Protein 6LP1 (pdb70)

Solvent-accessible surface area: 65451 Å² total; per-residue (Å²): 71,18,99,27,49,74,65,47,63,36,0,0,120,61,3,159,102,37,7,29,0,0,0,0,1,7,7,2,3,2,1,0,22,4,0,0,89,19,0,56,172,65,42,13,118,54,0,45,0,40,0,2,9,0,7,18,52,43,13,0,0,0,14,0,0,85,90,100,2,4,53,49,0,3,0,0,68,4,18,82,3,158,42,0,22,135,4,14,66,65,14,32,0,12,0,55,3,0,0,1,0,0,0,0,3,35,0,14,1,2,1,0,23,4,24,0,2,5,0,22,0,2,32,29,3,30,1,8,50,7,31,5,22,4,36,18,52,142,149,53,26,57,101,102,45,11,96,42,32,13,2,26,54,32,72,71,161,23,31,0,7,4,76,29,6,138,7,68,16,0,0,0,10,4,82,49,0,1,69,7,0,1,0,14,2,79,1,3,11,18,0,0,0,14,0,0,0,13,1,13,147,26,3,0,0,2,1,29,48,50,32,89,34,48,88,13,72,20,19,63,8,32,0,3,0,17,7,1,65,39,0,1,66,14,164,145,55,141,8,71,37,37,76,133,28,50,62,268,121,117,79,37,86,60,97,0,0,65,11,0,0,72,20,11,49,98,31,31,15,0,6,24,12,122,31,18,2,45,71,0,34,102,57,44,36,114,60,35,77,22,17,23,4,3,20,1,0,0,3,7,28,7,98,73,7,69,98,125,137,33,36,11,15,20,6,11,34,18,22,39,0,11,28,76,86,33,8,1,0,1,7,19,0,6,33,0,0,3,0,0,6,21,31,40,4,66,0,0,0,16,22,16,74,10,0,0,5,7,0,2,0,0,36,5,17,37,77,38,163,63,17,72,3,3,6,2,15,0,0,5,3,36,14,82,12,83,0,0,0,2,5,40,0,20,59,203,128,50,83,46,19,0,25,105,102,26,191,26,28,20,1,3,95,101,18,5,45,35,0,0,0,20,58,0,0,0,27,31,63,133,34,103,0,27,1,63,12,21,10,149,127,17,64,45,103,86,0,106,169,41,11,37,27,54,35,48,31,118,125,44,89,95,17,63,63,1,144,145,54,23,93,28,44,85,68,47,64,50,0,0,123,61,2,158,109,39,6,35,0,0,0,0,2,6,8,4,1,3,3,0,20,4,0,0,78,27,0,60,163,68,41,3,120,71,0,27,0,40,1,3,12,0,5,13,50,44,14,0,0,0,14,0,0,76,93,98,2,4,55,40,0,1,0,0,82,6,9,75,4,149,22,0,35,120,1,8,85,71,18,65,0,14,1,41,5,0,0,2,0,0,0,0,4,30,0,16,1,4,1,0,22,4,26,0,3,2,0,7,0,2,30,15,1,26,5,5,36,7,31,6,39,3,36,30,56,196,151,48,23,27,96,86,39,19,110,39,31,14,2,23,51,30,91,71,105,15,29,0,7,3,84,26,5,142,6,64,19,0,0,0,9,1,81,50,0,1,69,7,0,0,0,9,1,82,2,2,9,17,0,0,0,15,0,0,1,14,4,11,148,28,3,0,0,1,1,39,37,54,34,82,6,46,94,10,72,22,22,66,9,30,0,5,0,16,5,1,62,36,0,1,64,18,154,152,57,158,9,69,42,41,80,125,26,36,71,167,240,171,70,131,86,71,0,0,64,14,0,0,73,21,9,44,101,31,34,14,0,6,14,16,127,32,14,1,41,40,0,24,115,52,58,34,103,63,25,61,18,18,24,2,3,21,0,0,0,2,6,11,6,87,71,3,62,77,127,140,28,33,15,14,25,8,7,32,19,23,44,0,9,20,74,94,63,8,3,0,2,8,19,0,5,30,0,0,3,0,0,6,18,35,36,4,65,0,0,0,10,25,7,53,8,0,0,9,12,0,2,0,0,32,7,14,41,81,53,181,65,28,74,3,3,9,3,17,0,0,4,4,24,12,64,13,80,1,0,0,3,5,47,1,35,46,202,110,53,63,50,27,0,24,110,106,22,173,15,36,21,1,3,77,116,14,6,46,39,0,0,0,29,80,0,0,0,20,28,64,134,48,100,0,21,1,80,12,14,7,144,143,25,89,40,105,83,1,76,171,50,7,36,24,56,29,32,38,139,120,44,100,97,14,66,56,2,126,173,30,24,86,28,45,78,67,45,61,58,1,2,134,62,5,153,102,36,7,29,0,0,0,0,0,3,9,3,2,2,1,0,22,4,1,0,84,20,0,57,154,70,35,6,135,68,0,39,0,38,0,3,10,0,5,13,63,46,10,0,0,0,11,0,0,85,98,114,2,4,50,37,0,1,0,0,81,5,16,83,3,156,25,0,29,118,4,15,92,92,11,35,0,20,1,49,3,0,0,3,0,0,0,0,4,29,0,17,0,4,2,0,13,4,24,0,3,4,0,27,1,1,24,24,3,37,3,5,33,6,37,6,30,5,41,23,55,145,137,58,25,65,101,92,60,16,96,38,28,16,2,21,62,29,87,67,178,19,26,0,6,3,79,27,6,133,7,70,16,0,0,0,9,3,86,50,0,1,62,10,0,1,0,12,3,82,0,3,10,18,0,0,0,15,1,0,1,13,5,10,154,23,3,0,0,2,3,31,47,53,30,87,13,47,94,10,62,18,14,66,8,33,0,4,0,16,6,2,64,32,0,0,69,15,164,143,58,156,8,66,34,42,82,141,24,51,63,206,113,127,111,52,102,67,98,0,0,56,8,0,1,74,14,12,48,89,23,32,12,0,8,20,19,138,30,12,1,59,45,0,26,108,31,39,51,111,61,36,75,21,27,23,2,3,17,1,0,0,3,5,18,7,92,71,0,36,82,121,108,28,34,18,14,22,6,17,34,23,31,50,0,8,7,77,89,66,10,2,0,2,7,20,0,5,30,0,0,2,0,0,6,24,26,39,1,63,0,0,1,17,26,10,85,8,0,0,7,5,0,2,0,0,31,15,14,57,75,67,132,149,30,85,5,3,9,3,23,0,0,10,2,24,7,81,22,83,0,0,0,1,8,42,0,27,65,197,117,48,77,49,16,0,21,73,73,28,189,31,26,21,0,2,63,104,19,5,44,38,0,0,0,24,62,0,0,0,28,27,67,137,33,118,1,25,4,61,5,26,15,134,130,24,77,47,105,78,0,92,167,39,9,38,21,44,32,49,38,130,120,41,82,82,11,59,61,1,103,188,90,28,89,22,48,61,63,37,63,35,0,1,113,63,3,153,89,35,7,29,0,0,0,0,0,4,9,4,1,2,1,0,19,10,0,0,80,32,0,63,166,76,39,10,129,70,0,46,0,38,0,3,8,0,4,10,61,51,15,0,0,0,11,0,0,79,98,115,4,5,54,42,0,1,0,0,67,5,14,79,5,150,17,0,30,120,6,9,66,84,12,36,0,9,2,40,3,0,0,2,0,0,0,0,4,28,0,14,2,4,2,0,14,4,22,0,3,3,0,16,0,3,35,39,2,29,2,9,48,8,43,7,38,4,44,19,60,142,141,53,34,60,99,95,55,17,99,38,28,14,4,22,62,32,86,74,156,22,28,0,8,3,76,31,5,144,6,68,16,0,0,0,9,2,73,46,0,1,65,10,0,0,0,9,2,88,1,1,11,16,0,0,0,12,1,0,0,13,6,12,152,26,2,0,0,2,1,26,54,49,29,93,28,50,91,12,70,21,19,64,8,34,0,4,0,17,5,2,67,43,0,2,64,13,157,139,49,156,8,74,48,43,74,127,25,50,120,133,102,122,68,84,84,44,0,0,59,12,0,0,67,22,8,51,98,31,30,16,0,8,18,13,112,34,19,2,31,56,0,18,107,54,79,32,122,64,33,71,28,27,24,3,4,20,0,0,0,3,7,20,9,88,71,0,56,94,133,110,36,48,22,18,16,6,8,34,20,21,43,1,8,7,90,91,47,9,3,0,2,7,20,0,5,33,0,0,3,0,0,6,19,34,38,4,69,0,0,0,11,26,11,70,12,0,0,6,11,0,2,0,0,35,8,13,43,74,36,146,136,21,78,2,2,8,2,18,0,0,6,5,34,17,83,10,81,0,0,0,2,4,20,1,26,56,184,111,63,79,35,28,0,30,99,91,24,200,26,32,25,1,5,77,109,16,4,47,37,0,0,0,18,61,0,0,0,20,37,62,133,36,104,1,17,1,88,17,26,9,101,118,11,82,41,86,89,0,84,172,55,10,40,17,50,22,56,25,127,124,46,108,89,11,61,70,0,135

Organism: Trypanosoma brucei brucei (strain 927/4 GUTat10.1) (NCBI:txid185431)

InterPro domains:
  IPR004163 Coenzyme A transferase binding site [PS01273] (27-42)
  IPR004164 Coenzyme A transferase active site [PS01274] (316-324)
  IPR004165 Coenzyme A transferase family I [PF01144] (16-243)
  IPR004165 Coenzyme A transferase family I [PF01144] (278-473)
  IPR004165 Coenzyme A transferase family I [PTHR13707] (13-483)
  IPR004165 Coenzyme A transferase family I [SM00882] (15-244)
  IPR004165 Coenzyme A transferase family I [SM00882] (278-474)
  IPR012791 3-oxoacid CoA-transferase, subunit B [TIGR02428] (276-479)
  IPR014388 3-oxoacid CoA-transferase [PIRSF000858] (14-482)
  IPR037171 NagB/RpiA transferase-like [SSF100950] (13-321)
  IPR037171 NagB/RpiA transferase-like [SSF100950] (275-483)

B-factor: mean 32.45, std 13.42, range [12.49, 93.5]

Secondary structure (DSSP, 8-state):
----B--HHHHHTT--TT-EEEE--BTTBT--HHHHHHHHHHT--SEEEEESS--BTTBGGGGGGTTT-EEEEEES---S-HHHHHHHHTTSSEEEE--HHHHHHHHHHHHHT--EEEESTTTTSHHHHS--EEEE-TTS-EEEEPPPPPEEEETTEEEEEEE---EEEEEEEEEEEETT--EE--GGG-TTHHHHHHHEEEEEEEEEEEE-TTSS-TTS-SB-GGG-SEEE-PPP-PPPPSB-------THHHHHHHHHGGG--TT-EEEE-TTHHHHHTTS--TT---EEEETTTEEEE-SPPPTTS--TT-B-TTSBB--EEEEEEE--HHHHHHHHHTT--SEEEE--SEEETTS-EE-S-BTTTB----TTHHHHHHSSS-EEEE--SB-TTS-BSEESS--SPPSBSS---EEE-SSEEEEEETTEEEEEEE-TT--HHHHHHHSBS--B-SS-EEPP---/-----B--HHHHHTT--TT-EEEE--BTTBT--HHHHHHHHHHT--SEEEEESS--BTTBGGGGGTTTT-EEEEEES---S-HHHHHHHHHTSSEEEE--HHHHHHHHHHHHHT--EEEESTTTTSHHHH---EEEE-TTS-EEEEPPPPPEEEETTEEEEEEE---EEEEEEEEEEEETT--EE--GGG-TTHHHHHHSEEEEEEEEEEEE-TTSS-GGG-SB-GGG-SEEE-PPP-PPPPSB-------HHHHHHHHHHTT--TT-EEEE-TTHHHHHGGG--TT---EEEETTTEEEE-SSPPGGG--TT-B-TTSBB--EEEEEEE--HHHHHHHHHTT--SEEEE--SEEETTS-EE-SEETTTEE---TTHHHHHSSSSEEEEE--SB-SSS-BSEESS-SSPPSBSS--SEEE-SSEEEEEETTEEEEEEE-TT--HHHHHHHSSS--B-SS-EEPP---/-----B--HHHHHTTPPTT-EEEE--BTTBT--HHHHHHHHHHT--SEEEEES---BTTBGGGGGGTTT-EEEEEES---S-HHHHHHHHTTS-EEEE--HHHHHHHHHHHHTT--EEEESTTTTSHHHH---EEEE-TTS-EEEEPPPPPEEEETTEEEEEEE---EEEEEEEEEEEETT--EE--GGG-TTHHHHHHHEEEEEEEEEEEE-TTSS-GGG-SB-GGG-SEEE-PPP-PPP-SB-------THHHHHHHHHGGG--TT-EEEE-TTHHHHHGGGPPTT---EEEETTTEEEE-SPPPGGG--TT-B-TTSBB--EEEEEEE--HHHHHHHHHTT--SEEEE--SEEETTS-EE-S--TTSS----TTHHHHHTSSS-EEEE--SB-TTS-BSEESS-SSPPSBSS---EEE-SSEEEEEETTEEEEEEE-TT--HHHHHHHSBS--B-SS-EEPP----/----B--HHHHHTT--TT-EEEE--BTTBT--HHHHHHHHHHT--SEEEEESS--BTTBGGGGGGTTT-EEEEEES---S-HHHHHHHHHTSSEEEE--HHHHHHHHHHHHTT--EEEESTTTTSHHHHS--EEEE-TTS-EEEEPPPPPEEEETTEEEEEEE---EEEEEEEEEEEETT--EE--GGG-TTHHHHHHHEEEEEEEEEEEE-TTSS-GGG-SB-GGG-SEEE-----PPPPSB------HHHHHHHHHHGGG--TT-EEEEPTTHHHHGGGG--TT---EEEETTTEEEE-SPPPGGG--TT-B-TTSBB--EEEEEEE--HHHHHHHHHTT--SEEEE--SEEESSS-EE-SEETTTEE---TTHHHHHTSS-EEEEE--SB-SSS-BSEESS--SPPSBSS-EEEEE-SSEEEEEETTEEEEEEE-SS--HHHHHHHSSS--B-SS--PPP---

Structure (mmCIF, N/CA/C/O backbone):
data_6LP1
#
_entry.id   6LP1
#
_cell.length_a   59.886
_cell.length_b   164.635
_cell.length_c   187.573
_cell.angle_alpha   90.00
_cell.angle_beta   90.00
_cell.angle_gamma   90.00
#
_symmetry.space_group_name_H-M   'P 21 21 21'
#
loop_
_entity.id
_entity.type
_entity.pdbx_description
1 polymer 'Succinyl-CoA:3-ketoacid-coenzyme A transferase'
2 non-polymer 'CALCIUM ION'
3 non-polymer GLYCEROL
4 water water
#
loop_
_atom_site.group_PDB
_atom_site.id
_atom_site.type_symbol
_atom_site.label_atom_id
_atom_site.label_alt_id
_atom_site.label_comp_id
_atom_site.label_asym_id
_atom_site.label_entity_id
_atom_site.label_seq_id
_atom_site.pdbx_PDB_ins_code
_atom_site.Cartn_x
_atom_site.Cartn_y
_atom_site.Cartn_z
_atom_site.occupancy
_atom_site.B_iso_or_equiv
_atom_site.auth_seq_id
_atom_site.auth_comp_id
_atom_site.auth_asym_id
_atom_site.auth_atom_id
_atom_site.pdbx_PDB_model_num
ATOM 1 N N . GLY A 1 2 ? 41.384 40.246 4.473 1.00 45.72 11 GLY A N 1
ATOM 2 C CA . GLY A 1 2 ? 41.147 38.774 4.363 1.00 43.77 11 GLY A CA 1
ATOM 3 C C . GLY A 1 2 ? 42.405 37.965 4.653 1.00 41.09 11 GLY A C 1
ATOM 4 O O . GLY A 1 2 ? 43.417 38.134 3.977 1.00 43.36 11 GLY A O 1
ATOM 5 N N . LEU A 1 3 ? 42.325 37.074 5.644 1.00 37.35 12 LEU A N 1
ATOM 6 C CA . LEU A 1 3 ? 43.498 36.389 6.211 1.00 34.02 12 LEU A CA 1
ATOM 7 C C . LEU A 1 3 ? 43.771 35.058 5.512 1.00 32.28 12 LEU A C 1
ATOM 8 O O . LEU A 1 3 ? 42.861 34.440 4.966 1.00 32.14 12 LEU A O 1
ATOM 13 N N . ASP A 1 4 ? 45.035 34.633 5.525 1.00 30.59 13 ASP A N 1
ATOM 14 C CA . ASP A 1 4 ? 45.447 33.341 4.965 1.00 28.57 13 ASP A CA 1
ATOM 15 C C . ASP A 1 4 ? 46.262 32.600 6.036 1.00 27.85 13 ASP A C 1
ATOM 16 O O . ASP A 1 4 ? 47.401 32.956 6.329 1.00 26.03 13 ASP A O 1
ATOM 21 N N . LYS A 1 5 ? 45.657 31.567 6.607 1.00 25.83 14 LYS A N 1
ATOM 22 C CA . LYS A 1 5 ? 46.243 30.797 7.702 1.00 26.12 14 LYS A CA 1
ATOM 23 C C . LYS A 1 5 ? 46.782 29.445 7.223 1.00 24.02 14 LYS A C 1
ATOM 24 O O . LYS A 1 5 ? 47.233 28.621 8.031 1.00 23.49 14 LYS A O 1
ATOM 30 N N . VAL A 1 6 ? 46.786 29.248 5.903 1.00 23.83 15 VAL A N 1
ATOM 31 C CA . VAL A 1 6 ? 47.134 27.970 5.311 1.00 23.86 15 VAL A CA 1
ATOM 32 C C . VAL A 1 6 ? 48.654 27.726 5.446 1.00 24.43 15 VAL A C 1
ATOM 33 O O . VAL A 1 6 ? 49.465 28.654 5.312 1.00 23.60 15 VAL A O 1
ATOM 37 N N . MET A 1 7 ? 48.988 26.470 5.731 1.00 24.55 16 MET A N 1
ATOM 38 C CA . MET A 1 7 ? 50.335 26.003 5.960 1.00 26.91 16 MET A CA 1
ATOM 39 C C . MET A 1 7 ? 50.444 24.561 5.542 1.00 27.64 16 MET A C 1
ATOM 40 O O . MET A 1 7 ? 49.430 23.836 5.476 1.00 26.46 16 MET A O 1
ATOM 45 N N . SER A 1 8 ? 51.691 24.126 5.352 1.00 26.97 17 SER A N 1
ATOM 46 C CA . SER A 1 8 ? 51.998 22.711 5.246 1.00 26.36 17 SER A CA 1
ATOM 47 C C . SER A 1 8 ? 51.677 22.019 6.546 1.00 26.25 17 SER A C 1
ATOM 48 O O . SER A 1 8 ? 51.703 22.624 7.639 1.00 26.93 17 SER A O 1
ATOM 51 N N . LEU A 1 9 ? 51.393 20.737 6.419 1.00 26.62 18 LEU A N 1
ATOM 52 C CA . LEU A 1 9 ? 51.170 19.859 7.556 1.00 26.00 18 LEU A CA 1
ATOM 53 C C . LEU A 1 9 ? 52.371 19.904 8.543 1.00 26.23 18 LEU A C 1
ATOM 54 O O . LEU A 1 9 ? 52.186 20.027 9.755 1.00 26.06 18 LEU A O 1
ATOM 59 N N . SER A 1 10 ? 53.588 19.866 8.017 1.00 25.32 19 SER A N 1
ATOM 60 C CA . SER A 1 10 ? 54.795 19.723 8.855 1.00 25.26 19 SER A CA 1
ATOM 61 C C . SER A 1 10 ? 55.073 20.983 9.668 1.00 25.30 19 SER A C 1
ATOM 62 O O . SER A 1 10 ? 55.327 20.902 10.869 1.00 26.13 19 SER A O 1
ATOM 65 N N . SER A 1 11 ? 54.975 22.140 9.016 1.00 23.96 20 SER A N 1
ATOM 66 C CA . SER A 1 11 ? 55.236 23.431 9.656 1.00 25.25 20 SER A CA 1
ATOM 67 C C . SER A 1 11 ? 54.186 23.789 10.719 1.00 25.30 20 SER A C 1
ATOM 68 O O . SER A 1 11 ? 54.512 24.367 11.758 1.00 23.95 20 SER A O 1
ATOM 71 N N . ALA A 1 12 ? 52.933 23.427 10.450 1.00 25.82 21 ALA A N 1
ATOM 72 C CA . ALA A 1 12 ? 51.832 23.629 11.398 1.00 26.70 21 ALA A CA 1
ATOM 73 C C . ALA A 1 12 ? 52.036 22.907 12.733 1.00 25.86 21 ALA A C 1
ATOM 74 O O . ALA A 1 12 ? 51.729 23.457 13.794 1.00 29.54 21 ALA A O 1
ATOM 76 N N . VAL A 1 13 ? 52.577 21.697 12.667 1.00 24.73 22 VAL A N 1
ATOM 77 C CA . VAL A 1 13 ? 52.740 20.822 13.817 1.00 24.48 22 VAL A CA 1
ATOM 78 C C . VAL A 1 13 ? 54.107 20.938 14.473 1.00 24.16 22 VAL A C 1
ATOM 79 O O . VAL A 1 13 ? 54.255 20.564 15.632 1.00 23.29 22 VAL A O 1
ATOM 83 N N . GLN A 1 14 ? 55.099 21.480 13.757 1.00 24.65 23 GLN A N 1
ATOM 84 C CA . GLN A 1 14 ? 56.488 21.524 14.246 1.00 26.06 23 GLN A CA 1
ATOM 85 C C . GLN A 1 14 ? 56.709 22.193 15.617 1.00 25.99 23 GLN A C 1
ATOM 86 O O . GLN A 1 14 ? 57.688 21.893 16.279 1.00 28.11 23 GLN A O 1
ATOM 92 N N . ASP A 1 15 ? 55.796 23.069 16.026 1.00 28.47 24 ASP A N 1
ATOM 93 C CA . ASP A 1 15 ? 55.897 23.866 17.271 1.00 29.49 24 ASP A CA 1
ATOM 94 C C . ASP A 1 15 ? 55.475 23.207 18.576 1.00 28.02 24 ASP A C 1
ATOM 95 O O . ASP A 1 15 ? 55.659 23.784 19.638 1.00 25.67 24 ASP A O 1
ATOM 100 N N . ILE A 1 16 ? 54.923 21.999 18.476 1.00 28.01 25 ILE A N 1
ATOM 101 C CA . ILE A 1 16 ? 54.501 21.195 19.617 1.00 27.72 25 ILE A CA 1
ATOM 102 C C . ILE A 1 16 ? 55.765 20.667 20.291 1.00 28.26 25 ILE A C 1
ATOM 103 O O . ILE A 1 16 ? 56.449 19.844 19.713 1.00 27.65 25 ILE A O 1
ATOM 108 N N . LYS A 1 17 ? 56.079 21.179 21.482 1.00 28.61 26 LYS A N 1
ATOM 109 C CA . LYS A 1 17 ? 57.212 20.706 22.284 1.00 29.09 26 LYS A CA 1
ATOM 110 C C . LYS A 1 17 ? 56.799 19.578 23.193 1.00 26.66 26 LYS A C 1
ATOM 111 O O . LYS A 1 17 ? 55.615 19.425 23.527 1.00 22.60 26 LYS A O 1
ATOM 117 N N . ASN A 1 18 ? 57.799 18.819 23.639 1.00 26.44 27 ASN A N 1
ATOM 118 C CA . ASN A 1 18 ? 57.601 17.773 24.654 1.00 26.13 27 ASN A CA 1
ATOM 119 C C . ASN A 1 18 ? 56.822 18.301 25.834 1.00 23.30 27 ASN A C 1
ATOM 120 O O . ASN A 1 18 ? 57.055 19.432 26.262 1.00 23.17 27 ASN A O 1
ATOM 125 N N . GLY A 1 19 ? 55.886 17.498 26.339 1.00 20.94 28 GLY A N 1
ATOM 126 C CA . GLY A 1 19 ? 55.056 17.910 27.468 1.00 19.30 28 GLY A CA 1
ATOM 127 C C . GLY A 1 19 ? 53.896 18.822 27.121 1.00 18.50 28 GLY A C 1
ATOM 128 O O . GLY A 1 19 ? 53.156 19.223 28.014 1.00 18.17 28 GLY A O 1
ATOM 129 N N . ALA A 1 20 ? 53.688 19.121 25.838 1.00 16.74 29 ALA A N 1
ATOM 130 C CA . ALA A 1 20 ? 52.551 19.917 25.426 1.00 17.40 29 ALA A CA 1
ATOM 131 C C . ALA A 1 20 ? 51.201 19.280 25.829 1.00 17.10 29 ALA A C 1
ATOM 132 O O . ALA A 1 20 ? 51.076 18.073 25.933 1.00 17.17 29 ALA A O 1
ATOM 134 N N . THR A 1 21 ? 50.209 20.117 26.062 1.00 17.38 30 THR A N 1
ATOM 135 C CA . THR A 1 21 ? 48.860 19.640 26.312 1.00 18.48 30 THR A CA 1
ATOM 136 C C . THR A 1 21 ? 48.091 19.840 25.040 1.00 18.11 30 THR A C 1
ATOM 137 O O . THR A 1 21 ? 48.251 20.861 24.387 1.00 20.37 30 THR A O 1
ATOM 141 N N . LEU A 1 22 ? 47.281 18.870 24.668 1.00 18.80 31 LEU A N 1
ATOM 142 C CA . LEU A 1 22 ? 46.450 18.999 23.460 1.00 18.77 31 LEU A CA 1
ATOM 143 C C . LEU A 1 22 ? 45.005 18.786 23.845 1.00 17.66 31 LEU A C 1
ATOM 144 O O . LEU A 1 22 ? 44.704 18.055 24.803 1.00 18.15 31 LEU A O 1
ATOM 149 N N . ALA A 1 23 ? 44.123 19.482 23.143 1.00 16.51 32 ALA A N 1
ATOM 150 C CA . ALA A 1 23 ? 42.727 19.101 23.041 1.00 17.68 32 ALA A CA 1
ATOM 151 C C . ALA A 1 23 ? 42.553 18.600 21.575 1.00 18.27 32 ALA A C 1
ATOM 152 O O . ALA A 1 23 ? 43.050 19.231 20.649 1.00 17.84 32 ALA A O 1
ATOM 154 N N . VAL A 1 24 ? 41.895 17.462 21.378 1.00 17.41 33 VAL A N 1
ATOM 155 C CA . VAL A 1 24 ? 41.773 16.873 20.051 1.00 16.77 33 VAL A CA 1
ATOM 156 C C . VAL A 1 24 ? 40.318 16.514 19.728 1.00 17.51 33 VAL A C 1
ATOM 157 O O . VAL A 1 24 ? 39.671 15.783 20.484 1.00 17.03 33 VAL A O 1
ATOM 161 N N . GLY A 1 25 ? 39.820 16.989 18.585 1.00 17.99 34 GLY A N 1
ATOM 162 C CA . GLY A 1 25 ? 38.432 16.710 18.178 1.00 18.16 34 GLY A CA 1
ATOM 163 C C . GLY A 1 25 ? 38.222 15.245 17.812 1.00 18.46 34 GLY A C 1
ATOM 164 O O . GLY A 1 25 ? 39.163 14.464 17.801 1.00 19.17 34 GLY A O 1
ATOM 165 N N . GLY A 1 26 ? 36.971 14.865 17.567 1.00 18.99 35 GLY A N 1
ATOM 166 C CA . GLY A 1 26 ? 36.627 13.508 17.141 1.00 18.30 35 GLY A CA 1
ATOM 167 C C . GLY A 1 26 ? 35.800 12.720 18.134 1.00 19.25 35 GLY A C 1
ATOM 168 O O . GLY A 1 26 ? 35.983 12.808 19.351 1.00 19.20 35 GLY A O 1
ATOM 169 N N . PHE A 1 27 ? 34.879 11.925 17.611 1.00 20.23 36 PHE A N 1
ATOM 170 C CA . PHE A 1 27 ? 34.139 10.974 18.434 1.00 21.14 36 PHE A CA 1
ATOM 171 C C . PHE A 1 27 ? 34.306 9.601 17.798 1.00 21.44 36 PHE A C 1
ATOM 172 O O . PHE A 1 27 ? 33.806 9.347 16.695 1.00 23.57 36 PHE A O 1
ATOM 180 N N . GLY A 1 28 ? 35.011 8.728 18.490 1.00 21.46 37 GLY A N 1
ATOM 181 C CA . GLY A 1 28 ? 35.518 7.530 17.880 1.00 22.91 37 GLY A CA 1
ATOM 182 C C . GLY A 1 28 ? 36.463 7.993 16.789 1.00 23.55 37 GLY A C 1
ATOM 183 O O . GLY A 1 28 ? 37.366 8.783 17.049 1.00 22.75 37 GLY A O 1
ATOM 184 N N . THR A 1 29 ? 36.202 7.544 15.564 1.00 24.21 38 THR A N 1
ATOM 185 C CA . THR A 1 29 ? 37.004 7.904 14.419 1.00 25.41 38 THR A CA 1
ATOM 186 C C . THR A 1 29 ? 36.416 9.111 13.685 1.00 26.09 38 THR A C 1
ATOM 187 O O . THR A 1 29 ? 37.082 9.674 12.820 1.00 25.46 38 THR A O 1
ATOM 191 N N . GLY A 1 30 ? 35.172 9.482 14.007 1.00 25.40 39 GLY A N 1
ATOM 192 C CA . GLY A 1 30 ? 34.445 10.481 13.230 1.00 23.64 39 GLY A CA 1
ATOM 193 C C . GLY A 1 30 ? 34.843 11.891 13.612 1.00 22.97 39 GLY A C 1
ATOM 194 O O . GLY A 1 30 ? 34.588 12.332 14.734 1.00 21.68 39 GLY A O 1
ATOM 195 N N . GLY A 1 31 ? 35.469 12.610 12.686 1.00 21.62 40 GLY A N 1
ATOM 196 C CA . GLY A 1 31 ? 35.999 13.954 12.986 1.00 21.79 40 GLY A CA 1
ATOM 197 C C . GLY A 1 31 ? 37.320 13.940 13.756 1.00 20.75 40 GLY A C 1
ATOM 198 O O . GLY A 1 31 ? 37.781 14.980 14.235 1.00 20.61 40 GLY A O 1
ATOM 199 N N . MET A 1 32 ? 37.936 12.763 13.854 1.00 19.80 41 MET A N 1
ATOM 200 C CA . MET A 1 32 ? 39.231 12.588 14.498 1.00 20.00 41 MET A CA 1
ATOM 201 C C . MET A 1 32 ? 40.327 13.006 13.505 1.00 19.41 41 MET A C 1
ATOM 202 O O . MET A 1 32 ? 40.393 12.427 12.413 1.00 19.54 41 MET A O 1
ATOM 207 N N . PRO A 1 33 ? 41.179 14.011 13.854 1.00 18.91 42 PRO A N 1
ATOM 208 C CA . PRO A 1 33 ? 42.183 14.489 12.878 1.00 18.83 42 PRO A CA 1
ATOM 209 C C . PRO A 1 33 ? 43.385 13.542 12.696 1.00 19.69 42 PRO A C 1
ATOM 210 O O . PRO A 1 33 ? 44.520 13.848 13.090 1.00 18.55 42 PRO A O 1
ATOM 214 N N . HIS A 1 34 ? 43.124 12.421 12.033 1.00 19.27 43 HIS A N 1
ATOM 215 C CA . HIS A 1 34 ? 44.117 11.373 11.838 1.00 19.77 43 HIS A CA 1
ATOM 216 C C . HIS A 1 34 ? 45.372 11.816 11.070 1.00 19.65 43 HIS A C 1
ATOM 217 O O . HIS A 1 34 ? 46.484 11.395 11.411 1.00 19.22 43 HIS A O 1
ATOM 224 N N . ALA A 1 35 ? 45.204 12.650 10.043 1.00 20.34 44 ALA A N 1
ATOM 225 C CA . ALA A 1 35 ? 46.358 13.113 9.252 1.00 20.90 44 ALA A CA 1
ATOM 226 C C . ALA A 1 35 ? 47.350 13.935 10.103 1.00 21.30 44 ALA A C 1
ATOM 227 O O . ALA A 1 35 ? 48.568 13.784 9.964 1.00 21.48 44 ALA A O 1
ATOM 229 N N . ILE A 1 36 ? 46.833 14.786 10.992 1.00 21.44 45 ILE A N 1
ATOM 230 C CA . ILE A 1 36 ? 47.695 15.560 11.900 1.00 22.41 45 ILE A CA 1
ATOM 231 C C . ILE A 1 36 ? 48.347 14.668 12.960 1.00 23.29 45 ILE A C 1
ATOM 232 O O . ILE A 1 36 ? 49.502 14.880 13.326 1.00 23.95 45 ILE A O 1
ATOM 237 N N . MET A 1 37 ? 47.584 13.710 13.476 1.00 24.55 46 MET A N 1
ATOM 238 C CA . MET A 1 37 ? 48.080 12.781 14.478 1.00 24.46 46 MET A CA 1
ATOM 239 C C . MET A 1 37 ? 49.229 11.947 13.898 1.00 25.38 46 MET A C 1
ATOM 240 O O . MET A 1 37 ? 50.243 11.745 14.561 1.00 23.81 46 MET A O 1
ATOM 245 N N . GLN A 1 38 ? 49.050 11.463 12.670 1.00 24.13 47 GLN A N 1
ATOM 246 C CA . GLN A 1 38 ? 50.138 10.887 11.872 1.00 25.34 47 GLN A CA 1
ATOM 247 C C . GLN A 1 38 ? 51.404 11.753 11.897 1.00 24.57 47 GLN A C 1
ATOM 248 O O . GLN A 1 38 ? 52.490 11.260 12.181 1.00 22.29 47 GLN A O 1
ATOM 254 N N . GLU A 1 39 ? 51.242 13.044 11.615 1.00 24.10 48 GLU A N 1
ATOM 255 C CA . GLU A 1 39 ? 52.372 13.982 11.571 1.00 24.93 48 GLU A CA 1
ATOM 256 C C . GLU A 1 39 ? 53.031 14.158 12.928 1.00 24.32 48 GLU A C 1
ATOM 257 O O . GLU A 1 39 ? 54.253 14.256 13.017 1.00 23.97 48 GLU A O 1
ATOM 263 N N . ILE A 1 40 ? 52.223 14.191 13.983 1.00 24.36 49 ILE A N 1
ATOM 264 C CA . ILE A 1 40 ? 52.735 14.274 15.354 1.00 22.94 49 ILE A CA 1
ATOM 265 C C . ILE A 1 40 ? 53.558 13.020 15.695 1.00 23.94 49 ILE A C 1
ATOM 266 O O . ILE A 1 40 ? 54.575 13.115 16.409 1.00 24.08 49 ILE A O 1
ATOM 271 N N . LYS A 1 41 ? 53.130 11.860 15.199 1.00 23.48 50 LYS A N 1
ATOM 272 C CA . LYS A 1 41 ? 53.949 10.657 15.329 1.00 26.46 50 LYS A CA 1
ATOM 273 C C . LYS A 1 41 ? 55.327 10.839 14.649 1.00 27.43 50 LYS A C 1
ATOM 274 O O . LYS A 1 41 ? 56.350 10.653 15.308 1.00 26.82 50 LYS A O 1
ATOM 280 N N . LYS A 1 42 ? 55.334 11.231 13.370 1.00 29.68 51 LYS A N 1
ATOM 281 C CA . LYS A 1 42 ? 56.575 11.422 12.567 1.00 30.18 51 LYS A CA 1
ATOM 282 C C . LYS A 1 42 ? 57.606 12.249 13.323 1.00 30.67 51 LYS A C 1
ATOM 283 O O . LYS A 1 42 ? 58.760 11.844 13.492 1.00 32.50 51 LYS A O 1
ATOM 289 N N . MET A 1 43 ? 57.176 13.420 13.770 1.00 30.82 52 MET A N 1
ATOM 290 C CA . MET A 1 43 ? 58.059 14.356 14.488 1.00 31.16 52 MET A CA 1
ATOM 291 C C . MET A 1 43 ? 58.444 13.929 15.912 1.00 28.93 52 MET A C 1
ATOM 292 O O . MET A 1 43 ? 59.323 14.539 16.498 1.00 26.15 52 MET A O 1
ATOM 297 N N . GLY A 1 44 ? 57.797 12.891 16.454 1.00 26.97 53 GLY A N 1
ATOM 298 C CA . GLY A 1 44 ? 58.290 12.180 17.632 1.00 25.21 53 GLY A CA 1
ATOM 299 C C . GLY A 1 44 ? 58.238 12.877 18.992 1.00 25.30 53 GLY A C 1
ATOM 300 O O . GLY A 1 44 ? 58.995 12.519 19.893 1.00 22.89 53 GLY A O 1
ATOM 301 N N . VAL A 1 45 ? 57.351 13.858 19.154 1.00 25.03 54 VAL A N 1
ATOM 302 C CA . VAL A 1 45 ? 57.216 14.580 20.421 1.00 25.59 54 VAL A CA 1
ATOM 303 C C . VAL A 1 45 ? 56.697 13.644 21.506 1.00 25.12 54 VAL A C 1
ATOM 304 O O . VAL A 1 45 ? 55.911 12.755 21.222 1.00 25.08 54 VAL A O 1
ATOM 308 N N . ARG A 1 46 ? 57.149 13.865 22.740 1.00 25.60 55 ARG A N 1
ATOM 309 C CA . ARG A 1 46 ? 56.927 12.951 23.862 1.00 27.25 55 ARG A CA 1
ATOM 310 C C . ARG A 1 46 ? 56.252 13.618 25.057 1.00 25.52 55 ARG A C 1
ATOM 311 O O . ARG A 1 46 ? 56.164 14.849 25.153 1.00 25.30 55 ARG A O 1
ATOM 319 N N . ASP A 1 47 ? 55.793 12.771 25.971 1.00 22.73 56 ASP A N 1
ATOM 320 C CA . ASP A 1 47 ? 55.126 13.193 27.189 1.00 22.23 56 ASP A CA 1
ATOM 321 C C . ASP A 1 47 ? 53.917 14.122 26.953 1.00 20.48 56 ASP A C 1
ATOM 322 O O . ASP A 1 47 ? 53.740 15.095 27.652 1.00 18.75 56 ASP A O 1
ATOM 327 N N . LEU A 1 48 ? 53.083 13.790 25.966 1.00 19.67 57 LEU A N 1
ATOM 328 C CA . LEU A 1 48 ? 51.901 14.592 25.658 1.00 19.52 57 LEU A CA 1
ATOM 329 C C . LEU A 1 48 ? 50.822 14.395 26.734 1.00 18.75 57 LEU A C 1
ATOM 330 O O . LEU A 1 48 ? 50.666 13.291 27.295 1.00 18.09 57 LEU A O 1
ATOM 335 N N . ILE A 1 49 ? 50.103 15.477 27.007 1.00 17.98 58 ILE A N 1
ATOM 336 C CA . ILE A 1 49 ? 48.894 15.442 27.794 1.00 17.86 58 ILE A CA 1
ATOM 337 C C . ILE A 1 49 ? 47.739 15.722 26.822 1.00 17.11 58 ILE A C 1
ATOM 338 O O . ILE A 1 49 ? 47.706 16.769 26.213 1.00 17.57 58 ILE A O 1
ATOM 343 N N . ILE A 1 50 ? 46.837 14.759 26.618 1.00 17.38 59 ILE A N 1
ATOM 344 C CA . ILE A 1 50 ? 45.725 14.934 25.660 1.00 17.43 59 ILE A CA 1
ATOM 345 C C . ILE A 1 50 ? 44.322 14.839 26.294 1.00 17.89 59 ILE A C 1
ATOM 346 O O . ILE A 1 50 ? 44.008 13.878 27.007 1.00 18.15 59 ILE A O 1
ATOM 351 N N . TYR A 1 51 ? 43.496 15.844 26.002 1.00 17.44 60 TYR A N 1
ATOM 352 C CA . TYR A 1 51 ? 42.056 15.858 26.280 1.00 17.23 60 TYR A CA 1
ATOM 353 C C . TYR A 1 51 ? 41.295 15.589 24.980 1.00 17.78 60 TYR A C 1
ATOM 354 O O . TYR A 1 51 ? 41.462 16.315 23.994 1.00 18.80 60 TYR A O 1
ATOM 363 N N . SER A 1 52 ? 40.487 14.541 24.949 1.00 17.12 61 SER A N 1
ATOM 364 C CA . SER A 1 52 ? 39.679 14.232 23.765 1.00 17.83 61 SER A CA 1
ATOM 365 C C . SER A 1 52 ? 38.511 13.367 24.216 1.00 19.11 61 SER A C 1
ATOM 366 O O . SER A 1 52 ? 38.586 12.785 25.290 1.00 17.23 61 SER A O 1
ATOM 369 N N . ASP A 1 53 ? 37.430 13.290 23.443 1.00 20.44 62 ASP A N 1
ATOM 370 C CA . ASP A 1 53 ? 36.312 12.425 23.858 1.00 23.68 62 ASP A CA 1
ATOM 371 C C . ASP A 1 53 ? 36.794 10.990 24.113 1.00 22.75 62 ASP A C 1
ATOM 372 O O . ASP A 1 53 ? 36.493 10.393 25.151 1.00 22.26 62 ASP A O 1
ATOM 377 N N . GLY A 1 54 ? 37.516 10.467 23.125 1.00 24.14 63 GLY A N 1
ATOM 378 C CA . GLY A 1 54 ? 38.192 9.180 23.194 1.00 25.76 63 GLY A CA 1
ATOM 379 C C . GLY A 1 54 ? 39.676 9.340 22.898 1.00 27.15 63 GLY A C 1
ATOM 380 O O . GLY A 1 54 ? 40.236 10.431 23.031 1.00 28.42 63 GLY A O 1
ATOM 381 N N . ALA A 1 55 ? 40.310 8.244 22.514 1.00 27.51 64 ALA A N 1
ATOM 382 C CA . ALA A 1 55 ? 41.708 8.244 22.116 1.00 26.94 64 ALA A CA 1
ATOM 383 C C . ALA A 1 55 ? 41.857 7.481 20.807 1.00 26.69 64 ALA A C 1
ATOM 384 O O . ALA A 1 55 ? 42.835 6.766 20.593 1.00 25.84 64 ALA A O 1
ATOM 386 N N . GLY A 1 56 ? 40.884 7.659 19.917 1.00 27.86 65 GLY A N 1
ATOM 387 C CA . GLY A 1 56 ? 40.909 7.032 18.610 1.00 27.32 65 GLY A CA 1
ATOM 388 C C . GLY A 1 56 ? 40.603 5.556 18.726 1.00 27.45 65 GLY A C 1
ATOM 389 O O . GLY A 1 56 ? 39.782 5.153 19.529 1.00 27.93 65 GLY A O 1
ATOM 390 N N . VAL A 1 57 ? 41.267 4.759 17.905 1.00 28.26 66 VAL A N 1
ATOM 391 C CA . VAL A 1 57 ? 41.123 3.294 17.886 1.00 27.26 66 VAL A CA 1
ATOM 392 C C . VAL A 1 57 ? 42.550 2.800 17.564 1.00 27.26 66 VAL A C 1
ATOM 393 O O . VAL A 1 57 ? 43.403 3.609 17.195 1.00 26.87 66 VAL A O 1
ATOM 397 N N . ASP A 1 58 ? 42.851 1.516 17.728 1.00 26.05 67 ASP A N 1
ATOM 398 C CA . ASP A 1 58 ? 44.205 1.033 17.419 1.00 26.15 67 ASP A CA 1
ATOM 399 C C . ASP A 1 58 ? 44.551 1.321 15.972 1.00 26.21 67 ASP A C 1
ATOM 400 O O . ASP A 1 58 ? 43.793 0.971 15.096 1.00 27.31 67 ASP A O 1
ATOM 405 N N . GLY A 1 59 ? 45.673 1.995 15.757 1.00 24.99 68 GLY A N 1
ATOM 406 C CA . GLY A 1 59 ? 46.130 2.376 14.424 1.00 25.61 68 GLY A CA 1
ATOM 407 C C . GLY A 1 59 ? 45.424 3.558 13.775 1.00 26.18 68 GLY A C 1
ATOM 408 O O . GLY A 1 59 ? 45.445 3.664 12.551 1.00 26.44 68 GLY A O 1
ATOM 409 N N . TYR A 1 60 ? 44.803 4.447 14.563 1.00 25.29 69 TYR A N 1
ATOM 410 C CA . TYR A 1 60 ? 44.054 5.572 13.990 1.00 24.88 69 TYR A CA 1
ATOM 411 C C . TYR A 1 60 ? 43.817 6.683 14.994 1.00 24.64 69 TYR A C 1
ATOM 412 O O . TYR A 1 60 ? 43.550 6.432 16.171 1.00 27.16 69 TYR A O 1
ATOM 421 N N . GLY A 1 61 ? 43.845 7.908 14.489 1.00 24.14 70 GLY A N 1
ATOM 422 C CA . GLY A 1 61 ? 43.866 9.120 15.276 1.00 24.00 70 GLY A CA 1
ATOM 423 C C . GLY A 1 61 ? 44.865 9.127 16.418 1.00 23.19 70 GLY A C 1
ATOM 424 O O . GLY A 1 61 ? 46.060 8.874 16.221 1.00 21.35 70 GLY A O 1
ATOM 425 N N . ILE A 1 62 ? 44.354 9.379 17.620 1.00 21.83 71 ILE A N 1
ATOM 426 C CA . ILE A 1 62 ? 45.189 9.496 18.812 1.00 21.44 71 ILE A CA 1
ATOM 427 C C . ILE A 1 62 ? 45.894 8.158 19.106 1.00 22.07 71 ILE A C 1
ATOM 428 O O . ILE A 1 62 ? 47.030 8.138 19.595 1.00 21.30 71 ILE A O 1
ATOM 433 N N . GLY A 1 63 ? 45.231 7.046 18.770 1.00 23.09 72 GLY A N 1
ATOM 434 C CA . GLY A 1 63 ? 45.749 5.703 18.991 1.00 24.46 72 GLY A CA 1
ATOM 435 C C . GLY A 1 63 ? 47.138 5.436 18.439 1.00 25.35 72 GLY A C 1
ATOM 436 O O . GLY A 1 63 ? 47.933 4.693 19.031 1.00 24.67 72 GLY A O 1
ATOM 437 N N . VAL A 1 64 ? 47.397 6.045 17.286 1.00 26.53 73 VAL A N 1
ATOM 438 C CA . VAL A 1 64 ? 48.717 6.062 16.616 1.00 28.42 73 VAL A CA 1
ATOM 439 C C . VAL A 1 64 ? 49.871 6.550 17.538 1.00 28.44 73 VAL A C 1
ATOM 440 O O . VAL A 1 64 ? 50.994 6.029 17.464 1.00 28.77 73 VAL A O 1
ATOM 444 N N . LEU A 1 65 ? 49.581 7.519 18.411 1.00 27.79 74 LEU A N 1
ATOM 445 C CA . LEU A 1 65 ? 50.582 8.110 19.327 1.00 25.48 74 LEU A CA 1
ATOM 446 C C . LEU A 1 65 ? 51.027 7.213 20.483 1.00 25.66 74 LEU A C 1
ATOM 447 O O . LEU A 1 65 ? 52.068 7.470 21.093 1.00 24.29 74 LEU A O 1
ATOM 452 N N . PHE A 1 66 ? 50.258 6.167 20.784 1.00 25.59 75 PHE A N 1
ATOM 453 C CA . PHE A 1 66 ? 50.646 5.184 21.796 1.00 24.22 75 PHE A CA 1
ATOM 454 C C . PHE A 1 66 ? 51.761 4.250 21.322 1.00 26.00 75 PHE A C 1
ATOM 455 O O . PHE A 1 66 ? 52.490 3.700 22.139 1.00 25.89 75 PHE A O 1
ATOM 463 N N . GLU A 1 67 ? 51.901 4.065 20.008 1.00 28.10 76 GLU A N 1
ATOM 464 C CA . GLU A 1 67 ? 52.895 3.118 19.475 1.00 28.74 76 GLU A CA 1
ATOM 465 C C . GLU A 1 67 ? 54.323 3.423 19.995 1.00 28.73 76 GLU A C 1
ATOM 466 O O . GLU A 1 67 ? 55.006 2.505 20.458 1.00 30.58 76 GLU A O 1
ATOM 472 N N . ASN A 1 68 ? 54.722 4.701 19.989 1.00 27.46 77 ASN A N 1
ATOM 473 C CA . ASN A 1 68 ? 56.034 5.141 20.516 1.00 27.19 77 ASN A CA 1
ATOM 474 C C . ASN A 1 68 ? 56.018 5.737 21.925 1.00 25.74 77 ASN A C 1
ATOM 475 O O . ASN A 1 68 ? 56.983 6.358 22.347 1.00 23.38 77 ASN A O 1
ATOM 480 N N . LYS A 1 69 ? 54.938 5.504 22.667 1.00 25.61 78 LYS A N 1
ATOM 481 C CA . LYS A 1 69 ? 54.775 6.018 24.021 1.00 25.71 78 LYS A CA 1
ATOM 482 C C . LYS A 1 69 ? 54.957 7.533 24.100 1.00 23.74 78 LYS A C 1
ATOM 483 O O . LYS A 1 69 ? 55.567 8.049 25.017 1.00 23.44 78 LYS A O 1
ATOM 489 N N . GLN A 1 70 ? 54.347 8.224 23.141 1.00 22.85 79 GLN A N 1
ATOM 490 C CA . GLN A 1 70 ? 54.368 9.678 23.060 1.00 23.31 79 GLN A CA 1
ATOM 491 C C . GLN A 1 70 ? 53.385 10.315 24.031 1.00 23.95 79 GLN A C 1
ATOM 492 O O . GLN A 1 70 ? 53.479 11.528 24.307 1.00 24.96 79 GLN A O 1
ATOM 498 N N . ILE A 1 71 ? 52.457 9.506 24.560 1.00 25.57 80 ILE A N 1
ATOM 499 C CA . ILE A 1 71 ? 51.446 9.974 25.510 1.00 26.61 80 ILE A CA 1
ATOM 500 C C . ILE A 1 71 ? 51.830 9.736 26.960 1.00 26.81 80 ILE A C 1
ATOM 501 O O . ILE A 1 71 ? 52.012 8.591 27.384 1.00 27.61 80 ILE A O 1
ATOM 506 N N . ASN A 1 72 ? 51.877 10.811 27.734 1.00 25.67 81 ASN A N 1
ATOM 507 C CA . ASN A 1 72 ? 51.968 10.700 29.178 1.00 26.13 81 ASN A CA 1
ATOM 508 C C . ASN A 1 72 ? 50.598 10.495 29.841 1.00 24.28 81 ASN A C 1
ATOM 509 O O . ASN A 1 72 ? 50.426 9.566 30.635 1.00 22.34 81 ASN A O 1
ATOM 514 N N . LYS A 1 73 ? 49.656 11.399 29.554 1.00 23.19 82 LYS A N 1
ATOM 515 C CA . LYS A 1 73 ? 48.331 11.414 30.212 1.00 23.08 82 LYS A CA 1
ATOM 516 C C . LYS A 1 73 ? 47.172 11.576 29.230 1.00 20.79 82 LYS A C 1
ATOM 517 O O . LYS A 1 73 ? 47.200 12.444 28.369 1.00 18.84 82 LYS A O 1
ATOM 523 N N . MET A 1 74 ? 46.137 10.753 29.396 1.00 19.54 83 MET A N 1
ATOM 524 C CA . MET A 1 74 ? 44.870 10.930 28.683 1.00 18.82 83 MET A CA 1
ATOM 525 C C . MET A 1 74 ? 43.780 11.418 29.632 1.00 18.66 83 MET A C 1
ATOM 526 O O . MET A 1 74 ? 43.635 10.920 30.757 1.00 17.98 83 MET A O 1
ATOM 531 N N . ILE A 1 75 ? 43.035 12.430 29.193 1.00 19.34 84 ILE A N 1
ATOM 532 C CA . ILE A 1 75 ? 41.796 12.821 29.845 1.00 18.12 84 ILE A CA 1
ATOM 533 C C . ILE A 1 75 ? 40.657 12.640 28.854 1.00 18.31 84 ILE A C 1
ATOM 534 O O . ILE A 1 75 ? 40.512 13.426 27.940 1.00 17.61 84 ILE A O 1
ATOM 539 N N . VAL A 1 76 ? 39.863 11.582 29.042 1.00 18.56 85 VAL A N 1
ATOM 540 C CA . VAL A 1 76 ? 38.836 11.196 28.088 1.00 18.90 85 VAL A CA 1
ATOM 541 C C . VAL A 1 76 ? 37.566 10.833 28.831 1.00 19.09 85 VAL A C 1
ATOM 542 O O . VAL A 1 76 ? 37.557 10.773 30.053 1.00 19.04 85 VAL A O 1
ATOM 546 N N . SER A 1 77 ? 36.488 10.644 28.084 1.00 19.30 86 SER A N 1
ATOM 547 C CA . SER A 1 77 ? 35.261 10.068 28.629 1.00 20.85 86 SER A CA 1
ATOM 548 C C . SER A 1 77 ? 35.115 8.569 28.299 1.00 21.37 86 SER A C 1
ATOM 549 O O . SER A 1 77 ? 34.388 7.869 28.974 1.00 20.37 86 SER A O 1
ATOM 552 N N . TYR A 1 78 ? 35.812 8.091 27.270 1.00 23.40 87 TYR A N 1
ATOM 553 C CA . TYR A 1 78 ? 35.613 6.751 26.747 1.00 27.15 87 TYR A CA 1
ATOM 554 C C . TYR A 1 78 ? 36.922 6.213 26.179 1.00 28.13 87 TYR A C 1
ATOM 555 O O . TYR A 1 78 ? 37.651 6.942 25.502 1.00 28.57 87 TYR A O 1
ATOM 564 N N . VAL A 1 79 ? 37.227 4.957 26.493 1.00 27.94 88 VAL A N 1
ATOM 565 C CA . VAL A 1 79 ? 38.417 4.268 25.960 1.00 29.00 88 VAL A CA 1
ATOM 566 C C . VAL A 1 79 ? 38.037 3.676 24.607 1.00 30.37 88 VAL A C 1
ATOM 567 O O . VAL A 1 79 ? 38.760 3.822 23.616 1.00 30.91 88 VAL A O 1
ATOM 571 N N . GLY A 1 80 ? 36.894 2.998 24.591 1.00 32.08 89 GLY A N 1
ATOM 572 C CA . GLY A 1 80 ? 36.333 2.421 23.380 1.00 33.44 89 GLY A CA 1
ATOM 573 C C . GLY A 1 80 ? 37.185 1.268 22.894 1.00 34.58 89 GLY A C 1
ATOM 574 O O . GLY A 1 80 ? 37.879 0.604 23.682 1.00 30.73 89 GLY A O 1
ATOM 575 N N . ASN A 1 81 ? 37.177 1.080 21.577 1.00 34.98 90 ASN A N 1
ATOM 576 C CA . ASN A 1 81 ? 37.875 -0.022 20.929 1.00 36.04 90 ASN A CA 1
ATOM 577 C C . ASN A 1 81 ? 39.357 0.304 20.750 1.00 34.14 90 ASN A C 1
ATOM 578 O O . ASN A 1 81 ? 39.876 0.416 19.643 1.00 33.54 90 ASN A O 1
ATOM 583 N N . ASN A 1 82 ? 40.045 0.453 21.864 1.00 32.07 91 ASN A N 1
ATOM 584 C CA . ASN A 1 82 ? 41.430 0.872 21.845 1.00 30.96 91 ASN A CA 1
ATOM 585 C C . ASN A 1 82 ? 42.176 0.034 22.847 1.00 30.05 91 ASN A C 1
ATOM 586 O O . ASN A 1 82 ? 42.128 0.288 24.058 1.00 29.20 91 ASN A O 1
ATOM 591 N N . LYS A 1 83 ? 42.813 -1.011 22.325 1.00 30.01 92 LYS A N 1
ATOM 592 C CA . LYS A 1 83 ? 43.574 -1.960 23.134 1.00 31.14 92 LYS A CA 1
ATOM 593 C C . LYS A 1 83 ? 44.948 -1.441 23.588 1.00 32.06 92 LYS A C 1
ATOM 594 O O . LYS A 1 83 ? 45.308 -1.677 24.742 1.00 33.15 92 LYS A O 1
ATOM 600 N N . ILE A 1 84 ? 45.708 -0.750 22.721 1.00 29.64 93 ILE A N 1
ATOM 601 C CA . ILE A 1 84 ? 46.983 -0.113 23.182 1.00 31.59 93 ILE A CA 1
ATOM 602 C C . ILE A 1 84 ? 46.684 0.789 24.393 1.00 28.27 93 ILE A C 1
ATOM 603 O O . ILE A 1 84 ? 47.348 0.693 25.420 1.00 26.93 93 ILE A O 1
ATOM 608 N N . PHE A 1 85 ? 45.678 1.651 24.257 1.00 27.55 94 PHE A N 1
ATOM 609 C CA . PHE A 1 85 ? 45.278 2.585 25.321 1.00 27.40 94 PHE A CA 1
ATOM 610 C C . PHE A 1 85 ? 45.033 1.840 26.648 1.00 28.23 94 PHE A C 1
ATOM 611 O O . PHE A 1 85 ? 45.812 1.997 27.592 1.00 28.43 94 PHE A O 1
ATOM 619 N N . ALA A 1 86 ? 43.992 1.006 26.689 1.00 27.62 95 ALA A N 1
ATOM 620 C CA . ALA A 1 86 ? 43.636 0.211 27.874 1.00 29.06 95 ALA A CA 1
ATOM 621 C C . ALA A 1 86 ? 44.846 -0.526 28.449 1.00 29.79 95 ALA A C 1
ATOM 622 O O . ALA A 1 86 ? 45.084 -0.498 29.653 1.00 28.44 95 ALA A O 1
ATOM 624 N N . ARG A 1 87 ? 45.618 -1.154 27.569 1.00 32.20 96 ARG A N 1
ATOM 625 C CA . ARG A 1 87 ? 46.817 -1.887 27.973 1.00 33.73 96 ARG A CA 1
ATOM 626 C C . ARG A 1 87 ? 47.858 -0.964 28.621 1.00 31.80 96 ARG A C 1
ATOM 627 O O . ARG A 1 87 ? 48.350 -1.257 29.723 1.00 28.86 96 ARG A O 1
ATOM 635 N N . GLN A 1 88 ? 48.184 0.139 27.945 1.00 29.25 97 GLN A N 1
ATOM 636 C CA . GLN A 1 88 ? 49.168 1.106 28.481 1.00 27.68 97 GLN A CA 1
ATOM 637 C C . GLN A 1 88 ? 48.733 1.734 29.810 1.00 27.28 97 GLN A C 1
ATOM 638 O O . GLN A 1 88 ? 49.579 2.011 30.670 1.00 27.66 97 GLN A O 1
ATOM 644 N N . TYR A 1 89 ? 47.423 1.921 29.989 1.00 25.73 98 TYR A N 1
ATOM 645 C CA . TYR A 1 89 ? 46.869 2.258 31.306 1.00 25.40 98 TYR A CA 1
ATOM 646 C C . TYR A 1 89 ? 47.113 1.138 32.324 1.00 25.51 98 TYR A C 1
ATOM 647 O O . TYR A 1 89 ? 47.677 1.378 33.396 1.00 25.15 98 TYR A O 1
ATOM 656 N N . LEU A 1 90 ? 46.704 -0.084 31.990 1.00 26.74 99 LEU A N 1
ATOM 657 C CA . LEU A 1 90 ? 46.861 -1.203 32.931 1.00 27.55 99 LEU A CA 1
ATOM 658 C C . LEU A 1 90 ? 48.309 -1.420 33.354 1.00 30.19 99 LEU A C 1
ATOM 659 O O . LEU A 1 90 ? 48.570 -1.557 34.544 1.00 31.31 99 LEU A O 1
ATOM 664 N N . GLU A 1 91 ? 49.257 -1.368 32.417 1.00 34.60 100 GLU A N 1
ATOM 665 C CA . GLU A 1 91 ? 50.666 -1.632 32.766 1.00 38.62 100 GLU A CA 1
ATOM 666 C C . GLU A 1 91 ? 51.549 -0.401 33.033 1.00 38.01 100 GLU A C 1
ATOM 667 O O . GLU A 1 91 ? 52.774 -0.490 33.008 1.00 38.36 100 GLU A O 1
ATOM 673 N N . GLY A 1 92 ? 50.929 0.736 33.342 1.00 35.37 101 GLY A N 1
ATOM 674 C CA . GLY A 1 92 ? 51.656 1.871 33.922 1.00 34.00 101 GLY A CA 1
ATOM 675 C C . GLY A 1 92 ? 52.380 2.816 32.974 1.00 31.34 101 GLY A C 1
ATOM 676 O O . GLY A 1 92 ? 53.116 3.685 33.417 1.00 29.19 101 GLY A O 1
ATOM 677 N N . ASP A 1 93 ? 52.178 2.662 31.670 1.00 30.82 102 ASP A N 1
ATOM 678 C CA . ASP A 1 93 ? 52.828 3.535 30.704 1.00 29.01 102 ASP A CA 1
ATOM 679 C C . ASP A 1 93 ? 52.095 4.892 30.601 1.00 28.14 102 ASP A C 1
ATOM 680 O O . ASP A 1 93 ? 52.737 5.932 30.443 1.00 25.54 102 ASP A O 1
ATOM 685 N N . VAL A 1 94 ? 50.766 4.856 30.741 1.00 27.74 103 VAL A N 1
ATOM 686 C CA . VAL A 1 94 ? 49.871 5.993 30.530 1.00 26.89 103 VAL A CA 1
ATOM 687 C C . VAL A 1 94 ? 49.077 6.340 31.795 1.00 26.10 103 VAL A C 1
ATOM 688 O O . VAL A 1 94 ? 48.524 5.462 32.455 1.00 23.58 103 VAL A O 1
ATOM 692 N N . GLU A 1 95 ? 48.996 7.627 32.111 1.00 25.22 104 GLU A N 1
ATOM 693 C CA . GLU A 1 95 ? 48.016 8.117 33.087 1.00 25.33 104 GLU A CA 1
ATOM 694 C C . GLU A 1 95 ? 46.680 8.324 32.372 1.00 25.08 104 GLU A C 1
ATOM 695 O O . GLU A 1 95 ? 46.657 8.847 31.247 1.00 23.59 104 GLU A O 1
ATOM 701 N N . LEU A 1 96 ? 45.587 7.888 33.003 1.00 24.54 105 LEU A N 1
ATOM 702 C CA . LEU A 1 96 ? 44.238 8.027 32.436 1.00 25.51 105 LEU A CA 1
ATOM 703 C C . LEU A 1 96 ? 43.268 8.602 33.474 1.00 25.60 105 LEU A C 1
ATOM 704 O O . LEU A 1 96 ? 42.982 7.960 34.487 1.00 25.15 105 LEU A O 1
ATOM 709 N N . GLU A 1 97 ? 42.766 9.806 33.187 1.00 25.29 106 GLU A N 1
ATOM 710 C CA . GLU A 1 97 ? 41.753 10.475 33.978 1.00 27.10 106 GLU A CA 1
ATOM 711 C C . GLU A 1 97 ? 40.431 10.492 33.202 1.00 25.50 106 GLU A C 1
ATOM 712 O O . GLU A 1 97 ? 40.364 11.043 32.104 1.00 23.34 106 GLU A O 1
ATOM 718 N N . PHE A 1 98 ? 39.386 9.898 33.770 1.00 22.55 107 PHE A N 1
ATOM 719 C CA . PHE A 1 98 ? 38.055 9.956 33.170 1.00 23.11 107 PHE A CA 1
ATOM 720 C C . PHE A 1 98 ? 37.344 11.276 33.470 1.00 21.07 107 PHE A C 1
ATOM 721 O O . PHE A 1 98 ? 37.452 11.824 34.562 1.00 20.73 107 PHE A O 1
ATOM 729 N N . CYS A 1 99 ? 36.666 11.812 32.460 1.00 19.87 108 CYS A N 1
ATOM 730 C CA . CYS A 1 99 ? 35.783 12.941 32.638 1.00 18.80 108 CYS A CA 1
ATOM 731 C C . CYS A 1 99 ? 34.454 12.650 31.945 1.00 18.27 108 CYS A C 1
ATOM 732 O O . CYS A 1 99 ? 34.461 12.233 30.783 1.00 17.77 108 CYS A O 1
ATOM 735 N N . PRO A 1 100 ? 33.302 12.847 32.642 1.00 18.16 109 PRO A N 1
ATOM 736 C CA . PRO A 1 100 ? 32.030 12.716 31.932 1.00 17.96 109 PRO A CA 1
ATOM 737 C C . PRO A 1 100 ? 32.042 13.541 30.629 1.00 17.60 109 PRO A C 1
ATOM 738 O O . PRO A 1 100 ? 32.518 14.677 30.624 1.00 17.66 109 PRO A O 1
ATOM 742 N N . GLN A 1 101 ? 31.590 12.938 29.533 1.00 17.17 110 GLN A N 1
ATOM 743 C CA . GLN A 1 101 ? 31.694 13.530 28.188 1.00 16.90 110 GLN A CA 1
ATOM 744 C C . GLN A 1 101 ? 31.108 14.963 28.146 1.00 17.10 110 GLN A C 1
ATOM 745 O O . GLN A 1 101 ? 31.736 15.894 27.633 1.00 17.35 110 GLN A O 1
ATOM 751 N N . GLY A 1 102 ? 29.933 15.132 28.747 1.00 16.31 111 GLY A N 1
ATOM 752 C CA . GLY A 1 102 ? 29.256 16.409 28.820 1.00 16.49 111 GLY A CA 1
ATOM 753 C C . GLY A 1 102 ? 30.035 17.437 29.602 1.00 16.97 111 GLY A C 1
ATOM 754 O O . GLY A 1 102 ? 30.069 18.618 29.226 1.00 16.58 111 GLY A O 1
ATOM 755 N N . SER A 1 103 ? 30.668 17.004 30.694 1.00 17.40 112 SER A N 1
ATOM 756 C CA . SER A 1 103 ? 31.524 17.899 31.444 1.00 17.28 112 SER A CA 1
ATOM 757 C C . SER A 1 103 ? 32.790 18.237 30.618 1.00 17.66 112 SER A C 1
ATOM 758 O O . SER A 1 103 ? 33.176 19.403 30.539 1.00 16.47 112 SER A O 1
ATOM 761 N N . LEU A 1 104 ? 33.384 17.238 29.957 1.00 17.83 113 LEU A N 1
ATOM 762 C CA . LEU A 1 104 ? 34.614 17.458 29.147 1.00 17.85 113 LEU A CA 1
ATOM 763 C C . LEU A 1 104 ? 34.367 18.495 28.029 1.00 17.88 113 LEU A C 1
ATOM 764 O O . LEU A 1 104 ? 35.156 19.428 27.860 1.00 17.62 113 LEU A O 1
ATOM 769 N N . ALA A 1 105 ? 33.230 18.370 27.338 1.00 18.03 114 ALA A N 1
ATOM 770 C CA . ALA A 1 105 ? 32.824 19.293 26.271 1.00 18.48 114 ALA A CA 1
ATOM 771 C C . ALA A 1 105 ? 32.621 20.712 26.776 1.00 18.12 114 ALA A C 1
ATOM 772 O O . ALA A 1 105 ? 33.106 21.655 26.186 1.00 16.87 114 ALA A O 1
ATOM 774 N N . GLU A 1 106 ? 31.881 20.829 27.877 1.00 17.75 115 GLU A N 1
ATOM 775 C CA . GLU A 1 106 ? 31.579 22.118 28.470 1.00 18.23 115 GLU A CA 1
ATOM 776 C C . GLU A 1 106 ? 32.804 22.775 29.140 1.00 17.12 115 GLU A C 1
ATOM 777 O O . GLU A 1 106 ? 32.896 24.006 29.162 1.00 16.71 115 GLU A O 1
ATOM 783 N N . ARG A 1 107 ? 33.719 21.977 29.684 1.00 16.15 116 ARG A N 1
ATOM 784 C CA . ARG A 1 107 ? 35.001 22.504 30.229 1.00 16.10 116 ARG A CA 1
ATOM 785 C C . ARG A 1 107 ? 35.907 23.066 29.128 1.00 16.04 116 ARG A C 1
ATOM 786 O O . ARG A 1 107 ? 36.567 24.091 29.311 1.00 15.85 116 ARG A O 1
ATOM 794 N N . MET A 1 108 ? 35.986 22.362 28.006 1.00 16.62 117 MET A N 1
ATOM 795 C CA . MET A 1 108 ? 36.631 22.916 26.805 1.00 16.80 117 MET A CA 1
ATOM 796 C C . MET A 1 108 ? 36.010 24.239 26.334 1.00 17.68 117 MET A C 1
ATOM 797 O O . MET A 1 108 ? 36.743 25.210 26.057 1.00 17.36 117 MET A O 1
ATOM 802 N N . ARG A 1 109 ? 34.673 24.297 26.267 1.00 17.74 118 ARG A N 1
ATOM 803 C CA . ARG A 1 109 ? 33.993 25.523 25.849 1.00 17.36 118 ARG A CA 1
ATOM 804 C C . ARG A 1 109 ? 34.236 26.636 26.866 1.00 17.80 118 ARG A C 1
ATOM 805 O O . ARG A 1 109 ? 34.540 27.752 26.485 1.00 16.50 118 ARG A O 1
ATOM 813 N N . ALA A 1 110 ? 34.068 26.317 28.150 1.00 17.68 119 ALA A N 1
ATOM 814 C CA . ALA A 1 110 ? 34.356 27.255 29.234 1.00 17.99 119 ALA A CA 1
ATOM 815 C C . ALA A 1 110 ? 35.776 27.791 29.144 1.00 18.04 119 ALA A C 1
ATOM 816 O O . ALA A 1 110 ? 35.995 28.987 29.348 1.00 17.88 119 ALA A O 1
ATOM 818 N N . GLY A 1 111 ? 36.723 26.924 28.804 1.00 17.92 120 GLY A N 1
ATOM 819 C CA . GLY A 1 111 ? 38.086 27.361 28.532 1.00 18.66 120 GLY A CA 1
ATOM 820 C C . GLY A 1 111 ? 38.178 28.297 27.344 1.00 18.91 120 GLY A C 1
ATOM 821 O O . GLY A 1 111 ? 38.925 29.258 27.383 1.00 20.64 120 GLY A O 1
ATOM 822 N N . GLY A 1 112 ? 37.412 28.019 26.292 1.00 17.44 121 GLY A N 1
ATOM 823 C CA . GLY A 1 112 ? 37.302 28.947 25.182 1.00 17.24 121 GLY A CA 1
ATOM 824 C C . GLY A 1 112 ? 36.564 30.240 25.489 1.00 16.65 121 GLY A C 1
ATOM 825 O O . GLY A 1 112 ? 36.823 31.232 24.859 1.00 15.89 121 GLY A O 1
ATOM 826 N N . ALA A 1 113 ? 35.658 30.210 26.467 1.00 17.02 122 ALA A N 1
ATOM 827 C CA . ALA A 1 113 ? 34.688 31.274 26.724 1.00 17.38 122 ALA A CA 1
ATOM 828 C C . ALA A 1 113 ? 35.014 32.165 27.920 1.00 17.38 122 ALA A C 1
ATOM 829 O O . ALA A 1 113 ? 34.218 33.035 28.260 1.00 18.19 122 ALA A O 1
ATOM 831 N N . GLY A 1 114 ? 36.188 31.990 28.529 1.00 17.16 123 GLY A N 1
ATOM 832 C CA . GLY A 1 114 ? 36.601 32.846 29.634 1.00 16.87 123 GLY A CA 1
ATOM 833 C C . GLY A 1 114 ? 35.788 32.619 30.884 1.00 16.66 123 GLY A C 1
ATOM 834 O O . GLY A 1 114 ? 35.638 33.528 31.701 1.00 15.53 123 GLY A O 1
ATOM 835 N N . ILE A 1 115 ? 35.269 31.398 31.023 1.00 16.55 124 ILE A N 1
ATOM 836 C CA . ILE A 1 115 ? 34.536 30.973 32.202 1.00 17.28 124 ILE A CA 1
ATOM 837 C C . ILE A 1 115 ? 35.478 30.062 32.971 1.00 16.42 124 ILE A C 1
ATOM 838 O O . ILE A 1 115 ? 35.755 28.969 32.529 1.00 17.45 124 ILE A O 1
ATOM 843 N N . PRO A 1 116 ? 35.981 30.501 34.126 1.00 17.92 125 PRO A N 1
ATOM 844 C CA . PRO A 1 116 ? 36.927 29.659 34.885 1.00 17.85 125 PRO A CA 1
ATOM 845 C C . PRO A 1 116 ? 36.314 28.373 35.482 1.00 17.65 125 PRO A C 1
ATOM 846 O O . PRO A 1 116 ? 36.998 27.364 35.627 1.00 18.77 125 PRO A O 1
ATOM 850 N N . ALA A 1 117 ? 35.027 28.410 35.801 1.00 17.25 126 ALA A N 1
ATOM 851 C CA . ALA A 1 117 ? 34.337 27.262 36.354 1.00 16.71 126 ALA A CA 1
ATOM 852 C C . ALA A 1 117 ? 32.836 27.418 36.237 1.00 16.34 126 ALA A C 1
ATOM 853 O O . ALA A 1 117 ? 32.321 28.545 36.118 1.00 17.34 126 ALA A O 1
ATOM 855 N N . PHE A 1 118 ? 32.151 26.279 36.300 1.00 15.61 127 PHE A N 1
ATOM 856 C CA . PHE A 1 118 ? 30.682 26.168 36.164 1.00 15.87 127 PHE A CA 1
ATOM 857 C C . PHE A 1 118 ? 30.254 24.914 36.919 1.00 16.41 127 PHE A C 1
ATOM 858 O O . PHE A 1 118 ? 31.087 24.026 37.155 1.00 15.53 127 PHE A O 1
ATOM 866 N N . TYR A 1 119 ? 28.967 24.837 37.259 1.00 16.59 128 TYR A N 1
ATOM 867 C CA . TYR A 1 119 ? 28.414 23.720 38.021 1.00 17.26 128 TYR A CA 1
ATOM 868 C C . TYR A 1 119 ? 27.574 22.787 37.166 1.00 17.38 128 TYR A C 1
ATOM 869 O O . TYR A 1 119 ? 26.806 23.229 36.309 1.00 16.03 128 TYR A O 1
ATOM 878 N N . THR A 1 120 ? 27.719 21.487 37.415 1.00 16.87 129 THR A N 1
ATOM 879 C CA . THR A 1 120 ? 26.906 20.482 36.752 1.00 16.68 129 THR A CA 1
ATOM 880 C C . THR A 1 120 ? 26.506 19.369 37.710 1.00 17.30 129 THR A C 1
ATOM 881 O O . THR A 1 120 ? 27.281 19.048 38.641 1.00 18.96 129 THR A O 1
ATOM 885 N N . PRO A 1 121 ? 25.293 18.787 37.516 1.00 17.14 130 PRO A N 1
ATOM 886 C CA . PRO A 1 121 ? 24.846 17.668 38.351 1.00 16.90 130 PRO A CA 1
ATOM 887 C C . PRO A 1 121 ? 25.569 16.351 38.092 1.00 17.16 130 PRO A C 1
ATOM 888 O O . PRO A 1 121 ? 25.614 15.482 38.964 1.00 14.74 130 PRO A O 1
ATOM 892 N N . THR A 1 122 ? 26.100 16.219 36.883 1.00 17.41 131 THR A N 1
ATOM 893 C CA . THR A 1 122 ? 26.846 15.053 36.433 1.00 17.55 131 THR A CA 1
ATOM 894 C C . THR A 1 122 ? 27.972 14.602 37.351 1.00 17.64 131 THR A C 1
ATOM 895 O O . THR A 1 122 ? 28.801 15.398 37.791 1.00 17.48 131 THR A O 1
ATOM 899 N N . ALA A 1 123 ? 28.001 13.285 37.601 1.00 17.25 132 ALA A N 1
ATOM 900 C CA . ALA A 1 123 ? 29.008 12.629 38.421 1.00 17.61 132 ALA A CA 1
ATOM 901 C C . ALA A 1 123 ? 28.866 12.840 39.933 1.00 18.12 132 ALA A C 1
ATOM 902 O O . ALA A 1 123 ? 29.695 12.301 40.695 1.00 19.48 132 ALA A O 1
ATOM 904 N N . VAL A 1 124 ? 27.859 13.604 40.393 1.00 19.02 133 VAL A N 1
ATOM 905 C CA . VAL A 1 124 ? 27.746 13.886 41.830 1.00 18.84 133 VAL A CA 1
ATOM 906 C C . VAL A 1 124 ? 27.604 12.527 42.527 1.00 20.21 133 VAL A C 1
ATOM 907 O O . VAL A 1 124 ? 26.818 11.695 42.092 1.00 18.20 133 VAL A O 1
ATOM 911 N N . GLY A 1 125 ? 28.409 12.323 43.572 1.00 20.41 134 GLY A N 1
ATOM 912 C CA . GLY A 1 125 ? 28.362 11.116 44.385 1.00 22.50 134 GLY A CA 1
ATOM 913 C C . GLY A 1 125 ? 28.985 9.879 43.754 1.00 22.79 134 GLY A C 1
ATOM 914 O O . GLY A 1 125 ? 28.819 8.791 44.297 1.00 24.88 134 GLY A O 1
ATOM 915 N N . THR A 1 126 ? 29.675 10.036 42.616 1.00 21.63 135 THR A N 1
ATOM 916 C CA . THR A 1 126 ? 30.373 8.952 41.941 1.00 20.81 135 THR A CA 1
ATOM 917 C C . THR A 1 126 ? 31.839 9.080 42.316 1.00 21.23 135 THR A C 1
ATOM 918 O O . THR A 1 126 ? 32.250 10.057 42.960 1.00 21.22 135 THR A O 1
ATOM 922 N N . VAL A 1 127 ? 32.610 8.074 41.935 1.00 20.32 136 VAL A N 1
ATOM 923 C CA . VAL A 1 127 ? 34.080 8.078 42.081 1.00 20.56 136 VAL A CA 1
ATOM 924 C C . VAL A 1 127 ? 34.787 9.279 41.416 1.00 20.73 136 VAL A C 1
ATOM 925 O O . VAL A 1 127 ? 35.866 9.704 41.853 1.00 19.92 136 VAL A O 1
ATOM 929 N N . LEU A 1 128 ? 34.173 9.808 40.366 1.00 20.95 137 LEU A N 1
ATOM 930 C CA . LEU A 1 128 ? 34.712 10.932 39.630 1.00 22.52 137 LEU A CA 1
ATOM 931 C C . LEU A 1 128 ? 34.644 12.252 40.415 1.00 23.12 137 LEU A C 1
ATOM 932 O O . LEU A 1 128 ? 35.398 13.182 40.116 1.00 23.62 137 LEU A O 1
ATOM 937 N N . GLN A 1 129 ? 33.753 12.328 41.405 1.00 22.96 138 GLN A N 1
ATOM 938 C CA . GLN A 1 129 ? 33.655 13.497 42.297 1.00 23.69 138 GLN A CA 1
ATOM 939 C C . GLN A 1 129 ? 34.344 13.245 43.640 1.00 23.97 138 GLN A C 1
ATOM 940 O O . GLN A 1 129 ? 34.973 14.154 44.184 1.00 22.65 138 GLN A O 1
ATOM 946 N N . THR A 1 130 ? 34.237 12.023 44.167 1.00 25.33 139 THR A N 1
ATOM 947 C CA . THR A 1 130 ? 34.872 11.694 45.454 1.00 26.77 139 THR A CA 1
ATOM 948 C C . THR A 1 130 ? 36.403 11.550 45.362 1.00 27.52 139 THR A C 1
ATOM 949 O O . THR A 1 130 ? 37.084 11.627 46.381 1.00 27.56 139 THR A O 1
ATOM 953 N N . GLY A 1 131 ? 36.938 11.373 44.149 1.00 29.49 140 GLY A N 1
ATOM 954 C CA . GLY A 1 131 ? 38.333 10.990 43.958 1.00 29.40 140 GLY A CA 1
ATOM 955 C C . GLY A 1 131 ? 38.397 9.485 44.052 1.00 30.85 140 GLY A C 1
ATOM 956 O O . GLY A 1 131 ? 37.389 8.834 44.265 1.00 31.92 140 GLY A O 1
ATOM 957 N N . GLY A 1 132 ? 39.582 8.929 43.896 1.00 32.76 141 GLY A N 1
ATOM 958 C CA . GLY A 1 132 ? 39.747 7.483 44.002 1.00 35.41 141 GLY A CA 1
ATOM 959 C C . GLY A 1 132 ? 39.433 6.654 42.762 1.00 34.34 141 GLY A C 1
ATOM 960 O O . GLY A 1 132 ? 39.349 5.433 42.884 1.00 32.35 141 GLY A O 1
ATOM 961 N N . GLN A 1 133 ? 39.244 7.257 41.576 1.00 30.66 142 GLN A N 1
ATOM 962 C CA . GLN A 1 133 ? 39.405 6.431 40.363 1.00 31.34 142 GLN A CA 1
ATOM 963 C C . GLN A 1 133 ? 40.921 6.286 40.248 1.00 29.33 142 GLN A C 1
ATOM 964 O O . GLN A 1 133 ? 41.634 7.248 40.516 1.00 27.25 142 GLN A O 1
ATOM 970 N N . ILE A 1 134 ? 41.413 5.096 39.912 1.00 29.26 143 ILE A N 1
ATOM 971 C CA . ILE A 1 134 ? 42.859 4.904 39.719 1.00 28.81 143 ILE A CA 1
ATOM 972 C C . ILE A 1 134 ? 43.193 5.541 38.385 1.00 26.59 143 ILE A C 1
ATOM 973 O O . ILE A 1 134 ? 42.685 5.112 37.370 1.00 24.34 143 ILE A O 1
ATOM 978 N N . THR A 1 135 ? 44.039 6.566 38.422 1.00 25.86 144 THR A N 1
ATOM 979 C CA . THR A 1 135 ? 44.487 7.277 37.249 1.00 26.80 144 THR A CA 1
ATOM 980 C C . THR A 1 135 ? 45.834 6.767 36.725 1.00 27.35 144 THR A C 1
ATOM 981 O O . THR A 1 135 ? 46.109 6.887 35.528 1.00 24.40 144 THR A O 1
ATOM 985 N N . LYS A 1 136 ? 46.649 6.183 37.610 1.00 28.19 145 LYS A N 1
ATOM 986 C CA . LYS A 1 136 ? 47.965 5.670 37.237 1.00 30.09 145 LYS A CA 1
ATOM 987 C C . LYS A 1 136 ? 48.393 4.466 38.095 1.00 30.01 145 LYS A C 1
ATOM 988 O O . LYS A 1 136 ? 48.404 4.543 39.333 1.00 27.61 145 LYS A O 1
ATOM 994 N N . TYR A 1 137 ? 48.749 3.370 37.419 1.00 30.57 146 TYR A N 1
ATOM 995 C CA . TYR A 1 137 ? 49.342 2.190 38.069 1.00 31.51 146 TYR A CA 1
ATOM 996 C C . TYR A 1 137 ? 50.849 2.266 37.969 1.00 32.98 146 TYR A C 1
ATOM 997 O O . TYR A 1 137 ? 51.381 2.991 37.128 1.00 32.68 146 TYR A O 1
ATOM 1006 N N . ASP A 1 138 ? 51.532 1.505 38.823 1.00 35.77 147 ASP A N 1
ATOM 1007 C CA . ASP A 1 138 ? 52.968 1.231 38.654 1.00 36.69 147 ASP A CA 1
ATOM 1008 C C . ASP A 1 138 ? 53.135 0.109 37.612 1.00 39.89 147 ASP A C 1
ATOM 1009 O O . ASP A 1 138 ? 52.168 -0.231 36.924 1.00 39.62 147 ASP A O 1
ATOM 1014 N N . LYS A 1 139 ? 54.345 -0.437 37.466 1.00 41.82 148 LYS A N 1
ATOM 1015 C CA . LYS A 1 139 ? 54.610 -1.482 36.459 1.00 46.67 148 LYS A CA 1
ATOM 1016 C C . LYS A 1 139 ? 54.256 -2.917 36.910 1.00 47.07 148 LYS A C 1
ATOM 1017 O O . LYS A 1 139 ? 54.402 -3.863 36.118 1.00 48.10 148 LYS A O 1
ATOM 1023 N N . ASN A 1 140 ? 53.778 -3.068 38.150 1.00 45.39 149 ASN A N 1
ATOM 1024 C CA . ASN A 1 140 ? 53.333 -4.356 38.699 1.00 45.24 149 ASN A CA 1
ATOM 1025 C C . ASN A 1 140 ? 51.841 -4.400 39.066 1.00 45.63 149 ASN A C 1
ATOM 1026 O O . ASN A 1 140 ? 51.423 -5.202 39.918 1.00 43.77 149 ASN A O 1
ATOM 1031 N N . GLY A 1 141 ? 51.039 -3.562 38.409 1.00 44.66 150 GLY A N 1
ATOM 1032 C CA . GLY A 1 141 ? 49.604 -3.449 38.712 1.00 42.22 150 GLY A CA 1
ATOM 1033 C C . GLY A 1 141 ? 49.276 -2.999 40.124 1.00 39.97 150 GLY A C 1
ATOM 1034 O O . GLY A 1 141 ? 48.282 -3.437 40.697 1.00 39.41 150 GLY A O 1
ATOM 1035 N N . GLY A 1 142 ? 50.119 -2.130 40.675 1.00 37.92 151 GLY A N 1
ATOM 1036 C CA . GLY A 1 142 ? 49.886 -1.486 41.972 1.00 37.32 151 GLY A CA 1
ATOM 1037 C C . GLY A 1 142 ? 49.472 -0.042 41.736 1.00 38.10 151 GLY A C 1
ATOM 1038 O O . GLY A 1 142 ? 49.898 0.576 40.747 1.00 35.76 151 GLY A O 1
ATOM 1039 N N . VAL A 1 143 ? 48.650 0.494 42.642 1.00 36.43 152 VAL A N 1
ATOM 1040 C CA . VAL A 1 143 ? 48.091 1.838 42.493 1.00 35.20 152 VAL A CA 1
ATOM 1041 C C . VAL A 1 143 ? 49.152 2.885 42.810 1.00 35.48 152 VAL A C 1
ATOM 1042 O O . VAL A 1 143 ? 49.673 2.930 43.927 1.00 35.61 152 VAL A O 1
ATOM 1046 N N . LEU A 1 144 ? 49.435 3.732 41.818 1.00 36.06 153 LEU A N 1
ATOM 1047 C CA . LEU A 1 144 ? 50.374 4.842 41.934 1.00 34.53 153 LEU A CA 1
ATOM 1048 C C . LEU A 1 144 ? 49.637 6.148 42.223 1.00 33.62 153 LEU A C 1
ATOM 1049 O O . LEU A 1 144 ? 49.954 6.825 43.195 1.00 36.34 153 LEU A O 1
ATOM 1054 N N . LYS A 1 145 ? 48.645 6.486 41.389 1.00 33.68 154 LYS A N 1
ATOM 1055 C CA . LYS A 1 145 ? 47.856 7.717 41.542 1.00 30.00 154 LYS A CA 1
ATOM 1056 C C . LYS A 1 145 ? 46.365 7.454 41.428 1.00 28.79 154 LYS A C 1
ATOM 1057 O O . LYS A 1 145 ? 45.934 6.639 40.615 1.00 25.52 154 LYS A O 1
ATOM 1063 N N . GLU A 1 146 ? 45.591 8.203 42.207 1.00 26.90 155 GLU A N 1
ATOM 1064 C CA . GLU A 1 146 ? 44.131 8.200 42.137 1.00 28.53 155 GLU A CA 1
ATOM 1065 C C . GLU A 1 146 ? 43.604 9.582 41.756 1.00 25.66 155 GLU A C 1
ATOM 1066 O O . GLU A 1 146 ? 44.299 10.586 41.960 1.00 25.00 155 GLU A O 1
ATOM 1072 N N . SER A 1 147 ? 42.391 9.648 41.197 1.00 24.42 156 SER A N 1
ATOM 1073 C CA . SER A 1 147 ? 41.831 10.933 40.763 1.00 23.88 156 SER A CA 1
ATOM 1074 C C . SER A 1 147 ? 41.623 11.855 41.958 1.00 25.13 156 SER A C 1
ATOM 1075 O O . SER A 1 147 ? 41.329 11.392 43.047 1.00 26.56 156 SER A O 1
ATOM 1078 N N . THR A 1 148 ? 41.786 13.155 41.725 1.00 26.00 157 THR A N 1
ATOM 1079 C CA . THR A 1 148 ? 41.559 14.159 42.741 1.00 27.05 157 THR A CA 1
ATOM 1080 C C . THR A 1 148 ? 40.059 14.496 42.799 1.00 24.54 157 THR A C 1
ATOM 1081 O O . THR A 1 148 ? 39.389 14.536 41.770 1.00 21.75 157 THR A O 1
ATOM 1085 N N . PRO A 1 149 ? 39.536 14.768 43.999 1.00 24.76 158 PRO A N 1
ATOM 1086 C CA . PRO A 1 149 ? 38.112 15.064 44.115 1.00 25.21 158 PRO A CA 1
ATOM 1087 C C . PRO A 1 149 ? 37.664 16.346 43.420 1.00 25.08 158 PRO A C 1
ATOM 1088 O O . PRO A 1 149 ? 38.445 17.289 43.281 1.00 25.66 158 PRO A O 1
ATOM 1092 N N . ARG A 1 150 ? 36.410 16.346 42.973 1.00 25.99 159 ARG A N 1
ATOM 1093 C CA . ARG A 1 150 ? 35.716 17.550 42.519 1.00 24.75 159 ARG A CA 1
ATOM 1094 C C . ARG A 1 150 ? 35.055 18.202 43.716 1.00 25.38 159 ARG A C 1
ATOM 1095 O O . ARG A 1 150 ? 34.561 17.486 44.592 1.00 27.32 159 ARG A O 1
ATOM 1103 N N . GLU A 1 151 ? 35.035 19.534 43.744 1.00 22.81 160 GLU A N 1
ATOM 1104 C CA . GLU A 1 151 ? 34.247 20.283 44.722 1.00 23.17 160 GLU A CA 1
ATOM 1105 C C . GLU A 1 151 ? 32.772 20.184 44.393 1.00 22.25 160 GLU A C 1
ATOM 1106 O O . GLU A 1 151 ? 32.372 19.936 43.245 1.00 21.03 160 GLU A O 1
ATOM 1112 N N . THR A 1 152 ? 31.966 20.434 45.404 1.00 21.49 161 THR A N 1
ATOM 1113 C CA . THR A 1 152 ? 30.540 20.355 45.278 1.00 21.60 161 THR A CA 1
ATOM 1114 C C . THR A 1 152 ? 29.922 21.538 45.995 1.00 23.26 161 THR A C 1
ATOM 1115 O O . THR A 1 152 ? 30.397 21.920 47.063 1.00 25.41 161 THR A O 1
ATOM 1119 N N . ARG A 1 153 ? 28.855 22.091 45.422 1.00 22.61 162 ARG A N 1
ATOM 1120 C CA . ARG A 1 153 ? 28.012 23.059 46.095 1.00 22.09 162 ARG A CA 1
ATOM 1121 C C . ARG A 1 153 ? 26.538 22.758 45.831 1.00 20.81 162 ARG A C 1
ATOM 1122 O O . ARG A 1 153 ? 26.180 22.290 44.746 1.00 20.21 162 ARG A O 1
ATOM 1130 N N . PHE A 1 154 ? 25.699 23.047 46.826 1.00 20.11 163 PHE A N 1
ATOM 1131 C CA . PHE A 1 154 ? 24.246 23.111 46.668 1.00 20.33 163 PHE A CA 1
ATOM 1132 C C . PHE A 1 154 ? 23.709 24.359 45.967 1.00 19.52 163 PHE A C 1
ATOM 1133 O O . PHE A 1 154 ? 24.071 25.455 46.314 1.00 20.29 163 PHE A O 1
ATOM 1141 N N . PHE A 1 155 ? 22.811 24.167 45.006 1.00 19.56 164 PHE A N 1
ATOM 1142 C CA . PHE A 1 155 ? 21.926 25.231 44.491 1.00 19.81 164 PHE A CA 1
ATOM 1143 C C . PHE A 1 155 ? 20.489 24.716 44.462 1.00 20.78 164 PHE A C 1
ATOM 1144 O O . PHE A 1 155 ? 20.231 23.600 43.962 1.00 20.76 164 PHE A O 1
ATOM 1152 N N . GLY A 1 156 ? 19.561 25.518 44.975 1.00 21.89 165 GLY A N 1
ATOM 1153 C CA . GLY A 1 156 ? 18.157 25.140 45.020 1.00 23.09 165 GLY A CA 1
ATOM 1154 C C . GLY A 1 156 ? 17.956 23.797 45.707 1.00 25.69 165 GLY A C 1
ATOM 1155 O O . GLY A 1 156 ? 17.226 22.950 45.210 1.00 26.76 165 GLY A O 1
ATOM 1156 N N . GLY A 1 157 ? 18.648 23.585 46.826 1.00 27.76 166 GLY A N 1
ATOM 1157 C CA . GLY A 1 157 ? 18.520 22.346 47.583 1.00 28.80 166 GLY A CA 1
ATOM 1158 C C . GLY A 1 157 ? 19.091 21.080 46.953 1.00 30.71 166 GLY A C 1
ATOM 1159 O O . GLY A 1 157 ? 18.866 19.996 47.479 1.00 29.53 166 GLY A O 1
ATOM 1160 N N . ARG A 1 158 ? 19.838 21.184 45.849 1.00 30.49 167 ARG A N 1
ATOM 1161 C CA . ARG A 1 158 ? 20.530 20.007 45.326 1.00 30.28 167 ARG A CA 1
ATOM 1162 C C . ARG A 1 158 ? 21.985 20.265 44.975 1.00 25.33 167 ARG A C 1
ATOM 1163 O O . ARG A 1 158 ? 22.410 21.406 44.795 1.00 22.24 167 ARG A O 1
ATOM 1171 N N . LEU A 1 159 ? 22.738 19.173 44.977 1.00 22.14 168 LEU A N 1
ATOM 1172 C CA . LEU A 1 159 ? 24.184 19.211 44.932 1.00 21.78 168 LEU A CA 1
ATOM 1173 C C . LEU A 1 159 ? 24.702 19.149 43.503 1.00 20.84 168 LEU A C 1
ATOM 1174 O O . LEU A 1 159 ? 24.209 18.370 42.674 1.00 19.93 168 LEU A O 1
ATOM 1179 N N . TYR A 1 160 ? 25.732 19.944 43.242 1.00 20.54 169 TYR A N 1
ATOM 1180 C CA . TYR A 1 160 ? 26.331 20.044 41.924 1.00 19.83 169 TYR A CA 1
ATOM 1181 C C . TYR A 1 160 ? 27.833 19.979 42.047 1.00 19.94 169 TYR A C 1
ATOM 1182 O O . TYR A 1 160 ? 28.372 20.397 43.079 1.00 17.90 169 TYR A O 1
ATOM 1191 N N . CYS A 1 161 ? 28.493 19.448 41.003 1.00 18.70 170 CYS A N 1
ATOM 1192 C CA . CYS A 1 161 ? 29.958 19.430 40.903 1.00 19.66 170 CYS A CA 1
ATOM 1193 C C . CYS A 1 161 ? 30.508 20.708 40.279 1.00 19.34 170 CYS A C 1
ATOM 1194 O O . CYS A 1 161 ? 29.984 21.154 39.257 1.00 16.94 170 CYS A O 1
ATOM 1197 N N . LEU A 1 162 ? 31.609 21.232 40.829 1.00 18.93 171 LEU A N 1
ATOM 1198 C CA . LEU A 1 162 ? 32.373 22.276 40.156 1.00 19.68 171 LEU A CA 1
ATOM 1199 C C . LEU A 1 162 ? 33.303 21.642 39.112 1.00 19.40 171 LEU A C 1
ATOM 1200 O O . LEU A 1 162 ? 34.047 20.709 39.414 1.00 20.03 171 LEU A O 1
ATOM 1205 N N . GLU A 1 163 ? 33.235 22.146 37.879 1.00 18.73 172 GLU A N 1
ATOM 1206 C CA . GLU A 1 163 ? 34.138 21.761 36.816 1.00 18.05 172 GLU A CA 1
ATOM 1207 C C . GLU A 1 163 ? 35.046 22.947 36.451 1.00 17.72 172 GLU A C 1
ATOM 1208 O O . GLU A 1 163 ? 34.564 24.072 36.302 1.00 18.35 172 GLU A O 1
ATOM 1214 N N . ASN A 1 164 ? 36.346 22.700 36.290 1.00 16.25 173 ASN A N 1
ATOM 1215 C CA . ASN A 1 164 ? 37.260 23.754 35.845 1.00 16.01 173 ASN A CA 1
ATOM 1216 C C . ASN A 1 164 ? 37.466 23.752 34.343 1.00 14.88 173 ASN A C 1
ATOM 1217 O O . ASN A 1 164 ? 37.579 22.690 33.721 1.00 13.16 173 ASN A O 1
ATOM 1222 N N . ALA A 1 165 ? 37.551 24.969 33.794 1.00 14.58 174 ALA A N 1
ATOM 1223 C CA . ALA A 1 165 ? 37.891 25.176 32.411 1.00 14.78 174 ALA A CA 1
ATOM 1224 C C . ALA A 1 165 ? 39.134 24.438 32.015 1.00 15.40 174 ALA A C 1
ATOM 1225 O O . ALA A 1 165 ? 40.106 24.312 32.805 1.00 14.43 174 ALA A O 1
ATOM 1227 N N . ILE A 1 166 ? 39.121 24.011 30.757 1.00 15.15 175 ILE A N 1
ATOM 1228 C CA . ILE A 1 166 ? 40.264 23.354 30.139 1.00 15.87 175 ILE A CA 1
ATOM 1229 C C . ILE A 1 166 ? 40.810 24.320 29.101 1.00 16.15 175 ILE A C 1
ATOM 1230 O O . ILE A 1 166 ? 40.081 24.745 28.207 1.00 16.40 175 ILE A O 1
ATOM 1235 N N . LYS A 1 167 ? 42.081 24.682 29.245 1.00 18.62 176 LYS A N 1
ATOM 1236 C CA . LYS A 1 167 ? 42.826 25.465 28.241 1.00 20.27 176 LYS A CA 1
ATOM 1237 C C . LYS A 1 167 ? 44.131 24.772 27.948 1.00 20.62 176 LYS A C 1
ATOM 1238 O O . LYS A 1 167 ? 44.879 24.471 28.860 1.00 20.36 176 LYS A O 1
ATOM 1244 N N . THR A 1 168 ? 44.389 24.507 26.671 1.00 20.81 177 THR A N 1
ATOM 1245 C CA . THR A 1 168 ? 45.506 23.681 26.254 1.00 21.29 177 THR A CA 1
ATOM 1246 C C . THR A 1 168 ? 46.449 24.487 25.400 1.00 20.40 177 THR A C 1
ATOM 1247 O O . THR A 1 168 ? 46.093 25.555 24.866 1.00 17.62 177 THR A O 1
ATOM 1251 N N . ASP A 1 169 ? 47.656 23.943 25.279 1.00 20.23 178 ASP A N 1
ATOM 1252 C CA . ASP A 1 169 ? 48.691 24.552 24.472 1.00 19.27 178 ASP A CA 1
ATOM 1253 C C . ASP A 1 169 ? 48.263 24.489 23.032 1.00 17.97 178 ASP A C 1
ATOM 1254 O O . ASP A 1 169 ? 48.359 25.489 22.340 1.00 17.04 178 ASP A O 1
ATOM 1259 N N . PHE A 1 170 ? 47.780 23.323 22.585 1.00 17.31 179 PHE A N 1
ATOM 1260 C CA . PHE A 1 170 ? 47.207 23.204 21.231 1.00 17.18 179 PHE A CA 1
ATOM 1261 C C . PHE A 1 170 ? 45.809 22.597 21.242 1.00 17.27 179 PHE A C 1
ATOM 1262 O O . PHE A 1 170 ? 45.438 21.880 22.164 1.00 17.45 179 PHE A O 1
ATOM 1270 N N . SER A 1 171 ? 45.053 22.906 20.198 1.00 16.88 180 SER A N 1
ATOM 1271 C CA . SER A 1 171 ? 43.856 22.196 19.863 1.00 18.04 180 SER A CA 1
ATOM 1272 C C . SER A 1 171 ? 44.008 21.690 18.426 1.00 17.39 180 SER A C 1
ATOM 1273 O O . SER A 1 171 ? 44.525 22.391 17.560 1.00 17.37 180 SER A O 1
ATOM 1276 N N . ILE A 1 172 ? 43.581 20.458 18.188 1.00 17.72 181 ILE A N 1
ATOM 1277 C CA . ILE A 1 172 ? 43.668 19.850 16.864 1.00 18.33 181 ILE A CA 1
ATOM 1278 C C . ILE A 1 172 ? 42.243 19.448 16.457 1.00 18.52 181 ILE A C 1
ATOM 1279 O O . ILE A 1 172 ? 41.607 18.663 17.153 1.00 17.43 181 ILE A O 1
ATOM 1284 N N . VAL A 1 173 ? 41.765 19.972 15.329 1.00 18.63 182 VAL A N 1
ATOM 1285 C CA . VAL A 1 173 ? 40.413 19.680 14.850 1.00 18.46 182 VAL A CA 1
ATOM 1286 C C . VAL A 1 173 ? 40.466 19.268 13.387 1.00 19.47 182 VAL A C 1
ATOM 1287 O O . VAL A 1 173 ? 41.458 19.505 12.701 1.00 19.53 182 VAL A O 1
ATOM 1291 N N . LYS A 1 174 ? 39.410 18.595 12.943 1.00 19.83 183 LYS A N 1
ATOM 1292 C CA . LYS A 1 174 ? 39.236 18.192 11.551 1.00 18.89 183 LYS A CA 1
ATOM 1293 C C . LYS A 1 174 ? 37.869 18.676 11.095 1.00 18.72 183 LYS A C 1
ATOM 1294 O O . LYS A 1 174 ? 36.921 18.691 11.883 1.00 18.07 183 LYS A O 1
ATOM 1300 N N . ALA A 1 175 ? 37.782 19.081 9.832 1.00 18.55 184 ALA A N 1
ATOM 1301 C CA . ALA A 1 175 ? 36.528 19.493 9.246 1.00 19.33 184 ALA A CA 1
ATOM 1302 C C . ALA A 1 175 ? 36.471 19.114 7.779 1.00 21.15 184 ALA A C 1
ATOM 1303 O O . ALA A 1 175 ? 37.500 18.903 7.117 1.00 19.59 184 ALA A O 1
ATOM 1305 N N . TRP A 1 176 ? 35.242 19.002 7.289 1.00 22.27 185 TRP A N 1
ATOM 1306 C CA . TRP A 1 176 ? 34.989 18.785 5.880 1.00 23.50 185 TRP A CA 1
ATOM 1307 C C . TRP A 1 176 ? 35.412 19.995 5.043 1.00 24.55 185 TRP A C 1
ATOM 1308 O O . TRP A 1 176 ? 35.921 19.830 3.945 1.00 27.36 185 TRP A O 1
ATOM 1319 N N . LYS A 1 177 ? 35.228 21.201 5.570 1.00 25.74 186 LYS A N 1
ATOM 1320 C CA . LYS A 1 177 ? 35.498 22.405 4.796 1.00 26.08 186 LYS A CA 1
ATOM 1321 C C . LYS A 1 177 ? 36.017 23.547 5.634 1.00 25.31 186 LYS A C 1
ATOM 1322 O O . LYS A 1 177 ? 35.553 23.773 6.741 1.00 24.43 186 LYS A O 1
ATOM 1328 N N . GLY A 1 178 ? 37.010 24.245 5.090 1.00 25.37 187 GLY A N 1
ATOM 1329 C CA . GLY A 1 178 ? 37.495 25.482 5.653 1.00 24.14 187 GLY A CA 1
ATOM 1330 C C . GLY A 1 178 ? 37.939 26.437 4.569 1.00 24.63 187 GLY A C 1
ATOM 1331 O O . GLY A 1 178 ? 38.384 26.012 3.508 1.00 21.29 187 GLY A O 1
ATOM 1332 N N . ASP A 1 179 ? 37.802 27.732 4.834 1.00 25.31 188 ASP A N 1
ATOM 1333 C CA . ASP A 1 179 ? 38.427 28.734 3.994 1.00 26.40 188 ASP A CA 1
ATOM 1334 C C . ASP A 1 179 ? 39.834 29.120 4.533 1.00 27.05 188 ASP A C 1
ATOM 1335 O O . ASP A 1 179 ? 40.261 28.619 5.583 1.00 24.33 188 ASP A O 1
ATOM 1340 N N . ARG A 1 180 ? 40.537 30.000 3.816 1.00 26.25 189 ARG A N 1
ATOM 1341 C CA . ARG A 1 180 ? 41.908 30.391 4.197 1.00 27.00 189 ARG A CA 1
ATOM 1342 C C . ARG A 1 180 ? 42.005 31.173 5.522 1.00 26.77 189 ARG A C 1
ATOM 1343 O O . ARG A 1 180 ? 43.010 31.060 6.212 1.00 27.49 189 ARG A O 1
ATOM 1351 N N . CYS A 1 181 ? 40.986 31.951 5.886 1.00 27.07 190 CYS A N 1
ATOM 1352 C CA . CYS A 1 181 ? 40.965 32.620 7.210 1.00 27.99 190 CYS A CA 1
ATOM 1353 C C . CYS A 1 181 ? 40.436 31.729 8.349 1.00 26.33 190 CYS A C 1
ATOM 1354 O O . CYS A 1 181 ? 40.217 32.197 9.480 1.00 27.40 190 CYS A O 1
ATOM 1357 N N . GLY A 1 182 ? 40.181 30.465 8.037 1.00 24.14 191 GLY A N 1
ATOM 1358 C CA . GLY A 1 182 ? 39.949 29.440 9.038 1.00 24.72 191 GLY A CA 1
ATOM 1359 C C . GLY A 1 182 ? 38.520 29.134 9.423 1.00 22.96 191 GLY A C 1
ATOM 1360 O O . GLY A 1 182 ? 38.325 28.351 10.338 1.00 23.35 191 GLY A O 1
ATOM 1361 N N . ASN A 1 183 ? 37.522 29.715 8.745 1.00 21.98 192 ASN A N 1
ATOM 1362 C CA . ASN A 1 183 ? 36.122 29.335 9.009 1.00 20.58 192 ASN A CA 1
ATOM 1363 C C . ASN A 1 183 ? 35.980 27.865 8.674 1.00 20.16 192 ASN A C 1
ATOM 1364 O O . ASN A 1 183 ? 36.398 27.460 7.594 1.00 19.50 192 ASN A O 1
ATOM 1369 N N . LEU A 1 184 ? 35.386 27.079 9.573 1.00 19.30 193 LEU A N 1
ATOM 1370 C CA . LEU A 1 184 ? 35.164 25.647 9.332 1.00 19.26 193 LEU A CA 1
ATOM 1371 C C . LEU A 1 184 ? 33.699 25.260 9.222 1.00 18.41 193 LEU A C 1
ATOM 1372 O O . LEU A 1 184 ? 32.859 25.790 9.948 1.00 18.26 193 LEU A O 1
ATOM 1377 N N . VAL A 1 185 ? 33.415 24.331 8.307 1.00 18.61 194 VAL A N 1
ATOM 1378 C CA . VAL A 1 185 ? 32.127 23.652 8.193 1.00 18.93 194 VAL A CA 1
ATOM 1379 C C . VAL A 1 185 ? 32.385 22.168 8.353 1.00 18.59 194 VAL A C 1
ATOM 1380 O O . VAL A 1 185 ? 33.317 21.647 7.774 1.00 19.00 194 VAL A O 1
ATOM 1384 N N . PHE A 1 186 ? 31.542 21.505 9.130 1.00 18.61 195 PHE A N 1
ATOM 1385 C CA . PHE A 1 186 ? 31.652 20.079 9.421 1.00 19.99 195 PHE A CA 1
ATOM 1386 C C . PHE A 1 186 ? 30.484 19.351 8.759 1.00 19.80 195 PHE A C 1
ATOM 1387 O O . PHE A 1 186 ? 29.535 19.995 8.320 1.00 20.95 195 PHE A O 1
ATOM 1395 N N . ARG A 1 187 ? 30.555 18.023 8.722 1.00 20.18 196 ARG A N 1
ATOM 1396 C CA . ARG A 1 187 ? 29.528 17.191 8.107 1.00 23.00 196 ARG A CA 1
ATOM 1397 C C . ARG A 1 187 ? 29.049 16.138 9.082 1.00 22.35 196 ARG A C 1
ATOM 1398 O O . ARG A 1 187 ? 29.865 15.513 9.737 1.00 23.42 196 ARG A O 1
ATOM 1406 N N . GLY A 1 188 ? 27.734 15.919 9.138 1.00 22.54 197 GLY A N 1
ATOM 1407 C CA . GLY A 1 188 ? 27.158 14.811 9.902 1.00 21.50 197 GLY A CA 1
ATOM 1408 C C . GLY A 1 188 ? 27.501 14.898 11.366 1.00 20.97 197 GLY A C 1
ATOM 1409 O O . GLY A 1 188 ? 27.594 15.993 11.929 1.00 20.57 197 GLY A O 1
ATOM 1410 N N . THR A 1 189 ? 27.736 13.746 11.982 1.00 21.44 198 THR A N 1
ATOM 1411 C CA . THR A 1 189 ? 28.144 13.698 13.407 1.00 19.95 198 THR A CA 1
ATOM 1412 C C . THR A 1 189 ? 29.667 13.798 13.625 1.00 20.16 198 THR A C 1
ATOM 1413 O O . THR A 1 189 ? 30.151 13.680 14.764 1.00 19.00 198 THR A O 1
ATOM 1417 N N . ALA A 1 190 ? 30.432 14.029 12.558 1.00 19.89 199 ALA A N 1
ATOM 1418 C CA . ALA A 1 190 ? 31.874 14.286 12.707 1.00 20.20 199 ALA A CA 1
ATOM 1419 C C . ALA A 1 190 ? 32.161 15.707 13.245 1.00 18.85 199 ALA A C 1
ATOM 1420 O O . ALA A 1 190 ? 33.314 16.051 13.430 1.00 19.43 199 ALA A O 1
ATOM 1422 N N . ARG A 1 191 ? 31.132 16.520 13.510 1.00 18.39 200 ARG A N 1
ATOM 1423 C CA . ARG A 1 191 ? 31.305 17.805 14.209 1.00 18.63 200 ARG A CA 1
ATOM 1424 C C . ARG A 1 191 ? 31.750 17.545 15.656 1.00 18.25 200 ARG A C 1
ATOM 1425 O O . ARG A 1 191 ? 32.914 17.842 16.027 1.00 15.57 200 ARG A O 1
ATOM 1433 N N . ASN A 1 192 ? 30.841 16.932 16.421 1.00 18.22 201 ASN A N 1
ATOM 1434 C CA . ASN A 1 192 ? 31.023 16.613 17.843 1.00 18.36 201 ASN A CA 1
ATOM 1435 C C . ASN A 1 192 ? 31.981 17.576 18.604 1.00 17.75 201 ASN A C 1
ATOM 1436 O O . ASN A 1 192 ? 31.631 18.746 18.762 1.00 17.63 201 ASN A O 1
ATOM 1441 N N . PHE A 1 193 ? 33.144 17.124 19.079 1.00 18.24 202 PHE A N 1
ATOM 1442 C CA . PHE A 1 193 ? 34.026 17.956 19.929 1.00 18.06 202 PHE A CA 1
ATOM 1443 C C . PHE A 1 193 ? 34.834 19.012 19.193 1.00 17.78 202 PHE A C 1
ATOM 1444 O O . PHE A 1 193 ? 35.463 19.854 19.837 1.00 17.97 202 PHE A O 1
ATOM 1452 N N . ASN A 1 194 ? 34.849 18.971 17.864 1.00 18.33 203 ASN A N 1
ATOM 1453 C CA . ASN A 1 194 ? 35.655 19.922 17.083 1.00 18.11 203 ASN A CA 1
ATOM 1454 C C . ASN A 1 194 ? 35.329 21.396 17.358 1.00 17.86 203 ASN A C 1
ATOM 1455 O O . ASN A 1 194 ? 36.217 22.255 17.383 1.00 18.74 203 ASN A O 1
ATOM 1460 N N . VAL A 1 195 ? 34.074 21.690 17.672 1.00 17.91 204 VAL A N 1
ATOM 1461 C CA . VAL A 1 195 ? 33.737 23.047 18.065 1.00 17.25 204 VAL A CA 1
ATOM 1462 C C . VAL A 1 195 ? 34.399 23.474 19.405 1.00 16.65 204 VAL A C 1
ATOM 1463 O O . VAL A 1 195 ? 35.160 24.418 19.390 1.00 18.25 204 VAL A O 1
ATOM 1467 N N . PRO A 1 196 ? 34.135 22.787 20.539 1.00 15.98 205 PRO A N 1
ATOM 1468 C CA . PRO A 1 196 ? 34.744 23.255 21.803 1.00 15.95 205 PRO A CA 1
ATOM 1469 C C . PRO A 1 196 ? 36.250 23.075 21.872 1.00 16.48 205 PRO A C 1
ATOM 1470 O O . PRO A 1 196 ? 36.954 23.954 22.389 1.00 17.86 205 PRO A O 1
ATOM 1474 N N . VAL A 1 197 ? 36.739 21.964 21.334 1.00 17.29 206 VAL A N 1
ATOM 1475 C CA . VAL A 1 197 ? 38.169 21.762 21.137 1.00 17.06 206 VAL A CA 1
ATOM 1476 C C . VAL A 1 197 ? 38.752 22.953 20.374 1.00 17.14 206 VAL A C 1
ATOM 1477 O O . VAL A 1 197 ? 39.773 23.508 20.771 1.00 16.81 206 VAL A O 1
ATOM 1481 N N . GLY A 1 198 ? 38.099 23.356 19.286 1.00 17.11 207 GLY A N 1
ATOM 1482 C CA . GLY A 1 198 ? 38.588 24.481 18.472 1.00 16.92 207 GLY A CA 1
ATOM 1483 C C . GLY A 1 198 ? 38.642 25.802 19.227 1.00 17.03 207 GLY A C 1
ATOM 1484 O O . GLY A 1 198 ? 39.429 26.673 18.898 1.00 17.67 207 GLY A O 1
ATOM 1485 N N . GLN A 1 199 ? 37.828 25.937 20.270 1.00 17.70 208 GLN A N 1
ATOM 1486 C CA . GLN A 1 199 ? 37.765 27.157 21.068 1.00 17.84 208 GLN A CA 1
ATOM 1487 C C . GLN A 1 199 ? 38.796 27.256 22.199 1.00 18.31 208 GLN A C 1
ATOM 1488 O O . GLN A 1 199 ? 39.127 28.362 22.604 1.00 17.61 208 GLN A O 1
ATOM 1494 N N . CYS A 1 200 ? 39.300 26.125 22.694 1.00 19.14 209 CYS A N 1
ATOM 1495 C CA . CYS A 1 200 ? 40.076 26.100 23.950 1.00 20.37 209 CYS A CA 1
ATOM 1496 C C . CYS A 1 200 ? 41.595 26.092 23.767 1.00 22.18 209 CYS A C 1
ATOM 1497 O O . CYS A 1 200 ? 42.321 26.198 24.757 1.00 24.85 209 CYS A O 1
ATOM 1500 N N . GLY A 1 201 ? 42.080 26.012 22.524 1.00 21.73 210 GLY A N 1
ATOM 1501 C CA . GLY A 1 201 ? 43.525 25.949 22.278 1.00 21.68 210 GLY A CA 1
ATOM 1502 C C . GLY A 1 201 ? 44.184 27.298 22.162 1.00 20.50 210 GLY A C 1
ATOM 1503 O O . GLY A 1 201 ? 43.585 28.246 21.684 1.00 19.35 210 GLY A O 1
ATOM 1504 N N . GLN A 1 202 ? 45.431 27.385 22.604 1.00 22.38 211 GLN A N 1
ATOM 1505 C CA . GLN A 1 202 ? 46.256 28.554 22.333 1.00 24.22 211 GLN A CA 1
ATOM 1506 C C . GLN A 1 202 ? 46.604 28.609 20.845 1.00 22.27 211 GLN A C 1
ATOM 1507 O O . GLN A 1 202 ? 46.460 29.649 20.194 1.00 18.79 211 GLN A O 1
ATOM 1513 N N . THR A 1 203 ? 47.098 27.496 20.320 1.00 21.75 212 THR A N 1
ATOM 1514 C CA . THR A 1 203 ? 47.351 27.368 18.882 1.00 21.21 212 THR A CA 1
ATOM 1515 C C . THR A 1 203 ? 46.426 26.286 18.354 1.00 21.62 212 THR A C 1
ATOM 1516 O O . THR A 1 203 ? 46.554 25.113 18.712 1.00 18.63 212 THR A O 1
ATOM 1520 N N . VAL A 1 204 ? 45.485 26.678 17.493 1.00 21.18 213 VAL A N 1
ATOM 1521 C CA . VAL A 1 204 ? 44.544 25.703 16.978 1.00 21.62 213 VAL A CA 1
ATOM 1522 C C . VAL A 1 204 ? 44.774 25.440 15.490 1.00 20.50 213 VAL A C 1
ATOM 1523 O O . VAL A 1 204 ? 44.794 26.356 14.667 1.00 17.89 213 VAL A O 1
ATOM 1527 N N . ILE A 1 205 ? 44.969 24.163 15.195 1.00 21.56 214 ILE A N 1
ATOM 1528 C CA . ILE A 1 205 ? 45.237 23.700 13.857 1.00 22.89 214 ILE A CA 1
ATOM 1529 C C . ILE A 1 205 ? 44.102 22.784 13.422 1.00 22.00 214 ILE A C 1
ATOM 1530 O O . ILE A 1 205 ? 43.668 21.911 14.171 1.00 21.13 214 ILE A O 1
ATOM 1535 N N . ALA A 1 206 ? 43.616 23.039 12.210 1.00 20.35 215 ALA A N 1
ATOM 1536 C CA . ALA A 1 206 ? 42.537 22.290 11.605 1.00 19.96 215 ALA A CA 1
ATOM 1537 C C . ALA A 1 206 ? 43.022 21.637 10.315 1.00 19.33 215 ALA A C 1
ATOM 1538 O O . ALA A 1 206 ? 43.582 22.313 9.452 1.00 17.33 215 ALA A O 1
ATOM 1540 N N . GLU A 1 207 ? 42.828 20.322 10.191 1.00 19.48 216 GLU A N 1
ATOM 1541 C CA . GLU A 1 207 ? 42.878 19.674 8.872 1.00 19.30 216 GLU A CA 1
ATOM 1542 C C . GLU A 1 207 ? 41.500 19.807 8.227 1.00 19.51 216 GLU A C 1
ATOM 1543 O O . GLU A 1 207 ? 40.475 19.594 8.880 1.00 18.14 216 GLU A O 1
ATOM 1549 N N . VAL A 1 208 ? 41.482 20.177 6.951 1.00 21.12 217 VAL A N 1
ATOM 1550 C CA . VAL A 1 208 ? 40.243 20.288 6.189 1.00 21.97 217 VAL A CA 1
ATOM 1551 C C . VAL A 1 208 ? 40.333 19.284 5.052 1.00 23.56 217 VAL A C 1
ATOM 1552 O O . VAL A 1 208 ? 41.421 19.066 4.498 1.00 24.33 217 VAL A O 1
ATOM 1556 N N . GLU A 1 209 ? 39.212 18.648 4.724 1.00 23.53 218 GLU A N 1
ATOM 1557 C CA . GLU A 1 209 ? 39.165 17.750 3.579 1.00 24.60 218 GLU A CA 1
ATOM 1558 C C . GLU A 1 209 ? 39.053 18.555 2.299 1.00 24.27 218 GLU A C 1
ATOM 1559 O O . GLU A 1 209 ? 39.356 18.031 1.233 1.00 23.51 218 GLU A O 1
ATOM 1565 N N . ASN A 1 210 ? 38.568 19.795 2.418 1.00 25.63 219 ASN A N 1
ATOM 1566 C CA . ASN A 1 210 ? 38.347 20.708 1.305 1.00 27.20 219 ASN A CA 1
ATOM 1567 C C . ASN A 1 210 ? 38.659 22.130 1.727 1.00 27.38 219 ASN A C 1
ATOM 1568 O O . ASN A 1 210 ? 38.018 22.655 2.635 1.00 26.78 219 ASN A O 1
ATOM 1573 N N . LEU A 1 211 ? 39.636 22.732 1.049 1.00 27.35 220 LEU A N 1
ATOM 1574 C CA . LEU A 1 211 ? 40.000 24.119 1.207 1.00 25.82 220 LEU A CA 1
ATOM 1575 C C . LEU A 1 211 ? 39.263 24.924 0.157 1.00 27.61 220 LEU A C 1
ATOM 1576 O O . LEU A 1 211 ? 39.313 24.580 -1.025 1.00 31.23 220 LEU A O 1
ATOM 1581 N N . VAL A 1 212 ? 38.623 26.011 0.575 1.00 25.07 221 VAL A N 1
ATOM 1582 C CA . VAL A 1 212 ? 38.042 26.961 -0.365 1.00 25.28 221 VAL A CA 1
ATOM 1583 C C . VAL A 1 212 ? 38.547 28.384 -0.095 1.00 24.29 221 VAL A C 1
ATOM 1584 O O . VAL A 1 212 ? 39.080 28.676 0.980 1.00 23.42 221 VAL A O 1
ATOM 1588 N N . GLU A 1 213 ? 38.387 29.263 -1.080 1.00 25.19 222 GLU A N 1
ATOM 1589 C CA . GLU A 1 213 ? 38.728 30.687 -0.894 1.00 26.31 222 GLU A CA 1
ATOM 1590 C C . GLU A 1 213 ? 37.779 31.365 0.074 1.00 26.56 222 GLU A C 1
ATOM 1591 O O . GLU A 1 213 ? 36.646 30.906 0.279 1.00 27.16 222 GLU A O 1
ATOM 1597 N N . ASN A 1 214 ? 38.253 32.459 0.672 1.00 27.28 223 ASN A N 1
ATOM 1598 C CA . ASN A 1 214 ? 37.403 33.277 1.537 1.00 27.50 223 ASN A CA 1
ATOM 1599 C C . ASN A 1 214 ? 36.319 33.887 0.676 1.00 27.50 223 ASN A C 1
ATOM 1600 O O . ASN A 1 214 ? 36.584 34.303 -0.452 1.00 28.32 223 ASN A O 1
ATOM 1605 N N . GLY A 1 215 ? 35.103 33.901 1.211 1.00 26.14 224 GLY A N 1
ATOM 1606 C CA . GLY A 1 215 ? 33.911 34.285 0.479 1.00 27.46 224 GLY A CA 1
ATOM 1607 C C . GLY A 1 215 ? 33.201 33.119 -0.184 1.00 27.68 224 GLY A C 1
ATOM 1608 O O . GLY A 1 215 ? 32.133 33.315 -0.732 1.00 28.45 224 GLY A O 1
ATOM 1609 N N . ASP A 1 216 ? 33.787 31.921 -0.158 1.00 27.07 225 ASP A N 1
ATOM 1610 C CA . ASP A 1 216 ? 33.148 30.729 -0.730 1.00 27.96 225 ASP A CA 1
ATOM 1611 C C . ASP A 1 216 ? 32.212 30.007 0.246 1.00 26.08 225 ASP A C 1
ATOM 1612 O O . ASP A 1 216 ? 31.398 29.228 -0.194 1.00 25.90 225 ASP A O 1
ATOM 1617 N N . ILE A 1 217 ? 32.323 30.264 1.547 1.00 25.74 226 ILE A N 1
ATOM 1618 C CA . ILE A 1 217 ? 31.399 29.697 2.550 1.00 25.26 226 ILE A CA 1
ATOM 1619 C C . ILE A 1 217 ? 30.366 30.762 2.888 1.00 24.79 226 ILE A C 1
ATOM 1620 O O . ILE A 1 217 ? 30.714 31.927 3.138 1.00 24.70 226 ILE A O 1
ATOM 1625 N N . ASP A 1 218 ? 29.096 30.372 2.882 1.00 24.03 227 ASP A N 1
ATOM 1626 C CA . ASP A 1 218 ? 28.024 31.252 3.301 1.00 26.75 227 ASP A CA 1
ATOM 1627 C C . ASP A 1 218 ? 28.312 31.553 4.759 1.00 25.91 227 ASP A C 1
ATOM 1628 O O . ASP A 1 218 ? 28.539 30.624 5.530 1.00 28.06 227 ASP A O 1
ATOM 1633 N N . PRO A 1 219 ? 28.332 32.833 5.148 1.00 25.78 228 PRO A N 1
ATOM 1634 C CA . PRO A 1 219 ? 28.622 33.156 6.564 1.00 24.46 228 PRO A CA 1
ATOM 1635 C C . PRO A 1 219 ? 27.613 32.579 7.574 1.00 23.72 228 PRO A C 1
ATOM 1636 O O . PRO A 1 219 ? 27.916 32.517 8.764 1.00 21.09 228 PRO A O 1
ATOM 1640 N N . ASP A 1 220 ? 26.439 32.169 7.074 1.00 23.32 229 ASP A N 1
ATOM 1641 C CA . ASP A 1 220 ? 25.342 31.591 7.866 1.00 23.08 229 ASP A CA 1
ATOM 1642 C C . ASP A 1 220 ? 25.485 30.082 8.084 1.00 22.33 229 ASP A C 1
ATOM 1643 O O . ASP A 1 220 ? 24.715 29.507 8.841 1.00 20.45 229 ASP A O 1
ATOM 1648 N N . GLU A 1 221 ? 26.451 29.463 7.403 1.00 22.58 230 GLU A N 1
ATOM 1649 C CA . GLU A 1 221 ? 26.683 28.026 7.415 1.00 24.26 230 GLU A CA 1
ATOM 1650 C C . GLU A 1 221 ? 28.012 27.675 8.098 1.00 22.64 230 GLU A C 1
ATOM 1651 O O . GLU A 1 221 ? 28.435 26.527 8.099 1.00 22.75 230 GLU A O 1
ATOM 1657 N N . VAL A 1 222 ? 28.647 28.682 8.695 1.00 21.78 231 VAL A N 1
ATOM 1658 C CA . VAL A 1 222 ? 29.952 28.538 9.322 1.00 21.41 231 VAL A CA 1
ATOM 1659 C C . VAL A 1 222 ? 29.672 27.924 10.670 1.00 20.13 231 VAL A C 1
ATOM 1660 O O . VAL A 1 222 ? 28.766 28.373 11.354 1.00 20.76 231 VAL A O 1
ATOM 1664 N N . HIS A 1 223 ? 30.399 26.870 11.027 1.00 19.95 232 HIS A N 1
ATOM 1665 C CA . HIS A 1 223 ? 30.207 26.214 12.335 1.00 19.36 232 HIS A CA 1
ATOM 1666 C C . HIS A 1 223 ? 31.234 26.609 13.388 1.00 18.95 232 HIS A C 1
ATOM 1667 O O . HIS A 1 223 ? 30.880 26.784 14.570 1.00 17.31 232 HIS A O 1
ATOM 1674 N N . LEU A 1 224 ? 32.494 26.707 12.981 1.00 17.76 233 LEU A N 1
ATOM 1675 C CA . LEU A 1 224 ? 33.537 27.263 13.851 1.00 18.71 233 LEU A CA 1
ATOM 1676 C C . LEU A 1 224 ? 34.060 28.502 13.140 1.00 19.37 233 LEU A C 1
ATOM 1677 O O . LEU A 1 224 ? 34.706 28.374 12.098 1.00 18.02 233 LEU A O 1
ATOM 1682 N N . PRO A 1 225 ? 33.735 29.696 13.673 1.00 19.43 234 PRO A N 1
ATOM 1683 C CA . PRO A 1 225 ? 34.252 30.961 13.150 1.00 20.83 234 PRO A CA 1
ATOM 1684 C C . PRO A 1 225 ? 35.771 31.007 13.128 1.00 21.50 234 PRO A C 1
ATOM 1685 O O . PRO A 1 225 ? 36.420 30.626 14.110 1.00 20.40 234 PRO A O 1
ATOM 1689 N N . GLY A 1 226 ? 36.314 31.493 12.019 1.00 22.10 235 GLY A N 1
ATOM 1690 C CA . GLY A 1 226 ? 37.742 31.520 11.773 1.00 21.59 235 GLY A CA 1
ATOM 1691 C C . GLY A 1 226 ? 38.630 32.194 12.795 1.00 21.62 235 GLY A C 1
ATOM 1692 O O . GLY A 1 226 ? 39.799 31.831 12.893 1.00 20.99 235 GLY A O 1
ATOM 1693 N N . VAL A 1 227 ? 38.090 33.167 13.544 1.00 22.51 236 VAL A N 1
ATOM 1694 C CA . VAL A 1 227 ? 38.770 33.772 14.692 1.00 22.73 236 VAL A CA 1
ATOM 1695 C C . VAL A 1 227 ? 39.425 32.773 15.642 1.00 23.71 236 VAL A C 1
ATOM 1696 O O . VAL A 1 227 ? 40.450 33.075 16.268 1.00 22.89 236 VAL A O 1
ATOM 1700 N N . TYR A 1 228 ? 38.816 31.598 15.742 1.00 22.70 237 TYR A N 1
ATOM 1701 C CA . TYR A 1 228 ? 39.293 30.520 16.586 1.00 21.82 237 TYR A CA 1
ATOM 1702 C C . TYR A 1 228 ? 40.448 29.718 16.034 1.00 20.76 237 TYR A C 1
ATOM 1703 O O . TYR A 1 228 ? 41.137 29.092 16.814 1.00 19.44 237 TYR A O 1
ATOM 1712 N N . VAL A 1 229 ? 40.637 29.714 14.708 1.00 20.92 238 VAL A N 1
ATOM 1713 C CA . VAL A 1 229 ? 41.561 28.791 14.039 1.00 21.57 238 VAL A CA 1
ATOM 1714 C C . VAL A 1 229 ? 42.846 29.543 13.679 1.00 22.31 238 VAL A C 1
ATOM 1715 O O . VAL A 1 229 ? 42.784 30.586 13.051 1.00 22.85 238 VAL A O 1
ATOM 1719 N N . ASP A 1 230 ? 43.998 29.012 14.092 1.00 22.54 239 ASP A N 1
ATOM 1720 C CA . ASP A 1 230 ? 45.312 29.600 13.747 1.00 21.99 239 ASP A CA 1
ATOM 1721 C C . ASP A 1 230 ? 45.962 29.088 12.473 1.00 21.48 239 ASP A C 1
ATOM 1722 O O . ASP A 1 230 ? 46.498 29.871 11.692 1.00 22.28 239 ASP A O 1
ATOM 1727 N N . ARG A 1 231 ? 45.948 27.778 12.288 1.00 21.53 240 ARG A N 1
ATOM 1728 C CA . ARG A 1 231 ? 46.615 27.140 11.186 1.00 22.11 240 ARG A CA 1
ATOM 1729 C C . ARG A 1 231 ? 45.632 26.187 10.522 1.00 23.81 240 ARG A C 1
ATOM 1730 O O . ARG A 1 231 ? 44.969 25.388 11.211 1.00 24.31 240 ARG A O 1
ATOM 1738 N N . VAL A 1 232 ? 45.497 26.303 9.207 1.00 22.83 241 VAL A N 1
ATOM 1739 C CA . VAL A 1 232 ? 44.684 25.356 8.450 1.00 24.28 241 VAL A CA 1
ATOM 1740 C C . VAL A 1 232 ? 45.563 24.514 7.539 1.00 23.67 241 VAL A C 1
ATOM 1741 O O . VAL A 1 232 ? 46.408 25.039 6.806 1.00 24.46 241 VAL A O 1
ATOM 1745 N N . VAL A 1 233 ? 45.349 23.205 7.599 1.00 23.74 242 VAL A N 1
ATOM 1746 C CA . VAL A 1 233 ? 46.139 22.236 6.860 1.00 25.34 242 VAL A CA 1
ATOM 1747 C C . VAL A 1 233 ? 45.215 21.498 5.913 1.00 25.26 242 VAL A C 1
ATOM 1748 O O . VAL A 1 233 ? 44.069 21.250 6.257 1.00 25.80 242 VAL A O 1
ATOM 1752 N N . VAL A 1 234 ? 45.726 21.167 4.728 1.00 25.19 243 VAL A N 1
ATOM 1753 C CA . VAL A 1 234 ? 45.015 20.372 3.720 1.00 27.55 243 VAL A CA 1
ATOM 1754 C C . VAL A 1 234 ? 45.826 19.082 3.537 1.00 30.44 243 VAL A C 1
ATOM 1755 O O . VAL A 1 234 ? 46.821 19.075 2.799 1.00 30.39 243 VAL A O 1
ATOM 1759 N N . PRO A 1 235 ? 45.444 17.996 4.251 1.00 30.69 244 PRO A N 1
ATOM 1760 C CA . PRO A 1 235 ? 46.115 16.719 3.988 1.00 31.38 244 PRO A CA 1
ATOM 1761 C C . PRO A 1 235 ? 45.782 16.169 2.614 1.00 31.74 244 PRO A C 1
ATOM 1762 O O . PRO A 1 235 ? 44.776 16.556 1.996 1.00 28.45 244 PRO A O 1
ATOM 1766 N N . GLU A 1 236 ? 46.623 15.253 2.149 1.00 33.39 245 GLU A N 1
ATOM 1767 C CA . GLU A 1 236 ? 46.278 14.458 0.985 1.00 33.96 245 GLU A CA 1
ATOM 1768 C C . GLU A 1 236 ? 45.027 13.672 1.381 1.00 33.82 245 GLU A C 1
ATOM 1769 O O . GLU A 1 236 ? 44.933 13.217 2.526 1.00 29.51 245 GLU A O 1
ATOM 1775 N N . ARG A 1 237 ? 44.073 13.537 0.455 1.00 34.07 246 ARG A N 1
ATOM 1776 C CA . ARG A 1 237 ? 42.742 12.994 0.787 1.00 36.93 246 ARG A CA 1
ATOM 1777 C C . ARG A 1 237 ? 42.856 11.561 1.296 1.00 34.75 246 ARG A C 1
ATOM 1778 O O . ARG A 1 237 ? 43.680 10.781 0.815 1.00 34.81 246 ARG A O 1
ATOM 1786 N N . TYR A 1 238 ? 42.057 11.228 2.302 1.00 34.13 247 TYR A N 1
ATOM 1787 C CA . TYR A 1 238 ? 42.075 9.878 2.875 1.00 31.92 247 TYR A CA 1
ATOM 1788 C C . TYR A 1 238 ? 40.708 9.518 3.432 1.00 32.27 247 TYR A C 1
ATOM 1789 O O . TYR A 1 238 ? 39.910 10.397 3.790 1.00 29.44 247 TYR A O 1
ATOM 1798 N N . GLN A 1 239 ? 40.442 8.218 3.474 1.00 31.71 248 GLN A N 1
ATOM 1799 C CA . GLN A 1 239 ? 39.133 7.693 3.852 1.00 33.25 248 GLN A CA 1
ATOM 1800 C C . GLN A 1 239 ? 39.069 7.600 5.382 1.00 31.80 248 GLN A C 1
ATOM 1801 O O . GLN A 1 239 ? 39.940 6.971 5.999 1.00 31.11 248 GLN A O 1
ATOM 1807 N N . THR A 1 240 ? 38.060 8.241 5.983 1.00 30.57 249 THR A N 1
ATOM 1808 C CA . THR A 1 240 ? 37.823 8.142 7.428 1.00 30.44 249 THR A CA 1
ATOM 1809 C C . THR A 1 240 ? 37.520 6.681 7.777 1.00 30.09 249 THR A C 1
ATOM 1810 O O . THR A 1 240 ? 36.728 6.022 7.108 1.00 30.56 249 THR A O 1
ATOM 1814 N N . LEU A 1 241 ? 38.159 6.194 8.832 1.00 30.39 250 LEU A N 1
ATOM 1815 C CA . LEU A 1 241 ? 37.999 4.821 9.259 1.00 31.94 250 LEU A CA 1
ATOM 1816 C C . LEU A 1 241 ? 36.603 4.604 9.847 1.00 31.14 250 LEU A C 1
ATOM 1817 O O . LEU A 1 241 ? 36.243 5.238 10.839 1.00 30.28 250 LEU A O 1
ATOM 1822 N N . ILE A 1 242 ? 35.824 3.728 9.206 1.00 30.82 251 ILE A N 1
ATOM 1823 C CA . ILE A 1 242 ? 34.523 3.300 9.711 1.00 32.60 251 ILE A CA 1
ATOM 1824 C C . ILE A 1 242 ? 34.731 2.094 10.622 1.00 32.45 251 ILE A C 1
ATOM 1825 O O . ILE A 1 242 ? 35.236 1.068 10.181 1.00 30.93 251 ILE A O 1
ATOM 1830 N N . GLU A 1 243 ? 34.347 2.222 11.892 1.00 33.41 252 GLU A N 1
ATOM 1831 C CA . GLU A 1 243 ? 34.533 1.145 12.867 1.00 33.59 252 GLU A CA 1
ATOM 1832 C C . GLU A 1 243 ? 33.567 -0.006 12.602 1.00 34.11 252 GLU A C 1
ATOM 1833 O O . GLU A 1 243 ? 33.966 -1.160 12.579 1.00 32.68 252 GLU A O 1
ATOM 1839 N N . HIS A 1 244 ? 32.293 0.330 12.427 1.00 34.16 253 HIS A N 1
ATOM 1840 C CA . HIS A 1 244 ? 31.255 -0.644 12.165 1.00 32.97 253 HIS A CA 1
ATOM 1841 C C . HIS A 1 244 ? 30.483 -0.202 10.948 1.00 32.26 253 HIS A C 1
ATOM 1842 O O . HIS A 1 244 ? 29.698 0.742 11.006 1.00 34.01 253 HIS A O 1
ATOM 1849 N N . ARG A 1 245 ? 30.713 -0.881 9.835 1.00 33.18 254 ARG A N 1
ATOM 1850 C CA . ARG A 1 245 ? 30.033 -0.557 8.593 1.00 33.10 254 ARG A CA 1
ATOM 1851 C C . ARG A 1 245 ? 28.678 -1.301 8.589 1.00 33.46 254 ARG A C 1
ATOM 1852 O O . ARG A 1 245 ? 28.506 -2.331 7.937 1.00 34.82 254 ARG A O 1
ATOM 1860 N N . THR A 1 246 ? 27.724 -0.765 9.351 1.00 33.40 255 THR A N 1
ATOM 1861 C CA . THR A 1 246 ? 26.386 -1.341 9.482 1.00 32.80 255 THR A CA 1
ATOM 1862 C C . THR A 1 246 ? 25.486 -0.872 8.348 1.00 36.02 255 THR A C 1
ATOM 1863 O O . THR A 1 246 ? 25.428 0.329 8.065 1.00 34.47 255 THR A O 1
ATOM 1867 N N . VAL A 1 247 ? 24.742 -1.812 7.750 1.00 40.37 256 VAL A N 1
ATOM 1868 C CA . VAL A 1 247 ? 23.882 -1.544 6.587 1.00 41.58 256 VAL A CA 1
ATOM 1869 C C . VAL A 1 247 ? 22.463 -2.121 6.739 1.00 44.08 256 VAL A C 1
ATOM 1870 O O . VAL A 1 247 ? 22.265 -3.116 7.440 1.00 43.14 256 VAL A O 1
ATOM 1874 N N . THR A 1 248 ? 21.481 -1.464 6.115 1.00 46.13 257 THR A N 1
ATOM 1875 C CA . THR A 1 248 ? 20.235 -2.136 5.730 1.00 51.68 257 THR A CA 1
ATOM 1876 C C . THR A 1 248 ? 20.414 -2.711 4.322 1.00 55.60 257 THR A C 1
ATOM 1877 O O . THR A 1 248 ? 21.193 -2.188 3.512 1.00 56.58 257 THR A O 1
ATOM 1881 N N . ARG A 1 249 ? 19.626 -3.741 4.034 1.00 57.97 258 ARG A N 1
ATOM 1882 C CA . ARG A 1 249 ? 19.950 -4.747 3.016 1.00 59.23 258 ARG A CA 1
ATOM 1883 C C . ARG A 1 249 ? 18.785 -5.013 2.054 1.00 60.55 258 ARG A C 1
ATOM 1884 O O . ARG A 1 249 ? 17.685 -4.478 2.212 1.00 59.48 258 ARG A O 1
ATOM 1892 N N . GLY A 1 264 ? 18.090 -17.813 20.822 1.00 62.41 273 GLY A N 1
ATOM 1893 C CA . GLY A 1 264 ? 18.775 -18.607 21.835 1.00 61.82 273 GLY A CA 1
ATOM 1894 C C . GLY A 1 264 ? 18.600 -18.012 23.217 1.00 61.53 273 GLY A C 1
ATOM 1895 O O . GLY A 1 264 ? 17.878 -18.559 24.052 1.00 59.84 273 GLY A O 1
ATOM 1896 N N . GLU A 1 265 ? 19.279 -16.890 23.446 1.00 60.73 274 GLU A N 1
ATOM 1897 C CA . GLU A 1 265 ? 19.126 -16.084 24.667 1.00 58.72 274 GLU A CA 1
ATOM 1898 C C . GLU A 1 265 ? 18.232 -14.872 24.373 1.00 59.13 274 GLU A C 1
ATOM 1899 O O . GLU A 1 265 ? 18.617 -13.708 24.573 1.00 58.72 274 GLU A O 1
ATOM 1905 N N . GLU A 1 266 ? 17.009 -15.159 23.922 1.00 56.02 275 GLU A N 1
ATOM 1906 C CA . GLU A 1 266 ? 16.124 -14.101 23.437 1.00 52.72 275 GLU A CA 1
ATOM 1907 C C . GLU A 1 266 ? 15.159 -13.532 24.461 1.00 49.89 275 GLU A C 1
ATOM 1908 O O . GLU A 1 266 ? 14.099 -12.985 24.129 1.00 44.46 275 GLU A O 1
ATOM 1914 N N . VAL A 1 267 ? 15.562 -13.675 25.717 1.00 49.24 276 VAL A N 1
ATOM 1915 C CA . VAL A 1 267 ? 15.241 -12.716 26.749 1.00 46.84 276 VAL A CA 1
ATOM 1916 C C . VAL A 1 267 ? 15.400 -11.266 26.232 1.00 43.69 276 VAL A C 1
ATOM 1917 O O . VAL A 1 267 ? 14.496 -10.456 26.411 1.00 42.62 276 VAL A O 1
ATOM 1921 N N . ARG A 1 268 ? 16.497 -10.977 25.530 1.00 42.78 277 ARG A N 1
ATOM 1922 C CA . ARG A 1 268 ? 16.743 -9.652 24.929 1.00 44.31 277 ARG A CA 1
ATOM 1923 C C . ARG A 1 268 ? 15.537 -9.050 24.187 1.00 42.27 277 ARG A C 1
ATOM 1924 O O . ARG A 1 268 ? 15.199 -7.888 24.395 1.00 38.62 277 ARG A O 1
ATOM 1932 N N . GLN A 1 269 ? 14.883 -9.844 23.344 1.00 43.07 278 GLN A N 1
ATOM 1933 C CA . GLN A 1 269 ? 13.774 -9.339 22.542 1.00 42.80 278 GLN A CA 1
ATOM 1934 C C . GLN A 1 269 ? 12.488 -9.114 23.349 1.00 43.06 278 GLN A C 1
ATOM 1935 O O . GLN A 1 269 ? 11.699 -8.233 22.997 1.00 44.42 278 GLN A O 1
ATOM 1941 N N . ARG A 1 270 ? 12.265 -9.887 24.418 1.00 42.08 279 ARG A N 1
ATOM 1942 C CA . ARG A 1 270 ? 11.117 -9.621 25.326 1.00 39.45 279 ARG A CA 1
ATOM 1943 C C . ARG A 1 270 ? 11.305 -8.306 26.112 1.00 35.56 279 ARG A C 1
ATOM 1944 O O . ARG A 1 270 ? 10.350 -7.561 26.348 1.00 33.98 279 ARG A O 1
ATOM 1952 N N . ILE A 1 271 ? 12.545 -8.021 26.492 1.00 34.52 280 ILE A N 1
ATOM 1953 C CA . ILE A 1 271 ? 12.868 -6.783 27.210 1.00 32.99 280 ILE A CA 1
ATOM 1954 C C . ILE A 1 271 ? 12.653 -5.572 26.295 1.00 33.25 280 ILE A C 1
ATOM 1955 O O . ILE A 1 271 ? 11.980 -4.614 26.680 1.00 30.40 280 ILE A O 1
ATOM 1960 N N . ALA A 1 272 ? 13.219 -5.643 25.087 1.00 34.13 281 ALA A N 1
ATOM 1961 C CA . ALA A 1 272 ? 12.996 -4.641 24.036 1.00 34.38 281 ALA A CA 1
ATOM 1962 C C . ALA A 1 272 ? 11.521 -4.366 23.763 1.00 34.33 281 ALA A C 1
ATOM 1963 O O . ALA A 1 272 ? 11.118 -3.208 23.574 1.00 35.11 281 ALA A O 1
ATOM 1965 N N . ARG A 1 273 ? 10.718 -5.428 23.742 1.00 33.20 282 ARG A N 1
ATOM 1966 C CA . ARG A 1 273 ? 9.286 -5.299 23.467 1.00 32.34 282 ARG A CA 1
ATOM 1967 C C . ARG A 1 273 ? 8.514 -4.656 24.609 1.00 30.07 282 ARG A C 1
ATOM 1968 O O . ARG A 1 273 ? 7.525 -3.952 24.363 1.00 30.41 282 ARG A O 1
ATOM 1976 N N . ARG A 1 274 ? 8.943 -4.895 25.848 1.00 27.39 283 ARG A N 1
ATOM 1977 C CA . ARG A 1 274 ? 8.331 -4.211 26.988 1.00 27.08 283 ARG A CA 1
ATOM 1978 C C . ARG A 1 274 ? 8.780 -2.746 27.062 1.00 25.56 283 ARG A C 1
ATOM 1979 O O . ARG A 1 274 ? 7.949 -1.873 27.244 1.00 25.49 283 ARG A O 1
ATOM 1987 N N . ALA A 1 275 ? 10.089 -2.496 26.939 1.00 26.71 284 ALA A N 1
ATOM 1988 C CA . ALA A 1 275 ? 10.654 -1.126 26.906 1.00 26.65 284 ALA A CA 1
ATOM 1989 C C . ALA A 1 275 ? 10.056 -0.268 25.796 1.00 26.81 284 ALA A C 1
ATOM 1990 O O . ALA A 1 275 ? 9.791 0.919 26.003 1.00 26.60 284 ALA A O 1
ATOM 1992 N N . ALA A 1 276 ? 9.802 -0.880 24.644 1.00 28.14 285 ALA A N 1
ATOM 1993 C CA . ALA A 1 276 ? 9.050 -0.236 23.573 1.00 29.62 285 ALA A CA 1
ATOM 1994 C C . ALA A 1 276 ? 7.731 0.417 24.005 1.00 31.08 285 ALA A C 1
ATOM 1995 O O . ALA A 1 276 ? 7.323 1.426 23.411 1.00 33.20 285 ALA A O 1
ATOM 1997 N N . LEU A 1 277 ? 7.064 -0.139 25.014 1.00 29.07 286 LEU A N 1
ATOM 1998 C CA . LEU A 1 277 ? 5.837 0.474 25.556 1.00 29.85 286 LEU A CA 1
ATOM 1999 C C . LEU A 1 277 ? 6.067 1.712 26.442 1.00 27.98 286 LEU A C 1
ATOM 2000 O O . LEU A 1 277 ? 5.091 2.351 26.840 1.00 27.34 286 LEU A O 1
ATOM 2005 N N . GLU A 1 278 ? 7.332 2.043 26.756 1.00 28.01 287 GLU A N 1
ATOM 2006 C CA . GLU A 1 278 ? 7.701 3.309 27.446 1.00 26.02 287 GLU A CA 1
ATOM 2007 C C . GLU A 1 278 ? 7.669 4.533 26.542 1.00 25.94 287 GLU A C 1
ATOM 2008 O O . GLU A 1 278 ? 7.617 5.655 27.033 1.00 27.97 287 GLU A O 1
ATOM 2014 N N . PHE A 1 279 ? 7.707 4.328 25.231 1.00 24.97 288 PHE A N 1
ATOM 2015 C CA . PHE A 1 279 ? 7.667 5.435 24.286 1.00 26.69 288 PHE A CA 1
ATOM 2016 C C . PHE A 1 279 ? 6.274 6.038 24.154 1.00 24.95 288 PHE A C 1
ATOM 2017 O O . PHE A 1 279 ? 5.285 5.312 24.073 1.00 24.98 288 PHE A O 1
ATOM 2025 N N . ALA A 1 280 ? 6.196 7.362 24.128 1.00 25.80 289 ALA A N 1
ATOM 2026 C CA . ALA A 1 280 ? 4.937 8.046 23.829 1.00 26.21 289 ALA A CA 1
ATOM 2027 C C . ALA A 1 280 ? 5.158 9.056 22.722 1.00 28.07 289 ALA A C 1
ATOM 2028 O O . ALA A 1 280 ? 6.307 9.444 22.433 1.00 27.89 289 ALA A O 1
ATOM 2030 N N . ASN A 1 281 ? 4.051 9.461 22.094 1.00 27.76 290 ASN A N 1
ATOM 2031 C CA . ASN A 1 281 ? 4.072 10.325 20.924 1.00 28.05 290 ASN A CA 1
ATOM 2032 C C . ASN A 1 281 ? 4.660 11.674 21.273 1.00 26.85 290 ASN A C 1
ATOM 2033 O O . ASN A 1 281 ? 4.370 12.221 22.330 1.00 24.20 290 ASN A O 1
ATOM 2038 N N . GLY A 1 282 ? 5.504 12.187 20.384 1.00 27.17 291 GLY A N 1
ATOM 2039 C CA . GLY A 1 282 ? 6.221 13.436 20.620 1.00 26.51 291 GLY A CA 1
ATOM 2040 C C . GLY A 1 282 ? 7.488 13.367 21.475 1.00 25.96 291 GLY A C 1
ATOM 2041 O O . GLY A 1 282 ? 8.152 14.383 21.655 1.00 26.25 291 GLY A O 1
ATOM 2042 N N . MET A 1 283 ? 7.862 12.206 21.995 1.00 25.73 292 MET A N 1
ATOM 2043 C CA . MET A 1 283 ? 9.082 12.134 22.826 1.00 25.92 292 MET A CA 1
ATOM 2044 C C . MET A 1 283 ? 10.376 12.371 22.027 1.00 26.02 292 MET A C 1
ATOM 2045 O O . MET A 1 283 ? 10.505 11.906 20.899 1.00 26.04 292 MET A O 1
ATOM 2050 N N . TYR A 1 284 ? 11.326 13.087 22.623 1.00 25.71 293 TYR A N 1
ATOM 2051 C CA . TYR A 1 284 ? 12.715 13.040 22.178 1.00 24.72 293 TYR A CA 1
ATOM 2052 C C . TYR A 1 284 ? 13.454 12.129 23.138 1.00 24.23 293 TYR A C 1
ATOM 2053 O O . TYR A 1 284 ? 13.362 12.290 24.352 1.00 22.37 293 TYR A O 1
ATOM 2062 N N . VAL A 1 285 ? 14.178 11.164 22.600 1.00 23.86 294 VAL A N 1
ATOM 2063 C CA . VAL A 1 285 ? 14.737 10.107 23.429 1.00 23.97 294 VAL A CA 1
ATOM 2064 C C . VAL A 1 285 ? 16.202 9.822 23.103 1.00 24.02 294 VAL A C 1
ATOM 2065 O O . VAL A 1 285 ? 16.633 9.918 21.941 1.00 22.98 294 VAL A O 1
ATOM 2069 N N . ASN A 1 286 ? 16.964 9.493 24.143 1.00 23.77 295 ASN A N 1
ATOM 2070 C CA . ASN A 1 286 ? 18.285 8.906 23.965 1.00 24.11 295 ASN A CA 1
ATOM 2071 C C . ASN A 1 286 ? 18.279 7.467 24.449 1.00 24.39 295 ASN A C 1
ATOM 2072 O O . ASN A 1 286 ? 17.916 7.201 25.598 1.00 22.84 295 ASN A O 1
ATOM 2077 N N . LEU A 1 287 ? 18.743 6.564 23.587 1.00 25.13 296 LEU A N 1
ATOM 2078 C CA . LEU A 1 287 ? 18.791 5.129 23.868 1.00 25.91 296 LEU A CA 1
ATOM 2079 C C . LEU A 1 287 ? 20.233 4.672 23.876 1.00 28.27 296 LEU A C 1
ATOM 2080 O O . LEU A 1 287 ? 20.947 4.905 22.887 1.00 29.16 296 LEU A O 1
ATOM 2085 N N . GLY A 1 288 ? 20.657 4.004 24.964 1.00 29.33 297 GLY A N 1
ATOM 2086 C CA . GLY A 1 288 ? 21.990 3.376 25.043 1.00 29.17 297 GLY A CA 1
ATOM 2087 C C . GLY A 1 288 ? 22.147 2.233 24.047 1.00 31.52 297 GLY A C 1
ATOM 2088 O O . GLY A 1 288 ? 21.170 1.777 23.471 1.00 33.46 297 GLY A O 1
ATOM 2089 N N . ILE A 1 289 ? 23.379 1.766 23.844 1.00 33.80 298 ILE A N 1
ATOM 2090 C CA . ILE A 1 289 ? 23.636 0.616 22.974 1.00 35.28 298 ILE A CA 1
ATOM 2091 C C . ILE A 1 289 ? 23.077 -0.661 23.607 1.00 33.58 298 ILE A C 1
ATOM 2092 O O . ILE A 1 289 ? 23.028 -0.781 24.825 1.00 34.32 298 ILE A O 1
ATOM 2097 N N . GLY A 1 290 ? 22.660 -1.601 22.770 1.00 31.78 299 GLY A N 1
ATOM 2098 C CA . GLY A 1 290 ? 22.155 -2.905 23.235 1.00 32.60 299 GLY A CA 1
ATOM 2099 C C . GLY A 1 290 ? 20.637 -2.978 23.152 1.00 31.27 299 GLY A C 1
ATOM 2100 O O . GLY A 1 290 ? 20.051 -2.594 22.135 1.00 29.23 299 GLY A O 1
ATOM 2101 N N . ILE A 1 291 ? 20.004 -3.440 24.236 1.00 30.77 300 ILE A N 1
ATOM 2102 C CA . ILE A 1 291 ? 18.544 -3.589 24.299 1.00 29.34 300 ILE A CA 1
ATOM 2103 C C . ILE A 1 291 ? 17.818 -2.243 24.100 1.00 29.92 300 ILE A C 1
ATOM 2104 O O . ILE A 1 291 ? 16.800 -2.190 23.399 1.00 28.84 300 ILE A O 1
ATOM 2109 N N . PRO A 1 292 ? 18.336 -1.141 24.698 1.00 28.81 301 PRO A N 1
ATOM 2110 C CA . PRO A 1 292 ? 17.562 0.096 24.524 1.00 28.53 301 PRO A CA 1
ATOM 2111 C C . PRO A 1 292 ? 17.397 0.507 23.061 1.00 27.74 301 PRO A C 1
ATOM 2112 O O . PRO A 1 292 ? 16.345 0.983 22.682 1.00 26.75 301 PRO A O 1
ATOM 2116 N N . THR A 1 293 ? 18.436 0.305 22.259 1.00 30.69 302 THR A N 1
ATOM 2117 C CA . THR A 1 293 ? 18.399 0.589 20.824 1.00 31.82 302 THR A CA 1
ATOM 2118 C C . THR A 1 293 ? 17.500 -0.399 20.085 1.00 32.71 302 THR A C 1
ATOM 2119 O O . THR A 1 293 ? 16.674 0.015 19.277 1.00 33.04 302 THR A O 1
ATOM 2123 N N . GLU A 1 294 ? 17.632 -1.692 20.388 1.00 36.27 303 GLU A N 1
ATOM 2124 C CA . GLU A 1 294 ? 16.742 -2.713 19.798 1.00 37.66 303 GLU A CA 1
ATOM 2125 C C . GLU A 1 294 ? 15.250 -2.419 20.034 1.00 35.68 303 GLU A C 1
ATOM 2126 O O . GLU A 1 294 ? 14.445 -2.641 19.140 1.00 33.42 303 GLU A O 1
ATOM 2132 N N . SER A 1 295 ? 14.902 -1.848 21.192 1.00 36.44 304 SER A N 1
ATOM 2133 C CA . SER A 1 295 ? 13.513 -1.477 21.515 1.00 35.17 304 SER A CA 1
ATOM 2134 C C . SER A 1 295 ? 12.888 -0.491 20.523 1.00 35.45 304 SER A C 1
ATOM 2135 O O . SER A 1 295 ? 11.675 -0.540 20.275 1.00 34.71 304 SER A O 1
ATOM 2138 N N . SER A 1 296 ? 13.714 0.367 19.927 1.00 36.11 305 SER A N 1
ATOM 2139 C CA . SER A 1 296 ? 13.248 1.286 18.887 1.00 38.95 305 SER A CA 1
ATOM 2140 C C . SER A 1 296 ? 12.711 0.578 17.630 1.00 41.59 305 SER A C 1
ATOM 2141 O O . SER A 1 296 ? 12.100 1.229 16.783 1.00 44.79 305 SER A O 1
ATOM 2144 N N . ASN A 1 297 ? 12.972 -0.730 17.497 1.00 42.37 306 ASN A N 1
ATOM 2145 C CA . ASN A 1 297 ? 12.377 -1.558 16.440 1.00 41.58 306 ASN A CA 1
ATOM 2146 C C . ASN A 1 297 ? 10.925 -1.958 16.704 1.00 40.25 306 ASN A C 1
ATOM 2147 O O . ASN A 1 297 ? 10.202 -2.233 15.756 1.00 43.63 306 ASN A O 1
ATOM 2152 N N . TYR A 1 298 ? 10.500 -1.990 17.969 1.00 36.93 307 TYR A N 1
ATOM 2153 C CA . TYR A 1 298 ? 9.162 -2.482 18.330 1.00 36.15 307 TYR A CA 1
ATOM 2154 C C . TYR A 1 298 ? 8.195 -1.357 18.705 1.00 34.97 307 TYR A C 1
ATOM 2155 O O . TYR A 1 298 ? 7.208 -1.592 19.389 1.00 33.07 307 TYR A O 1
ATOM 2164 N N . ILE A 1 299 ? 8.465 -0.142 18.224 1.00 36.14 308 ILE A N 1
ATOM 2165 C CA . ILE A 1 299 ? 7.659 1.022 18.572 1.00 36.79 308 ILE A CA 1
ATOM 2166 C C . ILE A 1 299 ? 6.291 0.853 17.916 1.00 37.77 308 ILE A C 1
ATOM 2167 O O . ILE A 1 299 ? 6.221 0.672 16.698 1.00 38.68 308 ILE A O 1
ATOM 2172 N N . PRO A 1 300 ? 5.198 0.883 18.717 1.00 40.76 309 PRO A N 1
ATOM 2173 C CA . PRO A 1 300 ? 3.855 0.700 18.131 1.00 42.79 309 PRO A CA 1
ATOM 2174 C C . PRO A 1 300 ? 3.435 1.786 17.118 1.00 45.66 309 PRO A C 1
ATOM 2175 O O . PRO A 1 300 ? 4.063 2.843 17.045 1.00 43.49 309 PRO A O 1
ATOM 2179 N N . ALA A 1 301 ? 2.338 1.525 16.403 1.00 50.22 310 ALA A N 1
ATOM 2180 C CA . ALA A 1 301 ? 1.996 2.208 15.137 1.00 50.40 310 ALA A CA 1
ATOM 2181 C C . ALA A 1 301 ? 1.728 3.719 15.201 1.00 50.60 310 ALA A C 1
ATOM 2182 O O . ALA A 1 301 ? 2.138 4.458 14.297 1.00 53.70 310 ALA A O 1
ATOM 2184 N N . GLY A 1 302 ? 1.029 4.179 16.236 1.00 49.55 311 GLY A N 1
ATOM 2185 C CA . GLY A 1 302 ? 0.738 5.619 16.402 1.00 46.93 311 GLY A CA 1
ATOM 2186 C C . GLY A 1 302 ? 1.792 6.446 17.140 1.00 44.29 311 GLY A C 1
ATOM 2187 O O . GLY A 1 302 ? 1.603 7.646 17.350 1.00 42.16 311 GLY A O 1
ATOM 2188 N N . VAL A 1 303 ? 2.899 5.816 17.534 1.00 43.54 312 VAL A N 1
ATOM 2189 C CA . VAL A 1 303 ? 3.899 6.449 18.386 1.00 41.93 312 VAL A CA 1
ATOM 2190 C C . VAL A 1 303 ? 5.086 6.869 17.518 1.00 41.61 312 VAL A C 1
ATOM 2191 O O . VAL A 1 303 ? 5.765 6.022 16.928 1.00 40.33 312 VAL A O 1
ATOM 2195 N N . ASN A 1 304 ? 5.337 8.176 17.481 1.00 38.64 313 ASN A N 1
ATOM 2196 C CA . ASN A 1 304 ? 6.369 8.782 16.651 1.00 37.93 313 ASN A CA 1
ATOM 2197 C C . ASN A 1 304 ? 7.305 9.515 17.593 1.00 34.51 313 ASN A C 1
ATOM 2198 O O . ASN A 1 304 ? 6.877 10.431 18.295 1.00 33.60 313 ASN A O 1
ATOM 2203 N N . VAL A 1 305 ? 8.559 9.079 17.625 1.00 30.35 314 VAL A N 1
ATOM 2204 C CA . VAL A 1 305 ? 9.576 9.621 18.523 1.00 29.68 314 VAL A CA 1
ATOM 2205 C C . VAL A 1 305 ? 10.780 10.117 17.700 1.00 28.19 314 VAL A C 1
ATOM 2206 O O . VAL A 1 305 ? 10.962 9.708 16.560 1.00 26.15 314 VAL A O 1
ATOM 2210 N N . VAL A 1 306 ? 11.564 11.021 18.278 1.00 25.27 315 VAL A N 1
ATOM 2211 C CA . VAL A 1 306 ? 12.821 11.463 17.675 1.00 25.91 315 VAL A CA 1
ATOM 2212 C C . VAL A 1 306 ? 13.959 10.953 18.551 1.00 24.30 315 VAL A C 1
ATOM 2213 O O . VAL A 1 306 ? 13.973 11.188 19.764 1.00 24.19 315 VAL A O 1
ATOM 2217 N N . LEU A 1 307 ? 14.908 10.276 17.919 1.00 24.39 316 LEU A N 1
ATOM 2218 C CA . LEU A 1 307 ? 16.063 9.686 18.586 1.00 24.27 316 LEU A CA 1
ATOM 2219 C C . LEU A 1 307 ? 17.219 10.666 18.571 1.00 22.69 316 LEU A C 1
ATOM 2220 O O . LEU A 1 307 ? 17.589 11.164 17.500 1.00 21.96 316 LEU A O 1
ATOM 2225 N N . GLN A 1 308 ? 17.782 10.928 19.758 1.00 21.38 317 GLN A N 1
ATOM 2226 C CA . GLN A 1 308 ? 18.994 11.731 19.916 1.00 20.13 317 GLN A CA 1
ATOM 2227 C C . GLN A 1 308 ? 20.212 10.779 20.024 1.00 20.42 317 GLN A C 1
ATOM 2228 O O . GLN A 1 308 ? 20.142 9.768 20.698 1.00 19.47 317 GLN A O 1
ATOM 2234 N N . SER A 1 309 ? 21.301 11.100 19.314 1.00 19.41 318 SER A N 1
ATOM 2235 C CA . SER A 1 309 ? 22.576 10.386 19.415 1.00 19.07 318 SER A CA 1
ATOM 2236 C C . SER A 1 309 ? 23.527 11.416 20.042 1.00 19.56 318 SER A C 1
ATOM 2237 O O . SER A 1 309 ? 23.667 12.516 19.536 1.00 17.22 318 SER A O 1
ATOM 2240 N N . GLU A 1 310 ? 24.179 11.045 21.140 1.00 20.99 319 GLU A N 1
ATOM 2241 C CA . GLU A 1 310 ? 24.918 12.011 21.963 1.00 22.03 319 GLU A CA 1
ATOM 2242 C C . GLU A 1 310 ? 26.107 12.671 21.242 1.00 19.95 319 GLU A C 1
ATOM 2243 O O . GLU A 1 310 ? 26.615 13.666 21.725 1.00 20.59 319 GLU A O 1
ATOM 2249 N N . ASN A 1 311 ? 26.547 12.103 20.120 1.00 19.82 320 ASN A N 1
ATOM 2250 C CA . ASN A 1 311 ? 27.631 12.700 19.319 1.00 19.46 320 ASN A CA 1
ATOM 2251 C C . ASN A 1 311 ? 27.167 13.847 18.406 1.00 19.96 320 ASN A C 1
ATOM 2252 O O . ASN A 1 311 ? 27.984 14.467 17.724 1.00 18.49 320 ASN A O 1
ATOM 2257 N N . GLY A 1 312 ? 25.852 14.114 18.406 1.00 19.82 321 GLY A N 1
ATOM 2258 C CA . GLY A 1 312 ? 25.311 15.407 17.979 1.00 19.84 321 GLY A CA 1
ATOM 2259 C C . GLY A 1 312 ? 24.306 15.301 16.839 1.00 21.08 321 GLY A C 1
ATOM 2260 O O . GLY A 1 312 ? 24.481 15.946 15.800 1.00 20.22 321 GLY A O 1
ATOM 2261 N N . LEU A 1 313 ? 23.253 14.504 17.045 1.00 21.35 322 LEU A N 1
ATOM 2262 C CA . LEU A 1 313 ? 22.210 14.267 16.044 1.00 21.86 322 LEU A CA 1
ATOM 2263 C C . LEU A 1 313 ? 20.868 14.067 16.760 1.00 22.55 322 LEU A C 1
ATOM 2264 O O . LEU A 1 313 ? 20.830 13.404 17.798 1.00 22.46 322 LEU A O 1
ATOM 2269 N N . ILE A 1 314 ? 19.813 14.742 16.270 1.00 22.58 323 ILE A N 1
ATOM 2270 C CA . ILE A 1 314 ? 18.430 14.330 16.492 1.00 22.37 323 ILE A CA 1
ATOM 2271 C C . ILE A 1 314 ? 17.809 13.992 15.138 1.00 23.12 323 ILE A C 1
ATOM 2272 O O . ILE A 1 314 ? 18.050 14.677 14.140 1.00 20.08 323 ILE A O 1
ATOM 2277 N N . GLY A 1 315 ? 16.975 12.950 15.141 1.00 24.74 324 GLY A N 1
ATOM 2278 C CA . GLY A 1 315 ? 16.318 12.452 13.934 1.00 26.71 324 GLY A CA 1
ATOM 2279 C C . GLY A 1 315 ? 17.069 11.275 13.349 1.00 27.89 324 GLY A C 1
ATOM 2280 O O . GLY A 1 315 ? 17.010 11.035 12.145 1.00 29.88 324 GLY A O 1
ATOM 2281 N N . MET A 1 316 ? 17.766 10.531 14.202 1.00 30.41 325 MET A N 1
ATOM 2282 C CA . MET A 1 316 ? 18.568 9.402 13.767 1.00 32.38 325 MET A CA 1
ATOM 2283 C C . MET A 1 316 ? 17.644 8.298 13.295 1.00 32.76 325 MET A C 1
ATOM 2284 O O . MET A 1 316 ? 16.699 7.952 13.995 1.00 33.47 325 MET A O 1
ATOM 2289 N N . GLY A 1 317 ? 17.940 7.761 12.116 1.00 33.94 326 GLY A N 1
ATOM 2290 C CA . GLY A 1 317 ? 17.197 6.654 11.510 1.00 35.08 326 GLY A CA 1
ATOM 2291 C C . GLY A 1 317 ? 17.946 5.337 11.617 1.00 36.39 326 GLY A C 1
ATOM 2292 O O . GLY A 1 317 ? 18.971 5.264 12.292 1.00 37.01 326 GLY A O 1
ATOM 2293 N N . PRO A 1 318 ? 17.435 4.275 10.960 1.00 38.03 327 PRO A N 1
ATOM 2294 C CA . PRO A 1 318 ? 18.149 2.993 10.977 1.00 36.77 327 PRO A CA 1
ATOM 2295 C C . PRO A 1 318 ? 19.370 3.004 10.052 1.00 38.80 327 PRO A C 1
ATOM 2296 O O . PRO A 1 318 ? 19.610 3.997 9.357 1.00 37.53 327 PRO A O 1
ATOM 2300 N N . PHE A 1 319 ? 20.123 1.902 10.039 1.00 39.61 328 PHE A N 1
ATOM 2301 C CA . PHE A 1 319 ? 21.361 1.819 9.238 1.00 39.86 328 PHE A CA 1
ATOM 2302 C C . PHE A 1 319 ? 21.067 2.144 7.776 1.00 39.53 328 PHE A C 1
ATOM 2303 O O . PHE A 1 319 ? 19.985 1.820 7.300 1.00 42.87 328 PHE A O 1
ATOM 2311 N N . PRO A 1 320 ? 22.017 2.785 7.060 1.00 39.65 329 PRO A N 1
ATOM 2312 C CA . PRO A 1 320 ? 21.745 3.212 5.681 1.00 39.73 329 PRO A CA 1
ATOM 2313 C C . PRO A 1 320 ? 21.778 2.063 4.683 1.00 41.36 329 PRO A C 1
ATOM 2314 O O . PRO A 1 320 ? 22.152 0.947 5.035 1.00 40.74 329 PRO A O 1
ATOM 2318 N N . THR A 1 321 ? 21.384 2.347 3.443 1.00 43.60 330 THR A N 1
ATOM 2319 C CA . THR A 1 321 ? 21.468 1.376 2.356 0.50 46.52 330 THR A CA 1
ATOM 2320 C C . THR A 1 321 ? 22.927 1.233 1.964 1.00 50.38 330 THR A C 1
ATOM 2321 O O . THR A 1 321 ? 23.751 2.092 2.297 1.00 51.71 330 THR A O 1
ATOM 2325 N N . GLU A 1 322 ? 23.239 0.170 1.231 1.00 52.04 331 GLU A N 1
ATOM 2326 C CA . GLU A 1 322 ? 24.630 -0.202 0.966 1.00 57.88 331 GLU A CA 1
ATOM 2327 C C . GLU A 1 322 ? 25.471 0.914 0.339 1.00 58.36 331 GLU A C 1
ATOM 2328 O O . GLU A 1 322 ? 26.658 1.010 0.637 1.00 60.83 331 GLU A O 1
ATOM 2334 N N . ASP A 1 323 ? 24.862 1.740 -0.517 1.00 59.17 332 ASP A N 1
ATOM 2335 C CA . ASP A 1 323 ? 25.582 2.804 -1.240 1.00 59.37 332 ASP A CA 1
ATOM 2336 C C . ASP A 1 323 ? 25.354 4.215 -0.678 1.00 57.79 332 ASP A C 1
ATOM 2337 O O . ASP A 1 323 ? 25.886 5.186 -1.225 1.00 58.87 332 ASP A O 1
ATOM 2342 N N . LYS A 1 324 ? 24.542 4.323 0.378 1.00 55.46 333 LYS A N 1
ATOM 2343 C CA . LYS A 1 324 ? 24.401 5.563 1.152 1.00 52.91 333 LYS A CA 1
ATOM 2344 C C . LYS A 1 324 ? 25.168 5.497 2.489 1.00 47.25 333 LYS A C 1
ATOM 2345 O O . LYS A 1 324 ? 24.941 6.340 3.368 1.00 45.21 333 LYS A O 1
ATOM 2351 N N . VAL A 1 325 ? 26.070 4.518 2.653 1.00 43.75 334 VAL A N 1
ATOM 2352 C CA . VAL A 1 325 ? 26.920 4.461 3.860 1.00 41.69 334 VAL A CA 1
ATOM 2353 C C . VAL A 1 325 ? 27.804 5.710 3.877 1.00 38.69 334 VAL A C 1
ATOM 2354 O O . VAL A 1 325 ? 28.200 6.211 2.816 1.00 35.77 334 VAL A O 1
ATOM 2358 N N . ASP A 1 326 ? 28.081 6.218 5.076 1.00 32.99 335 ASP A N 1
ATOM 2359 C CA . ASP A 1 326 ? 28.794 7.476 5.227 1.00 31.12 335 ASP A CA 1
ATOM 2360 C C . ASP A 1 326 ? 29.567 7.493 6.546 1.00 29.54 335 ASP A C 1
ATOM 2361 O O . ASP A 1 326 ? 28.980 7.393 7.623 1.00 25.98 335 ASP A O 1
ATOM 2366 N N . ALA A 1 327 ? 30.885 7.638 6.452 1.00 28.40 336 ALA A N 1
ATOM 2367 C CA . ALA A 1 327 ? 31.736 7.655 7.634 1.00 29.81 336 ALA A CA 1
ATOM 2368 C C . ALA A 1 327 ? 31.465 8.833 8.581 1.00 28.45 336 ALA A C 1
ATOM 2369 O O . ALA A 1 327 ? 31.759 8.732 9.773 1.00 28.99 336 ALA A O 1
ATOM 2371 N N . ASP A 1 328 ? 30.905 9.928 8.055 1.00 27.23 337 ASP A N 1
ATOM 2372 C CA . ASP A 1 328 ? 30.564 11.092 8.872 1.00 26.80 337 ASP A CA 1
ATOM 2373 C C . ASP A 1 328 ? 29.237 10.984 9.644 1.00 26.32 337 ASP A C 1
ATOM 2374 O O . ASP A 1 328 ? 28.992 11.806 10.515 1.00 26.26 337 ASP A O 1
ATOM 2379 N N . TRP A 1 329 ? 28.404 9.992 9.321 1.00 26.92 338 TRP A N 1
ATOM 2380 C CA . TRP A 1 329 ? 27.094 9.766 9.978 1.00 26.03 338 TRP A CA 1
ATOM 2381 C C . TRP A 1 329 ? 27.089 8.440 10.724 1.00 25.80 338 TRP A C 1
ATOM 2382 O O . TRP A 1 329 ? 26.745 7.397 10.146 1.00 24.13 338 TRP A O 1
ATOM 2393 N N . ILE A 1 330 ? 27.478 8.493 12.004 1.00 26.88 339 ILE A N 1
ATOM 2394 C CA . ILE A 1 330 ? 27.516 7.317 12.878 1.00 27.17 339 ILE A CA 1
ATOM 2395 C C . ILE A 1 330 ? 26.829 7.636 14.208 1.00 27.96 339 ILE A C 1
ATOM 2396 O O . ILE A 1 330 ? 26.695 8.805 14.586 1.00 29.25 339 ILE A O 1
ATOM 2401 N N . ASN A 1 331 ? 26.389 6.588 14.897 1.00 28.40 340 ASN A N 1
ATOM 2402 C CA . ASN A 1 331 ? 25.691 6.721 16.193 1.00 29.08 340 ASN A CA 1
ATOM 2403 C C . ASN A 1 331 ? 26.670 6.651 17.359 1.00 27.37 340 ASN A C 1
ATOM 2404 O O . ASN A 1 331 ? 27.869 6.568 17.137 1.00 27.97 340 ASN A O 1
ATOM 2409 N N . ALA A 1 332 ? 26.164 6.663 18.587 1.00 27.28 341 ALA A N 1
ATOM 2410 C CA . ALA A 1 332 ? 27.011 6.627 19.772 1.00 28.52 341 ALA A CA 1
ATOM 2411 C C . ALA A 1 332 ? 27.896 5.373 19.898 1.00 30.74 341 ALA A C 1
ATOM 2412 O O . ALA A 1 332 ? 28.990 5.447 20.487 1.00 32.05 341 ALA A O 1
ATOM 2414 N N . GLY A 1 333 ? 27.437 4.247 19.340 1.00 29.90 342 GLY A N 1
ATOM 2415 C CA . GLY A 1 333 ? 28.237 3.013 19.229 1.00 30.93 342 GLY A CA 1
ATOM 2416 C C . GLY A 1 333 ? 28.967 2.839 17.889 1.00 31.71 342 GLY A C 1
ATOM 2417 O O . GLY A 1 333 ? 29.257 1.707 17.459 1.00 30.50 342 GLY A O 1
ATOM 2418 N N . LYS A 1 334 ? 29.271 3.951 17.223 1.00 30.54 343 LYS A N 1
ATOM 2419 C CA . LYS A 1 334 ? 30.238 3.970 16.117 1.00 32.71 343 LYS A CA 1
ATOM 2420 C C . LYS A 1 334 ? 29.769 3.195 14.863 1.00 31.58 343 LYS A C 1
ATOM 2421 O O . LYS A 1 334 ? 30.593 2.769 14.048 1.00 28.95 343 LYS A O 1
ATOM 2427 N N . GLN A 1 335 ? 28.447 3.058 14.706 1.00 30.10 344 GLN A N 1
ATOM 2428 C CA . GLN A 1 335 ? 27.846 2.340 13.587 1.00 29.96 344 GLN A CA 1
ATOM 2429 C C . GLN A 1 335 ? 27.353 3.355 12.586 1.00 29.17 344 GLN A C 1
ATOM 2430 O O . GLN A 1 335 ? 26.808 4.387 12.972 1.00 27.28 344 GLN A O 1
ATOM 2436 N N . THR A 1 336 ? 27.521 3.062 11.300 1.00 27.93 345 THR A N 1
ATOM 2437 C CA . THR A 1 336 ? 26.962 3.894 10.247 1.00 29.04 345 THR A CA 1
ATOM 2438 C C . THR A 1 336 ? 25.446 3.955 10.416 1.00 31.14 345 THR A C 1
ATOM 2439 O O . THR A 1 336 ? 24.815 2.986 10.847 1.00 31.12 345 THR A O 1
ATOM 2443 N N . ILE A 1 337 ? 24.869 5.103 10.083 1.00 33.40 346 ILE A N 1
ATOM 2444 C CA . ILE A 1 337 ? 23.461 5.357 10.354 1.00 34.55 346 ILE A CA 1
ATOM 2445 C C . ILE A 1 337 ? 22.875 6.399 9.405 1.00 35.40 346 ILE A C 1
ATOM 2446 O O . ILE A 1 337 ? 23.612 7.173 8.790 1.00 35.45 346 ILE A O 1
ATOM 2451 N N . SER A 1 338 ? 21.553 6.399 9.277 1.00 35.46 347 SER A N 1
ATOM 2452 C CA . SER A 1 338 ? 20.854 7.371 8.453 1.00 35.49 347 SER A CA 1
ATOM 2453 C C . SER A 1 338 ? 20.280 8.464 9.344 1.00 35.37 347 SER A C 1
ATOM 2454 O O . SER A 1 338 ? 20.375 8.406 10.582 1.00 35.07 347 SER A O 1
ATOM 2457 N N . HIS A 1 339 ? 19.677 9.450 8.692 1.00 35.24 348 HIS A N 1
ATOM 2458 C CA . HIS A 1 339 ? 18.909 10.510 9.344 1.00 36.29 348 HIS A CA 1
ATOM 2459 C C . HIS A 1 339 ? 17.587 10.654 8.615 1.00 33.70 348 HIS A C 1
ATOM 2460 O O . HIS A 1 339 ? 17.499 10.392 7.415 1.00 30.49 348 HIS A O 1
ATOM 2467 N N . LEU A 1 340 ? 16.569 11.091 9.344 1.00 33.88 349 LEU A N 1
ATOM 2468 C CA . LEU A 1 340 ? 15.204 11.140 8.822 1.00 33.92 349 LEU A CA 1
ATOM 2469 C C . LEU A 1 340 ? 14.873 12.597 8.540 1.00 33.86 349 LEU A C 1
ATOM 2470 O O . LEU A 1 340 ? 15.652 13.497 8.890 1.00 33.78 349 LEU A O 1
ATOM 2475 N N . ALA A 1 341 ? 13.747 12.818 7.870 1.00 31.39 350 ALA A N 1
ATOM 2476 C CA . ALA A 1 341 ? 13.240 14.156 7.599 1.00 31.30 350 ALA A CA 1
ATOM 2477 C C . ALA A 1 341 ? 13.151 14.954 8.893 1.00 30.22 350 ALA A C 1
ATOM 2478 O O . ALA A 1 341 ? 12.628 14.459 9.893 1.00 32.71 350 ALA A O 1
ATOM 2480 N N . GLY A 1 342 ? 13.705 16.159 8.883 1.00 28.16 351 GLY A N 1
ATOM 2481 C CA . GLY A 1 342 ? 13.625 17.064 10.026 1.00 28.03 351 GLY A CA 1
ATOM 2482 C C . GLY A 1 342 ? 14.722 16.834 11.054 1.00 27.97 351 GLY A C 1
ATOM 2483 O O . GLY A 1 342 ? 14.609 17.290 12.198 1.00 27.37 351 GLY A O 1
ATOM 2484 N N . SER A 1 343 ? 15.792 16.141 10.655 1.00 26.17 352 SER A N 1
ATOM 2485 C CA . SER A 1 343 ? 16.917 15.916 11.546 1.00 25.93 352 SER A CA 1
ATOM 2486 C C . SER A 1 343 ? 17.771 17.183 11.685 1.00 24.79 352 SER A C 1
ATOM 2487 O O . SER A 1 343 ? 17.695 18.102 10.869 1.00 22.11 352 SER A O 1
ATOM 2490 N N . ALA A 1 344 ? 18.555 17.241 12.757 1.00 23.61 353 ALA A N 1
ATOM 2491 C CA . ALA A 1 344 ? 19.364 18.408 13.047 1.00 22.97 353 ALA A CA 1
ATOM 2492 C C . ALA A 1 344 ? 20.655 17.962 13.716 1.00 23.06 353 ALA A C 1
ATOM 2493 O O . ALA A 1 344 ? 20.657 17.087 14.582 1.00 22.27 353 ALA A O 1
ATOM 2495 N N . LEU A 1 345 ? 21.756 18.530 13.234 1.00 24.02 354 LEU A N 1
ATOM 2496 C CA . LEU A 1 345 ? 23.083 18.253 13.736 1.00 21.91 354 LEU A CA 1
ATOM 2497 C C . LEU A 1 345 ? 23.474 19.396 14.655 1.00 21.53 354 LEU A C 1
ATOM 2498 O O . LEU A 1 345 ? 23.104 20.545 14.422 1.00 20.95 354 LEU A O 1
ATOM 2503 N N . PHE A 1 346 ? 24.232 19.059 15.693 1.00 20.79 355 PHE A N 1
ATOM 2504 C CA . PHE A 1 346 ? 24.755 20.024 16.646 1.00 19.61 355 PHE A CA 1
ATOM 2505 C C . PHE A 1 346 ? 26.087 19.481 17.184 1.00 20.16 355 PHE A C 1
ATOM 2506 O O . PHE A 1 346 ? 26.430 18.312 16.961 1.00 20.52 355 PHE A O 1
ATOM 2514 N N . ASP A 1 347 ? 26.854 20.343 17.843 1.00 19.65 356 ASP A N 1
ATOM 2515 C CA . ASP A 1 347 ? 28.165 19.960 18.369 1.00 19.97 356 ASP A CA 1
ATOM 2516 C C . ASP A 1 347 ? 27.981 19.406 19.767 1.00 19.30 356 ASP A C 1
ATOM 2517 O O . ASP A 1 347 ? 26.893 19.473 20.332 1.00 18.10 356 ASP A O 1
ATOM 2522 N N . SER A 1 348 ? 29.070 18.901 20.326 1.00 19.66 357 SER A N 1
ATOM 2523 C CA . SER A 1 348 ? 29.037 18.190 21.596 1.00 19.22 357 SER A CA 1
ATOM 2524 C C . SER A 1 348 ? 28.722 19.013 22.827 1.00 19.07 357 SER A C 1
ATOM 2525 O O . SER A 1 348 ? 28.134 18.484 23.761 1.00 20.41 357 SER A O 1
ATOM 2528 N N . ALA A 1 349 ? 29.108 20.287 22.858 1.00 18.87 358 ALA A N 1
ATOM 2529 C CA . ALA A 1 349 ? 28.710 21.168 23.962 1.00 19.38 358 ALA A CA 1
ATOM 2530 C C . ALA A 1 349 ? 27.193 21.307 23.938 1.00 19.84 358 ALA A C 1
ATOM 2531 O O . ALA A 1 349 ? 26.509 21.065 24.936 1.00 17.92 358 ALA A O 1
ATOM 2533 N N . THR A 1 350 ? 26.665 21.650 22.763 1.00 20.16 359 THR A N 1
ATOM 2534 C CA . THR A 1 350 ? 25.203 21.710 22.553 1.00 18.93 359 THR A CA 1
ATOM 2535 C C . THR A 1 350 ? 24.489 20.410 22.884 1.00 18.07 359 THR A C 1
ATOM 2536 O O . THR A 1 350 ? 23.447 20.424 23.543 1.00 18.66 359 THR A O 1
ATOM 2540 N N . SER A 1 351 ? 25.040 19.297 22.423 1.00 17.12 360 SER A N 1
ATOM 2541 C CA . SER A 1 351 ? 24.452 17.997 22.676 1.00 17.41 360 SER A CA 1
ATOM 2542 C C . SER A 1 351 ? 24.302 17.781 24.180 1.00 17.17 360 SER A C 1
ATOM 2543 O O . SER A 1 351 ? 23.253 17.368 24.659 1.00 15.68 360 SER A O 1
ATOM 2546 N N . PHE A 1 352 ? 25.360 18.060 24.921 1.00 16.36 361 PHE A N 1
ATOM 2547 C CA . PHE A 1 352 ? 25.271 17.875 26.368 1.00 16.27 361 PHE A CA 1
ATOM 2548 C C . PHE A 1 352 ? 24.592 18.997 27.124 1.00 15.86 361 PHE A C 1
ATOM 2549 O O . PHE A 1 352 ? 24.086 18.779 28.241 1.00 15.55 361 PHE A O 1
ATOM 2557 N N . ALA A 1 353 ? 24.493 20.178 26.507 1.00 17.09 362 ALA A N 1
ATOM 2558 C CA . ALA A 1 353 ? 23.543 21.194 26.994 1.00 16.91 362 ALA A CA 1
ATOM 2559 C C . ALA A 1 353 ? 22.079 20.670 26.900 1.00 18.02 362 ALA A C 1
ATOM 2560 O O . ALA A 1 353 ? 21.299 20.785 27.849 1.00 18.94 362 ALA A O 1
ATOM 2562 N N . MET A 1 354 ? 21.723 20.123 25.742 1.00 17.96 363 MET A N 1
ATOM 2563 C CA . MET A 1 354 ? 20.424 19.436 25.524 1.00 18.64 363 MET A CA 1
ATOM 2564 C C . MET A 1 354 ? 20.085 18.395 26.608 1.00 18.31 363 MET A C 1
ATOM 2565 O O . MET A 1 354 ? 18.975 18.364 27.162 1.00 17.45 363 MET A O 1
ATOM 2570 N N . ILE A 1 355 ? 21.063 17.539 26.876 1.00 16.95 364 ILE A N 1
ATOM 2571 C CA . ILE A 1 355 ? 20.900 16.454 27.809 1.00 17.09 364 ILE A CA 1
ATOM 2572 C C . ILE A 1 355 ? 20.908 16.947 29.260 1.00 16.79 364 ILE A C 1
ATOM 2573 O O . ILE A 1 355 ? 19.959 16.701 30.009 1.00 15.35 364 ILE A O 1
ATOM 2578 N N . ARG A 1 356 ? 21.968 17.654 29.637 1.00 17.14 365 ARG A N 1
ATOM 2579 C CA . ARG A 1 356 ? 22.115 18.149 31.000 1.00 17.85 365 ARG A CA 1
ATOM 2580 C C . ARG A 1 356 ? 20.925 19.091 31.298 1.00 17.13 365 ARG A C 1
ATOM 2581 O O . ARG A 1 356 ? 20.485 19.203 32.429 1.00 16.26 365 ARG A O 1
ATOM 2589 N N . GLY A 1 357 ? 20.373 19.705 30.259 1.00 17.40 366 GLY A N 1
ATOM 2590 C CA . GLY A 1 357 ? 19.213 20.582 30.396 1.00 18.44 366 GLY A CA 1
ATOM 2591 C C . GLY A 1 357 ? 17.842 19.955 30.513 1.00 17.89 366 GLY A C 1
ATOM 2592 O O . GLY A 1 357 ? 16.860 20.684 30.579 1.00 17.08 366 GLY A O 1
ATOM 2593 N N . GLY A 1 358 ? 17.764 18.624 30.486 1.00 18.34 367 GLY A N 1
ATOM 2594 C CA . GLY A 1 358 ? 16.511 17.895 30.666 1.00 18.95 367 GLY A CA 1
ATOM 2595 C C . GLY A 1 358 ? 15.636 17.825 29.432 1.00 20.86 367 GLY A C 1
ATOM 2596 O O . GLY A 1 358 ? 14.448 17.481 29.516 1.00 21.86 367 GLY A O 1
ATOM 2597 N N . HIS A 1 359 ? 16.203 18.093 28.259 1.00 21.64 368 HIS A N 1
ATOM 2598 C CA . HIS A 1 359 ? 15.367 18.245 27.072 1.00 21.08 368 HIS A CA 1
ATOM 2599 C C . HIS A 1 359 ? 15.029 16.903 26.452 1.00 21.92 368 HIS A C 1
ATOM 2600 O O . HIS A 1 359 ? 14.193 16.841 25.541 1.00 21.65 368 HIS A O 1
ATOM 2607 N N . MET A 1 360 ? 15.676 15.829 26.906 1.00 21.90 369 MET A N 1
ATOM 2608 C CA . MET A 1 360 ? 15.226 14.494 26.550 1.00 21.54 369 MET A CA 1
ATOM 2609 C C . MET A 1 360 ? 14.008 14.157 27.411 1.00 21.50 369 MET A C 1
ATOM 2610 O O . MET A 1 360 ? 13.957 14.531 28.580 1.00 22.18 369 MET A O 1
ATOM 2615 N N . ASP A 1 361 ? 13.054 13.432 26.828 1.00 20.76 370 ASP A N 1
ATOM 2616 C CA . ASP A 1 361 ? 11.824 12.985 27.516 1.00 22.49 370 ASP A CA 1
ATOM 2617 C C . ASP A 1 361 ? 11.979 11.595 28.152 1.00 23.94 370 ASP A C 1
ATOM 2618 O O . ASP A 1 361 ? 11.298 11.249 29.134 1.00 23.88 370 ASP A O 1
ATOM 2623 N N . LEU A 1 362 ? 12.835 10.785 27.546 1.00 23.61 371 LEU A N 1
ATOM 2624 C CA . LEU A 1 362 ? 13.149 9.459 28.052 1.00 23.91 371 LEU A CA 1
ATOM 2625 C C . LEU A 1 362 ? 14.617 9.181 27.763 1.00 23.83 371 LEU A C 1
ATOM 2626 O O . LEU A 1 362 ? 15.135 9.557 26.706 1.00 22.80 371 LEU A O 1
ATOM 2631 N N . THR A 1 363 ? 15.293 8.564 28.724 1.00 23.79 372 THR A N 1
ATOM 2632 C CA . THR A 1 363 ? 16.600 7.968 28.484 1.00 23.67 372 THR A CA 1
ATOM 2633 C C . THR A 1 363 ? 16.534 6.518 28.901 1.00 23.06 372 THR A C 1
ATOM 2634 O O . THR A 1 363 ? 16.099 6.227 30.017 1.00 22.26 372 THR A O 1
ATOM 2638 N N . MET A 1 364 ? 16.990 5.628 28.025 1.00 23.85 373 MET A N 1
ATOM 2639 C CA . MET A 1 364 ? 16.959 4.197 28.298 1.00 26.22 373 MET A CA 1
ATOM 2640 C C . MET A 1 364 ? 18.391 3.662 28.182 1.00 25.95 373 MET A C 1
ATOM 2641 O O . MET A 1 364 ? 19.081 3.897 27.183 1.00 25.07 373 MET A O 1
ATOM 2646 N N . LEU A 1 365 ? 18.821 2.971 29.232 1.00 24.35 374 LEU A N 1
ATOM 2647 C CA . LEU A 1 365 ? 20.193 2.516 29.387 1.00 26.19 374 LEU A CA 1
ATOM 2648 C C . LEU A 1 365 ? 20.240 1.069 29.854 1.00 24.62 374 LEU A C 1
ATOM 2649 O O . LEU A 1 365 ? 19.303 0.592 30.483 1.00 21.85 374 LEU A O 1
ATOM 2654 N N . GLY A 1 366 ? 21.351 0.392 29.551 1.00 22.81 375 GLY A N 1
ATOM 2655 C CA . GLY A 1 366 ? 21.665 -0.898 30.145 1.00 23.06 375 GLY A CA 1
ATOM 2656 C C . GLY A 1 366 ? 22.346 -0.717 31.494 1.00 23.37 375 GLY A C 1
ATOM 2657 O O . GLY A 1 366 ? 22.544 0.426 31.941 1.00 22.93 375 GLY A O 1
ATOM 2658 N N . ALA A 1 367 ? 22.705 -1.840 32.130 1.00 23.32 376 ALA A N 1
ATOM 2659 C CA . ALA A 1 367 ? 23.321 -1.865 33.462 1.00 24.62 376 ALA A CA 1
ATOM 2660 C C . ALA A 1 367 ? 24.164 -3.115 33.705 1.00 25.54 376 ALA A C 1
ATOM 2661 O O . ALA A 1 367 ? 23.792 -4.196 33.283 1.00 27.35 376 ALA A O 1
ATOM 2663 N N . LEU A 1 368 ? 25.285 -2.964 34.401 1.00 26.42 377 LEU A N 1
ATOM 2664 C CA . LEU A 1 368 ? 25.963 -4.111 35.032 1.00 26.72 377 LEU A CA 1
ATOM 2665 C C . LEU A 1 368 ? 25.270 -4.458 36.342 1.00 25.65 377 LEU A C 1
ATOM 2666 O O . LEU A 1 368 ? 25.236 -5.617 36.735 1.00 23.71 377 LEU A O 1
ATOM 2671 N N . GLU A 1 369 ? 24.673 -3.456 36.984 1.00 25.68 378 GLU A N 1
ATOM 2672 C CA . GLU A 1 369 ? 24.138 -3.581 38.333 1.00 26.12 378 GLU A CA 1
ATOM 2673 C C . GLU A 1 369 ? 23.198 -2.387 38.558 1.00 25.13 378 GLU A C 1
ATOM 2674 O O . GLU A 1 369 ? 23.522 -1.254 38.176 1.00 22.74 378 GLU A O 1
ATOM 2680 N N . VAL A 1 370 ? 22.046 -2.639 39.171 1.00 23.48 379 VAL A N 1
ATOM 2681 C CA . VAL A 1 370 ? 21.068 -1.584 39.443 1.00 24.36 379 VAL A CA 1
ATOM 2682 C C . VAL A 1 370 ? 20.451 -1.776 40.830 1.00 24.51 379 VAL A C 1
ATOM 2683 O O . VAL A 1 370 ? 20.158 -2.895 41.233 1.00 24.63 379 VAL A O 1
ATOM 2687 N N . ALA A 1 371 ? 20.342 -0.684 41.589 1.00 27.22 380 ALA A N 1
ATOM 2688 C CA . ALA A 1 371 ? 20.010 -0.757 43.023 1.00 28.15 380 ALA A CA 1
ATOM 2689 C C . ALA A 1 371 ? 18.566 -0.354 43.295 1.00 27.87 380 ALA A C 1
ATOM 2690 O O . ALA A 1 371 ? 17.976 0.384 42.522 1.00 27.63 380 ALA A O 1
ATOM 2692 N N . ALA A 1 372 ? 18.027 -0.839 44.422 1.00 30.56 381 ALA A N 1
ATOM 2693 C CA . ALA A 1 372 ? 16.648 -0.544 44.866 1.00 28.84 381 ALA A CA 1
ATOM 2694 C C . ALA A 1 372 ? 16.485 0.928 45.220 1.00 29.30 381 ALA A C 1
ATOM 2695 O O . ALA A 1 372 ? 15.386 1.502 45.178 1.00 26.10 381 ALA A O 1
ATOM 2697 N N . ASN A 1 373 ? 17.607 1.456 45.687 1.00 29.92 382 ASN A N 1
ATOM 2698 C CA . ASN A 1 373 ? 17.998 2.857 45.713 1.00 33.15 382 ASN A CA 1
ATOM 2699 C C . ASN A 1 373 ? 17.674 3.700 44.467 1.00 31.72 382 ASN A C 1
ATOM 2700 O O . ASN A 1 373 ? 17.429 4.896 44.586 1.00 33.22 382 ASN A O 1
ATOM 2705 N N . GLY A 1 374 ? 17.754 3.101 43.275 1.00 29.59 383 GLY A N 1
ATOM 2706 C CA . GLY A 1 374 ? 17.731 3.843 42.021 1.00 26.93 383 GLY A CA 1
ATOM 2707 C C . GLY A 1 374 ? 19.120 4.194 41.502 1.00 25.88 383 GLY A C 1
ATOM 2708 O O . GLY A 1 374 ? 19.243 4.752 40.423 1.00 23.85 383 GLY A O 1
ATOM 2709 N N . ASP A 1 375 ? 20.165 3.863 42.261 1.00 25.27 384 ASP A N 1
ATOM 2710 C CA . ASP A 1 375 ? 21.535 3.886 41.752 1.00 25.22 384 ASP A CA 1
ATOM 2711 C C . ASP A 1 375 ? 21.744 2.888 40.606 1.00 24.32 384 ASP A C 1
ATOM 2712 O O . ASP A 1 375 ? 21.108 1.824 40.540 1.00 23.90 384 ASP A O 1
ATOM 2717 N N . LEU A 1 376 ? 22.684 3.239 39.744 1.00 25.04 385 LEU A N 1
ATOM 2718 C CA . LEU A 1 376 ? 23.036 2.460 38.568 1.00 26.45 385 LEU A CA 1
ATOM 2719 C C . LEU A 1 376 ? 24.541 2.389 38.476 1.00 25.99 385 LEU A C 1
ATOM 2720 O O . LEU A 1 376 ? 25.196 3.415 38.652 1.00 22.74 385 LEU A O 1
ATOM 2725 N N . ALA A 1 377 ? 25.068 1.194 38.173 1.00 24.28 386 ALA A N 1
ATOM 2726 C CA . ALA A 1 377 ? 26.476 0.992 37.850 1.00 24.57 386 ALA A CA 1
ATOM 2727 C C . ALA A 1 377 ? 26.609 0.382 36.447 1.00 27.07 386 ALA A C 1
ATOM 2728 O O . ALA A 1 377 ? 26.143 -0.743 36.198 1.00 25.06 386 ALA A O 1
ATOM 2730 N N . ASN A 1 378 ? 27.234 1.120 35.518 1.00 28.88 387 ASN A N 1
ATOM 2731 C CA . ASN A 1 378 ? 27.457 0.585 34.182 1.00 32.31 387 ASN A CA 1
ATOM 2732 C C . ASN A 1 378 ? 28.606 1.179 33.363 1.00 34.17 387 ASN A C 1
ATOM 2733 O O . ASN A 1 378 ? 28.541 1.160 32.134 1.00 36.53 387 ASN A O 1
ATOM 2738 N N . PHE A 1 379 ? 29.668 1.652 34.013 1.00 34.25 388 PHE A N 1
ATOM 2739 C CA . PHE A 1 379 ? 30.748 2.348 33.274 1.00 35.29 388 PHE A CA 1
ATOM 2740 C C . PHE A 1 379 ? 32.178 1.820 33.428 1.00 37.38 388 PHE A C 1
ATOM 2741 O O . PHE A 1 379 ? 32.982 2.014 32.513 1.00 39.41 388 PHE A O 1
ATOM 2749 N N . MET A 1 380 ? 32.516 1.205 34.557 1.00 39.14 389 MET A N 1
ATOM 2750 C CA . MET A 1 380 ? 33.860 0.610 34.742 1.00 43.88 389 MET A CA 1
ATOM 2751 C C . MET A 1 380 ? 33.918 -0.260 36.006 1.00 42.76 389 MET A C 1
ATOM 2752 O O . MET A 1 380 ? 33.081 -0.114 36.908 1.00 42.76 389 MET A O 1
ATOM 2757 N N . ILE A 1 381 ? 34.879 -1.188 36.034 1.00 41.43 390 ILE A N 1
ATOM 2758 C CA . ILE A 1 381 ? 35.117 -2.051 37.204 1.00 40.59 390 ILE A CA 1
ATOM 2759 C C . ILE A 1 381 ? 36.635 -2.061 37.484 1.00 37.34 390 ILE A C 1
ATOM 2760 O O . ILE A 1 381 ? 37.403 -2.541 36.660 1.00 35.11 390 ILE A O 1
ATOM 2765 N N . PRO A 1 382 ? 37.067 -1.497 38.638 1.00 38.10 391 PRO A N 1
ATOM 2766 C CA . PRO A 1 382 ? 38.498 -1.201 38.866 1.00 38.85 391 PRO A CA 1
ATOM 2767 C C . PRO A 1 382 ? 39.463 -2.362 38.585 1.00 40.36 391 PRO A C 1
ATOM 2768 O O . PRO A 1 382 ? 39.297 -3.450 39.137 1.00 38.56 391 PRO A O 1
ATOM 2772 N N . GLY A 1 383 ? 40.444 -2.109 37.719 1.00 41.58 392 GLY A N 1
ATOM 2773 C CA . GLY A 1 383 ? 41.473 -3.079 37.348 1.00 43.04 392 GLY A CA 1
ATOM 2774 C C . GLY A 1 383 ? 41.100 -4.129 36.308 1.00 43.77 392 GLY A C 1
ATOM 2775 O O . GLY A 1 383 ? 41.952 -4.954 35.944 1.00 45.07 392 GLY A O 1
ATOM 2776 N N . LYS A 1 384 ? 39.862 -4.093 35.804 1.00 42.22 393 LYS A N 1
ATOM 2777 C CA . LYS A 1 384 ? 39.310 -5.199 34.994 1.00 42.39 393 LYS A CA 1
ATOM 2778 C C . LYS A 1 384 ? 38.566 -4.774 33.732 1.00 43.74 393 LYS A C 1
ATOM 2779 O O . LYS A 1 384 ? 38.746 -5.391 32.683 1.00 46.34 393 LYS A O 1
ATOM 2785 N N . LEU A 1 385 ? 37.685 -3.781 33.842 1.00 43.94 394 LEU A N 1
ATOM 2786 C CA . LEU A 1 385 ? 37.052 -3.170 32.669 1.00 45.56 394 LEU A CA 1
ATOM 2787 C C . LEU A 1 385 ? 37.430 -1.699 32.652 1.00 45.43 394 LEU A C 1
ATOM 2788 O O . LEU A 1 385 ? 37.099 -0.948 33.585 1.00 45.26 394 LEU A O 1
ATOM 2793 N N . VAL A 1 386 ? 38.131 -1.297 31.599 1.00 42.12 395 VAL A N 1
ATOM 2794 C CA . VAL A 1 386 ? 38.544 0.085 31.439 1.00 39.36 395 VAL A CA 1
ATOM 2795 C C . VAL A 1 386 ? 37.694 0.658 30.314 1.00 36.28 395 VAL A C 1
ATOM 2796 O O . VAL A 1 386 ? 38.046 0.532 29.132 1.00 33.74 395 VAL A O 1
ATOM 2800 N N . LYS A 1 387 ? 36.566 1.272 30.689 1.00 34.91 396 LYS A N 1
ATOM 2801 C CA . LYS A 1 387 ? 35.617 1.811 29.707 1.00 33.61 396 LYS A CA 1
ATOM 2802 C C . LYS A 1 387 ? 35.503 3.332 29.786 1.00 31.59 396 LYS A C 1
ATOM 2803 O O . LYS A 1 387 ? 35.976 4.043 28.893 1.00 34.60 396 LYS A O 1
ATOM 2809 N N . GLY A 1 388 ? 34.890 3.823 30.850 1.00 29.45 397 GLY A N 1
ATOM 2810 C CA . GLY A 1 388 ? 34.732 5.262 31.066 1.00 27.98 397 GLY A CA 1
ATOM 2811 C C . GLY A 1 388 ? 33.266 5.612 31.148 1.00 25.89 397 GLY A C 1
ATOM 2812 O O . GLY A 1 388 ? 32.416 4.797 30.777 1.00 23.85 397 GLY A O 1
ATOM 2813 N N . PRO A 1 389 ? 32.956 6.824 31.652 1.00 24.59 398 PRO A N 1
ATOM 2814 C CA . PRO A 1 389 ? 31.552 7.212 31.856 1.00 22.95 398 PRO A CA 1
ATOM 2815 C C . PRO A 1 389 ? 30.784 7.489 30.591 1.00 20.93 398 PRO A C 1
ATOM 2816 O O . PRO A 1 389 ? 29.574 7.354 30.605 1.00 21.02 398 PRO A O 1
ATOM 2820 N N . GLY A 1 390 ? 31.472 7.895 29.516 1.00 19.78 399 GLY A N 1
ATOM 2821 C CA . GLY A 1 390 ? 30.816 8.287 28.268 1.00 19.52 399 GLY A CA 1
ATOM 2822 C C . GLY A 1 390 ? 29.879 9.453 28.505 1.00 19.29 399 GLY A C 1
ATOM 2823 O O . GLY A 1 390 ? 30.219 10.383 29.237 1.00 19.92 399 GLY A O 1
ATOM 2824 N N . GLY A 1 391 ? 28.682 9.368 27.929 1.00 19.28 400 GLY A N 1
ATOM 2825 C CA . GLY A 1 391 ? 27.609 10.292 28.210 1.00 18.81 400 GLY A CA 1
ATOM 2826 C C . GLY A 1 391 ? 26.657 9.793 29.274 1.00 19.38 400 GLY A C 1
ATOM 2827 O O . GLY A 1 391 ? 25.707 10.491 29.584 1.00 20.26 400 GLY A O 1
ATOM 2828 N N . ALA A 1 392 ? 26.891 8.604 29.843 1.00 20.35 401 ALA A N 1
ATOM 2829 C CA . ALA A 1 392 ? 25.899 7.974 30.731 1.00 20.29 401 ALA A CA 1
ATOM 2830 C C . ALA A 1 392 ? 25.705 8.745 32.017 1.00 20.43 401 ALA A C 1
ATOM 2831 O O . ALA A 1 392 ? 24.578 8.881 32.469 1.00 19.90 401 ALA A O 1
ATOM 2833 N N . MET A 1 393 ? 26.777 9.291 32.592 1.00 20.20 402 MET A N 1
ATOM 2834 C CA . MET A 1 393 ? 26.616 10.104 33.812 1.00 20.69 402 MET A CA 1
ATOM 2835 C C . MET A 1 393 ? 25.754 11.348 33.567 1.00 20.39 402 MET A C 1
ATOM 2836 O O . MET A 1 393 ? 24.876 11.679 34.385 1.00 19.28 402 MET A O 1
ATOM 2841 N N . ASP A 1 394 ? 25.966 12.009 32.433 1.00 20.00 403 ASP A N 1
ATOM 2842 C CA . ASP A 1 394 ? 25.118 13.148 32.043 1.00 20.33 403 ASP A CA 1
ATOM 2843 C C . ASP A 1 394 ? 23.660 12.742 31.806 1.00 21.74 403 ASP A C 1
ATOM 2844 O O . ASP A 1 394 ? 22.719 13.390 32.292 1.00 23.66 403 ASP A O 1
ATOM 2849 N N . LEU A 1 395 ? 23.500 11.671 31.040 1.00 22.55 404 LEU A N 1
ATOM 2850 C CA . LEU A 1 395 ? 22.190 11.118 30.707 1.00 23.96 404 LEU A CA 1
ATOM 2851 C C . LEU A 1 395 ? 21.359 10.773 31.940 1.00 23.96 404 LEU A C 1
ATOM 2852 O O . LEU A 1 395 ? 20.151 11.028 31.967 1.00 25.10 404 LEU A O 1
ATOM 2857 N N . VAL A 1 396 ? 22.010 10.247 32.970 1.00 23.20 405 VAL A N 1
ATOM 2858 C CA . VAL A 1 396 ? 21.292 9.775 34.151 1.00 24.67 405 VAL A CA 1
ATOM 2859 C C . VAL A 1 396 ? 21.055 10.810 35.226 1.00 24.92 405 VAL A C 1
ATOM 2860 O O . VAL A 1 396 ? 20.189 10.597 36.062 1.00 28.53 405 VAL A O 1
ATOM 2864 N N . SER A 1 397 ? 21.781 11.924 35.224 1.00 24.41 406 SER A N 1
ATOM 2865 C CA . SER A 1 397 ? 21.685 12.878 36.326 1.00 24.47 406 SER A CA 1
ATOM 2866 C C . SER A 1 397 ? 21.049 14.250 35.952 1.00 24.33 406 SER A C 1
ATOM 2867 O O . SER A 1 397 ? 21.010 15.166 36.772 1.00 21.85 406 SER A O 1
ATOM 2870 N N . CYS A 1 398 ? 20.543 14.376 34.726 1.00 23.83 407 CYS A N 1
ATOM 2871 C CA . CYS A 1 398 ? 19.727 15.516 34.341 1.00 26.26 407 CYS A CA 1
ATOM 2872 C C . CYS A 1 398 ? 18.275 15.244 34.810 1.00 28.55 407 CYS A C 1
ATOM 2873 O O . CYS A 1 398 ? 17.975 14.188 35.368 1.00 28.08 407 CYS A O 1
ATOM 2876 N N . GLY A 1 399 ? 17.343 16.153 34.568 1.00 30.99 408 GLY A N 1
ATOM 2877 C CA . GLY A 1 399 ? 15.957 15.912 35.051 1.00 32.66 408 GLY A CA 1
ATOM 2878 C C . GLY A 1 399 ? 15.242 14.619 34.586 1.00 29.97 408 GLY A C 1
ATOM 2879 O O . GLY A 1 399 ? 14.243 14.208 35.169 1.00 29.21 408 GLY A O 1
ATOM 2880 N N . THR A 1 400 ? 15.770 13.982 33.548 1.00 27.30 409 THR A N 1
ATOM 2881 C CA . THR A 1 400 ? 15.006 13.091 32.685 1.00 26.46 409 THR A CA 1
ATOM 2882 C C . THR A 1 400 ? 14.697 11.717 33.281 1.00 24.54 409 THR A C 1
ATOM 2883 O O . THR A 1 400 ? 15.514 11.149 33.968 1.00 22.97 409 THR A O 1
ATOM 2887 N N . ARG A 1 401 ? 13.518 11.194 32.948 1.00 22.85 410 ARG A N 1
ATOM 2888 C CA . ARG A 1 401 ? 13.118 9.825 33.253 1.00 23.92 410 ARG A CA 1
ATOM 2889 C C . ARG A 1 401 ? 14.127 8.815 32.696 1.00 22.05 410 ARG A C 1
ATOM 2890 O O . ARG A 1 401 ? 14.379 8.792 31.487 1.00 23.19 410 ARG A O 1
ATOM 2898 N N . VAL A 1 402 ? 14.685 8.003 33.595 1.00 19.72 411 VAL A N 1
ATOM 2899 C CA . VAL A 1 402 ? 15.630 6.937 33.262 1.00 19.06 411 VAL A CA 1
ATOM 2900 C C . VAL A 1 402 ? 14.978 5.566 33.461 1.00 19.40 411 VAL A C 1
ATOM 2901 O O . VAL A 1 402 ? 14.464 5.258 34.529 1.00 18.19 411 VAL A O 1
ATOM 2905 N N . VAL A 1 403 ? 15.039 4.744 32.421 1.00 20.42 412 VAL A N 1
ATOM 2906 C CA . VAL A 1 403 ? 14.583 3.366 32.467 1.00 20.55 412 VAL A CA 1
ATOM 2907 C C . VAL A 1 403 ? 15.774 2.489 32.171 1.00 20.72 412 VAL A C 1
ATOM 2908 O O . VAL A 1 403 ? 16.476 2.715 31.184 1.00 21.58 412 VAL A O 1
ATOM 2912 N N . VAL A 1 404 ? 16.026 1.504 33.033 1.00 20.23 413 VAL A N 1
ATOM 2913 C CA . VAL A 1 404 ? 17.093 0.554 32.810 1.00 21.01 413 VAL A CA 1
ATOM 2914 C C . VAL A 1 404 ? 16.456 -0.693 32.208 1.00 22.87 413 VAL A C 1
ATOM 2915 O O . VAL A 1 404 ? 15.503 -1.243 32.773 1.00 22.66 413 VAL A O 1
ATOM 2919 N N . THR A 1 405 ? 16.988 -1.124 31.064 1.00 23.00 414 THR A N 1
ATOM 2920 C CA . THR A 1 405 ? 16.619 -2.378 30.436 1.00 24.09 414 THR A CA 1
ATOM 2921 C C . THR A 1 405 ? 17.782 -3.307 30.661 1.00 24.71 414 THR A C 1
ATOM 2922 O O . THR A 1 405 ? 18.895 -3.000 30.278 1.00 25.73 414 THR A O 1
ATOM 2926 N N . THR A 1 406 ? 17.545 -4.431 31.313 1.00 27.38 415 THR A N 1
ATOM 2927 C CA . THR A 1 406 ? 18.635 -5.346 31.646 1.00 27.79 415 THR A CA 1
ATOM 2928 C C . THR A 1 406 ? 18.112 -6.764 31.859 1.00 29.42 415 THR A C 1
ATOM 2929 O O . THR A 1 406 ? 16.950 -6.941 32.253 1.00 30.06 415 THR A O 1
ATOM 2933 N N . THR A 1 407 ? 18.970 -7.765 31.620 1.00 30.33 416 THR A N 1
ATOM 2934 C CA . THR A 1 407 ? 18.643 -9.124 32.011 1.00 29.62 416 THR A CA 1
ATOM 2935 C C . THR A 1 407 ? 18.604 -9.131 33.537 1.00 29.41 416 THR A C 1
ATOM 2936 O O . THR A 1 407 ? 19.375 -8.450 34.200 1.00 30.52 416 THR A O 1
ATOM 2940 N N . HIS A 1 408 ? 17.681 -9.903 34.071 1.00 30.95 417 HIS A N 1
ATOM 2941 C CA . HIS A 1 408 ? 17.347 -9.844 35.472 1.00 30.67 417 HIS A CA 1
ATOM 2942 C C . HIS A 1 408 ? 18.512 -10.335 36.316 1.00 31.96 417 HIS A C 1
ATOM 2943 O O . HIS A 1 408 ? 18.853 -9.743 37.340 1.00 29.60 417 HIS A O 1
ATOM 2950 N N . CYS A 1 409 ? 19.138 -11.405 35.844 1.00 33.68 418 CYS A N 1
ATOM 2951 C CA . CYS A 1 409 ? 20.306 -11.962 36.478 1.00 35.52 418 CYS A CA 1
ATOM 2952 C C . CYS A 1 409 ? 21.498 -11.976 35.555 1.00 35.95 418 CYS A C 1
ATOM 2953 O O . CYS A 1 409 ? 21.375 -11.879 34.325 1.00 36.23 418 CYS A O 1
ATOM 2956 N N . ASN A 1 410 ? 22.667 -12.109 36.169 1.00 36.44 419 ASN A N 1
ATOM 2957 C CA . ASN A 1 410 ? 23.888 -12.391 35.441 1.00 37.76 419 ASN A CA 1
ATOM 2958 C C . ASN A 1 410 ? 23.792 -13.764 34.807 1.00 39.87 419 ASN A C 1
ATOM 2959 O O . ASN A 1 410 ? 22.953 -14.575 35.211 1.00 40.16 419 ASN A O 1
ATOM 2964 N N . LYS A 1 411 ? 24.617 -14.008 33.791 1.00 40.76 420 LYS A N 1
ATOM 2965 C CA . LYS A 1 411 ? 24.949 -15.377 33.437 1.00 43.58 420 LYS A CA 1
ATOM 2966 C C . LYS A 1 411 ? 25.765 -15.867 34.626 1.00 45.62 420 LYS A C 1
ATOM 2967 O O . LYS A 1 411 ? 26.707 -15.182 35.057 1.00 54.02 420 LYS A O 1
ATOM 2973 N N . ASN A 1 412 ? 25.360 -17.019 35.156 1.00 40.91 421 ASN A N 1
ATOM 2974 C CA . ASN A 1 412 ? 25.814 -17.622 36.432 1.00 37.34 421 ASN A CA 1
ATOM 2975 C C . ASN A 1 412 ? 24.789 -17.530 37.583 1.00 35.65 421 ASN A C 1
ATOM 2976 O O . ASN A 1 412 ? 24.923 -18.234 38.596 1.00 34.29 421 ASN A O 1
ATOM 2981 N N . GLY A 1 413 ? 23.772 -16.682 37.415 1.00 33.24 422 GLY A N 1
ATOM 2982 C CA . GLY A 1 413 ? 22.605 -16.669 38.306 1.00 34.13 422 GLY A CA 1
ATOM 2983 C C . GLY A 1 413 ? 22.585 -15.608 39.393 1.00 33.71 422 GLY A C 1
ATOM 2984 O O . GLY A 1 413 ? 21.573 -15.429 40.051 1.00 34.56 422 GLY A O 1
ATOM 2985 N N . ASP A 1 414 ? 23.698 -14.921 39.614 1.00 34.45 423 ASP A N 1
ATOM 2986 C CA . ASP A 1 414 ? 23.714 -13.772 40.528 1.00 34.27 423 ASP A CA 1
ATOM 2987 C C . ASP A 1 414 ? 22.765 -12.663 40.060 1.00 30.36 423 ASP A C 1
ATOM 2988 O O . ASP A 1 414 ? 22.588 -12.467 38.856 1.00 30.40 423 ASP A O 1
ATOM 2993 N N . PRO A 1 415 ? 22.134 -11.956 41.0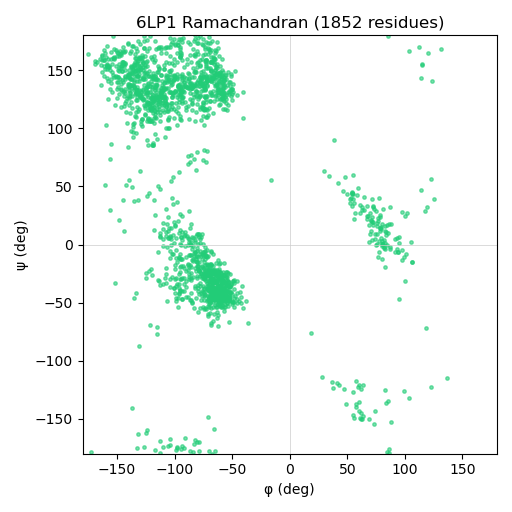06 1.00 28.82 424 PRO A N 1
ATOM 2994 C CA . PRO A 1 415 ? 21.182 -10.925 40.616 1.00 28.38 424 PRO A CA 1
ATOM 2995 C C . PRO A 1 415 ? 21.906 -9.662 40.154 1.00 28.21 424 PRO A C 1
ATOM 2996 O O . PRO A 1 415 ? 22.976 -9.329 40.663 1.00 28.02 424 PRO A O 1
ATOM 3000 N N . LYS A 1 416 ? 21.318 -8.992 39.181 1.00 29.40 425 LYS A N 1
ATOM 3001 C CA . LYS A 1 416 ? 21.751 -7.662 38.768 1.00 29.47 425 LYS A CA 1
ATOM 3002 C C . LYS A 1 416 ? 20.925 -6.583 39.468 1.00 28.83 425 LYS A C 1
ATOM 3003 O O . LYS A 1 416 ? 21.259 -5.388 39.396 1.00 25.80 425 LYS A O 1
ATOM 3009 N N . ILE A 1 417 ? 19.871 -7.014 40.168 1.00 28.46 426 ILE A N 1
ATOM 3010 C CA . ILE A 1 417 ? 19.034 -6.128 40.960 1.00 29.22 426 ILE A CA 1
ATOM 3011 C C . ILE A 1 417 ? 19.378 -6.375 42.429 1.00 29.84 426 ILE A C 1
ATOM 3012 O O . ILE A 1 417 ? 18.923 -7.364 43.022 1.00 31.07 426 ILE A O 1
ATOM 3017 N N . VAL A 1 418 ? 20.194 -5.477 42.989 1.00 29.02 427 VAL A N 1
ATOM 3018 C CA . VAL A 1 418 ? 20.752 -5.598 44.348 1.00 28.15 427 VAL A CA 1
ATOM 3019 C C . VAL A 1 418 ? 20.247 -4.519 45.288 1.00 28.26 427 VAL A C 1
ATOM 3020 O O . VAL A 1 418 ? 19.573 -3.560 44.875 1.00 26.46 427 VAL A O 1
ATOM 3024 N N . GLU A 1 419 ? 20.538 -4.696 46.575 1.00 27.43 428 GLU A N 1
ATOM 3025 C CA . GLU A 1 419 ? 20.149 -3.718 47.545 1.00 29.85 428 GLU A CA 1
ATOM 3026 C C . GLU A 1 419 ? 21.013 -2.471 47.332 1.00 30.91 428 GLU A C 1
ATOM 3027 O O . GLU A 1 419 ? 20.483 -1.387 47.139 1.00 31.07 428 GLU A O 1
ATOM 3033 N N . ARG A 1 420 ? 22.332 -2.667 47.334 1.00 32.28 429 ARG A N 1
ATOM 3034 C CA . ARG A 1 420 ? 23.323 -1.602 47.144 1.00 33.03 429 ARG A CA 1
ATOM 3035 C C . ARG A 1 420 ? 24.338 -2.026 46.107 1.00 33.10 429 ARG A C 1
ATOM 3036 O O . ARG A 1 420 ? 24.754 -3.190 46.079 1.00 31.46 429 ARG A O 1
ATOM 3044 N N . CYS A 1 421 ? 24.742 -1.075 45.263 1.00 34.41 430 CYS A N 1
ATOM 3045 C CA . CYS A 1 421 ? 25.729 -1.325 44.214 1.00 34.50 430 CYS A CA 1
ATOM 3046 C C . CYS A 1 421 ? 27.095 -1.639 44.793 1.00 33.35 430 CYS A C 1
ATOM 3047 O O . CYS A 1 421 ? 27.561 -0.942 45.683 1.00 37.82 430 CYS A O 1
ATOM 3050 N N . ARG A 1 422 ? 27.718 -2.703 44.301 1.00 32.39 431 ARG A N 1
ATOM 3051 C CA . ARG A 1 422 ? 29.087 -3.052 44.673 1.00 33.70 431 ARG A CA 1
ATOM 3052 C C . ARG A 1 422 ? 30.098 -2.491 43.666 1.00 31.32 431 ARG A C 1
ATOM 3053 O O . ARG A 1 422 ? 31.234 -2.216 44.021 1.00 31.99 431 ARG A O 1
ATOM 3061 N N . LEU A 1 423 ? 29.691 -2.359 42.409 1.00 28.53 432 LEU A N 1
ATOM 3062 C CA . LEU A 1 423 ? 30.527 -1.757 41.382 1.00 28.31 432 LEU A CA 1
ATOM 3063 C C . LEU A 1 423 ? 30.419 -0.218 41.473 1.00 27.38 432 LEU A C 1
ATOM 3064 O O . LEU A 1 423 ? 29.476 0.308 42.079 1.00 23.60 432 LEU A O 1
ATOM 3069 N N . PRO A 1 424 ? 31.378 0.508 40.874 1.00 27.14 433 PRO A N 1
ATOM 3070 C CA . PRO A 1 424 ? 31.270 1.975 40.842 1.00 26.94 433 PRO A CA 1
ATOM 3071 C C . PRO A 1 424 ? 29.989 2.492 40.171 1.00 25.08 433 PRO A C 1
ATOM 3072 O O . PRO A 1 424 ? 29.675 2.148 39.033 1.00 26.41 433 PRO A O 1
ATOM 3076 N N . VAL A 1 425 ? 29.270 3.329 40.887 1.00 24.51 434 VAL A N 1
ATOM 3077 C CA . VAL A 1 425 ? 27.987 3.826 40.444 1.00 24.68 434 VAL A CA 1
ATOM 3078 C C . VAL A 1 425 ? 28.145 4.880 39.311 1.00 25.26 434 VAL A C 1
ATOM 3079 O O . VAL A 1 425 ? 28.977 5.789 39.403 1.00 25.77 434 VAL A O 1
ATOM 3083 N N . THR A 1 426 ? 27.347 4.747 38.255 1.00 24.34 435 THR A N 1
ATOM 3084 C CA . THR A 1 426 ? 27.239 5.762 37.181 1.00 23.41 435 THR A CA 1
ATOM 3085 C C . THR A 1 426 ? 26.449 6.998 37.646 1.00 23.76 435 THR A C 1
ATOM 3086 O O . THR A 1 426 ? 26.800 8.129 37.349 1.00 23.08 435 THR A O 1
ATOM 3090 N N . GLY A 1 427 ? 25.359 6.764 38.355 1.00 24.28 436 GLY A N 1
ATOM 3091 C CA . GLY A 1 427 ? 24.526 7.840 38.885 1.00 24.71 436 GLY A CA 1
ATOM 3092 C C . GLY A 1 427 ? 23.961 7.400 40.223 1.00 23.98 436 GLY A C 1
ATOM 3093 O O . GLY A 1 427 ? 23.851 6.207 40.469 1.00 21.20 436 GLY A O 1
ATOM 3094 N N . LYS A 1 428 ? 23.654 8.357 41.083 1.00 23.96 437 LYS A N 1
ATOM 3095 C CA . LYS A 1 428 ? 23.091 8.089 42.420 1.00 27.23 437 LYS A CA 1
ATOM 3096 C C . LYS A 1 428 ? 21.603 8.463 42.360 1.00 27.32 437 LYS A C 1
ATOM 3097 O O . LYS A 1 428 ? 21.282 9.482 41.775 1.00 28.37 437 LYS A O 1
ATOM 3103 N N . HIS A 1 429 ? 20.714 7.614 42.899 1.00 27.75 438 HIS A N 1
ATOM 3104 C CA . HIS A 1 429 ? 19.243 7.854 42.958 1.00 29.78 438 HIS A CA 1
ATOM 3105 C C . HIS A 1 429 ? 18.604 8.347 41.648 1.00 26.98 438 HIS A C 1
ATOM 3106 O O . HIS A 1 429 ? 17.820 9.274 41.680 1.00 28.51 438 HIS A O 1
ATOM 3113 N N . CYS A 1 430 ? 18.936 7.729 40.514 1.00 26.04 439 CYS A N 1
ATOM 3114 C CA . CYS A 1 430 ? 18.540 8.226 39.176 1.00 25.38 439 CYS A CA 1
ATOM 3115 C C . CYS A 1 430 ? 17.579 7.344 38.379 1.00 24.59 439 CYS A C 1
ATOM 3116 O O . CYS A 1 430 ? 16.810 7.870 37.583 1.00 26.30 439 CYS A O 1
ATOM 3119 N N . VAL A 1 431 ? 17.630 6.020 38.566 1.00 23.38 440 VAL A N 1
ATOM 3120 C CA . VAL A 1 431 ? 16.819 5.090 37.768 1.00 22.71 440 VAL A CA 1
ATOM 3121 C C . VAL A 1 431 ? 15.348 5.201 38.211 1.00 22.88 440 VAL A C 1
ATOM 3122 O O . VAL A 1 431 ? 15.064 5.154 39.411 1.00 25.45 440 VAL A O 1
ATOM 3126 N N . CYS A 1 432 ? 14.437 5.404 37.261 1.00 22.36 441 CYS A N 1
ATOM 3127 C CA . CYS A 1 432 ? 13.001 5.510 37.575 1.00 23.81 441 CYS A CA 1
ATOM 3128 C C . CYS A 1 432 ? 12.310 4.171 37.446 1.00 22.72 441 CYS A C 1
ATOM 3129 O O . CYS A 1 432 ? 11.509 3.810 38.296 1.00 23.77 441 CYS A O 1
ATOM 3132 N N . ARG A 1 433 ? 12.577 3.467 36.354 1.00 21.94 442 ARG A N 1
ATOM 3133 C CA . ARG A 1 433 ? 12.002 2.124 36.124 1.00 22.90 442 ARG A CA 1
ATOM 3134 C C . ARG A 1 433 ? 13.088 1.133 35.714 1.00 22.50 442 ARG A C 1
ATOM 3135 O O . ARG A 1 433 ? 14.062 1.508 35.050 1.00 19.87 442 ARG A O 1
ATOM 3143 N N . ILE A 1 434 ? 12.914 -0.127 36.131 1.00 23.09 443 ILE A N 1
ATOM 3144 C CA . ILE A 1 434 ? 13.765 -1.236 35.717 1.00 24.04 443 ILE A CA 1
ATOM 3145 C C . ILE A 1 434 ? 12.878 -2.234 35.005 1.00 24.69 443 ILE A C 1
ATOM 3146 O O . ILE A 1 434 ? 11.904 -2.729 35.596 1.00 22.57 443 ILE A O 1
ATOM 3151 N N . ILE A 1 435 ? 13.219 -2.536 33.752 1.00 25.43 444 ILE 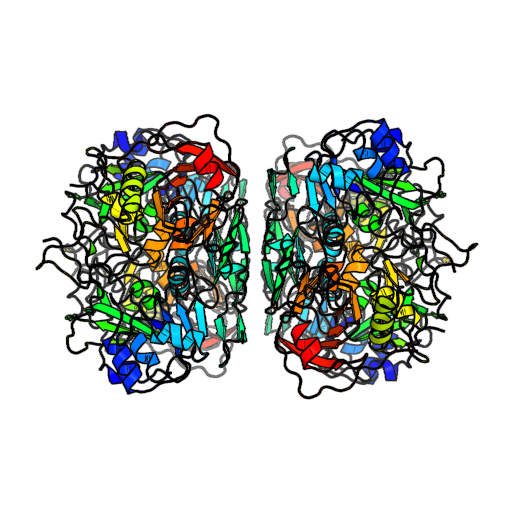A N 1
ATOM 3152 C CA . ILE A 1 435 ? 12.541 -3.575 32.984 1.00 25.74 444 ILE A CA 1
ATOM 3153 C C . ILE A 1 435 ? 13.515 -4.738 32.732 1.00 27.04 444 ILE A C 1
ATOM 3154 O O . ILE A 1 435 ? 14.646 -4.526 32.274 1.00 25.42 444 ILE A O 1
ATOM 3159 N N . THR A 1 436 ? 13.067 -5.959 33.049 1.00 27.25 445 THR A N 1
ATOM 3160 C CA . THR A 1 436 ? 13.777 -7.186 32.678 1.00 28.77 445 THR A CA 1
ATOM 3161 C C . THR A 1 436 ? 12.846 -8.155 31.926 1.00 29.86 445 THR A C 1
ATOM 3162 O O . THR A 1 436 ? 11.701 -7.822 31.606 1.00 26.28 445 THR A O 1
ATOM 3166 N N . GLU A 1 437 ? 13.354 -9.355 31.652 1.00 31.65 446 GLU A N 1
ATOM 3167 C CA . GLU A 1 437 ? 12.532 -10.423 31.078 1.00 34.22 446 GLU A CA 1
ATOM 3168 C C . GLU A 1 437 ? 11.489 -10.971 32.070 1.00 34.30 446 GLU A C 1
ATOM 3169 O O . GLU A 1 437 ? 10.448 -11.443 31.642 1.00 34.97 446 GLU A O 1
ATOM 3175 N N . TYR A 1 438 ? 11.767 -10.915 33.376 1.00 34.94 447 TYR A N 1
ATOM 3176 C CA . TYR A 1 438 ? 10.817 -11.390 34.396 1.00 35.21 447 TYR A CA 1
ATOM 3177 C C . TYR A 1 438 ? 9.845 -10.330 34.897 1.00 35.59 447 TYR A C 1
ATOM 3178 O O . TYR A 1 438 ? 8.710 -10.659 35.275 1.00 35.91 447 TYR A O 1
ATOM 3187 N N . ALA A 1 439 ? 10.280 -9.068 34.916 1.00 33.07 448 ALA A N 1
ATOM 3188 C CA . ALA A 1 439 ? 9.645 -8.081 35.775 1.00 30.31 448 ALA A CA 1
ATOM 3189 C C . ALA A 1 439 ? 9.800 -6.640 35.306 1.00 29.44 448 ALA A C 1
ATOM 3190 O O . ALA A 1 439 ? 10.606 -6.323 34.433 1.00 31.66 448 ALA A O 1
ATOM 3192 N N . VAL A 1 440 ? 8.992 -5.780 35.905 1.00 27.76 449 VAL A N 1
ATOM 3193 C CA . VAL A 1 440 ? 9.104 -4.344 35.748 1.00 26.58 449 VAL A CA 1
ATOM 3194 C C . VAL A 1 440 ? 8.997 -3.803 37.159 1.00 25.93 449 VAL A C 1
ATOM 3195 O O . VAL A 1 440 ? 7.930 -3.907 37.762 1.00 28.06 449 VAL A O 1
ATOM 3199 N N . PHE A 1 441 ? 10.101 -3.288 37.696 1.00 25.51 450 PHE A N 1
ATOM 3200 C CA . PHE A 1 441 ? 10.108 -2.603 38.989 1.00 25.32 450 PHE A CA 1
ATOM 3201 C C . PHE A 1 441 ? 10.117 -1.110 38.768 1.00 25.14 450 PHE A C 1
ATOM 3202 O O . PHE A 1 441 ? 10.780 -0.637 37.847 1.00 24.42 450 PHE A O 1
ATOM 3210 N N . ASP A 1 442 ? 9.398 -0.376 39.624 1.00 26.71 451 ASP A N 1
ATOM 3211 C CA . ASP A 1 442 ? 9.600 1.070 39.788 1.00 27.62 451 ASP A CA 1
ATOM 3212 C C . ASP A 1 442 ? 10.424 1.347 41.035 1.00 30.56 451 ASP A C 1
ATOM 3213 O O . ASP A 1 442 ? 10.440 0.534 41.964 1.00 34.18 451 ASP A O 1
ATOM 3218 N N . VAL A 1 443 ? 11.120 2.487 41.040 1.00 31.25 452 VAL A N 1
ATOM 3219 C CA . VAL A 1 443 ? 11.851 2.954 42.206 1.00 31.52 452 VAL A CA 1
ATOM 3220 C C . VAL A 1 443 ? 10.979 4.046 42.782 1.00 33.34 452 VAL A C 1
ATOM 3221 O O . VAL A 1 443 ? 10.731 5.055 42.110 1.00 31.24 452 VAL A O 1
ATOM 3225 N N . VAL A 1 444 ? 10.483 3.826 44.003 1.00 34.39 453 VAL A N 1
ATOM 3226 C CA . VAL A 1 444 ? 9.617 4.795 44.687 1.00 36.72 453 VAL A CA 1
ATOM 3227 C C . VAL A 1 444 ? 10.107 4.974 46.128 1.00 37.57 453 VAL A C 1
ATOM 3228 O O . VAL A 1 444 ? 10.234 3.992 46.868 1.00 38.23 453 VAL A O 1
ATOM 3232 N N . ASP A 1 445 ? 10.385 6.216 46.510 1.00 36.15 454 ASP A N 1
ATOM 3233 C CA . ASP A 1 445 ? 10.890 6.554 47.847 1.00 39.39 454 ASP A CA 1
ATOM 3234 C C . ASP A 1 445 ? 12.135 5.747 48.232 1.00 38.57 454 ASP A C 1
ATOM 3235 O O . ASP A 1 445 ? 12.265 5.298 49.373 1.00 38.75 454 ASP A O 1
ATOM 3240 N N . GLY A 1 446 ? 13.035 5.547 47.269 1.00 35.99 455 GLY A N 1
ATOM 3241 C CA . GLY A 1 446 ? 14.285 4.843 47.521 1.00 35.85 455 GLY A CA 1
ATOM 3242 C C . GLY A 1 446 ? 14.193 3.339 47.728 1.00 36.09 455 GLY A C 1
ATOM 3243 O O . GLY A 1 446 ? 15.132 2.722 48.265 1.00 35.51 455 GLY A O 1
ATOM 3244 N N . ARG A 1 447 ? 13.088 2.736 47.288 1.00 36.33 456 ARG A N 1
ATOM 3245 C CA . ARG A 1 447 ? 12.959 1.277 47.299 1.00 36.71 456 ARG A CA 1
ATOM 3246 C C . ARG A 1 447 ? 12.185 0.767 46.056 1.00 33.92 456 ARG A C 1
ATOM 3247 O O . ARG A 1 447 ? 11.569 1.545 45.308 1.00 30.72 456 ARG A O 1
ATOM 3255 N N . LEU A 1 448 ? 12.264 -0.540 45.844 1.00 30.94 457 LEU A N 1
ATOM 3256 C CA . LEU A 1 448 ? 11.587 -1.218 44.737 1.00 31.63 457 LEU A CA 1
ATOM 3257 C C . LEU A 1 448 ? 10.111 -1.505 45.017 1.00 31.66 457 LEU A C 1
ATOM 3258 O O . LEU A 1 448 ? 9.765 -2.026 46.085 1.00 30.12 457 LEU A O 1
ATOM 3263 N N . VAL A 1 449 ? 9.262 -1.169 44.044 1.00 30.69 458 VAL A N 1
ATOM 3264 C CA . VAL A 1 449 ? 7.872 -1.594 43.997 1.00 31.13 458 VAL A CA 1
ATOM 3265 C C . VAL A 1 449 ? 7.722 -2.364 42.700 1.00 31.19 458 VAL A C 1
ATOM 3266 O O . VAL A 1 449 ? 7.968 -1.822 41.614 1.00 27.80 458 VAL A O 1
ATOM 3270 N N . LEU A 1 450 ? 7.322 -3.628 42.814 1.00 31.80 459 LEU A N 1
ATOM 3271 C CA . LEU A 1 450 ? 7.058 -4.453 41.646 1.00 34.68 459 LEU A CA 1
ATOM 3272 C C . LEU A 1 450 ? 5.712 -4.049 41.104 1.00 36.03 459 LEU A C 1
ATOM 3273 O O . LEU A 1 450 ? 4.725 -4.015 41.849 1.00 37.50 459 LEU A O 1
ATOM 3278 N N . LYS A 1 451 ? 5.686 -3.770 39.803 1.00 37.28 460 LYS A N 1
ATOM 3279 C CA . LYS A 1 451 ? 4.508 -3.237 39.101 1.00 38.48 460 LYS A CA 1
ATOM 3280 C C . LYS A 1 451 ? 3.907 -4.214 38.081 1.00 38.14 460 LYS A C 1
ATOM 3281 O O . LYS A 1 451 ? 2.691 -4.183 37.816 1.00 35.72 460 LYS A O 1
ATOM 3287 N N . GLU A 1 452 ? 4.766 -5.039 37.483 1.00 35.22 461 GLU A N 1
ATOM 3288 C CA . GLU A 1 452 ? 4.361 -6.027 36.481 1.00 36.06 461 GLU A CA 1
ATOM 3289 C C . GLU A 1 452 ? 5.294 -7.237 36.576 1.00 35.33 461 GLU A C 1
ATOM 3290 O O . GLU A 1 452 ? 6.464 -7.103 36.965 1.00 36.18 461 GLU A O 1
ATOM 3296 N N . ILE A 1 453 ? 4.767 -8.407 36.232 1.00 34.55 462 ILE A N 1
ATOM 3297 C CA . ILE A 1 453 ? 5.575 -9.618 36.030 1.00 35.18 462 ILE A CA 1
ATOM 3298 C C . ILE A 1 453 ? 5.175 -10.302 34.736 1.00 35.83 462 ILE A C 1
ATOM 3299 O O . ILE A 1 453 ? 4.050 -10.137 34.261 1.00 34.75 462 ILE A O 1
ATOM 3304 N N . ALA A 1 454 ? 6.091 -11.106 34.208 1.00 37.90 463 ALA A N 1
ATOM 3305 C CA . ALA A 1 454 ? 5.947 -11.699 32.882 1.00 40.28 463 ALA A CA 1
ATOM 3306 C C . ALA A 1 454 ? 4.955 -12.841 32.851 1.00 44.25 463 ALA A C 1
ATOM 3307 O O . ALA A 1 454 ? 4.583 -13.386 33.900 1.00 39.58 463 ALA A O 1
ATOM 3309 N N . GLU A 1 455 ? 4.538 -13.169 31.623 1.00 49.12 464 GLU A N 1
ATOM 3310 C CA . GLU A 1 455 ? 4.201 -14.545 31.228 1.00 53.60 464 GLU A CA 1
ATOM 3311 C C . GLU A 1 455 ? 3.075 -15.053 32.131 1.00 51.92 464 GLU A C 1
ATOM 3312 O O . GLU A 1 455 ? 2.005 -14.442 32.152 1.00 52.27 464 GLU A O 1
ATOM 3318 N N . ASP A 1 456 ? 3.295 -16.161 32.839 1.00 51.15 465 ASP A N 1
ATOM 3319 C CA . ASP A 1 456 ? 2.636 -16.429 34.104 1.00 51.67 465 ASP A CA 1
ATOM 3320 C C . ASP A 1 456 ? 3.714 -16.985 35.067 1.00 53.01 465 ASP A C 1
ATOM 3321 O O . ASP A 1 456 ? 3.541 -18.035 35.717 1.00 50.86 465 ASP A O 1
ATOM 3326 N N . THR A 1 457 ? 4.833 -16.246 35.122 1.00 50.30 466 THR A N 1
ATOM 3327 C CA . THR A 1 457 ? 5.886 -16.385 36.132 1.00 45.03 466 THR A CA 1
ATOM 3328 C C . THR A 1 457 ? 5.230 -15.988 37.451 1.00 40.66 466 THR A C 1
ATOM 3329 O O . THR A 1 457 ? 4.046 -15.700 37.472 1.00 45.86 466 THR A O 1
ATOM 3333 N N . THR A 1 458 ? 5.963 -15.971 38.552 1.00 36.33 467 THR A N 1
ATOM 3334 C CA . THR A 1 458 ? 5.347 -15.743 39.854 1.00 34.87 467 THR A CA 1
ATOM 3335 C C . THR A 1 458 ? 6.145 -14.780 40.701 1.00 34.43 467 THR A C 1
ATOM 3336 O O . THR A 1 458 ? 7.374 -14.731 40.617 1.00 32.37 467 THR A O 1
ATOM 3340 N N . VAL A 1 459 ? 5.436 -14.073 41.575 1.00 38.03 468 VAL A N 1
ATOM 3341 C CA . VAL A 1 459 ? 6.063 -13.204 42.564 1.00 39.10 468 VAL A CA 1
ATOM 3342 C C . VAL A 1 459 ? 7.134 -13.996 43.327 1.00 41.63 468 VAL A C 1
ATOM 3343 O O . VAL A 1 459 ? 8.211 -13.469 43.620 1.00 42.96 468 VAL A O 1
ATOM 3347 N N . ASP A 1 460 ? 6.877 -15.278 43.574 1.00 43.84 469 ASP A N 1
ATOM 3348 C CA . ASP A 1 460 ? 7.832 -16.122 44.309 1.00 46.73 469 ASP A CA 1
ATOM 3349 C C . ASP A 1 460 ? 9.162 -16.356 43.562 1.00 44.74 469 ASP A C 1
ATOM 3350 O O . ASP A 1 460 ? 10.231 -16.229 44.177 1.00 41.94 469 ASP A O 1
ATOM 3355 N N . GLN A 1 461 ? 9.125 -16.654 42.260 1.00 43.27 470 GLN A N 1
ATOM 3356 C CA . GLN A 1 461 ? 10.388 -16.837 41.506 1.00 46.19 470 GLN A CA 1
ATOM 3357 C C . GLN A 1 461 ? 11.178 -15.535 41.375 1.00 45.83 470 GLN A C 1
ATOM 3358 O O . GLN A 1 461 ? 12.400 -15.552 41.487 1.00 46.43 470 GLN A O 1
ATOM 3364 N N . VAL A 1 462 ? 10.484 -14.423 41.120 1.00 47.73 471 VAL A N 1
ATOM 3365 C CA . VAL A 1 462 ? 11.142 -13.109 41.037 1.00 45.49 471 VAL A CA 1
ATOM 3366 C C . VAL A 1 462 ? 11.735 -12.697 42.395 1.00 43.28 471 VAL A C 1
ATOM 3367 O O . VAL A 1 462 ? 12.855 -12.216 42.432 1.00 41.77 471 VAL A O 1
ATOM 3371 N N . LYS A 1 463 ? 11.033 -12.932 43.505 1.00 41.89 472 LYS A N 1
ATOM 3372 C CA . LYS A 1 463 ? 11.655 -12.771 44.835 1.00 42.91 472 LYS A CA 1
ATOM 3373 C C . LYS A 1 463 ? 12.995 -13.512 44.911 1.00 43.69 472 LYS A C 1
ATOM 3374 O O . LYS A 1 463 ? 13.995 -12.938 45.319 1.00 44.93 472 LYS A O 1
ATOM 3380 N N . LYS A 1 464 ? 13.018 -14.777 44.493 1.00 43.14 473 LYS A N 1
ATOM 3381 C CA . LYS A 1 464 ? 14.254 -15.562 44.546 1.00 42.94 473 LYS A CA 1
ATOM 3382 C C . LYS A 1 464 ? 15.329 -15.090 43.563 1.00 38.68 473 LYS A C 1
ATOM 3383 O O . LYS A 1 464 ? 16.507 -15.239 43.849 1.00 35.74 473 LYS A O 1
ATOM 3389 N N . LEU A 1 465 ? 14.922 -14.534 42.422 1.00 36.77 474 LEU A N 1
ATOM 3390 C CA . LEU A 1 465 ? 15.869 -13.979 41.437 1.00 36.70 474 LEU A CA 1
ATOM 3391 C C . LEU A 1 465 ? 16.395 -12.561 41.723 1.00 35.45 474 LEU A C 1
ATOM 3392 O O . LEU A 1 465 ? 17.357 -12.154 41.066 1.00 34.46 474 LEU A O 1
ATOM 3397 N N . THR A 1 466 ? 15.777 -11.807 42.645 1.00 33.65 475 THR A N 1
ATOM 3398 C CA . THR A 1 466 ? 16.201 -10.424 42.917 1.00 34.05 475 THR A CA 1
ATOM 3399 C C . THR A 1 466 ? 17.009 -10.377 44.211 1.00 35.48 475 THR A C 1
ATOM 3400 O O . THR A 1 466 ? 16.639 -10.990 45.211 1.00 35.85 475 THR A O 1
ATOM 3404 N N . GLY A 1 467 ? 18.099 -9.618 44.202 1.00 35.05 476 GLY A N 1
ATOM 3405 C CA . GLY A 1 467 ? 18.978 -9.518 45.363 1.00 34.22 476 GLY A CA 1
ATOM 3406 C C . GLY A 1 467 ? 18.468 -8.647 46.499 1.00 34.33 476 GLY A C 1
ATOM 3407 O O . GLY A 1 467 ? 19.226 -8.362 47.424 1.00 35.42 476 GLY A O 1
ATOM 3408 N N . VAL A 1 468 ? 17.207 -8.202 46.427 1.00 32.49 477 VAL A N 1
ATOM 3409 C CA . VAL A 1 468 ? 16.564 -7.413 47.489 1.00 30.77 477 VAL A CA 1
ATOM 3410 C C . VAL A 1 468 ? 15.094 -7.715 47.504 1.00 30.05 477 VAL A C 1
ATOM 3411 O O . VAL A 1 468 ? 14.549 -8.199 46.517 1.00 28.37 477 VAL A O 1
ATOM 3415 N N . GLY A 1 469 ? 14.439 -7.320 48.590 1.00 31.11 478 GLY A N 1
ATOM 3416 C CA . GLY A 1 469 ? 12.992 -7.352 48.680 1.00 30.10 478 GLY A CA 1
ATOM 3417 C C . GLY A 1 469 ? 12.379 -6.179 47.946 1.00 31.17 478 GLY A C 1
ATOM 3418 O O . GLY A 1 469 ? 13.086 -5.346 47.347 1.00 29.37 478 GLY A O 1
ATOM 3419 N N . PHE A 1 470 ? 11.054 -6.116 48.017 1.00 30.63 479 PHE A N 1
ATOM 3420 C CA . PHE A 1 470 ? 10.256 -5.134 47.302 1.00 31.67 479 PHE A CA 1
ATOM 3421 C C . PHE A 1 470 ? 8.780 -5.231 47.675 1.00 35.87 479 PHE A C 1
ATOM 3422 O O . PHE A 1 470 ? 8.334 -6.240 48.228 1.00 35.87 479 PHE A O 1
ATOM 3430 N N . ASP A 1 471 ? 8.039 -4.178 47.338 1.00 38.70 480 ASP A N 1
ATOM 3431 C CA . ASP A 1 471 ? 6.595 -4.087 47.548 1.00 43.74 480 ASP A CA 1
ATOM 3432 C C . ASP A 1 471 ? 5.925 -4.682 46.316 1.00 44.98 480 ASP A C 1
ATOM 3433 O O . ASP A 1 471 ? 6.327 -4.350 45.204 1.00 46.24 480 ASP A O 1
ATOM 3438 N N . ALA A 1 472 ? 4.911 -5.539 46.504 1.00 44.10 481 ALA A N 1
ATOM 3439 C CA . ALA A 1 472 ? 4.219 -6.220 45.386 1.00 45.51 481 ALA A CA 1
ATOM 3440 C C . ALA A 1 472 ? 2.689 -6.308 45.568 1.00 47.62 481 ALA A C 1
ATOM 3441 O O . ALA A 1 472 ? 2.103 -7.390 45.472 1.00 48.90 481 ALA A O 1
ATOM 3443 N N . ASP A 1 473 ? 2.048 -5.158 45.776 1.00 50.59 482 ASP A N 1
ATOM 3444 C CA . ASP A 1 473 ? 0.618 -5.086 46.116 1.00 49.49 482 ASP A CA 1
ATOM 3445 C C . ASP A 1 473 ? -0.351 -4.607 45.024 1.00 49.13 482 ASP A C 1
ATOM 3446 O O . ASP A 1 473 ? -1.553 -4.576 45.268 1.00 50.70 482 ASP A O 1
ATOM 3451 N N . ASN A 1 474 ? 0.148 -4.239 43.843 1.00 49.26 483 ASN A N 1
ATOM 3452 C CA . ASN A 1 474 ? -0.713 -4.005 42.666 1.00 50.93 483 ASN A CA 1
ATOM 3453 C C . ASN A 1 474 ? -0.026 -4.506 41.374 1.00 49.84 483 ASN A C 1
ATOM 3454 O O . ASN A 1 474 ? 0.045 -3.811 40.351 1.00 54.54 483 ASN A O 1
ATOM 3459 N N . VAL A 1 475 ? 0.431 -5.755 41.437 1.00 45.36 484 VAL A N 1
ATOM 3460 C CA . VAL A 1 475 ? 1.167 -6.389 40.357 1.00 43.03 484 VAL A CA 1
ATOM 3461 C C . VAL A 1 475 ? 0.193 -6.826 39.275 1.00 44.22 484 VAL A C 1
ATOM 3462 O O . VAL A 1 475 ? -0.697 -7.643 39.534 1.00 45.94 484 VAL A O 1
ATOM 3466 N N . ILE A 1 476 ? 0.352 -6.262 38.079 1.00 42.38 485 ILE A N 1
ATOM 3467 C CA . ILE A 1 476 ? -0.355 -6.732 36.865 1.00 42.27 485 ILE A CA 1
ATOM 3468 C C . ILE A 1 476 ? 0.552 -7.694 36.078 1.00 39.66 485 ILE A C 1
ATOM 3469 O O . ILE A 1 476 ? 1.691 -7.934 36.469 1.00 37.09 485 ILE A O 1
ATOM 3474 N N . THR A 1 477 ? 0.023 -8.252 34.991 1.00 39.52 486 THR A N 1
ATOM 3475 C CA . THR A 1 477 ? 0.819 -9.044 34.035 1.00 40.80 486 THR A CA 1
ATOM 3476 C C . THR A 1 477 ? 1.502 -8.118 32.990 1.00 40.10 486 THR A C 1
ATOM 3477 O O . THR A 1 477 ? 0.928 -7.100 32.578 1.00 37.16 486 THR A O 1
ATOM 3481 N N . MET A 1 478 ? 2.724 -8.490 32.584 1.00 41.73 487 MET A N 1
ATOM 3482 C CA . MET A 1 478 ? 3.589 -7.656 31.732 1.00 39.93 487 MET A CA 1
ATOM 3483 C C . MET A 1 478 ? 3.131 -7.665 30.270 1.00 40.33 487 MET A C 1
ATOM 3484 O O . MET A 1 478 ? 3.144 -8.720 29.630 1.00 40.25 487 MET A O 1
ATOM 3489 N N . PRO A 1 479 ? 2.756 -6.491 29.718 1.00 39.51 488 PRO A N 1
ATOM 3490 C CA . PRO A 1 479 ? 2.451 -6.473 28.290 1.00 39.00 488 PRO A CA 1
ATOM 3491 C C . PRO A 1 479 ? 3.725 -6.343 27.455 1.00 40.13 488 PRO A C 1
ATOM 3492 O O . PRO A 1 479 ? 4.776 -5.955 27.980 1.00 37.75 488 PRO A O 1
ATOM 3496 N N . LEU A 1 480 ? 3.612 -6.671 26.170 1.00 38.48 489 LEU A N 1
ATOM 3497 C CA . LEU A 1 480 ? 4.722 -6.645 25.217 1.00 41.03 489 LEU A CA 1
ATOM 3498 C C . LEU A 1 480 ? 4.230 -6.066 23.899 1.00 42.86 489 LEU A C 1
ATOM 3499 O O . LEU A 1 480 ? 3.208 -6.511 23.379 1.00 44.26 489 LEU A O 1
ATOM 3504 N N . ALA A 1 481 ? 4.943 -5.087 23.345 1.00 44.68 490 ALA A N 1
ATOM 3505 C CA . ALA A 1 481 ? 4.586 -4.533 22.022 1.00 46.22 490 ALA A CA 1
ATOM 3506 C C . ALA A 1 481 ? 4.465 -5.644 20.958 1.00 45.16 490 ALA A C 1
ATOM 3507 O O . ALA A 1 481 ? 5.176 -6.641 21.049 1.00 42.65 490 ALA A O 1
ATOM 3509 N N . PRO A 1 482 ? 3.574 -5.474 19.949 1.00 46.98 491 PRO A N 1
ATOM 3510 C CA . PRO A 1 482 ? 3.309 -6.487 18.903 1.00 45.98 491 PRO A CA 1
ATOM 3511 C C . PRO A 1 482 ? 4.485 -7.374 18.448 1.00 44.40 491 PRO A C 1
ATOM 3512 O O . PRO A 1 482 ? 5.610 -6.899 18.285 1.00 45.04 491 PRO A O 1
ATOM 3516 N N . ILE B 1 1 ? 6.079 12.511 7.620 1.00 50.66 10 ILE B N 1
ATOM 3517 C CA . ILE B 1 1 ? 7.523 12.571 8.003 1.00 49.54 10 ILE B CA 1
ATOM 3518 C C . ILE B 1 1 ? 7.741 13.471 9.242 1.00 49.70 10 ILE B C 1
ATOM 3519 O O . ILE B 1 1 ? 7.779 14.702 9.121 1.00 47.27 10 ILE B O 1
ATOM 3524 N N . GLY B 1 2 ? 7.839 12.841 10.425 1.00 48.04 11 GLY B N 1
ATOM 3525 C CA . GLY B 1 2 ? 8.227 13.512 11.682 1.00 45.73 11 GLY B CA 1
ATOM 3526 C C . GLY B 1 2 ? 7.101 14.152 12.492 1.00 44.64 11 GLY B C 1
ATOM 3527 O O . GLY B 1 2 ? 5.949 13.736 12.411 1.00 50.49 11 GLY B O 1
ATOM 3528 N N . LEU B 1 3 ? 7.459 15.181 13.264 1.00 41.22 12 LEU B N 1
ATOM 3529 C CA . LEU B 1 3 ? 6.555 15.908 14.175 1.00 36.71 12 LEU B CA 1
ATOM 3530 C C . LEU B 1 3 ? 6.035 17.189 13.518 1.00 34.94 12 LEU B C 1
ATOM 3531 O O . LEU B 1 3 ? 6.700 17.727 12.626 1.00 29.87 12 LEU B O 1
ATOM 3536 N N . ASP B 1 4 ? 4.885 17.693 13.990 1.00 31.38 13 ASP B N 1
ATOM 3537 C CA . ASP B 1 4 ? 4.269 18.936 13.470 1.00 31.32 13 ASP B CA 1
ATOM 3538 C C . ASP B 1 4 ? 3.884 19.862 14.619 1.00 29.22 13 ASP B C 1
ATOM 3539 O O . ASP B 1 4 ? 3.015 19.533 15.406 1.00 31.26 13 ASP B O 1
ATOM 3544 N N . LYS B 1 5 ? 4.495 21.042 14.690 1.00 27.21 14 LYS B N 1
ATOM 3545 C CA . LYS B 1 5 ? 4.287 21.946 15.823 1.00 26.24 14 LYS B CA 1
ATOM 3546 C C . LYS B 1 5 ? 3.672 23.267 15.417 1.00 24.24 14 LYS B C 1
ATOM 3547 O O . LYS B 1 5 ? 3.627 24.195 16.221 1.00 23.56 14 LYS B O 1
ATOM 3553 N N . VAL B 1 6 ? 3.166 23.342 14.185 1.00 24.96 15 VAL B N 1
ATOM 3554 C CA . VAL B 1 6 ? 2.701 24.598 13.601 1.00 25.07 15 VAL B CA 1
ATOM 3555 C C . VAL B 1 6 ? 1.361 24.932 14.200 1.00 27.03 15 VAL B C 1
ATOM 3556 O O . VAL B 1 6 ? 0.527 24.032 14.421 1.00 29.82 15 VAL B O 1
ATOM 3560 N N . MET B 1 7 ? 1.166 26.216 14.468 1.00 28.76 16 MET B N 1
ATOM 3561 C CA . MET B 1 7 ? -0.044 26.716 15.111 1.00 32.31 16 MET B CA 1
ATOM 3562 C C . MET B 1 7 ? -0.328 28.101 14.603 1.00 33.74 16 MET B C 1
ATOM 3563 O O . MET B 1 7 ? 0.571 28.749 14.074 1.00 35.67 16 MET B O 1
ATOM 3568 N N . SER B 1 8 ? -1.564 28.558 14.805 1.00 34.68 17 SER B N 1
ATOM 3569 C CA . SER B 1 8 ? -1.929 29.951 14.562 1.00 35.88 17 SER B CA 1
ATOM 3570 C C . SER B 1 8 ? -1.335 30.850 15.645 1.00 35.86 17 SER B C 1
ATOM 3571 O O . SER B 1 8 ? -1.087 30.415 16.777 1.00 36.87 17 SER B O 1
ATOM 3574 N N . LEU B 1 9 ? -1.126 32.106 15.272 1.00 34.79 18 LEU B N 1
ATOM 3575 C CA . LEU B 1 9 ? -0.584 33.154 16.151 1.00 34.70 18 LEU B CA 1
ATOM 3576 C C . LEU B 1 9 ? -1.360 33.376 17.455 1.00 35.03 18 LEU B C 1
ATOM 3577 O O . LEU B 1 9 ? -0.753 33.494 18.530 1.00 31.80 18 LEU B O 1
ATOM 3582 N N . SER B 1 10 ? -2.693 33.416 17.363 1.00 33.61 19 SER B N 1
ATOM 3583 C CA . SER B 1 10 ? -3.550 33.566 18.547 1.00 34.86 19 SER B CA 1
ATOM 3584 C C . SER B 1 10 ? -3.554 32.347 19.488 1.00 33.81 19 SER B C 1
ATOM 3585 O O . SER B 1 10 ? -3.464 32.515 20.702 1.00 35.36 19 SER B O 1
ATOM 3588 N N . SER B 1 11 ? -3.642 31.136 18.938 1.00 34.95 20 SER B N 1
ATOM 3589 C CA . SER B 1 11 ? -3.680 29.890 19.755 1.00 36.90 20 SER B CA 1
ATOM 3590 C C . SER B 1 11 ? -2.357 29.580 20.468 1.00 36.33 20 SER B C 1
ATOM 3591 O O . SER B 1 11 ? -2.341 29.152 21.633 1.00 32.75 20 SER B O 1
ATOM 3594 N N . ALA B 1 12 ? -1.250 29.805 19.757 1.00 36.49 21 ALA B N 1
ATOM 3595 C CA . ALA B 1 12 ? 0.098 29.677 20.340 1.00 35.48 21 ALA B CA 1
ATOM 3596 C C . ALA B 1 12 ? 0.338 30.574 21.557 1.00 35.61 21 ALA B C 1
ATOM 3597 O O . ALA B 1 12 ? 1.113 30.229 22.439 1.00 38.32 21 ALA B O 1
ATOM 3599 N N . VAL B 1 13 ? -0.319 31.723 21.601 1.00 35.93 22 VAL B N 1
ATOM 3600 C CA . VAL B 1 13 ? -0.065 32.735 22.617 1.00 37.35 22 VAL B CA 1
ATOM 3601 C C . VAL B 1 13 ? -1.091 32.717 23.770 1.00 38.33 22 VAL B C 1
ATOM 3602 O O . VAL B 1 13 ? -0.813 33.253 24.847 1.00 39.10 22 VAL B O 1
ATOM 3606 N N . GLN B 1 14 ? -2.248 32.091 23.561 1.00 38.70 23 GLN B N 1
ATOM 3607 C CA . GLN B 1 14 ? -3.408 32.269 24.470 1.00 40.85 23 GLN B CA 1
ATOM 3608 C C . GLN B 1 14 ? -3.250 31.782 25.926 1.00 40.21 23 GLN B C 1
ATOM 3609 O O . GLN B 1 14 ? -3.948 32.285 26.820 1.00 41.84 23 GLN B O 1
ATOM 3615 N N . ASP B 1 15 ? -2.346 30.833 26.163 1.00 37.21 24 ASP B N 1
ATOM 3616 C CA . ASP B 1 15 ? -2.130 30.274 27.510 1.00 37.89 24 ASP B CA 1
ATOM 3617 C C . ASP B 1 15 ? -0.981 30.924 28.303 1.00 38.09 24 ASP B C 1
ATOM 3618 O O . ASP B 1 15 ? -0.580 30.404 29.349 1.00 36.74 24 ASP B O 1
ATOM 3623 N N . ILE B 1 16 ? -0.464 32.068 27.827 1.00 38.71 25 ILE B N 1
ATOM 3624 C CA . ILE B 1 16 ? 0.403 32.916 28.664 1.00 37.20 25 ILE B CA 1
ATOM 3625 C C . ILE B 1 16 ? -0.501 33.561 29.713 1.00 37.72 25 ILE B C 1
ATOM 3626 O O . ILE B 1 16 ? -1.315 34.423 29.392 1.00 36.48 25 ILE B O 1
ATOM 3631 N N . LYS B 1 17 ? -0.347 33.138 30.965 1.00 41.01 26 LYS B N 1
ATOM 3632 C CA . LYS B 1 17 ? -1.128 33.688 32.074 1.00 40.79 26 LYS B CA 1
ATOM 3633 C C . LYS B 1 17 ? -0.367 34.788 32.790 1.00 39.52 26 LYS B C 1
ATOM 3634 O O . LYS B 1 17 ? 0.839 34.963 32.579 1.00 36.56 26 LYS B O 1
ATOM 3640 N N . ASN B 1 18 ? -1.098 35.543 33.610 1.00 38.36 27 ASN B N 1
ATOM 3641 C CA . ASN B 1 18 ? -0.568 36.743 34.281 1.00 38.89 27 ASN B CA 1
ATOM 3642 C C . ASN B 1 18 ? 0.612 36.387 35.189 1.00 37.34 27 ASN B C 1
ATOM 3643 O O . ASN B 1 18 ? 0.658 35.295 35.742 1.00 36.41 27 ASN B O 1
ATOM 3648 N N . GLY B 1 19 ? 1.551 37.322 35.333 1.00 35.90 28 GLY B N 1
ATOM 3649 C CA . GLY B 1 19 ? 2.745 37.115 36.147 1.00 33.35 28 GLY B CA 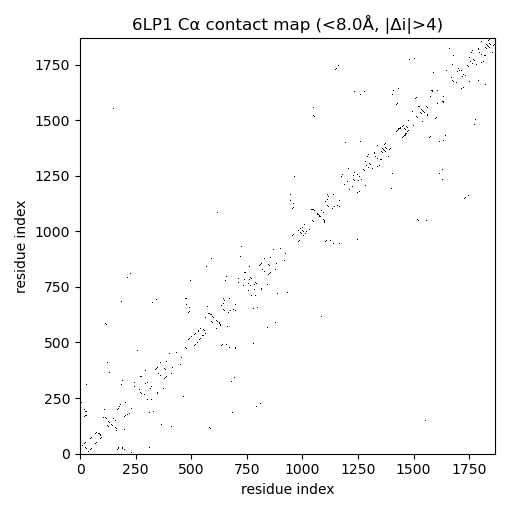1
ATOM 3650 C C . GLY B 1 19 ? 3.816 36.284 35.466 1.00 30.84 28 GLY B C 1
ATOM 3651 O O . GLY B 1 19 ? 4.760 35.864 36.121 1.00 31.16 28 GLY B O 1
ATOM 3652 N N . ALA B 1 20 ? 3.699 36.088 34.155 1.00 28.18 29 ALA B N 1
ATOM 3653 C CA . ALA B 1 20 ? 4.537 35.142 33.440 1.00 28.41 29 ALA B CA 1
ATOM 3654 C C . ALA B 1 20 ? 5.930 35.718 33.189 1.00 27.58 29 ALA B C 1
ATOM 3655 O O . ALA B 1 20 ? 6.088 36.931 32.971 1.00 28.57 29 ALA B O 1
ATOM 3657 N N . THR B 1 21 ? 6.935 34.843 33.256 1.00 27.31 30 THR B N 1
ATOM 3658 C CA . THR B 1 21 ? 8.322 35.204 32.907 1.00 26.04 30 THR B CA 1
ATOM 3659 C C . THR B 1 21 ? 8.511 34.839 31.430 1.00 25.34 30 THR B C 1
ATOM 3660 O O . THR B 1 21 ? 8.225 33.714 31.036 1.00 26.26 30 THR B O 1
ATOM 3664 N N . LEU B 1 22 ? 8.952 35.798 30.621 1.00 25.64 31 LEU B N 1
ATOM 3665 C CA . LEU B 1 22 ? 9.267 35.579 29.206 1.00 26.29 31 LEU B CA 1
ATOM 3666 C C . LEU B 1 22 ? 10.751 35.821 28.958 1.00 25.11 31 LEU B C 1
ATOM 3667 O O . LEU B 1 22 ? 11.345 36.705 29.571 1.00 27.14 31 LEU B O 1
ATOM 3672 N N . ALA B 1 23 ? 11.350 35.013 28.087 1.00 24.07 32 ALA B N 1
ATOM 3673 C CA . ALA B 1 23 ? 12.674 35.304 27.521 1.00 23.11 32 ALA B CA 1
ATOM 3674 C C . ALA B 1 23 ? 12.468 35.632 26.054 1.00 24.04 32 ALA B C 1
ATOM 3675 O O . ALA B 1 23 ? 11.845 34.850 25.339 1.00 24.32 32 ALA B O 1
ATOM 3677 N N . VAL B 1 24 ? 12.976 36.770 25.579 1.00 24.28 33 VAL B N 1
ATOM 3678 C CA . VAL B 1 24 ? 12.660 37.179 24.204 1.00 24.00 33 VAL B CA 1
ATOM 3679 C C . VAL B 1 24 ? 13.913 37.407 23.369 1.00 24.36 33 VAL B C 1
ATOM 3680 O O . VAL B 1 24 ? 14.797 38.162 23.773 1.00 23.70 33 VAL B O 1
ATOM 3684 N N . GLY B 1 25 ? 13.967 36.776 22.197 1.00 23.40 34 GLY B N 1
ATOM 3685 C CA . GLY B 1 25 ? 15.061 36.989 21.257 1.00 22.93 34 GLY B CA 1
ATOM 3686 C C . GLY B 1 25 ? 15.146 38.402 20.709 1.00 23.31 34 GLY B C 1
ATOM 3687 O O . GLY B 1 25 ? 14.241 39.218 20.883 1.00 22.18 34 GLY B O 1
ATOM 3688 N N . GLY B 1 26 ? 16.272 38.705 20.077 1.00 23.17 35 GLY B N 1
ATOM 3689 C CA . GLY B 1 26 ? 16.417 39.925 19.306 1.00 22.78 35 GLY B CA 1
ATOM 3690 C C . GLY B 1 26 ? 17.434 40.870 19.886 1.00 23.42 35 GLY B C 1
ATOM 3691 O O . GLY B 1 26 ? 17.736 40.823 21.070 1.00 20.77 35 GLY B O 1
ATOM 3692 N N . PHE B 1 27 ? 17.984 41.701 19.004 1.00 23.75 36 PHE B N 1
ATOM 3693 C CA . PHE B 1 27 ? 19.001 42.680 19.348 1.00 25.23 36 PHE B CA 1
ATOM 3694 C C . PHE B 1 27 ? 18.579 43.967 18.656 1.00 25.39 36 PHE B C 1
ATOM 3695 O O . PHE B 1 27 ? 18.728 44.075 17.451 1.00 26.61 36 PHE B O 1
ATOM 3703 N N . GLY B 1 28 ? 18.043 44.913 19.423 1.00 27.33 37 GLY B N 1
ATOM 3704 C CA . GLY B 1 28 ? 17.261 46.007 18.867 1.00 28.25 37 GLY B CA 1
ATOM 3705 C C . GLY B 1 28 ? 16.026 45.395 18.225 1.00 29.31 37 GLY B C 1
ATOM 3706 O O . GLY B 1 28 ? 15.264 44.693 18.891 1.00 30.07 37 GLY B O 1
ATOM 3707 N N . THR B 1 29 ? 15.855 45.630 16.930 1.00 28.18 38 THR B N 1
ATOM 3708 C CA . THR B 1 29 ? 14.761 45.047 16.160 1.00 29.00 38 THR B CA 1
ATOM 3709 C C . THR B 1 29 ? 15.203 43.828 15.389 1.00 28.37 38 THR B C 1
ATOM 3710 O O . THR B 1 29 ? 14.368 43.102 14.872 1.00 27.49 38 THR B O 1
ATOM 3714 N N . GLY B 1 30 ? 16.511 43.587 15.305 1.00 28.08 39 GLY B N 1
ATOM 3715 C CA . GLY B 1 30 ? 17.017 42.479 14.508 1.00 28.85 39 GLY B CA 1
ATOM 3716 C C . GLY B 1 30 ? 16.772 41.146 15.201 1.00 28.97 39 GLY B C 1
ATOM 3717 O O . GLY B 1 30 ? 17.332 40.882 16.274 1.00 27.94 39 GLY B O 1
ATOM 3718 N N . GLY B 1 31 ? 15.946 40.313 14.573 1.00 27.60 40 GLY B N 1
ATOM 3719 C CA . GLY B 1 31 ? 15.582 39.015 15.111 1.00 28.29 40 GLY B CA 1
ATOM 3720 C C . GLY B 1 31 ? 14.567 39.102 16.224 1.00 27.97 40 GLY B C 1
ATOM 3721 O O . GLY B 1 31 ? 14.408 38.159 16.997 1.00 28.80 40 GLY B O 1
ATOM 3722 N N . MET B 1 32 ? 13.848 40.213 16.303 1.00 28.06 41 MET B N 1
ATOM 3723 C CA . MET B 1 32 ? 12.913 40.370 17.385 1.00 30.70 41 MET B CA 1
ATOM 3724 C C . MET B 1 32 ? 11.521 39.963 16.934 1.00 29.64 41 MET B C 1
ATOM 3725 O O . MET B 1 32 ? 11.037 40.450 15.916 1.00 28.68 41 MET B O 1
ATOM 3730 N N . PRO B 1 33 ? 10.889 39.028 17.671 1.00 29.29 42 PRO B N 1
ATOM 3731 C CA . PRO B 1 33 ? 9.579 38.541 17.255 1.00 29.59 42 PRO B CA 1
ATOM 3732 C C . PRO B 1 33 ? 8.448 39.580 17.528 1.00 30.17 42 PRO B C 1
ATOM 3733 O O . PRO B 1 33 ? 7.714 39.494 18.524 1.00 30.39 42 PRO B O 1
ATOM 3737 N N . HIS B 1 34 ? 8.341 40.537 16.603 1.00 28.35 43 HIS B N 1
ATOM 3738 C CA . HIS B 1 34 ? 7.412 41.652 16.688 1.00 29.42 43 HIS B CA 1
ATOM 3739 C C . HIS B 1 34 ? 5.976 41.158 16.586 1.00 29.02 43 HIS B C 1
ATOM 3740 O O . HIS B 1 34 ? 5.171 41.439 17.463 1.00 30.21 43 HIS B O 1
ATOM 3747 N N . ALA B 1 35 ? 5.666 40.397 15.542 1.00 28.94 44 ALA B N 1
ATOM 3748 C CA . ALA B 1 35 ? 4.305 39.868 15.359 1.00 28.83 44 ALA B CA 1
ATOM 3749 C C . ALA B 1 35 ? 3.775 39.182 16.633 1.00 29.93 44 ALA B C 1
ATOM 3750 O O . ALA B 1 35 ? 2.628 39.412 17.024 1.00 29.49 44 ALA B O 1
ATOM 3752 N N . ILE B 1 36 ? 4.620 38.395 17.309 1.00 28.81 45 ILE B N 1
ATOM 3753 C CA . ILE B 1 36 ? 4.204 37.726 18.538 1.00 28.48 45 ILE B CA 1
ATOM 3754 C C . ILE B 1 36 ? 3.951 38.733 19.668 1.00 29.16 45 ILE B C 1
ATOM 3755 O O . ILE B 1 36 ? 2.921 38.642 20.338 1.00 26.56 45 ILE B O 1
ATOM 3760 N N . MET B 1 37 ? 4.843 39.719 19.847 1.00 28.76 46 MET B N 1
ATOM 3761 C CA . MET B 1 37 ? 4.606 40.771 20.829 1.00 29.65 46 MET B CA 1
ATOM 3762 C C . MET B 1 37 ? 3.293 41.500 20.546 1.00 31.73 46 MET B C 1
ATOM 3763 O O . MET B 1 37 ? 2.573 41.851 21.491 1.00 30.64 46 MET B O 1
ATOM 3768 N N . GLN B 1 38 ? 2.990 41.722 19.261 1.00 32.32 47 GLN B N 1
ATOM 3769 C CA . GLN B 1 38 ? 1.704 42.311 18.854 1.00 33.62 47 GLN B CA 1
ATOM 3770 C C . GLN B 1 38 ? 0.548 41.482 19.353 1.00 33.76 47 GLN B C 1
ATOM 3771 O O . GLN B 1 38 ? -0.339 42.009 20.008 1.00 32.70 47 GLN B O 1
ATOM 3777 N N . GLU B 1 39 ? 0.563 40.185 19.041 1.00 36.24 48 GLU B N 1
ATOM 3778 C CA . GLU B 1 39 ? -0.521 39.294 19.456 1.00 39.79 48 GLU B CA 1
ATOM 3779 C C . GLU B 1 39 ? -0.663 39.252 20.975 1.00 37.27 48 GLU B C 1
ATOM 3780 O O . GLU B 1 39 ? -1.777 39.272 21.487 1.00 41.47 48 GLU B O 1
ATOM 3786 N N . ILE B 1 40 ? 0.462 39.226 21.687 1.00 37.10 49 ILE B N 1
ATOM 3787 C CA . ILE B 1 40 ? 0.461 39.235 23.154 1.00 36.09 49 ILE B CA 1
ATOM 3788 C C . ILE B 1 40 ? -0.217 40.506 23.703 1.00 39.67 49 ILE B C 1
ATOM 3789 O O . ILE B 1 40 ? -0.929 40.443 24.720 1.00 39.29 49 ILE B O 1
ATOM 3794 N N . LYS B 1 41 ? 0.018 41.652 23.053 1.00 39.57 50 LYS B N 1
ATOM 3795 C CA . LYS B 1 41 ? -0.717 42.879 23.374 1.00 39.02 50 LYS B CA 1
ATOM 3796 C C . LYS B 1 41 ? -2.228 42.660 23.257 1.00 39.93 50 LYS B C 1
ATOM 3797 O O . LYS B 1 41 ? -2.971 43.032 24.156 1.00 41.86 50 LYS B O 1
ATOM 3803 N N . LYS B 1 42 ? -2.659 42.057 22.153 1.00 42.78 51 LYS B N 1
ATOM 3804 C CA . LYS B 1 42 ? -4.081 41.716 21.936 1.00 43.36 51 LYS B CA 1
ATOM 3805 C C . LYS B 1 42 ? -4.691 40.906 23.080 1.00 45.59 51 LYS B C 1
ATOM 3806 O O . LYS B 1 42 ? -5.777 41.238 23.553 1.00 48.34 51 LYS B O 1
ATOM 3812 N N . MET B 1 43 ? -3.993 39.863 23.531 1.00 47.45 52 MET B N 1
ATOM 3813 C CA . MET B 1 43 ? -4.549 38.960 24.549 1.00 48.40 52 MET B CA 1
ATOM 3814 C C . MET B 1 43 ? -4.745 39.656 25.898 1.00 46.80 52 MET B C 1
ATOM 3815 O O . MET B 1 43 ? -5.622 39.267 26.658 1.00 50.94 52 MET B O 1
ATOM 3820 N N . GLY B 1 44 ? -3.920 40.661 26.196 1.00 44.68 53 GLY B N 1
ATOM 3821 C CA . GLY B 1 44 ? -4.044 41.419 27.433 1.00 42.04 53 GLY B CA 1
ATOM 3822 C C . GLY B 1 44 ? -3.487 40.712 28.661 1.00 43.16 53 GLY B C 1
ATOM 3823 O O . GLY B 1 44 ? -4.083 40.795 29.746 1.00 42.30 53 GLY B O 1
ATOM 3824 N N . VAL B 1 45 ? -2.342 40.033 28.515 1.00 39.77 54 VAL B N 1
ATOM 3825 C CA . VAL B 1 45 ? -1.658 39.460 29.686 1.00 38.34 54 VAL B CA 1
ATOM 3826 C C . VAL B 1 45 ? -0.989 40.587 30.466 1.00 38.41 54 VAL B C 1
ATOM 3827 O O . VAL B 1 45 ? -0.518 41.557 29.889 1.00 40.11 54 VAL B O 1
ATOM 3831 N N . ARG B 1 46 ? -0.983 40.457 31.786 1.00 39.86 55 ARG B N 1
ATOM 3832 C CA . ARG B 1 46 ? -0.518 41.505 32.672 1.00 42.41 55 ARG B CA 1
ATOM 3833 C C . ARG B 1 46 ? 0.671 41.020 33.519 1.00 41.59 55 ARG B C 1
ATOM 3834 O O . ARG B 1 46 ? 0.898 39.808 33.676 1.00 42.35 55 ARG B O 1
ATOM 3842 N N . ASP B 1 47 ? 1.425 41.987 34.040 1.00 38.60 56 ASP B N 1
ATOM 3843 C CA . ASP B 1 47 ? 2.516 41.762 35.013 1.00 39.44 56 ASP B CA 1
ATOM 3844 C C . ASP B 1 47 ? 3.637 40.823 34.542 1.00 37.09 56 ASP B C 1
ATOM 3845 O O . ASP B 1 47 ? 4.156 40.006 35.298 1.00 34.51 56 ASP B O 1
ATOM 3850 N N . LEU B 1 48 ? 4.033 41.003 33.286 1.00 35.79 57 LEU B N 1
ATOM 3851 C CA . LEU B 1 48 ? 5.070 40.193 32.686 1.00 33.33 57 LEU B CA 1
ATOM 3852 C C . LEU B 1 48 ? 6.431 40.484 33.316 1.00 32.17 57 LEU B C 1
ATOM 3853 O O . LEU B 1 48 ? 6.704 41.605 33.800 1.00 32.10 57 LEU B O 1
ATOM 3858 N N . ILE B 1 49 ? 7.271 39.457 33.331 1.00 31.64 58 ILE B N 1
ATOM 3859 C CA . ILE B 1 49 ? 8.690 39.621 33.630 1.00 29.28 58 ILE B CA 1
ATOM 3860 C C . ILE B 1 49 ? 9.401 39.191 32.365 1.00 27.09 58 ILE B C 1
ATOM 3861 O O . ILE B 1 49 ? 9.165 38.112 31.877 1.00 26.06 58 ILE B O 1
ATOM 3866 N N . ILE B 1 50 ? 10.271 40.048 31.836 1.00 28.59 59 ILE B N 1
ATOM 3867 C CA . ILE B 1 50 ? 10.872 39.832 30.523 1.00 27.51 59 ILE B CA 1
ATOM 3868 C C . ILE B 1 50 ? 12.392 39.923 30.595 1.00 26.80 59 ILE B C 1
ATOM 3869 O O . ILE B 1 50 ? 12.934 40.915 31.070 1.00 27.67 59 ILE B O 1
ATOM 3874 N N . TYR B 1 51 ? 13.048 38.863 30.115 1.00 27.20 60 TYR B N 1
ATOM 3875 C CA . TYR B 1 51 ? 14.491 38.799 29.944 1.00 25.96 60 TYR B CA 1
ATOM 3876 C C . TYR B 1 51 ? 14.729 38.927 28.456 1.00 24.76 60 TYR B C 1
ATOM 3877 O O . TYR B 1 51 ? 14.293 38.071 27.691 1.00 24.99 60 TYR B O 1
ATOM 3886 N N . SER B 1 52 ? 15.404 39.995 28.042 1.00 23.75 61 SER B N 1
ATOM 3887 C CA . SER B 1 52 ? 15.755 40.214 26.633 1.00 23.70 61 SER B CA 1
ATOM 3888 C C . SER B 1 52 ? 16.928 41.185 26.557 1.00 22.38 61 SER B C 1
ATOM 3889 O O . SER B 1 52 ? 17.132 41.961 27.472 1.00 20.06 61 SER B O 1
ATOM 3892 N N . ASP B 1 53 ? 17.729 41.115 25.494 1.00 23.24 62 ASP B N 1
ATOM 3893 C CA . ASP B 1 53 ? 18.896 42.017 25.363 1.00 24.62 62 ASP B CA 1
ATOM 3894 C C . ASP B 1 53 ? 18.471 43.497 25.515 1.00 25.16 62 ASP B C 1
ATOM 3895 O O . ASP B 1 53 ? 19.096 44.257 26.253 1.00 25.18 62 ASP B O 1
ATOM 3900 N N . GLY B 1 54 ? 17.402 43.868 24.814 1.00 26.08 63 GLY B N 1
ATOM 3901 C CA . GLY B 1 54 ? 16.736 45.152 24.987 1.00 27.99 63 GLY B CA 1
ATOM 3902 C C . GLY B 1 54 ? 15.234 44.990 25.088 1.00 28.40 63 GLY B C 1
ATOM 3903 O O . GLY B 1 54 ? 14.735 43.869 25.124 1.00 28.89 63 GLY B O 1
ATOM 3904 N N . ALA B 1 55 ? 14.513 46.106 25.147 1.00 29.76 64 ALA B N 1
ATOM 3905 C CA . ALA B 1 55 ? 13.043 46.094 25.146 1.00 31.14 64 ALA B CA 1
ATOM 3906 C C . ALA B 1 55 ? 12.538 46.718 23.855 1.00 32.59 64 ALA B C 1
ATOM 3907 O O . ALA B 1 55 ? 11.636 47.567 23.868 1.00 32.44 64 ALA B O 1
ATOM 3909 N N . GLY B 1 56 ? 13.119 46.275 22.743 1.00 32.30 65 GLY B N 1
ATOM 3910 C CA . GLY B 1 56 ? 12.789 46.786 21.425 1.00 34.92 65 GLY B CA 1
ATOM 3911 C C . GLY B 1 56 ? 12.921 48.294 21.285 1.00 36.92 65 GLY B C 1
ATOM 3912 O O . GLY B 1 56 ? 13.940 48.879 21.638 1.00 37.16 65 GLY B O 1
ATOM 3913 N N . VAL B 1 57 ? 11.843 48.909 20.816 1.00 37.17 66 VAL B N 1
ATOM 3914 C CA . VAL B 1 57 ? 11.842 50.291 20.351 1.00 38.70 66 VAL B CA 1
ATOM 3915 C C . VAL B 1 57 ? 10.391 50.782 20.401 1.00 37.77 66 VAL B C 1
ATOM 3916 O O . VAL B 1 57 ? 9.469 49.961 20.324 1.00 39.29 66 VAL B O 1
ATOM 3920 N N . ASP B 1 58 ? 10.175 52.094 20.521 1.00 37.76 67 ASP B N 1
ATOM 3921 C CA . ASP B 1 58 ? 8.801 52.619 20.601 1.00 36.08 67 ASP B CA 1
ATOM 3922 C C . ASP B 1 58 ? 7.979 52.065 19.457 1.00 34.46 67 ASP B C 1
ATOM 3923 O O . ASP B 1 58 ? 8.429 52.097 18.306 1.00 35.26 67 ASP B O 1
ATOM 3928 N N . GLY B 1 59 ? 6.822 51.486 19.787 1.00 33.57 68 GLY B N 1
ATOM 3929 C CA . GLY B 1 59 ? 5.927 50.881 18.793 1.00 32.71 68 GLY B CA 1
ATOM 3930 C C . GLY B 1 59 ? 6.408 49.592 18.146 1.00 31.31 68 GLY B C 1
ATOM 3931 O O . GLY B 1 59 ? 5.817 49.136 17.173 1.00 32.43 68 GLY B O 1
ATOM 3932 N N . TYR B 1 60 ? 7.462 48.978 18.678 1.00 31.03 69 TYR B N 1
ATOM 3933 C CA . TYR B 1 60 ? 8.034 47.799 18.053 1.00 28.60 69 TYR B CA 1
ATOM 3934 C C . TYR B 1 60 ? 8.526 46.739 19.063 1.00 28.06 69 TYR B C 1
ATOM 3935 O O . TYR B 1 60 ? 9.430 46.973 19.866 1.00 25.56 69 TYR B O 1
ATOM 3944 N N . GLY B 1 61 ? 7.857 45.592 19.048 1.00 29.99 70 GLY B N 1
ATOM 3945 C CA . GLY B 1 61 ? 8.330 44.386 19.701 1.00 30.37 70 GLY B CA 1
ATOM 3946 C C . GLY B 1 61 ? 7.940 44.507 21.149 1.00 31.29 70 GLY B C 1
ATOM 3947 O O . GLY B 1 61 ? 6.771 44.748 21.443 1.00 32.90 70 GLY B O 1
ATOM 3948 N N . ILE B 1 62 ? 8.902 44.376 22.055 1.00 32.78 71 ILE B N 1
ATOM 3949 C CA . ILE B 1 62 ? 8.623 44.500 23.499 1.00 34.33 71 ILE B CA 1
ATOM 3950 C C . ILE B 1 62 ? 8.026 45.882 23.811 1.00 34.18 71 ILE B C 1
ATOM 3951 O O . ILE B 1 62 ? 7.198 46.007 24.723 1.00 33.54 71 ILE B O 1
ATOM 3956 N N . GLY B 1 63 ? 8.451 46.900 23.052 1.00 34.34 72 GLY B N 1
ATOM 3957 C CA . GLY B 1 63 ? 7.909 48.268 23.146 1.00 35.41 72 GLY B CA 1
ATOM 3958 C C . GLY B 1 63 ? 6.398 48.382 23.024 1.00 34.60 72 GLY B C 1
ATOM 3959 O O . GLY B 1 63 ? 5.780 49.206 23.672 1.00 34.79 72 GLY B O 1
ATOM 3960 N N . VAL B 1 64 ? 5.816 47.528 22.195 1.00 38.33 73 VAL B N 1
ATOM 3961 C CA . VAL B 1 64 ? 4.354 47.433 22.026 1.00 40.50 73 VAL B CA 1
ATOM 3962 C C . VAL B 1 64 ? 3.601 47.068 23.339 1.00 41.38 73 VAL B C 1
ATOM 3963 O O . VAL B 1 64 ? 2.424 47.403 23.494 1.00 38.73 73 VAL B O 1
ATOM 3967 N N . LEU B 1 65 ? 4.295 46.408 24.276 1.00 40.54 74 LEU B N 1
ATOM 3968 C CA . LEU B 1 65 ? 3.728 45.963 25.562 1.00 39.35 74 LEU B CA 1
ATOM 3969 C C . LEU B 1 65 ? 3.794 46.995 26.699 1.00 37.47 74 LEU B C 1
ATOM 3970 O O . LEU B 1 65 ? 3.066 46.870 27.684 1.00 39.31 74 LEU B O 1
ATOM 3975 N N . PHE B 1 66 ? 4.656 47.998 26.582 1.00 36.87 75 PHE B N 1
ATOM 3976 C CA . PHE B 1 66 ? 4.666 49.112 27.538 1.00 38.79 75 PHE B CA 1
ATOM 3977 C C . PHE B 1 66 ? 3.460 50.051 27.381 1.00 39.73 75 PHE B C 1
ATOM 3978 O O . PHE B 1 66 ? 3.184 50.841 28.283 1.00 40.25 75 PHE B O 1
ATOM 3986 N N . GLU B 1 67 ? 2.760 49.989 26.249 1.00 39.55 76 GLU B N 1
ATOM 3987 C CA . GLU B 1 67 ? 1.695 50.954 25.950 1.00 41.35 76 GLU B CA 1
ATOM 3988 C C . GLU B 1 67 ? 0.536 50.821 26.937 1.00 41.97 76 GLU B C 1
ATOM 3989 O O . GLU B 1 67 ? 0.113 51.820 27.503 1.00 43.98 76 GLU B O 1
ATOM 3995 N N . ASN B 1 68 ? 0.081 49.588 27.181 1.00 43.81 77 ASN B N 1
ATOM 3996 C CA . ASN B 1 68 ? -0.957 49.292 28.194 1.00 42.31 77 ASN B CA 1
ATOM 3997 C C . ASN B 1 68 ? -0.414 48.718 29.503 1.00 40.98 77 ASN B C 1
ATOM 3998 O O . ASN B 1 68 ? -1.063 47.882 30.116 1.00 36.95 77 ASN B O 1
ATOM 4003 N N . LYS B 1 69 ? 0.772 49.161 29.923 1.00 41.51 78 LYS B N 1
ATOM 4004 C CA . LYS B 1 69 ? 1.345 48.795 31.220 1.00 43.82 78 LYS B CA 1
ATOM 4005 C C . LYS B 1 69 ? 1.391 47.272 31.490 1.00 43.00 78 LYS B C 1
ATOM 4006 O O . LYS B 1 69 ? 1.155 46.832 32.624 1.00 42.59 78 LYS B O 1
ATOM 4012 N N . GLN B 1 70 ? 1.715 46.484 30.459 1.00 39.23 79 GLN B N 1
ATOM 4013 C CA . GLN B 1 70 ? 1.678 45.008 30.559 1.00 36.42 79 GLN B CA 1
ATOM 4014 C C . GLN B 1 70 ? 2.914 44.378 31.238 1.00 37.67 79 GLN B C 1
ATOM 4015 O O . GLN B 1 70 ? 2.935 43.156 31.486 1.00 36.89 79 GLN B O 1
ATOM 4021 N N . ILE B 1 71 ? 3.920 45.195 31.551 1.00 38.03 80 ILE B N 1
ATOM 4022 C CA . ILE B 1 71 ? 5.212 44.705 32.030 1.00 37.96 80 ILE B CA 1
ATOM 4023 C C . ILE B 1 71 ? 5.433 45.135 33.466 1.00 38.06 80 ILE B C 1
ATOM 4024 O O . ILE B 1 71 ? 5.475 46.334 33.754 1.00 41.13 80 ILE B O 1
ATOM 4029 N N . ASN B 1 72 ? 5.587 44.160 34.359 1.00 36.62 81 ASN B N 1
ATOM 4030 C CA . ASN B 1 72 ? 6.048 44.415 35.720 1.00 36.03 81 ASN B CA 1
ATOM 4031 C C . ASN B 1 72 ? 7.538 44.757 35.700 1.00 36.61 81 ASN B C 1
ATOM 4032 O O . ASN B 1 72 ? 7.936 45.811 36.185 1.00 41.24 81 ASN B O 1
ATOM 4037 N N . LYS B 1 73 ? 8.355 43.869 35.133 1.00 37.70 82 LYS B N 1
ATOM 4038 C CA . LYS B 1 73 ? 9.819 43.959 35.229 1.00 35.81 82 LYS B CA 1
ATOM 4039 C C . LYS B 1 73 ? 10.520 43.626 33.918 1.00 33.80 82 LYS B C 1
ATOM 4040 O O . LYS B 1 73 ? 10.093 42.717 33.201 1.00 33.92 82 LYS B O 1
ATOM 4046 N N . MET B 1 74 ? 11.599 44.358 33.632 1.00 31.05 83 MET B N 1
ATOM 4047 C CA . MET B 1 74 ? 12.525 44.039 32.539 1.00 30.77 83 MET B CA 1
ATOM 4048 C C . MET B 1 74 ? 13.889 43.686 33.109 1.00 28.46 83 MET B C 1
ATOM 4049 O O . MET B 1 74 ? 14.344 44.347 34.036 1.00 30.41 83 MET B O 1
ATOM 4054 N N . ILE B 1 75 ? 14.509 42.628 32.564 1.00 27.78 84 ILE B N 1
ATOM 4055 C CA . ILE B 1 75 ? 15.910 42.271 32.833 1.00 25.93 84 ILE B CA 1
ATOM 4056 C C . ILE B 1 75 ? 16.607 42.411 31.474 1.00 23.58 84 ILE B C 1
ATOM 4057 O O . ILE B 1 75 ? 16.426 41.592 30.581 1.00 22.18 84 ILE B O 1
ATOM 4062 N N . VAL B 1 76 ? 17.438 43.436 31.360 1.00 21.57 85 VAL B N 1
ATOM 4063 C CA . VAL B 1 76 ? 17.901 43.943 30.085 1.00 22.81 85 VAL B CA 1
ATOM 4064 C C . VAL B 1 76 ? 19.404 44.257 30.161 1.00 22.38 85 VAL B C 1
ATOM 4065 O O . VAL B 1 76 ? 19.901 44.482 31.253 1.00 22.23 85 VAL B O 1
ATOM 4069 N N . SER B 1 77 ? 20.125 44.221 29.032 1.00 22.66 86 SER B N 1
ATOM 4070 C CA . SER B 1 77 ? 21.483 44.819 28.955 1.00 23.90 86 SER B CA 1
ATOM 4071 C C . SER B 1 77 ? 21.475 46.292 28.521 1.00 24.57 86 SER B C 1
ATOM 4072 O O . SER B 1 77 ? 22.289 47.069 29.014 1.00 23.38 86 SER B O 1
ATOM 4075 N N . TYR B 1 78 ? 20.572 46.662 27.607 1.00 26.23 87 TYR B N 1
ATOM 4076 C CA . TYR B 1 78 ? 20.522 48.019 27.064 1.00 29.74 87 TYR B CA 1
ATOM 4077 C C . TYR B 1 78 ? 19.088 48.473 26.781 1.00 31.40 87 TYR B C 1
ATOM 4078 O O . TYR B 1 78 ? 18.343 47.728 26.148 1.00 32.49 87 TYR B O 1
ATOM 4087 N N . VAL B 1 79 ? 18.698 49.675 27.234 1.00 32.67 88 VAL B N 1
ATOM 4088 C CA . VAL B 1 79 ? 17.338 50.190 26.915 1.00 33.12 88 VAL B CA 1
ATOM 4089 C C . VAL B 1 79 ? 17.270 50.745 25.465 1.00 33.78 88 VAL B C 1
ATOM 4090 O O . VAL B 1 79 ? 16.237 50.628 24.824 1.00 32.94 88 VAL B O 1
ATOM 4094 N N . GLY B 1 80 ? 18.360 51.366 24.999 1.00 35.29 89 GLY B N 1
ATOM 4095 C CA . GLY B 1 80 ? 18.574 51.775 23.595 1.00 39.08 89 GLY B CA 1
ATOM 4096 C C . GLY B 1 80 ? 17.423 52.330 22.765 1.00 42.81 89 GLY B C 1
ATOM 4097 O O . GLY B 1 80 ? 16.742 51.568 22.085 1.00 48.11 89 GLY B O 1
ATOM 4098 N N . ASN B 1 81 ? 17.227 53.650 22.788 1.00 44.41 90 ASN B N 1
ATOM 4099 C CA . ASN B 1 81 ? 16.223 54.342 21.924 1.00 44.03 90 ASN B CA 1
ATOM 4100 C C . ASN B 1 81 ? 14.783 53.865 22.140 1.00 42.79 90 ASN B C 1
ATOM 4101 O O . ASN B 1 81 ? 14.056 53.552 21.185 1.00 43.83 90 ASN B O 1
ATOM 4106 N N . ASN B 1 82 ? 14.389 53.810 23.404 1.00 40.15 91 ASN B N 1
ATOM 4107 C CA . ASN B 1 82 ? 13.059 53.395 23.789 1.00 40.57 91 ASN B CA 1
ATOM 4108 C C . ASN B 1 82 ? 12.558 54.349 24.864 1.00 41.71 91 ASN B C 1
ATOM 4109 O O . ASN B 1 82 ? 12.865 54.195 26.060 1.00 40.49 91 ASN B O 1
ATOM 4114 N N . LYS B 1 83 ? 11.778 55.333 24.424 1.00 44.10 92 LYS B N 1
ATOM 4115 C CA . LYS B 1 83 ? 11.335 56.429 25.287 1.00 45.26 92 LYS B CA 1
ATOM 4116 C C . LYS B 1 83 ? 10.238 56.011 26.270 1.00 43.70 92 LYS B C 1
ATOM 4117 O O . LYS B 1 83 ? 10.247 56.461 27.413 1.00 48.16 92 LYS B O 1
ATOM 4123 N N . ILE B 1 84 ? 9.306 55.162 25.841 1.00 43.66 93 ILE B N 1
ATOM 4124 C CA . ILE B 1 84 ? 8.273 54.639 26.746 1.00 43.58 93 ILE B CA 1
ATOM 4125 C C . ILE B 1 84 ? 8.882 53.736 27.831 1.00 46.18 93 ILE B C 1
ATOM 4126 O O . ILE B 1 84 ? 8.431 53.754 28.980 1.00 48.01 93 ILE B O 1
ATOM 4131 N N . PHE B 1 85 ? 9.910 52.966 27.468 1.00 46.09 94 PHE B N 1
ATOM 4132 C CA . PHE B 1 85 ? 10.652 52.149 28.427 1.00 45.09 94 PHE B CA 1
ATOM 4133 C C . PHE B 1 85 ? 11.322 53.059 29.447 1.00 44.50 94 PHE B C 1
ATOM 4134 O O . PHE B 1 85 ? 10.966 53.010 30.625 1.00 44.24 94 PHE B O 1
ATOM 4142 N N . ALA B 1 86 ? 12.251 53.905 28.993 1.00 42.68 95 ALA B N 1
ATOM 4143 C CA . ALA B 1 86 ? 13.009 54.799 29.885 1.00 43.14 95 ALA B CA 1
ATOM 4144 C C . ALA B 1 86 ? 12.115 55.617 30.822 1.00 43.64 95 ALA B C 1
ATOM 4145 O O . ALA B 1 86 ? 12.442 55.782 31.997 1.00 45.29 95 ALA B O 1
ATOM 4147 N N . ARG B 1 87 ? 10.995 56.104 30.282 1.00 43.60 96 ARG B N 1
ATOM 4148 C CA . ARG B 1 87 ? 9.984 56.861 31.027 1.00 44.06 96 ARG B CA 1
ATOM 4149 C C . ARG B 1 87 ? 9.292 56.043 32.126 1.00 42.38 96 ARG B C 1
ATOM 4150 O O . ARG B 1 87 ? 9.133 56.542 33.239 1.00 40.67 96 ARG B O 1
ATOM 4158 N N . GLN B 1 88 ? 8.867 54.813 31.821 1.00 42.58 97 GLN B N 1
ATOM 4159 C CA . GLN B 1 88 ? 8.155 53.982 32.822 1.00 42.63 97 GLN B CA 1
ATOM 4160 C C . GLN B 1 88 ? 9.047 53.497 33.977 1.00 43.57 97 GLN B C 1
ATOM 4161 O O . GLN B 1 88 ? 8.567 53.355 35.105 1.00 40.48 97 GLN B O 1
ATOM 4167 N N . TYR B 1 89 ? 10.330 53.260 33.697 1.00 45.46 98 TYR B N 1
ATOM 4168 C CA . TYR B 1 89 ? 11.341 53.083 34.758 1.00 48.54 98 TYR B CA 1
ATOM 4169 C C . TYR B 1 89 ? 11.460 54.319 35.656 1.00 53.40 98 TYR B C 1
ATOM 4170 O O . TYR B 1 89 ? 11.479 54.181 36.880 1.00 56.69 98 TYR B O 1
ATOM 4179 N N . LEU B 1 90 ? 11.534 55.509 35.047 1.00 57.24 99 LEU B N 1
ATOM 4180 C CA . LEU B 1 90 ? 11.821 56.751 35.787 1.00 56.99 99 LEU B CA 1
ATOM 4181 C C . LEU B 1 90 ? 10.662 57.190 36.673 1.00 58.63 99 LEU B C 1
ATOM 4182 O O . LEU B 1 90 ? 10.873 57.516 37.846 1.00 61.84 99 LEU B O 1
ATOM 4187 N N . GLU B 1 91 ? 9.448 57.185 36.131 1.00 59.20 100 GLU B N 1
ATOM 4188 C CA . GLU B 1 91 ? 8.275 57.579 36.921 1.00 59.87 100 GLU B CA 1
ATOM 4189 C C . GLU B 1 91 ? 7.804 56.467 37.876 1.00 57.93 100 GLU B C 1
ATOM 4190 O O . GLU B 1 91 ? 7.225 56.770 38.926 1.00 57.24 100 GLU B O 1
ATOM 4196 N N . GLY B 1 92 ? 8.065 55.201 37.524 1.00 55.67 101 GLY B N 1
ATOM 4197 C CA . GLY B 1 92 ? 7.971 54.070 38.471 1.00 51.60 101 GLY B CA 1
ATOM 4198 C C . GLY B 1 92 ? 6.959 52.961 38.211 1.00 51.56 101 GLY B C 1
ATOM 4199 O O . GLY B 1 92 ? 6.504 52.315 39.162 1.00 52.28 101 GLY B O 1
ATOM 4200 N N . ASP B 1 93 ? 6.622 52.716 36.943 1.00 50.18 102 ASP B N 1
ATOM 4201 C CA . ASP B 1 93 ? 5.659 51.670 36.554 1.00 47.42 102 ASP B CA 1
ATOM 4202 C C . ASP B 1 93 ? 6.319 50.343 36.096 1.00 45.83 102 ASP B C 1
ATOM 4203 O O . ASP B 1 93 ? 5.651 49.300 36.004 1.00 45.25 102 ASP B O 1
ATOM 4208 N N . VAL B 1 94 ? 7.619 50.384 35.809 1.00 42.70 103 VAL B N 1
ATOM 4209 C CA . VAL B 1 94 ? 8.364 49.214 35.365 1.00 43.25 103 VAL B CA 1
ATOM 4210 C C . VAL B 1 94 ? 9.670 49.104 36.146 1.00 42.74 103 VAL B C 1
ATOM 4211 O O . VAL B 1 94 ? 10.441 50.051 36.188 1.00 46.07 103 VAL B O 1
ATOM 4215 N N . GLU B 1 95 ? 9.909 47.934 36.738 1.00 40.29 104 GLU B N 1
ATOM 4216 C CA . GLU B 1 95 ? 11.156 47.630 37.430 1.00 38.55 104 GLU B CA 1
ATOM 4217 C C . GLU B 1 95 ? 12.185 47.176 36.388 1.00 37.48 104 GLU B C 1
ATOM 4218 O O . GLU B 1 95 ? 11.924 46.253 35.619 1.00 34.20 104 GLU B O 1
ATOM 4224 N N . LEU B 1 96 ? 13.352 47.817 36.396 1.00 35.95 105 LEU B N 1
ATOM 4225 C CA . LEU B 1 96 ? 14.408 47.588 35.411 1.00 33.56 105 LEU B CA 1
ATOM 4226 C C . LEU B 1 96 ? 15.682 47.039 36.067 1.00 32.24 105 LEU B C 1
ATOM 4227 O O . LEU B 1 96 ? 16.340 47.736 36.836 1.00 33.62 105 LEU B O 1
ATOM 4232 N N . GLU B 1 97 ? 16.015 45.784 35.759 1.00 31.13 106 GLU B N 1
ATOM 4233 C CA . GLU B 1 97 ? 17.232 45.158 36.256 1.00 30.31 106 GLU B CA 1
ATOM 4234 C C . GLU B 1 97 ? 18.219 45.051 35.097 1.00 27.21 106 GLU B C 1
ATOM 4235 O O . GLU B 1 97 ? 17.932 44.421 34.100 1.00 26.63 106 GLU B O 1
ATOM 4241 N N . PHE B 1 98 ? 19.361 45.706 35.219 1.00 26.69 107 PHE B N 1
ATOM 4242 C CA . PHE B 1 98 ? 20.403 45.607 34.214 1.00 27.00 107 PHE B CA 1
ATOM 4243 C C . PHE B 1 98 ? 21.270 44.364 34.456 1.00 25.44 107 PHE B C 1
ATOM 4244 O O . PHE B 1 98 ? 21.645 44.072 35.593 1.00 24.86 107 PHE B O 1
ATOM 4252 N N . CYS B 1 99 ? 21.570 43.655 33.372 1.00 22.63 108 CYS B N 1
ATOM 4253 C CA . CYS B 1 99 ? 22.533 42.549 33.351 1.00 21.75 108 CYS B CA 1
ATOM 4254 C C . CYS B 1 99 ? 23.478 42.716 32.161 1.00 20.59 108 CYS B C 1
ATOM 4255 O O . CYS B 1 99 ? 23.020 42.966 31.051 1.00 21.03 108 CYS B O 1
ATOM 4258 N N . PRO B 1 100 ? 24.805 42.571 32.368 1.00 20.61 109 PRO B N 1
ATOM 4259 C CA . PRO B 1 100 ? 25.729 42.636 31.233 1.00 19.62 109 PRO B CA 1
ATOM 4260 C C . PRO B 1 100 ? 25.332 41.677 30.107 1.00 20.04 109 PRO B C 1
ATOM 4261 O O . PRO B 1 100 ? 24.891 40.542 30.384 1.00 20.39 109 PRO B O 1
ATOM 4265 N N . GLN B 1 101 ? 25.468 42.129 28.859 1.00 18.74 110 GLN B N 1
ATOM 4266 C CA . GLN B 1 101 ? 24.944 41.398 27.725 1.00 18.65 110 GLN B CA 1
ATOM 4267 C C . GLN B 1 101 ? 25.434 39.948 27.677 1.00 18.89 110 GLN B C 1
ATOM 4268 O O . GLN B 1 101 ? 24.619 39.002 27.594 1.00 17.54 110 GLN B O 1
ATOM 4274 N N . GLY B 1 102 ? 26.752 39.785 27.734 1.00 18.12 111 GLY B N 1
ATOM 4275 C CA . GLY B 1 102 ? 27.380 38.471 27.724 1.00 18.97 111 GLY B CA 1
ATOM 4276 C C . GLY B 1 102 ? 26.945 37.583 28.869 1.00 19.40 111 GLY B C 1
ATOM 4277 O O . GLY B 1 102 ? 26.735 36.387 28.695 1.00 18.74 111 GLY B O 1
ATOM 4278 N N . SER B 1 103 ? 26.824 38.174 30.051 1.00 20.58 112 SER B N 1
ATOM 4279 C CA . SER B 1 103 ? 26.247 37.472 31.178 1.00 20.64 112 SER B CA 1
ATOM 4280 C C . SER B 1 103 ? 24.792 37.117 30.886 1.00 20.57 112 SER B C 1
ATOM 4281 O O . SER B 1 103 ? 24.386 35.982 31.144 1.00 20.04 112 SER B O 1
ATOM 4284 N N . LEU B 1 104 ? 24.004 38.042 30.322 1.00 19.75 113 LEU B N 1
ATOM 4285 C CA . LEU B 1 104 ? 22.573 37.712 30.059 1.00 18.91 113 LEU B CA 1
ATOM 4286 C C . LEU B 1 104 ? 22.427 36.483 29.158 1.00 18.77 113 LEU B C 1
ATOM 4287 O O . LEU B 1 104 ? 21.663 35.558 29.451 1.00 17.13 113 LEU B O 1
ATOM 4292 N N . ALA B 1 105 ? 23.194 36.487 28.067 1.00 19.34 114 ALA B N 1
ATOM 4293 C CA . ALA B 1 105 ? 23.114 35.446 27.067 1.00 19.63 114 ALA B CA 1
ATOM 4294 C C . ALA B 1 105 ? 23.529 34.109 27.675 1.00 18.85 114 ALA B C 1
ATOM 4295 O O . ALA B 1 105 ? 22.821 33.131 27.505 1.00 19.31 114 ALA B O 1
ATOM 4297 N N . GLU B 1 106 ? 24.642 34.097 28.406 1.00 17.65 115 GLU B N 1
ATOM 4298 C CA . GLU B 1 106 ? 25.168 32.861 29.004 1.00 18.77 115 GLU B CA 1
ATOM 4299 C C . GLU B 1 106 ? 24.293 32.317 30.142 1.00 19.04 115 GLU B C 1
ATOM 4300 O O . GLU B 1 106 ? 24.181 31.092 30.306 1.00 19.03 115 GLU B O 1
ATOM 4306 N N . ARG B 1 107 ? 23.669 33.215 30.901 1.00 18.34 116 ARG B N 1
ATOM 4307 C CA . ARG B 1 107 ? 22.654 32.807 31.884 1.00 19.28 116 ARG B CA 1
ATOM 4308 C C . ARG B 1 107 ? 21.482 32.051 31.251 1.00 19.38 116 ARG B C 1
ATOM 4309 O O . ARG B 1 107 ? 21.010 31.060 31.789 1.00 19.66 116 ARG B O 1
ATOM 4317 N N . MET B 1 108 ? 21.011 32.535 30.112 1.00 19.71 117 MET B N 1
ATOM 4318 C CA . MET B 1 108 ? 19.944 31.882 29.368 1.00 18.91 117 MET B CA 1
ATOM 4319 C C . MET B 1 108 ? 20.406 30.497 28.858 1.00 19.15 117 MET B C 1
ATOM 4320 O O . MET B 1 108 ? 19.702 29.498 29.031 1.00 16.81 117 MET B O 1
ATOM 4325 N N . ARG B 1 109 ? 21.599 30.436 28.266 1.00 18.47 118 ARG B N 1
ATOM 4326 C CA . ARG B 1 109 ? 22.173 29.166 27.839 1.00 19.84 118 ARG B CA 1
ATOM 4327 C C . ARG B 1 109 ? 22.273 28.189 29.026 1.00 19.11 118 ARG B C 1
ATOM 4328 O O . ARG B 1 109 ? 21.825 27.036 28.940 1.00 19.75 118 ARG B O 1
ATOM 4336 N N . ALA B 1 110 ? 22.805 28.696 30.132 1.00 18.35 119 ALA B N 1
ATOM 4337 C CA . ALA B 1 110 ? 22.921 27.976 31.391 1.00 18.06 119 ALA B CA 1
ATOM 4338 C C . ALA B 1 110 ? 21.586 27.392 31.858 1.00 17.59 119 ALA B C 1
ATOM 4339 O O . ALA B 1 110 ? 21.525 26.226 32.242 1.00 16.52 119 ALA B O 1
ATOM 4341 N N . GLY B 1 111 ? 20.537 28.212 31.822 1.00 17.66 120 GLY B N 1
ATOM 4342 C CA . GLY B 1 111 ? 19.153 27.745 32.026 1.00 18.34 120 GLY B CA 1
ATOM 4343 C C . GLY B 1 111 ? 18.762 26.639 31.076 1.00 18.26 120 GLY B C 1
ATOM 4344 O O . GLY B 1 111 ? 18.185 25.648 31.496 1.00 19.83 120 GLY B O 1
ATOM 4345 N N . GLY B 1 112 ? 19.109 26.790 29.804 1.00 17.60 121 GLY B N 1
ATOM 4346 C CA . GLY B 1 112 ? 18.897 25.726 28.828 1.00 17.87 121 GLY B CA 1
ATOM 4347 C C . GLY B 1 112 ? 19.717 24.469 29.029 1.00 17.85 121 GLY B C 1
ATOM 4348 O O . GLY B 1 112 ? 19.282 23.368 28.638 1.00 16.51 121 GLY B O 1
ATOM 4349 N N . ALA B 1 113 ? 20.914 24.638 29.609 1.00 18.19 122 ALA B N 1
ATOM 4350 C CA . ALA B 1 113 ? 21.959 23.615 29.647 1.00 18.05 122 ALA B CA 1
ATOM 4351 C C . ALA B 1 113 ? 22.080 22.840 30.963 1.00 18.13 122 ALA B C 1
ATOM 4352 O O . ALA B 1 113 ? 22.966 21.994 31.107 1.00 18.79 122 ALA B O 1
ATOM 4354 N N . GLY B 1 114 ? 21.220 23.145 31.928 1.00 17.52 123 GLY B N 1
ATOM 4355 C CA . GLY B 1 114 ? 21.240 22.473 33.203 1.00 17.98 123 GLY B CA 1
ATOM 4356 C C . GLY B 1 114 ? 22.484 22.783 34.005 1.00 17.14 123 GLY B C 1
ATOM 4357 O O . GLY B 1 114 ? 22.969 21.927 34.717 1.00 16.63 123 GLY B O 1
ATOM 4358 N N . ILE B 1 115 ? 22.992 24.012 33.846 1.00 17.27 124 ILE B N 1
ATOM 4359 C CA . ILE B 1 115 ? 24.139 24.538 34.546 1.00 17.02 124 ILE B CA 1
ATOM 4360 C C . ILE B 1 115 ? 23.551 25.629 35.440 1.00 16.96 124 ILE B C 1
ATOM 4361 O O . ILE B 1 115 ? 23.180 26.662 34.950 1.00 16.09 124 ILE B O 1
ATOM 4366 N N . PRO B 1 116 ? 23.452 25.392 36.751 1.00 17.07 125 PRO B N 1
ATOM 4367 C CA . PRO B 1 116 ? 22.787 26.343 37.641 1.00 16.31 125 PRO B CA 1
ATOM 4368 C C . PRO B 1 116 ? 23.536 27.668 37.873 1.00 16.20 125 PRO B C 1
ATOM 4369 O O . PRO B 1 116 ? 22.899 28.690 38.185 1.00 14.66 125 PRO B O 1
ATOM 4373 N N . ALA B 1 117 ? 24.862 27.636 37.752 1.00 15.59 126 ALA B N 1
ATOM 4374 C CA . ALA B 1 117 ? 25.684 28.827 37.935 1.00 15.65 126 ALA B CA 1
ATOM 4375 C C . ALA B 1 117 ? 27.051 28.680 37.265 1.00 15.88 126 ALA B C 1
ATOM 4376 O O . ALA B 1 117 ? 27.537 27.566 37.023 1.00 14.52 126 ALA B O 1
ATOM 4378 N N . PHE B 1 118 ? 27.637 29.811 36.903 1.00 16.08 127 PHE B N 1
ATOM 4379 C CA . PHE B 1 118 ? 28.945 29.807 36.266 1.00 17.11 127 PHE B CA 1
ATOM 4380 C C . PHE B 1 118 ? 29.599 31.123 36.639 1.00 17.45 127 PHE B C 1
ATOM 4381 O O . PHE B 1 118 ? 28.938 32.042 37.172 1.00 17.66 127 PHE B O 1
ATOM 4389 N N . TYR B 1 119 ? 30.882 31.215 36.384 1.00 16.83 128 TYR B N 1
ATOM 4390 C CA . TYR B 1 119 ? 31.638 32.398 36.743 1.00 17.88 128 TYR B CA 1
ATOM 4391 C C . TYR B 1 119 ? 32.142 33.130 35.532 1.00 18.58 128 TYR B C 1
ATOM 4392 O O . TYR B 1 119 ? 32.318 32.551 34.448 1.00 17.66 128 TYR B O 1
ATOM 4401 N N . THR B 1 120 ? 32.331 34.429 35.743 1.00 19.04 129 THR B N 1
ATOM 4402 C CA . THR B 1 120 ? 32.721 35.372 34.705 1.00 19.78 129 THR B CA 1
ATOM 4403 C C . THR B 1 120 ? 33.356 36.611 35.349 1.00 19.51 129 THR B C 1
ATOM 4404 O O . THR B 1 120 ? 32.919 37.020 36.430 1.00 17.29 129 THR B O 1
ATOM 4408 N N . PRO B 1 121 ? 34.390 37.195 34.696 1.00 19.75 130 PRO B N 1
ATOM 4409 C CA . PRO B 1 121 ? 35.068 38.380 35.236 1.00 19.74 130 PRO B CA 1
ATOM 4410 C C . PRO B 1 121 ? 34.288 39.654 34.945 1.00 20.79 130 PRO B C 1
ATOM 4411 O O . PRO B 1 121 ? 34.579 40.688 35.527 1.00 19.87 130 PRO B O 1
ATOM 4415 N N . THR B 1 122 ? 33.331 39.569 34.026 1.00 21.06 131 THR B N 1
ATOM 4416 C CA . THR B 1 122 ? 32.470 40.670 33.694 1.00 22.02 131 THR B CA 1
ATOM 4417 C C . THR B 1 122 ? 31.714 41.220 34.898 1.00 22.25 131 THR B C 1
ATOM 4418 O O . THR B 1 122 ? 31.099 40.466 35.654 1.00 22.12 131 THR B O 1
ATOM 4422 N N . ALA B 1 123 ? 31.778 42.544 35.048 1.00 22.15 132 ALA B N 1
ATOM 4423 C CA . ALA B 1 123 ? 31.064 43.315 36.076 1.00 22.29 132 ALA B CA 1
ATOM 4424 C C . ALA B 1 123 ? 31.721 43.336 37.443 1.00 22.41 132 ALA B C 1
ATOM 4425 O O . ALA B 1 123 ? 31.236 44.048 38.337 1.00 19.51 132 ALA B O 1
ATOM 4427 N N . VAL B 1 124 ? 32.835 42.616 37.604 1.00 22.15 133 VAL B N 1
ATOM 4428 C CA . VAL B 1 124 ? 33.546 42.597 38.886 1.00 23.35 133 VAL B CA 1
ATOM 4429 C C . VAL B 1 124 ? 33.943 44.030 39.259 1.00 25.11 133 VAL B C 1
ATOM 4430 O O . VAL B 1 124 ? 34.379 44.819 38.407 1.00 26.30 133 VAL B O 1
ATOM 4434 N N . GLY B 1 125 ? 33.713 44.384 40.521 1.00 25.61 134 GLY B N 1
ATOM 4435 C CA . GLY B 1 125 ? 34.062 45.701 41.028 1.00 24.61 134 GLY B CA 1
ATOM 4436 C C . GLY B 1 125 ? 33.141 46.847 40.616 1.00 25.06 134 GLY B C 1
ATOM 4437 O O . GLY B 1 125 ? 33.389 47.979 41.017 1.00 24.09 134 GLY B O 1
ATOM 4438 N N . THR B 1 126 ? 32.089 46.574 39.830 1.00 24.12 135 THR B N 1
ATOM 4439 C CA . THR B 1 126 ? 31.141 47.593 39.379 1.00 23.58 135 THR B CA 1
ATOM 4440 C C . THR B 1 126 ? 29.935 47.589 40.291 1.00 24.75 135 THR B C 1
ATOM 4441 O O . THR B 1 126 ? 29.778 46.701 41.129 1.00 24.14 135 THR B O 1
ATOM 4445 N N . VAL B 1 127 ? 29.083 48.589 40.089 1.00 24.91 136 VAL B N 1
ATOM 4446 C CA . VAL B 1 127 ? 27.778 48.696 40.733 1.00 27.11 136 VAL B CA 1
ATOM 4447 C C . VAL B 1 127 ? 26.854 47.493 40.450 1.00 27.61 136 VAL B C 1
ATOM 4448 O O . VAL B 1 127 ? 25.942 47.217 41.229 1.00 27.81 136 VAL B O 1
ATOM 4452 N N . LEU B 1 128 ? 27.060 46.817 39.323 1.00 25.72 137 LEU B N 1
ATOM 4453 C CA . LEU B 1 128 ? 26.287 45.618 39.011 1.00 27.81 137 LEU B CA 1
ATOM 4454 C C . LEU B 1 128 ? 26.712 44.384 39.822 1.00 27.03 137 LEU B C 1
ATOM 4455 O O . LEU B 1 128 ? 25.961 43.421 39.873 1.00 26.71 137 LEU B O 1
ATOM 4460 N N . GLN B 1 129 ? 27.925 44.400 40.376 1.00 26.92 138 GLN B N 1
ATOM 4461 C CA . GLN B 1 129 ? 28.368 43.406 41.346 1.00 27.41 138 GLN B CA 1
ATOM 4462 C C . GLN B 1 129 ? 27.964 43.801 42.753 1.00 28.65 138 GLN B C 1
ATOM 4463 O O . GLN B 1 129 ? 27.456 42.965 43.497 1.00 30.02 138 GLN B O 1
ATOM 4469 N N . THR B 1 130 ? 28.211 45.052 43.138 1.00 29.95 139 THR B N 1
ATOM 4470 C CA . THR B 1 130 ? 28.047 45.464 44.535 1.00 33.27 139 THR B CA 1
ATOM 4471 C C . THR B 1 130 ? 26.608 45.745 44.970 1.00 35.44 139 THR B C 1
ATOM 4472 O O . THR B 1 130 ? 26.356 45.873 46.162 1.00 40.90 139 THR B O 1
ATOM 4476 N N . GLY B 1 131 ? 25.663 45.820 44.040 1.00 36.01 140 GLY B N 1
ATOM 4477 C CA . GLY B 1 131 ? 24.315 46.282 44.364 1.00 38.95 140 GLY B CA 1
ATOM 4478 C C . GLY B 1 131 ? 24.301 47.799 44.322 1.00 40.87 140 GLY B C 1
ATOM 4479 O O . GLY B 1 131 ? 25.311 48.423 44.027 1.00 39.98 140 GLY B O 1
ATOM 4480 N N . GLY B 1 132 ? 23.162 48.406 44.620 1.00 47.97 141 GLY B N 1
ATOM 4481 C CA . GLY B 1 132 ? 23.073 49.874 44.601 1.00 48.45 141 GLY B CA 1
ATOM 4482 C C . GLY B 1 132 ? 23.099 50.491 43.203 1.00 49.86 141 GLY B C 1
ATOM 4483 O O . GLY B 1 132 ? 23.751 51.519 42.961 1.00 47.87 141 GLY B O 1
ATOM 4484 N N . GLN B 1 133 ? 22.417 49.822 42.280 1.00 47.47 142 GLN B N 1
ATOM 4485 C CA . GLN B 1 133 ? 21.865 50.453 41.100 1.00 46.45 142 GLN B CA 1
ATOM 4486 C C . GLN B 1 133 ? 20.372 50.527 41.364 1.00 44.41 142 GLN B C 1
ATOM 4487 O O . GLN B 1 133 ? 19.798 49.582 41.888 1.00 45.33 142 GLN B O 1
ATOM 4493 N N . ILE B 1 134 ? 19.736 51.619 40.952 1.00 44.25 143 ILE B N 1
ATOM 4494 C CA . ILE B 1 134 ? 18.300 51.804 41.179 1.00 42.33 143 ILE B CA 1
ATOM 4495 C C . ILE B 1 134 ? 17.534 50.918 40.192 1.00 39.36 143 ILE B C 1
ATOM 4496 O O . ILE B 1 134 ? 17.725 51.035 38.985 1.00 37.14 143 ILE B O 1
ATOM 4501 N N . THR B 1 135 ? 16.702 50.009 40.701 1.00 37.79 144 THR B N 1
ATOM 4502 C CA . THR B 1 135 ? 15.875 49.159 39.842 1.00 38.68 144 THR B CA 1
ATOM 4503 C C . THR B 1 135 ? 14.396 49.519 39.839 1.00 39.61 144 THR B C 1
ATOM 4504 O O . THR B 1 135 ? 13.676 49.112 38.925 1.00 35.92 144 THR B O 1
ATOM 4508 N N . LYS B 1 136 ? 13.931 50.239 40.859 1.00 43.48 145 LYS B N 1
ATOM 4509 C CA . LYS B 1 136 ? 12.566 50.755 40.856 1.00 47.39 145 LYS B CA 1
ATOM 4510 C C . LYS B 1 136 ? 12.460 52.068 41.633 1.00 50.88 145 LYS B C 1
ATOM 4511 O O . LYS B 1 136 ? 13.002 52.199 42.742 1.00 53.21 145 LYS B O 1
ATOM 4517 N N . TYR B 1 137 ? 11.779 53.038 41.024 1.00 50.98 146 TYR B N 1
ATOM 4518 C CA . TYR B 1 137 ? 11.398 54.269 41.698 1.00 50.25 146 TYR B CA 1
ATOM 4519 C C . TYR B 1 137 ? 9.970 54.168 42.236 1.00 53.34 146 TYR B C 1
ATOM 4520 O O . TYR B 1 137 ? 9.222 53.216 41.938 1.00 52.63 146 TYR B O 1
ATOM 4529 N N . ASP B 1 138 ? 9.632 55.168 43.050 1.00 57.64 147 ASP B N 1
ATOM 4530 C CA . ASP B 1 138 ? 8.251 55.494 43.434 1.00 58.64 147 ASP B CA 1
ATOM 4531 C C . ASP B 1 138 ? 7.784 56.645 42.533 1.00 60.48 147 ASP B C 1
ATOM 4532 O O . ASP B 1 138 ? 8.505 57.021 41.602 1.00 61.07 147 ASP B O 1
ATOM 4537 N N . LYS B 1 139 ? 6.592 57.190 42.789 1.00 62.16 148 LYS B N 1
ATOM 4538 C CA . LYS B 1 139 ? 6.100 58.370 42.051 1.00 62.51 148 LYS B CA 1
ATOM 4539 C C . LYS B 1 139 ? 6.891 59.675 42.275 1.00 59.97 148 LYS B C 1
ATOM 4540 O O . LYS B 1 139 ? 6.886 60.533 41.394 1.00 62.64 148 LYS B O 1
ATOM 4546 N N . ASN B 1 140 ? 7.566 59.830 43.417 1.00 57.39 149 ASN B N 1
ATOM 4547 C CA . ASN B 1 140 ? 8.276 61.089 43.737 1.00 59.88 149 ASN B CA 1
ATOM 4548 C C . ASN B 1 140 ? 9.799 61.075 43.472 1.00 59.61 149 ASN B C 1
ATOM 4549 O O . ASN B 1 140 ? 10.525 61.953 43.962 1.00 61.46 149 ASN B O 1
ATOM 4554 N N . GLY B 1 141 ? 10.283 60.099 42.699 1.00 58.16 150 GLY B N 1
ATOM 4555 C CA . GLY B 1 141 ? 11.697 60.030 42.315 1.00 56.55 150 GLY B CA 1
ATOM 4556 C C . GLY B 1 141 ? 12.669 59.549 43.387 1.00 55.72 150 GLY B C 1
ATOM 4557 O O . GLY B 1 141 ? 13.879 59.779 43.277 1.00 54.08 150 GLY B O 1
ATOM 4558 N N . GLY B 1 142 ? 12.146 58.891 44.422 1.00 56.03 151 GLY B N 1
ATOM 4559 C CA . GLY B 1 142 ? 12.967 58.203 45.421 1.00 56.08 151 GLY B CA 1
ATOM 4560 C C . GLY B 1 142 ? 13.171 56.736 45.069 1.00 56.29 151 GLY B C 1
ATOM 4561 O O . GLY B 1 142 ? 12.385 56.138 44.329 1.00 53.98 151 GLY B O 1
ATOM 4562 N N . VAL B 1 143 ? 14.217 56.151 45.642 1.00 57.35 152 VAL B N 1
ATOM 4563 C CA . VAL B 1 143 ? 14.603 54.773 45.354 1.00 56.36 152 VAL B CA 1
ATOM 4564 C C . VAL B 1 143 ? 13.689 53.777 46.083 1.00 55.61 152 VAL B C 1
ATOM 4565 O O . VAL B 1 143 ? 13.779 53.620 47.301 1.00 58.00 152 VAL B O 1
ATOM 4569 N N . LEU B 1 144 ? 12.809 53.114 45.333 1.00 53.19 153 LEU B N 1
ATOM 4570 C CA . LEU B 1 144 ? 11.979 52.048 45.887 1.00 51.03 153 LEU B CA 1
ATOM 4571 C C . LEU B 1 144 ? 12.827 50.775 46.040 1.00 50.64 153 LEU B C 1
ATOM 4572 O O . LEU B 1 144 ? 12.796 50.156 47.105 1.00 54.48 153 LEU B O 1
ATOM 4577 N N . LYS B 1 145 ? 13.581 50.398 44.995 1.00 48.63 154 LYS B N 1
ATOM 4578 C CA . LYS B 1 145 ? 14.422 49.171 45.004 1.00 46.92 154 LYS B CA 1
ATOM 4579 C C . LYS B 1 145 ? 15.799 49.341 44.350 1.00 46.10 154 LYS B C 1
ATOM 4580 O O . LYS B 1 145 ? 15.952 50.048 43.340 1.00 40.84 154 LYS B O 1
ATOM 4586 N N . GLU B 1 146 ? 16.784 48.654 44.926 1.00 44.63 155 GLU B N 1
ATOM 4587 C CA . GLU B 1 146 ? 18.125 48.585 44.382 1.00 43.96 155 GLU B CA 1
ATOM 4588 C C . GLU B 1 146 ? 18.384 47.151 43.954 1.00 41.12 155 GLU B C 1
ATOM 4589 O O . GLU B 1 146 ? 17.810 46.215 44.504 1.00 42.23 155 GLU B O 1
ATOM 4595 N N . SER B 1 147 ? 19.243 46.975 42.957 1.00 40.12 156 SER B N 1
ATOM 4596 C CA . SER B 1 147 ? 19.693 45.639 42.556 1.00 36.15 156 SER B CA 1
ATOM 4597 C C . SER B 1 147 ? 20.380 44.970 43.740 1.00 34.13 156 SER B C 1
ATOM 4598 O O . SER B 1 147 ? 21.082 45.623 44.510 1.00 33.69 156 SER B O 1
ATOM 4601 N N . THR B 1 148 ? 20.169 43.674 43.892 1.00 29.98 157 THR B N 1
ATOM 4602 C CA . THR B 1 148 ? 20.859 42.931 44.920 1.00 29.62 157 THR B CA 1
ATOM 4603 C C . THR B 1 148 ? 22.280 42.581 44.442 1.00 26.83 157 THR B C 1
ATOM 4604 O O . THR B 1 148 ? 22.522 42.469 43.242 1.00 25.08 157 THR B O 1
ATOM 4608 N N . PRO B 1 149 ? 23.233 42.415 45.379 1.00 26.28 158 PRO B N 1
ATOM 4609 C CA . PRO B 1 149 ? 24.616 42.175 44.938 1.00 26.37 158 PRO B CA 1
ATOM 4610 C C . PRO B 1 149 ? 24.814 40.853 44.217 1.00 25.73 158 PRO B C 1
ATOM 4611 O O . PRO B 1 149 ? 24.004 39.950 44.371 1.00 27.67 158 PRO B O 1
ATOM 4615 N N . ARG B 1 150 ? 25.860 40.763 43.402 1.00 24.20 159 ARG B N 1
ATOM 4616 C CA . ARG B 1 150 ? 26.321 39.470 42.877 1.00 23.03 159 ARG B CA 1
ATOM 4617 C C . ARG B 1 150 ? 27.375 38.934 43.836 1.00 21.92 159 ARG B C 1
ATOM 4618 O O . ARG B 1 150 ? 28.181 39.717 44.410 1.00 21.45 159 ARG B O 1
ATOM 4626 N N . GLU B 1 151 ? 27.394 37.616 44.025 1.00 19.73 160 GLU B N 1
ATOM 4627 C CA . GLU B 1 151 ? 28.467 37.015 44.779 1.00 19.52 160 GLU B CA 1
ATOM 4628 C C . GLU B 1 151 ? 29.696 36.799 43.888 1.00 19.47 160 GLU B C 1
ATOM 4629 O O . GLU B 1 151 ? 29.607 36.875 42.647 1.00 19.93 160 GLU B O 1
ATOM 4635 N N . THR B 1 152 ? 30.845 36.562 44.518 1.00 19.97 161 THR B N 1
ATOM 4636 C CA . THR B 1 152 ? 32.148 36.550 43.832 1.00 20.77 161 THR B CA 1
ATOM 4637 C C . THR B 1 152 ? 33.084 35.500 44.390 1.00 21.85 161 THR B C 1
ATOM 4638 O O . THR B 1 152 ? 32.998 35.153 45.580 1.00 23.57 161 THR B O 1
ATOM 4642 N N . ARG B 1 153 ? 34.010 35.034 43.557 1.00 21.22 162 ARG B N 1
ATOM 4643 C CA . ARG B 1 153 ? 35.018 34.074 44.002 1.00 22.43 162 ARG B CA 1
ATOM 4644 C C . ARG B 1 153 ? 36.328 34.185 43.214 1.00 21.75 162 ARG B C 1
ATOM 4645 O O . ARG B 1 153 ? 36.309 34.430 41.995 1.00 20.48 162 ARG B O 1
ATOM 4653 N N . PHE B 1 154 ? 37.451 33.952 43.901 1.00 20.26 163 PHE B N 1
ATOM 4654 C CA . PHE B 1 154 ? 38.742 33.848 43.229 1.00 20.19 163 PHE B CA 1
ATOM 4655 C C . PHE B 1 154 ? 38.953 32.510 42.547 1.00 20.42 163 PHE B C 1
ATOM 4656 O O . PHE B 1 154 ? 38.642 31.464 43.122 1.00 19.90 163 PHE B O 1
ATOM 4664 N N . PHE B 1 155 ? 39.488 32.587 41.322 1.00 19.95 164 PHE B N 1
ATOM 4665 C CA . PHE B 1 155 ? 40.110 31.465 40.619 1.00 20.88 164 PHE B CA 1
ATOM 4666 C C . PHE B 1 155 ? 41.422 31.987 40.038 1.00 22.32 164 PHE B C 1
ATOM 4667 O O . PHE B 1 155 ? 41.443 33.042 39.383 1.00 20.51 164 PHE B O 1
ATOM 4675 N N . GLY B 1 156 ? 42.510 31.267 40.291 1.00 23.09 165 GLY B N 1
ATOM 4676 C CA . GLY B 1 156 ? 43.806 31.622 39.767 1.00 24.37 165 GLY B CA 1
ATOM 4677 C C . GLY B 1 156 ? 44.240 33.022 40.126 1.00 25.10 165 GLY B C 1
ATOM 4678 O O . GLY B 1 156 ? 44.857 33.694 39.315 1.00 25.43 165 GLY B O 1
ATOM 4679 N N . GLY B 1 157 ? 43.890 33.475 41.330 1.00 27.78 166 GLY B N 1
ATOM 4680 C CA . GLY B 1 157 ? 44.254 34.832 41.788 1.00 27.86 166 GLY B CA 1
ATOM 4681 C C . GLY B 1 157 ? 43.442 35.998 41.238 1.00 27.16 166 GLY B C 1
ATOM 4682 O O . GLY B 1 157 ? 43.740 37.157 41.551 1.00 26.08 166 GLY B O 1
ATOM 4683 N N . ARG B 1 158 ? 42.416 35.712 40.431 1.00 26.94 167 ARG B N 1
ATOM 4684 C CA . ARG B 1 158 ? 41.563 36.747 39.842 1.00 26.66 167 ARG B CA 1
ATOM 4685 C C . ARG B 1 158 ? 40.137 36.511 40.307 1.00 24.37 167 ARG B C 1
ATOM 4686 O O . ARG B 1 158 ? 39.706 35.369 40.429 1.00 21.19 167 ARG B O 1
ATOM 4694 N N . LEU B 1 159 ? 39.420 37.600 40.549 1.00 23.68 168 LEU B N 1
ATOM 4695 C CA . LEU B 1 159 ? 38.059 37.555 41.083 1.00 23.61 168 LEU B CA 1
ATOM 4696 C C . LEU B 1 159 ? 37.058 37.443 39.951 1.00 21.87 168 LEU B C 1
ATOM 4697 O O . LEU B 1 159 ? 37.174 38.152 38.954 1.00 21.54 168 LEU B O 1
ATOM 4702 N N . TYR B 1 160 ? 36.069 36.560 40.120 1.00 20.49 169 TYR B N 1
ATOM 4703 C CA . TYR B 1 160 ? 34.988 36.381 39.149 1.00 18.62 169 TYR B CA 1
ATOM 4704 C C . TYR B 1 160 ? 33.655 36.534 39.844 1.00 18.58 169 TYR B C 1
ATOM 4705 O O . TYR B 1 160 ? 33.571 36.280 41.039 1.00 18.22 169 TYR B O 1
ATOM 4714 N N . CYS B 1 161 ? 32.629 36.957 39.098 1.00 18.69 170 CYS B N 1
ATOM 4715 C CA . CYS B 1 161 ? 31.237 37.016 39.579 1.00 19.67 170 CYS B CA 1
ATOM 4716 C C . CYS B 1 161 ? 30.548 35.681 39.317 1.00 19.45 170 CYS B C 1
ATOM 4717 O O . CYS B 1 161 ? 30.735 35.088 38.265 1.00 20.64 170 CYS B O 1
ATOM 4720 N N . LEU B 1 162 ? 29.728 35.239 40.257 1.00 19.48 171 LEU B N 1
ATOM 4721 C CA . LEU B 1 162 ? 28.861 34.079 40.065 1.00 20.49 171 LEU B CA 1
ATOM 4722 C C . LEU B 1 162 ? 27.583 34.533 39.352 1.00 18.98 171 LEU B C 1
ATOM 4723 O O . LEU B 1 162 ? 26.973 35.493 39.757 1.00 17.98 171 LEU B O 1
ATOM 4728 N N . GLU B 1 163 ? 27.203 33.853 38.279 1.00 18.80 172 GLU B N 1
ATOM 4729 C CA . GLU B 1 163 ? 25.963 34.151 37.560 1.00 19.58 172 GLU B CA 1
ATOM 4730 C C . GLU B 1 163 ? 25.040 32.968 37.648 1.00 19.67 172 GLU B C 1
ATOM 4731 O O . GLU B 1 163 ? 25.489 31.837 37.446 1.00 17.84 172 GLU B O 1
ATOM 4737 N N . ASN B 1 164 ? 23.756 33.256 37.888 1.00 20.24 173 ASN B N 1
ATOM 4738 C CA . ASN B 1 164 ? 22.696 32.266 38.045 1.00 19.67 173 ASN B CA 1
ATOM 4739 C C . ASN B 1 164 ? 21.941 32.018 36.757 1.00 19.40 173 ASN B C 1
ATOM 4740 O O . ASN B 1 164 ? 21.607 32.957 36.047 1.00 20.91 173 ASN B O 1
ATOM 4745 N N . ALA B 1 165 ? 21.645 30.748 36.484 1.00 19.69 174 ALA B N 1
ATOM 4746 C CA . ALA B 1 165 ? 20.905 30.352 35.310 1.00 20.07 174 ALA B CA 1
ATOM 4747 C C . ALA B 1 165 ? 19.540 31.068 35.262 1.00 19.89 174 ALA B C 1
ATOM 4748 O O . ALA B 1 165 ? 18.899 31.268 36.295 1.00 18.33 174 ALA B O 1
ATOM 4750 N N . ILE B 1 166 ? 19.125 31.410 34.051 1.00 20.35 175 ILE B N 1
ATOM 4751 C CA . ILE B 1 166 ? 17.828 32.018 33.785 1.00 20.90 175 ILE B CA 1
ATOM 4752 C C . ILE B 1 166 ? 16.977 30.942 33.115 1.00 21.00 175 ILE B C 1
ATOM 4753 O O . ILE B 1 166 ? 17.343 30.421 32.065 1.00 18.76 175 ILE B O 1
ATOM 4758 N N . LYS B 1 167 ? 15.845 30.621 33.731 1.00 21.46 176 LYS B N 1
ATOM 4759 C CA . LYS B 1 167 ? 14.785 29.858 33.062 1.00 23.61 176 LYS B CA 1
ATOM 4760 C C . LYS B 1 167 ? 13.457 30.573 33.246 1.00 22.41 176 LYS B C 1
ATOM 4761 O O . LYS B 1 167 ? 13.182 31.146 34.280 1.00 20.94 176 LYS B O 1
ATOM 4767 N N . THR B 1 168 ? 12.647 30.523 32.209 1.00 21.89 177 THR B N 1
ATOM 4768 C CA . THR B 1 168 ? 11.408 31.270 32.167 1.00 22.31 177 THR B CA 1
ATOM 4769 C C . THR B 1 168 ? 10.277 30.328 31.758 1.00 22.30 177 THR B C 1
ATOM 4770 O O . THR B 1 168 ? 10.517 29.288 31.157 1.00 22.49 177 THR B O 1
ATOM 4774 N N . ASP B 1 169 ? 9.050 30.729 32.061 1.00 23.23 178 ASP B N 1
ATOM 4775 C CA . ASP B 1 169 ? 7.833 30.017 31.606 1.00 23.00 178 ASP B CA 1
ATOM 4776 C C . ASP B 1 169 ? 7.784 29.914 30.092 1.00 22.68 178 ASP B C 1
ATOM 4777 O O . ASP B 1 169 ? 7.504 28.858 29.535 1.00 21.96 178 ASP B O 1
ATOM 4782 N N . PHE B 1 170 ? 8.062 31.025 29.424 1.00 23.07 179 PHE B N 1
ATOM 4783 C CA . PHE B 1 170 ? 8.072 31.053 27.967 1.00 22.67 179 PHE B CA 1
ATOM 4784 C C . PHE B 1 170 ? 9.360 31.642 27.401 1.00 21.22 179 PHE B C 1
ATOM 4785 O O . PHE B 1 170 ? 10.071 32.380 28.053 1.00 20.08 179 PHE B O 1
ATOM 4793 N N . SER B 1 171 ? 9.633 31.289 26.159 1.00 21.32 180 SER B N 1
ATOM 4794 C CA . SER B 1 171 ? 10.654 31.941 25.372 1.00 21.68 180 SER B CA 1
ATOM 4795 C C . SER B 1 171 ? 10.049 32.291 24.036 1.00 22.57 180 SER B C 1
ATOM 4796 O O . SER B 1 171 ? 9.444 31.427 23.405 1.00 23.62 180 SER B O 1
ATOM 4799 N N . ILE B 1 172 ? 10.204 33.543 23.607 1.00 23.09 181 ILE B N 1
ATOM 4800 C CA . ILE B 1 172 ? 9.703 33.964 22.285 1.00 23.93 181 ILE B CA 1
ATOM 4801 C C . ILE B 1 172 ? 10.866 34.308 21.368 1.00 24.33 181 ILE B C 1
ATOM 4802 O O . ILE B 1 172 ? 11.704 35.141 21.714 1.00 26.17 181 ILE B O 1
ATOM 4807 N N . VAL B 1 173 ? 10.859 33.703 20.182 1.00 24.31 182 VAL B N 1
ATOM 4808 C CA . VAL B 1 173 ? 11.985 33.712 19.242 1.00 24.62 182 VAL B CA 1
ATOM 4809 C C . VAL B 1 173 ? 11.501 34.035 17.816 1.00 25.04 182 VAL B C 1
ATOM 4810 O O . VAL B 1 173 ? 10.377 33.672 17.461 1.00 24.45 182 VAL B O 1
ATOM 4814 N N . LYS B 1 174 ? 12.329 34.724 17.013 1.00 23.29 183 LYS B N 1
ATOM 4815 C CA . LYS B 1 174 ? 12.059 34.871 15.579 1.00 23.29 183 LYS B CA 1
ATOM 4816 C C . LYS B 1 174 ? 13.130 34.194 14.739 1.00 23.78 183 LYS B C 1
ATOM 4817 O O . LYS B 1 174 ? 14.322 34.325 15.026 1.00 23.21 183 LYS B O 1
ATOM 4823 N N . ALA B 1 175 ? 12.700 33.503 13.683 1.00 23.63 184 ALA B N 1
ATOM 4824 C CA . ALA B 1 175 ? 13.633 32.904 12.721 1.00 24.29 184 ALA B CA 1
ATOM 4825 C C . ALA B 1 175 ? 13.221 33.170 11.281 1.00 25.90 184 ALA B C 1
ATOM 4826 O O . ALA B 1 175 ? 12.035 33.260 10.964 1.00 23.52 184 ALA B O 1
ATOM 4828 N N . TRP B 1 176 ? 14.229 33.251 10.419 1.00 27.61 185 TRP B N 1
ATOM 4829 C CA . TRP B 1 176 ? 14.045 33.372 8.980 1.00 27.50 185 TRP B CA 1
ATOM 4830 C C . TRP B 1 176 ? 13.365 32.139 8.416 1.00 26.74 185 TRP B C 1
ATOM 4831 O O . TRP B 1 176 ? 12.486 32.241 7.570 1.00 26.40 185 TRP B O 1
ATOM 4842 N N . LYS B 1 177 ? 13.778 30.969 8.874 1.00 26.47 186 LYS B N 1
ATOM 4843 C CA . LYS B 1 177 ? 13.179 29.742 8.398 1.00 26.51 186 LYS B CA 1
ATOM 4844 C C . LYS B 1 177 ? 12.962 28.784 9.554 1.00 27.06 186 LYS B C 1
ATOM 4845 O O . LYS B 1 177 ? 13.792 28.720 10.478 1.00 24.98 186 LYS B O 1
ATOM 4851 N N . GLY B 1 178 ? 11.840 28.063 9.510 1.00 25.34 187 GLY B N 1
ATOM 4852 C CA . GLY B 1 178 ? 11.602 26.946 10.403 1.00 25.63 187 GLY B CA 1
ATOM 4853 C C . GLY B 1 178 ? 10.871 25.835 9.698 1.00 25.15 187 GLY B C 1
ATOM 4854 O O . GLY B 1 178 ? 10.109 26.093 8.765 1.00 28.96 187 GLY B O 1
ATOM 4855 N N . ASP B 1 179 ? 11.103 24.598 10.108 1.00 22.85 188 ASP B N 1
ATOM 4856 C CA . ASP B 1 179 ? 10.269 23.507 9.622 1.00 23.50 188 ASP B CA 1
ATOM 4857 C C . ASP B 1 179 ? 9.183 23.150 10.645 1.00 23.35 188 ASP B C 1
ATOM 4858 O O . ASP B 1 179 ? 9.048 23.833 11.691 1.00 20.91 188 ASP B O 1
ATOM 4863 N N . ARG B 1 180 ? 8.390 22.108 10.332 1.00 25.25 189 ARG B N 1
ATOM 4864 C CA . ARG B 1 180 ? 7.260 21.693 11.189 1.00 26.42 189 ARG B CA 1
ATOM 4865 C C . ARG B 1 180 ? 7.728 21.068 12.528 1.00 27.82 189 ARG B C 1
ATOM 4866 O O . ARG B 1 180 ? 7.064 21.265 13.562 1.00 27.76 189 ARG B O 1
ATOM 4874 N N . CYS B 1 181 ? 8.867 20.348 12.483 1.00 29.09 190 CYS B N 1
ATOM 4875 C CA . CYS B 1 181 ? 9.692 19.902 13.660 1.00 30.37 190 CYS B CA 1
ATOM 4876 C C . CYS B 1 181 ? 10.093 20.996 14.646 1.00 26.89 190 CYS B C 1
ATOM 4877 O O . CYS B 1 181 ? 10.431 20.702 15.797 1.00 26.20 190 CYS B O 1
ATOM 4880 N N . GLY B 1 182 ? 10.162 22.230 14.160 1.00 24.31 191 GLY B N 1
ATOM 4881 C CA . GLY B 1 182 ? 10.696 23.343 14.904 1.00 23.91 191 GLY B CA 1
ATOM 4882 C C . GLY B 1 182 ? 12.183 23.634 14.697 1.00 22.67 191 GLY B C 1
ATOM 4883 O O . GLY B 1 182 ? 12.723 24.478 15.395 1.00 23.62 191 GLY B O 1
ATOM 4884 N N . ASN B 1 183 ? 12.857 22.934 13.783 1.00 22.30 192 ASN B N 1
ATOM 4885 C CA . ASN B 1 183 ? 14.234 23.308 13.397 1.00 23.09 192 ASN B CA 1
ATOM 4886 C C . ASN B 1 183 ? 14.276 24.727 12.811 1.00 22.18 192 ASN B C 1
ATOM 4887 O O . ASN B 1 183 ? 13.599 24.982 11.825 1.00 20.11 192 ASN B O 1
ATOM 4892 N N . LEU B 1 184 ? 15.054 25.634 13.420 1.00 20.96 193 LEU B N 1
ATOM 4893 C CA . LEU B 1 184 ? 15.133 27.013 12.954 1.00 20.54 193 LEU B CA 1
ATOM 4894 C C . LEU B 1 184 ? 16.464 27.350 12.266 1.00 22.33 193 LEU B C 1
ATOM 4895 O O . LEU B 1 184 ? 17.519 26.821 12.628 1.00 21.43 193 LEU B O 1
ATOM 4900 N N . VAL B 1 185 ? 16.377 28.226 11.259 1.00 22.15 194 VAL B N 1
ATOM 4901 C CA . VAL B 1 185 ? 17.537 28.822 10.614 1.00 22.22 194 VAL B CA 1
ATOM 4902 C C . VAL B 1 185 ? 17.378 30.331 10.718 1.00 22.05 194 VAL B C 1
ATOM 4903 O O . VAL B 1 185 ? 16.325 30.876 10.410 1.00 21.84 194 VAL B O 1
ATOM 4907 N N . PHE B 1 186 ? 18.428 31.001 11.162 1.00 21.40 195 PHE B N 1
ATOM 4908 C CA . PHE B 1 186 ? 18.458 32.458 11.258 1.00 22.61 195 PHE B CA 1
ATOM 4909 C C . PHE B 1 186 ? 19.246 33.065 10.118 1.00 22.16 195 PHE B C 1
ATOM 4910 O O . PHE B 1 186 ? 19.825 32.367 9.307 1.00 21.34 195 PHE B O 1
ATOM 4918 N N . ARG B 1 187 ? 19.220 34.386 10.052 1.00 24.04 196 ARG B N 1
ATOM 4919 C CA . ARG B 1 187 ? 19.753 35.105 8.924 1.00 25.39 196 ARG B CA 1
ATOM 4920 C C . ARG B 1 187 ? 20.452 36.371 9.371 1.00 22.24 196 ARG B C 1
ATOM 4921 O O . ARG B 1 187 ? 19.883 37.171 10.100 1.00 19.32 196 ARG B O 1
ATOM 4929 N N . GLY B 1 188 ? 21.708 36.532 8.953 1.00 22.97 197 GLY B N 1
ATOM 4930 C CA . GLY B 1 188 ? 22.497 37.693 9.310 1.00 21.58 197 GLY B CA 1
ATOM 4931 C C . GLY B 1 188 ? 22.711 37.764 10.803 1.00 22.22 197 GLY B C 1
ATOM 4932 O O . GLY B 1 188 ? 22.718 36.746 11.501 1.00 22.54 197 GLY B O 1
ATOM 4933 N N . THR B 1 189 ? 22.851 38.977 11.305 1.00 23.29 198 THR B N 1
ATOM 4934 C CA . THR B 1 189 ? 22.948 39.210 12.743 1.00 23.59 198 THR B CA 1
ATOM 4935 C C . THR B 1 189 ? 21.581 39.137 13.489 1.00 23.28 198 THR B C 1
ATOM 4936 O O . THR B 1 189 ? 21.540 39.388 14.696 1.00 22.83 198 THR B O 1
ATOM 4940 N N . ALA B 1 190 ? 20.497 38.743 12.801 1.00 23.39 199 ALA B N 1
ATOM 4941 C CA . ALA B 1 190 ? 19.190 38.474 13.432 1.00 24.64 199 ALA B CA 1
ATOM 4942 C C . ALA B 1 190 ? 19.112 37.171 14.287 1.00 24.60 199 ALA B C 1
ATOM 4943 O O . ALA B 1 190 ? 18.085 36.898 14.918 1.00 23.77 199 ALA B O 1
ATOM 4945 N N . ARG B 1 191 ? 20.180 36.379 14.305 1.00 22.68 200 ARG B N 1
ATOM 4946 C CA . ARG B 1 191 ? 20.282 35.229 15.207 1.00 21.92 200 ARG B CA 1
ATOM 4947 C C . ARG B 1 191 ? 20.408 35.720 16.658 1.00 20.73 200 ARG B C 1
ATOM 4948 O O . ARG B 1 191 ? 19.470 35.591 17.434 1.00 18.98 200 ARG B O 1
ATOM 4956 N N . ASN B 1 192 ? 21.534 36.365 16.973 1.00 19.44 201 ASN B N 1
ATOM 4957 C CA . ASN B 1 192 ? 21.827 36.946 18.278 1.00 19.09 201 ASN B CA 1
ATOM 4958 C C . ASN B 1 192 ? 21.307 36.139 19.492 1.00 18.91 201 ASN B C 1
ATOM 4959 O O . ASN B 1 192 ? 21.695 34.972 19.652 1.00 16.97 201 ASN B O 1
ATOM 4964 N N . PHE B 1 193 ? 20.418 36.710 20.304 1.00 18.95 202 PHE B N 1
ATOM 4965 C CA . PHE B 1 193 ? 19.877 36.031 21.479 1.00 19.78 202 PHE B CA 1
ATOM 4966 C C . PHE B 1 193 ? 18.872 34.918 21.195 1.00 19.72 202 PHE B C 1
ATOM 4967 O O . PHE B 1 193 ? 18.490 34.219 22.149 1.00 18.89 202 PHE B O 1
ATOM 4975 N N . ASN B 1 194 ? 18.463 34.706 19.937 1.00 19.33 203 ASN B N 1
ATOM 4976 C CA . ASN B 1 194 ? 17.420 33.720 19.654 1.00 20.36 203 ASN B CA 1
ATOM 4977 C C . ASN B 1 194 ? 17.807 32.289 19.969 1.00 20.93 203 ASN B C 1
ATOM 4978 O O . ASN B 1 194 ? 16.936 31.506 20.332 1.00 20.60 203 ASN B O 1
ATOM 4983 N N . VAL B 1 195 ? 19.092 31.940 19.844 1.00 22.23 204 VAL B N 1
ATOM 4984 C CA . VAL B 1 195 ? 19.529 30.581 20.187 1.00 22.60 204 VAL B CA 1
ATOM 4985 C C . VAL B 1 195 ? 19.436 30.346 21.710 1.00 21.66 204 VAL B C 1
ATOM 4986 O O . VAL B 1 195 ? 18.675 29.479 22.111 1.00 20.92 204 VAL B O 1
ATOM 4990 N N . PRO B 1 196 ? 20.144 31.145 22.545 1.00 20.77 205 PRO B N 1
ATOM 4991 C CA . PRO B 1 196 ? 20.008 30.948 24.002 1.00 20.30 205 PRO B CA 1
ATOM 4992 C C . PRO B 1 196 ? 18.610 31.225 24.616 1.00 19.19 205 PRO B C 1
ATOM 4993 O O . PRO B 1 196 ? 18.243 30.554 25.567 1.00 19.25 205 PRO B O 1
ATOM 4997 N N . VAL B 1 197 ? 17.851 32.183 24.083 1.00 19.90 206 VAL B N 1
ATOM 4998 C CA . VAL B 1 197 ? 16.439 32.346 24.443 1.00 18.90 206 VAL B CA 1
ATOM 4999 C C . VAL B 1 197 ? 15.619 31.068 24.122 1.00 18.36 206 VAL B C 1
ATOM 5000 O O . VAL B 1 197 ? 14.869 30.577 24.964 1.00 17.69 206 VAL B O 1
ATOM 5004 N N . GLY B 1 198 ? 15.757 30.550 22.909 1.00 17.24 207 GLY B N 1
ATOM 5005 C CA . GLY B 1 198 ? 15.130 29.286 22.521 1.00 17.56 207 GLY B CA 1
ATOM 5006 C C . GLY B 1 198 ? 15.412 28.071 23.408 1.00 19.04 207 GLY B C 1
ATOM 5007 O O . GLY B 1 198 ? 14.605 27.129 23.444 1.00 17.74 207 GLY B O 1
ATOM 5008 N N . GLN B 1 199 ? 16.540 28.079 24.129 1.00 19.12 208 GLN B N 1
ATOM 5009 C CA . GLN B 1 199 ? 16.919 26.948 25.003 1.00 20.30 208 GLN B CA 1
ATOM 5010 C C . GLN B 1 199 ? 16.367 27.014 26.448 1.00 21.81 208 GLN B C 1
ATOM 5011 O O . GLN B 1 199 ? 16.221 25.974 27.099 1.00 23.34 208 GLN B O 1
ATOM 5017 N N . CYS B 1 200 ? 16.018 28.209 26.920 1.00 22.08 209 CYS B N 1
ATOM 5018 C CA . CYS B 1 200 ? 15.806 28.457 28.342 1.00 22.86 209 CYS B CA 1
ATOM 5019 C C . CYS B 1 200 ? 14.361 28.608 28.805 1.00 23.86 209 CYS B C 1
ATOM 5020 O O . CYS B 1 200 ? 14.130 28.909 29.978 1.00 22.72 209 CYS B O 1
ATOM 5023 N N . GLY B 1 201 ? 13.402 28.380 27.901 1.00 24.81 210 GLY B N 1
ATOM 5024 C CA . GLY B 1 201 ? 11.993 28.465 28.224 1.00 24.04 210 GLY B CA 1
ATOM 5025 C C . GLY B 1 201 ? 11.330 27.105 28.350 1.00 24.54 210 GLY B C 1
ATOM 5026 O O . GLY B 1 201 ? 11.646 26.174 27.618 1.00 22.78 210 GLY B O 1
ATOM 5027 N N . GLN B 1 202 ? 10.410 27.015 29.306 1.00 25.23 211 GLN B N 1
ATOM 5028 C CA . GLN B 1 202 ? 9.506 25.882 29.451 1.00 26.67 211 GLN B CA 1
ATOM 5029 C C . GLN B 1 202 ? 8.721 25.668 28.139 1.00 24.62 211 GLN B C 1
ATOM 5030 O O . GLN B 1 202 ? 8.747 24.587 27.551 1.00 23.53 211 GLN B O 1
ATOM 5036 N N . THR B 1 203 ? 8.070 26.714 27.656 1.00 22.79 212 THR B N 1
ATOM 5037 C CA . THR B 1 203 ? 7.340 26.634 26.396 1.00 22.68 212 THR B CA 1
ATOM 5038 C C . THR B 1 203 ? 7.908 27.645 25.400 1.00 22.27 212 THR B C 1
ATOM 5039 O O . THR B 1 203 ? 7.871 28.829 25.666 1.00 22.48 212 THR B O 1
ATOM 5043 N N . VAL B 1 204 ? 8.417 27.201 24.249 1.00 23.28 213 VAL B N 1
ATOM 5044 C CA . VAL B 1 204 ? 9.103 28.149 23.346 1.00 25.32 213 VAL B CA 1
ATOM 5045 C C . VAL B 1 204 ? 8.370 28.342 22.006 1.00 25.32 213 VAL B C 1
ATOM 5046 O O . VAL B 1 204 ? 8.114 27.377 21.291 1.00 23.94 213 VAL B O 1
ATOM 5050 N N . ILE B 1 205 ? 8.020 29.600 21.711 1.00 25.01 214 ILE B N 1
ATOM 5051 C CA . ILE B 1 205 ? 7.223 29.949 20.537 1.00 25.64 214 ILE B CA 1
ATOM 5052 C C . ILE B 1 205 ? 8.124 30.679 19.520 1.00 24.24 214 ILE B C 1
ATOM 5053 O O . ILE B 1 205 ? 8.832 31.608 19.865 1.00 25.89 214 ILE B O 1
ATOM 5058 N N . ALA B 1 206 ? 8.095 30.225 18.274 1.00 23.26 215 ALA B N 1
ATOM 5059 C CA . ALA B 1 206 ? 8.986 30.705 17.213 1.00 22.72 215 ALA B CA 1
ATOM 5060 C C . ALA B 1 206 ? 8.163 31.229 16.048 1.00 21.84 215 ALA B C 1
ATOM 5061 O O . ALA B 1 206 ? 7.353 30.513 15.509 1.00 21.61 215 ALA B O 1
ATOM 5063 N N . GLU B 1 207 ? 8.337 32.489 15.679 1.00 22.43 216 GLU B N 1
ATOM 5064 C CA . GLU B 1 207 ? 7.697 32.976 14.471 1.00 24.11 216 GLU B CA 1
ATOM 5065 C C . GLU B 1 207 ? 8.696 32.850 13.346 1.00 23.95 216 GLU B C 1
ATOM 5066 O O . GLU B 1 207 ? 9.838 33.277 13.471 1.00 24.59 216 GLU B O 1
ATOM 5072 N N . VAL B 1 208 ? 8.272 32.238 12.260 1.00 24.97 217 VAL B N 1
ATOM 5073 C CA . VAL B 1 208 ? 9.153 32.032 11.109 1.00 26.88 217 VAL B CA 1
ATOM 5074 C C . VAL B 1 208 ? 8.684 32.917 9.942 1.00 28.52 217 VAL B C 1
ATOM 5075 O O . VAL B 1 208 ? 7.497 32.982 9.629 1.00 26.92 217 VAL B O 1
ATOM 5079 N N . GLU B 1 209 ? 9.624 33.626 9.329 1.00 30.64 218 GLU B N 1
ATOM 5080 C CA . GLU B 1 209 ? 9.360 34.306 8.060 1.00 30.48 218 GLU B CA 1
ATOM 5081 C C . GLU B 1 209 ? 9.028 33.300 6.966 1.00 29.82 218 GLU B C 1
ATOM 5082 O O . GLU B 1 209 ? 8.275 33.620 6.047 1.00 30.40 218 GLU B O 1
ATOM 5088 N N . ASN B 1 210 ? 9.602 32.092 7.064 1.00 28.98 219 ASN B N 1
ATOM 5089 C CA . ASN B 1 210 ? 9.394 31.029 6.088 1.00 27.60 219 ASN B CA 1
ATOM 5090 C C . ASN B 1 210 ? 9.174 29.658 6.716 1.00 26.43 219 ASN B C 1
ATOM 5091 O O . ASN B 1 210 ? 10.061 29.115 7.362 1.00 24.65 219 ASN B O 1
ATOM 5096 N N . LEU B 1 211 ? 7.996 29.075 6.499 1.00 26.82 220 LEU B N 1
ATOM 5097 C CA . LEU B 1 211 ? 7.722 27.693 6.944 1.00 26.58 220 LEU B CA 1
ATOM 5098 C C . LEU B 1 211 ? 8.051 26.736 5.813 1.00 28.13 220 LEU B C 1
ATOM 5099 O O . LEU B 1 211 ? 7.613 26.937 4.677 1.00 28.47 220 LEU B O 1
ATOM 5104 N N . VAL B 1 212 ? 8.797 25.683 6.127 1.00 28.59 221 VAL B N 1
ATOM 5105 C CA . VAL B 1 212 ? 9.076 24.607 5.174 1.00 29.98 221 VAL B CA 1
ATOM 5106 C C . VAL B 1 212 ? 8.715 23.245 5.766 1.00 31.30 221 VAL B C 1
ATOM 5107 O O . VAL B 1 212 ? 8.438 23.127 6.960 1.00 32.80 221 VAL B O 1
ATOM 5111 N N . GLU B 1 213 ? 8.721 22.230 4.912 1.00 33.47 222 GLU B N 1
ATOM 5112 C CA . GLU B 1 213 ? 8.371 20.856 5.296 1.00 35.67 222 GLU B CA 1
ATOM 5113 C C . GLU B 1 213 ? 9.577 20.165 5.933 1.00 34.58 222 GLU B C 1
ATOM 5114 O O . GLU B 1 213 ? 10.729 20.445 5.569 1.00 33.69 222 GLU B O 1
ATOM 5120 N N . ASN B 1 214 ? 9.306 19.259 6.869 1.00 30.65 223 ASN B N 1
ATOM 5121 C CA . ASN B 1 214 ? 10.357 18.460 7.486 1.00 30.01 223 ASN B CA 1
ATOM 5122 C C . ASN B 1 214 ? 11.168 17.774 6.409 1.00 28.22 223 ASN B C 1
ATOM 5123 O O . ASN B 1 214 ? 10.613 17.193 5.464 1.00 28.10 223 ASN B O 1
ATOM 5128 N N . GLY B 1 215 ? 12.482 17.891 6.519 1.00 26.64 224 GLY B N 1
ATOM 5129 C CA . GLY B 1 215 ? 13.393 17.399 5.484 1.00 27.90 224 GLY B CA 1
ATOM 5130 C C . GLY B 1 215 ? 13.877 18.453 4.488 1.00 28.41 224 GLY B C 1
ATOM 5131 O O . GLY B 1 215 ? 14.832 18.192 3.765 1.00 28.76 224 GLY B O 1
ATOM 5132 N N . ASP B 1 216 ? 13.252 19.631 4.450 1.00 27.99 225 ASP B N 1
ATOM 5133 C CA . ASP B 1 216 ? 13.698 20.712 3.558 1.00 29.22 225 ASP B CA 1
ATOM 5134 C C . ASP B 1 216 ? 14.837 21.599 4.070 1.00 30.44 225 ASP B C 1
ATOM 5135 O O . ASP B 1 216 ? 15.397 22.380 3.273 1.00 30.74 225 ASP B O 1
ATOM 5140 N N . ILE B 1 217 ? 15.153 21.536 5.371 1.00 29.38 226 ILE B N 1
ATOM 5141 C CA . ILE B 1 217 ? 16.332 22.241 5.904 1.00 28.17 226 ILE B CA 1
ATOM 5142 C C . ILE B 1 217 ? 17.430 21.218 6.050 1.00 26.97 226 ILE B C 1
ATOM 5143 O O . ILE B 1 217 ? 17.306 20.276 6.827 1.00 29.50 226 ILE B O 1
ATOM 5148 N N . ASP B 1 218 ? 18.510 21.391 5.304 1.00 25.44 227 ASP B N 1
ATOM 5149 C CA . ASP B 1 218 ? 19.674 20.531 5.469 1.00 25.02 227 ASP B CA 1
ATOM 5150 C C . ASP B 1 218 ? 19.973 20.394 6.973 1.00 23.20 227 ASP B C 1
ATOM 5151 O O . ASP B 1 218 ? 20.031 21.417 7.675 1.00 19.17 227 ASP B O 1
ATOM 5156 N N . PRO B 1 219 ? 20.125 19.149 7.477 1.00 22.67 228 PRO B N 1
ATOM 5157 C CA . PRO B 1 219 ? 20.398 18.968 8.912 1.00 23.37 228 PRO B CA 1
ATOM 5158 C C . PRO B 1 219 ? 21.661 19.650 9.399 1.00 23.59 228 PRO B C 1
ATOM 5159 O O . PRO B 1 219 ? 21.744 20.003 10.581 1.00 24.31 228 PRO B O 1
ATOM 5163 N N . ASP B 1 220 ? 22.641 19.817 8.506 1.00 24.53 229 ASP B N 1
ATOM 5164 C CA . ASP B 1 220 ? 23.859 20.572 8.827 1.00 25.82 229 ASP B CA 1
ATOM 5165 C C . ASP B 1 220 ? 23.715 22.108 8.836 1.00 24.28 229 ASP B C 1
ATOM 5166 O O . ASP B 1 220 ? 24.646 22.806 9.241 1.00 25.65 229 ASP B O 1
ATOM 5171 N N . GLU B 1 221 ? 22.581 22.640 8.398 1.00 22.75 230 GLU B N 1
ATOM 5172 C CA . GLU B 1 221 ? 22.355 24.098 8.336 1.00 23.62 230 GLU B CA 1
ATOM 5173 C C . GLU B 1 221 ? 21.426 24.589 9.454 1.00 23.03 230 GLU B C 1
ATOM 5174 O O . GLU B 1 221 ? 21.066 25.766 9.482 1.00 23.92 230 GLU B O 1
ATOM 5180 N N . VAL B 1 222 ? 21.050 23.707 10.385 1.00 21.68 231 VAL B N 1
ATOM 5181 C CA . VAL B 1 222 ? 20.083 24.059 11.447 1.00 20.24 231 VAL B CA 1
ATOM 5182 C C . VAL B 1 222 ? 20.785 24.802 12.563 1.00 19.38 231 VAL B C 1
ATOM 5183 O O . VAL B 1 222 ? 21.821 24.364 13.032 1.00 20.09 231 VAL B O 1
ATOM 5187 N N . HIS B 1 223 ? 20.223 25.920 12.997 1.00 19.09 232 HIS B N 1
ATOM 5188 C CA . HIS B 1 223 ? 20.837 26.720 14.044 1.00 19.89 232 HIS B CA 1
ATOM 5189 C C . HIS B 1 223 ? 20.224 26.473 15.419 1.00 18.06 232 HIS B C 1
ATOM 5190 O O . HIS B 1 223 ? 20.942 26.471 16.398 1.00 16.51 232 HIS B O 1
ATOM 5197 N N . LEU B 1 224 ? 18.916 26.239 15.487 1.00 18.02 233 LEU B N 1
ATOM 5198 C CA . LEU B 1 224 ? 18.279 25.803 16.745 1.00 18.46 233 LEU B CA 1
ATOM 5199 C C . LEU B 1 224 ? 17.602 24.465 16.456 1.00 18.90 233 LEU B C 1
ATOM 5200 O O . LEU B 1 224 ? 16.610 24.426 15.727 1.00 20.46 233 LEU B O 1
ATOM 5205 N N . PRO B 1 225 ? 18.153 23.359 16.986 1.00 19.32 234 PRO B N 1
ATOM 5206 C CA . PRO B 1 225 ? 17.566 22.029 16.754 1.00 19.47 234 PRO B CA 1
ATOM 5207 C C . PRO B 1 225 ? 16.126 21.989 17.266 1.00 21.02 234 PRO B C 1
ATOM 5208 O O . PRO B 1 225 ? 15.842 22.603 18.310 1.00 20.33 234 PRO B O 1
ATOM 5212 N N . GLY B 1 226 ? 15.247 21.286 16.535 1.00 20.67 235 GLY B N 1
ATOM 5213 C CA . GLY B 1 226 ? 13.804 21.288 16.791 1.00 20.41 235 GLY B CA 1
ATOM 5214 C C . GLY B 1 226 ? 13.353 20.871 18.179 1.00 20.03 235 GLY B C 1
ATOM 5215 O O . GLY B 1 226 ? 12.299 21.309 18.633 1.00 20.28 235 GLY B O 1
ATOM 5216 N N . VAL B 1 227 ? 14.152 20.055 18.874 1.00 20.85 236 VAL B N 1
ATOM 5217 C CA . VAL B 1 227 ? 13.895 19.717 20.293 1.00 20.20 236 VAL B CA 1
ATOM 5218 C C . VAL B 1 227 ? 13.602 20.908 21.180 1.00 19.50 236 VAL B C 1
ATOM 5219 O O . VAL B 1 227 ? 12.845 20.797 22.157 1.00 19.17 236 VAL B O 1
ATOM 5223 N N . TYR B 1 228 ? 14.213 22.054 20.877 1.00 18.91 237 TYR B N 1
ATOM 5224 C CA . TYR B 1 228 ? 14.044 23.199 21.745 1.00 18.47 237 TYR B CA 1
ATOM 5225 C C . TYR B 1 228 ? 12.720 23.922 21.549 1.00 19.37 237 TYR B C 1
ATOM 5226 O O . TYR B 1 228 ? 12.284 24.606 22.462 1.00 18.80 237 TYR B O 1
ATOM 5235 N N . VAL B 1 229 ? 12.094 23.774 20.379 1.00 20.70 238 VAL B N 1
ATOM 5236 C CA . VAL B 1 229 ? 10.924 24.586 19.997 1.00 23.00 238 VAL B CA 1
ATOM 5237 C C . VAL B 1 229 ? 9.613 23.833 20.207 1.00 22.94 238 VAL B C 1
ATOM 5238 O O . VAL B 1 229 ? 9.478 22.730 19.722 1.00 24.72 238 VAL B O 1
ATOM 5242 N N . ASP B 1 230 ? 8.640 24.456 20.864 1.00 23.54 239 ASP B N 1
ATOM 5243 C CA . ASP B 1 230 ? 7.334 23.813 21.107 1.00 24.71 239 ASP B CA 1
ATOM 5244 C C . ASP B 1 230 ? 6.250 24.175 20.086 1.00 24.53 239 ASP B C 1
ATOM 5245 O O . ASP B 1 230 ? 5.434 23.339 19.740 1.00 23.50 239 ASP B O 1
ATOM 5250 N N . ARG B 1 231 ? 6.241 25.423 19.641 1.00 25.56 240 ARG B N 1
ATOM 5251 C CA . ARG B 1 231 ? 5.150 25.958 18.819 1.00 26.91 240 ARG B CA 1
ATOM 5252 C C . ARG B 1 231 ? 5.756 26.829 17.742 1.00 27.40 240 ARG B C 1
ATOM 5253 O O . ARG B 1 231 ? 6.620 27.654 18.041 1.00 26.79 240 ARG B O 1
ATOM 5261 N N . VAL B 1 232 ? 5.312 26.637 16.504 1.00 28.52 241 VAL B N 1
ATOM 5262 C CA . VAL B 1 232 ? 5.841 27.389 15.365 1.00 30.79 241 VAL B CA 1
ATOM 5263 C C . VAL B 1 232 ? 4.690 28.155 14.709 1.00 32.31 241 VAL B C 1
ATOM 5264 O O . VAL B 1 232 ? 3.672 27.572 14.355 1.00 30.23 241 VAL B O 1
ATOM 5268 N N . VAL B 1 233 ? 4.884 29.467 14.576 1.00 31.49 242 VAL B N 1
ATOM 5269 C CA . VAL B 1 233 ? 3.880 30.396 14.091 1.00 33.78 242 VAL B CA 1
ATOM 5270 C C . VAL B 1 233 ? 4.424 31.048 12.808 1.00 34.66 242 VAL B C 1
ATOM 5271 O O . VAL B 1 233 ? 5.625 31.245 12.667 1.00 35.07 242 VAL B O 1
ATOM 5275 N N . VAL B 1 234 ? 3.538 31.308 11.856 1.00 33.53 243 VAL B N 1
ATOM 5276 C CA . VAL B 1 234 ? 3.915 31.899 10.578 1.00 33.40 243 VAL B CA 1
ATOM 5277 C C . VAL B 1 234 ? 3.084 33.158 10.413 1.00 34.04 243 VAL B C 1
ATOM 5278 O O . VAL B 1 234 ? 1.989 33.088 9.878 1.00 33.72 243 VAL B O 1
ATOM 5282 N N . PRO B 1 235 ? 3.591 34.306 10.892 1.00 32.99 244 PRO B N 1
ATOM 5283 C CA . PRO B 1 235 ? 2.826 35.531 10.671 1.00 34.72 244 PRO B CA 1
ATOM 5284 C C . PRO B 1 235 ? 2.715 35.901 9.191 1.00 36.64 244 PRO B C 1
ATOM 5285 O O . PRO B 1 235 ? 3.422 35.341 8.336 1.00 36.09 244 PRO B O 1
ATOM 5289 N N . GLU B 1 236 ? 1.780 36.807 8.919 1.00 37.43 245 GLU B N 1
ATOM 5290 C CA . GLU B 1 236 ? 1.762 37.585 7.698 1.00 40.03 245 GLU B CA 1
ATOM 5291 C C . GLU B 1 236 ? 3.138 38.233 7.541 1.00 38.29 245 GLU B C 1
ATOM 5292 O O . GLU B 1 236 ? 3.692 38.726 8.519 1.00 36.61 245 GLU B O 1
ATOM 5298 N N . ARG B 1 237 ? 3.683 38.210 6.324 1.00 40.15 246 ARG B N 1
ATOM 5299 C CA . ARG B 1 237 ? 4.948 38.913 6.015 1.00 41.31 246 ARG B CA 1
ATOM 5300 C C . ARG B 1 237 ? 4.931 40.372 6.484 1.00 37.16 246 ARG B C 1
ATOM 5301 O O . ARG B 1 237 ? 3.938 41.072 6.293 1.00 34.94 246 ARG B O 1
ATOM 5309 N N . TYR B 1 238 ? 6.011 40.788 7.144 1.00 33.72 247 TYR B N 1
ATOM 5310 C CA . TYR B 1 238 ? 6.217 42.177 7.560 1.00 34.17 247 TYR B CA 1
ATOM 5311 C C . TYR B 1 238 ? 7.705 42.498 7.554 1.00 34.13 247 TYR B C 1
ATOM 5312 O O . TYR B 1 238 ? 8.541 41.609 7.745 1.00 28.13 247 TYR B O 1
ATOM 5321 N N . GLN B 1 239 ? 8.025 43.770 7.342 1.00 35.92 248 GLN B N 1
ATOM 5322 C CA . GLN B 1 239 ? 9.418 44.225 7.335 1.00 36.84 248 GLN B CA 1
ATOM 5323 C C . GLN B 1 239 ? 9.900 44.565 8.746 1.00 35.67 248 GLN B C 1
ATOM 5324 O O . GLN B 1 239 ? 9.206 45.236 9.523 1.00 31.10 248 GLN B O 1
ATOM 5330 N N . THR B 1 240 ? 11.096 44.070 9.060 1.00 33.46 249 THR B N 1
ATOM 5331 C CA . THR B 1 240 ? 11.792 44.398 10.285 1.00 32.74 249 THR B CA 1
ATOM 5332 C C . THR B 1 240 ? 12.134 45.895 10.288 1.00 32.26 249 THR B C 1
ATOM 5333 O O . THR B 1 240 ? 12.693 46.395 9.318 1.00 30.85 249 THR B O 1
ATOM 5337 N N . LEU B 1 241 ? 11.785 46.602 11.360 1.00 31.96 250 LEU B N 1
ATOM 5338 C CA . LEU B 1 241 ? 12.076 48.037 11.459 1.00 33.20 250 LEU B CA 1
ATOM 5339 C C . LEU B 1 241 ? 13.590 48.201 11.452 1.00 34.88 250 LEU B C 1
ATOM 5340 O O . LEU B 1 241 ? 14.270 47.556 12.248 1.00 32.63 250 LEU B O 1
ATOM 5345 N N . ILE B 1 242 ? 14.105 49.011 10.523 1.00 34.63 251 ILE B N 1
ATOM 5346 C CA . ILE B 1 242 ? 15.508 49.435 10.524 1.00 34.23 251 ILE B CA 1
ATOM 5347 C C . ILE B 1 242 ? 15.535 50.731 11.327 1.00 34.01 251 ILE B C 1
ATOM 5348 O O . ILE B 1 242 ? 14.819 51.683 10.994 1.00 33.45 251 ILE B O 1
ATOM 5353 N N . GLU B 1 243 ? 16.332 50.759 12.394 1.00 32.23 252 GLU B N 1
ATOM 5354 C CA . GLU B 1 243 ? 16.485 51.958 13.216 1.00 32.22 252 GLU B CA 1
ATOM 5355 C C . GLU B 1 243 ? 17.325 53.023 12.536 1.00 31.64 252 GLU B C 1
ATOM 5356 O O . GLU B 1 243 ? 17.025 54.208 12.643 1.00 29.54 252 GLU B O 1
ATOM 5362 N N . HIS B 1 244 ? 18.420 52.588 11.919 1.00 31.41 253 HIS B N 1
ATOM 5363 C CA . HIS B 1 244 ? 19.369 53.477 11.269 1.00 33.15 253 HIS B CA 1
ATOM 5364 C C . HIS B 1 244 ? 19.725 52.920 9.890 1.00 34.21 253 HIS B C 1
ATOM 5365 O O . HIS B 1 244 ? 20.584 52.029 9.755 1.00 31.97 253 HIS B O 1
ATOM 5372 N N . ARG B 1 245 ? 19.025 53.429 8.875 1.00 33.65 254 ARG B N 1
ATOM 5373 C CA . ARG B 1 245 ? 19.222 53.001 7.500 1.00 34.33 254 ARG B CA 1
ATOM 5374 C C . ARG B 1 245 ? 20.444 53.749 6.983 1.00 33.74 254 ARG B C 1
ATOM 5375 O O . ARG B 1 245 ? 20.333 54.749 6.286 1.00 34.58 254 ARG B O 1
ATOM 5383 N N . THR B 1 246 ? 21.615 53.246 7.360 1.00 32.12 255 THR B N 1
ATOM 5384 C CA . THR B 1 246 ? 22.891 53.819 6.979 1.00 29.68 255 THR B CA 1
ATOM 5385 C C . THR B 1 246 ? 23.312 53.176 5.681 1.00 29.58 255 THR B C 1
ATOM 5386 O O . THR B 1 246 ? 23.098 51.976 5.474 1.00 29.19 255 THR B O 1
ATOM 5390 N N . VAL B 1 247 ? 23.939 53.969 4.816 1.00 32.69 256 VAL B N 1
ATOM 5391 C CA . VAL B 1 247 ? 24.272 53.554 3.450 1.00 32.92 256 VAL B CA 1
ATOM 5392 C C . VAL B 1 247 ? 25.557 54.252 2.985 1.00 34.42 256 VAL B C 1
ATOM 5393 O O . VAL B 1 247 ? 25.796 55.403 3.347 1.00 36.43 256 VAL B O 1
ATOM 5397 N N . THR B 1 248 ? 26.383 53.555 2.207 1.00 35.46 257 THR B N 1
ATOM 5398 C CA . THR B 1 248 ? 27.478 54.204 1.464 1.00 39.67 257 THR B CA 1
ATOM 5399 C C . THR B 1 248 ? 27.019 54.515 0.028 1.00 40.34 257 THR B C 1
ATOM 5400 O O . THR B 1 248 ? 26.793 53.608 -0.768 1.00 38.94 257 THR B O 1
ATOM 5404 N N . ARG B 1 249 ? 26.850 55.807 -0.264 1.00 43.94 258 ARG B N 1
ATOM 5405 C CA . ARG B 1 249 ? 26.425 56.291 -1.590 1.00 47.76 258 ARG B CA 1
ATOM 5406 C C . ARG B 1 249 ? 27.457 57.254 -2.187 1.00 49.79 258 ARG B C 1
ATOM 5407 O O . ARG B 1 249 ? 28.495 57.527 -1.567 1.00 46.97 258 ARG B O 1
ATOM 5415 N N . HIS B 1 250 ? 27.175 57.736 -3.398 1.00 55.13 259 HIS B N 1
ATOM 5416 C CA . HIS B 1 250 ? 27.988 58.766 -4.050 1.00 59.26 259 HIS B CA 1
ATOM 5417 C C . HIS B 1 250 ? 27.115 59.920 -4.536 1.00 58.15 259 HIS B C 1
ATOM 5418 O O . HIS B 1 250 ? 27.188 61.032 -4.001 1.00 54.72 259 HIS B O 1
ATOM 5425 N N . GLU B 1 266 ? 35.973 66.657 12.653 1.00 68.10 275 GLU B N 1
ATOM 5426 C CA . GLU B 1 266 ? 37.328 67.121 12.367 1.00 69.85 275 GLU B CA 1
ATOM 5427 C C . GLU B 1 266 ? 38.227 66.965 13.600 1.00 67.75 275 GLU B C 1
ATOM 5428 O O . GLU B 1 266 ? 39.422 66.712 13.471 1.00 64.21 275 GLU B O 1
ATOM 5434 N N . VAL B 1 267 ? 37.647 67.131 14.787 1.00 69.25 276 VAL B N 1
ATOM 5435 C CA . VAL B 1 267 ? 38.344 66.811 16.045 1.00 69.86 276 VAL B CA 1
ATOM 5436 C C . VAL B 1 267 ? 38.480 65.282 16.164 1.00 67.94 276 VAL B C 1
ATOM 5437 O O . VAL B 1 267 ? 39.506 64.764 16.610 1.00 63.74 276 VAL B O 1
ATOM 5441 N N . ARG B 1 268 ? 37.436 64.578 15.736 1.00 67.76 277 ARG B N 1
ATOM 5442 C CA . ARG B 1 268 ? 37.382 63.121 15.805 1.00 70.65 277 ARG B CA 1
ATOM 5443 C C . ARG B 1 268 ? 38.295 62.477 14.755 1.00 71.73 277 ARG B C 1
ATOM 5444 O O . ARG B 1 268 ? 38.762 61.350 14.953 1.00 76.29 277 ARG B O 1
ATOM 5452 N N . GLN B 1 269 ? 38.547 63.191 13.653 1.00 66.94 278 GLN B N 1
ATOM 5453 C CA . GLN B 1 269 ? 39.436 62.712 12.587 1.00 63.93 278 GLN B CA 1
ATOM 5454 C C . GLN B 1 269 ? 40.887 62.524 13.041 1.00 60.97 278 GLN B C 1
ATOM 5455 O O . GLN B 1 269 ? 41.540 61.575 12.601 1.00 62.95 278 GLN B O 1
ATOM 5461 N N . ARG B 1 270 ? 41.394 63.413 13.898 1.00 59.24 279 ARG B N 1
ATOM 5462 C CA . ARG B 1 270 ? 42.765 63.277 14.423 1.00 57.63 279 ARG B CA 1
ATOM 5463 C C . ARG B 1 270 ? 42.914 62.052 15.338 1.00 54.89 279 ARG B C 1
ATOM 5464 O O . ARG B 1 270 ? 43.905 61.324 15.242 1.00 53.81 279 ARG B O 1
ATOM 5472 N N . ILE B 1 271 ? 41.934 61.843 16.219 1.00 53.47 280 ILE B N 1
ATOM 5473 C CA . ILE B 1 271 ? 41.939 60.699 17.143 1.00 50.36 280 ILE B CA 1
ATOM 5474 C C . ILE B 1 271 ? 41.814 59.401 16.342 1.00 48.10 280 ILE B C 1
ATOM 5475 O O . ILE B 1 271 ? 42.557 58.452 16.567 1.00 48.33 280 ILE B O 1
ATOM 5480 N N . ALA B 1 272 ? 40.867 59.382 15.404 1.00 48.11 281 ALA B N 1
ATOM 5481 C CA . ALA B 1 272 ? 40.650 58.239 14.515 1.00 44.34 281 ALA B CA 1
ATOM 5482 C C . ALA B 1 272 ? 41.884 57.868 13.695 1.00 43.27 281 ALA B C 1
ATOM 5483 O O . ALA B 1 272 ? 42.121 56.689 13.464 1.00 39.68 281 ALA B O 1
ATOM 5485 N N . ARG B 1 273 ? 42.658 58.867 13.259 1.00 43.41 282 ARG B N 1
ATOM 5486 C CA . ARG B 1 273 ? 43.886 58.621 12.482 1.00 43.95 282 ARG B CA 1
ATOM 5487 C C . ARG B 1 273 ? 45.040 58.107 13.360 1.00 44.09 282 ARG B C 1
ATOM 5488 O O . ARG B 1 273 ? 45.846 57.279 12.897 1.00 42.99 282 ARG B O 1
ATOM 5496 N N . ARG B 1 274 ? 45.141 58.586 14.607 1.00 42.53 283 ARG B N 1
ATOM 5497 C CA . ARG B 1 274 ? 46.087 57.980 15.545 1.00 41.69 283 ARG B CA 1
ATOM 5498 C C . ARG B 1 274 ? 45.609 56.578 15.917 1.00 40.10 283 ARG B C 1
ATOM 5499 O O . ARG B 1 274 ? 46.408 55.653 15.948 1.00 39.22 283 ARG B O 1
ATOM 5507 N N . ALA B 1 275 ? 44.314 56.431 16.192 1.00 40.52 284 ALA B N 1
ATOM 5508 C CA . ALA B 1 275 ? 43.732 55.122 16.561 1.00 43.02 284 ALA B CA 1
ATOM 5509 C C . ALA B 1 275 ? 43.911 54.086 15.455 1.00 42.92 284 ALA B C 1
ATOM 5510 O O . ALA B 1 275 ? 44.124 52.905 15.730 1.00 45.52 284 ALA B O 1
ATOM 5512 N N . ALA B 1 276 ? 43.833 54.546 14.206 1.00 42.82 285 ALA B N 1
ATOM 5513 C CA . ALA B 1 276 ? 44.103 53.717 13.036 1.00 40.42 285 ALA B CA 1
ATOM 5514 C C . ALA B 1 276 ? 45.484 53.040 13.065 1.00 39.50 285 ALA B C 1
ATOM 5515 O O . ALA B 1 276 ? 45.654 51.955 12.522 1.00 37.82 285 ALA B O 1
ATOM 5517 N N . LEU B 1 277 ? 46.472 53.684 13.682 1.00 41.20 286 LEU B N 1
ATOM 5518 C CA . LEU B 1 277 ? 47.817 53.082 13.827 1.00 41.98 286 LEU B CA 1
ATOM 5519 C C . LEU B 1 277 ? 47.866 51.896 14.796 1.00 39.91 286 LEU B C 1
ATOM 5520 O O . LEU B 1 277 ? 48.784 51.067 14.706 1.00 37.72 286 LEU B O 1
ATOM 5525 N N . GLU B 1 278 ? 46.896 51.806 15.712 1.00 38.60 287 GLU B N 1
ATOM 5526 C CA . GLU B 1 278 ? 46.815 50.656 16.632 1.00 37.08 287 GLU B CA 1
ATOM 5527 C C . GLU B 1 278 ? 46.577 49.348 15.891 1.00 36.92 287 GLU B C 1
ATOM 5528 O O . GLU B 1 278 ? 46.951 48.292 16.392 1.00 39.86 287 GLU B O 1
ATOM 5534 N N . PHE B 1 279 ? 45.938 49.415 14.717 1.00 37.23 288 PHE B N 1
ATOM 5535 C CA . PHE B 1 279 ? 45.643 48.217 13.935 1.00 36.86 288 PHE B CA 1
ATOM 5536 C C . PHE B 1 279 ? 46.902 47.638 13.344 1.00 37.24 288 PHE B C 1
ATOM 5537 O O . PHE B 1 279 ? 47.878 48.351 13.078 1.00 39.12 288 PHE B O 1
ATOM 5545 N N . ALA B 1 280 ? 46.865 46.334 13.135 1.00 36.73 289 ALA B N 1
ATOM 5546 C CA . ALA B 1 280 ? 48.027 45.587 12.696 1.00 37.12 289 ALA B CA 1
ATOM 5547 C C . ALA B 1 280 ? 47.556 44.281 12.098 1.00 37.04 289 ALA B C 1
ATOM 5548 O O . ALA B 1 280 ? 46.499 43.754 12.483 1.00 34.21 289 ALA B O 1
ATOM 5550 N N . ASN B 1 281 ? 48.351 43.776 11.157 1.00 37.74 290 ASN B N 1
ATOM 5551 C CA . ASN B 1 281 ? 47.951 42.672 10.299 1.00 38.29 290 ASN B CA 1
ATOM 5552 C C . ASN B 1 281 ? 47.588 41.436 11.125 1.00 34.32 290 ASN B C 1
ATOM 5553 O O . ASN B 1 281 ? 48.307 41.075 12.061 1.00 31.24 290 ASN B O 1
ATOM 5558 N N . GLY B 1 282 ? 46.442 40.835 10.803 1.00 31.00 291 GLY B N 1
ATOM 5559 C CA . GLY B 1 282 ? 45.976 39.616 11.477 1.00 30.20 291 GLY B CA 1
ATOM 5560 C C . GLY B 1 282 ? 45.028 39.817 12.661 1.00 28.00 291 GLY B C 1
ATOM 5561 O O . GLY B 1 282 ? 44.486 38.841 13.174 1.00 29.09 291 GLY B O 1
ATOM 5562 N N . MET B 1 283 ? 44.796 41.061 13.077 1.00 27.01 292 MET B N 1
ATOM 5563 C CA . MET B 1 283 ? 43.982 41.336 14.269 1.00 25.89 292 MET B CA 1
ATOM 5564 C C . MET B 1 283 ? 42.505 41.097 14.036 1.00 25.47 292 MET B C 1
ATOM 5565 O O . MET B 1 283 ? 41.973 41.371 12.949 1.00 26.50 292 MET B O 1
ATOM 5570 N N . TYR B 1 284 ? 41.860 40.592 15.081 1.00 25.23 293 TYR B N 1
ATOM 5571 C CA . TYR B 1 284 ? 40.415 40.589 15.219 1.00 23.85 293 TYR B CA 1
ATOM 5572 C C . TYR B 1 284 ? 40.141 41.690 16.221 1.00 23.65 293 TYR B C 1
ATOM 5573 O O . TYR B 1 284 ? 40.806 41.771 17.287 1.00 22.93 293 TYR B O 1
ATOM 5582 N N . VAL B 1 285 ? 39.201 42.563 15.868 1.00 22.45 294 VAL B N 1
ATOM 5583 C CA . VAL B 1 285 ? 38.983 43.797 16.600 1.00 23.33 294 VAL B CA 1
ATOM 5584 C C . VAL B 1 285 ? 37.490 44.101 16.782 1.00 24.36 294 VAL B C 1
ATOM 5585 O O . VAL B 1 285 ? 36.682 43.929 15.859 1.00 23.77 294 VAL B O 1
ATOM 5589 N N . ASN B 1 286 ? 37.142 44.542 17.986 1.00 24.04 295 ASN B N 1
ATOM 5590 C CA . ASN B 1 286 ? 35.817 45.035 18.294 1.00 25.39 295 ASN B CA 1
ATOM 5591 C C . ASN B 1 286 ? 35.884 46.544 18.485 1.00 27.01 295 ASN B C 1
ATOM 5592 O O . ASN B 1 286 ? 36.620 47.014 19.354 1.00 27.14 295 ASN B O 1
ATOM 5597 N N . LEU B 1 287 ? 35.117 47.286 17.690 1.00 27.51 296 LEU B N 1
ATOM 5598 C CA . LEU B 1 287 ? 35.062 48.744 17.773 1.00 32.42 296 LEU B CA 1
ATOM 5599 C C . LEU B 1 287 ? 33.661 49.185 18.205 1.00 36.33 296 LEU B C 1
ATOM 5600 O O . LEU B 1 287 ? 32.681 48.773 17.602 1.00 41.58 296 LEU B O 1
ATOM 5605 N N . GLY B 1 288 ? 33.577 49.996 19.260 1.00 37.57 297 GLY B N 1
ATOM 5606 C CA . GLY B 1 288 ? 32.316 50.577 19.722 1.00 41.27 297 GLY B CA 1
ATOM 5607 C C . GLY B 1 288 ? 31.933 51.794 18.895 1.00 43.69 297 GLY B C 1
ATOM 5608 O O . GLY B 1 288 ? 32.711 52.254 18.054 1.00 41.31 297 GLY B O 1
ATOM 5609 N N . ILE B 1 289 ? 30.733 52.317 19.141 1.00 48.42 298 ILE B N 1
ATOM 5610 C CA . ILE B 1 289 ? 30.189 53.438 18.349 1.00 53.28 298 ILE B CA 1
ATOM 5611 C C . ILE B 1 289 ? 30.926 54.776 18.561 1.00 54.82 298 ILE B C 1
ATOM 5612 O O . ILE B 1 289 ? 31.136 55.214 19.699 1.00 54.94 298 ILE B O 1
ATOM 5617 N N . GLY B 1 290 ? 31.320 55.397 17.444 1.00 54.30 299 GLY B N 1
ATOM 5618 C CA . GLY B 1 290 ? 31.892 56.741 17.426 1.00 53.54 299 GLY B CA 1
ATOM 5619 C C . GLY B 1 290 ? 33.265 56.754 16.783 1.00 52.34 299 GLY B C 1
ATOM 5620 O O . GLY B 1 290 ? 33.433 56.323 15.641 1.00 54.79 299 GLY B O 1
ATOM 5621 N N . ILE B 1 291 ? 34.251 57.227 17.539 1.00 49.10 300 ILE B N 1
ATOM 5622 C CA . ILE B 1 291 ? 35.635 57.339 17.061 1.00 47.12 300 ILE B CA 1
ATOM 5623 C C . ILE B 1 291 ? 36.315 55.971 16.777 1.00 46.88 300 ILE B C 1
ATOM 5624 O O . ILE B 1 291 ? 37.154 55.887 15.863 1.00 43.54 300 ILE B O 1
ATOM 5629 N N . PRO B 1 292 ? 35.959 54.900 17.535 1.00 45.82 301 PRO B N 1
ATOM 5630 C CA . PRO B 1 292 ? 36.562 53.597 17.211 1.00 46.63 301 PRO B CA 1
ATOM 5631 C C . PRO B 1 292 ? 36.133 53.041 15.850 1.00 46.95 301 PRO B C 1
ATOM 5632 O O . PRO B 1 292 ? 36.965 52.481 15.133 1.00 45.85 301 PRO B O 1
ATOM 5636 N N . THR B 1 293 ? 34.852 53.198 15.509 1.00 48.56 302 THR B N 1
ATOM 5637 C CA . THR B 1 293 ? 34.332 52.753 14.210 1.00 49.62 302 THR B CA 1
ATOM 5638 C C . THR B 1 293 ? 34.902 53.608 13.070 1.00 50.54 302 THR B C 1
ATOM 5639 O O . THR B 1 293 ? 35.223 53.084 12.012 1.00 49.54 302 THR B O 1
ATOM 5643 N N . GLU B 1 294 ? 35.008 54.921 13.300 1.00 52.11 303 GLU B N 1
ATOM 5644 C CA . GLU B 1 294 ? 35.707 55.851 12.385 1.00 51.35 303 GLU B CA 1
ATOM 5645 C C . GLU B 1 294 ? 37.130 55.431 12.030 1.00 47.98 303 GLU B C 1
ATOM 5646 O O . GLU B 1 294 ? 37.531 55.538 10.876 1.00 48.25 303 GLU B O 1
ATOM 5652 N N . SER B 1 295 ? 37.892 54.996 13.033 1.00 45.69 304 SER B N 1
ATOM 5653 C CA . SER B 1 295 ? 39.314 54.652 12.857 1.00 46.75 304 SER B CA 1
ATOM 5654 C C . SER B 1 295 ? 39.546 53.515 11.859 1.00 44.56 304 SER B C 1
ATOM 5655 O O . SER B 1 295 ? 40.615 53.438 11.230 1.00 39.67 304 SER B O 1
ATOM 5658 N N . SER B 1 296 ? 38.553 52.626 11.753 1.00 44.98 305 SER B N 1
ATOM 5659 C CA . SER B 1 296 ? 38.521 51.574 10.728 1.00 47.23 305 SER B CA 1
ATOM 5660 C C . SER B 1 296 ? 38.733 52.107 9.298 1.00 47.61 305 SER B C 1
ATOM 5661 O O . SER B 1 296 ? 39.382 51.445 8.486 1.00 45.17 305 SER B O 1
ATOM 5664 N N . ASN B 1 297 ? 38.194 53.301 9.012 1.00 48.40 306 ASN B N 1
ATOM 5665 C CA . ASN B 1 297 ? 38.354 53.964 7.700 1.00 50.34 306 ASN B CA 1
ATOM 5666 C C . ASN B 1 297 ? 39.797 54.211 7.275 1.00 51.83 306 ASN B C 1
ATOM 5667 O O . ASN B 1 297 ? 40.089 54.201 6.082 1.00 55.59 306 ASN B O 1
ATOM 5672 N N . TYR B 1 298 ? 40.682 54.446 8.243 1.00 51.15 307 TYR B N 1
ATOM 5673 C CA . TYR B 1 298 ? 42.027 54.932 7.969 1.00 53.15 307 TYR B CA 1
ATOM 5674 C C . TYR B 1 298 ? 43.106 53.860 8.113 1.00 55.31 307 TYR B C 1
ATOM 5675 O O . TYR B 1 298 ? 44.295 54.199 8.165 1.00 54.58 307 TYR B O 1
ATOM 5684 N N . ILE B 1 299 ? 42.722 52.579 8.169 1.00 57.01 308 ILE B N 1
ATOM 5685 C CA . ILE B 1 299 ? 43.729 51.519 8.304 1.00 58.38 308 ILE B CA 1
ATOM 5686 C C . ILE B 1 299 ? 44.639 51.574 7.077 1.00 58.35 308 ILE B C 1
ATOM 5687 O O . ILE B 1 299 ? 44.160 51.457 5.953 1.00 60.58 308 ILE B O 1
ATOM 5692 N N . PRO B 1 300 ? 45.949 51.792 7.294 1.00 58.12 309 PRO B N 1
ATOM 5693 C CA . PRO B 1 300 ? 46.871 52.009 6.184 1.00 57.25 309 PRO B CA 1
ATOM 5694 C C . PRO B 1 300 ? 47.277 50.734 5.443 1.00 55.18 309 PRO B C 1
ATOM 5695 O O . PRO B 1 300 ? 46.795 49.650 5.765 1.00 53.34 309 PRO B O 1
ATOM 5699 N N . ALA B 1 301 ? 48.108 50.914 4.412 1.00 52.80 310 ALA B N 1
ATOM 5700 C CA . ALA B 1 301 ? 49.004 49.886 3.876 1.00 48.75 310 ALA B CA 1
ATOM 5701 C C . ALA B 1 301 ? 48.286 48.591 3.466 1.00 48.60 310 ALA B C 1
ATOM 5702 O O . ALA B 1 301 ? 47.136 48.635 3.010 1.00 48.27 310 ALA B O 1
ATOM 5704 N N . GLY B 1 302 ? 48.981 47.455 3.583 1.00 46.58 311 GLY B N 1
ATOM 5705 C CA . GLY B 1 302 ? 48.346 46.145 3.651 1.00 46.04 311 GLY B CA 1
ATOM 5706 C C . GLY B 1 302 ? 48.191 45.730 5.106 1.00 43.97 311 GLY B C 1
ATOM 5707 O O . GLY B 1 302 ? 48.791 44.737 5.538 1.00 43.89 311 GLY B O 1
ATOM 5708 N N . VAL B 1 303 ? 47.416 46.521 5.859 1.00 40.19 312 VAL B N 1
ATOM 5709 C CA . VAL B 1 303 ? 46.955 46.156 7.197 1.00 38.61 312 VAL B CA 1
ATOM 5710 C C . VAL B 1 303 ? 45.535 45.593 7.083 1.00 36.20 312 VAL B C 1
ATOM 5711 O O . VAL B 1 303 ? 44.564 46.344 6.911 1.00 34.37 312 VAL B O 1
ATOM 5715 N N . ASN B 1 304 ? 45.452 44.264 7.161 1.00 34.22 313 ASN B N 1
ATOM 5716 C CA . ASN B 1 304 ? 44.206 43.501 7.084 1.00 34.54 313 ASN B CA 1
ATOM 5717 C C . ASN B 1 304 ? 43.744 43.099 8.489 1.00 33.24 313 ASN B C 1
ATOM 5718 O O . ASN B 1 304 ? 44.354 42.245 9.149 1.00 32.49 313 ASN B O 1
ATOM 5723 N N . VAL B 1 305 ? 42.675 43.736 8.943 1.00 31.24 314 VAL B N 1
ATOM 5724 C CA . VAL B 1 305 ? 42.023 43.366 10.193 1.00 30.10 314 VAL B CA 1
ATOM 5725 C C . VAL B 1 305 ? 40.692 42.690 9.882 1.00 29.08 314 VAL B C 1
ATOM 5726 O O . VAL B 1 305 ? 40.245 42.686 8.725 1.00 28.64 314 VAL B O 1
ATOM 5730 N N . VAL B 1 306 ? 40.088 42.103 10.916 1.00 27.52 315 VAL B N 1
ATOM 5731 C CA . VAL B 1 306 ? 38.737 41.534 10.849 1.00 26.88 315 VAL B CA 1
ATOM 5732 C C . VAL B 1 306 ? 37.913 42.150 11.970 1.00 25.46 315 VAL B C 1
ATOM 5733 O O . VAL B 1 306 ? 38.313 42.086 13.135 1.00 23.47 315 VAL B O 1
ATOM 5737 N N . LEU B 1 307 ? 36.775 42.743 11.618 1.00 23.71 316 LEU B N 1
ATOM 5738 C CA . LEU B 1 307 ? 35.958 43.497 12.575 1.00 24.00 316 LEU B CA 1
ATOM 5739 C C . LEU B 1 307 ? 34.907 42.581 13.190 1.00 22.84 316 LEU B C 1
ATOM 5740 O O . LEU B 1 307 ? 34.262 41.822 12.480 1.00 21.99 316 LEU B O 1
ATOM 5745 N N . GLN B 1 308 ? 34.731 42.659 14.504 1.00 21.56 317 GLN B N 1
ATOM 5746 C CA . GLN B 1 308 ? 33.721 41.861 15.180 1.00 21.10 317 GLN B CA 1
ATOM 5747 C C . GLN B 1 308 ? 32.579 42.754 15.604 1.00 20.63 317 GLN B C 1
ATOM 5748 O O . GLN B 1 308 ? 32.838 43.826 16.135 1.00 20.77 317 GLN B O 1
ATOM 5754 N N . SER B 1 309 ? 31.332 42.321 15.372 1.00 20.29 318 SER B N 1
ATOM 5755 C CA . SER B 1 309 ? 30.144 42.944 15.992 1.00 20.29 318 SER B CA 1
ATOM 5756 C C . SER B 1 309 ? 29.599 42.059 17.129 1.00 20.54 318 SER B C 1
ATOM 5757 O O . SER B 1 309 ? 29.413 40.861 16.946 1.00 19.88 318 SER B O 1
ATOM 5760 N N . GLU B 1 310 ? 29.347 42.646 18.295 1.00 21.70 319 GLU B N 1
ATOM 5761 C CA . GLU B 1 310 ? 28.946 41.856 19.471 1.00 23.21 319 GLU B CA 1
ATOM 5762 C C . GLU B 1 310 ? 27.621 41.088 19.267 1.00 22.17 319 GLU B C 1
ATOM 5763 O O . GLU B 1 310 ? 27.379 40.074 19.941 1.00 19.68 319 GLU B O 1
ATOM 5769 N N . ASN B 1 311 ? 26.795 41.561 18.320 1.00 20.53 320 ASN B N 1
ATOM 5770 C CA . ASN B 1 311 ? 25.553 40.900 17.956 1.00 20.78 320 ASN B CA 1
ATOM 5771 C C . ASN B 1 311 ? 25.690 39.668 17.047 1.00 20.67 320 ASN B C 1
ATOM 5772 O O . ASN B 1 311 ? 24.675 39.088 16.649 1.00 19.76 320 ASN B O 1
ATOM 5777 N N . GLY B 1 312 ? 26.939 39.269 16.753 1.00 20.26 321 GLY B N 1
ATOM 5778 C CA . GLY B 1 312 ? 27.269 37.958 16.196 1.00 19.37 321 GLY B CA 1
ATOM 5779 C C . GLY B 1 312 ? 27.825 37.936 14.781 1.00 19.72 321 GLY B C 1
ATOM 5780 O O . GLY B 1 312 ? 27.383 37.155 13.972 1.00 18.90 321 GLY B O 1
ATOM 5781 N N . LEU B 1 313 ? 28.798 38.795 14.484 1.00 21.47 322 LEU B N 1
ATOM 5782 C CA . LEU B 1 313 ? 29.416 38.868 13.151 1.00 21.36 322 LEU B CA 1
ATOM 5783 C C . LEU B 1 313 ? 30.936 39.014 13.285 1.00 20.53 322 LEU B C 1
ATOM 5784 O O . LEU B 1 313 ? 31.400 39.780 14.109 1.00 21.11 322 LEU B O 1
ATOM 5789 N N . ILE B 1 314 ? 31.708 38.255 12.517 1.00 20.51 323 ILE B N 1
ATOM 5790 C CA . ILE B 1 314 ? 33.109 38.633 12.240 1.00 20.45 323 ILE B CA 1
ATOM 5791 C C . ILE B 1 314 ? 33.195 38.799 10.725 1.00 20.09 323 ILE B C 1
ATOM 5792 O O . ILE B 1 314 ? 32.598 38.015 9.976 1.00 19.07 323 ILE B O 1
ATOM 5797 N N . GLY B 1 315 ? 33.899 39.841 10.292 1.00 20.52 324 GLY B N 1
ATOM 5798 C CA . GLY B 1 315 ? 33.962 40.229 8.874 1.00 21.09 324 GLY B CA 1
ATOM 5799 C C . GLY B 1 315 ? 33.031 41.392 8.533 1.00 23.63 324 GLY B C 1
ATOM 5800 O O . GLY B 1 315 ? 32.647 41.553 7.368 1.00 23.56 324 GLY B O 1
ATOM 5801 N N . MET B 1 316 ? 32.689 42.214 9.536 1.00 25.34 325 MET B N 1
ATOM 5802 C CA . MET B 1 316 ? 31.823 43.368 9.334 1.00 28.24 325 MET B CA 1
ATOM 5803 C C . MET B 1 316 ? 32.517 44.368 8.383 1.00 29.23 325 MET B C 1
ATOM 5804 O O . MET B 1 316 ? 33.709 44.679 8.537 1.00 26.26 325 MET B O 1
ATOM 5809 N N . GLY B 1 317 ? 31.767 44.838 7.391 1.00 29.54 326 GLY B N 1
ATOM 5810 C CA . GLY B 1 317 ? 32.262 45.816 6.428 1.00 28.32 326 GLY B CA 1
ATOM 5811 C C . GLY B 1 317 ? 31.602 47.159 6.629 1.00 29.49 326 GLY B C 1
ATOM 5812 O O . GLY B 1 317 ? 30.826 47.340 7.583 1.00 29.76 326 GLY B O 1
ATOM 5813 N N . PRO B 1 318 ? 31.890 48.126 5.728 1.00 28.41 327 PRO B N 1
ATOM 5814 C CA . PRO B 1 318 ? 31.208 49.435 5.792 1.00 27.05 327 PRO B CA 1
ATOM 5815 C C . PRO B 1 318 ? 29.694 49.366 5.564 1.00 25.14 327 PRO B C 1
ATOM 5816 O O . PRO B 1 318 ? 29.144 48.297 5.249 1.00 23.86 327 PRO B O 1
ATOM 5820 N N . PHE B 1 319 ? 29.046 50.511 5.739 1.00 24.61 328 PHE B N 1
ATOM 5821 C CA . PHE B 1 319 ? 27.623 50.655 5.480 1.00 27.17 328 PHE B CA 1
ATOM 5822 C C . PHE B 1 319 ? 27.393 50.184 4.065 1.00 27.46 328 PHE B C 1
ATOM 5823 O O . PHE B 1 319 ? 28.189 50.516 3.175 1.00 26.92 328 PHE B O 1
ATOM 5831 N N . PRO B 1 320 ? 26.324 49.408 3.848 1.00 28.14 329 PRO B N 1
ATOM 5832 C CA . PRO B 1 320 ? 26.162 48.836 2.539 1.00 28.45 329 PRO B CA 1
ATOM 5833 C C . PRO B 1 320 ? 25.720 49.882 1.511 1.00 30.05 329 PRO B C 1
ATOM 5834 O O . PRO B 1 320 ? 25.391 51.034 1.840 1.00 27.05 329 PRO B O 1
ATOM 5838 N N . THR B 1 321 ? 25.767 49.457 0.267 1.00 30.52 330 THR B N 1
ATOM 5839 C CA . THR B 1 321 ? 25.331 50.259 -0.847 0.50 33.13 330 THR B CA 1
ATOM 5840 C C . THR B 1 321 ? 23.796 50.105 -0.882 1.00 34.32 330 THR B C 1
ATOM 5841 O O . THR B 1 321 ? 23.276 49.054 -0.473 1.00 35.05 330 THR B O 1
ATOM 5845 N N . GLU B 1 322 ? 23.087 51.146 -1.334 1.00 33.20 331 GLU B N 1
ATOM 5846 C CA . GLU B 1 322 ? 21.632 51.263 -1.171 1.00 31.81 331 GLU B CA 1
ATOM 5847 C C . GLU B 1 322 ? 20.848 49.968 -1.427 1.00 32.24 331 GLU B C 1
ATOM 5848 O O . GLU B 1 322 ? 20.037 49.560 -0.598 1.00 31.51 331 GLU B O 1
ATOM 5854 N N . ASP B 1 323 ? 21.104 49.322 -2.550 1.00 31.87 332 ASP B N 1
ATOM 5855 C CA . ASP B 1 323 ? 20.382 48.087 -2.892 1.00 35.92 332 ASP B CA 1
ATOM 5856 C C . ASP B 1 323 ? 20.776 46.836 -2.054 1.00 34.96 332 ASP B C 1
ATOM 5857 O O . ASP B 1 323 ? 20.106 45.817 -2.144 1.00 34.80 332 ASP B O 1
ATOM 5862 N N . LYS B 1 324 ? 21.848 46.905 -1.257 1.00 36.76 333 LYS B N 1
ATOM 5863 C CA . LYS B 1 324 ? 22.225 45.787 -0.374 1.00 37.51 333 LYS B CA 1
ATOM 5864 C C . LYS B 1 324 ? 21.868 45.999 1.109 1.00 36.14 333 LYS B C 1
ATOM 5865 O O . LYS B 1 324 ? 22.176 45.134 1.923 1.00 34.98 333 LYS B O 1
ATOM 5871 N N . VAL B 1 325 ? 21.185 47.097 1.466 1.00 35.05 334 VAL B N 1
ATOM 5872 C CA . VAL B 1 325 ? 20.716 47.246 2.851 1.00 33.68 334 VAL B CA 1
ATOM 5873 C C . VAL B 1 325 ? 19.770 46.097 3.159 1.00 32.56 334 VAL B C 1
ATOM 5874 O O . VAL B 1 325 ? 19.027 45.623 2.298 1.00 32.03 334 VAL B O 1
ATOM 5878 N N . ASP B 1 326 ? 19.815 45.673 4.408 1.00 31.02 335 ASP B N 1
ATOM 5879 C CA . ASP B 1 326 ? 19.109 44.507 4.848 1.00 29.70 335 ASP B CA 1
ATOM 5880 C C . ASP B 1 326 ? 18.946 44.690 6.350 1.00 29.98 335 ASP B C 1
ATOM 5881 O O . ASP B 1 326 ? 19.941 44.913 7.068 1.00 27.37 335 ASP B O 1
ATOM 5886 N N . ALA B 1 327 ? 17.697 44.619 6.817 1.00 28.61 336 ALA B N 1
ATOM 5887 C CA . ALA B 1 327 ? 17.377 44.721 8.258 1.00 28.56 336 ALA B CA 1
ATOM 5888 C C . ALA B 1 327 ? 18.023 43.633 9.114 1.00 27.03 336 ALA B C 1
ATOM 5889 O O . ALA B 1 327 ? 18.189 43.815 10.337 1.00 28.91 336 ALA B O 1
ATOM 5891 N N . ASP B 1 328 ? 18.360 42.505 8.491 1.00 25.64 337 ASP B N 1
ATOM 5892 C CA . ASP B 1 328 ? 19.004 41.398 9.203 1.00 25.11 337 ASP B CA 1
ATOM 5893 C C . ASP B 1 328 ? 20.517 41.566 9.406 1.00 26.29 337 ASP B C 1
ATOM 5894 O O . ASP B 1 328 ? 21.101 40.780 10.144 1.00 27.47 337 ASP B O 1
ATOM 5899 N N . TRP B 1 329 ? 21.132 42.564 8.759 1.00 25.29 338 TRP B N 1
ATOM 5900 C CA . TRP B 1 329 ? 22.577 42.802 8.834 1.00 26.02 338 TRP B CA 1
ATOM 5901 C C . TRP B 1 329 ? 22.826 44.175 9.435 1.00 25.98 338 TRP B C 1
ATOM 5902 O O . TRP B 1 329 ? 22.956 45.153 8.698 1.00 26.95 338 TRP B O 1
ATOM 5913 N N . ILE B 1 330 ? 22.852 44.241 10.770 1.00 25.65 339 ILE B N 1
ATOM 5914 C CA . ILE B 1 330 ? 23.114 45.482 11.501 1.00 25.92 339 ILE B CA 1
ATOM 5915 C C . ILE B 1 330 ? 24.297 45.337 12.472 1.00 26.40 339 ILE B C 1
ATOM 5916 O O . ILE B 1 330 ? 24.581 44.230 12.956 1.00 26.07 339 ILE B O 1
ATOM 5921 N N . ASN B 1 331 ? 24.957 46.464 12.758 1.00 25.19 340 ASN B N 1
ATOM 5922 C CA . ASN B 1 331 ? 26.032 46.513 13.757 1.00 25.35 340 ASN B CA 1
ATOM 5923 C C . ASN B 1 331 ? 25.487 46.671 15.186 1.00 24.85 340 ASN B C 1
ATOM 5924 O O . ASN B 1 331 ? 24.274 46.548 15.390 1.00 24.12 340 ASN B O 1
ATOM 5929 N N . ALA B 1 332 ? 26.375 46.898 16.161 1.00 23.40 341 ALA B N 1
ATOM 5930 C CA . ALA B 1 332 ? 25.983 47.089 17.554 1.00 23.64 341 ALA B CA 1
ATOM 5931 C C . ALA B 1 332 ? 25.185 48.383 17.796 1.00 25.69 341 ALA B C 1
ATOM 5932 O O . ALA B 1 332 ? 24.391 48.449 18.734 1.00 26.67 341 ALA B O 1
ATOM 5934 N N . GLY B 1 333 ? 25.396 49.412 16.966 1.00 26.93 342 GLY B N 1
ATOM 5935 C CA . GLY B 1 333 ? 24.611 50.644 17.040 1.00 27.52 342 GLY B CA 1
ATOM 5936 C C . GLY B 1 333 ? 23.321 50.600 16.231 1.00 26.93 342 GLY B C 1
ATOM 5937 O O . GLY B 1 333 ? 22.716 51.630 15.999 1.00 26.79 342 GLY B O 1
ATOM 5938 N N . LYS B 1 334 ? 22.909 49.406 15.803 1.00 28.17 343 LYS B N 1
ATOM 5939 C CA . LYS B 1 334 ? 21.701 49.181 15.011 1.00 29.20 343 LYS B CA 1
ATOM 5940 C C . LYS B 1 334 ? 21.708 49.816 13.626 1.00 27.99 343 LYS B C 1
ATOM 5941 O O . LYS B 1 334 ? 20.658 50.146 13.076 1.00 25.96 343 LYS B O 1
ATOM 5947 N N . GLN B 1 335 ? 22.905 49.941 13.056 1.00 27.52 344 GLN B N 1
ATOM 5948 C CA . GLN B 1 335 ? 23.093 50.538 11.737 1.00 26.29 344 GLN B CA 1
ATOM 5949 C C . GLN B 1 335 ? 23.248 49.403 10.758 1.00 25.94 344 GLN B C 1
ATOM 5950 O O . GLN B 1 335 ? 23.894 48.410 11.080 1.00 25.67 344 GLN B O 1
ATOM 5956 N N . THR B 1 336 ? 22.691 49.563 9.556 1.00 24.11 345 THR B N 1
ATOM 5957 C CA . THR B 1 336 ? 22.815 48.568 8.505 1.00 23.38 345 THR B CA 1
ATOM 5958 C C . THR B 1 336 ? 24.238 48.537 7.972 1.00 23.42 345 THR B C 1
ATOM 5959 O O . THR B 1 336 ? 24.880 49.567 7.844 1.00 22.61 345 THR B O 1
ATOM 5963 N N . ILE B 1 337 ? 24.684 47.333 7.634 1.00 24.26 346 ILE B N 1
ATOM 5964 C CA . ILE B 1 337 ? 26.085 47.009 7.488 1.00 25.98 346 ILE B CA 1
ATOM 5965 C C . ILE B 1 337 ? 26.284 46.035 6.340 1.00 26.26 346 ILE B C 1
ATOM 5966 O O . ILE B 1 337 ? 25.343 45.343 5.957 1.00 28.75 346 ILE B O 1
ATOM 5971 N N . SER B 1 338 ? 27.480 46.029 5.750 1.00 27.36 347 SER B N 1
ATOM 5972 C CA . SER B 1 338 ? 27.857 45.018 4.763 1.00 28.16 347 SER B CA 1
ATOM 5973 C C . SER B 1 338 ? 28.691 43.989 5.495 1.00 29.01 347 SER B C 1
ATOM 5974 O O . SER B 1 338 ? 28.998 44.183 6.674 1.00 30.30 347 SER B O 1
ATOM 5977 N N . HIS B 1 339 ? 29.018 42.889 4.817 1.00 28.31 348 HIS B N 1
ATOM 5978 C CA . HIS B 1 339 ? 29.991 41.924 5.330 1.00 29.58 348 HIS B CA 1
ATOM 5979 C C . HIS B 1 339 ? 30.980 41.570 4.235 1.00 28.90 348 HIS B C 1
ATOM 5980 O O . HIS B 1 339 ? 30.651 41.656 3.064 1.00 30.94 348 HIS B O 1
ATOM 5987 N N . LEU B 1 340 ? 32.184 41.158 4.627 1.00 29.34 349 LEU B N 1
ATOM 5988 C CA . LEU B 1 340 ? 33.274 40.883 3.680 1.00 28.58 349 LEU B CA 1
ATOM 5989 C C . LEU B 1 340 ? 33.560 39.403 3.517 1.00 28.60 349 LEU B C 1
ATOM 5990 O O . LEU B 1 340 ? 33.035 38.561 4.250 1.00 26.60 349 LEU B O 1
ATOM 5995 N N . ALA B 1 341 ? 34.392 39.090 2.530 1.00 29.13 350 ALA B N 1
ATOM 5996 C CA . ALA B 1 341 ? 34.812 37.705 2.277 1.00 30.80 350 ALA B CA 1
ATOM 5997 C C . ALA B 1 341 ? 35.474 37.126 3.540 1.00 31.13 350 ALA B C 1
ATOM 5998 O O . ALA B 1 341 ? 36.244 37.828 4.223 1.00 32.33 350 ALA B O 1
ATOM 6000 N N . GLY B 1 342 ? 35.126 35.877 3.862 1.00 30.40 351 GLY B N 1
ATOM 6001 C CA . GLY B 1 342 ? 35.570 35.221 5.097 1.00 28.43 351 GLY B CA 1
ATOM 6002 C C . GLY B 1 342 ? 34.725 35.552 6.322 1.00 27.31 351 GLY B C 1
ATOM 6003 O O . GLY B 1 342 ? 35.099 35.208 7.437 1.00 25.04 351 GLY B O 1
ATOM 6004 N N . SER B 1 343 ? 33.571 36.203 6.139 1.00 27.24 352 SER B N 1
ATOM 6005 C CA . SER B 1 343 ? 32.747 36.570 7.283 1.00 28.11 352 SER B CA 1
ATOM 6006 C C . SER B 1 343 ? 32.054 35.348 7.885 1.00 26.90 352 SER B C 1
ATOM 6007 O O . SER B 1 343 ? 31.907 34.298 7.231 1.00 24.64 352 SER B O 1
ATOM 6010 N N . ALA B 1 344 ? 31.650 35.485 9.145 1.00 26.02 353 ALA B N 1
ATOM 6011 C CA . ALA B 1 344 ? 30.995 34.387 9.856 1.00 25.27 353 ALA B CA 1
ATOM 6012 C C . ALA B 1 344 ? 30.024 34.909 10.885 1.00 24.44 353 ALA B C 1
ATOM 6013 O O . ALA B 1 344 ? 30.315 35.884 11.573 1.00 24.53 353 ALA B O 1
ATOM 6015 N N . LEU B 1 345 ? 28.877 34.233 10.982 1.00 23.01 354 LEU B N 1
ATOM 6016 C CA . LEU B 1 345 ? 27.804 34.593 11.905 1.00 23.06 354 LEU B CA 1
ATOM 6017 C C . LEU B 1 345 ? 27.746 33.544 12.991 1.00 21.99 354 LEU B C 1
ATOM 6018 O O . LEU B 1 345 ? 28.080 32.400 12.762 1.00 20.68 354 LEU B O 1
ATOM 6023 N N . PHE B 1 346 ? 27.299 33.961 14.168 1.00 22.71 355 PHE B N 1
ATOM 6024 C CA . PHE B 1 346 ? 27.141 33.083 15.319 1.00 23.11 355 PHE B CA 1
ATOM 6025 C C . PHE B 1 346 ? 26.174 33.757 16.287 1.00 24.38 355 PHE B C 1
ATOM 6026 O O . PHE B 1 346 ? 25.921 34.968 16.184 1.00 25.94 355 PHE B O 1
ATOM 6034 N N . ASP B 1 347 ? 25.652 32.993 17.240 1.00 22.50 356 ASP B N 1
ATOM 6035 C CA . ASP B 1 347 ? 24.663 33.546 18.177 1.00 21.96 356 ASP B CA 1
ATOM 6036 C C . ASP B 1 347 ? 25.381 34.346 19.254 1.00 20.58 356 ASP B C 1
ATOM 6037 O O . ASP B 1 347 ? 26.620 34.406 19.281 1.00 19.38 356 ASP B O 1
ATOM 6042 N N . SER B 1 348 ? 24.599 34.944 20.142 1.00 20.13 357 SER B N 1
ATOM 6043 C CA . SER B 1 348 ? 25.134 35.841 21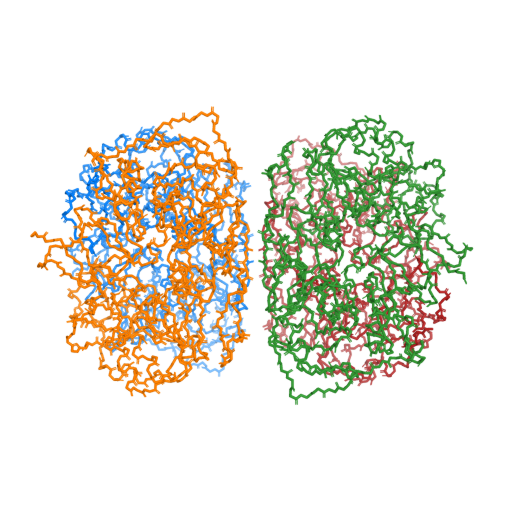.153 1.00 19.37 357 SER B CA 1
ATOM 6044 C C . SER B 1 348 ? 25.870 35.110 22.268 1.00 18.75 357 SER B C 1
ATOM 6045 O O . SER B 1 348 ? 26.797 35.682 22.843 1.00 18.64 357 SER B O 1
ATOM 6048 N N . ALA B 1 349 ? 25.498 33.858 22.571 1.00 19.44 358 ALA B N 1
ATOM 6049 C CA . ALA B 1 349 ? 26.239 33.105 23.597 1.00 18.90 358 ALA B CA 1
ATOM 6050 C C . ALA B 1 349 ? 27.675 32.886 23.086 1.00 18.63 358 ALA B C 1
ATOM 6051 O O . ALA B 1 349 ? 28.643 33.208 23.782 1.00 18.47 358 ALA B O 1
ATOM 6053 N N . THR B 1 350 ? 27.795 32.363 21.870 1.00 17.78 359 THR B N 1
ATOM 6054 C CA . THR B 1 350 ? 29.091 32.261 21.198 1.00 17.61 359 THR B CA 1
ATOM 6055 C C . THR B 1 350 ? 29.841 33.602 21.079 1.00 18.01 359 THR B C 1
ATOM 6056 O O . THR B 1 350 ? 31.059 33.648 21.279 1.00 17.70 359 THR B O 1
ATOM 6060 N N . SER B 1 351 ? 29.127 34.695 20.784 1.00 18.59 360 SER B N 1
ATOM 6061 C CA . SER B 1 351 ? 29.776 35.997 20.663 1.00 17.94 360 SER B CA 1
ATOM 6062 C C . SER B 1 351 ? 30.474 36.398 21.953 1.00 19.10 360 SER B C 1
ATOM 6063 O O . SER B 1 351 ? 31.621 36.867 21.935 1.00 18.21 360 SER B O 1
ATOM 6066 N N . PHE B 1 352 ? 29.788 36.214 23.077 1.00 19.27 361 PHE B N 1
ATOM 6067 C CA . PHE B 1 352 ? 30.378 36.619 24.329 1.00 19.76 361 PHE B CA 1
ATOM 6068 C C . PHE B 1 352 ? 31.348 35.600 24.910 1.00 18.84 361 PHE B C 1
ATOM 6069 O O . PHE B 1 352 ? 32.235 35.975 25.650 1.00 19.28 361 PHE B O 1
ATOM 6077 N N . ALA B 1 353 ? 31.253 34.340 24.494 1.00 18.31 362 ALA B N 1
ATOM 6078 C CA . ALA B 1 353 ? 32.349 33.409 24.711 1.00 17.49 362 ALA B CA 1
ATOM 6079 C C . ALA B 1 353 ? 33.601 33.880 23.941 1.00 17.54 362 ALA B C 1
ATOM 6080 O O . ALA B 1 353 ? 34.701 33.931 24.487 1.00 15.16 362 ALA B O 1
ATOM 6082 N N . MET B 1 354 ? 33.418 34.272 22.683 1.00 17.28 363 MET B N 1
ATOM 6083 C CA . MET B 1 354 ? 34.512 34.835 21.870 1.00 17.82 363 MET B CA 1
ATOM 6084 C C . MET B 1 354 ? 35.144 36.071 22.519 1.00 18.68 363 MET B C 1
ATOM 6085 O O . MET B 1 354 ? 36.359 36.204 22.512 1.00 19.34 363 MET B O 1
ATOM 6090 N N . ILE B 1 355 ? 34.313 36.972 23.048 1.00 18.65 364 ILE B N 1
ATOM 6091 C CA . ILE B 1 355 ? 34.775 38.220 23.662 1.00 18.97 364 ILE B CA 1
ATOM 6092 C C . ILE B 1 355 ? 35.376 37.929 25.045 1.00 20.10 364 ILE B C 1
ATOM 6093 O O . ILE B 1 355 ? 36.525 38.303 25.327 1.00 20.77 364 ILE B O 1
ATOM 6098 N N . ARG B 1 356 ? 34.605 37.255 25.894 1.00 19.85 365 ARG B N 1
ATOM 6099 C CA . ARG B 1 356 ? 34.999 36.991 27.288 1.00 19.64 365 ARG B CA 1
ATOM 6100 C C . ARG B 1 356 ? 36.223 36.108 27.363 1.00 18.76 365 ARG B C 1
ATOM 6101 O O . ARG B 1 356 ? 37.028 36.246 28.279 1.00 18.25 365 ARG B O 1
ATOM 6109 N N . GLY B 1 357 ? 36.368 35.219 26.387 1.00 18.25 366 GLY B N 1
ATOM 6110 C CA . GLY B 1 357 ? 37.514 34.346 26.288 1.00 18.18 366 GLY B CA 1
ATOM 6111 C C . GLY B 1 357 ? 38.758 34.956 25.674 1.00 17.62 366 GLY B C 1
ATOM 6112 O O . GLY B 1 357 ? 39.723 34.222 25.438 1.00 17.22 366 GLY B O 1
ATOM 6113 N N . GLY B 1 358 ? 38.750 36.273 25.413 1.00 17.69 367 GLY B N 1
ATOM 6114 C CA . GLY B 1 358 ? 39.930 36.994 24.964 1.00 17.85 367 GLY B CA 1
ATOM 6115 C C . GLY B 1 358 ? 40.299 36.677 23.526 1.00 18.63 367 GLY B C 1
ATOM 6116 O O . GLY B 1 358 ? 41.475 36.659 23.185 1.00 18.49 367 GLY B O 1
ATOM 6117 N N . HIS B 1 359 ? 39.316 36.409 22.674 1.00 19.15 368 HIS B N 1
ATOM 6118 C CA . HIS B 1 359 ? 39.615 36.151 21.255 1.00 20.13 368 HIS B CA 1
ATOM 6119 C C . HIS B 1 359 ? 39.743 37.446 20.398 1.00 21.05 368 HIS B C 1
ATOM 6120 O O . HIS B 1 359 ? 40.253 37.397 19.285 1.00 22.09 368 HIS B O 1
ATOM 6127 N N . MET B 1 360 ? 39.338 38.599 20.925 1.00 20.89 369 MET B N 1
ATOM 6128 C CA . MET B 1 360 ? 39.702 39.871 20.290 1.00 22.29 369 MET B CA 1
ATOM 6129 C C . MET B 1 360 ? 41.150 40.234 20.628 1.00 21.86 369 MET B C 1
ATOM 6130 O O . MET B 1 360 ? 41.599 40.070 21.765 1.00 21.47 369 MET B O 1
ATOM 6135 N N . ASP B 1 361 ? 41.872 40.739 19.632 1.00 21.91 370 ASP B N 1
ATOM 6136 C CA . ASP B 1 361 ? 43.193 41.284 19.849 1.00 23.13 370 ASP B CA 1
ATOM 6137 C C . ASP B 1 361 ? 43.127 42.734 20.310 1.00 22.35 370 ASP B C 1
ATOM 6138 O O . ASP B 1 361 ? 44.000 43.196 21.026 1.00 22.69 370 ASP B O 1
ATOM 6143 N N . LEU B 1 362 ? 42.085 43.454 19.920 1.00 23.75 371 LEU B N 1
ATOM 6144 C CA . LEU B 1 362 ? 41.960 44.859 20.272 1.00 25.74 371 LEU B CA 1
ATOM 6145 C C . LEU B 1 362 ? 40.486 45.208 20.424 1.00 26.41 371 LEU B C 1
ATOM 6146 O O . LEU B 1 362 ? 39.690 44.863 19.575 1.00 26.97 371 LEU B O 1
ATOM 6151 N N . THR B 1 363 ? 40.116 45.842 21.526 1.00 27.65 372 THR B N 1
ATOM 6152 C CA . THR B 1 363 ? 38.788 46.432 21.634 1.00 30.27 372 THR B CA 1
ATOM 6153 C C . THR B 1 363 ? 39.008 47.903 21.836 1.00 30.52 372 THR B C 1
ATOM 6154 O O . THR B 1 363 ? 39.728 48.303 22.748 1.00 34.02 372 THR B O 1
ATOM 6158 N N . MET B 1 364 ? 38.395 48.711 20.992 1.00 31.74 373 MET B N 1
ATOM 6159 C CA . MET B 1 364 ? 38.591 50.146 21.057 1.00 35.00 373 MET B CA 1
ATOM 6160 C C . MET B 1 364 ? 37.246 50.767 21.415 1.00 35.24 373 MET B C 1
ATOM 6161 O O . MET B 1 364 ? 36.228 50.467 20.791 1.00 36.85 373 MET B O 1
ATOM 6166 N N . LEU B 1 365 ? 37.248 51.606 22.447 1.00 37.51 374 LEU B N 1
ATOM 6167 C CA . LEU B 1 365 ? 36.023 52.103 23.073 1.00 38.66 374 LEU B CA 1
ATOM 6168 C C . LEU B 1 365 ? 36.051 53.604 23.341 1.00 38.49 374 LEU B C 1
ATOM 6169 O O . LEU B 1 365 ? 37.117 54.233 23.389 1.00 39.88 374 LEU B O 1
ATOM 6174 N N . GLY B 1 366 ? 34.859 54.159 23.523 1.00 37.06 375 GLY B N 1
ATOM 6175 C CA . GLY B 1 366 ? 34.692 55.515 24.023 1.00 38.98 375 GLY B CA 1
ATOM 6176 C C . GLY B 1 366 ? 34.797 55.558 25.542 1.00 39.66 375 GLY B C 1
ATOM 6177 O O . GLY B 1 366 ? 34.957 54.524 26.203 1.00 35.57 375 GLY B O 1
ATOM 6178 N N . ALA B 1 367 ? 34.714 56.769 26.088 1.00 39.04 376 ALA B N 1
ATOM 6179 C CA . ALA B 1 367 ? 34.714 56.972 27.523 1.00 39.52 376 ALA B CA 1
ATOM 6180 C C . ALA B 1 367 ? 33.978 58.254 27.885 1.00 43.74 376 ALA B C 1
ATOM 6181 O O . ALA B 1 367 ? 33.988 59.243 27.127 1.00 42.23 376 ALA B O 1
ATOM 6183 N N . LEU B 1 368 ? 33.314 58.210 29.036 1.00 44.13 377 LEU B N 1
ATOM 6184 C CA . LEU B 1 368 ? 32.868 59.411 29.720 1.00 42.74 377 LEU B CA 1
ATOM 6185 C C . LEU B 1 368 ? 34.013 59.854 30.633 1.00 41.61 377 LEU B C 1
ATOM 6186 O O . LEU B 1 368 ? 34.368 61.031 30.654 1.00 40.40 377 LEU B O 1
ATOM 6191 N N . GLU B 1 369 ? 34.607 58.899 31.347 1.00 40.22 378 GLU B N 1
ATOM 6192 C CA . GLU B 1 369 ? 35.842 59.116 32.098 1.00 42.22 378 GLU B CA 1
ATOM 6193 C C . GLU B 1 369 ? 36.742 57.910 31.953 1.00 44.54 378 GLU B C 1
ATOM 6194 O O . GLU B 1 369 ? 36.252 56.781 31.914 1.00 47.70 378 GLU B O 1
ATOM 6200 N N . VAL B 1 370 ? 38.051 58.153 31.887 1.00 44.69 379 VAL B N 1
ATOM 6201 C CA . VAL B 1 370 ? 39.061 57.104 32.044 1.00 45.97 379 VAL B CA 1
ATOM 6202 C C . VAL B 1 370 ? 39.993 57.550 33.159 1.00 47.24 379 VAL B C 1
ATOM 6203 O O . VAL B 1 370 ? 40.229 58.748 33.320 1.00 47.97 379 VAL B O 1
ATOM 6207 N N . ALA B 1 371 ? 40.511 56.600 33.929 1.00 46.70 380 ALA B N 1
ATOM 6208 C CA . ALA B 1 371 ? 41.366 56.925 35.065 1.00 49.01 380 ALA B CA 1
ATOM 6209 C C . ALA B 1 371 ? 42.813 56.538 34.785 1.00 51.84 380 ALA B C 1
ATOM 6210 O O . ALA B 1 371 ? 43.072 55.604 34.022 1.00 51.10 380 ALA B O 1
ATOM 6212 N N . ALA B 1 372 ? 43.749 57.260 35.405 1.00 54.03 381 ALA B N 1
ATOM 6213 C CA . ALA B 1 372 ? 45.179 56.904 35.388 1.00 54.87 381 ALA B CA 1
ATOM 6214 C C . ALA B 1 372 ? 45.393 55.478 35.900 1.00 54.39 381 ALA B C 1
ATOM 6215 O O . ALA B 1 372 ? 46.281 54.757 35.448 1.00 53.77 381 ALA B O 1
ATOM 6217 N N . ASN B 1 373 ? 44.571 55.119 36.879 1.00 54.00 382 ASN B N 1
ATOM 6218 C CA . ASN B 1 373 ? 44.290 53.745 37.279 1.00 53.95 382 ASN B CA 1
ATOM 6219 C C . ASN B 1 373 ? 44.210 52.765 36.100 1.00 54.27 382 ASN B C 1
ATOM 6220 O O . ASN B 1 373 ? 44.837 51.699 36.126 1.00 51.70 382 ASN B O 1
ATOM 6225 N N . GLY B 1 374 ? 43.441 53.146 35.076 1.00 51.68 383 GLY B N 1
ATOM 6226 C CA . GLY B 1 374 ? 43.058 52.258 33.983 1.00 49.57 383 GLY B CA 1
ATOM 6227 C C . GLY B 1 374 ? 41.604 51.813 34.109 1.00 48.85 383 GLY B C 1
ATOM 6228 O O . GLY B 1 374 ? 41.122 51.020 33.287 1.00 51.17 383 GLY B O 1
ATOM 6229 N N . ASP B 1 375 ? 40.903 52.305 35.134 1.00 42.65 384 ASP B N 1
ATOM 6230 C CA . ASP B 1 375 ? 39.450 52.137 35.237 1.00 39.21 384 ASP B CA 1
ATOM 6231 C C . ASP B 1 375 ? 38.798 52.906 34.091 1.00 36.36 384 ASP B C 1
ATOM 6232 O O . ASP B 1 375 ? 39.420 53.785 33.488 1.00 37.65 384 ASP B O 1
ATOM 6237 N N . LEU B 1 376 ? 37.554 52.560 33.781 1.00 34.18 385 LEU B N 1
ATOM 6238 C CA . LEU B 1 376 ? 36.818 53.206 32.692 1.00 32.45 385 LEU B CA 1
ATOM 6239 C C . LEU B 1 376 ? 35.352 53.347 33.058 1.00 31.23 385 LEU B C 1
ATOM 6240 O O . LEU B 1 376 ? 34.733 52.386 33.507 1.00 29.35 385 LEU B O 1
ATOM 6245 N N . ALA B 1 377 ? 34.803 54.542 32.855 1.00 31.40 386 ALA B N 1
ATOM 6246 C CA . ALA B 1 377 ? 33.367 54.801 33.030 1.00 32.99 386 ALA B CA 1
ATOM 6247 C C . ALA B 1 377 ? 32.786 55.243 31.697 1.00 33.08 386 ALA B C 1
ATOM 6248 O O . ALA B 1 377 ? 33.142 56.318 31.178 1.00 33.20 386 ALA B O 1
ATOM 6250 N N . ASN B 1 378 ? 31.913 54.407 31.127 1.00 32.19 387 ASN B N 1
ATOM 6251 C CA . ASN B 1 378 ? 31.296 54.711 29.835 1.00 32.64 387 ASN B CA 1
ATOM 6252 C C . ASN B 1 378 ? 29.852 54.276 29.658 1.00 30.66 387 ASN B C 1
ATOM 6253 O O . ASN B 1 378 ? 29.341 54.315 28.539 1.00 29.60 387 ASN B O 1
ATOM 6258 N N . PHE B 1 379 ? 29.188 53.881 30.743 1.00 31.96 388 PHE B N 1
ATOM 6259 C CA . PHE B 1 379 ? 27.868 53.230 30.647 1.00 32.88 388 PHE B CA 1
ATOM 6260 C C . PHE B 1 379 ? 26.740 53.871 31.447 1.00 34.96 388 PHE B C 1
ATOM 6261 O O . PHE B 1 379 ? 25.565 53.643 31.123 1.00 35.87 388 PHE B O 1
ATOM 6269 N N . MET B 1 380 ? 27.083 54.602 32.505 1.00 37.43 389 MET B N 1
ATOM 6270 C CA . MET B 1 380 ? 26.100 55.276 33.338 1.00 43.58 389 MET B CA 1
ATOM 6271 C C . MET B 1 380 ? 26.583 56.669 33.739 1.00 44.27 389 MET B C 1
ATOM 6272 O O . MET B 1 380 ? 27.781 56.920 33.913 1.00 45.44 389 MET B O 1
ATOM 6277 N N . ILE B 1 381 ? 25.616 57.564 33.860 1.00 44.52 390 ILE B N 1
ATOM 6278 C CA . ILE B 1 381 ? 25.813 58.864 34.454 1.00 46.16 390 ILE B CA 1
ATOM 6279 C C . ILE B 1 381 ? 24.494 59.044 35.240 1.00 44.39 390 ILE B C 1
ATOM 6280 O O . ILE B 1 381 ? 23.435 59.227 34.644 1.00 40.06 390 ILE B O 1
ATOM 6285 N N . PRO B 1 382 ? 24.537 58.889 36.583 1.00 47.29 391 PRO B N 1
ATOM 6286 C CA . PRO B 1 382 ? 23.273 58.755 37.336 1.00 48.88 391 PRO B CA 1
ATOM 6287 C C . PRO B 1 382 ? 22.264 59.901 37.121 1.00 52.57 391 PRO B C 1
ATOM 6288 O O . PRO B 1 382 ? 22.624 61.075 37.223 1.00 52.37 391 PRO B O 1
ATOM 6292 N N . GLY B 1 383 ? 21.023 59.535 36.795 1.00 55.58 392 GLY B N 1
ATOM 6293 C CA . GLY B 1 383 ? 19.951 60.486 36.517 1.00 56.72 392 GLY B CA 1
ATOM 6294 C C . GLY B 1 383 ? 19.762 60.800 35.041 1.00 58.62 392 GLY B C 1
ATOM 6295 O O . GLY B 1 383 ? 18.633 60.783 34.545 1.00 60.51 392 GLY B O 1
ATOM 6296 N N . LYS B 1 384 ? 20.859 61.075 34.335 1.00 57.71 393 LYS B N 1
ATOM 6297 C CA . LYS B 1 384 ? 20.798 61.664 32.990 1.00 58.89 393 LYS B CA 1
ATOM 6298 C C . LYS B 1 384 ? 20.877 60.648 31.843 1.00 57.44 393 LYS B C 1
ATOM 6299 O O . LYS B 1 384 ? 20.135 60.763 30.870 1.00 57.38 393 LYS B O 1
ATOM 6305 N N . LEU B 1 385 ? 21.768 59.668 31.964 1.00 55.44 394 LEU B N 1
ATOM 6306 C CA . LEU B 1 385 ? 21.954 58.615 30.942 1.00 53.42 394 LEU B CA 1
ATOM 6307 C C . LEU B 1 385 ? 22.073 57.256 31.652 1.00 50.40 394 LEU B C 1
ATOM 6308 O O . LEU B 1 385 ? 23.114 56.913 32.221 1.00 51.14 394 LEU B O 1
ATOM 6313 N N . VAL B 1 386 ? 20.967 56.514 31.637 1.00 45.80 395 VAL B N 1
ATOM 6314 C CA . VAL B 1 386 ? 20.832 55.277 32.392 1.00 44.15 395 VAL B CA 1
ATOM 6315 C C . VAL B 1 386 ? 20.318 54.218 31.407 1.00 42.24 395 VAL B C 1
ATOM 6316 O O . VAL B 1 386 ? 19.205 53.685 31.550 1.00 39.65 395 VAL B O 1
ATOM 6320 N N . LYS B 1 387 ? 21.152 53.932 30.400 1.00 39.17 396 LYS B N 1
ATOM 6321 C CA . LYS B 1 387 ? 20.785 53.011 29.323 1.00 38.63 396 LYS B CA 1
ATOM 6322 C C . LYS B 1 387 ? 21.279 51.574 29.546 1.00 34.25 396 LYS B C 1
ATOM 6323 O O . LYS B 1 387 ? 20.735 50.674 28.936 1.00 34.36 396 LYS B O 1
ATOM 6329 N N . GLY B 1 388 ? 22.278 51.366 30.410 1.00 31.20 397 GLY B N 1
ATOM 6330 C CA . GLY B 1 388 ? 22.738 50.013 30.793 1.00 30.56 397 GLY B CA 1
ATOM 6331 C C . GLY B 1 388 ? 24.138 49.654 30.310 1.00 27.51 397 GLY B C 1
ATOM 6332 O O . GLY B 1 388 ? 24.716 50.380 29.509 1.00 26.21 397 GLY B O 1
ATOM 6333 N N . PRO B 1 389 ? 24.700 48.525 30.805 1.00 26.37 398 PRO B N 1
ATOM 6334 C CA . PRO B 1 389 ? 26.058 48.130 30.412 1.00 25.44 398 PRO B CA 1
ATOM 6335 C C . PRO B 1 389 ? 26.228 47.722 28.949 1.00 25.38 398 PRO B C 1
ATOM 6336 O O . PRO B 1 389 ? 27.365 47.748 28.435 1.00 26.96 398 PRO B O 1
ATOM 6340 N N . GLY B 1 390 ? 25.144 47.315 28.292 1.00 25.59 399 GLY B N 1
ATOM 6341 C CA . GLY B 1 390 ? 25.242 46.682 26.959 1.00 26.69 399 GLY B CA 1
ATOM 6342 C C . GLY B 1 390 ? 26.296 45.595 27.033 1.00 26.03 399 GLY B C 1
ATOM 6343 O O . GLY B 1 390 ? 26.382 44.890 28.035 1.00 27.73 399 GLY B O 1
ATOM 6344 N N . GLY B 1 391 ? 27.139 45.510 26.016 1.00 27.25 400 GLY B N 1
ATOM 6345 C CA . GLY B 1 391 ? 28.319 44.629 26.035 1.00 25.66 400 GLY B CA 1
ATOM 6346 C C . GLY B 1 391 ? 29.634 45.258 26.475 1.00 25.03 400 GLY B C 1
ATOM 6347 O O . GLY B 1 391 ? 30.685 44.589 26.411 1.00 25.42 400 GLY B O 1
ATOM 6348 N N . ALA B 1 392 ? 29.602 46.513 26.930 1.00 24.19 401 ALA B N 1
ATOM 6349 C CA . ALA B 1 392 ? 30.818 47.227 27.325 1.00 24.51 401 ALA B CA 1
ATOM 6350 C C . ALA B 1 392 ? 31.578 46.549 28.471 1.00 23.97 401 ALA B C 1
ATOM 6351 O O . ALA B 1 392 ? 32.802 46.439 28.404 1.00 22.33 401 ALA B O 1
ATOM 6353 N N . MET B 1 393 ? 30.855 46.097 29.503 1.00 24.72 402 MET B N 1
ATOM 6354 C CA . MET B 1 393 ? 31.472 45.411 30.646 1.00 24.88 402 MET B CA 1
ATOM 6355 C C . MET B 1 393 ? 32.178 44.115 30.214 1.00 24.71 402 MET B C 1
ATOM 6356 O O . MET B 1 393 ? 33.273 43.831 30.699 1.00 24.58 402 MET B O 1
ATOM 6361 N N . ASP B 1 394 ? 31.586 43.370 29.275 1.00 23.79 403 ASP B N 1
ATOM 6362 C CA . ASP B 1 394 ? 32.211 42.133 28.750 1.00 25.19 403 ASP B CA 1
ATOM 6363 C C . ASP B 1 394 ? 33.498 42.423 27.958 1.00 26.37 403 ASP B C 1
ATOM 6364 O O . ASP B 1 394 ? 34.531 41.746 28.105 1.00 27.92 403 ASP B O 1
ATOM 6369 N N . LEU B 1 395 ? 33.440 43.459 27.138 1.00 26.64 404 LEU B N 1
ATOM 6370 C CA . LEU B 1 395 ? 34.587 43.863 26.320 1.00 27.89 404 LEU B CA 1
ATOM 6371 C C . LEU B 1 395 ? 35.786 44.358 27.109 1.00 27.60 404 LEU B C 1
ATOM 6372 O O . LEU B 1 395 ? 36.911 44.180 26.672 1.00 33.04 404 LEU B O 1
ATOM 6377 N N . VAL B 1 396 ? 35.560 44.938 28.283 1.00 27.60 405 VAL B N 1
ATOM 6378 C CA . VAL B 1 396 ? 36.658 45.508 29.076 1.00 28.66 405 VAL B CA 1
ATOM 6379 C C . VAL B 1 396 ? 37.340 44.568 30.070 1.00 29.49 405 VAL B C 1
ATOM 6380 O O . VAL B 1 396 ? 38.476 44.818 30.439 1.00 29.13 405 VAL B O 1
ATOM 6384 N N . SER B 1 397 ? 36.669 43.506 30.498 1.00 30.34 406 SER B N 1
ATOM 6385 C CA . SER B 1 397 ? 37.182 42.672 31.590 1.00 33.06 406 SER B CA 1
ATOM 6386 C C . SER B 1 397 ? 37.695 41.320 31.112 1.00 33.99 406 SER B C 1
ATOM 6387 O O . SER B 1 397 ? 38.002 40.443 31.929 1.00 37.95 406 SER B O 1
ATOM 6390 N N . CYS B 1 398 ? 37.820 41.166 29.796 1.00 33.16 407 CYS B N 1
ATOM 6391 C CA . CYS B 1 398 ? 38.258 39.923 29.173 1.00 34.21 407 CYS B CA 1
ATOM 6392 C C . CYS B 1 398 ? 39.763 39.819 28.927 1.00 34.00 407 CYS B C 1
ATOM 6393 O O . CYS B 1 398 ? 40.203 38.886 28.260 1.00 32.81 407 CYS B O 1
ATOM 6396 N N . GLY B 1 399 ? 40.552 40.775 29.415 1.00 33.66 408 GLY B N 1
ATOM 6397 C CA . GLY B 1 399 ? 42.004 40.680 29.305 1.00 35.27 408 GLY B CA 1
ATOM 6398 C C . GLY B 1 399 ? 42.599 41.022 27.943 1.00 36.17 408 GLY B C 1
ATOM 6399 O O . GLY B 1 399 ? 43.816 41.083 27.806 1.00 39.61 408 GLY B O 1
ATOM 6400 N N . THR B 1 400 ? 41.751 41.246 26.943 1.00 35.93 409 THR B N 1
ATOM 6401 C CA . THR B 1 400 ? 42.168 41.784 25.661 1.00 35.09 409 THR B CA 1
ATOM 6402 C C . THR B 1 400 ? 42.738 43.192 25.850 1.00 35.22 409 THR B C 1
ATOM 6403 O O . THR B 1 400 ? 42.329 43.930 26.749 1.00 35.44 409 THR B O 1
ATOM 6407 N N . ARG B 1 401 ? 43.705 43.529 25.004 1.00 33.64 410 ARG B N 1
ATOM 6408 C CA . ARG B 1 401 ? 44.222 44.880 24.898 1.00 34.17 410 ARG B CA 1
ATOM 6409 C C . ARG B 1 401 ? 43.069 45.843 24.586 1.00 32.60 410 ARG B C 1
ATOM 6410 O O . ARG B 1 401 ? 42.421 45.713 23.551 1.00 34.54 410 ARG B O 1
ATOM 6418 N N . VAL B 1 402 ? 42.802 46.773 25.503 1.00 30.31 411 VAL B N 1
ATOM 6419 C CA . VAL B 1 402 ? 41.741 47.769 25.358 1.00 30.66 411 VAL B CA 1
ATOM 6420 C C . VAL B 1 402 ? 42.390 49.120 25.127 1.00 31.66 411 VAL B C 1
ATOM 6421 O O . VAL B 1 402 ? 43.317 49.489 25.842 1.00 33.09 411 VAL B O 1
ATOM 6425 N N . VAL B 1 403 ? 41.876 49.861 24.152 1.00 31.57 412 VAL B N 1
ATOM 6426 C CA . VAL B 1 403 ? 42.330 51.212 23.874 1.00 31.07 412 VAL B CA 1
ATOM 6427 C C . VAL B 1 403 ? 41.123 52.129 23.859 1.00 30.48 412 VAL B C 1
ATOM 6428 O O . VAL B 1 403 ? 40.107 51.826 23.236 1.00 29.63 412 VAL B O 1
ATOM 6432 N N . VAL B 1 404 ? 41.247 53.260 24.538 1.00 31.29 413 VAL B N 1
ATOM 6433 C CA . VAL B 1 404 ? 40.179 54.243 24.634 1.00 32.91 413 VAL B CA 1
ATOM 6434 C C . VAL B 1 404 ? 40.451 55.383 23.635 1.00 34.54 413 VAL B C 1
ATOM 6435 O O . VAL B 1 404 ? 41.580 55.863 23.523 1.00 34.14 413 VAL B O 1
ATOM 6439 N N . THR B 1 405 ? 39.422 55.757 22.871 1.00 37.61 414 THR B N 1
ATOM 6440 C CA . THR B 1 405 ? 39.451 56.946 22.014 1.00 39.50 414 THR B CA 1
ATOM 6441 C C . THR B 1 405 ? 38.414 57.922 22.543 1.00 42.09 414 THR B C 1
ATOM 6442 O O . THR B 1 405 ? 37.239 57.575 22.684 1.00 44.27 414 THR B O 1
ATOM 6446 N N . THR B 1 406 ? 38.844 59.145 22.829 1.00 44.19 415 THR B N 1
ATOM 6447 C CA . THR B 1 406 ? 37.977 60.121 23.472 1.00 44.18 415 THR B CA 1
ATOM 6448 C C . THR B 1 406 ? 38.471 61.544 23.227 1.00 44.86 415 THR B C 1
ATOM 6449 O O . THR B 1 406 ? 39.668 61.768 23.050 1.00 46.04 415 THR B O 1
ATOM 6453 N N . THR B 1 407 ? 37.542 62.502 23.212 1.00 47.19 416 THR B N 1
ATOM 6454 C CA . THR B 1 407 ? 37.906 63.921 23.283 1.00 46.68 416 THR B CA 1
ATOM 6455 C C . THR B 1 407 ? 38.570 64.138 24.641 1.00 46.06 416 THR B C 1
ATOM 6456 O O . THR B 1 407 ? 38.294 63.404 25.585 1.00 44.66 416 THR B O 1
ATOM 6460 N N . HIS B 1 408 ? 39.448 65.132 24.734 1.00 47.46 417 HIS B N 1
ATOM 6461 C CA . HIS B 1 408 ? 40.187 65.395 25.980 1.00 46.33 417 HIS B CA 1
ATOM 6462 C C . HIS B 1 408 ? 39.306 65.985 27.095 1.00 47.40 417 HIS B C 1
ATOM 6463 O O . HIS B 1 408 ? 39.668 65.897 28.280 1.00 42.33 417 HIS B O 1
ATOM 6470 N N . CYS B 1 409 ? 38.152 66.555 26.713 1.00 51.56 418 CYS B N 1
ATOM 6471 C CA . CYS B 1 409 ? 37.210 67.176 27.648 1.00 54.64 418 CYS B CA 1
ATOM 6472 C C . CYS B 1 409 ? 35.731 66.863 27.366 1.00 56.28 418 CYS B C 1
ATOM 6473 O O . CYS B 1 409 ? 35.375 66.385 26.292 1.00 52.39 418 CYS B O 1
ATOM 6476 N N . ASN B 1 410 ? 34.887 67.186 28.351 1.00 62.59 419 ASN B N 1
ATOM 6477 C CA . ASN B 1 410 ? 33.420 67.026 28.289 1.00 66.69 419 ASN B CA 1
ATOM 6478 C C . ASN B 1 410 ? 32.784 68.023 27.305 1.00 69.27 419 ASN B C 1
ATOM 6479 O O . ASN B 1 410 ? 33.477 68.855 26.716 1.00 68.26 419 ASN B O 1
ATOM 6484 N N . LYS B 1 411 ? 31.459 67.947 27.148 1.00 73.45 420 LYS B N 1
ATOM 6485 C CA . LYS B 1 411 ? 30.670 69.047 26.548 1.00 71.62 420 LYS B CA 1
ATOM 6486 C C . LYS B 1 411 ? 30.599 70.276 27.478 1.00 69.46 420 LYS B C 1
ATOM 6487 O O . LYS B 1 411 ? 30.395 71.402 27.015 1.00 68.94 420 LYS B O 1
ATOM 6493 N N . ASN B 1 412 ? 30.739 70.030 28.783 1.00 65.98 421 ASN B N 1
ATOM 6494 C CA . ASN B 1 412 ? 30.807 71.074 29.814 1.00 65.58 421 ASN B CA 1
ATOM 6495 C C . ASN B 1 412 ? 32.231 71.635 30.021 1.00 60.83 421 ASN B C 1
ATOM 6496 O O . ASN B 1 412 ? 32.429 72.505 30.866 1.00 65.41 421 ASN B O 1
ATOM 6501 N N . GLY B 1 413 ? 33.216 71.135 29.273 1.00 56.83 422 GLY B N 1
ATOM 6502 C CA . GLY B 1 413 ? 34.590 71.622 29.353 1.00 55.28 422 GLY B CA 1
ATOM 6503 C C . GLY B 1 413 ? 35.491 70.993 30.409 1.00 53.11 422 GLY B C 1
ATOM 6504 O O . GLY B 1 413 ? 36.670 71.337 30.473 1.00 49.92 422 GLY B O 1
ATOM 6505 N N . ASP B 1 414 ? 34.960 70.079 31.224 1.00 52.71 423 ASP B N 1
ATOM 6506 C CA . ASP B 1 414 ? 35.749 69.369 32.258 1.00 53.24 423 ASP B CA 1
ATOM 6507 C C . ASP B 1 414 ? 36.688 68.344 31.623 1.00 51.88 423 ASP B C 1
ATOM 6508 O O . ASP B 1 414 ? 36.440 67.932 30.498 1.00 51.51 423 ASP B O 1
ATOM 6513 N N . PRO B 1 415 ? 37.771 67.932 32.332 1.00 53.70 424 PRO B N 1
ATOM 6514 C CA . PRO B 1 415 ? 38.686 66.947 31.735 1.00 51.79 424 PRO B CA 1
ATOM 6515 C C . PRO B 1 415 ? 38.097 65.549 31.821 1.00 54.64 424 PRO B C 1
ATOM 6516 O O . PRO B 1 415 ? 37.295 65.272 32.723 1.00 54.62 424 PRO B O 1
ATOM 6520 N N . LYS B 1 416 ? 38.500 64.681 30.897 1.00 55.94 425 LYS B N 1
ATOM 6521 C CA . LYS B 1 416 ? 38.007 63.300 30.855 1.00 54.50 425 LYS B CA 1
ATOM 6522 C C . LYS B 1 416 ? 39.016 62.280 31.372 1.00 54.31 425 LYS B C 1
ATOM 6523 O O . LYS B 1 416 ? 38.614 61.255 31.918 1.00 57.20 425 LYS B O 1
ATOM 6529 N N . ILE B 1 417 ? 40.310 62.556 31.228 1.00 51.00 426 ILE B N 1
ATOM 6530 C CA . ILE B 1 417 ? 41.329 61.745 31.882 1.00 49.37 426 ILE B CA 1
ATOM 6531 C C . ILE B 1 417 ? 41.409 62.287 33.313 1.00 50.75 426 ILE B C 1
ATOM 6532 O O . ILE B 1 417 ? 41.937 63.376 33.530 1.00 55.36 426 ILE B O 1
ATOM 6537 N N . VAL B 1 418 ? 40.867 61.533 34.271 1.00 48.58 427 VAL B N 1
ATOM 6538 C CA . VAL B 1 418 ? 40.848 61.926 35.698 1.00 45.96 427 VAL B CA 1
ATOM 6539 C C . VAL B 1 418 ? 41.737 60.982 36.520 1.00 43.59 427 VAL B C 1
ATOM 6540 O O . VAL B 1 418 ? 42.385 60.108 35.954 1.00 41.28 427 VAL B O 1
ATOM 6544 N N . GLU B 1 419 ? 41.808 61.195 37.834 1.00 45.16 428 GLU B N 1
ATOM 6545 C CA . GLU B 1 419 ? 42.622 60.350 38.727 1.00 46.80 428 GLU B CA 1
ATOM 6546 C C . GLU B 1 419 ? 41.884 59.065 39.042 1.00 45.02 428 GLU B C 1
ATOM 6547 O O . GLU B 1 419 ? 42.379 57.967 38.786 1.00 45.25 428 GLU B O 1
ATOM 6553 N N . ARG B 1 420 ? 40.694 59.225 39.607 1.00 44.88 429 ARG B N 1
ATOM 6554 C CA . ARG B 1 420 ? 39.829 58.115 39.931 1.00 45.13 429 ARG B CA 1
ATOM 6555 C C . ARG B 1 420 ? 38.463 58.491 39.426 1.00 43.16 429 ARG B C 1
ATOM 6556 O O . ARG B 1 420 ? 38.033 59.643 39.603 1.00 36.38 429 ARG B O 1
ATOM 6564 N N . CYS B 1 421 ? 37.796 57.536 38.772 1.00 42.46 430 CYS B N 1
ATOM 6565 C CA . CYS B 1 421 ? 36.495 57.806 38.170 1.00 42.54 430 CYS B CA 1
ATOM 6566 C C . CYS B 1 421 ? 35.491 58.253 39.235 1.00 42.86 430 CYS B C 1
ATOM 6567 O O . CYS B 1 421 ? 35.373 57.646 40.297 1.00 47.26 430 CYS B O 1
ATOM 6570 N N . ARG B 1 422 ? 34.840 59.367 38.948 1.00 41.07 431 ARG B N 1
ATOM 6571 C CA . ARG B 1 422 ? 33.729 59.884 39.718 1.00 41.99 431 ARG B CA 1
ATOM 6572 C C . ARG B 1 422 ? 32.478 59.095 39.337 1.00 40.92 431 ARG B C 1
ATOM 6573 O O . ARG B 1 422 ? 31.668 58.733 40.191 1.00 40.31 431 ARG B O 1
ATOM 6581 N N . LEU B 1 423 ? 32.323 58.850 38.039 1.00 38.71 432 LEU B N 1
ATOM 6582 C CA . LEU B 1 423 ? 31.155 58.161 37.506 1.00 34.94 432 LEU B CA 1
ATOM 6583 C C . LEU B 1 423 ? 31.270 56.651 37.677 1.00 32.67 432 LEU B C 1
ATOM 6584 O O . LEU B 1 423 ? 32.393 56.128 37.765 1.00 32.86 432 LEU B O 1
ATOM 6589 N N . PRO B 1 424 ? 30.116 55.943 37.698 1.00 30.55 433 PRO B N 1
ATOM 6590 C CA . PRO B 1 424 ? 30.112 54.485 37.885 1.00 30.06 433 PRO B CA 1
ATOM 6591 C C . PRO B 1 424 ? 30.935 53.746 36.832 1.00 29.85 433 PRO B C 1
ATOM 6592 O O . PRO B 1 424 ? 30.775 54.001 35.639 1.00 30.96 433 PRO B O 1
ATOM 6596 N N . VAL B 1 425 ? 31.827 52.875 37.293 1.00 27.13 434 VAL B N 1
ATOM 6597 C CA . VAL B 1 425 ? 32.803 52.211 36.435 1.00 27.56 434 VAL B CA 1
ATOM 6598 C C . VAL B 1 425 ? 32.203 51.072 35.590 1.00 26.86 434 VAL B C 1
ATOM 6599 O O . VAL B 1 425 ? 31.357 50.301 36.060 1.00 24.24 434 VAL B O 1
ATOM 6603 N N . THR B 1 426 ? 32.635 50.993 34.329 1.00 26.67 435 THR B N 1
ATOM 6604 C CA . THR B 1 426 ? 32.304 49.886 33.434 1.00 25.87 435 THR B CA 1
ATOM 6605 C C . THR B 1 426 ? 33.226 48.705 33.678 1.00 27.21 435 THR B C 1
ATOM 6606 O O . THR B 1 426 ? 32.822 47.555 33.540 1.00 25.58 435 THR B O 1
ATOM 6610 N N . GLY B 1 427 ? 34.480 49.001 33.987 1.00 30.01 436 GLY B N 1
ATOM 6611 C CA . GLY B 1 427 ? 35.505 47.981 34.174 1.00 32.81 436 GLY B CA 1
ATOM 6612 C C . GLY B 1 427 ? 36.643 48.548 34.995 1.00 35.12 436 GLY B C 1
ATOM 6613 O O . GLY B 1 427 ? 36.862 49.762 35.001 1.00 34.29 436 GLY B O 1
ATOM 6614 N N . LYS B 1 428 ? 37.349 47.655 35.680 1.00 37.50 437 LYS B N 1
ATOM 6615 C CA . LYS B 1 428 ? 38.374 48.016 36.659 1.00 42.85 437 LYS B CA 1
ATOM 6616 C C . LYS B 1 428 ? 39.745 47.644 36.101 1.00 44.20 437 LYS B C 1
ATOM 6617 O O . LYS B 1 428 ? 39.925 46.524 35.608 1.00 45.90 437 LYS B O 1
ATOM 6623 N N . HIS B 1 429 ? 40.701 48.572 36.189 1.00 46.16 438 HIS B N 1
ATOM 6624 C CA . HIS B 1 429 ? 42.070 48.381 35.679 1.00 47.25 438 HIS B CA 1
ATOM 6625 C C . HIS B 1 429 ? 42.032 47.678 34.318 1.00 45.56 438 HIS B C 1
ATOM 6626 O O . HIS B 1 429 ? 42.652 46.631 34.138 1.00 44.94 438 HIS B O 1
ATOM 6633 N N . CYS B 1 430 ? 41.259 48.231 33.387 1.00 44.14 439 CYS B N 1
ATOM 6634 C CA . CYS B 1 430 ? 41.023 47.575 32.096 1.00 43.82 439 CYS B CA 1
ATOM 6635 C C . CYS B 1 430 ? 41.710 48.222 30.891 1.00 41.14 439 CYS B C 1
ATOM 6636 O O . CYS B 1 430 ? 42.040 47.513 29.938 1.00 40.05 439 CYS B O 1
ATOM 6639 N N . VAL B 1 431 ? 41.938 49.540 30.941 1.00 40.77 440 VAL B N 1
ATOM 6640 C CA . VAL B 1 431 ? 42.451 50.305 29.792 1.00 41.31 440 VAL B CA 1
ATOM 6641 C C . VAL B 1 431 ? 43.983 50.272 29.721 1.00 41.78 440 VAL B C 1
ATOM 6642 O O . VAL B 1 431 ? 44.658 50.460 30.739 1.00 43.08 440 VAL B O 1
ATOM 6646 N N . CYS B 1 432 ? 44.514 50.037 28.518 1.00 41.38 441 CYS B N 1
ATOM 6647 C CA . CYS B 1 432 ? 45.956 50.051 28.258 1.00 41.83 441 CYS B CA 1
ATOM 6648 C C . CYS B 1 432 ? 46.439 51.374 27.659 1.00 40.82 441 CYS B C 1
ATOM 6649 O O . CYS B 1 432 ? 47.429 51.928 28.121 1.00 40.71 441 CYS B O 1
ATOM 6652 N N . ARG B 1 433 ? 45.756 51.863 26.623 1.00 39.02 442 ARG B N 1
ATOM 6653 C CA . ARG B 1 433 ? 46.143 53.107 25.950 1.00 39.20 442 ARG B CA 1
ATOM 6654 C C . ARG B 1 433 ? 44.955 54.073 25.866 1.00 36.86 442 ARG B C 1
ATOM 6655 O O . ARG B 1 433 ? 43.812 53.656 25.664 1.00 35.73 442 ARG B O 1
ATOM 6663 N N . ILE B 1 434 ? 45.227 55.362 26.036 1.00 35.29 443 ILE B N 1
ATOM 6664 C CA . ILE B 1 434 ? 44.207 56.408 25.938 1.00 36.27 443 ILE B CA 1
ATOM 6665 C C . ILE B 1 434 ? 44.614 57.385 24.833 1.00 39.03 443 ILE B C 1
ATOM 6666 O O . ILE B 1 434 ? 45.699 57.967 24.906 1.00 40.92 443 ILE B O 1
ATOM 6671 N N . ILE B 1 435 ? 43.741 57.587 23.844 1.00 39.54 444 ILE B N 1
ATOM 6672 C CA . ILE B 1 435 ? 44.077 58.367 22.656 1.00 40.42 444 ILE B CA 1
ATOM 6673 C C . ILE B 1 435 ? 43.115 59.541 22.550 1.00 44.78 444 ILE B C 1
ATOM 6674 O O . ILE B 1 435 ? 41.890 59.374 22.589 1.00 45.03 444 ILE B O 1
ATOM 6679 N N . THR B 1 436 ? 43.709 60.731 22.444 1.00 48.20 445 THR B N 1
ATOM 6680 C CA . THR B 1 436 ? 42.994 61.997 22.301 1.00 50.82 445 THR B CA 1
ATOM 6681 C C . THR B 1 436 ? 43.628 62.814 21.179 1.00 51.54 445 THR B C 1
ATOM 6682 O O . THR B 1 436 ? 44.708 62.479 20.676 1.00 51.05 445 THR B O 1
ATOM 6686 N N . GLU B 1 437 ? 42.933 63.877 20.794 1.00 53.83 446 GLU B N 1
ATOM 6687 C CA . GLU B 1 437 ? 43.473 64.861 19.851 1.00 57.11 446 GLU B CA 1
ATOM 6688 C C . GLU B 1 437 ? 44.763 65.522 20.384 1.00 58.92 446 GLU B C 1
ATOM 6689 O O . GLU B 1 437 ? 45.731 65.669 19.639 1.00 61.44 446 GLU B O 1
ATOM 6695 N N . TYR B 1 438 ? 44.799 65.856 21.675 1.00 59.30 447 TYR B N 1
ATOM 6696 C CA . TYR B 1 438 ? 45.973 66.503 22.278 1.00 60.94 447 TYR B CA 1
ATOM 6697 C C . TYR B 1 438 ? 47.150 65.543 22.503 1.00 60.31 447 TYR B C 1
ATOM 6698 O O . TYR B 1 438 ? 48.297 65.919 22.259 1.00 58.84 447 TYR B O 1
ATOM 6707 N N . ALA B 1 439 ? 46.872 64.319 22.965 1.00 60.12 448 ALA B N 1
ATOM 6708 C CA . ALA B 1 439 ? 47.939 63.389 23.382 1.00 57.35 448 ALA B CA 1
ATOM 6709 C C . ALA B 1 439 ? 47.527 61.916 23.399 1.00 56.28 448 ALA B C 1
ATOM 6710 O O . ALA B 1 439 ? 46.348 61.583 23.240 1.00 54.93 448 ALA B O 1
ATOM 6712 N N . VAL B 1 440 ? 48.530 61.050 23.583 1.00 55.02 449 VAL B N 1
ATOM 6713 C CA . VAL B 1 440 ? 48.336 59.607 23.775 1.00 54.11 449 VAL B CA 1
ATOM 6714 C C . VAL B 1 440 ? 49.034 59.180 25.059 1.00 52.66 449 VAL B C 1
ATOM 6715 O O . VAL B 1 440 ? 50.269 59.277 25.156 1.00 50.49 449 VAL B O 1
ATOM 6719 N N . PHE B 1 441 ? 48.252 58.685 26.021 1.00 47.85 450 PHE B N 1
ATOM 6720 C CA . PHE B 1 441 ? 48.790 58.133 27.261 1.00 47.94 450 PHE B CA 1
ATOM 6721 C C . PHE B 1 441 ? 48.767 56.609 27.248 1.00 48.16 450 PHE B C 1
ATOM 6722 O O . PHE B 1 441 ? 47.888 56.013 26.621 1.00 46.62 450 PHE B O 1
ATOM 6730 N N . ASP B 1 442 ? 49.729 56.003 27.954 1.00 48.79 451 ASP B N 1
ATOM 6731 C CA . ASP B 1 442 ? 49.708 54.573 28.317 1.00 51.36 451 ASP B CA 1
ATOM 6732 C C . ASP B 1 442 ? 49.480 54.445 29.826 1.00 52.11 451 ASP B C 1
ATOM 6733 O O . ASP B 1 442 ? 50.118 55.144 30.608 1.00 55.15 451 ASP B O 1
ATOM 6738 N N . VAL B 1 443 ? 48.598 53.540 30.236 1.00 52.71 452 VAL B N 1
ATOM 6739 C CA . VAL B 1 443 ? 48.483 53.151 31.648 1.00 53.92 452 VAL B CA 1
ATOM 6740 C C . VAL B 1 443 ? 49.639 52.177 31.949 1.00 54.75 452 VAL B C 1
ATOM 6741 O O . VAL B 1 443 ? 49.695 51.105 31.352 1.00 56.60 452 VAL B O 1
ATOM 6745 N N . VAL B 1 444 ? 50.554 52.554 32.852 1.00 55.65 453 VAL B N 1
ATOM 6746 C CA . VAL B 1 444 ? 51.677 51.685 33.282 1.00 56.92 453 VAL B CA 1
ATOM 6747 C C . VAL B 1 444 ? 51.802 51.664 34.817 1.00 59.38 453 VAL B C 1
ATOM 6748 O O . VAL B 1 444 ? 51.836 52.718 35.448 1.00 60.02 453 VAL B O 1
ATOM 6752 N N . ASP B 1 445 ? 51.890 50.458 35.392 1.00 61.01 454 ASP B N 1
ATOM 6753 C CA . ASP B 1 445 ? 51.962 50.234 36.858 1.00 60.57 454 ASP B CA 1
ATOM 6754 C C . ASP B 1 445 ? 50.782 50.826 37.665 1.00 60.57 454 ASP B C 1
ATOM 6755 O O . ASP B 1 445 ? 50.927 51.137 38.847 1.00 59.98 454 ASP B O 1
ATOM 6760 N N . GLY B 1 446 ? 49.615 50.955 37.035 1.00 60.11 455 GLY B N 1
ATOM 6761 C CA . GLY B 1 446 ? 48.450 51.569 37.678 1.00 60.25 455 GLY B CA 1
ATOM 6762 C C . GLY B 1 446 ? 48.442 53.094 37.725 1.00 60.72 455 GLY B C 1
ATOM 6763 O O . GLY B 1 446 ? 47.650 53.685 38.459 1.00 56.21 455 GLY B O 1
ATOM 6764 N N . ARG B 1 447 ? 49.321 53.739 36.960 1.00 61.15 456 ARG B N 1
ATOM 6765 C CA . ARG B 1 447 ? 49.234 55.185 36.742 1.00 61.49 456 ARG B CA 1
ATOM 6766 C C . ARG B 1 447 ? 49.568 55.488 35.279 1.00 59.12 456 ARG B C 1
ATOM 6767 O O . ARG B 1 447 ? 49.984 54.603 34.525 1.00 54.39 456 ARG B O 1
ATOM 6775 N N . LEU B 1 448 ? 49.386 56.742 34.898 1.00 58.68 457 LEU B N 1
ATOM 6776 C CA . LEU B 1 448 ? 49.531 57.163 33.515 1.00 63.04 457 LEU B CA 1
ATOM 6777 C C . LEU B 1 448 ? 51.007 57.358 33.115 1.00 68.06 457 LEU B C 1
ATOM 6778 O O . LEU B 1 448 ? 51.900 57.420 33.969 1.00 67.43 457 LEU B O 1
ATOM 6783 N N . VAL B 1 449 ? 51.241 57.418 31.802 1.00 72.27 458 VAL B N 1
ATOM 6784 C CA . VAL B 1 449 ? 52.532 57.846 31.228 1.00 70.80 458 VAL B CA 1
ATOM 6785 C C . VAL B 1 449 ? 52.341 58.295 29.771 1.00 70.38 458 VAL B C 1
ATOM 6786 O O . VAL B 1 449 ? 52.178 57.473 28.868 1.00 71.93 458 VAL B O 1
ATOM 6790 N N . LEU B 1 450 ? 52.332 59.613 29.576 1.00 69.90 459 LEU B N 1
ATOM 6791 C CA . LEU B 1 450 ? 52.266 60.243 28.253 1.00 69.02 459 LEU B CA 1
ATOM 6792 C C . LEU B 1 450 ? 53.420 59.794 27.359 1.00 67.48 459 LEU B C 1
ATOM 6793 O O . LEU B 1 450 ? 54.582 59.936 27.741 1.00 68.92 459 LEU B O 1
ATOM 6798 N N . LYS B 1 451 ? 53.095 59.243 26.190 1.00 63.58 460 LYS B N 1
ATOM 6799 C CA . LYS B 1 451 ? 54.107 58.819 25.215 1.00 63.19 460 LYS B CA 1
ATOM 6800 C C . LYS B 1 451 ? 54.208 59.707 23.960 1.00 60.99 460 LYS B C 1
ATOM 6801 O O . LYS B 1 451 ? 55.271 59.739 23.333 1.00 57.82 460 LYS B O 1
ATOM 6807 N N . GLU B 1 452 ? 53.124 60.401 23.586 1.00 58.59 461 GLU B N 1
ATOM 6808 C CA . GLU B 1 452 ? 53.058 61.138 22.315 1.00 59.13 461 GLU B CA 1
ATOM 6809 C C . GLU B 1 452 ? 52.169 62.394 22.355 1.00 62.24 461 GLU B C 1
ATOM 6810 O O . GLU B 1 452 ? 51.133 62.402 23.030 1.00 61.93 461 GLU B O 1
ATOM 6816 N N . ILE B 1 453 ? 52.587 63.438 21.624 1.00 65.01 462 ILE B N 1
ATOM 6817 C CA . ILE B 1 453 ? 51.787 64.673 21.393 1.00 68.27 462 ILE B CA 1
ATOM 6818 C C . ILE B 1 453 ? 51.779 65.012 19.889 1.00 66.49 462 ILE B C 1
ATOM 6819 O O . ILE B 1 453 ? 52.650 64.558 19.144 1.00 63.50 462 ILE B O 1
ATOM 6824 N N . ALA B 1 454 ? 50.815 65.829 19.459 1.00 68.61 463 ALA B N 1
ATOM 6825 C CA . ALA B 1 454 ? 50.732 66.286 18.056 1.00 75.40 463 ALA B CA 1
ATOM 6826 C C . ALA B 1 454 ? 50.459 67.793 17.962 1.00 79.82 463 ALA B C 1
ATOM 6827 O O . ALA B 1 454 ? 50.045 68.419 18.941 1.00 84.29 463 ALA B O 1
ATOM 6829 N N . GLU B 1 455 ? 50.701 68.353 16.771 1.00 81.10 464 GLU B N 1
ATOM 6830 C CA . GLU B 1 455 ? 50.538 69.796 16.484 1.00 78.49 464 GLU B CA 1
ATOM 6831 C C . GLU B 1 455 ? 51.543 70.701 17.234 1.00 78.44 464 GLU B C 1
ATOM 6832 O O . GLU B 1 455 ? 51.293 71.899 17.415 1.00 72.95 464 GLU B O 1
ATOM 6838 N N . ASP B 1 456 ? 52.673 70.126 17.658 1.00 77.84 465 ASP B N 1
ATOM 6839 C CA . ASP B 1 456 ? 53.696 70.828 18.457 1.00 79.17 465 ASP B CA 1
ATOM 6840 C C . ASP B 1 456 ? 53.199 71.482 19.771 1.00 82.61 465 ASP B C 1
ATOM 6841 O O . ASP B 1 456 ? 53.863 72.386 20.292 1.00 85.27 465 ASP B O 1
ATOM 6846 N N . THR B 1 457 ? 52.065 71.015 20.313 1.00 81.09 466 THR B N 1
ATOM 6847 C CA . THR B 1 457 ? 51.688 71.328 21.698 1.00 80.75 466 THR B CA 1
ATOM 6848 C C . THR B 1 457 ? 52.442 70.345 22.604 1.00 80.62 466 THR B C 1
ATOM 6849 O O . THR B 1 457 ? 52.710 69.215 22.194 1.00 84.08 466 THR B O 1
ATOM 6853 N N . THR B 1 458 ? 52.777 70.773 23.822 1.00 80.00 467 THR B N 1
ATOM 6854 C CA . THR B 1 458 ? 53.873 70.158 24.598 1.00 77.03 467 THR B CA 1
ATOM 6855 C C . THR B 1 458 ? 53.474 69.710 26.006 1.00 76.41 467 THR B C 1
ATOM 6856 O O . THR B 1 458 ? 52.362 69.981 26.459 1.00 80.71 467 THR B O 1
ATOM 6860 N N . VAL B 1 459 ? 54.416 69.058 26.694 1.00 74.84 468 VAL B N 1
ATOM 6861 C CA . VAL B 1 459 ? 54.168 68.294 27.930 1.00 73.45 468 VAL B CA 1
ATOM 6862 C C . VAL B 1 459 ? 53.604 69.125 29.107 1.00 74.81 468 VAL B C 1
ATOM 6863 O O . VAL B 1 459 ? 53.078 68.552 30.061 1.00 75.13 468 VAL B O 1
ATOM 6867 N N . ASP B 1 460 ? 53.690 70.457 29.038 1.00 77.74 469 ASP B N 1
ATOM 6868 C CA . ASP B 1 460 ? 53.023 71.345 30.016 1.00 79.84 469 ASP B CA 1
ATOM 6869 C C . ASP B 1 460 ? 51.652 71.889 29.566 1.00 78.06 469 ASP B C 1
ATOM 6870 O O . ASP B 1 460 ? 50.921 72.447 30.386 1.00 77.26 469 ASP B O 1
ATOM 6875 N N . GLN B 1 461 ? 51.298 71.729 28.291 1.00 77.57 470 GLN B N 1
ATOM 6876 C CA . GLN B 1 461 ? 49.976 72.156 27.794 1.00 81.95 470 GLN B CA 1
ATOM 6877 C C . GLN B 1 461 ? 48.905 71.091 28.098 1.00 85.13 470 GLN B C 1
ATOM 6878 O O . GLN B 1 461 ? 47.757 71.427 28.420 1.00 88.13 470 GLN B O 1
ATOM 6884 N N . VAL B 1 462 ? 49.278 69.815 27.986 1.00 83.14 471 VAL B N 1
ATOM 6885 C CA . VAL B 1 462 ? 48.352 68.713 28.263 1.00 82.63 471 VAL B CA 1
ATOM 6886 C C . VAL B 1 462 ? 48.105 68.540 29.766 1.00 81.09 471 VAL B C 1
ATOM 6887 O O . VAL B 1 462 ? 46.971 68.263 30.165 1.00 78.17 471 VAL B O 1
ATOM 6891 N N . LYS B 1 463 ? 49.144 68.735 30.586 1.00 79.38 472 LYS B N 1
ATOM 6892 C CA . LYS B 1 463 ? 49.053 68.546 32.049 1.00 77.58 472 LYS B CA 1
ATOM 6893 C C . LYS B 1 463 ? 47.910 69.321 32.700 1.00 73.65 472 LYS B C 1
ATOM 6894 O O . LYS B 1 463 ? 47.229 68.802 33.581 1.00 69.27 472 LYS B O 1
ATOM 6900 N N . LYS B 1 464 ? 47.712 70.558 32.260 1.00 72.92 473 LYS B N 1
ATOM 6901 C CA . LYS B 1 464 ? 46.627 71.392 32.770 1.00 75.65 473 LYS B CA 1
ATOM 6902 C C . LYS B 1 464 ? 45.279 71.023 32.136 1.00 75.47 473 LYS B C 1
ATOM 6903 O O . LYS B 1 464 ? 44.230 71.329 32.709 1.00 73.96 473 LYS B O 1
ATOM 6909 N N . LEU B 1 465 ? 45.311 70.382 30.962 1.00 75.17 474 LEU B N 1
ATOM 6910 C CA . LEU B 1 465 ? 44.102 69.841 30.307 1.00 74.81 474 LEU B CA 1
ATOM 6911 C C . LEU B 1 465 ? 43.715 68.408 30.737 1.00 71.44 474 LEU B C 1
ATOM 6912 O O . LEU B 1 465 ? 42.540 68.030 30.625 1.00 67.86 474 LEU B O 1
ATOM 6917 N N . THR B 1 466 ? 44.685 67.616 31.193 1.00 66.56 475 THR B N 1
ATOM 6918 C CA . THR B 1 466 ? 44.384 66.329 31.821 1.00 68.69 475 THR B CA 1
ATOM 6919 C C . THR B 1 466 ? 44.151 66.525 33.321 1.00 68.54 475 THR B C 1
ATOM 6920 O O . THR B 1 466 ? 44.758 67.395 33.948 1.00 66.04 475 THR B O 1
ATOM 6924 N N . GLY B 1 467 ? 43.275 65.699 33.889 1.00 68.29 476 GLY B N 1
ATOM 6925 C CA . GLY B 1 467 ? 42.906 65.796 35.301 1.00 68.01 476 GLY B CA 1
ATOM 6926 C C . GLY B 1 467 ? 43.894 65.218 36.307 1.00 67.71 476 GLY B C 1
ATOM 6927 O O . GLY B 1 467 ? 43.577 65.156 37.498 1.00 69.88 476 GLY B O 1
ATOM 6928 N N . VAL B 1 468 ? 45.075 64.790 35.851 1.00 64.83 477 VAL B N 1
ATOM 6929 C CA . VAL B 1 468 ? 46.137 64.327 36.750 1.00 67.74 477 VAL B CA 1
ATOM 6930 C C . VAL B 1 468 ? 47.534 64.628 36.240 1.00 70.04 477 VAL B C 1
ATOM 6931 O O . VAL B 1 468 ? 47.727 64.916 35.059 1.00 76.06 477 VAL B O 1
ATOM 6935 N N . GLY B 1 469 ? 48.504 64.540 37.148 1.00 68.98 478 GLY B N 1
ATOM 6936 C CA . GLY B 1 469 ? 49.909 64.440 36.772 1.00 71.46 478 GLY B CA 1
ATOM 6937 C C . GLY B 1 469 ? 50.191 63.069 36.175 1.00 73.72 478 GLY B C 1
ATOM 6938 O O . GLY B 1 469 ? 49.322 62.188 36.185 1.00 70.82 478 GLY B O 1
ATOM 6939 N N . PHE B 1 470 ? 51.409 62.892 35.658 1.00 75.31 479 PHE B N 1
ATOM 6940 C CA . PHE B 1 470 ? 51.819 61.651 34.974 1.00 74.68 479 PHE B CA 1
ATOM 6941 C C . PHE B 1 470 ? 53.328 61.669 34.656 1.00 75.49 479 PHE B C 1
ATOM 6942 O O . PHE B 1 470 ? 54.020 62.635 34.976 1.00 73.97 479 PHE B O 1
ATOM 6950 N N . ASP B 1 471 ? 53.810 60.605 34.008 1.00 76.17 480 ASP B N 1
ATOM 6951 C CA . ASP B 1 471 ? 55.230 60.411 33.662 1.00 74.87 480 ASP B CA 1
ATOM 6952 C C . ASP B 1 471 ? 55.544 60.822 32.204 1.00 74.35 480 ASP B C 1
ATOM 6953 O O . ASP B 1 471 ? 54.739 60.595 31.302 1.00 71.98 480 ASP B O 1
ATOM 6958 N N . ALA B 1 472 ? 56.729 61.410 32.002 1.00 74.90 481 ALA B N 1
ATOM 6959 C CA . ALA B 1 472 ? 57.219 61.846 30.681 1.00 72.44 481 ALA B CA 1
ATOM 6960 C C . ALA B 1 472 ? 58.747 61.662 30.520 1.00 70.66 481 ALA B C 1
ATOM 6961 O O . ALA B 1 472 ? 59.411 62.497 29.902 1.00 67.31 481 ALA B O 1
ATOM 6963 N N . ASP B 1 473 ? 59.281 60.556 31.057 1.00 71.63 482 ASP B N 1
ATOM 6964 C CA . ASP B 1 473 ? 60.736 60.248 31.047 1.00 71.72 482 ASP B CA 1
ATOM 6965 C C . ASP B 1 473 ? 61.339 60.032 29.647 1.00 72.57 482 ASP B C 1
ATOM 6966 O O . ASP B 1 473 ? 62.550 60.203 29.466 1.00 72.08 482 ASP B O 1
ATOM 6971 N N . ASN B 1 474 ? 60.507 59.630 28.682 1.00 72.10 483 ASN B N 1
ATOM 6972 C CA . ASN B 1 474 ? 60.942 59.395 27.303 1.00 67.98 483 ASN B CA 1
ATOM 6973 C C . ASN B 1 474 ? 59.753 59.550 26.349 1.00 67.04 483 ASN B C 1
ATOM 6974 O O . ASN B 1 474 ? 59.071 58.576 26.021 1.00 66.64 483 ASN B O 1
ATOM 6979 N N . VAL B 1 475 ? 59.517 60.791 25.922 1.00 66.81 484 VAL B N 1
ATOM 6980 C CA . VAL B 1 475 ? 58.370 61.149 25.081 1.00 66.70 484 VAL B CA 1
ATOM 6981 C C . VAL B 1 475 ? 58.811 61.439 23.648 1.00 67.77 484 VAL B C 1
ATOM 6982 O O . VAL B 1 475 ? 59.867 62.047 23.430 1.00 67.22 484 VAL B O 1
ATOM 6986 N N . ILE B 1 476 ? 57.988 61.005 22.687 1.00 66.73 485 ILE B N 1
ATOM 6987 C CA . ILE B 1 476 ? 58.138 61.365 21.268 1.00 66.06 485 ILE B CA 1
ATOM 6988 C C . ILE B 1 476 ? 56.903 62.156 20.795 1.00 66.67 485 ILE B C 1
ATOM 6989 O O . ILE B 1 476 ? 56.023 62.475 21.597 1.00 64.69 485 ILE B O 1
ATOM 6994 N N . THR B 1 477 ? 56.861 62.495 19.505 1.00 66.76 486 THR B N 1
ATOM 6995 C CA . THR B 1 477 ? 55.671 63.109 18.895 1.00 67.25 486 THR B CA 1
ATOM 6996 C C . THR B 1 477 ? 54.795 62.032 18.246 1.00 66.71 486 THR B C 1
ATOM 6997 O O . THR B 1 477 ? 55.255 60.917 17.984 1.00 63.74 486 THR B O 1
ATOM 7001 N N . MET B 1 478 ? 53.544 62.403 17.975 1.00 64.30 487 MET B N 1
ATOM 7002 C CA . MET B 1 478 ? 52.467 61.463 17.633 1.00 64.56 487 MET B CA 1
ATOM 7003 C C . MET B 1 478 ? 52.385 61.229 16.121 1.00 60.72 487 MET B C 1
ATOM 7004 O O . MET B 1 478 ? 52.133 62.179 15.377 1.00 57.88 487 MET B O 1
ATOM 7009 N N . PRO B 1 479 ? 52.589 59.970 15.663 1.00 58.99 488 PRO B N 1
ATOM 7010 C CA . PRO B 1 479 ? 52.417 59.675 14.236 1.00 58.21 488 PRO B CA 1
ATOM 7011 C C . PRO B 1 479 ? 50.950 59.430 13.884 1.00 58.94 488 PRO B C 1
ATOM 7012 O O . PRO B 1 479 ? 50.196 58.920 14.717 1.00 60.02 488 PRO B O 1
ATOM 7016 N N . LEU B 1 480 ? 50.563 59.788 12.660 1.00 55.39 489 LEU B N 1
ATOM 7017 C CA . LEU B 1 480 ? 49.181 59.682 12.195 1.00 53.35 489 LEU B CA 1
ATOM 7018 C C . LEU B 1 480 ? 49.091 58.902 10.883 1.00 53.04 489 LEU B C 1
ATOM 7019 O O . LEU B 1 480 ? 49.977 59.004 10.026 1.00 49.53 489 LEU B O 1
ATOM 7024 N N . ALA B 1 481 ? 48.018 58.120 10.745 1.00 52.06 490 ALA B N 1
ATOM 7025 C CA . ALA B 1 481 ? 47.727 57.393 9.508 1.00 55.06 490 ALA B CA 1
ATOM 7026 C C . ALA B 1 481 ? 47.234 58.380 8.442 1.00 57.08 490 ALA B C 1
ATOM 7027 O O . ALA B 1 481 ? 46.442 59.274 8.758 1.00 56.85 490 ALA B O 1
ATOM 7029 N N . PRO B 1 482 ? 47.683 58.221 7.178 1.00 56.82 491 PRO B N 1
ATOM 7030 C CA . PRO B 1 482 ? 47.325 59.191 6.132 1.00 55.33 491 PRO B CA 1
ATOM 7031 C C . PRO B 1 482 ? 45.916 59.013 5.551 1.00 53.54 491 PRO B C 1
ATOM 7032 O O . PRO B 1 482 ? 45.008 58.553 6.240 1.00 50.33 491 PRO B O 1
ATOM 7036 N N . ILE C 1 1 ? 57.228 20.849 88.641 1.00 57.29 10 ILE C N 1
ATOM 7037 C CA . ILE C 1 1 ? 57.438 19.500 88.171 1.00 55.13 10 ILE C CA 1
ATOM 7038 C C . ILE C 1 1 ? 57.196 19.250 86.691 1.00 53.56 10 ILE C C 1
ATOM 7039 O O . ILE C 1 1 ? 57.972 18.540 86.080 1.00 53.40 10 ILE C O 1
ATOM 7044 N N . GLY C 1 2 ? 56.205 19.880 86.084 1.00 49.78 11 GLY C N 1
ATOM 7045 C CA . GLY C 1 2 ? 55.875 19.581 84.692 1.00 48.34 11 GLY C CA 1
ATOM 7046 C C . GLY C 1 2 ? 56.861 20.060 83.650 1.00 45.32 11 GLY C C 1
ATOM 7047 O O . GLY C 1 2 ? 58.021 20.023 83.921 1.00 47.48 11 GLY C O 1
ATOM 7048 N N . LEU C 1 3 ? 56.418 20.408 82.451 1.00 30.00 12 LEU C N 1
ATOM 7049 C CA . LEU C 1 3 ? 57.280 20.911 81.393 1.00 30.00 12 LEU C CA 1
ATOM 7050 C C . LEU C 1 3 ? 57.855 22.250 81.814 1.00 30.00 12 LEU C C 1
ATOM 7051 O O . LEU C 1 3 ? 57.203 22.946 82.530 1.00 30.00 12 LEU C O 1
ATOM 7056 N N . ASP C 1 4 ? 59.062 22.609 81.412 1.00 34.10 13 ASP C N 1
ATOM 7057 C CA . ASP C 1 4 ? 59.598 23.920 81.783 1.00 33.83 13 ASP C CA 1
ATOM 7058 C C . ASP C 1 4 ? 59.890 24.648 80.504 1.00 31.40 13 ASP C C 1
ATOM 7059 O O . ASP C 1 4 ? 60.736 24.250 79.785 1.00 32.93 13 ASP C O 1
ATOM 7064 N N . LYS C 1 5 ? 59.197 25.732 80.253 1.00 27.99 14 LYS C N 1
ATOM 7065 C CA . LYS C 1 5 ? 59.359 26.447 79.022 1.00 27.12 14 LYS C CA 1
ATOM 7066 C C . LYS C 1 5 ? 59.972 27.802 79.137 1.00 25.81 14 LYS C C 1
ATOM 7067 O O . LYS C 1 5 ? 59.987 28.559 78.203 1.00 22.47 14 LYS C O 1
ATOM 7073 N N . VAL C 1 6 ? 60.473 28.068 80.322 1.00 25.42 15 VAL C N 1
ATOM 7074 C CA . VAL C 1 6 ? 61.038 29.357 80.659 1.00 25.76 15 VAL C CA 1
ATOM 7075 C C . VAL C 1 6 ? 62.367 29.526 79.950 1.00 26.20 15 VAL C C 1
ATOM 7076 O O . VAL C 1 6 ? 63.169 28.588 79.939 1.00 25.97 15 VAL C O 1
ATOM 7080 N N . MET C 1 7 ? 62.575 30.728 79.400 1.00 25.32 16 MET C N 1
ATOM 7081 C CA . MET C 1 7 ? 63.844 31.196 78.846 1.00 26.81 16 MET C CA 1
ATOM 7082 C C . MET C 1 7 ? 64.077 32.639 79.241 1.00 26.86 16 MET C C 1
ATOM 7083 O O . MET C 1 7 ? 63.139 33.352 79.631 1.00 27.72 16 MET C O 1
ATOM 7088 N N . SER C 1 8 ? 65.326 33.074 79.070 1.00 26.33 17 SER C N 1
ATOM 7089 C CA . SER C 1 8 ? 65.694 34.490 79.107 1.00 25.25 17 SER C CA 1
ATOM 7090 C C . SER C 1 8 ? 65.123 35.187 77.880 1.00 26.67 17 SER C C 1
ATOM 7091 O O . SER C 1 8 ? 64.903 34.568 76.839 1.00 27.42 17 SER C O 1
ATOM 7094 N N . LEU C 1 9 ? 64.963 36.493 78.003 1.00 28.18 18 LEU C N 1
ATOM 7095 C CA . LEU C 1 9 ? 64.308 37.342 77.002 1.00 28.69 18 LEU C CA 1
ATOM 7096 C C . LEU C 1 9 ? 65.065 37.435 75.652 1.00 28.18 18 LEU C C 1
ATOM 7097 O O . LEU C 1 9 ? 64.455 37.377 74.577 1.00 25.01 18 LEU C O 1
ATOM 7102 N N . SER C 1 10 ? 66.388 37.582 75.701 1.00 28.53 19 SER C N 1
ATOM 7103 C CA . SER C 1 10 ? 67.197 37.598 74.470 1.00 28.86 19 SER C CA 1
ATOM 7104 C C . SER C 1 10 ? 67.204 36.241 73.763 1.00 26.56 19 SER C C 1
ATOM 7105 O O . SER C 1 10 ? 67.042 36.170 72.542 1.00 25.36 19 SER C O 1
ATOM 7108 N N . SER C 1 11 ? 67.371 35.163 74.531 1.00 28.29 20 SER C N 1
ATOM 7109 C CA . SER C 1 11 ? 67.392 33.801 73.962 1.00 27.79 20 SER C CA 1
ATOM 7110 C C . SER C 1 11 ? 66.065 33.410 73.304 1.00 26.99 20 SER C C 1
ATOM 7111 O O . SER C 1 11 ? 66.066 32.786 72.246 1.00 27.73 20 SER C O 1
ATOM 7114 N N . ALA C 1 12 ? 64.945 33.791 73.924 1.00 26.81 21 ALA C N 1
ATOM 7115 C CA . ALA C 1 12 ? 63.601 33.521 73.379 1.00 27.67 21 ALA C CA 1
ATOM 7116 C C . ALA C 1 12 ? 63.312 34.166 72.017 1.00 28.80 21 ALA C C 1
ATOM 7117 O O . ALA C 1 12 ? 62.521 33.630 71.242 1.00 30.10 21 ALA C O 1
ATOM 7119 N N . VAL C 1 13 ? 63.956 35.294 71.734 1.00 27.70 22 VAL C N 1
ATOM 7120 C CA . VAL C 1 13 ? 63.715 36.068 70.528 1.00 30.63 22 VAL C CA 1
ATOM 7121 C C . VAL C 1 13 ? 64.796 35.880 69.439 1.00 30.47 22 VAL C C 1
ATOM 7122 O O . VAL C 1 13 ? 64.625 36.335 68.309 1.00 31.48 22 VAL C O 1
ATOM 7126 N N . GLN C 1 14 ? 65.893 35.199 69.756 1.00 32.53 23 GLN C N 1
ATOM 7127 C CA . GLN C 1 14 ? 67.095 35.265 68.899 1.00 34.76 23 GLN C CA 1
ATOM 7128 C C . GLN C 1 14 ? 67.018 34.555 67.542 1.00 32.99 23 GLN C C 1
ATOM 7129 O O . GLN C 1 14 ? 67.931 34.705 66.724 1.00 34.49 23 GLN C O 1
ATOM 7135 N N . ASP C 1 15 ? 65.971 33.770 67.314 1.00 31.18 24 ASP C N 1
ATOM 7136 C CA . ASP C 1 15 ? 65.844 32.993 66.087 1.00 31.20 24 ASP C CA 1
ATOM 7137 C C . ASP C 1 15 ? 64.729 33.529 65.183 1.00 30.50 24 ASP C C 1
ATOM 7138 O O . ASP C 1 15 ? 64.317 32.858 64.240 1.00 30.87 24 ASP C O 1
ATOM 7143 N N . ILE C 1 16 ? 64.248 34.739 65.479 1.00 30.21 25 ILE C N 1
ATOM 7144 C CA . ILE C 1 16 ? 63.329 35.445 64.603 1.00 29.33 25 ILE C CA 1
ATOM 7145 C C . ILE C 1 16 ? 64.190 35.952 63.451 1.00 30.38 25 ILE C C 1
ATOM 7146 O O . ILE C 1 16 ? 65.104 36.742 63.655 1.00 30.58 25 ILE C O 1
ATOM 7151 N N . LYS C 1 17 ? 63.922 35.469 62.247 1.00 31.68 26 LYS C N 1
ATOM 7152 C CA . LYS C 1 17 ? 64.716 35.869 61.092 1.00 32.41 26 LYS C CA 1
ATOM 7153 C C . LYS C 1 17 ? 64.072 37.027 60.329 1.00 31.41 26 LYS C C 1
ATOM 7154 O O . LYS C 1 17 ? 62.870 37.303 60.462 1.00 29.42 26 LYS C O 1
ATOM 7160 N N . ASN C 1 18 ? 64.892 37.697 59.527 1.00 32.48 27 ASN C N 1
ATOM 7161 C CA . ASN C 1 18 ? 64.438 38.770 58.647 1.00 31.96 27 ASN C CA 1
ATOM 7162 C C . ASN C 1 18 ? 63.270 38.212 57.845 1.00 31.73 27 ASN C C 1
ATOM 7163 O O . ASN C 1 18 ? 63.279 37.050 57.476 1.00 31.83 27 ASN C O 1
ATOM 7168 N N . GLY C 1 19 ? 62.231 39.015 57.638 1.00 31.44 28 GLY C N 1
ATOM 7169 C CA . GLY C 1 19 ? 61.052 38.549 56.915 1.00 28.53 28 GLY C CA 1
ATOM 7170 C C . GLY C 1 19 ? 60.005 37.799 57.718 1.00 25.82 28 GLY C C 1
ATOM 7171 O O . GLY C 1 19 ? 58.978 37.441 57.164 1.00 24.00 28 GLY C O 1
ATOM 7172 N N . ALA C 1 20 ? 60.228 37.605 59.017 1.00 24.16 29 ALA C N 1
ATOM 7173 C CA . ALA C 1 20 ? 59.309 36.816 59.833 1.00 23.28 29 ALA C CA 1
ATOM 7174 C C . ALA C 1 20 ? 57.936 37.466 59.912 1.00 21.98 29 ALA C C 1
ATOM 7175 O O . ALA C 1 20 ? 57.810 38.695 59.888 1.00 20.13 29 ALA C O 1
ATOM 7177 N N . THR C 1 21 ? 56.914 36.621 59.995 1.00 22.78 30 THR C N 1
ATOM 7178 C CA . THR C 1 21 ? 55.552 37.083 60.260 1.00 22.50 30 THR C CA 1
ATOM 7179 C C . THR C 1 21 ? 55.261 36.932 61.755 1.00 22.18 30 THR C C 1
ATOM 7180 O O . THR C 1 21 ? 55.473 35.853 62.330 1.00 23.29 30 THR C O 1
ATOM 7184 N N . LEU C 1 22 ? 54.780 38.004 62.381 1.00 21.89 31 LEU C N 1
ATOM 7185 C CA . LEU C 1 22 ? 54.468 37.997 63.804 1.00 21.48 31 LEU C CA 1
ATOM 7186 C C . LEU C 1 22 ? 52.981 38.238 63.979 1.00 20.89 31 LEU C C 1
ATOM 7187 O O . LEU C 1 22 ? 52.396 38.965 63.196 1.00 20.53 31 LEU C O 1
ATOM 7192 N N . ALA C 1 23 ? 52.383 37.605 64.993 1.00 19.94 32 ALA C N 1
ATOM 7193 C CA . ALA C 1 23 ? 51.060 37.981 65.498 1.00 20.00 32 ALA C CA 1
ATOM 7194 C C . ALA C 1 23 ? 51.356 38.511 66.878 1.00 20.30 32 ALA C C 1
ATOM 7195 O O . ALA C 1 23 ? 52.076 37.857 67.626 1.00 20.40 32 ALA C O 1
ATOM 7197 N N . VAL C 1 24 ? 50.790 39.661 67.222 1.00 19.12 33 VAL C N 1
ATOM 7198 C CA . VAL C 1 24 ? 51.098 40.312 68.485 1.00 19.92 33 VAL C CA 1
ATOM 7199 C C . VAL C 1 24 ? 49.817 40.644 69.200 1.00 20.08 33 VAL C C 1
ATOM 7200 O O . VAL C 1 24 ? 48.897 41.223 68.600 1.00 20.37 33 VAL C O 1
ATOM 7204 N N . GLY C 1 25 ? 49.764 40.271 70.478 1.00 20.26 34 GLY C N 1
ATOM 7205 C CA . GLY C 1 25 ? 48.632 40.598 71.345 1.00 20.76 34 GLY C CA 1
ATOM 7206 C C . GLY C 1 25 ? 48.636 42.065 71.733 1.00 21.67 34 GLY C C 1
ATOM 7207 O O . GLY C 1 25 ? 49.623 42.756 71.510 1.00 21.17 34 GLY C O 1
ATOM 7208 N N . GLY C 1 26 ? 47.527 42.532 72.311 1.00 21.86 35 GLY C N 1
ATOM 7209 C CA . GLY C 1 26 ? 47.407 43.913 72.758 1.00 22.25 35 GLY C CA 1
ATOM 7210 C C . GLY C 1 26 ? 46.229 44.657 72.162 1.00 23.32 35 GLY C C 1
ATOM 7211 O O . GLY C 1 26 ? 45.894 44.484 70.998 1.00 23.45 35 GLY C O 1
ATOM 7212 N N . PHE C 1 27 ? 45.578 45.475 72.980 1.00 24.89 36 PHE C N 1
ATOM 7213 C CA . PHE C 1 27 ? 44.559 46.405 72.503 1.00 26.00 36 PHE C CA 1
ATOM 7214 C C . PHE C 1 27 ? 45.019 47.791 72.966 1.00 27.28 36 PHE C C 1
ATOM 7215 O O . PHE C 1 27 ? 44.955 48.114 74.164 1.00 26.58 36 PHE C O 1
ATOM 7223 N N . GLY C 1 28 ? 45.503 48.587 72.012 1.00 27.93 37 GLY C N 1
ATOM 7224 C CA . GLY C 1 28 ? 46.283 49.773 72.322 1.00 29.58 37 GLY C CA 1
ATOM 7225 C C . GLY C 1 28 ? 47.506 49.292 73.078 1.00 30.39 37 GLY C C 1
ATOM 7226 O O . GLY C 1 28 ? 48.255 48.443 72.568 1.00 32.32 37 GLY C O 1
ATOM 7227 N N . THR C 1 29 ? 47.672 49.784 74.308 1.00 29.57 38 THR C N 1
ATOM 7228 C CA . THR C 1 29 ? 48.764 49.359 75.194 1.00 30.13 38 THR C CA 1
ATOM 7229 C C . THR C 1 29 ? 48.384 48.213 76.150 1.00 29.83 38 THR C C 1
ATOM 7230 O O . THR C 1 29 ? 49.267 47.619 76.782 1.00 27.86 38 THR C O 1
ATOM 7234 N N . GLY C 1 30 ? 47.085 47.904 76.265 1.00 29.00 39 GLY C N 1
ATOM 7235 C CA . GLY C 1 30 ? 46.624 46.860 77.181 1.00 27.72 39 GLY C CA 1
ATOM 7236 C C . GLY C 1 30 ? 46.934 45.454 76.690 1.00 25.86 39 GLY C C 1
ATOM 7237 O O . GLY C 1 30 ? 46.429 45.040 75.663 1.00 26.71 39 GLY C O 1
ATOM 7238 N N . GLY C 1 31 ? 47.755 44.721 77.430 1.00 24.56 40 GLY C N 1
ATOM 7239 C CA . GLY C 1 31 ? 48.208 43.403 77.018 1.00 23.66 40 GLY C CA 1
ATOM 7240 C C . GLY C 1 31 ? 49.194 43.373 75.869 1.00 23.55 40 GLY C C 1
ATOM 7241 O O . GLY C 1 31 ? 49.339 42.342 75.230 1.00 24.10 40 GLY C O 1
ATOM 7242 N N . MET C 1 32 ? 49.858 44.507 75.614 1.00 23.33 41 MET C N 1
ATOM 7243 C CA . MET C 1 32 ? 50.850 44.678 74.542 1.00 22.20 41 MET C CA 1
ATOM 7244 C C . MET C 1 32 ? 52.231 44.322 75.083 1.00 21.92 41 MET C C 1
ATOM 7245 O O . MET C 1 32 ? 52.734 45.018 75.994 1.00 21.27 41 MET C O 1
ATOM 7250 N N . PRO C 1 33 ? 52.862 43.250 74.536 1.00 22.40 42 PRO C N 1
ATOM 7251 C CA . PRO C 1 33 ? 54.142 42.756 75.059 1.00 22.31 42 PRO C CA 1
ATOM 7252 C C . PRO C 1 33 ? 55.373 43.643 74.759 1.00 22.98 42 PRO C C 1
ATOM 7253 O O . PRO C 1 33 ? 56.275 43.244 73.996 1.00 20.06 42 PRO C O 1
ATOM 7257 N N . HIS C 1 34 ? 55.407 44.799 75.437 1.00 22.47 43 HIS C N 1
ATOM 7258 C CA . HIS C 1 34 ? 56.417 45.861 75.243 1.00 23.12 43 HIS C CA 1
ATOM 7259 C C . HIS C 1 34 ? 57.847 45.399 75.529 1.00 23.22 43 HIS C C 1
ATOM 7260 O O . HIS C 1 34 ? 58.753 45.703 74.752 1.00 21.71 43 HIS C O 1
ATOM 7267 N N . ALA C 1 35 ? 58.043 44.661 76.630 1.00 24.78 44 ALA C N 1
ATOM 7268 C CA . ALA C 1 35 ? 59.355 44.050 76.953 1.00 23.59 44 ALA C CA 1
ATOM 7269 C C . ALA C 1 35 ? 59.918 43.226 75.804 1.00 23.46 44 ALA C C 1
ATOM 7270 O O . ALA C 1 35 ? 61.087 43.378 75.462 1.00 20.45 44 ALA C O 1
ATOM 7272 N N . ILE C 1 36 ? 59.083 42.379 75.196 1.00 22.89 45 ILE C N 1
ATOM 7273 C CA . ILE C 1 36 ? 59.559 41.505 74.136 1.00 23.46 45 ILE C CA 1
ATOM 7274 C C . ILE C 1 36 ? 59.847 42.330 72.907 1.00 24.17 45 ILE C C 1
ATOM 7275 O O . ILE C 1 36 ? 60.881 42.147 72.285 1.00 24.57 45 ILE C O 1
ATOM 7280 N N . MET C 1 37 ? 58.939 43.249 72.587 1.00 24.85 46 MET C N 1
ATOM 7281 C CA . MET C 1 37 ? 59.157 44.257 71.539 1.00 24.65 46 MET C CA 1
ATOM 7282 C C . MET C 1 37 ? 60.465 45.044 71.697 1.00 24.55 46 MET C C 1
ATOM 7283 O O . MET C 1 37 ? 61.184 45.237 70.724 1.00 21.86 46 MET C O 1
ATOM 7288 N N . GLN C 1 38 ? 60.773 45.489 72.913 1.00 25.08 47 GLN C N 1
ATOM 7289 C CA . GLN C 1 38 ? 62.067 46.146 73.190 1.00 25.97 47 GLN C CA 1
ATOM 7290 C C . GLN C 1 38 ? 63.254 45.222 72.831 1.00 27.21 47 GLN C C 1
ATOM 7291 O O . GLN C 1 38 ? 64.252 45.677 72.270 1.00 27.48 47 GLN C O 1
ATOM 7297 N N . GLU C 1 39 ? 63.132 43.928 73.136 1.00 27.36 48 GLU C N 1
ATOM 7298 C CA . GLU C 1 39 ? 64.199 42.962 72.846 1.00 29.39 48 GLU C CA 1
ATOM 7299 C C . GLU C 1 39 ? 64.373 42.659 71.361 1.00 28.62 48 GLU C C 1
ATOM 7300 O O . GLU C 1 39 ? 65.501 42.453 70.914 1.00 25.35 48 GLU C O 1
ATOM 7306 N N . ILE C 1 40 ? 63.275 42.630 70.605 1.00 29.59 49 ILE C N 1
ATOM 7307 C CA . ILE C 1 40 ? 63.367 42.388 69.156 1.00 32.33 49 ILE C CA 1
ATOM 7308 C C . ILE C 1 40 ? 63.929 43.654 68.480 1.00 31.50 49 ILE C C 1
ATOM 7309 O O . ILE C 1 40 ? 64.588 43.555 67.447 1.00 31.06 49 ILE C O 1
ATOM 7314 N N . LYS C 1 41 ? 63.679 44.836 69.048 1.00 31.80 50 LYS C N 1
ATOM 7315 C CA . LYS C 1 41 ? 64.366 46.044 68.556 1.00 32.40 50 LYS C CA 1
ATOM 7316 C C . LYS C 1 41 ? 65.888 45.865 68.683 1.00 30.14 50 LYS C C 1
ATOM 7317 O O . LYS C 1 41 ? 66.630 46.077 67.734 1.00 28.84 50 LYS C O 1
ATOM 7323 N N . LYS C 1 42 ? 66.322 45.468 69.868 1.00 31.13 51 LYS C N 1
ATOM 7324 C CA . LYS C 1 42 ? 67.735 45.190 70.146 1.00 32.28 51 LYS C CA 1
ATOM 7325 C C . LYS C 1 42 ? 68.415 44.251 69.126 1.00 32.72 51 LYS C C 1
ATOM 7326 O O . LYS C 1 42 ? 69.491 44.569 68.623 1.00 32.49 51 LYS C O 1
ATOM 7332 N N . MET C 1 43 ? 67.784 43.120 68.804 1.00 34.77 52 MET C N 1
ATOM 7333 C CA . MET C 1 43 ? 68.358 42.169 67.840 1.00 36.74 52 MET C CA 1
ATOM 7334 C C . MET C 1 43 ? 68.368 42.725 66.398 1.00 34.60 52 MET C C 1
ATOM 7335 O O . MET C 1 43 ? 69.021 42.169 65.534 1.00 32.81 52 MET C O 1
ATOM 7340 N N . GLY C 1 44 ? 67.592 43.772 66.127 1.00 34.12 53 GLY C N 1
ATOM 7341 C CA . GLY C 1 44 ? 67.643 44.462 64.843 1.00 32.94 53 GLY C CA 1
ATOM 7342 C C . GLY C 1 44 ? 67.090 43.724 63.626 1.00 31.32 53 GLY C C 1
ATOM 7343 O O . GLY C 1 44 ? 67.417 44.087 62.511 1.00 28.34 53 GLY C O 1
ATOM 7344 N N . VAL C 1 45 ? 66.238 42.717 63.831 1.00 29.95 54 VAL C N 1
ATOM 7345 C CA . VAL C 1 45 ? 65.579 42.010 62.718 1.00 29.53 54 VAL C CA 1
ATOM 7346 C C . VAL C 1 45 ? 64.787 42.980 61.841 1.00 30.29 54 VAL C C 1
ATOM 7347 O O . VAL C 1 45 ? 64.162 43.910 62.346 1.00 29.92 54 VAL C O 1
ATOM 7351 N N . ARG C 1 46 ? 64.819 42.745 60.531 1.00 32.02 55 ARG C N 1
ATOM 7352 C CA . ARG C 1 46 ? 64.271 43.677 59.532 1.00 32.92 55 ARG C CA 1
ATOM 7353 C C . ARG C 1 46 ? 63.097 43.071 58.769 1.00 29.85 55 ARG C C 1
ATOM 7354 O O . ARG C 1 46 ? 62.884 41.856 58.800 1.00 29.40 55 ARG C O 1
ATOM 7362 N N . ASP C 1 47 ? 62.412 43.945 58.029 1.00 29.36 56 ASP C N 1
ATOM 7363 C CA . ASP C 1 47 ? 61.194 43.673 57.262 1.00 31.34 56 ASP C CA 1
ATOM 7364 C C . ASP C 1 47 ? 60.234 42.637 57.881 1.00 28.76 56 ASP C C 1
ATOM 7365 O O . ASP C 1 47 ? 59.895 41.609 57.289 1.00 26.59 56 ASP C O 1
ATOM 7370 N N . LEU C 1 48 ? 59.791 42.959 59.088 1.00 25.33 57 LEU C N 1
ATOM 7371 C CA . LEU C 1 48 ? 58.799 42.144 59.766 1.00 23.25 57 LEU C CA 1
ATOM 7372 C C . LEU C 1 48 ? 57.432 42.384 59.147 1.00 21.08 57 LEU C C 1
ATOM 7373 O O . LEU C 1 48 ? 57.135 43.470 58.644 1.00 18.79 57 LEU C O 1
ATOM 7378 N N . ILE C 1 49 ? 56.614 41.342 59.188 1.00 21.11 58 ILE C N 1
ATOM 7379 C CA . ILE C 1 49 ? 55.217 41.418 58.819 1.00 20.55 58 ILE C CA 1
ATOM 7380 C C . ILE C 1 49 ? 54.476 41.119 60.103 1.00 20.70 58 ILE C C 1
ATOM 7381 O O . ILE C 1 49 ? 54.705 40.066 60.688 1.00 21.36 58 ILE C O 1
ATOM 7386 N N . ILE C 1 50 ? 53.581 42.015 60.530 1.00 20.78 59 ILE C N 1
ATOM 7387 C CA . ILE C 1 50 ? 53.012 41.962 61.888 1.00 20.80 59 ILE C CA 1
ATOM 7388 C C . ILE C 1 50 ? 51.497 42.106 61.858 1.00 21.03 59 ILE C C 1
ATOM 7389 O O . ILE C 1 50 ? 50.967 43.093 61.357 1.00 22.47 59 ILE C O 1
ATOM 7394 N N . TYR C 1 51 ? 50.820 41.125 62.444 1.00 21.16 60 TYR C N 1
ATOM 7395 C CA . TYR C 1 51 ? 49.373 41.103 62.549 1.00 19.63 60 TYR C CA 1
ATOM 7396 C C . TYR C 1 51 ? 49.037 41.446 63.993 1.00 20.48 60 TYR C C 1
ATOM 7397 O O . TYR C 1 51 ? 49.458 40.741 64.937 1.00 19.33 60 TYR C O 1
ATOM 7406 N N . SER C 1 52 ? 48.298 42.528 64.192 1.00 19.27 61 SER C N 1
ATOM 7407 C CA . SER C 1 52 ? 47.994 42.972 65.556 1.00 19.00 61 SER C CA 1
ATOM 7408 C C . SER C 1 52 ? 46.803 43.911 65.532 1.00 19.77 61 SER C C 1
ATOM 7409 O O . SER C 1 52 ? 46.488 44.462 64.474 1.00 18.46 61 SER C O 1
ATOM 7412 N N . ASP C 1 53 ? 46.113 44.076 66.666 1.00 20.35 62 ASP C N 1
ATOM 7413 C CA . ASP C 1 53 ? 44.908 44.904 66.663 1.00 23.12 62 ASP C CA 1
ATOM 7414 C C . ASP C 1 53 ? 45.262 46.334 66.242 1.00 22.75 62 ASP C C 1
ATOM 7415 O O . ASP C 1 53 ? 44.671 46.874 65.302 1.00 21.96 62 ASP C O 1
ATOM 7420 N N . GLY C 1 54 ? 46.243 46.902 66.935 1.00 22.80 63 GLY C N 1
ATOM 7421 C CA . GLY C 1 54 ? 46.960 48.096 66.478 1.00 24.10 63 GLY C CA 1
ATOM 7422 C C . GLY C 1 54 ? 48.472 47.889 66.419 1.00 24.67 63 GLY C C 1
ATOM 7423 O O . GLY C 1 54 ? 48.966 46.755 66.430 1.00 25.86 63 GLY C O 1
ATOM 7424 N N . ALA C 1 55 ? 49.197 49.004 66.370 1.00 25.43 64 ALA C N 1
ATOM 7425 C CA . ALA C 1 55 ? 50.650 49.010 66.366 1.00 26.26 64 ALA C CA 1
ATOM 7426 C C . ALA C 1 55 ? 51.167 49.743 67.599 1.00 28.12 64 ALA C C 1
ATOM 7427 O O . ALA C 1 55 ? 52.180 50.451 67.549 1.00 31.27 64 ALA C O 1
ATOM 7429 N N . GLY C 1 56 ? 50.488 49.549 68.723 1.00 28.69 65 GLY C N 1
ATOM 7430 C CA . GLY C 1 56 ? 50.825 50.260 69.939 1.00 28.97 65 GLY C CA 1
ATOM 7431 C C . GLY C 1 56 ? 50.836 51.760 69.730 1.00 28.15 65 GLY C C 1
ATOM 7432 O O . GLY C 1 56 ? 50.061 52.284 68.949 1.00 27.96 65 GLY C O 1
ATOM 7433 N N . VAL C 1 57 ? 51.718 52.449 70.447 1.00 27.49 66 VAL C N 1
ATOM 7434 C CA . VAL C 1 57 ? 51.821 53.898 70.368 1.00 26.66 66 VAL C CA 1
ATOM 7435 C C . VAL C 1 57 ? 53.281 54.282 70.199 1.00 25.77 66 VAL C C 1
ATOM 7436 O O . VAL C 1 57 ? 54.165 53.409 70.205 1.00 24.22 66 VAL C O 1
ATOM 7440 N N . ASP C 1 58 ? 53.516 55.581 70.005 1.00 24.40 67 ASP C N 1
ATOM 7441 C CA . ASP C 1 58 ? 54.860 56.118 69.853 1.00 24.67 67 ASP C CA 1
ATOM 7442 C C . ASP C 1 58 ? 55.652 55.717 71.078 1.00 23.51 67 ASP C C 1
ATOM 7443 O O . ASP C 1 58 ? 55.178 55.902 72.202 1.00 22.81 67 ASP C O 1
ATOM 7448 N N . GLY C 1 59 ? 56.809 55.097 70.853 1.00 24.76 68 GLY C N 1
ATOM 7449 C CA . GLY C 1 59 ? 57.680 54.592 71.928 1.00 25.45 68 GLY C CA 1
ATOM 7450 C C . GLY C 1 59 ? 57.194 53.397 72.753 1.00 25.57 68 GLY C C 1
ATOM 7451 O O . GLY C 1 59 ? 57.739 53.134 73.813 1.00 23.09 68 GLY C O 1
ATOM 7452 N N . TYR C 1 60 ? 56.190 52.654 72.275 1.00 25.73 69 TYR C N 1
ATOM 7453 C CA . TYR C 1 60 ? 55.616 51.560 73.078 1.00 26.33 69 TYR C CA 1
ATOM 7454 C C . TYR C 1 60 ? 55.110 50.375 72.235 1.00 26.38 69 TYR C C 1
ATOM 7455 O O . TYR C 1 60 ? 54.501 50.568 71.159 1.00 26.94 69 TYR C O 1
ATOM 7464 N N . GLY C 1 61 ? 55.323 49.164 72.768 1.00 25.61 70 GLY C N 1
ATOM 7465 C CA . GLY C 1 61 ? 55.182 47.887 72.042 1.00 25.50 70 GLY C CA 1
ATOM 7466 C C . GLY C 1 61 ? 55.638 47.926 70.594 1.00 26.57 70 GLY C C 1
ATOM 7467 O O . GLY C 1 61 ? 56.781 48.298 70.322 1.00 26.22 70 GLY C O 1
ATOM 7468 N N . ILE C 1 62 ? 54.757 47.567 69.657 1.00 25.63 71 ILE C N 1
ATOM 7469 C CA . ILE C 1 62 ? 55.127 47.572 68.219 1.00 25.82 71 ILE C CA 1
ATOM 7470 C C . ILE C 1 62 ? 55.708 48.935 67.795 1.00 23.83 71 ILE C C 1
ATOM 7471 O O . ILE C 1 62 ? 56.536 48.997 66.882 1.00 23.54 71 ILE C O 1
ATOM 7476 N N . GLY C 1 63 ? 55.242 50.017 68.415 1.00 22.15 72 GLY C N 1
ATOM 7477 C CA . GLY C 1 63 ? 55.685 51.359 68.062 1.00 24.36 72 GLY C CA 1
ATOM 7478 C C . GLY C 1 63 ? 57.196 51.556 68.074 1.00 24.31 72 GLY C C 1
ATOM 7479 O O . GLY C 1 63 ? 57.752 52.247 67.223 1.00 23.49 72 GLY C O 1
ATOM 7480 N N . VAL C 1 64 ? 57.826 50.950 69.070 1.00 25.73 73 VAL C N 1
ATOM 7481 C CA . VAL C 1 64 ? 59.282 50.794 69.184 1.00 27.46 73 VAL C CA 1
ATOM 7482 C C . VAL C 1 64 ? 59.979 50.327 67.881 1.00 27.91 73 VAL C C 1
ATOM 7483 O O . VAL C 1 64 ? 61.049 50.827 67.524 1.00 28.04 73 VAL C O 1
ATOM 7487 N N . LEU C 1 65 ? 59.367 49.375 67.181 1.00 28.02 74 LEU C N 1
ATOM 7488 C CA . LEU C 1 65 ? 59.957 48.754 65.995 1.00 27.25 74 LEU C CA 1
ATOM 7489 C C . LEU C 1 65 ? 60.024 49.656 64.750 1.00 26.63 74 LEU C C 1
ATOM 7490 O O . LEU C 1 65 ? 60.783 49.356 63.824 1.00 23.30 74 LEU C O 1
ATOM 7495 N N . PHE C 1 66 ? 59.258 50.749 64.717 1.00 26.23 75 PHE C N 1
ATOM 7496 C CA . PHE C 1 66 ? 59.332 51.675 63.571 1.00 27.92 75 PHE C CA 1
ATOM 7497 C C . PHE C 1 66 ? 60.596 52.545 63.623 1.00 28.84 75 PHE C C 1
ATOM 7498 O O . PHE C 1 66 ? 60.977 53.132 62.611 1.00 28.56 75 PHE C O 1
ATOM 7506 N N . GLU C 1 67 ? 61.212 52.656 64.801 1.00 28.41 76 GLU C N 1
ATOM 7507 C CA . GLU C 1 67 ? 62.291 53.616 65.038 1.00 27.70 76 GLU C CA 1
ATOM 7508 C C . GLU C 1 67 ? 63.517 53.327 64.131 1.00 27.56 76 GLU C C 1
ATOM 7509 O O . GLU C 1 67 ? 64.040 54.239 63.481 1.00 26.68 76 GLU C O 1
ATOM 7515 N N . ASN C 1 68 ? 63.925 52.061 64.033 1.00 28.00 77 ASN C N 1
ATOM 7516 C CA . ASN C 1 68 ? 64.933 51.644 63.035 1.00 29.62 77 ASN C CA 1
ATOM 7517 C C . ASN C 1 68 ? 64.304 50.934 61.822 1.00 29.82 77 ASN C C 1
ATOM 7518 O O . ASN C 1 68 ? 64.869 49.960 61.285 1.00 29.60 77 ASN C O 1
ATOM 7523 N N . LYS C 1 69 ? 63.149 51.457 61.389 1.00 27.77 78 LYS C N 1
ATOM 7524 C CA . LYS C 1 69 ? 62.363 50.911 60.271 1.00 29.44 78 LYS C CA 1
ATOM 7525 C C . LYS C 1 69 ? 62.506 49.400 60.101 1.00 27.83 78 LYS C C 1
ATOM 7526 O O . LYS C 1 69 ? 63.017 48.918 59.090 1.00 28.25 78 LYS C O 1
ATOM 7532 N N . GLN C 1 70 ? 62.070 48.661 61.124 1.00 27.22 79 GLN C N 1
ATOM 7533 C CA . GLN C 1 70 ? 62.141 47.195 61.127 1.00 25.58 79 GLN C CA 1
ATOM 7534 C C . GLN C 1 70 ? 60.889 46.519 60.533 1.00 25.12 79 GLN C C 1
ATOM 7535 O O . GLN C 1 70 ? 60.901 45.300 60.293 1.00 22.63 79 GLN C O 1
ATOM 7541 N N . ILE C 1 71 ? 59.835 47.318 60.310 1.00 25.11 80 ILE C N 1
ATOM 7542 C CA . ILE C 1 71 ? 58.514 46.871 59.844 1.00 25.03 80 ILE C CA 1
ATOM 7543 C C . ILE C 1 71 ? 58.357 47.087 58.332 1.00 25.39 80 ILE C C 1
ATOM 7544 O O . ILE C 1 71 ? 58.425 48.221 57.841 1.00 25.31 80 ILE C O 1
ATOM 7549 N N . ASN C 1 72 ? 58.093 46.003 57.611 1.00 25.73 81 ASN C N 1
ATOM 7550 C CA . ASN C 1 72 ? 57.710 46.062 56.194 1.00 26.63 81 ASN C CA 1
ATOM 7551 C C . ASN C 1 72 ? 56.208 46.300 56.043 1.00 26.84 81 ASN C C 1
ATOM 7552 O O . ASN C 1 72 ? 55.776 47.180 55.295 1.00 28.47 81 ASN C O 1
ATOM 7557 N N . LYS C 1 73 ? 55.424 45.495 56.755 1.00 25.74 82 LYS C N 1
ATOM 7558 C CA . LYS C 1 73 ? 53.984 45.479 56.621 1.00 25.57 82 LYS C CA 1
ATOM 7559 C C . LYS C 1 73 ? 53.281 45.267 57.972 1.00 23.36 82 LYS C C 1
ATOM 7560 O O . LYS C 1 73 ? 53.657 44.379 58.742 1.00 21.94 82 LYS C O 1
ATOM 7566 N N . MET C 1 74 ? 52.249 46.089 58.209 1.00 21.57 83 MET C N 1
ATOM 7567 C CA . MET C 1 74 ? 51.309 45.945 59.310 1.00 21.09 83 MET C CA 1
ATOM 7568 C C . MET C 1 74 ? 49.941 45.540 58.767 1.00 21.64 83 MET C C 1
ATOM 7569 O O . MET C 1 74 ? 49.479 46.103 57.761 1.00 21.44 83 MET C O 1
ATOM 7574 N N . ILE C 1 75 ? 49.335 44.533 59.405 1.00 20.12 84 ILE C N 1
ATOM 7575 C CA . ILE C 1 75 ? 47.944 44.181 59.194 1.00 19.22 84 ILE C CA 1
ATOM 7576 C C . ILE C 1 75 ? 47.245 44.432 60.520 1.00 19.79 84 ILE C C 1
ATOM 7577 O O . ILE C 1 75 ? 47.563 43.837 61.548 1.00 22.52 84 ILE C O 1
ATOM 7582 N N . VAL C 1 76 ? 46.265 45.312 60.485 1.00 19.56 85 VAL C N 1
ATOM 7583 C CA . VAL C 1 76 ? 45.831 46.013 61.673 1.00 19.77 85 VAL C CA 1
ATOM 7584 C C . VAL C 1 76 ? 44.375 46.432 61.498 1.00 20.54 85 VAL C C 1
ATOM 7585 O O . VAL C 1 76 ? 43.891 46.533 60.367 1.00 18.97 85 VAL C O 1
ATOM 7589 N N . SER C 1 77 ? 43.669 46.624 62.610 1.00 21.07 86 SER C N 1
ATOM 7590 C CA . SER C 1 77 ? 42.298 47.155 62.590 1.00 22.57 86 SER C CA 1
ATOM 7591 C C . SER C 1 77 ? 42.246 48.661 62.810 1.00 25.26 86 SER C C 1
ATOM 7592 O O . SER C 1 77 ? 41.256 49.302 62.436 1.00 26.37 86 SER C O 1
ATOM 7595 N N . TYR C 1 78 ? 43.270 49.220 63.447 1.00 27.34 87 TYR C N 1
ATOM 7596 C CA . TYR C 1 78 ? 43.296 50.643 63.774 1.00 32.14 87 TYR C CA 1
ATOM 7597 C C . TYR C 1 78 ? 44.720 51.152 63.898 1.00 32.46 87 TYR C C 1
ATOM 7598 O O . TYR C 1 78 ? 45.602 50.396 64.296 1.00 33.66 87 TYR C O 1
ATOM 7607 N N . VAL C 1 79 ? 44.951 52.419 63.554 1.00 32.91 88 VAL C N 1
ATOM 7608 C CA . VAL C 1 79 ? 46.272 53.038 63.778 1.00 35.52 88 VAL C CA 1
ATOM 7609 C C . VAL C 1 79 ? 46.320 53.765 65.119 1.00 36.31 88 VAL C C 1
ATOM 7610 O O . VAL C 1 79 ? 47.338 53.710 65.812 1.00 37.39 88 VAL C O 1
ATOM 7614 N N . GLY C 1 80 ? 45.227 54.444 65.471 1.00 36.52 89 GLY C N 1
ATOM 7615 C CA . GLY C 1 80 ? 45.118 55.157 66.745 1.00 38.67 89 GLY C CA 1
ATOM 7616 C C . GLY C 1 80 ? 46.130 56.283 66.848 1.00 38.26 89 GLY C C 1
ATOM 7617 O O . GLY C 1 80 ? 46.512 56.869 65.828 1.00 37.39 89 GLY C O 1
ATOM 7618 N N . ASN C 1 81 ? 46.590 56.541 68.074 1.00 37.71 90 ASN C N 1
ATOM 7619 C CA . ASN C 1 81 ? 47.515 57.637 68.374 1.00 39.77 90 ASN C CA 1
ATOM 7620 C C . ASN C 1 81 ? 48.967 57.175 68.214 1.00 37.16 90 ASN C C 1
ATOM 7621 O O . ASN C 1 81 ? 49.717 57.058 69.189 1.00 41.84 90 ASN C O 1
ATOM 7626 N N . ASN C 1 82 ? 49.343 56.924 66.963 1.00 32.45 91 ASN C N 1
ATOM 7627 C CA . ASN C 1 82 ? 50.658 56.414 66.606 1.00 30.58 91 ASN C CA 1
ATOM 7628 C C . ASN C 1 82 ? 51.152 57.195 65.404 1.00 31.07 91 ASN C C 1
ATOM 7629 O O . ASN C 1 82 ? 50.869 56.843 64.245 1.00 28.91 91 ASN C O 1
ATOM 7634 N N . LYS C 1 83 ? 51.894 58.267 65.691 1.00 32.31 92 LYS C N 1
ATOM 7635 C CA . LYS C 1 83 ? 52.361 59.183 64.651 1.00 33.13 92 LYS C CA 1
ATOM 7636 C C . LYS C 1 83 ? 53.428 58.595 63.751 1.00 31.16 92 LYS C C 1
ATOM 7637 O O . LYS C 1 83 ? 53.406 58.872 62.567 1.00 30.78 92 LYS C O 1
ATOM 7643 N N . ILE C 1 84 ? 54.367 57.826 64.303 1.00 30.46 93 ILE C N 1
ATOM 7644 C CA . ILE C 1 84 ? 55.426 57.212 63.491 1.00 30.06 93 ILE C CA 1
ATOM 7645 C C . ILE C 1 84 ? 54.853 56.194 62.509 1.00 29.89 93 ILE C C 1
ATOM 7646 O O . ILE C 1 84 ? 55.314 56.092 61.369 1.00 27.30 93 ILE C O 1
ATOM 7651 N N . PHE C 1 85 ? 53.841 55.465 62.967 1.00 30.29 94 PHE C N 1
ATOM 7652 C CA . PHE C 1 85 ? 53.136 54.468 62.143 1.00 33.00 94 PHE C CA 1
ATOM 7653 C C . PHE C 1 85 ? 52.464 55.167 60.953 1.00 32.47 94 PHE C C 1
ATOM 7654 O O . PHE C 1 85 ? 52.805 54.884 59.807 1.00 32.57 94 PHE C O 1
ATOM 7662 N N . ALA C 1 86 ? 51.550 56.103 61.224 1.00 33.15 95 ALA C N 1
ATOM 7663 C CA . ALA C 1 86 ? 50.885 56.841 60.147 1.00 35.18 95 ALA C CA 1
ATOM 7664 C C . ALA C 1 86 ? 51.890 57.532 59.222 1.00 36.61 95 ALA C C 1
ATOM 7665 O O . ALA C 1 86 ? 51.747 57.453 58.010 1.00 40.17 95 ALA C O 1
ATOM 7667 N N . ARG C 1 87 ? 52.909 58.184 59.795 1.00 39.21 96 ARG C N 1
ATOM 7668 C CA . ARG C 1 87 ? 53.947 58.875 59.011 1.00 39.48 96 ARG C CA 1
ATOM 7669 C C . ARG C 1 87 ? 54.681 57.920 58.077 1.00 36.89 96 ARG C C 1
ATOM 7670 O O . ARG C 1 87 ? 54.885 58.238 56.910 1.00 36.51 96 ARG C O 1
ATOM 7678 N N . GLN C 1 88 ? 55.076 56.760 58.586 1.00 34.56 97 GLN C N 1
ATOM 7679 C CA . GLN C 1 88 ? 55.731 55.746 57.749 1.00 33.41 97 GLN C CA 1
ATOM 7680 C C . GLN C 1 88 ? 54.815 55.100 56.702 1.00 32.57 97 GLN C C 1
ATOM 7681 O O . GLN C 1 88 ? 55.301 54.604 55.694 1.00 35.41 97 GLN C O 1
ATOM 7687 N N . TYR C 1 89 ? 53.510 55.089 56.948 1.00 31.35 98 TYR C N 1
ATOM 7688 C CA . TYR C 1 89 ? 52.533 54.661 55.941 1.00 30.31 98 TYR C CA 1
ATOM 7689 C C . TYR C 1 89 ? 52.486 55.708 54.846 1.00 32.11 98 TYR C C 1
ATOM 7690 O O . TYR C 1 89 ? 52.624 55.387 53.676 1.00 30.83 98 TYR C O 1
ATOM 7699 N N . LEU C 1 90 ? 52.312 56.968 55.237 1.00 35.02 99 LEU C N 1
ATOM 7700 C CA . LEU C 1 90 ? 52.190 58.072 54.272 1.00 37.30 99 LEU C CA 1
ATOM 7701 C C . LEU C 1 90 ? 53.463 58.344 53.483 1.00 35.51 99 LEU C C 1
ATOM 7702 O O . LEU C 1 90 ? 53.383 58.724 52.327 1.00 37.19 99 LEU C O 1
ATOM 7707 N N . GLU C 1 91 ? 54.623 58.144 54.104 1.00 35.84 100 GLU C N 1
ATOM 7708 C CA . GLU C 1 91 ? 55.920 58.349 53.444 1.00 37.46 100 GLU C CA 1
ATOM 7709 C C . GLU C 1 91 ? 56.525 57.115 52.738 1.00 36.43 100 GLU C C 1
ATOM 7710 O O . GLU C 1 91 ? 57.672 57.168 52.291 1.00 38.53 100 GLU C O 1
ATOM 7716 N N . GLY C 1 92 ? 55.773 56.018 52.635 1.00 35.87 101 GLY C N 1
ATOM 7717 C CA . GLY C 1 92 ? 56.176 54.868 51.814 1.00 35.28 101 GLY C CA 1
ATOM 7718 C C . GLY C 1 92 ? 57.218 53.931 52.394 1.00 36.25 101 GLY C C 1
ATOM 7719 O O . GLY C 1 92 ? 57.892 53.222 51.644 1.00 37.65 101 GLY C O 1
ATOM 7720 N N . ASP C 1 93 ? 57.342 53.911 53.722 1.00 35.71 102 ASP C N 1
ATOM 7721 C CA . ASP C 1 93 ? 58.252 52.995 54.427 1.00 35.89 102 ASP C CA 1
ATOM 7722 C C . ASP C 1 93 ? 57.593 51.678 54.835 1.00 34.10 102 ASP C C 1
ATOM 7723 O O . ASP C 1 93 ? 58.289 50.698 55.117 1.00 32.37 102 ASP C O 1
ATOM 7728 N N . VAL C 1 94 ? 56.261 51.675 54.903 1.00 32.22 103 VAL C N 1
ATOM 7729 C CA . VAL C 1 94 ? 55.499 50.570 55.466 1.00 30.71 103 VAL C CA 1
ATOM 7730 C C . VAL C 1 94 ? 54.247 50.331 54.645 1.00 29.68 103 VAL C C 1
ATOM 7731 O O . VAL C 1 94 ? 53.558 51.274 54.278 1.00 28.73 103 VAL C O 1
ATOM 7735 N N . GLU C 1 95 ? 53.959 49.061 54.384 1.00 29.97 104 GLU C N 1
ATOM 7736 C CA . GLU C 1 95 ? 52.664 48.642 53.870 1.00 28.83 104 GLU C CA 1
ATOM 7737 C C . GLU C 1 95 ? 51.677 48.522 55.036 1.00 28.98 104 GLU C C 1
ATOM 7738 O O . GLU C 1 95 ? 52.036 48.007 56.102 1.00 27.34 104 GLU C O 1
ATOM 7744 N N . LEU C 1 96 ? 50.448 49.006 54.833 1.00 27.10 105 LEU C N 1
ATOM 7745 C CA . LEU C 1 96 ? 49.409 49.013 55.868 1.00 26.33 105 LEU C CA 1
ATOM 7746 C C . LEU C 1 96 ? 48.150 48.389 55.299 1.00 26.89 105 LEU C C 1
ATOM 7747 O O . LEU C 1 96 ? 47.488 49.007 54.441 1.00 24.71 105 LEU C O 1
ATOM 7752 N N . GLU C 1 97 ? 47.837 47.164 55.759 1.00 25.12 106 GLU C N 1
ATOM 7753 C CA . GLU C 1 97 ? 46.607 46.468 55.376 1.00 26.16 106 GLU C CA 1
ATOM 7754 C C . GLU C 1 97 ? 45.612 46.466 56.538 1.00 25.41 106 GLU C C 1
ATOM 7755 O O . GLU C 1 97 ? 45.855 45.864 57.593 1.00 25.26 106 GLU C O 1
ATOM 7761 N N . PHE C 1 98 ? 44.496 47.154 56.334 1.00 24.33 107 PHE C N 1
ATOM 7762 C CA . PHE C 1 98 ? 43.392 47.153 57.286 1.00 23.87 107 PHE C CA 1
ATOM 7763 C C . PHE C 1 98 ? 42.558 45.884 57.251 1.00 23.03 107 PHE C C 1
ATOM 7764 O O . PHE C 1 98 ? 42.305 45.323 56.189 1.00 21.12 107 PHE C O 1
ATOM 7772 N N . CYS C 1 99 ? 42.107 45.478 58.438 1.00 21.58 108 CYS C N 1
ATOM 7773 C CA . CYS C 1 99 ? 41.204 44.363 58.605 1.00 20.28 108 CYS C CA 1
ATOM 7774 C C . CYS C 1 99 ? 40.231 44.695 59.739 1.00 20.51 108 CYS C C 1
ATOM 7775 O O . CYS C 1 99 ? 40.658 45.114 60.808 1.00 20.36 108 CYS C O 1
ATOM 7778 N N . PRO C 1 100 ? 38.916 44.532 59.524 1.00 19.59 109 PRO C N 1
ATOM 7779 C CA . PRO C 1 100 ? 38.030 44.838 60.651 1.00 19.90 109 PRO C CA 1
ATOM 7780 C C . PRO C 1 100 ? 38.411 44.038 61.902 1.00 19.56 109 PRO C C 1
ATOM 7781 O O . PRO C 1 100 ? 38.782 42.871 61.810 1.00 17.17 109 PRO C O 1
ATOM 7785 N N . GLN C 1 101 ? 38.303 44.667 63.071 1.00 21.16 110 GLN C N 1
ATOM 7786 C CA . GLN C 1 101 ? 38.842 44.060 64.307 1.00 20.81 110 GLN C CA 1
ATOM 7787 C C . GLN C 1 101 ? 38.351 42.629 64.566 1.00 20.17 110 GLN C C 1
ATOM 7788 O O . GLN C 1 101 ? 39.146 41.739 64.858 1.00 20.64 110 GLN C O 1
ATOM 7794 N N . GLY C 1 102 ? 37.043 42.403 64.438 1.00 19.83 111 GLY C N 1
ATOM 7795 C CA . GLY C 1 102 ? 36.454 41.109 64.701 1.00 18.91 111 GLY C CA 1
ATOM 7796 C C . GLY C 1 102 ? 36.883 40.042 63.720 1.00 18.86 111 GLY C C 1
ATOM 7797 O O . GLY C 1 102 ? 37.081 38.886 64.108 1.00 19.71 111 GLY C O 1
ATOM 7798 N N . SER C 1 103 ? 37.016 40.428 62.455 1.00 17.57 112 SER C N 1
ATOM 7799 C CA . SER C 1 103 ? 37.553 39.547 61.446 1.00 17.59 112 SER C CA 1
ATOM 7800 C C . SER C 1 103 ? 39.017 39.221 61.701 1.00 16.84 112 SER C C 1
ATOM 7801 O O . SER C 1 103 ? 39.412 38.083 61.473 1.00 17.89 112 SER C O 1
ATOM 7804 N N . LEU C 1 104 ? 39.805 40.190 62.183 1.00 16.50 113 LEU C N 1
ATOM 7805 C CA . LEU C 1 104 ? 41.220 39.951 62.477 1.00 16.61 113 LEU C CA 1
ATOM 7806 C C . LEU C 1 104 ? 41.322 38.931 63.599 1.00 16.93 113 LEU C C 1
ATOM 7807 O O . LEU C 1 104 ? 42.080 37.991 63.476 1.00 16.82 113 LEU C O 1
ATOM 7812 N N . ALA C 1 105 ? 40.506 39.076 64.646 1.00 17.06 114 ALA C N 1
ATOM 7813 C CA . ALA C 1 105 ? 40.536 38.156 65.778 1.00 17.72 114 ALA C CA 1
ATOM 7814 C C . ALA C 1 105 ? 40.080 36.749 65.376 1.00 18.65 114 ALA C C 1
ATOM 7815 O O . ALA C 1 105 ? 40.761 35.764 65.679 1.00 19.46 114 ALA C O 1
ATOM 7817 N N . GLU C 1 106 ? 38.978 36.649 64.636 1.00 18.93 115 GLU C N 1
ATOM 7818 C CA . GLU C 1 106 ? 38.492 35.337 64.203 1.00 19.37 115 GLU C CA 1
ATOM 7819 C C . GLU C 1 106 ? 39.431 34.628 63.198 1.00 18.29 115 GLU C C 1
ATOM 7820 O O . GLU C 1 106 ? 39.508 33.418 63.218 1.00 19.93 115 GLU C O 1
ATOM 7826 N N . ARG C 1 107 ? 40.118 35.383 62.340 1.00 19.48 116 ARG C N 1
ATOM 7827 C CA . ARG C 1 107 ? 41.123 34.845 61.390 1.00 18.51 116 ARG C CA 1
ATOM 7828 C C . ARG C 1 107 ? 42.321 34.227 62.099 1.00 18.05 116 ARG C C 1
ATOM 7829 O O . ARG C 1 107 ? 42.818 33.160 61.704 1.00 17.04 116 ARG C O 1
ATOM 7837 N N . MET C 1 108 ? 42.777 34.884 63.152 1.00 18.68 117 MET C N 1
ATOM 7838 C CA . MET C 1 108 ? 43.851 34.333 63.979 1.00 19.03 117 MET C CA 1
ATOM 7839 C C . MET C 1 108 ? 43.377 33.082 64.684 1.00 19.21 117 MET C C 1
ATOM 7840 O O . MET C 1 108 ? 44.059 32.063 64.635 1.00 19.46 117 MET C O 1
ATOM 7845 N N . ARG C 1 109 ? 42.195 33.135 65.313 1.00 18.97 118 ARG C N 1
ATOM 7846 C CA . ARG C 1 109 ? 41.605 31.943 65.928 1.00 18.51 118 ARG C CA 1
ATOM 7847 C C . ARG C 1 109 ? 41.504 30.782 64.927 1.00 17.97 118 ARG C C 1
ATOM 7848 O O . ARG C 1 109 ? 41.898 29.640 65.219 1.00 17.15 118 ARG C O 1
ATOM 7856 N N . ALA C 1 110 ? 40.980 31.111 63.750 1.00 16.91 119 ALA C N 1
ATOM 7857 C CA . ALA C 1 110 ? 40.790 30.169 62.683 1.00 17.25 119 ALA C CA 1
ATOM 7858 C C . ALA C 1 110 ? 42.103 29.465 62.315 1.00 17.59 119 ALA C C 1
ATOM 7859 O O . ALA C 1 110 ? 42.128 28.248 62.166 1.00 17.49 119 ALA C O 1
ATOM 7861 N N . GLY C 1 111 ? 43.187 30.230 62.207 1.00 17.19 120 GLY C N 1
ATOM 7862 C CA . GLY C 1 111 ? 44.506 29.659 61.930 1.00 18.03 120 GLY C CA 1
ATOM 7863 C C . GLY C 1 111 ? 45.073 28.750 62.996 1.00 18.17 120 GLY C C 1
ATOM 7864 O O . GLY C 1 111 ? 45.858 27.848 62.693 1.00 18.47 120 GLY C O 1
ATOM 7865 N N . GLY C 1 112 ? 44.725 29.032 64.253 1.00 17.71 121 GLY C N 1
ATOM 7866 C CA . GLY C 1 112 ? 44.983 28.132 65.342 1.00 16.81 121 GLY C CA 1
ATOM 7867 C C . GLY C 1 112 ? 44.075 26.935 65.370 1.00 16.44 121 GLY C C 1
ATOM 7868 O O . GLY C 1 112 ? 44.490 25.908 65.836 1.00 16.66 121 GLY C O 1
ATOM 7869 N N . ALA C 1 113 ? 42.854 27.075 64.849 1.00 17.59 122 ALA C N 1
ATOM 7870 C CA . ALA C 1 113 ? 41.777 26.078 64.941 1.00 17.49 122 ALA C CA 1
ATOM 7871 C C . ALA C 1 113 ? 41.655 25.108 63.752 1.00 17.81 122 ALA C C 1
ATOM 7872 O O . ALA C 1 113 ? 40.728 24.310 63.722 1.00 19.04 122 ALA C O 1
ATOM 7874 N N . GLY C 1 114 ? 42.591 25.141 62.807 1.00 17.98 123 GLY C N 1
ATOM 7875 C CA . GLY C 1 114 ? 42.484 24.358 61.583 1.00 17.36 123 GLY C CA 1
ATOM 7876 C C . GLY C 1 114 ? 41.283 24.660 60.694 1.00 16.55 123 GLY C C 1
ATOM 7877 O O . GLY C 1 114 ? 40.854 23.806 59.941 1.00 16.14 123 GLY C O 1
ATOM 7878 N N . ILE C 1 115 ? 40.769 25.887 60.760 1.00 17.08 124 ILE C N 1
ATOM 7879 C CA . ILE C 1 115 ? 39.668 26.340 59.922 1.00 17.09 124 ILE C CA 1
ATOM 7880 C C . ILE C 1 115 ? 40.293 27.278 58.882 1.00 17.07 124 ILE C C 1
ATOM 7881 O O . ILE C 1 115 ? 40.675 28.373 59.230 1.00 16.64 124 ILE C O 1
ATOM 7886 N N . PRO C 1 116 ? 40.414 26.849 57.606 1.00 17.87 125 PRO C N 1
ATOM 7887 C CA . PRO C 1 116 ? 41.123 27.702 56.624 1.00 17.32 125 PRO C CA 1
ATOM 7888 C C . PRO C 1 116 ? 40.328 28.944 56.231 1.00 16.67 125 PRO C C 1
ATOM 7889 O O . PRO C 1 116 ? 40.922 29.936 55.801 1.00 16.13 125 PRO C O 1
ATOM 7893 N N . ALA C 1 117 ? 39.002 28.891 56.381 1.00 16.66 126 ALA C N 1
ATOM 7894 C CA . ALA C 1 117 ? 38.156 30.044 56.088 1.00 16.21 126 ALA C CA 1
ATOM 7895 C C . ALA C 1 117 ? 36.734 29.934 56.686 1.00 15.94 126 ALA C C 1
ATOM 7896 O O . ALA C 1 117 ? 36.227 28.840 56.942 1.00 14.81 126 ALA C O 1
ATOM 7898 N N . PHE C 1 118 ? 36.138 31.107 56.904 1.00 15.17 127 PHE C N 1
ATOM 7899 C CA . PHE C 1 118 ? 34.834 31.260 57.514 1.00 15.92 127 PHE C CA 1
ATOM 7900 C C . PHE C 1 118 ? 34.162 32.473 56.879 1.00 15.93 127 PHE C C 1
ATOM 7901 O O . PHE C 1 118 ? 34.821 33.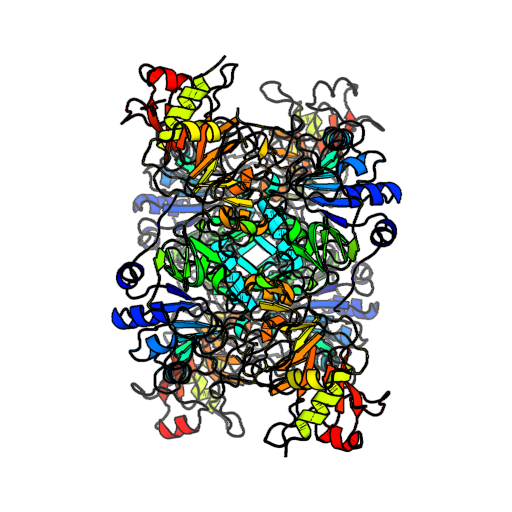283 56.221 1.00 16.06 127 PHE C O 1
ATOM 7909 N N . TYR C 1 119 ? 32.861 32.586 57.073 1.00 16.11 128 TYR C N 1
ATOM 7910 C CA . TYR C 1 119 ? 32.100 33.723 56.588 1.00 17.27 128 TYR C CA 1
ATOM 7911 C C . TYR C 1 119 ? 31.663 34.690 57.697 1.00 18.47 128 TYR C C 1
ATOM 7912 O O . TYR C 1 119 ? 31.343 34.272 58.803 1.00 18.14 128 TYR C O 1
ATOM 7921 N N . THR C 1 120 ? 31.646 35.982 57.361 1.00 18.99 129 THR C N 1
ATOM 7922 C CA . THR C 1 120 ? 31.183 37.055 58.256 1.00 18.68 129 THR C CA 1
ATOM 7923 C C . THR C 1 120 ? 30.447 38.129 57.434 1.00 18.21 129 THR C C 1
ATOM 7924 O O . THR C 1 120 ? 30.822 38.397 56.274 1.00 17.38 129 THR C O 1
ATOM 7928 N N . PRO C 1 121 ? 29.387 38.735 58.015 1.00 18.10 130 PRO C N 1
ATOM 7929 C CA . PRO C 1 121 ? 28.728 39.831 57.316 1.00 18.55 130 PRO C CA 1
ATOM 7930 C C . PRO C 1 121 ? 29.569 41.110 57.362 1.00 19.13 130 PRO C C 1
ATOM 7931 O O . PRO C 1 121 ? 29.302 42.049 56.595 1.00 19.81 130 PRO C O 1
ATOM 7935 N N . THR C 1 122 ? 30.568 41.149 58.252 1.00 18.79 131 THR C N 1
ATOM 7936 C CA . THR C 1 122 ? 31.418 42.333 58.441 1.00 18.15 131 THR C CA 1
ATOM 7937 C C . THR C 1 122 ? 32.165 42.731 57.155 1.00 18.04 131 THR C C 1
ATOM 7938 O O . THR C 1 122 ? 32.750 41.879 56.483 1.00 17.06 131 THR C O 1
ATOM 7942 N N . ALA C 1 123 ? 32.116 44.031 56.840 1.00 17.22 132 ALA C N 1
ATOM 7943 C CA . ALA C 1 123 ? 32.812 44.660 55.711 1.00 17.93 132 ALA C CA 1
ATOM 7944 C C . ALA C 1 123 ? 32.138 44.493 54.356 1.00 18.08 132 ALA C C 1
ATOM 7945 O O . ALA C 1 123 ? 32.667 45.008 53.366 1.00 17.63 132 ALA C O 1
ATOM 7947 N N . VAL C 1 124 ? 30.989 43.804 54.325 1.00 18.13 133 VAL C N 1
ATOM 7948 C CA . VAL C 1 124 ? 30.228 43.541 53.090 1.00 19.89 133 VAL C CA 1
ATOM 7949 C C . VAL C 1 124 ? 29.846 44.874 52.456 1.00 21.23 133 VAL C C 1
ATOM 7950 O O . VAL C 1 124 ? 29.316 45.759 53.120 1.00 21.69 133 VAL C O 1
ATOM 7954 N N . GLY C 1 125 ? 30.20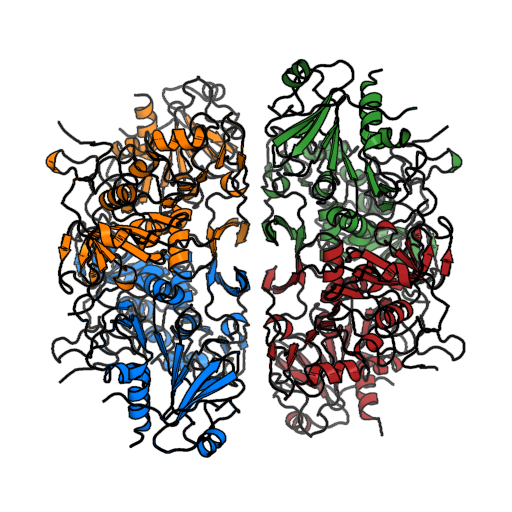4 45.036 51.186 1.00 23.11 134 GLY C N 1
ATOM 7955 C CA . GLY C 1 125 ? 29.892 46.251 50.447 1.00 23.72 134 GLY C CA 1
ATOM 7956 C C . GLY C 1 125 ? 30.708 47.470 50.808 1.00 23.88 134 GLY C C 1
ATOM 7957 O O . GLY C 1 125 ? 30.386 48.555 50.356 1.00 25.21 134 GLY C O 1
ATOM 7958 N N . THR C 1 126 ? 31.754 47.299 51.622 1.00 24.63 135 THR C N 1
ATOM 7959 C CA . THR C 1 126 ? 32.700 48.361 51.952 1.00 22.54 135 THR C CA 1
ATOM 7960 C C . THR C 1 126 ? 33.909 48.240 51.045 1.00 22.09 135 THR C C 1
ATOM 7961 O O . THR C 1 126 ? 34.049 47.253 50.316 1.00 20.61 135 THR C O 1
ATOM 7965 N N . VAL C 1 127 ? 34.820 49.206 51.145 1.00 21.72 136 VAL C N 1
ATOM 7966 C CA . VAL C 1 127 ? 36.072 49.156 50.377 1.00 23.19 136 VAL C CA 1
ATOM 7967 C C . VAL C 1 127 ? 37.047 48.041 50.855 1.00 22.80 136 VAL C C 1
ATOM 7968 O O . VAL C 1 127 ? 37.914 47.608 50.094 1.00 21.64 136 VAL C O 1
ATOM 7972 N N . LEU C 1 128 ? 36.893 47.561 52.092 1.00 21.52 137 LEU C N 1
ATOM 7973 C CA . LEU C 1 128 ? 37.649 46.402 52.533 1.00 22.78 137 LEU C CA 1
ATOM 7974 C C . LEU C 1 128 ? 37.178 45.122 51.798 1.00 22.83 137 LEU C C 1
ATOM 7975 O O . LEU C 1 128 ? 37.933 44.173 51.717 1.00 24.59 137 LEU C O 1
ATOM 7980 N N . GLN C 1 129 ? 35.952 45.104 51.267 1.00 22.87 138 GLN C N 1
ATOM 7981 C CA . GLN C 1 129 ? 35.463 44.017 50.401 1.00 23.37 138 GLN C CA 1
ATOM 7982 C C . GLN C 1 129 ? 35.845 44.189 48.934 1.00 23.39 138 GLN C C 1
ATOM 7983 O O . GLN C 1 129 ? 36.361 43.259 48.300 1.00 22.90 138 GLN C O 1
ATOM 7989 N N . THR C 1 130 ? 35.603 45.370 48.388 1.00 24.94 139 THR C N 1
ATOM 7990 C CA . THR C 1 130 ? 35.799 45.607 46.962 1.00 26.23 139 THR C CA 1
ATOM 7991 C C . THR C 1 130 ? 37.276 45.763 46.554 1.00 27.65 139 THR C C 1
ATOM 7992 O O . THR C 1 130 ? 37.585 45.705 45.375 1.00 28.07 139 THR C O 1
ATOM 7996 N N . GLY C 1 131 ? 38.182 45.924 47.518 1.00 27.75 140 GLY C N 1
ATOM 7997 C CA . GLY C 1 131 ? 39.595 46.153 47.221 1.00 30.28 140 GLY C CA 1
ATOM 7998 C C . GLY C 1 131 ? 39.847 47.630 47.003 1.00 29.38 140 GLY C C 1
ATOM 7999 O O . GLY C 1 131 ? 38.950 48.443 47.167 1.00 31.40 140 GLY C O 1
ATOM 8000 N N . GLY C 1 132 ? 41.070 47.982 46.638 1.00 31.62 141 GLY C N 1
ATOM 8001 C CA . GLY C 1 132 ? 41.412 49.384 46.364 1.00 32.17 141 GLY C CA 1
ATOM 8002 C C . GLY C 1 132 ? 41.693 50.316 47.540 1.00 33.97 141 GLY C C 1
ATOM 8003 O O . GLY C 1 132 ? 41.987 51.490 47.303 1.00 36.30 141 GLY C O 1
ATOM 8004 N N . GLN C 1 133 ? 41.603 49.846 48.793 1.00 33.72 142 GLN C N 1
ATOM 8005 C CA . GLN C 1 133 ? 42.127 50.620 49.938 1.00 33.31 142 GLN C CA 1
ATOM 8006 C C . GLN C 1 133 ? 43.619 50.866 49.685 1.00 33.92 142 GLN C C 1
ATOM 8007 O O . GLN C 1 133 ? 44.335 49.946 49.290 1.00 33.13 142 GLN C O 1
ATOM 8013 N N . ILE C 1 134 ? 44.098 52.091 49.891 1.00 34.90 143 ILE C N 1
ATOM 8014 C CA . ILE C 1 134 ? 45.522 52.386 49.651 1.00 34.14 143 ILE C CA 1
ATOM 8015 C C . ILE C 1 134 ? 46.367 51.714 50.733 1.00 31.92 143 ILE C C 1
ATOM 8016 O O . ILE C 1 134 ? 46.293 52.122 51.886 1.00 31.95 143 ILE C O 1
ATOM 8021 N N . THR C 1 135 ? 47.146 50.691 50.360 1.00 29.26 144 THR C N 1
ATOM 8022 C CA . THR C 1 135 ? 47.980 49.950 51.304 1.00 27.21 144 THR C CA 1
ATOM 8023 C C . THR C 1 135 ? 49.434 50.392 51.298 1.00 27.47 144 THR C C 1
ATOM 8024 O O . THR C 1 135 ? 50.103 50.274 52.309 1.00 27.14 144 THR C O 1
ATOM 8028 N N . LYS C 1 136 ? 49.940 50.883 50.175 1.00 27.41 145 LYS C N 1
ATOM 8029 C CA . LYS C 1 136 ? 51.310 51.358 50.153 1.00 27.49 145 LYS C CA 1
ATOM 8030 C C . LYS C 1 136 ? 51.463 52.551 49.223 1.00 29.49 145 LYS C C 1
ATOM 8031 O O . LYS C 1 136 ? 50.815 52.635 48.176 1.00 29.47 145 LYS C O 1
ATOM 8037 N N . TYR C 1 137 ? 52.294 53.491 49.661 1.00 30.52 146 TYR C N 1
ATOM 8038 C CA . TYR C 1 137 ? 52.692 54.626 48.849 1.00 33.01 146 TYR C CA 1
ATOM 8039 C C . TYR C 1 137 ? 54.114 54.382 48.363 1.00 34.07 146 TYR C C 1
ATOM 8040 O O . TYR C 1 137 ? 54.817 53.521 48.882 1.00 36.43 146 TYR C O 1
ATOM 8049 N N . ASP C 1 138 ? 54.525 55.112 47.337 1.00 38.02 147 ASP C N 1
ATOM 8050 C CA . ASP C 1 138 ? 55.960 55.231 47.026 1.00 39.10 147 ASP C CA 1
ATOM 8051 C C . ASP C 1 138 ? 56.579 56.312 47.936 1.00 40.87 147 ASP C C 1
ATOM 8052 O O . ASP C 1 138 ? 55.936 56.779 48.887 1.00 40.20 147 ASP C O 1
ATOM 8057 N N . LYS C 1 139 ? 57.808 56.728 47.635 1.00 43.42 148 LYS C N 1
ATOM 8058 C CA . LYS C 1 139 ? 58.466 57.793 48.393 1.00 42.77 148 LYS C CA 1
ATOM 8059 C C . LYS C 1 139 ? 57.930 59.223 48.144 1.00 41.43 148 LYS C C 1
ATOM 8060 O O . LYS C 1 139 ? 58.320 60.127 48.884 1.00 41.17 148 LYS C O 1
ATOM 8066 N N A ASN C 1 140 ? 57.063 59.418 47.142 0.50 40.94 149 ASN C N 1
ATOM 8067 N N B ASN C 1 140 ? 57.044 59.401 47.156 0.50 39.85 149 ASN C N 1
ATOM 8068 C CA A ASN C 1 140 ? 56.595 60.755 46.745 0.50 41.61 149 ASN C CA 1
ATOM 8069 C CA B ASN C 1 140 ? 56.592 60.722 46.707 0.50 39.80 149 ASN C CA 1
ATOM 8070 C C A ASN C 1 140 ? 55.076 60.871 46.625 0.50 41.06 149 ASN C C 1
ATOM 8071 C C B ASN C 1 140 ? 55.072 60.871 46.621 0.50 40.04 149 ASN C C 1
ATOM 8072 O O A ASN C 1 140 ? 54.566 61.413 45.643 0.50 40.19 149 ASN C O 1
ATOM 8073 O O B ASN C 1 140 ? 54.556 61.438 45.657 0.50 39.21 149 ASN C O 1
ATOM 8082 N N . GLY C 1 141 ? 54.356 60.364 47.624 1.00 41.14 150 GLY C N 1
ATOM 8083 C CA . GLY C 1 141 ? 52.887 60.468 47.670 1.00 40.65 150 GLY C CA 1
ATOM 8084 C C . GLY C 1 141 ? 52.076 59.733 46.605 1.00 42.11 150 GLY C C 1
ATOM 8085 O O . GLY C 1 141 ? 50.866 59.963 46.490 1.00 40.51 150 GLY C O 1
ATOM 8086 N N . GLY C 1 142 ? 52.717 58.831 45.856 1.00 42.51 151 GLY C N 1
ATOM 8087 C CA . GLY C 1 142 ? 52.071 58.086 44.777 1.00 43.84 151 GLY C CA 1
ATOM 8088 C C . GLY C 1 142 ? 51.614 56.708 45.241 1.00 43.86 151 GLY C C 1
ATOM 8089 O O . GLY C 1 142 ? 52.364 55.989 45.921 1.00 46.48 151 GLY C O 1
ATOM 8090 N N . VAL C 1 143 ? 50.398 56.331 44.852 1.00 41.25 152 VAL C N 1
ATOM 8091 C CA . VAL C 1 143 ? 49.815 55.036 45.220 1.00 40.64 152 VAL C CA 1
ATOM 8092 C C . VAL C 1 143 ? 50.585 53.892 44.555 1.00 41.64 152 VAL C C 1
ATOM 8093 O O . VAL C 1 143 ? 50.546 53.736 43.330 1.00 42.01 152 VAL C O 1
ATOM 8097 N N . LEU C 1 144 ? 51.262 53.094 45.378 1.00 42.05 153 LEU C N 1
ATOM 8098 C CA . LEU C 1 144 ? 52.077 51.976 44.904 1.00 42.18 153 LEU C CA 1
ATOM 8099 C C . LEU C 1 144 ? 51.340 50.632 44.983 1.00 40.35 153 LEU C C 1
ATOM 8100 O O . LEU C 1 144 ? 51.591 49.761 44.158 1.00 44.35 153 LEU C O 1
ATOM 8105 N N . LYS C 1 145 ? 50.475 50.437 45.986 1.00 38.28 154 LYS C N 1
ATOM 8106 C CA . LYS C 1 145 ? 49.775 49.149 46.174 1.00 36.46 154 LYS C CA 1
ATOM 8107 C C . LYS C 1 145 ? 48.406 49.369 46.740 1.00 35.79 154 LYS C C 1
ATOM 8108 O O . LYS C 1 145 ? 48.182 50.347 47.467 1.00 35.01 154 LYS C O 1
ATOM 8114 N N . GLU C 1 146 ? 47.502 48.441 46.417 1.00 34.12 155 GLU C N 1
ATOM 8115 C CA . GLU C 1 146 ? 46.100 48.513 46.835 1.00 34.01 155 GLU C CA 1
ATOM 8116 C C . GLU C 1 146 ? 45.628 47.184 47.365 1.00 31.45 155 GLU C C 1
ATOM 8117 O O . GLU C 1 146 ? 46.098 46.132 46.922 1.00 31.00 155 GLU C O 1
ATOM 8123 N N . SER C 1 147 ? 44.691 47.245 48.308 1.00 29.72 156 SER C N 1
ATOM 8124 C CA . SER C 1 147 ? 44.121 46.052 48.926 1.00 28.27 156 SER C CA 1
ATOM 8125 C C . SER C 1 147 ? 43.419 45.166 47.889 1.00 28.07 156 SER C C 1
ATOM 8126 O O . SER C 1 147 ? 42.773 45.663 46.956 1.00 28.80 156 SER C O 1
ATOM 8129 N N . THR C 1 148 ? 43.628 43.860 48.036 1.00 27.87 157 THR C N 1
ATOM 8130 C CA . THR C 1 148 ? 42.984 42.825 47.238 1.00 28.07 157 THR C CA 1
ATOM 8131 C C . THR C 1 148 ? 41.541 42.637 47.693 1.00 25.13 157 THR C C 1
ATOM 8132 O O . THR C 1 148 ? 41.300 42.550 48.899 1.00 24.59 157 THR C O 1
ATOM 8136 N N . PRO C 1 149 ? 40.590 42.488 46.755 1.00 24.18 158 PRO C N 1
ATOM 8137 C CA . PRO C 1 149 ? 39.207 42.296 47.210 1.00 22.24 158 PRO C CA 1
ATOM 8138 C C . PRO C 1 149 ? 38.981 41.035 48.050 1.00 21.47 158 PRO C C 1
ATOM 8139 O O . PRO C 1 149 ? 39.811 40.126 48.057 1.00 21.24 158 PRO C O 1
ATOM 8143 N N . ARG C 1 150 ? 37.865 41.007 48.766 1.00 21.39 159 ARG C N 1
ATOM 8144 C CA . ARG C 1 150 ? 37.416 39.816 49.487 1.00 22.41 159 ARG C CA 1
ATOM 8145 C C . ARG C 1 150 ? 36.379 39.138 48.614 1.00 21.71 159 ARG C C 1
ATOM 8146 O O . ARG C 1 150 ? 35.625 39.818 47.898 1.00 23.76 159 ARG C O 1
ATOM 8154 N N . GLU C 1 151 ? 36.324 37.814 48.661 1.00 21.44 160 GLU C N 1
ATOM 8155 C CA . GLU C 1 151 ? 35.215 37.113 48.006 1.00 21.34 160 GLU C CA 1
ATOM 8156 C C . GLU C 1 151 ? 34.003 37.002 48.924 1.00 20.82 160 GLU C C 1
ATOM 8157 O O . GLU C 1 151 ? 34.106 37.091 50.142 1.00 18.48 160 GLU C O 1
ATOM 8163 N N . THR C 1 152 ? 32.846 36.828 48.303 1.00 21.51 161 THR C N 1
ATOM 8164 C CA . THR C 1 152 ? 31.571 36.901 49.001 1.00 23.24 161 THR C CA 1
ATOM 8165 C C . THR C 1 152 ? 30.674 35.756 48.595 1.00 22.76 161 THR C C 1
ATOM 8166 O O . THR C 1 152 ? 30.777 35.267 47.474 1.00 22.95 161 THR C O 1
ATOM 8170 N N . ARG C 1 153 ? 29.788 35.347 49.496 1.00 22.69 162 ARG C N 1
ATOM 8171 C CA . ARG C 1 153 ? 28.711 34.404 49.153 1.00 22.38 162 ARG C CA 1
ATOM 8172 C C . ARG C 1 153 ? 27.452 34.645 49.989 1.00 20.68 162 ARG C C 1
ATOM 8173 O O . ARG C 1 153 ? 27.527 35.092 51.136 1.00 20.38 162 ARG C O 1
ATOM 8181 N N . PHE C 1 154 ? 26.308 34.346 49.388 1.00 19.16 163 PHE C N 1
ATOM 8182 C CA . PHE C 1 154 ? 25.012 34.375 50.072 1.00 19.07 163 PHE C CA 1
ATOM 8183 C C . PHE C 1 154 ? 24.754 33.168 50.933 1.00 19.07 163 PHE C C 1
ATOM 8184 O O . PHE C 1 154 ? 24.989 32.059 50.490 1.00 18.25 163 PHE C O 1
ATOM 8192 N N . PHE C 1 155 ? 24.227 33.399 52.141 1.00 19.25 164 PHE C N 1
ATOM 8193 C CA . PHE C 1 155 ? 23.658 32.350 52.953 1.00 19.97 164 PHE C CA 1
ATOM 8194 C C . PHE C 1 155 ? 22.336 32.862 53.468 1.00 20.67 164 PHE C C 1
ATOM 8195 O O . PHE C 1 155 ? 22.253 33.987 53.966 1.00 21.04 164 PHE C O 1
ATOM 8203 N N . GLY C 1 156 ? 21.293 32.055 53.314 1.00 22.51 165 GLY C N 1
ATOM 8204 C CA . GLY C 1 156 ? 19.961 32.415 53.789 1.00 23.87 165 GLY C CA 1
ATOM 8205 C C . GLY C 1 156 ? 19.514 33.756 53.250 1.00 25.20 165 GLY C C 1
ATOM 8206 O O . GLY C 1 156 ? 18.855 34.510 53.956 1.00 29.39 165 GLY C O 1
ATOM 8207 N N . GLY C 1 157 ? 19.927 34.080 52.027 1.00 24.97 166 GLY C N 1
ATOM 8208 C CA . GLY C 1 157 ? 19.550 35.323 51.390 1.00 25.90 166 GLY C CA 1
ATOM 8209 C C . GLY C 1 157 ? 20.325 36.579 51.762 1.00 26.32 166 GLY C C 1
ATOM 8210 O O . GLY C 1 157 ? 20.008 37.635 51.239 1.00 25.64 166 GLY C O 1
ATOM 8211 N N . ARG C 1 158 ? 21.325 36.482 52.645 1.00 27.05 167 ARG C N 1
ATOM 8212 C CA . ARG C 1 158 ? 22.205 37.617 52.961 1.00 26.53 167 ARG C CA 1
ATOM 8213 C C . ARG C 1 158 ? 23.614 37.355 52.491 1.00 23.80 167 ARG C C 1
ATOM 8214 O O . ARG C 1 158 ? 24.058 36.209 52.472 1.00 21.47 167 ARG C O 1
ATOM 8222 N N . LEU C 1 159 ? 24.321 38.437 52.156 1.00 22.02 168 LEU C N 1
ATOM 8223 C CA . LEU C 1 159 ? 25.690 38.366 51.632 1.00 22.44 168 LEU C CA 1
ATOM 8224 C C . LEU C 1 159 ? 26.752 38.437 52.732 1.00 20.82 168 LEU C C 1
ATOM 8225 O O . LEU C 1 159 ? 26.660 39.271 53.635 1.00 20.38 168 LEU C O 1
ATOM 8230 N N . TYR C 1 160 ? 27.773 37.579 52.615 1.00 19.48 169 TYR C N 1
ATOM 8231 C CA . TYR C 1 160 ? 28.856 37.453 53.617 1.00 19.01 169 TYR C CA 1
ATOM 8232 C C . TYR C 1 160 ? 30.229 37.505 52.937 1.00 19.30 169 TYR C C 1
ATOM 8233 O O . TYR C 1 160 ? 30.339 37.129 51.777 1.00 18.14 169 TYR C O 1
ATOM 8242 N N . CYS C 1 161 ? 31.245 38.007 53.644 1.00 18.44 170 CYS C N 1
ATOM 8243 C CA . CYS C 1 161 ? 32.643 37.976 53.188 1.00 19.01 170 CYS C CA 1
ATOM 8244 C C . CYS C 1 161 ? 33.324 36.682 53.609 1.00 18.30 170 CYS C C 1
ATOM 8245 O O . CYS C 1 161 ? 33.106 36.209 54.724 1.00 16.92 170 CYS C O 1
ATOM 8248 N N . LEU C 1 162 ? 34.175 36.151 52.734 1.00 18.35 171 LEU C N 1
ATOM 8249 C CA . LEU C 1 162 ? 35.065 35.033 53.087 1.00 19.42 171 LEU C CA 1
ATOM 8250 C C . LEU C 1 162 ? 36.336 35.605 53.697 1.00 18.87 171 LEU C C 1
ATOM 8251 O O . LEU C 1 162 ? 37.011 36.461 53.100 1.00 17.77 171 LEU C O 1
ATOM 8256 N N . GLU C 1 163 ? 36.655 35.129 54.892 1.00 17.97 172 GLU C N 1
ATOM 8257 C CA . GLU C 1 163 ? 37.862 35.523 55.562 1.00 18.49 172 GLU C CA 1
ATOM 8258 C C . GLU C 1 163 ? 38.778 34.306 55.610 1.00 17.57 172 GLU C C 1
ATOM 8259 O O . GLU C 1 163 ? 38.305 33.186 55.754 1.00 17.21 172 GLU C O 1
ATOM 8265 N N . ASN C 1 164 ? 40.079 34.537 55.512 1.00 17.05 173 ASN C N 1
ATOM 8266 C CA . ASN C 1 164 ? 41.062 33.469 55.462 1.00 17.63 173 ASN C CA 1
ATOM 8267 C C . ASN C 1 164 ? 41.804 33.424 56.751 1.00 16.59 173 ASN C C 1
ATOM 8268 O O . ASN C 1 164 ? 42.086 34.472 57.321 1.00 16.01 173 ASN C O 1
ATOM 8273 N N . ALA C 1 165 ? 42.146 32.206 57.167 1.00 16.19 174 ALA C N 1
ATOM 8274 C CA . ALA C 1 165 ? 42.871 31.954 58.399 1.00 16.02 174 ALA C CA 1
ATOM 8275 C C . ALA C 1 165 ? 44.234 32.627 58.357 1.00 16.43 174 ALA C C 1
ATOM 8276 O O . ALA C 1 165 ? 44.869 32.693 57.294 1.00 17.27 174 ALA C O 1
ATOM 8278 N N . ILE C 1 166 ? 44.664 33.149 59.502 1.00 16.49 175 ILE C N 1
ATOM 8279 C CA . ILE C 1 166 ? 45.979 33.796 59.641 1.00 17.32 175 ILE C CA 1
ATOM 8280 C C . ILE C 1 166 ? 46.852 32.860 60.465 1.00 17.76 175 ILE C C 1
ATOM 8281 O O . ILE C 1 166 ? 46.479 32.466 61.568 1.00 18.08 175 ILE C O 1
ATOM 8286 N N . LYS C 1 167 ? 47.987 32.480 59.899 1.00 19.39 176 LYS C N 1
ATOM 8287 C CA . LYS C 1 167 ? 48.985 31.653 60.567 1.00 20.96 176 LYS C CA 1
ATOM 8288 C C . LYS C 1 167 ? 50.333 32.355 60.468 1.00 21.04 176 LYS C C 1
ATOM 8289 O O . LYS C 1 167 ? 50.753 32.745 59.363 1.00 20.77 176 LYS C O 1
ATOM 8295 N N . THR C 1 168 ? 51.017 32.493 61.599 1.00 19.91 177 THR C N 1
ATOM 8296 C CA . THR C 1 168 ? 52.285 33.216 61.654 1.00 20.43 177 THR C CA 1
ATOM 8297 C C . THR C 1 168 ? 53.457 32.328 62.068 1.00 20.05 177 THR C C 1
ATOM 8298 O O . THR C 1 168 ? 53.263 31.258 62.633 1.00 20.25 177 THR C O 1
ATOM 8302 N N . ASP C 1 169 ? 54.667 32.773 61.720 1.00 19.87 178 ASP C N 1
ATOM 8303 C CA . ASP C 1 169 ? 55.937 32.161 62.181 1.00 18.48 178 ASP C CA 1
ATOM 8304 C C . ASP C 1 169 ? 56.057 32.283 63.709 1.00 19.00 178 ASP C C 1
ATOM 8305 O O . ASP C 1 169 ? 56.401 31.312 64.393 1.00 16.67 178 ASP C O 1
ATOM 8310 N N . PHE C 1 170 ? 55.786 33.486 64.228 1.00 19.93 179 PHE C N 1
ATOM 8311 C CA . PHE C 1 170 ? 55.795 33.715 65.662 1.00 21.20 179 PHE C CA 1
ATOM 8312 C C . PHE C 1 170 ? 54.528 34.427 66.145 1.00 22.42 179 PHE C C 1
ATOM 8313 O O . PHE C 1 170 ? 53.888 35.181 65.400 1.00 19.52 179 PHE C O 1
ATOM 8321 N N . SER C 1 171 ? 54.201 34.178 67.414 1.00 22.37 180 SER C N 1
ATOM 8322 C CA . SER C 1 171 ? 53.183 34.915 68.136 1.00 23.72 180 SER C CA 1
ATOM 8323 C C . SER C 1 171 ? 53.809 35.488 69.411 1.00 22.00 180 SER C C 1
ATOM 8324 O O . SER C 1 171 ? 54.538 34.776 70.102 1.00 22.07 180 SER C O 1
ATOM 8327 N N . ILE C 1 172 ? 53.523 36.759 69.709 1.00 20.00 181 ILE C N 1
ATOM 8328 C CA . ILE C 1 172 ? 54.041 37.407 70.921 1.00 20.73 181 ILE C CA 1
ATOM 8329 C C . ILE C 1 172 ? 52.888 37.849 71.810 1.00 20.13 181 ILE C C 1
ATOM 8330 O O . ILE C 1 172 ? 52.086 38.688 71.410 1.00 20.72 181 ILE C O 1
ATOM 8335 N N . VAL C 1 173 ? 52.825 37.282 73.017 1.00 19.55 182 VAL C N 1
ATOM 8336 C CA . VAL C 1 173 ? 51.748 37.568 73.950 1.00 18.73 182 VAL C CA 1
ATOM 8337 C C . VAL C 1 173 ? 52.254 38.039 75.307 1.00 18.46 182 VAL C C 1
ATOM 8338 O O . VAL C 1 173 ? 53.396 37.736 75.716 1.00 16.04 182 VAL C O 1
ATOM 8342 N N . LYS C 1 174 ? 51.386 38.800 75.977 1.00 18.37 183 LYS C N 1
ATOM 8343 C CA . LYS C 1 174 ? 51.591 39.231 77.348 1.00 17.88 183 LYS C CA 1
ATOM 8344 C C . LYS C 1 174 ? 50.461 38.721 78.233 1.00 18.36 183 LYS C C 1
ATOM 8345 O O . LYS C 1 174 ? 49.271 38.720 77.831 1.00 18.43 183 LYS C O 1
ATOM 8351 N N . ALA C 1 175 ? 50.834 38.310 79.442 1.00 17.64 184 ALA C N 1
ATOM 8352 C CA . ALA C 1 175 ? 49.870 37.793 80.415 1.00 18.09 184 ALA C CA 1
ATOM 8353 C C . ALA C 1 175 ? 50.253 38.226 81.828 1.00 19.14 184 ALA C C 1
ATOM 8354 O O . ALA C 1 175 ? 51.434 38.510 82.097 1.00 19.75 184 ALA C O 1
ATOM 8356 N N . TRP C 1 176 ? 49.257 38.265 82.720 1.00 20.70 185 TRP C N 1
ATOM 8357 C CA . TRP C 1 176 ? 49.466 38.592 84.142 1.00 21.99 185 TRP C CA 1
ATOM 8358 C C . TRP C 1 176 ? 50.261 37.489 84.872 1.00 21.64 185 TRP C C 1
ATOM 8359 O O . TRP C 1 176 ? 51.216 37.770 85.594 1.00 21.28 185 TRP C O 1
ATOM 8370 N N . LYS C 1 177 ? 49.859 36.243 84.678 1.00 21.53 186 LYS C N 1
ATOM 8371 C CA . LYS C 1 177 ? 50.510 35.118 85.311 1.00 22.46 186 LYS C CA 1
ATOM 8372 C C . LYS C 1 177 ? 50.712 34.012 84.282 1.00 22.38 186 LYS C C 1
ATOM 8373 O O . LYS C 1 177 ? 49.844 33.795 83.431 1.00 21.49 186 LYS C O 1
ATOM 8379 N N . GLY C 1 178 ? 51.875 33.357 84.329 1.00 21.73 187 GLY C N 1
ATOM 8380 C CA . GLY C 1 178 ? 52.085 32.103 83.620 1.00 21.61 187 GLY C CA 1
ATOM 8381 C C . GLY C 1 178 ? 52.824 31.110 84.484 1.00 22.05 187 GLY C C 1
ATOM 8382 O O . GLY C 1 178 ? 53.635 31.506 85.319 1.00 20.22 187 GLY C O 1
ATOM 8383 N N . ASP C 1 179 ? 52.537 29.816 84.313 1.00 23.50 188 ASP C N 1
ATOM 8384 C CA . ASP C 1 179 ? 53.351 28.768 84.959 1.00 23.38 188 ASP C CA 1
ATOM 8385 C C . ASP C 1 179 ? 54.444 28.285 84.000 1.00 25.25 188 ASP C C 1
ATOM 8386 O O . ASP C 1 179 ? 54.475 28.678 82.854 1.00 24.31 188 ASP C O 1
ATOM 8391 N N . ARG C 1 180 ? 55.332 27.429 84.492 1.00 27.45 189 ARG C N 1
ATOM 8392 C CA . ARG C 1 180 ? 56.485 26.925 83.720 1.00 29.04 189 ARG C CA 1
ATOM 8393 C C . ARG C 1 180 ? 56.141 26.077 82.456 1.00 27.95 189 ARG C C 1
ATOM 8394 O O . ARG C 1 180 ? 56.947 26.006 81.512 1.00 26.71 189 ARG C O 1
ATOM 8402 N N . CYS C 1 181 ? 54.944 25.489 82.399 1.00 27.04 190 CYS C N 1
ATOM 8403 C CA . CYS C 1 181 ? 54.509 24.742 81.211 1.00 27.24 190 CYS C CA 1
ATOM 8404 C C . CYS C 1 181 ? 53.650 25.621 80.288 1.00 26.05 190 CYS C C 1
ATOM 8405 O O . CYS C 1 181 ? 53.061 25.118 79.313 1.00 28.51 190 CYS C O 1
ATOM 8408 N N . GLY C 1 182 ? 53.603 26.925 80.573 1.00 23.95 191 GLY C N 1
ATOM 8409 C CA . GLY C 1 182 ? 53.083 27.914 79.652 1.00 24.01 191 GLY C CA 1
ATOM 8410 C C . GLY C 1 182 ? 51.606 28.237 79.763 1.00 23.82 191 GLY C C 1
ATOM 8411 O O . GLY C 1 182 ? 51.097 29.006 78.939 1.00 23.34 191 GLY C O 1
ATOM 8412 N N . ASN C 1 183 ? 50.906 27.666 80.746 1.00 23.17 192 ASN C N 1
ATOM 8413 C CA . ASN C 1 183 ? 49.534 28.105 81.049 1.00 22.59 192 ASN C CA 1
ATOM 8414 C C . ASN C 1 183 ? 49.533 29.596 81.396 1.00 21.06 192 ASN C C 1
ATOM 8415 O O . ASN C 1 183 ? 50.316 30.006 82.230 1.00 20.53 192 ASN C O 1
ATOM 8420 N N . LEU C 1 184 ? 48.658 30.380 80.768 1.00 20.80 193 LEU C N 1
ATOM 8421 C CA . LEU C 1 184 ? 48.569 31.839 80.989 1.00 19.31 193 LEU C CA 1
ATOM 8422 C C . LEU C 1 184 ? 47.218 32.312 81.584 1.00 20.36 193 LEU C C 1
ATOM 8423 O O . LEU C 1 184 ? 46.119 31.878 81.162 1.00 18.98 193 LEU C O 1
ATOM 8428 N N . VAL C 1 185 ? 47.320 33.198 82.569 1.00 20.11 194 VAL C N 1
ATOM 8429 C CA . VAL C 1 185 ? 46.181 33.922 83.100 1.00 20.49 194 VAL C CA 1
ATOM 8430 C C . VAL C 1 185 ? 46.413 35.399 82.802 1.00 20.99 194 VAL C C 1
ATOM 8431 O O . VAL C 1 185 ? 47.522 35.926 82.971 1.00 21.62 194 VAL C O 1
ATOM 8435 N N . PHE C 1 186 ? 45.351 36.034 82.310 1.00 20.88 195 PHE C N 1
ATOM 8436 C CA . PHE C 1 186 ? 45.278 37.446 81.991 1.00 21.32 195 PHE C CA 1
ATOM 8437 C C . PHE C 1 186 ? 44.425 38.174 83.009 1.00 22.47 195 PHE C C 1
ATOM 8438 O O . PHE C 1 186 ? 43.649 37.575 83.749 1.00 23.35 195 PHE C O 1
ATOM 8446 N N . ARG C 1 187 ? 44.538 39.486 82.997 1.00 24.06 196 ARG C N 1
ATOM 8447 C CA . ARG C 1 187 ? 43.901 40.335 83.969 1.00 25.73 196 ARG C CA 1
ATOM 8448 C C . ARG C 1 187 ? 43.171 41.467 83.273 1.00 23.99 196 ARG C C 1
ATOM 8449 O O . ARG C 1 187 ? 43.749 42.136 82.412 1.00 22.64 196 ARG C O 1
ATOM 8457 N N . GLY C 1 188 ? 41.894 41.657 83.605 1.00 22.77 197 GLY C N 1
ATOM 8458 C CA . GLY C 1 188 ? 41.119 42.777 83.035 1.00 23.34 197 GLY C CA 1
ATOM 8459 C C . GLY C 1 188 ? 40.995 42.698 81.515 1.00 23.17 197 GLY C C 1
ATOM 8460 O O . GLY C 1 188 ? 41.033 41.596 80.945 1.00 24.29 197 GLY C O 1
ATOM 8461 N N . THR C 1 189 ? 40.895 43.854 80.867 1.00 21.46 198 THR C N 1
ATOM 8462 C CA . THR C 1 189 ? 40.796 43.944 79.401 1.00 22.72 198 THR C CA 1
ATOM 8463 C C . THR C 1 189 ? 42.142 43.862 78.633 1.00 21.48 198 THR C C 1
ATOM 8464 O O . THR C 1 189 ? 42.142 43.933 77.414 1.00 22.26 198 THR C O 1
ATOM 8468 N N . ALA C 1 190 ? 43.262 43.675 79.344 1.00 22.00 199 ALA C N 1
ATOM 8469 C CA . ALA C 1 190 ? 44.565 43.304 78.737 1.00 21.48 199 ALA C CA 1
ATOM 8470 C C . ALA C 1 190 ? 44.609 41.874 78.147 1.00 21.24 199 ALA C C 1
ATOM 8471 O O . ALA C 1 190 ? 45.596 41.513 77.502 1.00 20.03 199 ALA C O 1
ATOM 8473 N N . ARG C 1 191 ? 43.556 41.076 78.355 1.00 19.85 200 ARG C N 1
ATOM 8474 C CA . ARG C 1 191 ? 43.406 39.778 77.685 1.00 20.22 200 ARG C CA 1
ATOM 8475 C C . ARG C 1 191 ? 43.320 39.939 76.159 1.00 19.56 200 ARG C C 1
ATOM 8476 O O . ARG C 1 191 ? 44.256 39.586 75.461 1.00 19.17 200 ARG C O 1
ATOM 8484 N N . ASN C 1 192 ? 42.199 40.490 75.690 1.00 19.35 201 ASN C N 1
ATOM 8485 C CA . ASN C 1 192 ? 41.941 40.894 74.297 1.00 18.70 201 ASN C CA 1
ATOM 8486 C C . ASN C 1 192 ? 42.413 39.908 73.223 1.00 17.80 201 ASN C C 1
ATOM 8487 O O . ASN C 1 192 ? 41.922 38.775 73.211 1.00 16.91 201 ASN C O 1
ATOM 8492 N N . PHE C 1 193 ? 43.291 40.329 72.314 1.00 17.56 202 PHE C N 1
ATOM 8493 C CA . PHE C 1 193 ? 43.840 39.462 71.269 1.00 17.51 202 PHE C CA 1
ATOM 8494 C C . PHE C 1 193 ? 44.876 38.432 71.732 1.00 17.08 202 PHE C C 1
ATOM 8495 O O . PHE C 1 193 ? 45.247 37.585 70.946 1.00 16.04 202 PHE C O 1
ATOM 8503 N N . ASN C 1 194 ? 45.330 38.479 72.983 1.00 16.41 203 ASN C N 1
ATOM 8504 C CA . ASN C 1 194 ? 46.308 37.510 73.464 1.00 17.19 203 ASN C CA 1
ATOM 8505 C C . ASN C 1 194 ? 45.891 36.029 73.377 1.00 17.00 203 ASN C C 1
ATOM 8506 O O . ASN C 1 194 ? 46.758 35.183 73.180 1.00 16.38 203 ASN C O 1
ATOM 8511 N N . VAL C 1 195 ? 44.594 35.713 73.490 1.00 16.98 204 VAL C N 1
ATOM 8512 C CA . VAL C 1 195 ? 44.158 34.335 73.259 1.00 17.32 204 VAL C CA 1
ATOM 8513 C C . VAL C 1 195 ? 44.244 33.938 71.761 1.00 17.46 204 VAL C C 1
ATOM 8514 O O . VAL C 1 195 ? 44.957 33.000 71.436 1.00 18.13 204 VAL C O 1
ATOM 8518 N N . PRO C 1 196 ? 43.536 34.637 70.853 1.00 17.00 205 PRO C N 1
ATOM 8519 C CA . PRO C 1 196 ? 43.698 34.216 69.447 1.00 17.22 205 PRO C CA 1
ATOM 8520 C C . PRO C 1 196 ? 45.150 34.290 68.895 1.00 17.31 205 PRO C C 1
ATOM 8521 O O . PRO C 1 196 ? 45.556 33.409 68.141 1.00 18.06 205 PRO C O 1
ATOM 8525 N N . VAL C 1 197 ? 45.919 35.304 69.294 1.00 16.68 206 VAL C N 1
ATOM 8526 C CA . VAL C 1 197 ? 47.330 35.424 68.917 1.00 16.33 206 VAL C CA 1
ATOM 8527 C C . VAL C 1 197 ? 48.188 34.216 69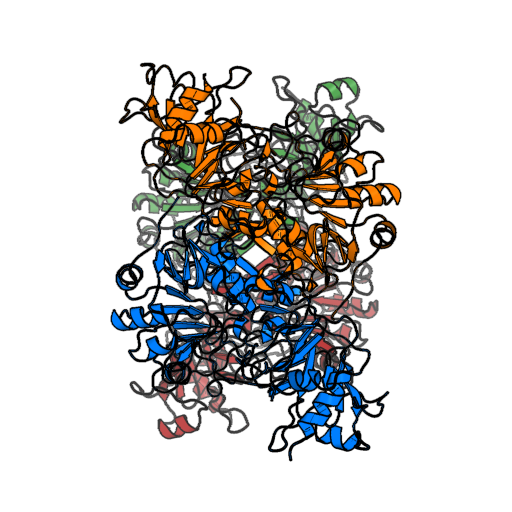.378 1.00 17.05 206 VAL C C 1
ATOM 8528 O O . VAL C 1 197 ? 48.984 33.678 68.609 1.00 18.26 206 VAL C O 1
ATOM 8532 N N . GLY C 1 198 ? 48.019 33.790 70.624 1.00 17.10 207 GLY C N 1
ATOM 8533 C CA . GLY C 1 198 ? 48.718 32.638 71.149 1.00 16.60 207 GLY C CA 1
ATOM 8534 C C . GLY C 1 198 ? 48.424 31.326 70.443 1.00 16.88 207 GLY C C 1
ATOM 8535 O O . GLY C 1 198 ? 49.196 30.395 70.534 1.00 15.80 207 GLY C O 1
ATOM 8536 N N . GLN C 1 199 ? 47.302 31.240 69.740 1.00 17.08 208 GLN C N 1
ATOM 8537 C CA . GLN C 1 199 ? 46.908 30.011 69.082 1.00 17.24 208 GLN C CA 1
ATOM 8538 C C . GLN C 1 199 ? 47.365 29.914 67.651 1.00 18.72 208 GLN C C 1
ATOM 8539 O O . GLN C 1 199 ? 47.398 28.800 67.132 1.00 19.29 208 GLN C O 1
ATOM 8545 N N . CYS C 1 200 ? 47.719 31.041 67.017 1.00 18.54 209 CYS C N 1
ATOM 8546 C CA . CYS C 1 200 ? 47.962 31.073 65.561 1.00 20.34 209 CYS C CA 1
ATOM 8547 C C . CYS C 1 200 ? 49.429 31.068 65.101 1.00 20.22 209 CYS C C 1
ATOM 8548 O O . CYS C 1 200 ? 49.699 30.963 63.901 1.00 20.48 209 CYS C O 1
ATOM 8551 N N . GLY C 1 201 ? 50.361 31.198 66.033 1.00 19.89 210 GLY C N 1
ATOM 8552 C CA . GLY C 1 201 ? 51.781 31.199 65.698 1.00 21.08 210 GLY C CA 1
ATOM 8553 C C . GLY C 1 201 ? 52.401 29.824 65.812 1.00 22.33 210 GLY C C 1
ATOM 8554 O O . GLY C 1 201 ? 52.036 29.034 66.683 1.00 21.15 210 GLY C O 1
ATOM 8555 N N . GLN C 1 202 ? 53.375 29.556 64.950 1.00 25.25 211 GLN C N 1
ATOM 8556 C CA . GLN C 1 202 ? 54.191 28.334 65.052 1.00 26.87 211 GLN C CA 1
ATOM 8557 C C . GLN C 1 202 ? 55.043 28.351 66.327 1.00 25.67 211 GLN C C 1
ATOM 8558 O O . GLN C 1 202 ? 55.086 27.356 67.043 1.00 27.24 211 GLN C O 1
ATOM 8564 N N . THR C 1 203 ? 55.707 29.467 66.607 1.00 24.36 212 THR C N 1
ATOM 8565 C CA . THR C 1 203 ? 56.470 29.636 67.850 1.00 23.42 212 THR C CA 1
ATOM 8566 C C . THR C 1 203 ? 55.811 30.746 68.650 1.00 24.45 212 THR C C 1
ATOM 8567 O O . THR C 1 203 ? 55.787 31.893 68.215 1.00 23.39 212 THR C O 1
ATOM 8571 N N . VAL C 1 204 ? 55.286 30.432 69.835 1.00 24.49 213 VAL C N 1
ATOM 8572 C CA . VAL C 1 204 ? 54.614 31.456 70.612 1.00 24.26 213 VAL C CA 1
ATOM 8573 C C . VAL C 1 204 ? 55.396 31.788 71.876 1.00 23.19 213 VAL C C 1
ATOM 8574 O O . VAL C 1 204 ? 55.780 30.895 72.666 1.00 23.56 213 VAL C O 1
ATOM 8578 N N . ILE C 1 205 ? 55.594 33.087 72.052 1.00 20.92 214 ILE C N 1
ATOM 8579 C CA . ILE C 1 205 ? 56.416 33.628 73.120 1.00 21.27 214 ILE C CA 1
ATOM 8580 C C . ILE C 1 205 ? 55.549 34.489 74.028 1.00 20.71 214 ILE C C 1
ATOM 8581 O O . ILE C 1 205 ? 54.931 35.455 73.581 1.00 20.64 214 ILE C O 1
ATOM 8586 N N . ALA C 1 206 ? 55.546 34.149 75.314 1.00 21.19 215 ALA C N 1
ATOM 8587 C CA . ALA C 1 206 ? 54.732 34.832 76.305 1.00 21.68 215 ALA C CA 1
ATOM 8588 C C . ALA C 1 206 ? 55.595 35.497 77.375 1.00 21.80 215 ALA C C 1
ATOM 8589 O O . ALA C 1 206 ? 56.347 34.818 78.073 1.00 21.16 215 ALA C O 1
ATOM 8591 N N . GLU C 1 207 ? 55.500 36.822 77.478 1.00 21.88 216 GLU C N 1
ATOM 8592 C CA . GLU C 1 207 ? 56.019 37.540 78.639 1.00 23.33 216 GLU C CA 1
ATOM 8593 C C . GLU C 1 207 ? 54.958 37.543 79.771 1.00 23.09 216 GLU C C 1
ATOM 8594 O O . GLU C 1 207 ? 53.774 37.763 79.514 1.00 24.70 216 GLU C O 1
ATOM 8600 N N . VAL C 1 208 ? 55.409 37.310 81.000 1.00 22.91 217 VAL C N 1
ATOM 8601 C CA . VAL C 1 208 ? 54.533 37.167 82.162 1.00 24.08 217 VAL C CA 1
ATOM 8602 C C . VAL C 1 208 ? 54.924 38.176 83.223 1.00 24.46 217 VAL C C 1
ATOM 8603 O O . VAL C 1 208 ? 56.117 38.392 83.489 1.00 22.61 217 VAL C O 1
ATOM 8607 N N . GLU C 1 209 ? 53.919 38.808 83.821 1.00 25.53 218 GLU C N 1
ATOM 8608 C CA . GLU C 1 209 ? 54.169 39.746 84.916 1.00 26.03 218 GLU C CA 1
ATOM 8609 C C . GLU C 1 209 ? 54.535 38.974 86.180 1.00 24.99 218 GLU C C 1
ATOM 8610 O O . GLU C 1 209 ? 55.289 39.479 87.001 1.00 23.50 218 GLU C O 1
ATOM 8616 N N . ASN C 1 210 ? 54.024 37.743 86.292 1.00 25.64 219 ASN C N 1
ATOM 8617 C CA . ASN C 1 210 ? 54.287 36.834 87.409 1.00 25.76 219 ASN C CA 1
ATOM 8618 C C . ASN C 1 210 ? 54.475 35.406 86.892 1.00 26.45 219 ASN C C 1
ATOM 8619 O O . ASN C 1 210 ? 53.574 34.850 86.259 1.00 27.29 219 ASN C O 1
ATOM 8624 N N . LEU C 1 211 ? 55.635 34.814 87.138 1.00 25.21 220 LEU C N 1
ATOM 8625 C CA . LEU C 1 211 ? 55.850 33.400 86.868 1.00 25.59 220 LEU C CA 1
ATOM 8626 C C . LEU C 1 211 ? 55.524 32.607 88.139 1.00 25.89 220 LEU C C 1
ATOM 8627 O O . LEU C 1 211 ? 56.015 32.941 89.212 1.00 25.42 220 LEU C O 1
ATOM 8632 N N . VAL C 1 212 ? 54.718 31.553 88.013 1.00 24.83 221 VAL C N 1
ATOM 8633 C CA . VAL C 1 212 ? 54.454 30.640 89.136 1.00 24.81 221 VAL C CA 1
ATOM 8634 C C . VAL C 1 212 ? 54.838 29.208 88.767 1.00 25.39 221 VAL C C 1
ATOM 8635 O O . VAL C 1 212 ? 55.136 28.929 87.605 1.00 24.52 221 VAL C O 1
ATOM 8639 N N . GLU C 1 213 ? 54.875 28.307 89.751 1.00 26.21 222 GLU C N 1
ATOM 8640 C CA . GLU C 1 213 ? 55.212 26.901 89.483 1.00 27.36 222 GLU C CA 1
ATOM 8641 C C . GLU C 1 213 ? 54.010 26.155 88.893 1.00 28.24 222 GLU C C 1
ATOM 8642 O O . GLU C 1 213 ? 52.855 26.586 89.040 1.00 28.90 222 GLU C O 1
ATOM 8648 N N . ASN C 1 214 ? 54.308 25.044 88.222 1.00 27.60 223 ASN C N 1
ATOM 8649 C CA . ASN C 1 214 ? 53.297 24.135 87.714 1.00 28.38 223 ASN C CA 1
ATOM 8650 C C . ASN C 1 214 ? 52.505 23.648 88.901 1.00 29.18 223 ASN C C 1
ATOM 8651 O O . ASN C 1 214 ? 53.088 23.198 89.883 1.00 27.49 223 ASN C O 1
ATOM 8656 N N . GLY C 1 215 ? 51.183 23.833 88.826 1.00 28.75 224 GLY C N 1
ATOM 8657 C CA . GLY C 1 215 ? 50.262 23.515 89.909 1.00 29.21 224 GLY C CA 1
ATOM 8658 C C . GLY C 1 215 ? 49.857 24.685 90.798 1.00 29.80 224 GLY C C 1
ATOM 8659 O O . GLY C 1 215 ? 49.026 24.501 91.684 1.00 30.84 224 GLY C O 1
ATOM 8660 N N . ASP C 1 216 ? 50.438 25.870 90.588 1.00 29.56 225 ASP C N 1
ATOM 8661 C CA . ASP C 1 216 ? 50.025 27.070 91.314 1.00 30.08 225 ASP C CA 1
ATOM 8662 C C . ASP C 1 216 ? 48.764 27.702 90.720 1.00 29.57 225 ASP C C 1
ATOM 8663 O O . ASP C 1 216 ? 48.023 28.369 91.443 1.00 30.49 225 ASP C O 1
ATOM 8668 N N . ILE C 1 217 ? 48.534 27.507 89.419 1.00 29.43 226 ILE C N 1
ATOM 8669 C CA . ILE C 1 217 ? 47.346 28.028 88.747 1.00 29.85 226 ILE C CA 1
ATOM 8670 C C . ILE C 1 217 ? 46.268 26.943 88.758 1.00 29.07 226 ILE C C 1
ATOM 8671 O O . ILE C 1 217 ? 46.470 25.840 88.229 1.00 29.86 226 ILE C O 1
ATOM 8676 N N . ASP C 1 218 ? 45.115 27.263 89.334 1.00 27.84 227 ASP C N 1
ATOM 8677 C CA . ASP C 1 218 ? 43.954 26.385 89.268 1.00 26.75 227 ASP C CA 1
ATOM 8678 C C . ASP C 1 218 ? 43.676 26.102 87.781 1.00 26.13 227 ASP C C 1
ATOM 8679 O O . ASP C 1 218 ? 43.535 27.044 86.995 1.00 22.76 227 ASP C O 1
ATOM 8684 N N . PRO C 1 219 ? 43.620 24.821 87.385 1.00 25.78 228 PRO C N 1
ATOM 8685 C CA . PRO C 1 219 ? 43.318 24.521 85.994 1.00 26.21 228 PRO C CA 1
ATOM 8686 C C . PRO C 1 219 ? 42.008 25.175 85.488 1.00 25.22 228 PRO C C 1
ATOM 8687 O O . PRO C 1 219 ? 41.901 25.486 84.289 1.00 24.25 228 PRO C O 1
ATOM 8691 N N . ASP C 1 220 ? 41.060 25.417 86.398 1.00 23.48 229 ASP C N 1
ATOM 8692 C CA . ASP C 1 220 ? 39.759 26.014 86.075 1.00 24.36 229 ASP C CA 1
ATOM 8693 C C . ASP C 1 220 ? 39.829 27.519 85.802 1.00 23.59 229 ASP C C 1
ATOM 8694 O O . ASP C 1 220 ? 38.856 28.105 85.358 1.00 22.70 229 ASP C O 1
ATOM 8699 N N . GLU C 1 221 ? 40.992 28.121 86.073 1.00 24.13 230 GLU C N 1
ATOM 8700 C CA . GLU C 1 221 ? 41.235 29.540 85.935 1.00 24.47 230 GLU C CA 1
ATOM 8701 C C . GLU C 1 221 ? 42.194 29.849 84.773 1.00 23.56 230 GLU C C 1
ATOM 8702 O O . GLU C 1 221 ? 42.540 30.990 84.563 1.00 22.29 230 GLU C O 1
ATOM 8708 N N . VAL C 1 222 ? 42.595 28.836 84.004 1.00 22.81 231 VAL C N 1
ATOM 8709 C CA . VAL C 1 222 ? 43.533 29.038 82.889 1.00 21.01 231 VAL C CA 1
ATOM 8710 C C . VAL C 1 222 ? 42.786 29.655 81.701 1.00 21.02 231 VAL C C 1
ATOM 8711 O O . VAL C 1 222 ? 41.703 29.197 81.310 1.00 18.81 231 VAL C O 1
ATOM 8715 N N . HIS C 1 223 ? 43.371 30.696 81.135 1.00 19.46 232 HIS C N 1
ATOM 8716 C CA . HIS C 1 223 ? 42.787 31.363 79.991 1.00 19.30 232 HIS C CA 1
ATOM 8717 C C . HIS C 1 223 ? 43.391 30.842 78.674 1.00 18.93 232 HIS C C 1
ATOM 8718 O O . HIS C 1 223 ? 42.651 30.658 77.712 1.00 19.71 232 HIS C O 1
ATOM 8725 N N . LEU C 1 224 ? 44.711 30.624 78.629 1.00 18.16 233 LEU C N 1
ATOM 8726 C CA . LEU C 1 224 ? 45.403 30.034 77.445 1.00 18.08 233 LEU C CA 1
ATOM 8727 C C . LEU C 1 224 ? 46.107 28.776 77.910 1.00 18.14 233 LEU C C 1
ATOM 8728 O O . LEU C 1 224 ? 47.115 28.882 78.614 1.00 20.01 233 LEU C O 1
ATOM 8733 N N . PRO C 1 225 ? 45.577 27.589 77.552 1.00 18.96 234 PRO C N 1
ATOM 8734 C CA . PRO C 1 225 ? 46.219 26.334 77.944 1.00 19.25 234 PRO C CA 1
ATOM 8735 C C . PRO C 1 225 ? 47.651 26.253 77.412 1.00 19.89 234 PRO C C 1
ATOM 8736 O O . PRO C 1 225 ? 47.918 26.668 76.262 1.00 18.81 234 PRO C O 1
ATOM 8740 N N . GLY C 1 226 ? 48.558 25.727 78.239 1.00 20.07 235 GLY C N 1
ATOM 8741 C CA . GLY C 1 226 ? 50.004 25.734 77.941 1.00 19.58 235 GLY C CA 1
ATOM 8742 C C . GLY C 1 226 ? 50.470 25.071 76.649 1.00 20.20 235 GLY C C 1
ATOM 8743 O O . GLY C 1 226 ? 51.538 25.411 76.116 1.00 19.70 235 GLY C O 1
ATOM 8744 N N . VAL C 1 227 ? 49.671 24.136 76.142 1.00 20.13 236 VAL C N 1
ATOM 8745 C CA . VAL C 1 227 ? 49.870 23.553 74.832 1.00 20.39 236 VAL C CA 1
ATOM 8746 C C . VAL C 1 227 ? 50.225 24.589 73.781 1.00 19.82 236 VAL C C 1
ATOM 8747 O O . VAL C 1 227 ? 51.112 24.360 72.977 1.00 18.80 236 VAL C O 1
ATOM 8751 N N . TYR C 1 228 ? 49.562 25.748 73.827 1.00 20.28 237 TYR C N 1
ATOM 8752 C CA . TYR C 1 228 ? 49.795 26.806 72.846 1.00 20.33 237 TYR C CA 1
ATOM 8753 C C . TYR C 1 228 ? 51.112 27.541 72.984 1.00 20.17 237 TYR C C 1
ATOM 8754 O O . TYR C 1 228 ? 51.596 28.079 71.991 1.00 20.78 237 TYR C O 1
ATOM 8763 N N . VAL C 1 229 ? 51.675 27.599 74.193 1.00 19.38 238 VAL C N 1
ATOM 8764 C CA . VAL C 1 229 ? 52.869 28.412 74.454 1.00 19.75 238 VAL C CA 1
ATOM 8765 C C . VAL C 1 229 ? 54.143 27.557 74.281 1.00 19.68 238 VAL C C 1
ATOM 8766 O O . VAL C 1 229 ? 54.177 26.410 74.709 1.00 21.83 238 VAL C O 1
ATOM 8770 N N . ASP C 1 230 ? 55.163 28.101 73.613 1.00 20.28 239 ASP C N 1
ATOM 8771 C CA . ASP C 1 230 ? 56.472 27.427 73.464 1.00 20.71 239 ASP C CA 1
ATOM 8772 C C . ASP C 1 230 ? 57.506 27.964 74.437 1.00 20.63 239 ASP C C 1
ATOM 8773 O O . ASP C 1 230 ? 58.346 27.214 74.913 1.00 20.38 239 ASP C O 1
ATOM 8778 N N . ARG C 1 231 ? 57.473 29.271 74.684 1.00 21.41 240 ARG C N 1
ATOM 8779 C CA . ARG C 1 231 ? 58.522 29.965 75.434 1.00 23.85 240 ARG C CA 1
ATOM 8780 C C . ARG C 1 231 ? 57.887 30.953 76.364 1.00 25.65 240 ARG C C 1
ATOM 8781 O O . ARG C 1 231 ? 57.039 31.748 75.917 1.00 25.86 240 ARG C O 1
ATOM 8789 N N . VAL C 1 232 ? 58.301 30.932 77.635 1.00 24.99 241 VAL C N 1
ATOM 8790 C CA . VAL C 1 232 ? 57.890 31.974 78.573 1.00 24.82 241 VAL C CA 1
ATOM 8791 C C . VAL C 1 232 ? 59.095 32.740 79.140 1.00 24.90 241 VAL C C 1
ATOM 8792 O O . VAL C 1 232 ? 60.088 32.159 79.570 1.00 22.18 241 VAL C O 1
ATOM 8796 N N . VAL C 1 233 ? 58.953 34.058 79.139 1.00 24.97 242 VAL C N 1
ATOM 8797 C CA . VAL C 1 233 ? 59.969 34.982 79.577 1.00 26.24 242 VAL C CA 1
ATOM 8798 C C . VAL C 1 233 ? 59.357 35.836 80.690 1.00 27.59 242 VAL C C 1
ATOM 8799 O O . VAL C 1 233 ? 58.163 36.125 80.669 1.00 25.38 242 VAL C O 1
ATOM 8803 N N . VAL C 1 234 ? 60.196 36.195 81.664 1.00 29.17 243 VAL C N 1
ATOM 8804 C CA . VAL C 1 234 ? 59.836 36.958 82.838 1.00 27.91 243 VAL C CA 1
ATOM 8805 C C . VAL C 1 234 ? 60.655 38.247 82.780 1.00 29.41 243 VAL C C 1
ATOM 8806 O O . VAL C 1 234 ? 61.771 38.289 83.289 1.00 27.30 243 VAL C O 1
ATOM 8810 N N . PRO C 1 235 ? 60.139 39.287 82.107 1.00 30.37 244 PRO C N 1
ATOM 8811 C CA . PRO C 1 235 ? 60.921 40.538 82.097 1.00 31.76 244 PRO C CA 1
ATOM 8812 C C . PRO C 1 235 ? 60.951 41.197 83.464 1.00 32.52 244 PRO C C 1
ATOM 8813 O O . PRO C 1 235 ? 60.158 40.857 84.341 1.00 30.53 244 PRO C O 1
ATOM 8817 N N . GLU C 1 236 ? 61.850 42.152 83.641 1.00 36.09 245 GLU C N 1
ATOM 8818 C CA . GLU C 1 236 ? 61.825 42.936 84.863 1.00 38.29 245 GLU C CA 1
ATOM 8819 C C . GLU C 1 236 ? 60.550 43.804 84.786 1.00 38.25 245 GLU C C 1
ATOM 8820 O O . GLU C 1 236 ? 60.162 44.282 83.706 1.00 34.92 245 GLU C O 1
ATOM 8826 N N . ARG C 1 237 ? 59.903 43.960 85.934 1.00 38.02 246 ARG C N 1
ATOM 8827 C CA . ARG C 1 237 ? 58.539 44.488 86.012 1.00 39.19 246 ARG C CA 1
ATOM 8828 C C . ARG C 1 237 ? 58.510 45.927 85.531 1.00 35.91 246 ARG C C 1
ATOM 8829 O O . ARG C 1 237 ? 59.449 46.673 85.779 1.00 32.56 246 ARG C O 1
ATOM 8837 N N . TYR C 1 238 ? 57.446 46.297 84.820 1.00 33.37 247 TYR C N 1
ATOM 8838 C CA . TYR C 1 238 ? 57.309 47.641 84.275 1.00 31.95 247 TYR C CA 1
ATOM 8839 C C . TYR C 1 238 ? 55.845 48.067 84.226 1.00 34.22 247 TYR C C 1
ATOM 8840 O O . TYR C 1 238 ? 54.945 47.226 84.180 1.00 30.81 247 TYR C O 1
ATOM 8849 N N . GLN C 1 239 ? 55.621 49.381 84.244 1.00 36.26 248 GLN C N 1
ATOM 8850 C CA . GLN C 1 239 ? 54.273 49.937 84.282 1.00 38.28 248 GLN C CA 1
ATOM 8851 C C . GLN C 1 239 ? 53.739 50.011 82.866 1.00 37.26 248 GLN C C 1
ATOM 8852 O O . GLN C 1 239 ? 54.348 50.659 82.012 1.00 38.90 248 GLN C O 1
ATOM 8858 N N . THR C 1 240 ? 52.613 49.342 82.617 1.00 35.07 249 THR C N 1
ATOM 8859 C CA . THR C 1 240 ? 51.931 49.449 81.336 1.00 34.83 249 THR C CA 1
ATOM 8860 C C . THR C 1 240 ? 51.528 50.915 81.107 1.00 34.13 249 THR C C 1
ATOM 8861 O O . THR C 1 240 ? 50.877 51.528 81.958 1.00 32.82 249 THR C O 1
ATOM 8865 N N . LEU C 1 241 ? 51.948 51.462 79.968 1.00 32.87 250 LEU C N 1
ATOM 8866 C CA . LEU C 1 241 ? 51.640 52.837 79.569 1.00 32.09 250 LEU C CA 1
ATOM 8867 C C . LEU C 1 241 ? 50.119 53.066 79.495 1.00 32.18 250 LEU C C 1
ATOM 8868 O O . LEU C 1 241 ? 49.403 52.348 78.787 1.00 29.06 250 LEU C O 1
ATOM 8873 N N . ILE C 1 242 ? 49.637 54.066 80.225 1.00 31.84 251 ILE C N 1
ATOM 8874 C CA . ILE C 1 242 ? 48.221 54.440 80.196 1.00 32.63 251 ILE C CA 1
ATOM 8875 C C . ILE C 1 242 ? 48.030 55.605 79.221 1.00 31.63 251 ILE C C 1
ATOM 8876 O O . ILE C 1 242 ? 48.504 56.716 79.492 1.00 30.61 251 ILE C O 1
ATOM 8881 N N . GLU C 1 243 ? 47.320 55.360 78.110 1.00 30.99 252 GLU C N 1
ATOM 8882 C CA . GLU C 1 243 ? 47.116 56.382 77.078 1.00 30.63 252 GLU C CA 1
ATOM 8883 C C . GLU C 1 243 ? 46.238 57.507 77.564 1.00 31.17 252 GLU C C 1
ATOM 8884 O O . GLU C 1 243 ? 46.638 58.663 77.482 1.00 28.76 252 GLU C O 1
ATOM 8890 N N . HIS C 1 244 ? 45.045 57.160 78.056 1.00 30.59 253 HIS C N 1
ATOM 8891 C CA . HIS C 1 244 ? 44.109 58.131 78.601 1.00 32.32 253 HIS C CA 1
ATOM 8892 C C . HIS C 1 244 ? 43.784 57.824 80.055 1.00 31.73 253 HIS C C 1
ATOM 8893 O O . HIS C 1 244 ? 43.078 56.872 80.387 1.00 31.79 253 HIS C O 1
ATOM 8900 N N . ARG C 1 245 ? 44.360 58.653 80.911 1.00 31.82 254 ARG C N 1
ATOM 8901 C CA . ARG C 1 245 ? 44.312 58.492 82.339 1.00 33.31 254 ARG C CA 1
ATOM 8902 C C . ARG C 1 245 ? 43.061 59.197 82.838 1.00 30.38 254 ARG C C 1
ATOM 8903 O O . ARG C 1 245 ? 43.124 60.288 83.374 1.00 29.97 254 ARG C O 1
ATOM 8911 N N . THR C 1 246 ? 41.921 58.548 82.620 1.00 30.59 255 THR C N 1
ATOM 8912 C CA . THR C 1 246 ? 40.604 59.125 82.881 1.00 31.16 255 THR C CA 1
ATOM 8913 C C . THR C 1 246 ? 40.122 58.698 84.248 1.00 31.61 255 THR C C 1
ATOM 8914 O O . THR C 1 246 ? 40.089 57.504 84.556 1.00 32.05 255 THR C O 1
ATOM 8918 N N . VAL C 1 247 ? 39.701 59.670 85.051 1.00 33.57 256 VAL C N 1
ATOM 8919 C CA . VAL C 1 247 ? 39.344 59.424 86.443 1.00 34.31 256 VAL C CA 1
ATOM 8920 C C . VAL C 1 247 ? 38.052 60.186 86.792 1.00 34.19 256 VAL C C 1
ATOM 8921 O O . VAL C 1 247 ? 37.771 61.233 86.216 1.00 32.14 256 VAL C O 1
ATOM 8925 N N . THR C 1 248 ? 37.253 59.634 87.701 1.00 33.57 257 THR C N 1
ATOM 8926 C CA . THR C 1 248 ? 36.153 60.391 88.324 1.00 36.66 257 THR C CA 1
ATOM 8927 C C . THR C 1 248 ? 36.630 60.978 89.676 1.00 38.53 257 THR C C 1
ATOM 8928 O O . THR C 1 248 ? 37.232 60.262 90.489 1.00 36.07 257 THR C O 1
ATOM 8932 N N . ARG C 1 249 ? 36.430 62.285 89.874 1.00 41.29 258 ARG C N 1
ATOM 8933 C CA . ARG C 1 249 ? 36.448 62.890 91.219 1.00 45.00 258 ARG C CA 1
ATOM 8934 C C . ARG C 1 249 ? 35.236 63.809 91.313 1.00 43.51 258 ARG C C 1
ATOM 8935 O O . ARG C 1 249 ? 34.290 63.522 92.037 1.00 45.28 258 ARG C O 1
ATOM 8943 N N . GLY C 1 264 ? 29.693 75.741 76.244 1.00 57.23 273 GLY C N 1
ATOM 8944 C CA . GLY C 1 264 ? 30.379 75.158 75.088 1.00 59.56 273 GLY C CA 1
ATOM 8945 C C . GLY C 1 264 ? 29.476 75.084 73.865 1.00 60.45 273 GLY C C 1
ATOM 8946 O O . GLY C 1 264 ? 29.083 76.119 73.324 1.00 61.38 273 GLY C O 1
ATOM 8947 N N . GLU C 1 265 ? 29.175 73.860 73.421 1.00 60.22 274 GLU C N 1
ATOM 8948 C CA . GLU C 1 265 ? 28.145 73.589 72.399 1.00 56.54 274 GLU C CA 1
ATOM 8949 C C . GLU C 1 265 ? 27.423 72.320 72.825 1.00 55.16 274 GLU C C 1
ATOM 8950 O O . GLU C 1 265 ? 27.751 71.208 72.377 1.00 50.57 274 GLU C O 1
ATOM 8956 N N . GLU C 1 266 ? 26.441 72.511 73.710 1.00 54.12 275 GLU C N 1
ATOM 8957 C CA . GLU C 1 266 ? 25.754 71.415 74.400 1.00 51.09 275 GLU C CA 1
ATOM 8958 C C . GLU C 1 266 ? 24.421 71.032 73.736 1.00 47.10 275 GLU C C 1
ATOM 8959 O O . GLU C 1 266 ? 23.453 70.660 74.407 1.00 46.79 275 GLU C O 1
ATOM 8965 N N . VAL C 1 267 ? 24.390 71.091 72.403 1.00 40.25 276 VAL C N 1
ATOM 8966 C CA . VAL C 1 267 ? 23.430 70.305 71.635 1.00 38.59 276 VAL C CA 1
ATOM 8967 C C . VAL C 1 267 ? 23.688 68.830 71.965 1.00 36.62 276 VAL C C 1
ATOM 8968 O O . VAL C 1 267 ? 22.741 68.042 72.051 1.00 33.02 276 VAL C O 1
ATOM 8972 N N . ARG C 1 268 ? 24.969 68.487 72.181 1.00 37.85 277 ARG C N 1
ATOM 8973 C CA . ARG C 1 268 ? 25.383 67.125 72.550 1.00 39.15 277 ARG C CA 1
ATOM 8974 C C . ARG C 1 268 ? 24.539 66.539 73.685 1.00 37.74 277 ARG C C 1
ATOM 8975 O O . ARG C 1 268 ? 24.098 65.386 73.595 1.00 37.17 277 ARG C O 1
ATOM 8983 N N . GLN C 1 269 ? 24.282 67.348 74.715 1.00 38.15 278 GLN C N 1
ATOM 8984 C CA . GLN C 1 269 ? 23.459 66.929 75.859 1.00 38.37 278 GLN C CA 1
ATOM 8985 C C . GLN C 1 269 ? 22.007 66.668 75.458 1.00 36.66 278 GLN C C 1
ATOM 8986 O O . GLN C 1 269 ? 21.364 65.750 75.976 1.00 36.37 278 GLN C O 1
ATOM 8992 N N . ARG C 1 270 ? 21.489 67.483 74.546 1.00 35.49 279 ARG C N 1
ATOM 8993 C CA . ARG C 1 270 ? 20.141 67.265 74.038 1.00 36.15 279 ARG C CA 1
ATOM 8994 C C . ARG C 1 270 ? 20.061 65.966 73.236 1.00 31.25 279 ARG C C 1
ATOM 8995 O O . ARG C 1 270 ? 19.131 65.214 73.422 1.00 34.29 279 ARG C O 1
ATOM 9003 N N . ILE C 1 271 ? 21.029 65.717 72.363 1.00 29.37 280 ILE C N 1
ATOM 9004 C CA . ILE C 1 271 ? 21.085 64.454 71.604 1.00 29.26 280 ILE C CA 1
ATOM 9005 C C . ILE C 1 271 ? 21.204 63.281 72.581 1.00 29.93 280 ILE C C 1
ATOM 9006 O O . ILE C 1 271 ? 20.494 62.298 72.446 1.00 28.98 280 ILE C O 1
ATOM 9011 N N . ALA C 1 272 ? 22.074 63.416 73.585 1.00 31.46 281 ALA C N 1
ATOM 9012 C CA . ALA C 1 272 ? 22.279 62.375 74.592 1.00 32.17 281 ALA C CA 1
ATOM 9013 C C . ALA C 1 272 ? 21.023 62.108 75.405 1.00 33.48 281 ALA C C 1
ATOM 9014 O O . ALA C 1 272 ? 20.707 60.950 75.693 1.00 33.22 281 ALA C O 1
ATOM 9016 N N . ARG C 1 273 ? 20.303 63.170 75.763 1.00 33.32 282 ARG C N 1
ATOM 9017 C CA . ARG C 1 273 ? 19.060 63.020 76.537 1.00 33.00 282 ARG C CA 1
ATOM 9018 C C . ARG C 1 273 ? 17.941 62.310 75.769 1.00 29.92 282 ARG C C 1
ATOM 9019 O O . ARG C 1 273 ? 17.156 61.590 76.378 1.00 29.55 282 ARG C O 1
ATOM 9027 N N . ARG C 1 274 ? 17.869 62.483 74.451 1.00 29.05 283 ARG C N 1
ATOM 9028 C CA . ARG C 1 274 ? 16.888 61.709 73.659 1.00 27.62 283 ARG C CA 1
ATOM 9029 C C . ARG C 1 274 ? 17.381 60.268 73.481 1.00 27.86 283 ARG C C 1
ATOM 9030 O O . ARG C 1 274 ? 16.608 59.320 73.681 1.00 28.22 283 ARG C O 1
ATOM 9038 N N . ALA C 1 275 ? 18.667 60.101 73.156 1.00 26.30 284 ALA C N 1
ATOM 9039 C CA . ALA C 1 275 ? 19.265 58.764 72.999 1.00 25.39 284 ALA C CA 1
ATOM 9040 C C . ALA C 1 275 ? 19.057 57.896 74.242 1.00 26.75 284 ALA C C 1
ATOM 9041 O O . ALA C 1 275 ? 18.813 56.690 74.130 1.00 22.67 284 ALA C O 1
ATOM 9043 N N . ALA C 1 276 ? 19.096 58.528 75.419 1.00 28.13 285 ALA C N 1
ATOM 9044 C CA . ALA C 1 276 ? 18.811 57.851 76.685 1.00 28.46 285 ALA C CA 1
ATOM 9045 C C . ALA C 1 276 ? 17.429 57.174 76.758 1.00 28.58 285 ALA C C 1
ATOM 9046 O O . ALA C 1 276 ? 17.270 56.211 77.479 1.00 27.82 285 ALA C O 1
ATOM 9048 N N . LEU C 1 277 ? 16.440 57.652 76.004 1.00 28.34 286 LEU C N 1
ATOM 9049 C CA . LEU C 1 277 ? 15.129 56.968 75.960 1.00 28.29 286 LEU C CA 1
ATOM 9050 C C . LEU C 1 277 ? 15.119 55.661 75.164 1.00 27.78 286 LEU C C 1
ATOM 9051 O O . LEU C 1 277 ? 14.131 54.920 75.205 1.00 26.05 286 LEU C O 1
ATOM 9056 N N . GLU C 1 278 ? 16.203 55.379 74.439 1.00 27.03 287 GLU C N 1
ATOM 9057 C CA . GLU C 1 278 ? 16.335 54.142 73.683 1.00 26.70 287 GLU C CA 1
ATOM 9058 C C . GLU C 1 278 ? 16.614 52.937 74.571 1.00 28.30 287 GLU C C 1
ATOM 9059 O O . GLU C 1 278 ? 16.318 51.806 74.188 1.00 27.05 287 GLU C O 1
ATOM 9065 N N . PHE C 1 279 ? 17.201 53.163 75.744 1.00 29.42 288 PHE C N 1
ATOM 9066 C CA . PHE C 1 279 ? 17.530 52.054 76.634 1.00 29.19 288 PHE C CA 1
ATOM 9067 C C . PHE C 1 279 ? 16.252 51.488 77.245 1.00 31.58 288 PHE C C 1
ATOM 9068 O O . PHE C 1 279 ? 15.327 52.242 77.573 1.00 32.47 288 PHE C O 1
ATOM 9076 N N . ALA C 1 280 ? 16.216 50.162 77.375 1.00 32.14 289 ALA C N 1
ATOM 9077 C CA . ALA C 1 280 ? 15.162 49.453 78.095 1.00 32.71 289 ALA C CA 1
ATOM 9078 C C . ALA C 1 280 ? 15.803 48.519 79.128 1.00 32.50 289 ALA C C 1
ATOM 9079 O O . ALA C 1 280 ? 16.969 48.112 79.002 1.00 31.86 289 ALA C O 1
ATOM 9081 N N . ASN C 1 281 ? 15.025 48.179 80.148 1.00 33.06 290 ASN C N 1
ATOM 9082 C CA . ASN C 1 281 ? 15.508 47.390 81.278 1.00 32.44 290 ASN C CA 1
ATOM 9083 C C . ASN C 1 281 ? 15.986 46.020 80.801 1.00 29.69 290 ASN C C 1
ATOM 9084 O O . ASN C 1 281 ? 15.355 45.399 79.952 1.00 29.47 290 ASN C O 1
ATOM 9089 N N . GLY C 1 282 ? 17.135 45.591 81.307 1.00 29.31 291 GLY C N 1
ATOM 9090 C CA . GLY C 1 282 ? 17.756 44.316 80.897 1.00 28.30 291 GLY C CA 1
ATOM 9091 C C . GLY C 1 282 ? 18.598 44.309 79.623 1.00 26.55 291 GLY C C 1
ATOM 9092 O O . GLY C 1 282 ? 19.132 43.253 79.242 1.00 26.82 291 GLY C O 1
ATOM 9093 N N . MET C 1 283 ? 18.754 45.455 78.964 1.00 24.14 292 MET C N 1
ATOM 9094 C CA . MET C 1 283 ? 19.526 45.500 77.711 1.00 23.76 292 MET C CA 1
ATOM 9095 C C . MET C 1 283 ? 21.028 45.338 77.931 1.00 22.83 292 MET C C 1
ATOM 9096 O O . MET C 1 283 ? 21.570 45.892 78.880 1.00 23.63 292 MET C O 1
ATOM 9101 N N . TYR C 1 284 ? 21.685 44.596 77.037 1.00 21.80 293 TYR C N 1
ATOM 9102 C CA . TYR C 1 284 ? 23.134 44.676 76.850 1.00 21.26 293 TYR C CA 1
ATOM 9103 C C . TYR C 1 284 ? 23.438 45.605 75.675 1.00 20.93 293 TYR C C 1
ATOM 9104 O O . TYR C 1 284 ? 22.825 45.480 74.594 1.00 19.37 293 TYR C O 1
ATOM 9113 N N . VAL C 1 285 ? 24.372 46.539 75.885 1.00 20.25 294 VAL C N 1
ATOM 9114 C CA . VAL C 1 285 ? 24.554 47.655 74.949 1.00 19.71 294 VAL C CA 1
ATOM 9115 C C . VAL C 1 285 ? 26.022 47.924 74.635 1.00 19.81 294 VAL C C 1
ATOM 9116 O O . VAL C 1 285 ? 26.877 47.793 75.479 1.00 18.30 294 VAL C O 1
ATOM 9120 N N . ASN C 1 286 ? 26.314 48.255 73.384 1.00 21.34 295 ASN C N 1
ATOM 9121 C CA . ASN C 1 286 ? 27.612 48.787 73.052 1.00 21.52 295 ASN C CA 1
ATOM 9122 C C . ASN C 1 286 ? 27.462 50.230 72.613 1.00 21.92 295 ASN C C 1
ATOM 9123 O O . ASN C 1 286 ? 26.686 50.545 71.693 1.00 20.66 295 ASN C O 1
ATOM 9128 N N . LEU C 1 287 ? 28.245 51.086 73.258 1.00 22.71 296 LEU C N 1
ATOM 9129 C CA . LEU C 1 287 ? 28.135 52.536 73.114 1.00 25.20 296 LEU C CA 1
ATOM 9130 C C . LEU C 1 287 ? 29.461 53.112 72.624 1.00 27.16 296 LEU C C 1
ATOM 9131 O O . LEU C 1 287 ? 30.491 52.938 73.276 1.00 28.92 296 LEU C O 1
ATOM 9136 N N . GLY C 1 288 ? 29.430 53.794 71.478 1.00 29.17 297 GLY C N 1
ATOM 9137 C CA . GLY C 1 288 ? 30.625 54.422 70.902 1.00 29.90 297 GLY C CA 1
ATOM 9138 C C . GLY C 1 288 ? 31.097 55.620 71.702 1.00 31.69 297 GLY C C 1
ATOM 9139 O O . GLY C 1 288 ? 30.394 56.113 72.601 1.00 30.24 297 GLY C O 1
ATOM 9140 N N . ILE C 1 289 ? 32.303 56.072 71.371 1.00 35.44 298 ILE C N 1
ATOM 9141 C CA . ILE C 1 289 ? 32.908 57.282 71.971 1.00 38.55 298 ILE C CA 1
ATOM 9142 C C . ILE C 1 289 ? 32.012 58.507 71.705 1.00 35.41 298 ILE C C 1
ATOM 9143 O O . ILE C 1 289 ? 31.468 58.642 70.606 1.00 39.08 298 ILE C O 1
ATOM 9148 N N . GLY C 1 290 ? 31.831 59.363 72.706 1.00 34.15 299 GLY C N 1
ATOM 9149 C CA . GLY C 1 290 ? 31.086 60.619 72.538 1.00 32.46 299 GLY C CA 1
ATOM 9150 C C . GLY C 1 290 ? 29.640 60.575 73.019 1.00 31.40 299 GLY C C 1
ATOM 9151 O O . GLY C 1 290 ? 29.379 60.209 74.172 1.00 31.43 299 GLY C O 1
ATOM 9152 N N . ILE C 1 291 ? 28.705 60.943 72.133 1.00 30.63 300 ILE C N 1
ATOM 9153 C CA . ILE C 1 291 ? 27.285 61.103 72.481 1.00 29.24 300 ILE C CA 1
ATOM 9154 C C . ILE C 1 291 ? 26.647 59.801 72.988 1.00 29.22 300 ILE C C 1
ATOM 9155 O O . ILE C 1 291 ? 25.834 59.842 73.921 1.00 29.96 300 ILE C O 1
ATOM 9160 N N . PRO C 1 292 ? 27.009 58.638 72.390 1.00 27.76 301 PRO C N 1
ATOM 9161 C CA . PRO C 1 292 ? 26.412 57.404 72.896 1.00 27.28 301 PRO C CA 1
ATOM 9162 C C . PRO C 1 292 ? 26.754 57.114 74.360 1.00 28.25 301 PRO C C 1
ATOM 9163 O O . PRO C 1 292 ? 25.867 56.794 75.129 1.00 25.25 301 PRO C O 1
ATOM 9167 N N . THR C 1 293 ? 28.024 57.261 74.730 1.00 30.24 302 THR C N 1
ATOM 9168 C CA . THR C 1 293 ? 28.462 57.022 76.111 1.00 32.49 302 THR C CA 1
ATOM 9169 C C . THR C 1 293 ? 27.839 58.037 77.064 1.00 35.73 302 THR C C 1
ATOM 9170 O O . THR C 1 293 ? 27.332 57.668 78.123 1.00 41.27 302 THR C O 1
ATOM 9174 N N . GLU C 1 294 ? 27.863 59.304 76.661 1.00 36.94 303 GLU C N 1
ATOM 9175 C CA . GLU C 1 294 ? 27.263 60.409 77.420 1.00 39.98 303 GLU C CA 1
ATOM 9176 C C . GLU C 1 294 ? 25.800 60.121 77.785 1.00 38.44 303 GLU C C 1
ATOM 9177 O O . GLU C 1 294 ? 25.372 60.375 78.917 1.00 39.02 303 GLU C O 1
ATOM 9183 N N . SER C 1 295 ? 25.059 59.547 76.835 1.00 36.47 304 SER C N 1
ATOM 9184 C CA . SER C 1 295 ? 23.654 59.204 77.030 1.00 35.57 304 SER C CA 1
ATOM 9185 C C . SER C 1 295 ? 23.386 58.239 78.194 1.00 36.20 304 SER C C 1
ATOM 9186 O O . SER C 1 295 ? 22.302 58.273 78.785 1.00 32.82 304 SER C O 1
ATOM 9189 N N . SER C 1 296 ? 24.370 57.393 78.515 1.00 40.24 305 SER C N 1
ATOM 9190 C CA . SER C 1 296 ? 24.280 56.473 79.658 1.00 40.82 305 SER C CA 1
ATOM 9191 C C . SER C 1 296 ? 24.140 57.184 81.002 1.00 41.47 305 SER C C 1
ATOM 9192 O O . SER C 1 296 ? 23.588 56.613 81.946 1.00 43.42 305 SER C O 1
ATOM 9195 N N . ASN C 1 297 ? 24.635 58.420 81.082 1.00 39.62 306 ASN C N 1
ATOM 9196 C CA . ASN C 1 297 ? 24.482 59.263 82.275 1.00 39.88 306 ASN C CA 1
ATOM 9197 C C . ASN C 1 297 ? 23.045 59.716 82.548 1.00 41.51 306 ASN C C 1
ATOM 9198 O O . ASN C 1 297 ? 22.737 60.140 83.663 1.00 41.07 306 ASN C O 1
ATOM 9203 N N . TYR C 1 298 ? 22.175 59.636 81.539 1.00 40.71 307 TYR C N 1
ATOM 9204 C CA . TYR C 1 298 ? 20.786 60.079 81.656 1.00 39.79 307 TYR C CA 1
ATOM 9205 C C . TYR C 1 298 ? 19.781 58.927 81.649 1.00 38.93 307 TYR C C 1
ATOM 9206 O O . TYR C 1 298 ? 18.596 59.162 81.411 1.00 36.88 307 TYR C O 1
ATOM 9215 N N . ILE C 1 299 ? 20.237 57.696 81.924 1.00 40.24 308 ILE C N 1
ATOM 9216 C CA . ILE C 1 299 ? 19.330 56.542 81.952 1.00 40.41 308 ILE C CA 1
ATOM 9217 C C . ILE C 1 299 ? 18.471 56.638 83.223 1.00 42.53 308 ILE C C 1
ATOM 9218 O O . ILE C 1 299 ? 19.025 56.667 84.329 1.00 41.19 308 ILE C O 1
ATOM 9223 N N . PRO C 1 300 ? 17.124 56.665 83.073 1.00 44.38 309 PRO C N 1
ATOM 9224 C CA . PRO C 1 300 ? 16.228 56.764 84.233 1.00 45.99 309 PRO C CA 1
ATOM 9225 C C . PRO C 1 300 ? 16.382 55.638 85.240 1.00 47.09 309 PRO C C 1
ATOM 9226 O O . PRO C 1 300 ? 16.902 54.572 84.903 1.00 49.20 309 PRO C O 1
ATOM 9230 N N . ALA C 1 301 ? 15.932 55.885 86.469 1.00 46.55 310 ALA C N 1
ATOM 9231 C CA . ALA C 1 301 ? 15.905 54.847 87.499 1.00 45.67 310 ALA C CA 1
ATOM 9232 C C . ALA C 1 301 ? 14.851 53.812 87.090 1.00 44.13 310 ALA C C 1
ATOM 9233 O O . ALA C 1 301 ? 13.797 54.173 86.541 1.00 41.81 310 ALA C O 1
ATOM 9235 N N . GLY C 1 302 ? 15.164 52.536 87.327 1.00 44.89 311 GLY C N 1
ATOM 9236 C CA . GLY C 1 302 ? 14.342 51.413 86.856 1.00 43.13 311 GLY C CA 1
ATOM 9237 C C . GLY C 1 302 ? 14.638 50.958 85.430 1.00 42.54 311 GLY C C 1
ATOM 9238 O O . GLY C 1 302 ? 13.870 50.170 84.863 1.00 43.09 311 GLY C O 1
ATOM 9239 N N . VAL C 1 303 ? 15.728 51.465 84.841 1.00 41.43 312 VAL C N 1
ATOM 9240 C CA . VAL C 1 303 ? 16.287 50.926 83.593 1.00 39.30 312 VAL C CA 1
ATOM 9241 C C . VAL C 1 303 ? 17.754 50.531 83.839 1.00 37.34 312 VAL C C 1
ATOM 9242 O O . VAL C 1 303 ? 18.633 51.386 83.981 1.00 37.36 312 VAL C O 1
ATOM 9246 N N . ASN C 1 304 ? 17.994 49.225 83.866 1.00 34.97 313 ASN C N 1
ATOM 9247 C CA . ASN C 1 304 ? 19.274 48.644 84.211 1.00 35.36 313 ASN C CA 1
ATOM 9248 C C . ASN C 1 304 ? 19.799 48.002 82.954 1.00 33.52 313 ASN C C 1
ATOM 9249 O O . ASN C 1 304 ? 19.223 47.012 82.457 1.00 31.97 313 ASN C O 1
ATOM 9254 N N . VAL C 1 305 ? 20.860 48.599 82.425 1.00 32.14 314 VAL C N 1
ATOM 9255 C CA . VAL C 1 305 ? 21.518 48.113 81.219 1.00 32.19 314 VAL C CA 1
ATOM 9256 C C . VAL C 1 305 ? 22.975 47.822 81.552 1.00 30.71 314 VAL C C 1
ATOM 9257 O O . VAL C 1 305 ? 23.558 48.480 82.424 1.00 31.99 314 VAL C O 1
ATOM 9261 N N . VAL C 1 306 ? 23.543 46.836 80.850 1.00 29.07 315 VAL C N 1
ATOM 9262 C CA . VAL C 1 306 ? 24.932 46.387 81.025 1.00 26.59 315 VAL C CA 1
ATOM 9263 C C . VAL C 1 306 ? 25.709 46.880 79.792 1.00 24.86 315 VAL C C 1
ATOM 9264 O O . VAL C 1 306 ? 25.306 46.593 78.669 1.00 23.12 315 VAL C O 1
ATOM 9268 N N . LEU C 1 307 ? 26.801 47.606 79.997 1.00 23.90 316 LEU C N 1
ATOM 9269 C CA . LEU C 1 307 ? 27.625 48.108 78.876 1.00 25.05 316 LEU C CA 1
ATOM 9270 C C . LEU C 1 307 ? 28.692 47.097 78.504 1.00 23.93 316 LEU C C 1
ATOM 9271 O O . LEU C 1 307 ? 29.366 46.559 79.382 1.00 23.17 316 LEU C O 1
ATOM 9276 N N . GLN C 1 308 ? 28.860 46.885 77.198 1.00 24.07 317 GLN C N 1
ATOM 9277 C CA . GLN C 1 308 ? 29.905 46.024 76.655 1.00 22.35 317 GLN C CA 1
ATOM 9278 C C . GLN C 1 308 ? 31.013 46.863 76.056 1.00 22.51 317 GLN C C 1
ATOM 9279 O O . GLN C 1 308 ? 30.735 47.913 75.440 1.00 21.38 317 GLN C O 1
ATOM 9285 N N . SER C 1 309 ? 32.259 46.419 76.259 1.00 21.18 318 SER C N 1
ATOM 9286 C CA . SER C 1 309 ? 33.441 47.040 75.643 1.00 21.33 318 SER C CA 1
ATOM 9287 C C . SER C 1 309 ? 34.059 46.016 74.714 1.00 21.25 318 SER C C 1
ATOM 9288 O O . SER C 1 309 ? 34.277 44.857 75.116 1.00 19.58 318 SER C O 1
ATOM 9291 N N . GLU C 1 310 ? 34.354 46.435 73.484 1.00 20.71 319 GLU C N 1
ATOM 9292 C CA . GLU C 1 310 ? 34.737 45.495 72.430 1.00 21.59 319 GLU C CA 1
ATOM 9293 C C . GLU C 1 310 ? 36.062 44.795 72.691 1.00 20.55 319 GLU C C 1
ATOM 9294 O O . GLU C 1 310 ? 36.287 43.700 72.185 1.00 19.05 319 GLU C O 1
ATOM 9300 N N . ASN C 1 311 ? 36.910 45.425 73.495 1.00 21.16 320 ASN C N 1
ATOM 9301 C CA . ASN C 1 311 ? 38.157 44.815 73.940 1.00 22.01 320 ASN C CA 1
ATOM 9302 C C . ASN C 1 311 ? 38.012 43.808 75.075 1.00 21.49 320 ASN C C 1
ATOM 9303 O O . ASN C 1 311 ? 39.022 43.419 75.626 1.00 22.43 320 ASN C O 1
ATOM 9308 N N . GLY C 1 312 ? 36.772 43.430 75.440 1.00 19.84 321 GLY C N 1
ATOM 9309 C CA . GLY C 1 312 ? 36.487 42.216 76.197 1.00 19.57 321 GLY C CA 1
ATOM 9310 C C . GLY C 1 312 ? 35.813 42.264 77.580 1.00 18.83 321 GLY C C 1
ATOM 9311 O O . GLY C 1 312 ? 36.052 41.381 78.415 1.00 17.78 321 GLY C O 1
ATOM 9312 N N . LEU C 1 313 ? 34.937 43.236 77.797 1.00 18.84 322 LEU C N 1
ATOM 9313 C CA . LEU C 1 313 ? 34.184 43.388 79.045 1.00 19.06 322 LEU C CA 1
ATOM 9314 C C . LEU C 1 313 ? 32.697 43.501 78.799 1.00 19.76 322 LEU C C 1
ATOM 9315 O O . LEU C 1 313 ? 32.310 44.101 77.815 1.00 19.38 322 LEU C O 1
ATOM 9320 N N . ILE C 1 314 ? 31.880 42.898 79.683 1.00 20.51 323 ILE C N 1
ATOM 9321 C CA . ILE C 1 314 ? 30.508 43.375 79.959 1.00 19.38 323 ILE C CA 1
ATOM 9322 C C . ILE C 1 314 ? 30.458 43.760 81.430 1.00 20.08 323 ILE C C 1
ATOM 9323 O O . ILE C 1 314 ? 31.079 43.085 82.261 1.00 18.12 323 ILE C O 1
ATOM 9328 N N . GLY C 1 315 ? 29.687 44.814 81.726 1.00 20.77 324 GLY C N 1
ATOM 9329 C CA . GLY C 1 315 ? 29.550 45.393 83.074 1.00 21.98 324 GLY C CA 1
ATOM 9330 C C . GLY C 1 315 ? 30.379 46.662 83.247 1.00 23.55 324 GLY C C 1
ATOM 9331 O O . GLY C 1 315 ? 30.789 46.996 84.378 1.00 23.38 324 GLY C O 1
ATOM 9332 N N . MET C 1 316 ? 30.633 47.374 82.139 1.00 23.49 325 MET C N 1
ATOM 9333 C CA . MET C 1 316 ? 31.577 48.462 82.146 1.00 25.25 325 MET C CA 1
ATOM 9334 C C . MET C 1 316 ? 30.953 49.639 82.880 1.00 26.35 325 MET C C 1
ATOM 9335 O O . MET C 1 316 ? 29.791 49.986 82.646 1.00 25.18 325 MET C O 1
ATOM 9340 N N . GLY C 1 317 ? 31.727 50.220 83.789 1.00 27.13 326 GLY C N 1
ATOM 9341 C CA . GLY C 1 317 ? 31.257 51.330 84.609 1.00 28.80 326 GLY C CA 1
ATOM 9342 C C . GLY C 1 317 ? 31.850 52.648 84.154 1.00 31.18 326 GLY C C 1
ATOM 9343 O O . GLY C 1 317 ? 32.553 52.700 83.140 1.00 29.98 326 GLY C O 1
ATOM 9344 N N . PRO C 1 318 ? 31.600 53.729 84.928 1.00 33.95 327 PRO C N 1
ATOM 9345 C CA . PRO C 1 318 ? 32.212 55.034 84.633 1.00 33.00 327 PRO C CA 1
ATOM 9346 C C . PRO C 1 318 ? 33.712 55.016 84.906 1.00 32.94 327 PRO C C 1
ATOM 9347 O O . PRO C 1 318 ? 34.258 53.968 85.305 1.00 34.36 327 PRO C O 1
ATOM 9351 N N . PHE C 1 319 ? 34.379 56.155 84.719 1.00 30.87 328 PHE C N 1
ATOM 9352 C CA . PHE C 1 319 ? 35.823 56.217 84.959 1.00 29.66 328 PHE C CA 1
ATOM 9353 C C . PHE C 1 319 ? 36.114 55.821 86.400 1.00 31.98 328 PHE C C 1
ATOM 9354 O O . PHE C 1 319 ? 35.284 56.051 87.293 1.00 32.12 328 PHE C O 1
ATOM 9362 N N . PRO C 1 320 ? 37.282 55.201 86.636 1.00 31.55 329 PRO C N 1
ATOM 9363 C CA . PRO C 1 320 ? 37.594 54.812 87.998 1.00 31.64 329 PRO C CA 1
ATOM 9364 C C . PRO C 1 320 ? 37.859 56.037 88.865 1.00 32.08 329 PRO C C 1
ATOM 9365 O O . PRO C 1 320 ? 38.262 57.091 88.367 1.00 29.45 329 PRO C O 1
ATOM 9369 N N . THR C 1 321 ? 37.588 55.880 90.149 1.00 32.29 330 THR C N 1
ATOM 9370 C CA . THR C 1 321 ? 38.134 56.740 91.180 0.50 33.78 330 THR C CA 1
ATOM 9371 C C . THR C 1 321 ? 39.667 56.535 91.234 1.00 33.39 330 THR C C 1
ATOM 9372 O O . THR C 1 321 ? 40.170 55.487 90.812 1.00 29.71 330 THR C O 1
ATOM 9376 N N . GLU C 1 322 ? 40.406 57.532 91.724 1.00 35.97 331 GLU C N 1
ATOM 9377 C CA . GLU C 1 322 ? 41.894 57.499 91.739 1.00 36.67 331 GLU C CA 1
ATOM 9378 C C . GLU C 1 322 ? 42.474 56.131 92.105 1.00 36.55 331 GLU C C 1
ATOM 9379 O O . GLU C 1 322 ? 43.283 55.569 91.375 1.00 40.06 331 GLU C O 1
ATOM 9385 N N . ASP C 1 323 ? 42.043 55.617 93.245 1.00 36.59 332 ASP C N 1
ATOM 9386 C CA . ASP C 1 323 ? 42.470 54.308 93.753 1.00 37.94 332 ASP C CA 1
ATOM 9387 C C . ASP C 1 323 ? 42.280 53.115 92.807 1.00 39.13 332 ASP C C 1
ATOM 9388 O O . ASP C 1 323 ? 43.047 52.153 92.897 1.00 40.10 332 ASP C O 1
ATOM 9393 N N . LYS C 1 324 ? 41.258 53.157 91.942 1.00 36.73 333 LYS C N 1
ATOM 9394 C CA . LYS C 1 324 ? 40.919 52.023 91.067 1.00 35.81 333 LYS C CA 1
ATOM 9395 C C . LYS C 1 324 ? 41.551 52.107 89.668 1.00 34.07 333 LYS C C 1
ATOM 9396 O O . LYS C 1 324 ? 41.344 51.203 88.848 1.00 30.99 333 LYS C O 1
ATOM 9402 N N . VAL C 1 325 ? 42.320 53.165 89.386 1.00 32.86 334 VAL C N 1
ATOM 9403 C CA . VAL C 1 325 ? 42.876 53.370 88.039 1.00 32.07 334 VAL C CA 1
ATOM 9404 C C . VAL C 1 325 ? 43.870 52.246 87.730 1.00 30.95 334 VAL C C 1
ATOM 9405 O O . VAL C 1 325 ? 44.820 52.032 88.474 1.00 30.91 334 VAL C O 1
ATOM 9409 N N . ASP C 1 326 ? 43.624 51.536 86.631 1.00 29.57 335 ASP C N 1
ATOM 9410 C CA . ASP C 1 326 ? 44.320 50.292 86.331 1.00 28.45 335 ASP C CA 1
ATOM 9411 C C . ASP C 1 326 ? 44.490 50.172 84.816 1.00 26.84 335 ASP C C 1
ATOM 9412 O O . ASP C 1 326 ? 43.511 50.115 84.073 1.00 26.99 335 ASP C O 1
ATOM 9417 N N . ALA C 1 327 ? 45.742 50.134 84.377 1.00 27.82 336 ALA C N 1
ATOM 9418 C CA . ALA C 1 327 ? 46.119 49.965 82.968 1.00 27.81 336 ALA C CA 1
ATOM 9419 C C . ALA C 1 327 ? 45.505 48.744 82.260 1.00 26.86 336 ALA C C 1
ATOM 9420 O O . ALA C 1 327 ? 45.249 48.770 81.040 1.00 27.32 336 ALA C O 1
ATOM 9422 N N . ASP C 1 328 ? 45.277 47.680 83.019 1.00 27.37 337 ASP C N 1
ATOM 9423 C CA . ASP C 1 328 ? 44.591 46.486 82.500 1.00 28.12 337 ASP C CA 1
ATOM 9424 C C . ASP C 1 328 ? 43.071 46.631 82.258 1.00 27.94 337 ASP C C 1
ATOM 9425 O O . ASP C 1 328 ? 42.482 45.747 81.657 1.00 27.05 337 ASP C O 1
ATOM 9430 N N . TRP C 1 329 ? 42.467 47.733 82.712 1.00 28.68 338 TRP C N 1
ATOM 9431 C CA . TRP C 1 329 ? 41.026 47.977 82.640 1.00 28.47 338 TRP C CA 1
ATOM 9432 C C . TRP C 1 329 ? 40.751 49.277 81.885 1.00 29.43 338 TRP C C 1
ATOM 9433 O O . TRP C 1 329 ? 40.630 50.342 82.498 1.00 28.44 338 TRP C O 1
ATOM 9444 N N . ILE C 1 330 ? 40.677 49.184 80.556 1.00 28.70 339 ILE C N 1
ATOM 9445 C CA . ILE C 1 330 ? 40.359 50.336 79.705 1.00 29.01 339 ILE C CA 1
ATOM 9446 C C . ILE C 1 330 ? 39.219 49.981 78.749 1.00 27.70 339 ILE C C 1
ATOM 9447 O O . ILE C 1 330 ? 38.898 48.794 78.541 1.00 25.87 339 ILE C O 1
ATOM 9452 N N . ASN C 1 331 ? 38.609 51.021 78.192 1.00 25.64 340 ASN C N 1
ATOM 9453 C CA . ASN C 1 331 ? 37.520 50.876 77.213 1.00 25.38 340 ASN C CA 1
ATOM 9454 C C . ASN C 1 331 ? 38.081 50.917 75.795 1.00 24.99 340 ASN C C 1
ATOM 9455 O O . ASN C 1 331 ? 39.294 51.004 75.620 1.00 24.06 340 ASN C O 1
ATOM 9460 N N . ALA C 1 332 ? 37.203 50.875 74.793 1.00 25.53 341 ALA C N 1
ATOM 9461 C CA . ALA C 1 332 ? 37.604 50.882 73.381 1.00 26.77 341 ALA C CA 1
ATOM 9462 C C . ALA C 1 332 ? 38.423 52.126 72.965 1.00 28.46 341 ALA C C 1
ATOM 9463 O O . ALA C 1 332 ? 39.282 52.041 72.091 1.00 30.12 341 ALA C O 1
ATOM 9465 N N . GLY C 1 333 ? 38.172 53.267 73.607 1.00 30.04 342 GLY C N 1
ATOM 9466 C CA . GLY C 1 333 ? 38.954 54.492 73.373 1.00 30.00 342 GLY C CA 1
ATOM 9467 C C . GLY C 1 333 ? 40.226 54.610 74.209 1.00 29.44 342 GLY C C 1
ATOM 9468 O O . GLY C 1 333 ? 40.790 55.709 74.353 1.00 29.27 342 GLY C O 1
ATOM 9469 N N . LYS C 1 334 ? 40.676 53.493 74.764 1.00 29.45 343 LYS C N 1
ATOM 9470 C CA . LYS C 1 334 ? 41.909 53.419 75.549 1.00 31.37 343 LYS C CA 1
ATOM 9471 C C . LYS C 1 334 ? 41.840 54.283 76.824 1.00 29.16 343 LYS C C 1
ATOM 9472 O O . LYS C 1 334 ? 42.862 54.772 77.290 1.00 28.04 343 LYS C O 1
ATOM 9478 N N . GLN C 1 335 ? 40.638 54.462 77.380 1.00 28.57 344 GLN C N 1
ATOM 9479 C CA . GLN C 1 335 ? 40.460 55.299 78.581 1.00 28.87 344 GLN C CA 1
ATOM 9480 C C . GLN C 1 335 ? 40.331 54.377 79.760 1.00 28.13 344 GLN C C 1
ATOM 9481 O O . GLN C 1 335 ? 39.702 53.336 79.643 1.00 28.43 344 GLN C O 1
ATOM 9487 N N . THR C 1 336 ? 40.908 54.757 80.895 1.00 27.12 345 THR C N 1
ATOM 9488 C CA . THR C 1 336 ? 40.817 53.948 82.111 1.00 26.13 345 THR C CA 1
ATOM 9489 C C . THR C 1 336 ? 39.357 53.855 82.581 1.00 26.34 345 THR C C 1
ATOM 9490 O O . THR C 1 336 ? 38.623 54.842 82.559 1.00 25.01 345 THR C O 1
ATOM 9494 N N . ILE C 1 337 ? 38.948 52.657 82.992 1.00 27.31 346 ILE C N 1
ATOM 9495 C CA . ILE C 1 337 ? 37.536 52.341 83.233 1.00 28.09 346 ILE C CA 1
ATOM 9496 C C . ILE C 1 337 ? 37.338 51.524 84.525 1.00 29.49 346 ILE C C 1
ATOM 9497 O O . ILE C 1 337 ? 38.251 50.831 84.961 1.00 31.70 346 ILE C O 1
ATOM 9502 N N . SER C 1 338 ? 36.158 51.642 85.139 1.00 29.76 347 SER C N 1
ATOM 9503 C CA . SER C 1 338 ? 35.756 50.786 86.260 1.00 29.36 347 SER C CA 1
ATOM 9504 C C . SER C 1 338 ? 34.934 49.605 85.739 1.00 27.11 347 SER C C 1
ATOM 9505 O O . SER C 1 338 ? 34.685 49.490 84.541 1.00 28.09 347 SER C O 1
ATOM 9508 N N . HIS C 1 339 ? 34.554 48.711 86.637 1.00 25.03 348 HIS C N 1
ATOM 9509 C CA . HIS C 1 339 ? 33.554 47.683 86.347 1.00 25.91 348 HIS C CA 1
ATOM 9510 C C . HIS C 1 339 ? 32.595 47.516 87.508 1.00 25.53 348 HIS C C 1
ATOM 9511 O O . HIS C 1 339 ? 32.950 47.765 88.671 1.00 22.98 348 HIS C O 1
ATOM 9518 N N . LEU C 1 340 ? 31.386 47.073 87.169 1.00 25.00 349 LEU C N 1
ATOM 9519 C CA . LEU C 1 340 ? 30.282 46.968 88.098 1.00 26.15 349 LEU C CA 1
ATOM 9520 C C . LEU C 1 340 ? 30.052 45.520 88.514 1.00 26.29 349 LEU C C 1
ATOM 9521 O O . LEU C 1 340 ? 30.644 44.588 87.949 1.00 26.20 349 LEU C O 1
ATOM 9526 N N . ALA C 1 341 ? 29.195 45.359 89.519 1.00 25.20 350 ALA C N 1
ATOM 9527 C CA . ALA C 1 341 ? 28.773 44.055 90.010 1.00 25.25 350 ALA C CA 1
ATOM 9528 C C . ALA C 1 341 ? 28.239 43.187 88.859 1.00 24.22 350 ALA C C 1
ATOM 9529 O O . ALA C 1 341 ? 27.428 43.649 88.058 1.00 21.87 350 ALA C O 1
ATOM 9531 N N . GLY C 1 342 ? 28.724 41.947 88.773 1.00 24.90 351 GLY C N 1
ATOM 9532 C CA . GLY C 1 342 ? 28.307 41.001 87.739 1.00 24.89 351 GLY C CA 1
ATOM 9533 C C . GLY C 1 342 ? 29.023 41.163 86.402 1.00 24.96 351 GLY C C 1
ATOM 9534 O O . GLY C 1 342 ? 28.560 40.627 85.383 1.00 23.81 351 GLY C O 1
ATOM 9535 N N . SER C 1 343 ? 30.148 41.884 86.390 1.00 24.22 352 SER C N 1
ATOM 9536 C CA . SER C 1 343 ? 30.918 42.034 85.159 1.00 25.58 352 SER C CA 1
ATOM 9537 C C . SER C 1 343 ? 31.602 40.714 84.775 1.00 23.42 352 SER C C 1
ATOM 9538 O O . SER C 1 343 ? 31.684 39.771 85.586 1.00 19.92 352 SER C O 1
ATOM 9541 N N . ALA C 1 344 ? 32.103 40.669 83.542 1.00 21.82 353 ALA C N 1
ATOM 9542 C CA . ALA C 1 344 ? 32.707 39.458 83.012 1.00 21.68 353 ALA C CA 1
ATOM 9543 C C . ALA C 1 344 ? 33.675 39.787 81.894 1.00 20.55 353 ALA C C 1
ATOM 9544 O O . ALA C 1 344 ? 33.370 40.612 81.016 1.00 20.39 353 ALA C O 1
ATOM 9546 N N . LEU C 1 345 ? 34.853 39.173 81.946 1.00 19.19 354 LEU C N 1
ATOM 9547 C CA . LEU C 1 345 ? 35.875 39.411 80.929 1.00 20.13 354 LEU C CA 1
ATOM 9548 C C . LEU C 1 345 ? 35.944 38.248 79.969 1.00 19.01 354 LEU C C 1
ATOM 9549 O O . LEU C 1 345 ? 35.748 37.125 80.366 1.00 18.84 354 LEU C O 1
ATOM 9554 N N . PHE C 1 346 ? 36.257 38.552 78.708 1.00 19.28 355 PHE C N 1
ATOM 9555 C CA . PHE C 1 346 ? 36.414 37.578 77.648 1.00 18.89 355 PHE C CA 1
ATOM 9556 C C . PHE C 1 346 ? 37.490 38.070 76.672 1.00 19.63 355 PHE C C 1
ATOM 9557 O O . PHE C 1 346 ? 37.884 39.234 76.705 1.00 18.54 355 PHE C O 1
ATOM 9565 N N . ASP C 1 347 ? 37.954 37.179 75.801 1.00 19.49 356 ASP C N 1
ATOM 9566 C CA . ASP C 1 347 ? 38.970 37.548 74.797 1.00 19.74 356 ASP C CA 1
ATOM 9567 C C . ASP C 1 347 ? 38.323 38.203 73.581 1.00 19.04 356 ASP C C 1
ATOM 9568 O O . ASP C 1 347 ? 37.096 38.259 73.461 1.00 19.59 356 ASP C O 1
ATOM 9573 N N . SER C 1 348 ? 39.158 38.669 72.667 1.00 19.67 357 SER C N 1
ATOM 9574 C CA . SER C 1 348 ? 38.688 39.410 71.489 1.00 20.24 357 SER C CA 1
ATOM 9575 C C . SER C 1 348 ? 37.901 38.571 70.493 1.00 19.52 357 SER C C 1
ATOM 9576 O O . SER C 1 348 ? 37.011 39.093 69.817 1.00 18.73 357 SER C O 1
ATOM 9579 N N . ALA C 1 349 ? 38.200 37.275 70.410 1.00 19.15 358 ALA C N 1
ATOM 9580 C CA . ALA C 1 349 ? 37.429 36.409 69.537 1.00 18.33 358 ALA C CA 1
ATOM 9581 C C . ALA C 1 349 ? 36.020 36.242 70.093 1.00 18.10 358 ALA C C 1
ATOM 9582 O O . ALA C 1 349 ? 35.052 36.387 69.365 1.00 17.97 358 ALA C O 1
ATOM 9584 N N . THR C 1 350 ? 35.912 35.913 71.385 1.00 17.38 359 THR C N 1
ATOM 9585 C CA . THR C 1 350 ? 34.632 35.810 72.036 1.00 17.37 359 THR C CA 1
ATOM 9586 C C . THR C 1 350 ? 33.897 37.153 71.964 1.00 17.31 359 THR C C 1
ATOM 9587 O O . THR C 1 350 ? 32.697 37.184 71.688 1.00 18.70 359 THR C O 1
ATOM 9591 N N . SER C 1 351 ? 34.601 38.259 72.205 1.00 17.06 360 SER C N 1
ATOM 9592 C CA . SER C 1 351 ? 33.954 39.575 72.108 1.00 16.64 360 SER C CA 1
ATOM 9593 C C . SER C 1 351 ? 33.315 39.837 70.738 1.00 16.41 360 SER C C 1
ATOM 9594 O O . SER C 1 351 ? 32.218 40.358 70.661 1.00 15.65 360 SER C O 1
ATOM 9597 N N . PHE C 1 352 ? 34.000 39.521 69.651 1.00 15.91 361 PHE C N 1
ATOM 9598 C CA . PHE C 1 352 ? 33.356 39.736 68.349 1.00 16.42 361 PHE C CA 1
ATOM 9599 C C . PHE C 1 352 ? 32.370 38.646 67.942 1.00 17.24 361 PHE C C 1
ATOM 9600 O O . PHE C 1 352 ? 31.461 38.915 67.173 1.00 17.40 361 PHE C O 1
ATOM 9608 N N . ALA C 1 353 ? 32.482 37.460 68.525 1.00 17.87 362 ALA C N 1
ATOM 9609 C CA . ALA C 1 353 ? 31.428 36.447 68.375 1.00 19.88 362 ALA C CA 1
ATOM 9610 C C . ALA C 1 353 ? 30.156 36.979 69.012 1.00 20.20 362 ALA C C 1
ATOM 9611 O O . ALA C 1 353 ? 29.066 36.907 68.438 1.00 21.29 362 ALA C O 1
ATOM 9613 N N . MET C 1 354 ? 30.325 37.509 70.222 1.00 19.42 363 MET C N 1
ATOM 9614 C CA . MET C 1 354 ? 29.269 38.194 70.939 1.00 18.98 363 MET C CA 1
ATOM 9615 C C . MET C 1 354 ? 28.583 39.264 70.073 1.00 18.39 363 MET C C 1
ATOM 9616 O O . MET C 1 354 ? 27.359 39.270 69.915 1.00 19.30 363 MET C O 1
ATOM 9621 N N . ILE C 1 355 ? 29.380 40.130 69.470 1.00 18.41 364 ILE C N 1
ATOM 9622 C CA . ILE C 1 355 ? 28.873 41.265 68.672 1.00 18.43 364 ILE C CA 1
ATOM 9623 C C . ILE C 1 355 ? 28.306 40.819 67.302 1.00 17.48 364 ILE C C 1
ATOM 9624 O O . ILE C 1 355 ? 27.143 41.113 66.960 1.00 14.87 364 ILE C O 1
ATOM 9629 N N . ARG C 1 356 ? 29.130 40.111 66.534 1.00 16.75 365 ARG C N 1
ATOM 9630 C CA . ARG C 1 356 ? 28.739 39.555 65.217 1.00 16.30 365 ARG C CA 1
ATOM 9631 C C . ARG C 1 356 ? 27.480 38.702 65.327 1.00 16.51 365 ARG C C 1
ATOM 9632 O O . ARG C 1 356 ? 26.619 38.727 64.449 1.00 15.55 365 ARG C O 1
ATOM 9640 N N . GLY C 1 357 ? 27.366 37.968 66.431 1.00 16.87 366 GLY C N 1
ATOM 9641 C CA . GLY C 1 357 ? 26.238 37.073 66.662 1.00 16.82 366 GLY C CA 1
ATOM 9642 C C . GLY C 1 357 ? 24.987 37.791 67.102 1.00 16.99 366 GLY C C 1
ATOM 9643 O O . GLY C 1 357 ? 23.991 37.144 67.394 1.00 16.42 366 GLY C O 1
ATOM 9644 N N . GLY C 1 358 ? 25.046 39.124 67.191 1.00 16.07 367 GLY C N 1
ATOM 9645 C CA . GLY C 1 358 ? 23.890 39.931 67.504 1.00 16.24 367 GLY C CA 1
ATOM 9646 C C . GLY C 1 358 ? 23.481 39.832 68.956 1.00 16.54 367 GLY C C 1
ATOM 9647 O O . GLY C 1 358 ? 22.293 39.952 69.262 1.00 16.57 367 GLY C O 1
ATOM 9648 N N . HIS C 1 359 ? 24.429 39.616 69.866 1.00 17.00 368 HIS C N 1
ATOM 9649 C CA . HIS C 1 359 ? 24.052 39.477 71.272 1.00 18.24 368 HIS C CA 1
ATOM 9650 C C . HIS C 1 359 ? 23.845 40.823 71.991 1.00 19.48 368 HIS C C 1
ATOM 9651 O O . HIS C 1 359 ? 23.339 40.834 73.103 1.00 20.82 368 HIS C O 1
ATOM 9658 N N . MET C 1 360 ? 24.212 41.940 71.354 1.00 19.52 369 MET C N 1
ATOM 9659 C CA . MET C 1 360 ? 23.804 43.265 71.809 1.00 20.68 369 MET C CA 1
ATOM 9660 C C . MET C 1 360 ? 22.366 43.567 71.421 1.00 20.08 369 MET C C 1
ATOM 9661 O O . MET C 1 360 ? 21.948 43.281 70.311 1.00 19.44 369 MET C O 1
ATOM 9666 N N . ASP C 1 361 ? 21.642 44.189 72.338 1.00 20.26 370 ASP C N 1
ATOM 9667 C CA . ASP C 1 361 ? 20.259 44.643 72.108 1.00 20.67 370 ASP C CA 1
ATOM 9668 C C . ASP C 1 361 ? 20.193 46.022 71.457 1.00 20.85 370 ASP C C 1
ATOM 9669 O O . ASP C 1 361 ? 19.240 46.326 70.727 1.00 20.16 370 ASP C O 1
ATOM 9674 N N . LEU C 1 362 ? 21.211 46.835 71.726 1.00 21.53 371 LEU C N 1
ATOM 9675 C CA . LEU C 1 362 ? 21.347 48.192 71.192 1.00 23.04 371 LEU C CA 1
ATOM 9676 C C . LEU C 1 362 ? 22.809 48.509 70.900 1.00 23.49 371 LEU C C 1
ATOM 9677 O O . LEU C 1 362 ? 23.684 48.331 71.762 1.00 23.76 371 LEU C O 1
ATOM 9682 N N . THR C 1 363 ? 23.080 48.954 69.683 1.00 24.32 372 THR C N 1
ATOM 9683 C CA . THR C 1 363 ? 24.386 49.514 69.371 1.00 26.80 372 THR C CA 1
ATOM 9684 C C . THR C 1 363 ? 24.215 50.989 68.929 1.00 25.83 372 THR C C 1
ATOM 9685 O O . THR C 1 363 ? 23.449 51.298 68.010 1.00 25.64 372 THR C O 1
ATOM 9689 N N . MET C 1 364 ? 24.914 51.885 69.631 1.00 23.71 373 MET C N 1
ATOM 9690 C CA . MET C 1 364 ? 24.766 53.318 69.470 1.00 24.83 373 MET C CA 1
ATOM 9691 C C . MET C 1 364 ? 26.116 53.904 69.092 1.00 24.45 373 MET C C 1
ATOM 9692 O O . MET C 1 364 ? 27.081 53.789 69.844 1.00 22.52 373 MET C O 1
ATOM 9697 N N . LEU C 1 365 ? 26.156 54.527 67.921 1.00 24.04 374 LEU C N 1
ATOM 9698 C CA . LEU C 1 365 ? 27.391 54.938 67.234 1.00 26.46 374 LEU C CA 1
ATOM 9699 C C . LEU C 1 365 ? 27.230 56.355 66.742 1.00 24.49 374 LEU C C 1
ATOM 9700 O O . LEU C 1 365 ? 26.119 56.767 66.428 1.00 21.69 374 LEU C O 1
ATOM 9705 N N . GLY C 1 366 ? 28.351 57.052 66.588 1.00 24.41 375 GLY C N 1
ATOM 9706 C CA . GLY C 1 366 ? 28.388 58.318 65.855 1.00 25.42 375 GLY C CA 1
ATOM 9707 C C . GLY C 1 366 ? 28.421 58.048 64.360 1.00 26.17 375 GLY C C 1
ATOM 9708 O O . GLY C 1 366 ? 28.529 56.899 63.926 1.00 27.99 375 GLY C O 1
ATOM 9709 N N . ALA C 1 367 ? 28.317 59.104 63.564 1.00 25.78 376 ALA C N 1
ATOM 9710 C CA . ALA C 1 367 ? 28.444 58.997 62.107 1.00 26.17 376 ALA C CA 1
ATOM 9711 C C . ALA C 1 367 ? 28.935 60.301 61.533 1.00 26.26 376 ALA C C 1
ATOM 9712 O O . ALA C 1 367 ? 28.570 61.355 62.023 1.00 25.39 376 ALA C O 1
ATOM 9714 N N . LEU C 1 368 ? 29.755 60.211 60.494 1.00 27.93 377 LEU C N 1
ATOM 9715 C CA . LEU C 1 368 ? 30.144 61.378 59.703 1.00 28.34 377 LEU C CA 1
ATOM 9716 C C . LEU C 1 368 ? 29.095 61.629 58.628 1.00 28.34 377 LEU C C 1
ATOM 9717 O O . LEU C 1 368 ? 28.887 62.765 58.217 1.00 27.31 377 LEU C O 1
ATOM 9722 N N . GLU C 1 369 ? 28.456 60.566 58.155 1.00 26.93 378 GLU C N 1
ATOM 9723 C CA . GLU C 1 369 ? 27.366 60.668 57.200 1.00 27.04 378 GLU C CA 1
ATOM 9724 C C . GLU C 1 369 ? 26.541 59.388 57.307 1.00 26.32 378 GLU C C 1
ATOM 9725 O O . GLU C 1 369 ? 27.103 58.296 57.488 1.00 24.10 378 GLU C O 1
ATOM 9731 N N . VAL C 1 370 ? 25.220 59.521 57.229 1.00 24.74 379 VAL C N 1
ATOM 9732 C CA . VAL C 1 370 ? 24.308 58.380 57.345 1.00 25.16 379 VAL C CA 1
ATOM 9733 C C . VAL C 1 370 ? 23.206 58.530 56.297 1.00 26.29 379 VAL C C 1
ATOM 9734 O O . VAL C 1 370 ? 22.675 59.625 56.101 1.00 29.58 379 VAL C O 1
ATOM 9738 N N . ALA C 1 371 ? 22.861 57.436 55.631 1.00 25.42 380 ALA C N 1
ATOM 9739 C CA . ALA C 1 371 ? 22.026 57.503 54.442 1.00 26.04 380 ALA C CA 1
ATOM 9740 C C . ALA C 1 371 ? 20.636 56.995 54.716 1.00 26.58 380 ALA C C 1
ATOM 9741 O O . ALA C 1 371 ? 20.428 56.219 55.645 1.00 26.19 380 ALA C O 1
ATOM 9743 N N . ALA C 1 372 ? 19.690 57.447 53.888 1.00 30.37 381 ALA C N 1
ATOM 9744 C CA . ALA C 1 372 ? 18.280 57.059 53.961 1.00 30.19 381 ALA C CA 1
ATOM 9745 C C . ALA C 1 372 ? 18.043 55.542 53.871 1.00 31.93 381 ALA C C 1
ATOM 9746 O O . ALA C 1 372 ? 17.110 55.018 54.488 1.00 34.36 381 ALA C O 1
ATOM 9748 N N . ASN C 1 373 ? 18.891 54.846 53.114 1.00 31.15 382 ASN C N 1
ATOM 9749 C CA . ASN C 1 373 ? 18.887 53.376 53.061 1.00 29.49 382 ASN C CA 1
ATOM 9750 C C . ASN C 1 373 ? 19.486 52.657 54.288 1.00 28.46 382 ASN C C 1
ATOM 9751 O O . ASN C 1 373 ? 19.433 51.422 54.366 1.00 26.73 382 ASN C O 1
ATOM 9756 N N . GLY C 1 374 ? 20.067 53.419 55.220 1.00 26.18 383 GLY C N 1
ATOM 9757 C CA . GLY C 1 374 ? 20.620 52.886 56.454 1.00 25.70 383 GLY C CA 1
ATOM 9758 C C . GLY C 1 374 ? 22.110 52.602 56.387 1.00 25.07 383 GLY C C 1
ATOM 9759 O O . GLY C 1 374 ? 22.681 52.112 57.359 1.00 25.09 383 GLY C O 1
ATOM 9760 N N . ASP C 1 375 ? 22.749 52.890 55.249 1.00 25.92 384 ASP C N 1
ATOM 9761 C CA . ASP C 1 375 ? 24.215 52.902 55.175 1.00 25.89 384 ASP C CA 1
ATOM 9762 C C . ASP C 1 375 ? 24.763 53.988 56.084 1.00 25.53 384 ASP C C 1
ATOM 9763 O O . ASP C 1 375 ? 24.073 54.969 56.383 1.00 27.27 384 ASP C O 1
ATOM 9768 N N . LEU C 1 376 ? 25.997 53.822 56.530 1.00 24.58 385 LEU C N 1
ATOM 9769 C CA . LEU C 1 376 ? 26.662 54.897 57.248 1.00 25.73 385 LEU C CA 1
ATOM 9770 C C . LEU C 1 376 ? 28.147 54.898 56.969 1.00 26.61 385 LEU C C 1
ATOM 9771 O O . LEU C 1 376 ? 28.740 53.859 56.653 1.00 25.91 385 LEU C O 1
ATOM 9776 N N . ALA C 1 377 ? 28.728 56.081 57.093 1.00 28.45 386 ALA C N 1
ATOM 9777 C CA . ALA C 1 377 ? 30.140 56.282 56.919 1.00 32.70 386 ALA C CA 1
ATOM 9778 C C . ALA C 1 377 ? 30.666 56.983 58.162 1.00 35.60 386 ALA C C 1
ATOM 9779 O O . ALA C 1 377 ? 30.143 58.029 58.565 1.00 31.06 386 ALA C O 1
ATOM 9781 N N . ASN C 1 378 ? 31.610 56.322 58.829 1.00 39.12 387 ASN C N 1
ATOM 9782 C CA . ASN C 1 378 ? 32.625 56.998 59.625 1.00 42.23 387 ASN C CA 1
ATOM 9783 C C . ASN C 1 378 ? 33.928 56.529 58.989 1.00 48.45 387 ASN C C 1
ATOM 9784 O O . ASN C 1 378 ? 34.595 57.292 58.294 1.00 49.79 387 ASN C O 1
ATOM 9789 N N . PHE C 1 379 ? 34.214 55.240 59.185 1.00 55.61 388 PHE C N 1
ATOM 9790 C CA . PHE C 1 379 ? 35.408 54.535 58.713 1.00 60.82 388 PHE C CA 1
ATOM 9791 C C . PHE C 1 379 ? 36.605 55.402 58.312 1.00 63.32 388 PHE C C 1
ATOM 9792 O O . PHE C 1 379 ? 37.583 55.464 59.053 1.00 65.04 388 PHE C O 1
ATOM 9800 N N . MET C 1 380 ? 36.542 56.039 57.146 1.00 70.25 389 MET C N 1
ATOM 9801 C CA . MET C 1 380 ? 37.672 56.841 56.671 1.00 77.95 389 MET C CA 1
ATOM 9802 C C . MET C 1 380 ? 37.265 57.974 55.731 1.00 76.44 389 MET C C 1
ATOM 9803 O O . MET C 1 380 ? 36.080 58.188 55.452 1.00 77.24 389 MET C O 1
ATOM 9808 N N . ILE C 1 381 ? 38.281 58.719 55.301 1.00 75.08 390 ILE C N 1
ATOM 9809 C CA . ILE C 1 381 ? 38.173 59.701 54.225 1.00 75.38 390 ILE C CA 1
ATOM 9810 C C . ILE C 1 381 ? 39.454 59.528 53.383 1.00 77.39 390 ILE C C 1
ATOM 9811 O O . ILE C 1 381 ? 40.550 59.795 53.889 1.00 74.85 390 ILE C O 1
ATOM 9816 N N . PRO C 1 382 ? 39.335 59.053 52.116 1.00 81.20 391 PRO C N 1
ATOM 9817 C CA . PRO C 1 382 ? 40.539 58.558 51.406 1.00 81.07 391 PRO C CA 1
ATOM 9818 C C . PRO C 1 382 ? 41.510 59.643 50.898 1.00 81.17 391 PRO C C 1
ATOM 9819 O O . PRO C 1 382 ? 41.074 60.635 50.310 1.00 84.90 391 PRO C O 1
ATOM 9823 N N . GLY C 1 383 ? 42.811 59.419 51.104 1.00 79.05 392 GLY C N 1
ATOM 9824 C CA . GLY C 1 383 ? 43.860 60.409 50.807 1.00 76.18 392 GLY C CA 1
ATOM 9825 C C . GLY C 1 383 ? 43.994 61.502 51.861 1.00 74.69 392 GLY C C 1
ATOM 9826 O O . GLY C 1 383 ? 44.654 62.521 51.619 1.00 73.96 392 GLY C O 1
ATOM 9827 N N . LYS C 1 384 ? 43.385 61.278 53.034 1.00 73.38 393 LYS C N 1
ATOM 9828 C CA . LYS C 1 384 ? 43.145 62.326 54.039 1.00 72.34 393 LYS C CA 1
ATOM 9829 C C . LYS C 1 384 ? 43.469 61.794 55.460 1.00 70.66 393 LYS C C 1
ATOM 9830 O O . LYS C 1 384 ? 44.465 61.094 55.636 1.00 67.68 393 LYS C O 1
ATOM 9836 N N . LEU C 1 385 ? 42.663 62.146 56.467 1.00 71.37 394 LEU C N 1
ATOM 9837 C CA . LEU C 1 385 ? 42.790 61.580 57.817 1.00 72.96 394 LEU C CA 1
ATOM 9838 C C . LEU C 1 385 ? 42.243 60.136 57.820 1.00 76.69 394 LEU C C 1
ATOM 9839 O O . LEU C 1 385 ? 41.021 59.938 57.818 1.00 80.90 394 LEU C O 1
ATOM 9844 N N . VAL C 1 386 ? 43.143 59.145 57.820 1.00 73.79 395 VAL C N 1
ATOM 9845 C CA . VAL C 1 386 ? 42.772 57.723 57.683 1.00 71.43 395 VAL C CA 1
ATOM 9846 C C . VAL C 1 386 ? 43.281 56.899 58.874 1.00 66.42 395 VAL C C 1
ATOM 9847 O O . VAL C 1 386 ? 44.494 56.752 59.060 1.00 65.73 395 VAL C O 1
ATOM 9851 N N . LYS C 1 387 ? 42.337 56.351 59.647 1.00 60.38 396 LYS C N 1
ATOM 9852 C CA . LYS C 1 387 ? 42.624 55.646 60.905 1.00 54.97 396 LYS C CA 1
ATOM 9853 C C . LYS C 1 387 ? 42.473 54.125 60.807 1.00 47.78 396 LYS C C 1
ATOM 9854 O O . LYS C 1 387 ? 43.351 53.400 61.268 1.00 47.51 396 LYS C O 1
ATOM 9860 N N . GLY C 1 388 ? 41.357 53.656 60.239 1.00 39.89 397 GLY C N 1
ATOM 9861 C CA . GLY C 1 388 ? 41.047 52.210 60.115 1.00 36.04 397 GLY C CA 1
ATOM 9862 C C . GLY C 1 388 ? 39.632 51.870 60.571 1.00 30.68 397 GLY C C 1
ATOM 9863 O O . GLY C 1 388 ? 38.983 52.694 61.206 1.00 28.96 397 GLY C O 1
ATOM 9864 N N . PRO C 1 389 ? 39.149 50.644 60.276 1.00 28.12 398 PRO C N 1
ATOM 9865 C CA . PRO C 1 389 ? 37.764 50.280 60.658 1.00 26.32 398 PRO C CA 1
ATOM 9866 C C . PRO C 1 389 ? 37.538 50.079 62.163 1.00 25.40 398 PRO C C 1
ATOM 9867 O O . PRO C 1 389 ? 36.402 50.208 62.631 1.00 24.87 398 PRO C O 1
ATOM 9871 N N . GLY C 1 390 ? 38.590 49.730 62.901 1.00 23.82 399 GLY C N 1
ATOM 9872 C CA . GLY C 1 390 ? 38.453 49.378 64.318 1.00 23.72 399 GLY C CA 1
ATOM 9873 C C . GLY C 1 390 ? 37.482 48.219 64.434 1.00 24.74 399 GLY C C 1
ATOM 9874 O O . GLY C 1 390 ? 37.513 47.288 63.616 1.00 24.61 399 GLY C O 1
ATOM 9875 N N . GLY C 1 391 ? 36.596 48.309 65.417 1.00 24.45 400 GLY C N 1
ATOM 9876 C CA . GLY C 1 391 ? 35.460 47.408 65.551 1.00 23.92 400 GLY C CA 1
ATOM 9877 C C . GLY C 1 391 ? 34.146 47.965 65.028 1.00 22.91 400 GLY C C 1
ATOM 9878 O O . GLY C 1 391 ? 33.110 47.327 65.186 1.00 21.80 400 GLY C O 1
ATOM 9879 N N . ALA C 1 392 ? 34.175 49.148 64.413 1.00 22.93 401 ALA C N 1
ATOM 9880 C CA . ALA C 1 392 ? 32.958 49.786 63.896 1.00 22.62 401 ALA C CA 1
ATOM 9881 C C . ALA C 1 392 ? 32.184 48.929 62.864 1.00 22.40 401 ALA C C 1
ATOM 9882 O O . ALA C 1 392 ? 30.935 48.876 62.893 1.00 22.95 401 ALA C O 1
ATOM 9884 N N . MET C 1 393 ? 32.907 48.227 61.993 1.00 21.93 402 MET C N 1
ATOM 9885 C CA . MET C 1 393 ? 32.275 47.459 60.907 1.00 22.15 402 MET C CA 1
ATOM 9886 C C . MET C 1 393 ? 31.563 46.231 61.443 1.00 22.03 402 MET C C 1
ATOM 9887 O O . MET C 1 393 ? 30.492 45.869 60.938 1.00 21.29 402 MET C O 1
ATOM 9892 N N . ASP C 1 394 ? 32.175 45.585 62.439 1.00 22.86 403 ASP C N 1
ATOM 9893 C CA . ASP C 1 394 ? 31.549 44.456 63.143 1.00 24.08 403 ASP C CA 1
ATOM 9894 C C . ASP C 1 394 ? 30.345 44.934 63.949 1.00 25.36 403 ASP C C 1
ATOM 9895 O O . ASP C 1 394 ? 29.266 44.323 63.887 1.00 24.05 403 ASP C O 1
ATOM 9900 N N . LEU C 1 395 ? 30.518 46.031 64.693 1.00 24.68 404 LEU C N 1
ATOM 9901 C CA . LEU C 1 395 ? 29.401 46.583 65.482 1.00 25.77 404 LEU C CA 1
ATOM 9902 C C . LEU C 1 395 ? 28.129 46.846 64.642 1.00 26.01 404 LEU C C 1
ATOM 9903 O O . LEU C 1 395 ? 27.035 46.461 65.034 1.00 28.42 404 LEU C O 1
ATOM 9908 N N . VAL C 1 396 ? 28.277 47.487 63.489 1.00 26.50 405 VAL C N 1
ATOM 9909 C CA . VAL C 1 396 ? 27.118 47.849 62.671 1.00 26.37 405 VAL C CA 1
ATOM 9910 C C . VAL C 1 396 ? 26.510 46.698 61.880 1.00 27.94 405 VAL C C 1
ATOM 9911 O O . VAL C 1 396 ? 25.331 46.752 61.570 1.00 29.05 405 VAL C O 1
ATOM 9915 N N . SER C 1 397 ? 27.302 45.669 61.564 1.00 28.71 406 SER C N 1
ATOM 9916 C CA . SER C 1 397 ? 26.813 44.489 60.855 1.00 29.05 406 SER C CA 1
ATOM 9917 C C . SER C 1 397 ? 26.332 43.376 61.802 1.00 30.13 406 SER C C 1
ATOM 9918 O O . SER C 1 397 ? 26.076 42.256 61.366 1.00 32.25 406 SER C O 1
ATOM 9921 N N . CYS C 1 398 ? 26.199 43.690 63.089 1.00 30.88 407 CYS C N 1
ATOM 9922 C CA . CYS C 1 398 ? 25.716 42.751 64.113 1.00 30.35 407 CYS C CA 1
ATOM 9923 C C . CYS C 1 398 ? 24.363 42.113 63.801 1.00 30.89 407 CYS C C 1
ATOM 9924 O O . CYS C 1 398 ? 24.065 41.046 64.335 1.00 30.83 407 CYS C O 1
ATOM 9927 N N . GLY C 1 399 ? 23.555 42.772 62.963 1.00 28.95 408 GLY C N 1
ATOM 9928 C CA . GLY C 1 399 ? 22.166 42.376 62.709 1.00 28.52 408 GLY C CA 1
ATOM 9929 C C . GLY C 1 399 ? 21.225 42.908 63.775 1.00 29.73 408 GLY C C 1
ATOM 9930 O O . GLY C 1 399 ? 20.008 42.743 63.684 1.00 32.65 408 GLY C O 1
ATOM 9931 N N . THR C 1 400 ? 21.794 43.565 64.780 1.00 29.67 409 THR C N 1
ATOM 9932 C CA . THR C 1 400 ? 21.082 44.013 65.954 1.00 31.69 409 THR C CA 1
ATOM 9933 C C . THR C 1 400 ? 20.668 45.463 65.711 1.00 29.52 409 THR C C 1
ATOM 9934 O O . THR C 1 400 ? 21.182 46.113 64.800 1.00 27.71 409 THR C O 1
ATOM 9938 N N . ARG C 1 401 ? 19.748 45.950 66.537 1.00 26.53 410 ARG C N 1
ATOM 9939 C CA . ARG C 1 401 ? 19.328 47.342 66.514 1.00 25.23 410 ARG C CA 1
ATOM 9940 C C . ARG C 1 401 ? 20.513 48.337 66.645 1.00 22.85 410 ARG C C 1
ATOM 9941 O O . ARG C 1 401 ? 21.207 48.359 67.671 1.00 22.80 410 ARG C O 1
ATOM 9949 N N . VAL C 1 402 ? 20.737 49.125 65.591 1.00 21.04 411 VAL C N 1
ATOM 9950 C CA . VAL C 1 402 ? 21.784 50.165 65.553 1.00 21.82 411 VAL C CA 1
ATOM 9951 C C . VAL C 1 402 ? 21.161 51.567 65.539 1.00 20.70 411 VAL C C 1
ATOM 9952 O O . VAL C 1 402 ? 20.412 51.923 64.619 1.00 21.06 411 VAL C O 1
ATOM 9956 N N . VAL C 1 403 ? 21.485 52.375 66.543 1.00 21.33 412 VAL C N 1
ATOM 9957 C CA . VAL C 1 403 ? 21.025 53.773 66.587 1.00 20.75 412 VAL C CA 1
ATOM 9958 C C . VAL C 1 403 ? 22.221 54.705 66.388 1.00 22.89 412 VAL C C 1
ATOM 9959 O O . VAL C 1 403 ? 23.254 54.544 67.029 1.00 23.03 412 VAL C O 1
ATOM 9963 N N . VAL C 1 404 ? 22.073 55.677 65.500 1.00 22.59 413 VAL C N 1
ATOM 9964 C CA . VAL C 1 404 ? 23.128 56.645 65.257 1.00 24.74 413 VAL C CA 1
ATOM 9965 C C . VAL C 1 404 ? 22.704 57.901 65.971 1.00 23.72 413 VAL C C 1
ATOM 9966 O O . VAL C 1 404 ? 21.548 58.310 65.849 1.00 22.82 413 VAL C O 1
ATOM 9970 N N . THR C 1 405 ? 23.635 58.461 66.748 1.00 23.38 414 THR C N 1
ATOM 9971 C CA . THR C 1 405 ? 23.457 59.727 67.443 1.00 24.98 414 THR C CA 1
ATOM 9972 C C . THR C 1 405 ? 24.486 60.695 66.890 1.00 26.42 414 THR C C 1
ATOM 9973 O O . THR C 1 405 ? 25.695 60.503 67.063 1.00 26.25 414 THR C O 1
ATOM 9977 N N . THR C 1 406 ? 24.025 61.743 66.235 1.00 27.41 415 THR C N 1
ATOM 9978 C CA . THR C 1 406 ? 24.958 62.654 65.601 1.00 27.81 415 THR C CA 1
ATOM 9979 C C . THR C 1 406 ? 24.320 64.013 65.411 1.00 26.71 415 THR C C 1
ATOM 9980 O O . THR C 1 406 ? 23.100 64.122 65.294 1.00 24.22 415 THR C O 1
ATOM 9984 N N . THR C 1 407 ? 25.141 65.052 65.365 1.00 26.79 416 THR C N 1
ATOM 9985 C CA . THR C 1 407 ? 24.609 66.366 65.084 1.00 26.98 416 THR C CA 1
ATOM 9986 C C . THR C 1 407 ? 24.074 66.297 63.664 1.00 26.06 416 THR C C 1
ATOM 9987 O O . THR C 1 407 ? 24.558 65.522 62.833 1.00 24.70 416 THR C O 1
ATOM 9991 N N . HIS C 1 408 ? 23.050 67.100 63.417 1.00 25.97 417 HIS C N 1
ATOM 9992 C CA . HIS C 1 408 ? 22.245 66.992 62.229 1.00 25.68 417 HIS C CA 1
ATOM 9993 C C . HIS C 1 408 ? 23.021 67.438 61.005 1.00 26.11 417 HIS C C 1
ATOM 9994 O O . HIS C 1 408 ? 22.891 66.829 59.957 1.00 24.16 417 HIS C O 1
ATOM 10001 N N . CYS C 1 409 ? 23.824 68.490 61.146 1.00 27.12 418 CYS C N 1
ATOM 10002 C CA . CYS C 1 409 ? 24.595 69.034 60.022 1.00 28.84 418 CYS C CA 1
ATOM 10003 C C . CYS C 1 409 ? 26.040 69.179 60.367 1.00 28.50 418 CYS C C 1
ATOM 10004 O O . CYS C 1 409 ? 26.396 69.233 61.532 1.00 28.52 418 CYS C O 1
ATOM 10007 N N . ASN C 1 410 ? 26.865 69.262 59.332 1.00 30.27 419 ASN C N 1
ATOM 10008 C CA . ASN C 1 410 ? 28.243 69.724 59.480 1.00 32.53 419 ASN C CA 1
ATOM 10009 C C . ASN C 1 410 ? 28.272 71.213 59.856 1.00 33.16 419 ASN C C 1
ATOM 10010 O O . ASN C 1 410 ? 27.327 71.957 59.570 1.00 30.13 419 ASN C O 1
ATOM 10015 N N . LYS C 1 411 ? 29.366 71.656 60.470 1.00 35.26 420 LYS C N 1
ATOM 10016 C CA . LYS C 1 411 ? 29.461 73.038 60.945 1.00 37.60 420 LYS C CA 1
ATOM 10017 C C . LYS C 1 411 ? 29.347 74.069 59.814 1.00 36.17 420 LYS C C 1
ATOM 10018 O O . LYS C 1 411 ? 28.855 75.175 60.034 1.00 35.49 420 LYS C O 1
ATOM 10024 N N . ASN C 1 412 ? 29.792 73.695 58.614 1.00 35.13 421 ASN C N 1
ATOM 10025 C CA . ASN C 1 412 ? 29.597 74.507 57.408 1.00 35.17 421 ASN C CA 1
ATOM 10026 C C . ASN C 1 412 ? 28.214 74.434 56.697 1.00 35.86 421 ASN C C 1
ATOM 10027 O O . ASN C 1 412 ? 28.076 74.936 55.589 1.00 37.94 421 ASN C O 1
ATOM 10032 N N . GLY C 1 413 ? 27.219 73.785 57.305 1.00 36.26 422 GLY C N 1
ATOM 10033 C CA . GLY C 1 413 ? 25.868 73.706 56.723 1.00 35.23 422 GLY C CA 1
ATOM 10034 C C . GLY C 1 413 ? 25.492 72.427 55.989 1.00 34.40 422 GLY C C 1
ATOM 10035 O O . GLY C 1 413 ? 24.314 72.063 55.976 1.00 33.33 422 GLY C O 1
ATOM 10036 N N . ASP C 1 414 ? 26.466 71.763 55.361 1.00 33.23 423 ASP C N 1
ATOM 10037 C CA . ASP C 1 414 ? 26.224 70.505 54.639 1.00 33.85 423 ASP C CA 1
ATOM 10038 C C . ASP C 1 414 ? 25.502 69.473 55.489 1.00 32.56 423 ASP C C 1
ATOM 10039 O O . ASP C 1 414 ? 25.918 69.209 56.623 1.00 33.67 423 ASP C O 1
ATOM 10044 N N . PRO C 1 415 ? 24.453 68.845 54.923 1.00 30.66 424 PRO C N 1
ATOM 10045 C CA . PRO C 1 415 ? 23.745 67.833 55.687 1.00 29.96 424 PRO C CA 1
ATOM 10046 C C . PRO C 1 415 ? 24.608 66.591 55.933 1.00 28.95 424 PRO C C 1
ATOM 10047 O O . PRO C 1 415 ? 25.450 66.231 55.102 1.00 28.18 424 PRO C O 1
ATOM 10051 N N . LYS C 1 416 ? 24.411 65.971 57.085 1.00 28.78 425 LYS C N 1
ATOM 10052 C CA . LYS C 1 416 ? 25.016 64.669 57.369 1.00 27.53 425 LYS C CA 1
ATOM 10053 C C . LYS C 1 416 ? 24.041 63.541 57.070 1.00 27.26 425 LYS C C 1
ATOM 10054 O O . LYS C 1 416 ? 24.460 62.388 57.065 1.00 26.32 425 LYS C O 1
ATOM 10060 N N . ILE C 1 417 ? 22.764 63.870 56.821 1.00 25.33 426 ILE C N 1
ATOM 10061 C CA . ILE C 1 417 ? 21.755 62.881 56.489 1.00 25.04 426 ILE C CA 1
ATOM 10062 C C . ILE C 1 417 ? 21.493 63.033 55.000 1.00 25.97 426 ILE C C 1
ATOM 10063 O O . ILE C 1 417 ? 21.045 64.085 54.547 1.00 28.13 426 ILE C O 1
ATOM 10068 N N . VAL C 1 418 ? 21.830 61.996 54.241 1.00 25.20 427 VAL C N 1
ATOM 10069 C CA . VAL C 1 418 ? 21.846 62.044 52.778 1.00 24.99 427 VAL C CA 1
ATOM 10070 C C . VAL C 1 418 ? 21.024 60.913 52.208 1.00 25.77 427 VAL C C 1
ATOM 10071 O O . VAL C 1 418 ? 20.567 60.025 52.936 1.00 24.98 427 VAL C O 1
ATOM 10075 N N . GLU C 1 419 ? 20.782 60.998 50.907 1.00 26.74 428 GLU C N 1
ATOM 10076 C CA . GLU C 1 419 ? 20.172 59.916 50.158 1.00 28.70 428 GLU C CA 1
ATOM 10077 C C . GLU C 1 419 ? 21.105 58.705 50.169 1.00 29.21 428 GLU C C 1
ATOM 10078 O O . GLU C 1 419 ? 20.722 57.625 50.563 1.00 26.86 428 GLU C O 1
ATOM 10084 N N . ARG C 1 420 ? 22.344 58.919 49.758 1.00 29.98 429 ARG C N 1
ATOM 10085 C CA . ARG C 1 420 ? 23.318 57.848 49.678 1.00 30.88 429 ARG C CA 1
ATOM 10086 C C . ARG C 1 420 ? 24.680 58.416 50.024 1.00 28.27 429 ARG C C 1
ATOM 10087 O O . ARG C 1 420 ? 24.922 59.589 49.783 1.00 25.58 429 ARG C O 1
ATOM 10095 N N . CYS C 1 421 ? 25.546 57.589 50.601 1.00 27.09 430 CYS C N 1
ATOM 10096 C CA . CYS C 1 421 ? 26.825 58.052 51.146 1.00 28.14 430 CYS C CA 1
ATOM 10097 C C . CYS C 1 421 ? 27.859 58.405 50.059 1.00 28.69 430 CYS C C 1
ATOM 10098 O O . CYS C 1 421 ? 28.157 57.608 49.183 1.00 27.67 430 CYS C O 1
ATOM 10101 N N . ARG C 1 422 ? 28.403 59.612 50.152 1.00 30.64 431 ARG C N 1
ATOM 10102 C CA . ARG C 1 422 ? 29.562 60.027 49.370 1.00 33.37 431 ARG C CA 1
ATOM 10103 C C . ARG C 1 422 ? 30.819 59.474 50.028 1.00 33.69 431 ARG C C 1
ATOM 10104 O O . ARG C 1 422 ? 31.749 59.026 49.351 1.00 33.17 431 ARG C O 1
ATOM 10112 N N . LEU C 1 423 ? 30.839 59.514 51.362 1.00 33.58 432 LEU C N 1
ATOM 10113 C CA . LEU C 1 423 ? 32.001 59.068 52.131 1.00 33.57 432 LEU C CA 1
ATOM 10114 C C . LEU C 1 423 ? 31.988 57.535 52.166 1.00 30.91 432 LEU C C 1
ATOM 10115 O O . LEU C 1 423 ? 30.922 56.926 52.025 1.00 28.03 432 LEU C O 1
ATOM 10120 N N . PRO C 1 424 ? 33.165 56.906 52.329 1.00 30.28 433 PRO C N 1
ATOM 10121 C CA . PRO C 1 424 ? 33.193 55.443 52.308 1.00 29.36 433 PRO C CA 1
ATOM 10122 C C . PRO C 1 424 ? 32.417 54.769 53.446 1.00 28.98 433 PRO C C 1
ATOM 10123 O O . PRO C 1 424 ? 32.525 55.155 54.617 1.00 25.26 433 PRO C O 1
ATOM 10127 N N . VAL C 1 425 ? 31.686 53.725 53.066 1.00 27.16 434 VAL C N 1
ATOM 10128 C CA . VAL C 1 425 ? 30.697 53.081 53.913 1.00 26.92 434 VAL C CA 1
ATOM 10129 C C . VAL C 1 425 ? 31.373 52.233 55.011 1.00 25.32 434 VAL C C 1
ATOM 10130 O O . VAL C 1 425 ? 32.345 51.554 54.763 1.00 25.80 434 VAL C O 1
ATOM 10134 N N . THR C 1 426 ? 30.861 52.333 56.235 1.00 25.41 435 THR C N 1
ATOM 10135 C CA . THR C 1 426 ? 31.247 51.485 57.369 1.00 25.10 435 THR C CA 1
ATOM 10136 C C . THR C 1 426 ? 30.429 50.190 57.381 1.00 26.39 435 THR C C 1
ATOM 10137 O O . THR C 1 426 ? 30.949 49.118 57.655 1.00 27.20 435 THR C O 1
ATOM 10141 N N . GLY C 1 427 ? 29.137 50.308 57.100 1.00 27.93 436 GLY C N 1
ATOM 10142 C CA . GLY C 1 427 ? 28.253 49.165 56.950 1.00 27.12 436 GLY C CA 1
ATOM 10143 C C . GLY C 1 427 ? 27.126 49.545 56.032 1.00 27.77 436 GLY C C 1
ATOM 10144 O O . GLY C 1 427 ? 26.829 50.728 55.873 1.00 28.40 436 GLY C O 1
ATOM 10145 N N . LYS C 1 428 ? 26.489 48.530 55.464 1.00 28.25 437 LYS C N 1
ATOM 10146 C CA . LYS C 1 428 ? 25.436 48.666 54.462 1.00 29.47 437 LYS C CA 1
ATOM 10147 C C . LYS C 1 428 ? 24.078 48.269 55.076 1.00 29.88 437 LYS C C 1
ATOM 10148 O O . LYS C 1 428 ? 23.969 47.200 55.675 1.00 29.68 437 LYS C O 1
ATOM 10154 N N . HIS C 1 429 ? 23.071 49.136 54.964 1.00 29.30 438 HIS C N 1
ATOM 10155 C CA . HIS C 1 429 ? 21.675 48.818 55.384 1.00 31.20 438 HIS C CA 1
ATOM 10156 C C . HIS C 1 429 ? 21.537 48.335 56.835 1.00 30.48 438 HIS C C 1
ATOM 10157 O O . HIS C 1 429 ? 20.814 47.372 57.119 1.00 31.36 438 HIS C O 1
ATOM 10164 N N . CYS C 1 430 ? 22.218 49.026 57.746 1.00 29.49 439 CYS C N 1
ATOM 10165 C CA . CYS C 1 430 ? 22.336 48.603 59.146 1.00 28.50 439 CYS C CA 1
ATOM 10166 C C . CYS C 1 430 ? 21.808 49.586 60.195 1.00 25.90 439 CYS C C 1
ATOM 10167 O O . CYS C 1 430 ? 21.539 49.175 61.316 1.00 25.96 439 CYS C O 1
ATOM 10170 N N . VAL C 1 431 ? 21.686 50.872 59.868 1.00 22.55 440 VAL C N 1
ATOM 10171 C CA . VAL C 1 431 ? 21.145 51.850 60.815 1.00 21.44 440 VAL C CA 1
ATOM 10172 C C . VAL C 1 431 ? 19.612 51.789 60.846 1.00 21.58 440 VAL C C 1
ATOM 10173 O O . VAL C 1 431 ? 18.966 51.851 59.797 1.00 21.39 440 VAL C O 1
ATOM 10177 N N . CYS C 1 432 ? 19.052 51.674 62.057 1.00 20.70 441 CYS C N 1
ATOM 10178 C CA . CYS C 1 432 ? 17.600 51.570 62.283 1.00 21.42 441 CYS C CA 1
ATOM 10179 C C . CYS C 1 432 ? 16.924 52.914 62.594 1.00 21.68 441 CYS C C 1
ATOM 10180 O O . CYS C 1 432 ? 15.728 53.117 62.312 1.00 20.94 441 CYS C O 1
ATOM 10183 N N . ARG C 1 433 ? 17.697 53.805 63.203 1.00 22.66 442 ARG C N 1
ATOM 10184 C CA . ARG C 1 433 ? 17.188 55.010 63.827 1.00 23.36 442 ARG C CA 1
ATOM 10185 C C . ARG C 1 433 ? 18.317 56.031 63.860 1.00 23.88 442 ARG C C 1
ATOM 10186 O O . ARG C 1 433 ? 19.470 55.664 64.147 1.00 22.63 442 ARG C O 1
ATOM 10194 N N . ILE C 1 434 ? 17.984 57.290 63.576 1.00 21.51 443 ILE C N 1
ATOM 10195 C CA . ILE C 1 434 ? 18.957 58.388 63.587 1.00 22.05 443 ILE C CA 1
ATOM 10196 C C . ILE C 1 434 ? 18.420 59.415 64.547 1.00 21.89 443 ILE C C 1
ATOM 10197 O O . ILE C 1 434 ? 17.295 59.872 64.384 1.00 21.23 443 ILE C O 1
ATOM 10202 N N . ILE C 1 435 ? 19.217 59.745 65.559 1.00 22.95 444 ILE C N 1
ATOM 10203 C CA . ILE C 1 435 ? 18.849 60.746 66.550 1.00 23.36 444 ILE C CA 1
ATOM 10204 C C . ILE C 1 435 ? 19.807 61.936 66.396 1.00 23.86 444 ILE C C 1
ATOM 10205 O O . ILE C 1 435 ? 21.034 61.793 66.393 1.00 22.55 444 ILE C O 1
ATOM 10210 N N . THR C 1 436 ? 19.212 63.105 66.186 1.00 25.25 445 THR C N 1
ATOM 10211 C CA . THR C 1 436 ? 19.935 64.359 66.127 1.00 27.14 445 THR C CA 1
ATOM 10212 C C . THR C 1 436 ? 19.297 65.324 67.121 1.00 29.81 445 THR C C 1
ATOM 10213 O O . THR C 1 436 ? 18.311 64.986 67.808 1.00 29.65 445 THR C O 1
ATOM 10217 N N . GLU C 1 437 ? 19.871 66.525 67.197 1.00 30.48 446 GLU C N 1
ATOM 10218 C CA . GLU C 1 437 ? 19.326 67.586 68.033 1.00 31.46 446 GLU C CA 1
ATOM 10219 C C . GLU C 1 437 ? 17.979 68.098 67.470 1.00 31.70 446 GLU C C 1
ATOM 10220 O O . GLU C 1 437 ? 17.153 68.597 68.235 1.00 33.87 446 GLU C O 1
ATOM 10226 N N . TYR C 1 438 ? 17.773 67.973 66.152 1.00 30.34 447 TYR C N 1
ATOM 10227 C CA . TYR C 1 438 ? 16.521 68.403 65.502 1.00 29.63 447 TYR C CA 1
ATOM 10228 C C . TYR C 1 438 ? 15.450 67.328 65.384 1.00 28.94 447 TYR C C 1
ATOM 10229 O O . TYR C 1 438 ? 14.253 67.638 65.434 1.00 26.12 447 TYR C O 1
ATOM 10238 N N . ALA C 1 439 ? 15.865 66.075 65.198 1.00 26.94 448 ALA C N 1
ATOM 10239 C CA . ALA C 1 439 ? 14.932 65.051 64.744 1.00 26.71 448 ALA C CA 1
ATOM 10240 C C . ALA C 1 439 ? 15.302 63.649 65.183 1.00 25.43 448 ALA C C 1
ATOM 10241 O O . ALA C 1 439 ? 16.380 63.410 65.734 1.00 27.70 448 ALA C O 1
ATOM 10243 N N . VAL C 1 440 ? 14.342 62.762 64.989 1.00 25.42 449 VAL C N 1
ATOM 10244 C CA . VAL C 1 440 ? 14.502 61.330 65.129 1.00 25.38 449 VAL C CA 1
ATOM 10245 C C . VAL C 1 440 ? 13.862 60.756 63.859 1.00 26.22 449 VAL C C 1
ATOM 10246 O O . VAL C 1 440 ? 12.669 61.007 63.584 1.00 27.79 449 VAL C O 1
ATOM 10250 N N . PHE C 1 441 ? 14.686 60.063 63.064 1.00 25.71 450 PHE C N 1
ATOM 10251 C CA . PHE C 1 441 ? 14.279 59.370 61.850 1.00 25.00 450 PHE C CA 1
ATOM 10252 C C . PHE C 1 441 ? 14.373 57.876 62.076 1.00 25.41 450 PHE C C 1
ATOM 10253 O O . PHE C 1 441 ? 15.365 57.417 62.644 1.00 24.88 450 PHE C O 1
ATOM 10261 N N . ASP C 1 442 ? 13.370 57.129 61.614 1.00 25.70 451 ASP C N 1
ATOM 10262 C CA . ASP C 1 442 ? 13.511 55.679 61.416 1.00 27.44 451 ASP C CA 1
ATOM 10263 C C . ASP C 1 442 ? 13.878 55.383 59.960 1.00 26.58 451 ASP C C 1
ATOM 10264 O O . ASP C 1 442 ? 13.481 56.111 59.055 1.00 26.44 451 ASP C O 1
ATOM 10269 N N . VAL C 1 443 ? 14.692 54.357 59.754 1.00 26.79 452 VAL C N 1
ATOM 10270 C CA . VAL C 1 443 ? 14.954 53.829 58.420 1.00 27.08 452 VAL C CA 1
ATOM 10271 C C . VAL C 1 443 ? 13.970 52.681 58.280 1.00 29.06 452 VAL C C 1
ATOM 10272 O O . VAL C 1 443 ? 14.129 51.655 58.923 1.00 33.11 452 VAL C O 1
ATOM 10276 N N . VAL C 1 444 ? 12.947 52.876 57.455 1.00 30.59 453 VAL C N 1
ATOM 10277 C CA . VAL C 1 444 ? 11.877 51.897 57.249 1.00 30.13 453 VAL C CA 1
ATOM 10278 C C . VAL C 1 444 ? 11.891 51.534 55.754 1.00 30.24 453 VAL C C 1
ATOM 10279 O O . VAL C 1 444 ? 11.667 52.396 54.911 1.00 31.20 453 VAL C O 1
ATOM 10283 N N . ASP C 1 445 ? 12.191 50.267 55.444 1.00 29.67 454 ASP C N 1
ATOM 10284 C CA . ASP C 1 445 ? 12.264 49.750 54.058 1.00 31.51 454 ASP C CA 1
ATOM 10285 C C . ASP C 1 445 ? 13.199 50.543 53.136 1.00 31.32 454 ASP C C 1
ATOM 10286 O O . ASP C 1 445 ? 12.856 50.843 51.987 1.00 32.65 454 ASP C O 1
ATOM 10291 N N . GLY C 1 446 ? 14.382 50.872 53.648 1.00 29.42 455 GLY C N 1
ATOM 10292 C CA . GLY C 1 446 ? 15.397 51.588 52.882 1.00 29.23 455 GLY C CA 1
ATOM 10293 C C . GLY C 1 446 ? 15.083 53.040 52.582 1.00 29.53 455 GLY C C 1
ATOM 10294 O O . GLY C 1 446 ? 15.653 53.615 51.658 1.00 27.05 455 GLY C O 1
ATOM 10295 N N . ARG C 1 447 ? 14.183 53.631 53.364 1.00 31.22 456 ARG C N 1
ATOM 10296 C CA . ARG C 1 447 ? 13.798 55.034 53.206 1.00 35.23 456 ARG C CA 1
ATOM 10297 C C . ARG C 1 447 ? 13.465 55.628 54.590 1.00 31.92 456 ARG C C 1
ATOM 10298 O O . ARG C 1 447 ? 13.264 54.893 55.545 1.00 29.91 456 ARG C O 1
ATOM 10306 N N . LEU C 1 448 ? 13.440 56.957 54.668 1.00 32.33 457 LEU C N 1
ATOM 10307 C CA . LEU C 1 448 ? 13.431 57.696 55.932 1.00 31.35 457 LEU C CA 1
ATOM 10308 C C . LEU C 1 448 ? 12.017 58.109 56.341 1.00 30.70 457 LEU C C 1
ATOM 10309 O O . LEU C 1 448 ? 11.248 58.562 55.506 1.00 28.99 457 LEU C O 1
ATOM 10314 N N . VAL C 1 449 ? 11.678 57.939 57.623 1.00 28.97 458 VAL C N 1
ATOM 10315 C CA . VAL C 1 449 ? 10.410 58.409 58.164 1.00 29.57 458 VAL C CA 1
ATOM 10316 C C . VAL C 1 449 ? 10.691 59.301 59.372 1.00 29.78 458 VAL C C 1
ATOM 10317 O O . VAL C 1 449 ? 11.284 58.858 60.356 1.00 30.68 458 VAL C O 1
ATOM 10321 N N . LEU C 1 450 ? 10.271 60.565 59.295 1.00 29.65 459 LEU C N 1
ATOM 10322 C CA . LEU C 1 450 ? 10.481 61.492 60.382 1.00 29.48 459 LEU C CA 1
ATOM 10323 C C . LEU C 1 450 ? 9.540 61.100 61.511 1.00 30.59 459 LEU C C 1
ATOM 10324 O O . LEU C 1 450 ? 8.323 61.154 61.360 1.00 30.78 459 LEU C O 1
ATOM 10329 N N . LYS C 1 451 ? 10.119 60.700 62.634 1.00 31.57 460 LYS C N 1
ATOM 10330 C CA . LYS C 1 451 ? 9.356 60.148 63.743 1.00 34.28 460 LYS C CA 1
ATOM 10331 C C . LYS C 1 451 ? 9.086 61.232 64.775 1.00 32.02 460 LYS C C 1
ATOM 10332 O O . LYS C 1 451 ? 7.960 61.349 65.256 1.00 31.03 460 LYS C O 1
ATOM 10338 N N . GLU C 1 452 ? 10.120 62.011 65.112 1.00 31.98 461 GLU C N 1
ATOM 10339 C CA . GLU C 1 452 ? 10.031 63.091 66.111 1.00 31.29 461 GLU C CA 1
ATOM 10340 C C . GLU C 1 452 ? 10.743 64.358 65.647 1.00 30.75 461 GLU C C 1
ATOM 10341 O O . GLU C 1 452 ? 11.702 64.280 64.886 1.00 30.42 461 GLU C O 1
ATOM 10347 N N . ILE C 1 453 ? 10.267 65.517 66.099 1.00 32.91 462 ILE C N 1
ATOM 10348 C CA . ILE C 1 453 ? 11.012 66.793 65.952 1.00 34.97 462 ILE C CA 1
ATOM 10349 C C . ILE C 1 453 ? 11.108 67.514 67.285 1.00 36.28 462 ILE C C 1
ATOM 10350 O O . ILE C 1 453 ? 10.217 67.391 68.137 1.00 35.92 462 ILE C O 1
ATOM 10355 N N . ALA C 1 454 ? 12.180 68.282 67.458 1.00 38.11 463 ALA C N 1
ATOM 10356 C CA . ALA C 1 454 ? 12.435 68.939 68.736 1.00 38.14 463 ALA C CA 1
ATOM 10357 C C . ALA C 1 454 ? 11.383 70.020 68.999 1.00 39.13 463 ALA C C 1
ATOM 10358 O O . ALA C 1 454 ? 10.926 70.686 68.054 1.00 34.96 463 ALA C O 1
ATOM 10360 N N . GLU C 1 455 ? 11.000 70.157 70.274 1.00 41.34 464 GLU C N 1
ATOM 10361 C CA . GLU C 1 455 ? 10.104 71.224 70.734 1.00 45.82 464 GLU C CA 1
ATOM 10362 C C . GLU C 1 455 ? 10.488 72.521 70.030 1.00 45.85 464 GLU C C 1
ATOM 10363 O O . GLU C 1 455 ? 11.561 73.094 70.247 1.00 43.66 464 GLU C O 1
ATOM 10369 N N . ASP C 1 456 ? 9.615 72.917 69.120 1.00 45.60 465 ASP C N 1
ATOM 10370 C CA . ASP C 1 456 ? 9.801 74.102 68.335 1.00 48.31 465 ASP C CA 1
ATOM 10371 C C . ASP C 1 456 ? 11.146 74.151 67.564 1.00 47.52 465 ASP C C 1
ATOM 10372 O O . ASP C 1 456 ? 12.023 75.000 67.778 1.00 47.19 465 ASP C O 1
ATOM 10377 N N . THR C 1 457 ? 11.293 73.139 66.716 1.00 43.13 466 THR C N 1
ATOM 10378 C CA . THR C 1 457 ? 11.726 73.330 65.348 1.00 41.30 466 THR C CA 1
ATOM 10379 C C . THR C 1 457 ? 10.420 73.168 64.579 1.00 39.08 466 THR C C 1
ATOM 10380 O O . THR C 1 457 ? 9.332 73.194 65.169 1.00 39.18 466 THR C O 1
ATOM 10384 N N . THR C 1 458 ? 10.523 73.024 63.263 1.00 35.48 467 THR C N 1
ATOM 10385 C CA . THR C 1 458 ? 9.390 72.663 62.424 1.00 34.55 467 THR C CA 1
ATOM 10386 C C . THR C 1 458 ? 9.799 71.518 61.523 1.00 33.41 467 THR C C 1
ATOM 10387 O O . THR C 1 458 ? 10.991 71.275 61.309 1.00 33.14 467 THR C O 1
ATOM 10391 N N . VAL C 1 459 ? 8.809 70.818 60.988 1.00 31.92 468 VAL C N 1
ATOM 10392 C CA . VAL C 1 459 ? 9.050 69.906 59.888 1.00 33.45 468 VAL C CA 1
ATOM 10393 C C . VAL C 1 459 ? 9.764 70.679 58.742 1.00 33.72 468 VAL C C 1
ATOM 10394 O O . VAL C 1 459 ? 10.747 70.195 58.167 1.00 31.09 468 VAL C O 1
ATOM 10398 N N . ASP C 1 460 ? 9.324 71.907 58.473 1.00 34.21 469 ASP C N 1
ATOM 10399 C CA . ASP C 1 460 ? 9.895 72.692 57.375 1.00 35.00 469 ASP C CA 1
ATOM 10400 C C . ASP C 1 460 ? 11.405 72.952 57.485 1.00 34.14 469 ASP C C 1
ATOM 10401 O O . ASP C 1 460 ? 12.099 72.896 56.473 1.00 31.66 469 ASP C O 1
ATOM 10406 N N . GLN C 1 461 ? 11.929 73.222 58.683 1.00 34.33 470 GLN C N 1
ATOM 10407 C CA . GLN C 1 461 ? 13.374 73.455 58.795 1.00 35.09 470 GLN C CA 1
ATOM 10408 C C . GLN C 1 461 ? 14.157 72.153 58.711 1.00 35.03 470 GLN C C 1
ATOM 10409 O O . GLN C 1 461 ? 15.212 72.124 58.074 1.00 35.55 470 GLN C O 1
ATOM 10415 N N . VAL C 1 462 ? 13.650 71.086 59.333 1.00 35.09 471 VAL C N 1
ATOM 10416 C CA . VAL C 1 462 ? 14.289 69.771 59.188 1.00 35.94 471 VAL C CA 1
ATOM 10417 C C . VAL C 1 462 ? 14.284 69.287 57.722 1.00 35.00 471 VAL C C 1
ATOM 10418 O O . VAL C 1 462 ? 15.267 68.717 57.287 1.00 34.16 471 VAL C O 1
ATOM 10422 N N . LYS C 1 463 ? 13.239 69.568 56.945 1.00 34.91 472 LYS C N 1
ATOM 10423 C CA . LYS C 1 463 ? 13.321 69.408 55.476 1.00 36.32 472 LYS C CA 1
ATOM 10424 C C . LYS C 1 463 ? 14.595 70.057 54.903 1.00 35.53 472 LYS C C 1
ATOM 10425 O O . LYS C 1 463 ? 15.337 69.438 54.142 1.00 34.98 472 LYS C O 1
ATOM 10431 N N . LYS C 1 464 ? 14.833 71.306 55.292 1.00 34.75 473 LYS C N 1
ATOM 10432 C CA . LYS C 1 464 ? 15.937 72.099 54.751 1.00 35.19 473 LYS C CA 1
ATOM 10433 C C . LYS C 1 464 ? 17.310 71.647 55.257 1.00 31.73 473 LYS C C 1
ATOM 10434 O O . LYS C 1 464 ? 18.303 71.776 54.542 1.00 29.18 473 LYS C O 1
ATOM 10440 N N . LEU C 1 465 ? 17.367 71.136 56.482 1.00 31.25 474 LEU C N 1
ATOM 10441 C CA . LEU C 1 465 ? 18.633 70.679 57.073 1.00 30.67 474 LEU C CA 1
ATOM 10442 C C . LEU C 1 465 ? 19.039 69.241 56.718 1.00 29.93 474 LEU C C 1
ATOM 10443 O O . LEU C 1 465 ? 20.175 68.857 56.985 1.00 30.30 474 LEU C O 1
ATOM 10448 N N . THR C 1 466 ? 18.138 68.440 56.148 1.00 30.85 475 THR C N 1
ATOM 10449 C CA . THR C 1 466 ? 18.493 67.056 55.749 1.00 30.12 475 THR C CA 1
ATOM 10450 C C . THR C 1 466 ? 18.516 66.948 54.235 1.00 29.04 475 THR C C 1
ATOM 10451 O O . THR C 1 466 ? 17.681 67.525 53.551 1.00 29.05 475 THR C O 1
ATOM 10455 N N . GLY C 1 467 ? 19.491 66.197 53.728 1.00 29.95 476 GLY C N 1
ATOM 10456 C CA . GLY C 1 467 ? 19.708 66.025 52.290 1.00 29.84 476 GLY C CA 1
ATOM 10457 C C . GLY C 1 467 ? 18.923 64.898 51.632 1.00 29.53 476 GLY C C 1
ATOM 10458 O O . GLY C 1 467 ? 19.389 64.320 50.659 1.00 29.19 476 GLY C O 1
ATOM 10459 N N . VAL C 1 468 ? 17.750 64.564 52.165 1.00 28.80 477 VAL C N 1
ATOM 10460 C CA . VAL C 1 468 ? 16.820 63.652 51.492 1.00 27.72 477 VAL C CA 1
ATOM 10461 C C . VAL C 1 468 ? 15.411 63.931 51.902 1.00 28.88 477 VAL C C 1
ATOM 10462 O O . VAL C 1 468 ? 15.167 64.494 52.980 1.00 29.25 477 VAL C O 1
ATOM 10466 N N . GLY C 1 469 ? 14.495 63.443 51.074 1.00 28.58 478 GLY C N 1
ATOM 10467 C CA . GLY C 1 469 ? 13.091 63.428 51.411 1.00 30.64 478 GLY C CA 1
ATOM 10468 C C . GLY C 1 469 ? 12.841 62.454 52.539 1.00 31.59 478 GLY C C 1
ATOM 10469 O O . GLY C 1 469 ? 13.722 61.674 52.914 1.00 32.22 478 GLY C O 1
ATOM 10470 N N . PHE C 1 470 ? 11.649 62.533 53.105 1.00 31.58 479 PHE C N 1
ATOM 10471 C CA . PHE C 1 470 ? 11.220 61.597 54.129 1.00 32.74 479 PHE C CA 1
ATOM 10472 C C . PHE C 1 470 ? 9.713 61.686 54.309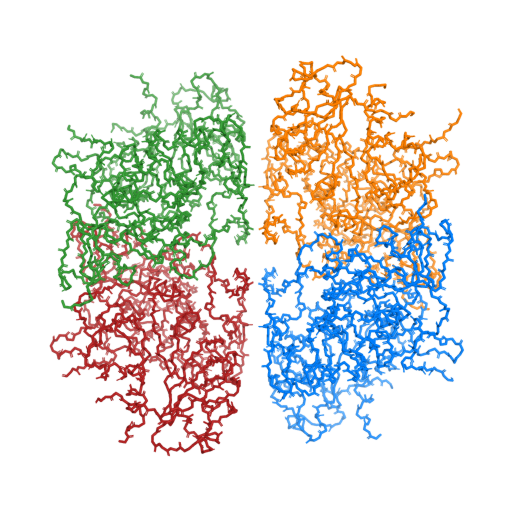 1.00 32.52 479 PHE C C 1
ATOM 10473 O O . PHE C 1 470 ? 9.119 62.698 53.956 1.00 32.38 479 PHE C O 1
ATOM 10481 N N . ASP C 1 471 ? 9.109 60.644 54.871 1.00 32.28 480 ASP C N 1
ATOM 10482 C CA . ASP C 1 471 ? 7.700 60.698 55.236 1.00 35.34 480 ASP C CA 1
ATOM 10483 C C . ASP C 1 471 ? 7.531 61.405 56.573 1.00 34.74 480 ASP C C 1
ATOM 10484 O O . ASP C 1 471 ? 8.292 61.151 57.510 1.00 35.95 480 ASP C O 1
ATOM 10489 N N . ALA C 1 472 ? 6.523 62.284 56.635 1.00 35.31 481 ALA C N 1
ATOM 10490 C CA . ALA C 1 472 ? 6.199 63.104 57.814 1.00 33.65 481 ALA C CA 1
ATOM 10491 C C . ALA C 1 472 ? 4.691 63.108 58.097 1.00 35.04 481 ALA C C 1
ATOM 10492 O O . ALA C 1 472 ? 4.139 64.125 58.513 1.00 34.97 481 ALA C O 1
ATOM 10494 N N . ASP C 1 473 ? 4.035 61.961 57.897 1.00 39.50 482 ASP C N 1
ATOM 10495 C CA . ASP C 1 473 ? 2.578 61.838 58.092 1.00 41.01 482 ASP C CA 1
ATOM 10496 C C . ASP C 1 473 ? 2.174 61.551 59.554 1.00 38.95 482 ASP C C 1
ATOM 10497 O O . ASP C 1 473 ? 0.989 61.508 59.856 1.00 38.40 482 ASP C O 1
ATOM 10502 N N . ASN C 1 474 ? 3.141 61.375 60.461 1.00 38.82 483 ASN C N 1
ATOM 10503 C CA . ASN C 1 474 ? 2.839 61.198 61.889 1.00 37.93 483 ASN C CA 1
ATOM 10504 C C . ASN C 1 474 ? 4.016 61.593 62.797 1.00 37.29 483 ASN C C 1
ATOM 10505 O O . ASN C 1 474 ? 4.670 60.738 63.391 1.00 37.09 483 ASN C O 1
ATOM 10510 N N . VAL C 1 475 ? 4.257 62.895 62.924 1.00 38.70 484 VAL C N 1
ATOM 10511 C CA . VAL C 1 475 ? 5.376 63.412 63.726 1.00 39.55 484 VAL C CA 1
ATOM 10512 C C . VAL C 1 475 ? 4.893 63.791 65.126 1.00 40.30 484 VAL C C 1
ATOM 10513 O O . VAL C 1 475 ? 3.821 64.373 65.269 1.00 39.41 484 VAL C O 1
ATOM 10517 N N . ILE C 1 476 ? 5.668 63.434 66.152 1.00 41.98 485 ILE C N 1
ATOM 10518 C CA . ILE C 1 476 ? 5.415 63.910 67.520 1.00 42.08 485 ILE C CA 1
ATOM 10519 C C . ILE C 1 476 ? 6.556 64.811 67.933 1.00 39.59 485 ILE C C 1
ATOM 10520 O O . ILE C 1 476 ? 7.562 64.893 67.237 1.00 42.34 485 ILE C O 1
ATOM 10525 N N . THR C 1 477 ? 6.376 65.481 69.066 1.00 38.59 486 THR C N 1
ATOM 10526 C CA . THR C 1 477 ? 7.445 66.237 69.715 1.00 37.71 486 THR C CA 1
ATOM 10527 C C . THR C 1 477 ? 8.457 65.268 70.349 1.00 36.33 486 THR C C 1
ATOM 10528 O O . THR C 1 477 ? 8.067 64.248 70.929 1.00 35.52 486 THR C O 1
ATOM 10532 N N . MET C 1 478 ? 9.746 65.591 70.232 1.00 35.22 487 MET C N 1
ATOM 10533 C CA . MET C 1 478 ? 10.812 64.743 70.765 1.00 33.83 487 MET C CA 1
ATOM 10534 C C . MET C 1 478 ? 10.829 64.919 72.276 1.00 33.30 487 MET C C 1
ATOM 10535 O O . MET C 1 478 ? 10.949 66.055 72.729 1.00 33.09 487 MET C O 1
ATOM 10540 N N . PRO C 1 479 ? 10.675 63.817 73.058 1.00 31.90 488 PRO C N 1
ATOM 10541 C CA . PRO C 1 479 ? 10.849 63.907 74.519 1.00 31.36 488 PRO C CA 1
ATOM 10542 C C . PRO C 1 479 ? 12.296 63.731 74.923 1.00 30.85 488 PRO C C 1
ATOM 10543 O O . PRO C 1 479 ? 13.082 63.252 74.137 1.00 33.08 488 PRO C O 1
ATOM 10547 N N . LEU C 1 480 ? 12.634 64.135 76.143 1.00 31.78 489 LEU C N 1
ATOM 10548 C CA . LEU C 1 480 ? 13.993 64.065 76.678 1.00 31.99 489 LEU C CA 1
ATOM 10549 C C . LEU C 1 480 ? 13.922 63.432 78.069 1.00 33.93 489 LEU C C 1
ATOM 10550 O O . LEU C 1 480 ? 12.955 63.632 78.792 1.00 34.03 489 LEU C O 1
ATOM 10555 N N . ALA C 1 481 ? 14.932 62.650 78.431 1.00 37.71 490 ALA C N 1
ATOM 10556 C CA . ALA C 1 481 ? 15.069 62.151 79.805 1.00 38.96 490 ALA C CA 1
ATOM 10557 C C . ALA C 1 481 ? 15.524 63.317 80.708 1.00 40.81 490 ALA C C 1
ATOM 10558 O O . ALA C 1 481 ? 16.267 64.181 80.251 1.00 40.76 490 ALA C O 1
ATOM 10560 N N . PRO C 1 482 ? 15.085 63.346 81.985 1.00 44.64 491 PRO C N 1
ATOM 10561 C CA . PRO C 1 482 ? 15.567 64.390 82.922 1.00 47.80 491 PRO C CA 1
ATOM 10562 C C . PRO C 1 482 ? 17.058 64.282 83.293 1.00 51.72 491 PRO C C 1
ATOM 10563 O O . PRO C 1 482 ? 17.735 63.386 82.800 1.00 52.97 491 PRO C O 1
ATOM 10567 N N . LEU C 1 483 ? 17.541 65.206 84.140 1.00 56.99 492 LEU C N 1
ATOM 10568 C CA . LEU C 1 483 ? 18.930 65.239 84.697 1.00 57.61 492 LEU C CA 1
ATOM 10569 C C . LEU C 1 483 ? 19.835 64.044 84.364 1.00 60.99 492 LEU C C 1
ATOM 10570 O O . LEU C 1 483 ? 19.840 63.018 85.050 1.00 66.58 492 LEU C O 1
ATOM 10575 N N . GLY D 1 2 ? 22.427 44.570 89.977 1.00 36.14 11 GLY D N 1
ATOM 10576 C CA . GLY D 1 2 ? 22.102 44.396 88.521 1.00 36.78 11 GLY D CA 1
ATOM 10577 C C . GLY D 1 2 ? 21.019 43.363 88.201 1.00 36.44 11 GLY D C 1
ATOM 10578 O O . GLY D 1 2 ? 20.112 43.116 89.011 1.00 37.19 11 GLY D O 1
ATOM 10579 N N . LEU D 1 3 ? 21.115 42.765 87.011 1.00 34.02 12 LEU D N 1
ATOM 10580 C CA . LEU D 1 3 ? 20.093 41.824 86.492 1.00 31.61 12 LEU D CA 1
ATOM 10581 C C . LEU D 1 3 ? 19.831 40.611 87.380 1.00 31.47 12 LEU D C 1
ATOM 10582 O O . LEU D 1 3 ? 20.770 40.032 87.946 1.00 30.59 12 LEU D O 1
ATOM 10587 N N . ASP D 1 4 ? 18.546 40.249 87.501 1.00 30.61 13 ASP D N 1
ATOM 10588 C CA . ASP D 1 4 ? 18.105 39.037 88.185 1.00 29.61 13 ASP D CA 1
ATOM 10589 C C . ASP D 1 4 ? 17.300 38.190 87.185 1.00 28.81 13 ASP D C 1
ATOM 10590 O O . ASP D 1 4 ? 16.175 38.515 86.844 1.00 28.53 13 ASP D O 1
ATOM 10595 N N . LYS D 1 5 ? 17.918 37.107 86.721 1.00 27.08 14 LYS D N 1
ATOM 10596 C CA . LYS D 1 5 ? 17.338 36.205 85.740 1.00 26.83 14 LYS D CA 1
ATOM 10597 C C . LYS D 1 5 ? 16.890 34.891 86.378 1.00 24.31 14 LYS D C 1
ATOM 10598 O O . LYS D 1 5 ? 16.563 33.947 85.662 1.00 24.40 14 LYS D O 1
ATOM 10604 N N . VAL D 1 6 ? 16.855 34.837 87.710 1.00 24.01 15 VAL D N 1
ATOM 10605 C CA . VAL D 1 6 ? 16.603 33.587 88.433 1.00 25.11 15 VAL D CA 1
ATOM 10606 C C . VAL D 1 6 ? 15.110 33.244 88.380 1.00 24.33 15 VAL D C 1
ATOM 10607 O O . VAL D 1 6 ? 14.250 34.125 88.487 1.00 23.60 15 VAL D O 1
ATOM 10611 N N . MET D 1 7 ? 14.828 31.951 88.276 1.00 24.02 16 MET D N 1
ATOM 10612 C CA . MET D 1 7 ? 13.525 31.482 87.902 1.00 25.66 16 MET D CA 1
ATOM 10613 C C . MET D 1 7 ? 13.286 30.044 88.353 1.00 26.00 16 MET D C 1
ATOM 10614 O O . MET D 1 7 ? 14.220 29.262 88.465 1.00 24.16 16 MET D O 1
ATOM 10619 N N . SER D 1 8 ? 12.027 29.681 88.577 1.00 26.33 17 SER D N 1
ATOM 10620 C CA . SER D 1 8 ? 11.703 28.310 88.907 1.00 26.76 17 SER D CA 1
ATOM 10621 C C . SER D 1 8 ? 11.993 27.405 87.696 1.00 27.72 17 SER D C 1
ATOM 10622 O O . SER D 1 8 ? 12.073 27.878 86.540 1.00 26.68 17 SER D O 1
ATOM 10625 N N . LEU D 1 9 ? 12.112 26.115 87.989 1.00 27.80 18 LEU D N 1
ATOM 10626 C CA . LEU D 1 9 ? 12.327 25.076 86.985 1.00 28.37 18 LEU D CA 1
ATOM 10627 C C . LEU D 1 9 ? 11.197 25.037 85.953 1.00 28.85 18 LEU D C 1
ATOM 10628 O O . LEU D 1 9 ? 11.444 25.043 84.734 1.00 27.87 18 LEU D O 1
ATOM 10633 N N . SER D 1 10 ? 9.968 24.969 86.462 1.00 27.59 19 SER D N 1
ATOM 10634 C CA . SER D 1 10 ? 8.760 24.917 85.639 1.00 28.27 19 SER D CA 1
ATOM 10635 C C . SER D 1 10 ? 8.609 26.141 84.743 1.00 28.53 19 SER D C 1
ATOM 10636 O O . SER D 1 10 ? 8.366 26.004 83.539 1.00 27.39 19 SER D O 1
ATOM 10639 N N . SER D 1 11 ? 8.772 27.334 85.320 1.00 29.64 20 SER D N 1
ATOM 10640 C CA . SER D 1 11 ? 8.658 28.571 84.533 1.00 30.17 20 SER D CA 1
ATOM 10641 C C . SER D 1 11 ? 9.746 28.697 83.454 1.00 29.96 20 SER D C 1
ATOM 10642 O O . SER D 1 11 ? 9.461 29.117 82.336 1.00 29.54 20 SER D O 1
ATOM 10645 N N . ALA D 1 12 ? 10.975 28.303 83.779 1.00 27.62 21 ALA D N 1
ATOM 10646 C CA . ALA D 1 12 ? 12.091 28.433 82.838 1.00 28.38 21 ALA D CA 1
ATOM 10647 C C . ALA D 1 12 ? 11.851 27.641 81.540 1.00 27.91 21 ALA D C 1
ATOM 10648 O O . ALA D 1 12 ? 12.200 28.105 80.462 1.00 26.70 21 ALA D O 1
ATOM 10650 N N . VAL D 1 13 ? 11.182 26.498 81.680 1.00 28.01 22 VAL D N 1
ATOM 10651 C CA . VAL D 1 13 ? 10.976 25.504 80.632 1.00 29.36 22 VAL D CA 1
ATOM 10652 C C . VAL D 1 13 ? 9.550 25.511 80.028 1.00 29.70 22 VAL D C 1
ATOM 10653 O O . VAL D 1 13 ? 9.323 24.895 78.975 1.00 29.98 22 VAL D O 1
ATOM 10657 N N . GLN D 1 14 ? 8.604 26.227 80.647 1.00 28.86 23 GLN D N 1
ATOM 10658 C CA . GLN D 1 14 ? 7.196 26.209 80.197 1.00 29.22 23 GLN D CA 1
ATOM 10659 C C . GLN D 1 14 ? 6.957 26.709 78.770 1.00 28.97 23 GLN D C 1
ATOM 10660 O O . GLN D 1 14 ? 5.941 26.374 78.175 1.00 29.07 23 GLN D O 1
ATOM 10666 N N . ASP D 1 15 ? 7.868 27.538 78.263 1.00 28.92 24 ASP D N 1
ATOM 10667 C CA . ASP D 1 15 ? 7.772 28.106 76.913 1.00 30.05 24 ASP D CA 1
ATOM 10668 C C . ASP D 1 15 ? 8.263 27.186 75.799 1.00 29.83 24 ASP D C 1
ATOM 10669 O O . ASP D 1 15 ? 8.093 27.527 74.622 1.00 28.02 24 ASP D O 1
ATOM 10674 N N . ILE D 1 16 ? 8.847 26.031 76.152 1.00 28.44 25 ILE D N 1
ATOM 10675 C CA . ILE D 1 16 ? 9.278 25.055 75.160 1.00 27.52 25 ILE D CA 1
ATOM 10676 C C . ILE D 1 16 ? 8.053 24.371 74.565 1.00 29.57 25 ILE D C 1
ATOM 10677 O O . ILE D 1 16 ? 7.333 23.670 75.275 1.00 27.65 25 ILE D O 1
ATOM 10682 N N . LYS D 1 17 ? 7.845 24.558 73.261 1.00 30.79 26 LYS D N 1
ATOM 10683 C CA . LYS D 1 17 ? 6.708 23.965 72.561 1.00 31.50 26 LYS D CA 1
ATOM 10684 C C . LYS D 1 17 ? 7.097 22.724 71.779 1.00 31.15 26 LYS D C 1
ATOM 10685 O O . LYS D 1 17 ? 8.275 22.507 71.452 1.00 31.79 26 LYS D O 1
ATOM 10691 N N . ASN D 1 18 ? 6.076 21.923 71.483 1.00 29.61 27 ASN D N 1
ATOM 10692 C CA . ASN D 1 18 ? 6.149 20.827 70.529 1.00 29.40 27 ASN D CA 1
ATOM 10693 C C . ASN D 1 18 ? 6.971 21.234 69.302 1.00 28.92 27 ASN D C 1
ATOM 10694 O O . ASN D 1 18 ? 6.762 22.316 68.751 1.00 27.28 27 ASN D O 1
ATOM 10699 N N . GLY D 1 19 ? 7.925 20.393 68.904 1.00 28.18 28 GLY D N 1
ATOM 10700 C CA . GLY D 1 19 ? 8.745 20.669 67.714 1.00 27.74 28 GLY D CA 1
ATOM 10701 C C . GLY D 1 19 ? 9.987 21.523 67.944 1.00 26.50 28 GLY D C 1
ATOM 10702 O O . GLY D 1 19 ? 10.766 21.746 67.012 1.00 25.81 28 GLY D O 1
ATOM 10703 N N . ALA D 1 20 ? 10.184 22.006 69.170 1.00 24.56 29 ALA D N 1
ATOM 10704 C CA . ALA D 1 20 ? 11.287 22.913 69.478 1.00 23.56 29 ALA D CA 1
ATOM 10705 C C . ALA D 1 20 ? 12.649 22.264 69.208 1.00 22.32 29 ALA D C 1
ATOM 10706 O O . ALA D 1 20 ? 12.823 21.047 69.354 1.00 23.64 29 ALA D O 1
ATOM 10708 N N . THR D 1 21 ? 13.597 23.093 68.804 1.00 20.99 30 THR D N 1
ATOM 10709 C CA . THR D 1 21 ? 14.986 22.682 68.724 1.00 20.07 30 THR D CA 1
ATOM 10710 C C . THR D 1 21 ? 15.702 23.092 70.022 1.00 19.23 30 THR D C 1
ATOM 10711 O O . THR D 1 21 ? 15.549 24.237 70.504 1.00 19.24 30 THR D O 1
ATOM 10715 N N . LEU D 1 22 ? 16.461 22.157 70.574 1.00 18.56 31 LEU D N 1
ATOM 10716 C CA . LEU D 1 22 ? 17.263 22.374 71.766 1.00 19.70 31 LEU D CA 1
ATOM 10717 C C . LEU D 1 22 ? 18.708 22.021 71.465 1.00 19.96 31 LEU D C 1
ATOM 10718 O O . LEU D 1 22 ? 18.974 20.993 70.851 1.00 21.21 31 LEU D O 1
ATOM 10723 N N . ALA D 1 23 ? 19.627 22.883 71.895 1.00 20.00 32 ALA D N 1
ATOM 10724 C CA . ALA D 1 23 ? 21.035 22.533 72.023 1.00 18.58 32 ALA D CA 1
ATOM 10725 C C . ALA D 1 23 ? 21.254 22.285 73.523 1.00 18.65 32 ALA D C 1
ATOM 10726 O O . ALA D 1 23 ? 20.814 23.079 74.359 1.00 18.04 32 ALA D O 1
ATOM 10728 N N . VAL D 1 24 ? 21.865 21.155 73.860 1.00 17.67 33 VAL D N 1
ATOM 10729 C CA . VAL D 1 24 ? 21.942 20.706 75.243 1.00 17.97 33 VAL D CA 1
ATOM 10730 C C . VAL D 1 24 ? 23.403 20.390 75.590 1.00 17.99 33 VAL D C 1
ATOM 10731 O O . VAL D 1 24 ? 24.087 19.593 74.902 1.00 16.44 33 VAL D O 1
ATOM 10735 N N . GLY D 1 25 ? 23.876 21.003 76.669 1.00 17.82 34 GLY D N 1
ATOM 10736 C CA . GLY D 1 25 ? 25.248 20.830 77.101 1.00 18.15 34 GLY D CA 1
ATOM 10737 C C . GLY D 1 25 ? 25.500 19.469 77.664 1.00 19.15 34 GLY D C 1
ATOM 10738 O O . GLY D 1 25 ? 24.567 18.676 77.875 1.00 19.38 34 GLY D O 1
ATOM 10739 N N . GLY D 1 26 ? 26.780 19.180 77.868 1.00 19.76 35 GLY D N 1
ATOM 10740 C CA . GLY D 1 26 ? 27.195 17.931 78.507 1.00 19.72 35 GLY D CA 1
ATOM 10741 C C . GLY D 1 26 ? 27.991 16.974 77.634 1.00 18.71 35 GLY D C 1
ATOM 10742 O O . GLY D 1 26 ? 27.921 16.997 76.397 1.00 17.51 35 GLY D O 1
ATOM 10743 N N . PHE D 1 27 ? 28.777 16.147 78.306 1.00 19.37 36 PHE D N 1
ATOM 10744 C CA . PHE D 1 27 ? 29.600 15.113 77.668 1.00 20.24 36 PHE D CA 1
ATOM 10745 C C . PHE D 1 27 ? 29.349 13.892 78.523 1.00 20.75 36 PHE D C 1
ATOM 10746 O O . PHE D 1 27 ? 29.763 13.848 79.685 1.00 21.17 36 PHE D O 1
ATOM 10754 N N . GLY D 1 28 ? 28.646 12.922 77.950 1.00 20.67 37 GLY D N 1
ATOM 10755 C CA . GLY D 1 28 ? 28.023 11.842 78.713 1.00 22.56 37 GLY D CA 1
ATOM 10756 C C . GLY D 1 28 ? 27.062 12.388 79.757 1.00 22.36 37 GLY D C 1
ATOM 10757 O O . GLY D 1 28 ? 26.078 13.041 79.423 1.00 22.88 37 GLY D O 1
ATOM 10758 N N . THR D 1 29 ? 27.367 12.133 81.024 1.00 23.41 38 THR D N 1
ATOM 10759 C CA . THR D 1 29 ? 26.649 12.735 82.151 1.00 22.83 38 THR D CA 1
ATOM 10760 C C . THR D 1 29 ? 27.329 13.979 82.678 1.00 22.63 38 THR D C 1
ATOM 10761 O O . THR D 1 29 ? 26.729 14.707 83.471 1.00 21.79 38 THR D O 1
ATOM 10765 N N . GLY D 1 30 ? 28.575 14.225 82.261 1.00 22.67 39 GLY D N 1
ATOM 10766 C CA . GLY D 1 30 ? 29.354 15.320 82.821 1.00 22.30 39 GLY D CA 1
ATOM 10767 C C . GLY D 1 30 ? 28.899 16.659 82.281 1.00 22.50 39 GLY D C 1
ATOM 10768 O O . GLY D 1 30 ? 29.107 16.958 81.109 1.00 22.95 39 GLY D O 1
ATOM 10769 N N . GLY D 1 31 ? 28.286 17.472 83.129 1.00 21.56 40 GLY D N 1
ATOM 10770 C CA . GLY D 1 31 ? 27.773 18.774 82.705 1.00 22.36 40 GLY D CA 1
ATOM 10771 C C . GLY D 1 31 ? 26.454 18.697 81.971 1.00 22.97 40 GLY D C 1
ATOM 10772 O O . GLY D 1 31 ? 26.037 19.677 81.333 1.00 23.99 40 GLY D O 1
ATOM 10773 N N . MET D 1 32 ? 25.787 17.546 82.082 1.00 21.64 41 MET D N 1
ATOM 10774 C CA . MET D 1 32 ? 24.494 17.317 81.455 1.00 21.65 41 MET D CA 1
ATOM 10775 C C . MET D 1 32 ? 23.434 17.873 82.393 1.00 21.55 41 MET D C 1
ATOM 10776 O O . MET D 1 32 ? 23.370 17.440 83.532 1.00 21.47 41 MET D O 1
ATOM 10781 N N . PRO D 1 33 ? 22.617 18.840 81.931 1.00 21.43 42 PRO D N 1
ATOM 10782 C CA . PRO D 1 33 ? 21.589 19.436 82.785 1.00 21.65 42 PRO D CA 1
ATOM 10783 C C . PRO D 1 33 ? 20.434 18.460 83.041 1.00 22.76 42 PRO D C 1
ATOM 10784 O O . PRO D 1 33 ? 19.388 18.541 82.415 1.00 23.63 42 PRO D O 1
ATOM 10788 N N . HIS D 1 34 ? 20.652 17.551 83.977 1.00 22.74 43 HIS D N 1
ATOM 10789 C CA . HIS D 1 34 ? 19.730 16.447 84.258 1.00 23.26 43 HIS D CA 1
ATOM 10790 C C . HIS D 1 34 ? 18.399 16.912 84.812 1.00 24.17 43 HIS D C 1
ATOM 10791 O O . HIS D 1 34 ? 17.341 16.434 84.367 1.00 24.98 43 HIS D O 1
ATOM 10798 N N . ALA D 1 35 ? 18.458 17.820 85.788 1.00 24.46 44 ALA D N 1
ATOM 10799 C CA . ALA D 1 35 ? 17.248 18.346 86.436 1.00 24.72 44 ALA D CA 1
ATOM 10800 C C . ALA D 1 35 ? 16.311 19.013 85.431 1.00 24.99 44 ALA D C 1
ATOM 10801 O O . ALA D 1 35 ? 15.108 18.778 85.465 1.00 23.81 44 ALA D O 1
ATOM 10803 N N . ILE D 1 36 ? 16.860 19.819 84.521 1.00 24.97 45 ILE D N 1
ATOM 10804 C CA . ILE D 1 36 ? 16.034 20.470 83.480 1.00 25.34 45 ILE D CA 1
ATOM 10805 C C . ILE D 1 36 ? 15.400 19.422 82.553 1.00 24.99 45 ILE D C 1
ATOM 10806 O O . ILE D 1 36 ? 14.214 19.519 82.178 1.00 25.70 45 ILE D O 1
ATOM 10811 N N . MET D 1 37 ? 16.183 18.407 82.211 1.00 24.04 46 MET D N 1
ATOM 10812 C CA . MET D 1 37 ? 15.682 17.297 81.402 1.00 23.49 46 MET D CA 1
ATOM 10813 C C . MET D 1 37 ? 14.540 16.541 82.078 1.00 24.51 46 MET D C 1
ATOM 10814 O O . MET D 1 37 ? 13.597 16.112 81.411 1.00 23.15 46 MET D O 1
ATOM 10819 N N . GLN D 1 38 ? 14.617 16.367 83.396 1.00 25.35 47 GLN D N 1
ATOM 10820 C CA . GLN D 1 38 ? 13.501 15.774 84.134 1.00 25.79 47 GLN D CA 1
ATOM 10821 C C . GLN D 1 38 ? 12.256 16.647 84.013 1.00 25.49 47 GLN D C 1
ATOM 10822 O O . GLN D 1 38 ? 11.154 16.122 83.874 1.00 24.74 47 GLN D O 1
ATOM 10828 N N . GLU D 1 39 ? 12.430 17.969 84.100 1.00 25.80 48 GLU D N 1
ATOM 10829 C CA . GLU D 1 39 ? 11.295 18.904 84.020 1.00 26.34 48 GLU D CA 1
ATOM 10830 C C . GLU D 1 39 ? 10.623 18.859 82.646 1.00 25.18 48 GLU D C 1
ATOM 10831 O O . GLU D 1 39 ? 9.394 18.879 82.519 1.00 22.89 48 GLU D O 1
ATOM 10837 N N . ILE D 1 40 ? 11.452 18.768 81.615 1.00 24.71 49 ILE D N 1
ATOM 10838 C CA . ILE D 1 40 ? 10.965 18.641 80.251 1.00 23.75 49 ILE D CA 1
ATOM 10839 C C . ILE D 1 40 ? 10.152 17.350 80.126 1.00 25.14 49 ILE D C 1
ATOM 10840 O O . ILE D 1 40 ? 9.113 17.341 79.480 1.00 25.19 49 ILE D O 1
ATOM 10845 N N . LYS D 1 41 ? 10.592 16.278 80.777 1.00 27.75 50 LYS D N 1
ATOM 10846 C CA . LYS D 1 41 ? 9.796 15.062 80.798 1.00 29.11 50 LYS D CA 1
ATOM 10847 C C . LYS D 1 41 ? 8.431 15.302 81.459 1.00 31.05 50 LYS D C 1
ATOM 10848 O O . LYS D 1 41 ? 7.401 14.994 80.866 1.00 27.86 50 LYS D O 1
ATOM 10854 N N . LYS D 1 42 ? 8.429 15.897 82.651 1.00 33.60 51 LYS D N 1
ATOM 10855 C CA . LYS D 1 42 ? 7.168 16.173 83.366 1.00 35.86 51 LYS D CA 1
ATOM 10856 C C . LYS D 1 42 ? 6.176 17.027 82.544 1.00 36.01 51 LYS D C 1
ATOM 10857 O O . LYS D 1 42 ? 4.972 16.741 82.530 1.00 33.58 51 LYS D O 1
ATOM 10863 N N . MET D 1 43 ? 6.680 18.041 81.838 1.00 38.05 52 MET D N 1
ATOM 10864 C CA . MET D 1 43 ? 5.818 18.922 81.019 1.00 38.82 52 MET D CA 1
ATOM 10865 C C . MET D 1 43 ? 5.305 18.248 79.724 1.00 37.17 52 MET D C 1
ATOM 10866 O O . MET D 1 43 ? 4.311 18.687 79.150 1.00 37.48 52 MET D O 1
ATOM 10871 N N . GLY D 1 44 ? 6.001 17.222 79.250 1.00 35.15 53 GLY D N 1
ATOM 10872 C CA . GLY D 1 44 ? 5.486 16.346 78.196 1.00 35.77 53 GLY D CA 1
ATOM 10873 C C . GLY D 1 44 ? 5.469 16.855 76.754 1.00 34.02 53 GLY D C 1
ATOM 10874 O O . GLY D 1 44 ? 4.770 16.270 75.920 1.00 33.48 53 GLY D O 1
ATOM 10875 N N . VAL D 1 45 ? 6.207 17.933 76.450 1.00 32.28 54 VAL D N 1
ATOM 10876 C CA . VAL D 1 45 ? 6.507 18.318 75.033 1.00 31.86 54 VAL D CA 1
ATOM 10877 C C . VAL D 1 45 ? 6.979 17.139 74.198 1.00 29.66 54 VAL D C 1
ATOM 10878 O O . VAL D 1 45 ? 7.607 16.233 74.712 1.00 32.00 54 VAL D O 1
ATOM 10882 N N . ARG D 1 46 ? 6.672 17.182 72.910 1.00 31.26 55 ARG D N 1
ATOM 10883 C CA . ARG D 1 46 ? 7.003 16.115 71.974 1.00 31.00 55 ARG D CA 1
ATOM 10884 C C . ARG D 1 46 ? 7.678 16.709 70.754 1.00 27.55 55 ARG D C 1
ATOM 10885 O O . ARG D 1 46 ? 7.702 17.916 70.579 1.00 23.86 55 ARG D O 1
ATOM 10893 N N . ASP D 1 47 ? 8.168 15.827 69.892 1.00 25.95 56 ASP D N 1
ATOM 10894 C CA . ASP D 1 47 ? 8.739 16.202 68.596 1.00 26.85 56 ASP D CA 1
ATOM 10895 C C . ASP D 1 47 ? 9.977 17.095 68.743 1.00 26.11 56 ASP D C 1
ATOM 10896 O O . ASP D 1 47 ? 10.260 17.945 67.890 1.00 24.84 56 ASP D O 1
ATOM 10901 N N . LEU D 1 48 ? 10.731 16.875 69.823 1.00 25.10 57 LEU D N 1
ATOM 10902 C CA . LEU D 1 48 ? 11.934 17.642 70.060 1.00 23.39 57 LEU D CA 1
ATOM 10903 C C . LEU D 1 48 ? 13.011 17.250 69.043 1.00 22.19 57 LEU D C 1
ATOM 10904 O O . LEU D 1 48 ? 13.096 16.093 68.591 1.00 20.04 57 LEU D O 1
ATOM 10909 N N . ILE D 1 49 ? 13.780 18.260 68.664 1.00 21.31 58 ILE D N 1
ATOM 10910 C CA . ILE D 1 49 ? 14.954 18.119 67.826 1.00 21.01 58 ILE D CA 1
ATOM 10911 C C . ILE D 1 49 ? 16.087 18.609 68.708 1.00 19.99 58 ILE D C 1
ATOM 10912 O O . ILE D 1 49 ? 16.100 19.758 69.111 1.00 19.66 58 ILE D O 1
ATOM 10917 N N . ILE D 1 50 ? 17.016 17.726 69.038 1.00 20.28 59 ILE D N 1
ATOM 10918 C CA . ILE D 1 50 ? 18.041 18.020 70.024 1.00 20.15 59 ILE D CA 1
ATOM 10919 C C . ILE D 1 50 ? 19.445 17.848 69.437 1.00 19.78 59 ILE D C 1
ATOM 10920 O O . ILE D 1 50 ? 19.751 16.830 68.820 1.00 19.25 59 ILE D O 1
ATOM 10925 N N . TYR D 1 51 ? 20.275 18.868 69.663 1.00 18.84 60 TYR D N 1
ATOM 10926 C CA . TYR D 1 51 ? 21.671 18.858 69.285 1.00 18.92 60 TYR D CA 1
ATOM 10927 C C . TYR D 1 51 ? 22.471 18.735 70.564 1.00 19.73 60 TYR D C 1
ATOM 10928 O O . TYR D 1 51 ? 22.292 19.554 71.481 1.00 19.92 60 TYR D O 1
ATOM 10937 N N . SER D 1 52 ? 23.366 17.747 70.625 1.00 20.23 61 SER D N 1
ATOM 10938 C CA . SER D 1 52 ? 24.127 17.484 71.839 1.00 20.64 61 SER D CA 1
ATOM 10939 C C . SER D 1 52 ? 25.226 16.511 71.543 1.00 22.72 61 SER D C 1
ATOM 10940 O O . SER D 1 52 ? 25.149 15.745 70.566 1.00 22.74 61 SER D O 1
ATOM 10943 N N . ASP D 1 53 ? 26.274 16.548 72.355 1.00 23.20 62 ASP D N 1
ATOM 10944 C CA . ASP D 1 53 ? 27.421 15.676 72.093 1.00 25.54 62 ASP D CA 1
ATOM 10945 C C . ASP D 1 53 ? 26.981 14.194 72.037 1.00 24.41 62 ASP D C 1
ATOM 10946 O O . ASP D 1 53 ? 27.284 13.483 71.074 1.00 22.71 62 ASP D O 1
ATOM 10951 N N . GLY D 1 54 ? 26.260 13.772 73.078 1.00 23.97 63 GLY D N 1
ATOM 10952 C CA . GLY D 1 54 ? 25.542 12.498 73.109 1.00 24.82 63 GLY D CA 1
ATOM 10953 C C . GLY D 1 54 ? 24.120 12.739 73.604 1.00 24.35 63 GLY D C 1
ATOM 10954 O O . GLY D 1 54 ? 23.647 13.875 73.620 1.00 24.73 63 GLY D O 1
ATOM 10955 N N . ALA D 1 55 ? 23.442 11.676 74.022 1.00 23.55 64 ALA D N 1
ATOM 10956 C CA . ALA D 1 55 ? 22.059 11.777 74.507 1.00 24.34 64 ALA D CA 1
ATOM 10957 C C . ALA D 1 55 ? 21.911 11.247 75.926 1.00 25.09 64 ALA D C 1
ATOM 10958 O O . ALA D 1 55 ? 20.942 10.554 76.252 1.00 26.45 64 ALA D O 1
ATOM 10960 N N . GLY D 1 56 ? 22.861 11.627 76.777 1.00 25.63 65 GLY D N 1
ATOM 10961 C CA . GLY D 1 56 ? 22.921 11.135 78.138 1.00 27.64 65 GLY D CA 1
ATOM 10962 C C . GLY D 1 56 ? 23.107 9.627 78.159 1.00 28.62 65 GLY D C 1
ATOM 10963 O O . GLY D 1 56 ? 23.791 9.068 77.305 1.00 31.16 65 GLY D O 1
ATOM 10964 N N . VAL D 1 57 ? 22.499 8.981 79.143 1.00 27.09 66 VAL D N 1
ATOM 10965 C CA . VAL D 1 57 ? 22.467 7.513 79.237 1.00 26.70 66 VAL D CA 1
ATOM 10966 C C . VAL D 1 57 ? 21.075 7.112 79.724 1.00 26.10 66 VAL D C 1
ATOM 10967 O O . VAL D 1 57 ? 20.280 7.978 80.067 1.00 25.24 66 VAL D O 1
ATOM 10971 N N . ASP D 1 58 ? 20.770 5.816 79.765 1.00 28.51 67 ASP D N 1
ATOM 10972 C CA . ASP D 1 58 ? 19.414 5.381 80.147 1.00 29.04 67 ASP D CA 1
ATOM 10973 C C . ASP D 1 58 ? 19.109 5.915 81.547 1.00 28.12 67 ASP D C 1
ATOM 10974 O O . ASP D 1 58 ? 19.958 5.857 82.420 1.00 25.77 67 ASP D O 1
ATOM 10979 N N . GLY D 1 59 ? 17.929 6.504 81.724 1.00 28.02 68 GLY D N 1
ATOM 10980 C CA . GLY D 1 59 ? 17.540 7.102 83.007 1.00 27.89 68 GLY D CA 1
ATOM 10981 C C . GLY D 1 59 ? 18.209 8.401 83.454 1.00 27.00 68 GLY D C 1
ATOM 10982 O O . GLY D 1 59 ? 17.919 8.870 84.565 1.00 27.74 68 GLY D O 1
ATOM 10983 N N . TYR D 1 60 ? 19.075 8.992 82.621 1.00 25.03 69 TYR D N 1
ATOM 10984 C CA . TYR D 1 60 ? 19.809 10.202 82.988 1.00 24.39 69 TYR D CA 1
ATOM 10985 C C . TYR D 1 60 ? 19.963 11.171 81.816 1.00 25.61 69 TYR D C 1
ATOM 10986 O O . TYR D 1 60 ? 20.472 10.806 80.740 1.00 26.12 69 TYR D O 1
ATOM 10995 N N . GLY D 1 61 ? 19.486 12.392 82.024 1.00 24.01 70 GLY D N 1
ATOM 10996 C CA . GLY D 1 61 ? 19.803 13.534 81.171 1.00 23.39 70 GLY D CA 1
ATOM 10997 C C . GLY D 1 61 ? 18.815 13.486 80.029 1.00 22.45 70 GLY D C 1
ATOM 10998 O O . GLY D 1 61 ? 17.636 13.239 80.259 1.00 21.66 70 GLY D O 1
ATOM 10999 N N . ILE D 1 62 ? 19.301 13.665 78.801 1.00 21.72 71 ILE D N 1
ATOM 11000 C CA . ILE D 1 62 ? 18.448 13.610 77.604 1.00 22.82 71 ILE D CA 1
ATOM 11001 C C . ILE D 1 62 ? 17.775 12.227 77.481 1.00 23.66 71 ILE D C 1
ATOM 11002 O O . ILE D 1 62 ? 16.668 12.121 76.943 1.00 25.07 71 ILE D O 1
ATOM 11007 N N . GLY D 1 63 ? 18.442 11.203 78.017 1.00 24.16 72 GLY D N 1
ATOM 11008 C CA . GLY D 1 63 ? 17.960 9.828 78.069 1.00 25.77 72 GLY D CA 1
ATOM 11009 C C . GLY D 1 63 ? 16.549 9.628 78.572 1.00 27.03 72 GLY D C 1
ATOM 11010 O O . GLY D 1 63 ? 15.807 8.806 78.057 1.00 25.35 72 GLY D O 1
ATOM 11011 N N . VAL D 1 64 ? 16.186 10.420 79.578 1.00 30.16 73 VAL D N 1
ATOM 11012 C CA . VAL D 1 64 ? 14.895 10.314 80.220 1.00 31.82 73 VAL D CA 1
ATOM 11013 C C . VAL D 1 64 ? 13.770 10.732 79.256 1.00 33.14 73 VAL D C 1
ATOM 11014 O O . VAL D 1 64 ? 12.691 10.147 79.294 1.00 32.20 73 VAL D O 1
ATOM 11018 N N . LEU D 1 65 ? 14.041 11.689 78.363 1.00 32.33 74 LEU D N 1
ATOM 11019 C CA . LEU D 1 65 ? 13.055 12.113 77.341 1.00 31.26 74 LEU D CA 1
ATOM 11020 C C . LEU D 1 65 ? 12.752 11.057 76.263 1.00 30.17 74 LEU D C 1
ATOM 11021 O O . LEU D 1 65 ? 11.757 11.189 75.544 1.00 31.94 74 LEU D O 1
ATOM 11026 N N . PHE D 1 66 ? 13.604 10.036 76.129 1.00 30.41 75 PHE D N 1
ATOM 11027 C CA . PHE D 1 66 ? 13.339 8.922 75.222 1.00 30.84 75 PHE D CA 1
ATOM 11028 C C . PHE D 1 66 ? 12.184 8.018 75.651 1.00 33.83 75 PHE D C 1
ATOM 11029 O O . PHE D 1 66 ? 11.514 7.443 74.792 1.00 34.56 75 PHE D O 1
ATOM 11037 N N . GLU D 1 67 ? 11.944 7.884 76.953 1.00 36.31 76 GLU D N 1
ATOM 11038 C CA . GLU D 1 67 ? 11.074 6.804 77.432 1.00 38.51 76 GLU D CA 1
ATOM 11039 C C . GLU D 1 67 ? 9.564 7.014 77.180 1.00 38.02 76 GLU D C 1
ATOM 11040 O O . GLU D 1 67 ? 8.848 6.030 77.036 1.00 40.04 76 GLU D O 1
ATOM 11046 N N . ASN D 1 68 ? 9.104 8.265 77.084 1.00 36.73 77 ASN D N 1
ATOM 11047 C CA . ASN D 1 68 ? 7.772 8.587 76.526 1.00 35.89 77 ASN D CA 1
ATOM 11048 C C . ASN D 1 68 ? 7.820 9.088 75.054 1.00 34.64 77 ASN D C 1
ATOM 11049 O O . ASN D 1 68 ? 6.858 9.708 74.563 1.00 34.83 77 ASN D O 1
ATOM 11054 N N . LYS D 1 69 ? 8.925 8.793 74.363 1.00 32.46 78 LYS D N 1
ATOM 11055 C CA . LYS D 1 69 ? 9.167 9.169 72.955 1.00 31.00 78 LYS D CA 1
ATOM 11056 C C . LYS D 1 69 ? 8.862 10.647 72.662 1.00 28.24 78 LYS D C 1
ATOM 11057 O O . LYS D 1 69 ? 8.044 10.966 71.806 1.00 28.34 78 LYS D O 1
ATOM 11063 N N . GLN D 1 70 ? 9.545 11.533 73.386 1.00 25.91 79 GLN D N 1
ATOM 11064 C CA . GLN D 1 70 ? 9.440 12.987 73.199 1.00 25.41 79 GLN D CA 1
ATOM 11065 C C . GLN D 1 70 ? 10.393 13.526 72.129 1.00 25.38 79 GLN D C 1
ATOM 11066 O O . GLN D 1 70 ? 10.313 14.698 71.762 1.00 23.39 79 GLN D O 1
ATOM 11072 N N . ILE D 1 71 ? 11.309 12.678 71.651 1.00 25.54 80 ILE D N 1
ATOM 11073 C CA . ILE D 1 71 ? 12.387 13.117 70.777 1.00 25.18 80 ILE D CA 1
ATOM 11074 C C . ILE D 1 71 ? 12.106 12.627 69.349 1.00 25.47 80 ILE D C 1
ATOM 11075 O O . ILE D 1 71 ? 12.031 11.424 69.105 1.00 27.35 80 ILE D O 1
ATOM 11080 N N . ASN D 1 72 ? 11.974 13.574 68.426 1.00 25.10 81 ASN D N 1
ATOM 11081 C CA . ASN D 1 72 ? 11.903 13.298 66.991 1.00 25.16 81 ASN D CA 1
ATOM 11082 C C . ASN D 1 72 ? 13.298 13.002 66.431 1.00 23.35 81 ASN D C 1
ATOM 11083 O O . ASN D 1 72 ? 13.522 11.958 65.811 1.00 22.30 81 ASN D O 1
ATOM 11088 N N . LYS D 1 73 ? 14.229 13.919 66.658 1.00 21.86 82 LYS D N 1
ATOM 11089 C CA . LYS D 1 73 ? 15.543 13.844 66.025 1.00 22.64 82 LYS D CA 1
ATOM 11090 C C . LYS D 1 73 ? 16.644 14.238 66.993 1.00 21.82 82 LYS D C 1
ATOM 11091 O O . LYS D 1 73 ? 16.511 15.194 67.763 1.00 19.72 82 LYS D O 1
ATOM 11097 N N . MET D 1 74 ? 17.706 13.439 66.958 1.00 22.59 83 MET D N 1
ATOM 11098 C CA . MET D 1 74 ? 18.917 13.676 67.697 1.00 22.88 83 MET D CA 1
ATOM 11099 C C . MET D 1 74 ? 19.986 14.000 66.661 1.00 22.18 83 MET D C 1
ATOM 11100 O O . MET D 1 74 ? 20.124 13.274 65.667 1.00 22.09 83 MET D O 1
ATOM 11105 N N . ILE D 1 75 ? 20.709 15.102 66.884 1.00 22.22 84 ILE D N 1
ATOM 11106 C CA . ILE D 1 75 ? 21.962 15.375 66.174 1.00 20.37 84 ILE D CA 1
ATOM 11107 C C . ILE D 1 75 ? 23.107 15.295 67.182 1.00 20.03 84 ILE D C 1
ATOM 11108 O O . ILE D 1 75 ? 23.214 16.117 68.091 1.00 19.43 84 ILE D O 1
ATOM 11113 N N . VAL D 1 76 ? 23.976 14.309 66.996 1.00 20.26 85 VAL D N 1
ATOM 11114 C CA . VAL D 1 76 ? 24.840 13.813 68.068 1.00 19.98 85 VAL D CA 1
ATOM 11115 C C . VAL D 1 76 ? 26.209 13.399 67.527 1.00 19.76 85 VAL D C 1
ATOM 11116 O O . VAL D 1 76 ? 26.333 13.095 66.367 1.00 17.30 85 VAL D O 1
ATOM 11120 N N . SER D 1 77 ? 27.246 13.405 68.368 1.00 21.47 86 SER D N 1
ATOM 11121 C CA . SER D 1 77 ? 28.548 12.834 67.974 1.00 23.44 86 SER D CA 1
ATOM 11122 C C . SER D 1 77 ? 28.752 11.387 68.360 1.00 22.90 86 SER D C 1
ATOM 11123 O O . SER D 1 77 ? 29.546 10.694 67.723 1.00 20.94 86 SER D O 1
ATOM 11126 N N . TYR D 1 78 ? 28.101 10.960 69.440 1.00 24.49 87 TYR D N 1
ATOM 11127 C CA . TYR D 1 78 ? 28.330 9.644 70.011 1.00 26.94 87 TYR D CA 1
ATOM 11128 C C . TYR D 1 78 ? 27.109 9.178 70.760 1.00 25.12 87 TYR D C 1
ATOM 11129 O O . TYR D 1 78 ? 26.618 9.901 71.587 1.00 25.36 87 TYR D O 1
ATOM 11138 N N . VAL D 1 79 ? 26.650 7.957 70.516 1.00 24.80 88 VAL D N 1
ATOM 11139 C CA . VAL D 1 79 ? 25.493 7.417 71.251 1.00 24.39 88 VAL D CA 1
ATOM 11140 C C . VAL D 1 79 ? 25.842 7.108 72.708 1.00 25.29 88 VAL D C 1
ATOM 11141 O O . VAL D 1 79 ? 25.017 7.324 73.618 1.00 23.54 88 VAL D O 1
ATOM 11145 N N . GLY D 1 80 ? 27.060 6.613 72.922 1.00 26.97 89 GLY D N 1
ATOM 11146 C CA . GLY D 1 80 ? 27.567 6.330 74.263 1.00 28.94 89 GLY D CA 1
ATOM 11147 C C . GLY D 1 80 ? 26.881 5.101 74.814 1.00 30.54 89 GLY D C 1
ATOM 11148 O O . GLY D 1 80 ? 26.394 4.274 74.047 1.00 32.03 89 GLY D O 1
ATOM 11149 N N . ASN D 1 81 ? 26.804 5.001 76.141 1.00 30.87 90 ASN D N 1
ATOM 11150 C CA . ASN D 1 81 ? 26.144 3.858 76.798 1.00 31.98 90 ASN D CA 1
ATOM 11151 C C . ASN D 1 81 ? 24.649 4.128 76.944 1.00 31.47 90 ASN D C 1
ATOM 11152 O O . ASN D 1 81 ? 24.154 4.371 78.043 1.00 30.34 90 ASN D O 1
ATOM 11157 N N . ASN D 1 82 ? 23.943 4.097 75.811 1.00 30.86 91 ASN D N 1
ATOM 11158 C CA . ASN D 1 82 ? 22.523 4.452 75.765 1.00 31.94 91 ASN D CA 1
ATOM 11159 C C . ASN D 1 82 ? 21.721 3.458 74.920 1.00 32.27 91 ASN D C 1
ATOM 11160 O O . ASN D 1 82 ? 21.762 3.463 73.688 1.00 32.05 91 ASN D O 1
ATOM 11165 N N . LYS D 1 83 ? 20.992 2.598 75.622 1.00 35.56 92 LYS D N 1
ATOM 11166 C CA . LYS D 1 83 ? 20.293 1.461 75.028 1.00 34.33 92 LYS D CA 1
ATOM 11167 C C . LYS D 1 83 ? 18.970 1.902 74.418 1.00 34.36 92 LYS D C 1
ATOM 11168 O O . LYS D 1 83 ? 18.649 1.536 73.290 1.00 33.02 92 LYS D O 1
ATOM 11174 N N . ILE D 1 84 ? 18.210 2.709 75.147 1.00 33.48 93 ILE D N 1
ATOM 11175 C CA . ILE D 1 84 ? 16.935 3.235 74.628 1.00 31.71 93 ILE D CA 1
ATOM 11176 C C . ILE D 1 84 ? 17.148 4.106 73.381 1.00 31.83 93 ILE D C 1
ATOM 11177 O O . ILE D 1 84 ? 16.384 4.022 72.421 1.00 31.77 93 ILE D O 1
ATOM 11182 N N . PHE D 1 85 ? 18.208 4.905 73.378 1.00 29.98 94 PHE D N 1
ATOM 11183 C CA . PHE D 1 85 ? 18.552 5.728 72.203 1.00 29.46 94 PHE D CA 1
ATOM 11184 C C . PHE D 1 85 ? 18.881 4.840 70.999 1.00 28.47 94 PHE D C 1
ATOM 11185 O O . PHE D 1 85 ? 18.243 4.943 69.944 1.00 24.74 94 PHE D O 1
ATOM 11193 N N . ALA D 1 86 ? 19.874 3.968 71.173 1.00 28.35 95 ALA D N 1
ATOM 11194 C CA . ALA D 1 86 ? 20.259 3.026 70.131 1.00 29.55 95 ALA D CA 1
ATOM 11195 C C . ALA D 1 86 ? 19.078 2.155 69.678 1.00 30.23 95 ALA D C 1
ATOM 11196 O O . ALA D 1 86 ? 18.886 1.949 68.468 1.00 30.21 95 ALA D O 1
ATOM 11198 N N . ARG D 1 87 ? 18.279 1.677 70.633 1.00 30.88 96 ARG D N 1
ATOM 11199 C CA . ARG D 1 87 ? 17.092 0.863 70.324 1.00 33.04 96 ARG D CA 1
ATOM 11200 C C . ARG D 1 87 ? 16.124 1.622 69.422 1.00 33.29 96 ARG D C 1
ATOM 11201 O O . ARG D 1 87 ? 15.759 1.140 68.348 1.00 32.99 96 ARG D O 1
ATOM 11209 N N . GLN D 1 88 ? 15.737 2.823 69.850 1.00 32.79 97 GLN D N 1
ATOM 11210 C CA . GLN D 1 88 ? 14.774 3.641 69.104 1.00 32.55 97 GLN D CA 1
ATOM 11211 C C . GLN D 1 88 ? 15.241 4.056 67.689 1.00 31.28 97 GLN D C 1
ATOM 11212 O O . GLN D 1 88 ? 14.441 4.106 66.770 1.00 31.17 97 GLN D O 1
ATOM 11218 N N . TYR D 1 89 ? 16.526 4.344 67.521 1.00 31.70 98 TYR D N 1
ATOM 11219 C CA . TYR D 1 89 ? 17.092 4.557 66.189 1.00 31.26 98 TYR D CA 1
ATOM 11220 C C . TYR D 1 89 ? 16.847 3.341 65.300 1.00 34.64 98 TYR D C 1
ATOM 11221 O O . TYR D 1 89 ? 16.212 3.469 64.253 1.00 33.75 98 TYR D O 1
ATOM 11230 N N . LEU D 1 90 ? 17.314 2.165 65.730 1.00 36.07 99 LEU D N 1
ATOM 11231 C CA . LEU D 1 90 ? 17.137 0.932 64.929 1.00 38.37 99 LEU D CA 1
ATOM 11232 C C . LEU D 1 90 ? 15.663 0.579 64.641 1.00 39.42 99 LEU D C 1
ATOM 11233 O O . LEU D 1 90 ? 15.337 0.153 63.541 1.00 41.68 99 LEU D O 1
ATOM 11238 N N . GLU D 1 91 ? 14.776 0.808 65.600 1.00 41.73 100 GLU D N 1
ATOM 11239 C CA . GLU D 1 91 ? 13.357 0.466 65.441 1.00 42.99 100 GLU D CA 1
ATOM 11240 C C . GLU D 1 91 ? 12.530 1.521 64.701 1.00 44.33 100 GLU D C 1
ATOM 11241 O O . GLU D 1 91 ? 11.369 1.274 64.393 1.00 43.80 100 GLU D O 1
ATOM 11247 N N . GLY D 1 92 ? 13.124 2.684 64.406 1.00 44.68 101 GLY D N 1
ATOM 11248 C CA . GLY D 1 92 ? 12.454 3.738 63.638 1.00 41.68 101 GLY D CA 1
ATOM 11249 C C . GLY D 1 92 ? 11.631 4.727 64.441 1.00 39.95 101 GLY D C 1
ATOM 11250 O O . GLY D 1 92 ? 10.802 5.425 63.875 1.00 40.07 101 GLY D O 1
ATOM 11251 N N . ASP D 1 93 ? 11.854 4.800 65.753 1.00 39.41 102 ASP D N 1
ATOM 11252 C CA . ASP D 1 93 ? 11.133 5.752 66.606 1.00 37.69 102 ASP D CA 1
ATOM 11253 C C . ASP D 1 93 ? 11.834 7.102 66.670 1.00 36.53 102 ASP D C 1
ATOM 11254 O O . ASP D 1 93 ? 11.175 8.129 66.847 1.00 36.28 102 ASP D O 1
ATOM 11259 N N . VAL D 1 94 ? 13.157 7.108 66.494 1.00 35.35 103 VAL D N 1
ATOM 11260 C CA . VAL D 1 94 ? 13.939 8.347 66.487 1.00 33.51 103 VAL D CA 1
ATOM 11261 C C . VAL D 1 94 ? 14.793 8.443 65.223 1.00 31.09 103 VAL D C 1
ATOM 11262 O O . VAL D 1 94 ? 15.254 7.438 64.680 1.00 28.66 103 VAL D O 1
ATOM 11266 N N . GLU D 1 95 ? 14.981 9.677 64.768 1.00 30.60 104 GLU D N 1
ATOM 11267 C CA . GLU D 1 95 ? 15.891 9.993 63.681 1.00 31.10 104 GLU D CA 1
ATOM 11268 C C . GLU D 1 95 ? 17.251 10.375 64.279 1.00 31.26 104 GLU D C 1
ATOM 11269 O O . GLU D 1 95 ? 17.307 11.186 65.199 1.00 32.91 104 GLU D O 1
ATOM 11275 N N . LEU D 1 96 ? 18.327 9.799 63.739 1.00 30.04 105 LEU D N 1
ATOM 11276 C CA . LEU D 1 96 ? 19.710 10.005 64.218 1.00 29.62 105 LEU D CA 1
ATOM 11277 C C . LEU D 1 96 ? 20.673 10.535 63.121 1.00 29.64 105 LEU D C 1
ATOM 11278 O O . LEU D 1 96 ? 21.026 9.797 62.204 1.00 27.61 105 LEU D O 1
ATOM 11283 N N . GLU D 1 97 ? 21.073 11.809 63.201 1.00 27.41 106 GLU D N 1
ATOM 11284 C CA . GLU D 1 97 ? 22.170 12.342 62.370 1.00 28.63 106 GLU D CA 1
ATOM 11285 C C . GLU D 1 97 ? 23.437 12.446 63.226 1.00 27.95 106 GLU D C 1
ATOM 11286 O O . GLU D 1 97 ? 23.439 13.113 64.260 1.00 27.48 106 GLU D O 1
ATOM 11292 N N . PHE D 1 98 ? 24.506 11.778 62.804 1.00 26.58 107 PHE D N 1
ATOM 11293 C CA . PHE D 1 98 ? 25.816 11.946 63.442 1.00 25.47 107 PHE D CA 1
ATOM 11294 C C . PHE D 1 98 ? 26.534 13.169 62.884 1.00 23.96 107 PHE D C 1
ATOM 11295 O O . PHE D 1 98 ? 26.516 13.413 61.679 1.00 21.84 107 PHE D O 1
ATOM 11303 N N . CYS D 1 99 ? 27.161 13.929 63.777 1.00 22.10 108 CYS D N 1
ATOM 11304 C CA . CYS D 1 99 ? 28.053 15.029 63.408 1.00 20.97 108 CYS D CA 1
ATOM 11305 C C . CYS D 1 99 ? 29.385 14.843 64.132 1.00 19.73 108 CYS D C 1
ATOM 11306 O O . CYS D 1 99 ? 29.373 14.592 65.322 1.00 17.65 108 CYS D O 1
ATOM 11309 N N . PRO D 1 100 ? 30.541 14.969 63.427 1.00 20.05 109 PRO D N 1
ATOM 11310 C CA . PRO D 1 100 ? 31.801 14.867 64.179 1.00 19.59 109 PRO D CA 1
ATOM 11311 C C . PRO D 1 100 ? 31.805 15.883 65.293 1.00 20.48 109 PRO D C 1
ATOM 11312 O O . PRO D 1 100 ? 31.245 16.975 65.132 1.00 20.58 109 PRO D O 1
ATOM 11316 N N . GLN D 1 101 ? 32.428 15.518 66.407 1.00 20.38 110 GLN D N 1
ATOM 11317 C CA . GLN D 1 101 ? 32.292 16.278 67.642 1.00 21.18 110 GLN D CA 1
ATOM 11318 C C . GLN D 1 101 ? 32.864 17.686 67.556 1.00 20.34 110 GLN D C 1
ATOM 11319 O O . GLN D 1 101 ? 32.256 18.650 68.055 1.00 21.62 110 GLN D O 1
ATOM 11325 N N . GLY D 1 102 ? 34.030 17.798 66.936 1.00 19.65 111 GLY D N 1
ATOM 11326 C CA . GLY D 1 102 ? 34.632 19.095 66.668 1.00 19.18 111 GLY D CA 1
ATOM 11327 C C . GLY D 1 102 ? 33.769 19.977 65.809 1.00 17.81 111 GLY D C 1
ATOM 11328 O O . GLY D 1 102 ? 33.666 21.159 66.079 1.00 15.92 111 GLY D O 1
ATOM 11329 N N . SER D 1 103 ? 33.131 19.385 64.796 1.00 18.05 112 SER D N 1
ATOM 11330 C CA . SER D 1 103 ? 32.233 20.116 63.919 1.00 17.76 112 SER D CA 1
ATOM 11331 C C . SER D 1 103 ? 30.933 20.511 64.627 1.00 18.55 112 SER D C 1
ATOM 11332 O O . SER D 1 103 ? 30.429 21.591 64.411 1.00 17.60 112 SER D O 1
ATOM 11335 N N . LEU D 1 104 ? 30.404 19.641 65.482 1.00 20.38 113 LEU D N 1
ATOM 11336 C CA . LEU D 1 104 ? 29.212 19.969 66.265 1.00 21.18 113 LEU D CA 1
ATOM 11337 C C . LEU D 1 104 ? 29.477 21.159 67.183 1.00 21.10 113 LEU D C 1
ATOM 11338 O O . LEU D 1 104 ? 28.709 22.100 67.191 1.00 21.32 113 LEU D O 1
ATOM 11343 N N . ALA D 1 105 ? 30.572 21.104 67.934 1.00 21.04 114 ALA D N 1
ATOM 11344 C CA . ALA D 1 105 ? 30.911 22.167 68.874 1.00 20.59 114 ALA D CA 1
ATOM 11345 C C . ALA D 1 105 ? 31.132 23.528 68.160 1.00 19.58 114 ALA D C 1
ATOM 11346 O O . ALA D 1 105 ? 30.673 24.545 68.620 1.00 18.95 114 ALA D O 1
ATOM 11348 N N . GLU D 1 106 ? 31.803 23.512 67.022 1.00 19.00 115 GLU D N 1
ATOM 11349 C CA . GLU D 1 106 ? 32.137 24.720 66.309 1.00 18.47 115 GLU D CA 1
ATOM 11350 C C . GLU D 1 106 ? 30.919 25.273 65.536 1.00 17.54 115 GLU D C 1
ATOM 11351 O O . GLU D 1 106 ? 30.780 26.483 65.377 1.00 15.17 115 GLU D O 1
ATOM 11357 N N . ARG D 1 107 ? 30.056 24.393 65.038 1.00 18.43 116 ARG D N 1
ATOM 11358 C CA . ARG D 1 107 ? 28.791 24.833 64.420 1.00 18.57 116 ARG D CA 1
ATOM 11359 C C . ARG D 1 107 ? 27.898 25.547 65.404 1.00 18.63 116 ARG D C 1
ATOM 11360 O O . ARG D 1 107 ? 27.251 26.526 65.051 1.00 17.69 116 ARG D O 1
ATOM 11368 N N . MET D 1 108 ? 27.830 25.027 66.628 1.00 18.94 117 MET D N 1
ATOM 11369 C CA . MET D 1 108 ? 27.158 25.737 67.716 1.00 19.12 117 MET D CA 1
ATOM 11370 C C . MET D 1 108 ? 27.822 27.095 67.976 1.00 18.37 117 MET D C 1
ATOM 11371 O O . MET D 1 108 ? 27.128 28.091 68.038 1.00 16.01 117 MET D O 1
ATOM 11376 N N . ARG D 1 109 ? 29.158 27.136 68.113 1.00 18.17 118 ARG D N 1
ATOM 11377 C CA . ARG D 1 109 ? 29.845 28.401 68.314 1.00 18.00 118 ARG D CA 1
ATOM 11378 C C . ARG D 1 109 ? 29.549 29.373 67.168 1.00 17.66 118 ARG D C 1
ATOM 11379 O O . ARG D 1 109 ? 29.209 30.531 67.406 1.00 16.90 118 ARG D O 1
ATOM 11387 N N . ALA D 1 110 ? 29.673 28.897 65.935 1.00 17.22 119 ALA D N 1
ATOM 11388 C CA . ALA D 1 110 ? 29.404 29.740 64.768 1.00 17.82 119 ALA D CA 1
ATOM 11389 C C . ALA D 1 110 ? 27.957 30.294 64.767 1.00 17.60 119 ALA D C 1
ATOM 11390 O O . ALA D 1 110 ? 27.757 31.444 64.434 1.00 18.85 119 ALA D O 1
ATOM 11392 N N . GLY D 1 111 ? 26.992 29.469 65.166 1.00 17.77 120 GLY D N 1
ATOM 11393 C CA . GLY D 1 111 ? 25.630 29.881 65.469 1.00 18.20 120 GLY D CA 1
ATOM 11394 C C . GLY D 1 111 ? 25.546 31.020 66.459 1.00 18.68 120 GLY D C 1
ATOM 11395 O O . GLY D 1 111 ? 24.849 32.008 66.220 1.00 17.93 120 GLY D O 1
ATOM 11396 N N . GLY D 1 112 ? 26.272 30.893 67.568 1.00 18.14 121 GLY D N 1
ATOM 11397 C CA . GLY D 1 112 ? 26.375 31.981 68.524 1.00 18.13 121 GLY D CA 1
ATOM 11398 C C . GLY D 1 112 ? 27.156 33.196 68.066 1.00 18.32 121 GLY D C 1
ATOM 11399 O O . GLY D 1 112 ? 26.933 34.267 68.578 1.00 18.63 121 GLY D O 1
ATOM 11400 N N . ALA D 1 113 ? 28.082 33.015 67.117 1.00 18.20 122 ALA D N 1
ATOM 11401 C CA . ALA D 1 113 ? 29.024 34.048 66.691 1.00 17.14 122 ALA D CA 1
ATOM 11402 C C . ALA D 1 113 ? 28.681 34.748 65.374 1.00 16.92 122 ALA D C 1
ATOM 11403 O O . ALA D 1 113 ? 29.489 35.522 64.874 1.00 17.63 122 ALA D O 1
ATOM 11405 N N . GLY D 1 114 ? 27.508 34.499 64.805 1.00 16.68 123 GLY D N 1
ATOM 11406 C CA . GLY D 1 114 ? 27.111 35.161 63.557 1.00 17.18 123 GLY D CA 1
ATOM 11407 C C . GLY D 1 114 ? 27.926 34.736 62.342 1.00 16.82 123 GLY D C 1
ATOM 11408 O O . GLY D 1 114 ? 28.052 35.495 61.374 1.00 16.96 123 GLY D O 1
ATOM 11409 N N . ILE D 1 115 ? 28.503 33.537 62.409 1.00 16.56 124 ILE D N 1
ATOM 11410 C CA . ILE D 1 115 ? 29.337 32.995 61.350 1.00 18.11 124 ILE D CA 1
ATOM 11411 C C . ILE D 1 115 ? 28.408 31.955 60.730 1.00 17.59 124 ILE D C 1
ATOM 11412 O O . ILE D 1 115 ? 28.113 30.953 61.371 1.00 17.88 124 ILE D O 1
ATOM 11417 N N . PRO D 1 116 ? 27.890 32.218 59.519 1.00 17.55 125 PRO D N 1
ATOM 11418 C CA . PRO D 1 116 ? 26.938 31.257 58.926 1.00 16.85 125 PRO D CA 1
ATOM 11419 C C . PRO D 1 116 ? 27.556 29.930 58.477 1.00 16.35 125 PRO D C 1
ATOM 11420 O O . PRO D 1 116 ? 26.859 28.919 58.420 1.00 16.43 125 PRO D O 1
ATOM 11424 N N . ALA D 1 117 ? 28.842 29.920 58.146 1.00 15.71 126 ALA D N 1
ATOM 11425 C CA . ALA D 1 117 ? 29.496 28.698 57.729 1.00 15.06 126 ALA D CA 1
ATOM 11426 C C . ALA D 1 117 ? 30.993 28.840 57.843 1.00 15.82 126 ALA D C 1
ATOM 11427 O O . ALA D 1 117 ? 31.533 29.967 57.819 1.00 15.86 126 ALA D O 1
ATOM 11429 N N . PHE D 1 118 ? 31.661 27.696 57.927 1.00 15.72 127 PHE D N 1
ATOM 11430 C CA . PHE D 1 118 ? 33.109 27.634 58.046 1.00 15.67 127 PHE D CA 1
ATOM 11431 C C . PHE D 1 118 ? 33.583 26.305 57.452 1.00 16.35 127 PHE D C 1
ATOM 11432 O O . PHE D 1 118 ? 32.798 25.349 57.349 1.00 16.00 127 PHE D O 1
ATOM 11440 N N . TYR D 1 119 ? 34.862 26.225 57.110 1.00 16.52 128 TYR D N 1
ATOM 11441 C CA . TYR D 1 119 ? 35.432 25.011 56.543 1.00 18.04 128 TYR D CA 1
ATOM 11442 C C . TYR D 1 119 ? 36.275 24.211 57.547 1.00 17.63 128 TYR D C 1
ATOM 11443 O O . TYR D 1 119 ? 36.961 24.781 58.399 1.00 16.25 128 TYR D O 1
ATOM 11452 N N . THR D 1 120 ? 36.201 22.887 57.442 1.00 17.41 129 THR D N 1
ATOM 11453 C CA . THR D 1 120 ? 37.010 21.982 58.273 1.00 18.22 129 THR D CA 1
ATOM 11454 C C . THR D 1 120 ? 37.444 20.782 57.443 1.00 19.25 129 THR D C 1
ATOM 11455 O O . THR D 1 120 ? 36.676 20.320 56.570 1.00 18.99 129 THR D O 1
ATOM 11459 N N . PRO D 1 121 ? 38.666 20.269 57.702 1.00 19.57 130 PRO D N 1
ATOM 11460 C CA . PRO D 1 121 ? 39.101 19.083 56.980 1.00 20.23 130 PRO D CA 1
ATOM 11461 C C . PRO D 1 121 ? 38.396 17.848 57.497 1.00 20.42 130 PRO D C 1
ATOM 11462 O O . PRO D 1 121 ? 38.284 16.889 56.767 1.00 20.76 130 PRO D O 1
ATOM 11466 N N . THR D 1 122 ? 37.863 17.912 58.722 1.00 21.11 131 THR D N 1
ATOM 11467 C CA . THR D 1 122 ? 37.066 16.839 59.320 1.00 21.00 131 THR D CA 1
ATOM 11468 C C . THR D 1 122 ? 35.907 16.239 58.487 1.00 21.49 131 THR D C 1
ATOM 11469 O O . THR D 1 122 ? 35.051 16.938 57.943 1.00 22.60 131 THR D O 1
ATOM 11473 N N . ALA D 1 123 ? 35.909 14.909 58.449 1.00 20.04 132 ALA D N 1
ATOM 11474 C CA . ALA D 1 123 ? 34.920 14.110 57.785 1.00 19.51 132 ALA D CA 1
ATOM 11475 C C . ALA D 1 123 ? 34.988 14.086 56.252 1.00 20.69 132 ALA D C 1
ATOM 11476 O O . ALA D 1 123 ? 34.123 13.461 55.626 1.00 19.82 132 ALA D O 1
ATOM 11478 N N . VAL D 1 124 ? 35.995 14.713 55.622 1.00 21.73 133 VAL D N 1
ATOM 11479 C CA . VAL D 1 124 ? 36.041 14.709 54.150 1.00 22.43 133 VAL D CA 1
ATOM 11480 C C . VAL D 1 124 ? 36.258 13.274 53.674 1.00 24.01 133 VAL D C 1
ATOM 11481 O O . VAL D 1 124 ? 36.948 12.500 54.342 1.00 24.18 133 VAL D O 1
ATOM 11485 N N . GLY D 1 125 ? 35.627 12.913 52.557 1.00 24.67 134 GLY D N 1
ATOM 11486 C CA . GLY D 1 125 ? 35.680 11.553 52.024 1.00 25.78 134 GLY D CA 1
ATOM 11487 C C . GLY D 1 125 ? 34.962 10.449 52.808 1.00 26.71 134 GLY D C 1
ATOM 11488 O O . GLY D 1 125 ? 35.034 9.287 52.425 1.00 27.33 134 GLY D O 1
ATOM 11489 N N . THR D 1 126 ? 34.290 10.792 53.907 1.00 26.64 135 THR D N 1
ATOM 11490 C CA . THR D 1 126 ? 33.567 9.826 54.725 1.00 24.93 135 THR D CA 1
ATOM 11491 C C . THR D 1 126 ? 32.114 9.851 54.320 1.00 25.40 135 THR D C 1
ATOM 11492 O O . THR D 1 126 ? 31.676 10.710 53.554 1.00 23.75 135 THR D O 1
ATOM 11496 N N . VAL D 1 127 ? 31.356 8.907 54.864 1.00 27.08 136 VAL D N 1
ATOM 11497 C CA . VAL D 1 127 ? 29.909 8.875 54.653 1.00 27.34 136 VAL D CA 1
ATOM 11498 C C . VAL D 1 127 ? 29.216 10.142 55.213 1.00 28.03 136 VAL D C 1
ATOM 11499 O O . VAL D 1 127 ? 28.170 10.554 54.706 1.00 26.84 136 VAL D O 1
ATOM 11503 N N . LEU D 1 128 ? 29.805 10.767 56.236 1.00 27.12 137 LEU D N 1
ATOM 11504 C CA . LEU D 1 128 ? 29.284 12.017 56.795 1.00 27.25 137 LEU D CA 1
ATOM 11505 C C . LEU D 1 128 ? 29.399 13.190 55.851 1.00 27.12 137 LEU D C 1
ATOM 11506 O O . LEU D 1 128 ? 28.685 14.163 56.036 1.00 28.29 137 LEU D O 1
ATOM 11511 N N . GLN D 1 129 ? 30.299 13.119 54.866 1.00 26.00 138 GLN D N 1
ATOM 11512 C CA . GLN D 1 129 ? 30.388 14.146 53.829 1.00 28.36 138 GLN D CA 1
ATOM 11513 C C . GLN D 1 129 ? 29.593 13.764 52.569 1.00 27.87 138 GLN D C 1
ATOM 11514 O O . GLN D 1 129 ? 28.933 14.626 51.966 1.00 27.07 138 GLN D O 1
ATOM 11520 N N . THR D 1 130 ? 29.633 12.484 52.179 1.00 29.09 139 THR D N 1
ATOM 11521 C CA . THR D 1 130 ? 29.012 12.063 50.915 1.00 28.90 139 THR D CA 1
ATOM 11522 C C . THR D 1 130 ? 27.495 11.858 50.990 1.00 31.06 139 THR D C 1
ATOM 11523 O O . THR D 1 130 ? 26.839 11.799 49.956 1.00 29.89 139 THR D O 1
ATOM 11527 N N . GLY D 1 131 ? 26.941 11.775 52.200 1.00 31.68 140 GLY D N 1
ATOM 11528 C CA . GLY D 1 131 ? 25.561 11.325 52.399 1.00 33.89 140 GLY D CA 1
ATOM 11529 C C . GLY D 1 131 ? 25.563 9.813 52.497 1.00 34.98 140 GLY D C 1
ATOM 11530 O O . GLY D 1 131 ? 26.621 9.174 52.413 1.00 37.45 140 GLY D O 1
ATOM 11531 N N . GLY D 1 132 ? 24.391 9.229 52.672 1.00 39.64 141 GLY D N 1
ATOM 11532 C CA . GLY D 1 132 ? 24.268 7.764 52.756 1.00 41.50 141 GLY D CA 1
ATOM 11533 C C . GLY D 1 132 ? 24.647 7.137 54.099 1.00 41.77 141 GLY D C 1
ATOM 11534 O O . GLY D 1 132 ? 25.059 5.971 54.166 1.00 42.28 141 GLY D O 1
ATOM 11535 N N . GLN D 1 133 ? 24.539 7.903 55.174 1.00 39.78 142 GLN D N 1
ATOM 11536 C CA . GLN D 1 133 ? 24.390 7.299 56.486 1.00 37.56 142 GLN D CA 1
ATOM 11537 C C . GLN D 1 133 ? 22.890 7.207 56.682 1.00 37.43 142 GLN D C 1
ATOM 11538 O O . GLN D 1 133 ? 22.176 8.156 56.334 1.00 39.04 142 GLN D O 1
ATOM 11544 N N . ILE D 1 134 ? 22.420 6.088 57.252 1.00 34.75 143 ILE D N 1
ATOM 11545 C CA . ILE D 1 134 ? 21.003 5.905 57.548 1.00 31.78 143 ILE D CA 1
ATOM 11546 C C . ILE D 1 134 ? 20.701 6.753 58.781 1.00 29.70 143 ILE D C 1
ATOM 11547 O O . ILE D 1 134 ? 21.254 6.511 59.843 1.00 27.36 143 ILE D O 1
ATOM 11552 N N . THR D 1 135 ? 19.830 7.742 58.632 1.00 28.80 144 THR D N 1
ATOM 11553 C CA . THR D 1 135 ? 19.392 8.566 59.747 1.00 28.01 144 THR D CA 1
ATOM 11554 C C . THR D 1 135 ? 18.031 8.184 60.321 1.00 28.20 144 THR D C 1
ATOM 11555 O O . THR D 1 135 ? 17.783 8.403 61.504 1.00 25.51 144 THR D O 1
ATOM 11559 N N . LYS D 1 136 ? 17.146 7.646 59.486 1.00 30.52 145 LYS D N 1
ATOM 11560 C CA . LYS D 1 136 ? 15.881 7.090 59.961 1.00 33.83 145 LYS D CA 1
ATOM 11561 C C . LYS D 1 136 ? 15.602 5.756 59.272 1.00 36.26 145 LYS D C 1
ATOM 11562 O O . LYS D 1 136 ? 15.864 5.594 58.077 1.00 35.05 145 LYS D O 1
ATOM 11568 N N . TYR D 1 137 ? 15.132 4.796 60.062 1.00 38.30 146 TYR D N 1
ATOM 11569 C CA . TYR D 1 137 ? 14.540 3.562 59.561 1.00 39.04 146 TYR D CA 1
ATOM 11570 C C . TYR D 1 137 ? 13.030 3.676 59.678 1.00 41.27 146 TYR D C 1
ATOM 11571 O O . TYR D 1 137 ? 12.513 4.441 60.506 1.00 40.17 146 TYR D O 1
ATOM 11580 N N . ASP D 1 138 ? 12.313 2.904 58.863 1.00 44.95 147 ASP D N 1
ATOM 11581 C CA . ASP D 1 138 ? 10.906 2.623 59.146 1.00 46.42 147 ASP D CA 1
ATOM 11582 C C . ASP D 1 138 ? 10.919 1.534 60.233 1.00 48.64 147 ASP D C 1
ATOM 11583 O O . ASP D 1 138 ? 11.989 1.237 60.794 1.00 50.75 147 ASP D O 1
ATOM 11588 N N . LYS D 1 139 ? 9.769 0.936 60.540 1.00 48.27 148 LYS D N 1
ATOM 11589 C CA . LYS D 1 139 ? 9.682 -0.005 61.661 1.00 46.13 148 LYS D CA 1
ATOM 11590 C C . LYS D 1 139 ? 10.050 -1.478 61.363 1.00 47.46 148 LYS D C 1
ATOM 11591 O O . LYS D 1 139 ? 10.011 -2.293 62.281 1.00 45.23 148 LYS D O 1
ATOM 11597 N N . ASN D 1 140 ? 10.466 -1.805 60.128 1.00 49.33 149 ASN D N 1
ATOM 11598 C CA . ASN D 1 140 ? 10.911 -3.175 59.761 1.00 51.98 149 ASN D CA 1
ATOM 11599 C C . ASN D 1 140 ? 12.333 -3.250 59.162 1.00 52.79 149 ASN D C 1
ATOM 11600 O O . ASN D 1 140 ? 12.576 -3.975 58.195 1.00 49.62 149 ASN D O 1
ATOM 11605 N N . GLY D 1 141 ? 13.272 -2.494 59.732 1.00 54.91 150 GLY D N 1
ATOM 11606 C CA . GLY D 1 141 ? 14.677 -2.518 59.285 1.00 53.06 150 GLY D CA 1
ATOM 11607 C C . GLY D 1 141 ? 15.046 -1.787 57.994 1.00 52.46 150 GLY D C 1
ATOM 11608 O O . GLY D 1 141 ? 16.239 -1.626 57.710 1.00 53.30 150 GLY D O 1
ATOM 11609 N N . GLY D 1 142 ? 14.053 -1.340 57.218 1.00 51.69 151 GLY D N 1
ATOM 11610 C CA . GLY D 1 142 ? 14.287 -0.690 55.919 1.00 52.21 151 GLY D CA 1
ATOM 11611 C C . GLY D 1 142 ? 14.577 0.796 56.061 1.00 51.74 151 GLY D C 1
ATOM 11612 O O . GLY D 1 142 ? 14.109 1.436 57.001 1.00 53.64 151 GLY D O 1
ATOM 11613 N N . VAL D 1 143 ? 15.335 1.347 55.114 1.00 51.96 152 VAL D N 1
ATOM 11614 C CA . VAL D 1 143 ? 15.763 2.756 55.166 1.00 50.50 152 VAL D CA 1
ATOM 11615 C C . VAL D 1 143 ? 14.606 3.704 54.850 1.00 47.90 152 VAL D C 1
ATOM 11616 O O . VAL D 1 143 ? 13.961 3.564 53.812 1.00 49.63 152 VAL D O 1
ATOM 11620 N N . LEU D 1 144 ? 14.364 4.671 55.740 1.00 45.31 153 LEU D N 1
ATOM 11621 C CA . LEU D 1 144 ? 13.382 5.740 55.502 1.00 44.04 153 LEU D CA 1
ATOM 11622 C C . LEU D 1 144 ? 14.049 7.041 55.025 1.00 42.28 153 LEU D C 1
ATOM 11623 O O . LEU D 1 144 ? 13.567 7.663 54.075 1.00 43.38 153 LEU D O 1
ATOM 11628 N N . LYS D 1 145 ? 15.136 7.450 55.692 1.00 40.69 154 LYS D N 1
ATOM 11629 C CA . LYS D 1 145 ? 15.864 8.709 55.394 1.00 37.56 154 LYS D CA 1
ATOM 11630 C C . LYS D 1 145 ? 17.384 8.513 55.481 1.00 36.47 154 LYS D C 1
ATOM 11631 O O . LYS D 1 145 ? 17.856 7.675 56.255 1.00 36.36 154 LYS D O 1
ATOM 11637 N N . GLU D 1 146 ? 18.129 9.292 54.691 1.00 33.85 155 GLU D N 1
ATOM 11638 C CA . GLU D 1 146 ? 19.601 9.252 54.645 1.00 35.71 155 GLU D CA 1
ATOM 11639 C C . GLU D 1 146 ? 20.189 10.642 54.904 1.00 31.99 155 GLU D C 1
ATOM 11640 O O . GLU D 1 146 ? 19.521 11.644 54.685 1.00 31.05 155 GLU D O 1
ATOM 11646 N N . SER D 1 147 ? 21.440 10.707 55.358 1.00 30.57 156 SER D N 1
ATOM 11647 C CA . SER D 1 147 ? 22.083 11.996 55.619 1.00 30.57 156 SER D CA 1
ATOM 11648 C C . SER D 1 147 ? 22.321 12.754 54.301 1.00 32.38 156 SER D C 1
ATOM 11649 O O . SER D 1 147 ? 22.611 12.165 53.264 1.00 36.65 156 SER D O 1
ATOM 11652 N N . THR D 1 148 ? 22.143 14.065 54.355 1.00 32.70 157 THR D N 1
ATOM 11653 C CA . THR D 1 148 ? 22.366 14.953 53.223 1.00 31.69 157 THR D CA 1
ATOM 11654 C C . THR D 1 148 ? 23.882 15.162 53.092 1.00 27.59 157 THR D C 1
ATOM 11655 O O . THR D 1 148 ? 24.562 15.293 54.101 1.00 24.80 157 THR D O 1
ATOM 11659 N N . PRO D 1 149 ? 24.415 15.194 51.855 1.00 26.34 158 PRO D N 1
ATOM 11660 C CA . PRO D 1 149 ? 25.844 15.482 51.689 1.00 24.38 158 PRO D CA 1
ATOM 11661 C C . PRO D 1 149 ? 26.257 16.848 52.224 1.00 23.91 158 PRO D C 1
ATOM 11662 O O . PRO D 1 149 ? 25.430 17.754 52.286 1.00 24.04 158 PRO D O 1
ATOM 11666 N N . ARG D 1 150 ? 27.525 16.984 52.604 1.00 23.82 159 ARG D N 1
ATOM 11667 C CA . ARG D 1 150 ? 28.137 18.287 52.870 1.00 22.99 159 ARG D CA 1
ATOM 11668 C C . ARG D 1 150 ? 28.817 18.778 51.609 1.00 23.33 159 ARG D C 1
ATOM 11669 O O . ARG D 1 150 ? 29.377 17.971 50.866 1.00 24.29 159 ARG D O 1
ATOM 11677 N N . GLU D 1 151 ? 28.791 20.088 51.381 1.00 22.22 160 GLU D N 1
ATOM 11678 C CA . GLU D 1 151 ? 29.550 20.710 50.312 1.00 22.10 160 GLU D CA 1
ATOM 11679 C C . GLU D 1 151 ? 31.025 20.619 50.608 1.00 21.95 160 GLU D C 1
ATOM 11680 O O . GLU D 1 151 ? 31.430 20.556 51.762 1.00 20.74 160 GLU D O 1
ATOM 11686 N N . THR D 1 152 ? 31.824 20.706 49.560 1.00 21.51 161 THR D N 1
ATOM 11687 C CA . THR D 1 152 ? 33.272 20.711 49.687 1.00 22.53 161 THR D CA 1
ATOM 11688 C C . THR D 1 152 ? 33.910 21.850 48.896 1.00 23.95 161 THR D C 1
ATOM 11689 O O . THR D 1 152 ? 33.361 22.325 47.878 1.00 24.30 161 THR D O 1
ATOM 11693 N N . ARG D 1 153 ? 35.081 22.263 49.363 1.00 22.27 162 ARG D N 1
ATOM 11694 C CA . ARG D 1 153 ? 35.848 23.302 48.702 1.00 23.60 162 ARG D CA 1
ATOM 11695 C C . ARG D 1 153 ? 37.342 23.102 48.953 1.00 21.86 162 ARG D C 1
ATOM 11696 O O . ARG D 1 153 ? 37.743 22.654 50.030 1.00 18.98 162 ARG D O 1
ATOM 11704 N N . PHE D 1 154 ? 38.146 23.421 47.932 1.00 21.01 163 PHE D N 1
ATOM 11705 C CA . PHE D 1 154 ? 39.604 23.374 48.041 1.00 20.78 163 PHE D CA 1
ATOM 11706 C C . PHE D 1 154 ? 40.180 24.671 48.584 1.00 20.76 163 PHE D C 1
ATOM 11707 O O . PHE D 1 154 ? 39.755 25.742 48.198 1.00 19.57 163 PHE D O 1
ATOM 11715 N N . PHE D 1 155 ? 41.169 24.537 49.467 1.00 21.44 164 PHE D N 1
ATOM 11716 C CA . PHE D 1 155 ? 41.985 25.637 49.970 1.00 22.24 164 PHE D CA 1
ATOM 11717 C C . PHE D 1 155 ? 43.436 25.124 50.054 1.00 24.16 164 PHE D C 1
ATOM 11718 O O . PHE D 1 155 ? 43.686 24.077 50.651 1.00 22.84 164 PHE D O 1
ATOM 11726 N N . GLY D 1 156 ? 44.370 25.845 49.431 1.00 26.79 165 GLY D N 1
ATOM 11727 C CA . GLY D 1 156 ? 45.775 25.446 49.385 1.00 27.91 165 GLY D CA 1
ATOM 11728 C C . GLY D 1 156 ? 45.960 24.009 48.946 1.00 29.62 165 GLY D C 1
ATOM 11729 O O . GLY D 1 156 ? 46.739 23.269 49.568 1.00 31.71 165 GLY D O 1
ATOM 11730 N N . GLY D 1 157 ? 45.210 23.614 47.907 1.00 28.28 166 GLY D N 1
ATOM 11731 C CA . GLY D 1 157 ? 45.301 22.289 47.307 1.00 27.25 166 GLY D CA 1
ATOM 11732 C C . GLY D 1 157 ? 44.739 21.134 48.124 1.00 27.55 166 GLY D C 1
ATOM 11733 O O . GLY D 1 157 ? 45.024 19.992 47.828 1.00 26.46 166 GLY D O 1
ATOM 11734 N N . ARG D 1 158 ? 43.920 21.435 49.127 1.00 27.35 167 ARG D N 1
ATOM 11735 C CA . ARG D 1 158 ? 43.409 20.453 50.079 1.00 27.84 167 ARG D CA 1
ATOM 11736 C C . ARG D 1 158 ? 41.911 20.666 50.229 1.00 24.67 167 ARG D C 1
ATOM 11737 O O . ARG D 1 158 ? 41.448 21.801 50.206 1.00 21.78 167 ARG D O 1
ATOM 11745 N N . LEU D 1 159 ? 41.170 19.576 50.406 1.00 21.83 168 LEU D N 1
ATOM 11746 C CA . LEU D 1 159 ? 39.709 19.619 50.408 1.00 21.01 168 LEU D CA 1
ATOM 11747 C C . LEU D 1 159 ? 39.111 19.725 51.824 1.00 19.71 168 LEU D C 1
ATOM 11748 O O . LEU D 1 159 ? 39.541 19.021 52.711 1.00 16.84 168 LEU D O 1
ATOM 11753 N N . TYR D 1 160 ? 38.111 20.599 51.996 1.00 19.22 169 TYR D N 1
ATOM 11754 C CA . TYR D 1 160 ? 37.460 20.818 53.287 1.00 18.92 169 TYR D CA 1
ATOM 11755 C C . TYR D 1 160 ? 35.938 20.721 53.141 1.00 18.73 169 TYR D C 1
ATOM 11756 O O . TYR D 1 160 ? 35.407 20.965 52.048 1.00 16.69 169 TYR D O 1
ATOM 11765 N N . CYS D 1 161 ? 35.264 20.367 54.241 1.00 17.63 170 CYS D N 1
ATOM 11766 C CA . CYS D 1 161 ? 33.806 20.348 54.302 1.00 18.94 170 CYS D CA 1
ATOM 11767 C C . CYS D 1 161 ? 33.291 21.696 54.775 1.00 18.58 170 CYS D C 1
ATOM 11768 O O . CYS D 1 161 ? 33.822 22.262 55.730 1.00 17.46 170 CYS D O 1
ATOM 11771 N N . LEU D 1 162 ? 32.238 22.181 54.138 1.00 18.18 171 LEU D N 1
ATOM 11772 C CA . LEU D 1 162 ? 31.504 23.338 54.647 1.00 18.58 171 LEU D CA 1
ATOM 11773 C C . LEU D 1 162 ? 30.564 22.896 55.781 1.00 18.38 171 LEU D C 1
ATOM 11774 O O . LEU D 1 162 ? 29.744 21.984 55.606 1.00 18.10 171 LEU D O 1
ATOM 11779 N N . GLU D 1 163 ? 30.691 23.527 56.941 1.00 18.01 172 GLU D N 1
ATOM 11780 C CA . GLU D 1 163 ? 29.792 23.253 58.092 1.00 17.88 172 GLU D CA 1
ATOM 11781 C C . GLU D 1 163 ? 28.863 24.441 58.284 1.00 16.75 172 GLU D C 1
ATOM 11782 O O . GLU D 1 163 ? 29.296 25.570 58.173 1.00 16.33 172 GLU D O 1
ATOM 11788 N N . ASN D 1 164 ? 27.598 24.197 58.590 1.00 16.88 173 ASN D N 1
ATOM 11789 C CA . ASN D 1 164 ? 26.608 25.266 58.723 1.00 17.01 173 ASN D CA 1
ATOM 11790 C C . ASN D 1 164 ? 26.361 25.606 60.180 1.00 17.34 173 ASN D C 1
ATOM 11791 O O . ASN D 1 164 ? 26.367 24.731 61.043 1.00 16.11 173 ASN D O 1
ATOM 11796 N N . ALA D 1 165 ? 26.111 26.883 60.440 1.00 16.97 174 ALA D N 1
ATOM 11797 C CA . ALA D 1 165 ? 25.844 27.361 61.789 1.00 18.18 174 ALA D CA 1
ATOM 11798 C C . ALA D 1 165 ? 24.638 26.592 62.360 1.00 17.88 174 ALA D C 1
ATOM 11799 O O . ALA D 1 165 ? 23.714 26.271 61.621 1.00 18.34 174 ALA D O 1
ATOM 11801 N N . ILE D 1 166 ? 24.686 26.247 63.640 1.00 17.43 175 ILE D N 1
ATOM 11802 C CA . ILE D 1 166 ? 23.523 25.714 64.347 1.00 18.63 175 ILE D CA 1
ATOM 11803 C C . ILE D 1 166 ? 22.946 26.799 65.249 1.00 19.33 175 ILE D C 1
ATOM 11804 O O . ILE D 1 166 ? 23.666 27.368 66.084 1.00 19.56 175 ILE D O 1
ATOM 11809 N N A LYS D 1 167 ? 21.662 27.088 65.068 0.50 19.13 176 LYS D N 1
ATOM 11810 N N B LYS D 1 167 ? 21.658 27.088 65.092 0.50 18.81 176 LYS D N 1
ATOM 11811 C CA A LYS D 1 167 ? 20.918 27.949 65.985 0.50 20.02 176 LYS D CA 1
ATOM 11812 C CA B LYS D 1 167 ? 20.949 27.987 66.010 0.50 19.48 176 LYS D CA 1
ATOM 11813 C C A LYS D 1 167 ? 19.690 27.183 66.425 0.50 19.64 176 LYS D C 1
ATOM 11814 C C B LYS D 1 167 ? 19.647 27.315 66.421 0.50 19.31 176 LYS D C 1
ATOM 11815 O O A LYS D 1 167 ? 18.994 26.567 65.607 0.50 19.65 176 LYS D O 1
ATOM 11816 O O B LYS D 1 167 ? 18.844 26.925 65.575 0.50 19.50 176 LYS D O 1
ATOM 11827 N N . THR D 1 168 ? 19.453 27.183 67.730 1.00 19.56 177 THR D N 1
ATOM 11828 C CA . THR D 1 168 ? 18.351 26.445 68.310 1.00 19.28 177 THR D CA 1
ATOM 11829 C C . THR D 1 168 ? 17.349 27.411 68.945 1.00 18.98 177 THR D C 1
ATOM 11830 O O . THR D 1 168 ? 17.681 28.573 69.211 1.00 19.18 177 THR D O 1
ATOM 11834 N N . ASP D 1 169 ? 16.118 26.954 69.132 1.00 18.09 178 ASP D N 1
ATOM 11835 C CA . ASP D 1 169 ? 15.095 27.745 69.884 1.00 19.03 178 ASP D CA 1
ATOM 11836 C C . ASP D 1 169 ? 15.511 27.887 71.344 1.00 18.15 178 ASP D C 1
ATOM 11837 O O . ASP D 1 169 ? 15.446 28.963 71.936 1.00 17.62 178 ASP D O 1
ATOM 11842 N N . PHE D 1 170 ? 15.961 26.787 71.920 1.00 18.89 179 PHE D N 1
ATOM 11843 C CA . PHE D 1 170 ? 16.444 26.777 73.297 1.00 18.97 179 PHE D CA 1
ATOM 11844 C C . PHE D 1 170 ? 17.845 26.200 73.347 1.00 18.24 179 PHE D C 1
ATOM 11845 O O . PHE D 1 170 ? 18.196 25.365 72.521 1.00 19.90 179 PHE D O 1
ATOM 11853 N N . SER D 1 171 ? 18.642 26.674 74.295 1.00 16.71 180 SER D N 1
ATOM 11854 C CA . SER D 1 171 ? 19.841 25.974 74.726 1.00 17.17 180 SER D CA 1
ATOM 11855 C C . SER D 1 171 ? 19.703 25.713 76.215 1.00 17.79 180 SER D C 1
ATOM 11856 O O . SER D 1 171 ? 19.157 26.549 76.929 1.00 18.36 180 SER D O 1
ATOM 11859 N N . ILE D 1 172 ? 20.218 24.564 76.656 1.00 19.35 181 ILE D N 1
ATOM 11860 C CA . ILE D 1 172 ? 20.089 24.081 78.031 1.00 20.04 181 ILE D CA 1
ATOM 11861 C C . ILE D 1 172 ? 21.492 23.701 78.533 1.00 20.18 181 ILE D C 1
ATOM 11862 O O . ILE D 1 172 ? 22.195 22.906 77.939 1.00 21.32 181 ILE D O 1
ATOM 11867 N N . VAL D 1 173 ? 21.845 24.241 79.679 1.00 20.71 182 VAL D N 1
ATOM 11868 C CA . VAL D 1 173 ? 23.202 24.299 80.142 1.00 21.14 182 VAL D CA 1
ATOM 11869 C C . VAL D 1 173 ? 23.222 24.029 81.653 1.00 20.49 182 VAL D C 1
ATOM 11870 O O . VAL D 1 173 ? 22.268 24.377 82.334 1.00 20.35 182 VAL D O 1
ATOM 11874 N N . LYS D 1 174 ? 24.282 23.365 82.138 1.00 19.43 183 LYS D N 1
ATOM 11875 C CA . LYS D 1 174 ? 24.480 23.104 83.571 1.00 20.41 183 LYS D CA 1
ATOM 11876 C C . LYS D 1 174 ? 25.831 23.681 83.940 1.00 19.68 183 LYS D C 1
ATOM 11877 O O . LYS D 1 174 ? 26.793 23.499 83.188 1.00 20.47 183 LYS D O 1
ATOM 11883 N N . ALA D 1 175 ? 25.887 24.382 85.068 1.00 18.72 184 ALA D N 1
ATOM 11884 C CA . ALA D 1 175 ? 27.111 25.024 85.550 1.00 18.74 184 ALA D CA 1
ATOM 11885 C C . ALA D 1 175 ? 27.262 24.754 87.015 1.00 19.63 184 ALA D C 1
ATOM 11886 O O . ALA D 1 175 ? 26.273 24.551 87.741 1.00 18.47 184 ALA D O 1
ATOM 11888 N N . TRP D 1 176 ? 28.513 24.788 87.466 1.00 21.16 185 TRP D N 1
ATOM 11889 C CA . TRP D 1 176 ? 28.812 24.630 88.888 1.00 21.03 185 TRP D CA 1
ATOM 11890 C C . TRP D 1 176 ? 28.277 25.843 89.646 1.00 20.97 185 TRP D C 1
ATOM 11891 O O . TRP D 1 176 ? 27.611 25.706 90.663 1.00 21.13 185 TRP D O 1
ATOM 11902 N N . LYS D 1 177 ? 28.554 27.030 89.132 1.00 21.95 186 LYS D N 1
ATOM 11903 C CA . LYS D 1 177 ? 28.111 28.249 89.782 1.00 22.39 186 LYS D CA 1
ATOM 11904 C C . LYS D 1 177 ? 27.621 29.209 88.738 1.00 22.35 186 LYS D C 1
ATOM 11905 O O . LYS D 1 177 ? 28.117 29.234 87.612 1.00 22.75 186 LYS D O 1
ATOM 11911 N N . GLY D 1 178 ? 26.627 29.996 89.114 1.00 22.42 187 GLY D N 1
ATOM 11912 C CA . GLY D 1 178 ? 26.179 31.111 88.302 1.00 22.08 187 GLY D CA 1
ATOM 11913 C C . GLY D 1 178 ? 25.762 32.219 89.236 1.00 23.06 187 GLY D C 1
ATOM 11914 O O . GLY D 1 178 ? 25.438 31.973 90.397 1.00 23.60 187 GLY D O 1
ATOM 11915 N N . ASP D 1 179 ? 25.771 33.441 88.744 1.00 22.91 188 ASP D N 1
ATOM 11916 C CA . ASP D 1 179 ? 25.261 34.550 89.521 1.00 22.98 188 ASP D CA 1
ATOM 11917 C C . ASP D 1 179 ? 23.879 34.939 88.978 1.00 23.45 188 ASP D C 1
ATOM 11918 O O . ASP D 1 179 ? 23.392 34.345 87.996 1.00 25.01 188 ASP D O 1
ATOM 11923 N N . ARG D 1 180 ? 23.238 35.917 89.604 1.00 23.09 189 ARG D N 1
ATOM 11924 C CA . ARG D 1 180 ? 21.847 36.221 89.273 1.00 23.73 189 ARG D CA 1
ATOM 11925 C C . ARG D 1 180 ? 21.700 36.713 87.834 1.00 23.89 189 ARG D C 1
ATOM 11926 O O . ARG D 1 180 ? 20.697 36.419 87.182 1.00 22.95 189 ARG D O 1
ATOM 11934 N N . CYS D 1 181 ? 22.722 37.417 87.344 1.00 24.02 190 CYS D N 1
ATOM 11935 C CA . CYS D 1 181 ? 22.718 37.974 85.991 1.00 26.29 190 CYS D CA 1
ATOM 11936 C C . CYS D 1 181 ? 23.229 37.020 84.894 1.00 25.63 190 CYS D C 1
ATOM 11937 O O . CYS D 1 181 ? 23.376 37.423 83.729 1.00 26.32 190 CYS D O 1
ATOM 11940 N N . GLY D 1 182 ? 23.523 35.775 85.258 1.00 23.94 191 GLY D N 1
ATOM 11941 C CA . GLY D 1 182 ? 23.729 34.723 84.273 1.00 23.46 191 GLY D CA 1
ATOM 11942 C C . GLY D 1 182 ? 25.149 34.265 84.049 1.00 21.32 191 GLY D C 1
ATOM 11943 O O . GLY D 1 182 ? 25.337 33.186 83.479 1.00 22.06 191 GLY D O 1
ATOM 11944 N N . ASN D 1 183 ? 26.143 35.034 84.507 1.00 19.46 192 ASN D N 1
ATOM 11945 C CA . ASN D 1 183 ? 27.550 34.590 84.422 1.00 18.64 192 ASN D CA 1
ATOM 11946 C C . ASN D 1 183 ? 27.729 33.190 84.968 1.00 18.81 192 ASN D C 1
ATOM 11947 O O . ASN D 1 183 ? 27.261 32.903 86.067 1.00 17.62 192 ASN D O 1
ATOM 11952 N N . LEU D 1 184 ? 28.383 32.323 84.198 1.00 17.83 193 LEU D N 1
ATOM 11953 C CA . LEU D 1 184 ? 28.606 30.958 84.624 1.00 18.16 193 LEU D CA 1
ATOM 11954 C C . LEU D 1 184 ? 30.070 30.635 84.787 1.00 18.78 193 LEU D C 1
ATOM 11955 O O . LEU D 1 184 ? 30.909 31.119 84.024 1.00 20.17 193 LEU D O 1
ATOM 11960 N N . VAL D 1 185 ? 30.347 29.795 85.786 1.00 19.19 194 VAL D N 1
ATOM 11961 C CA . VAL D 1 185 ? 31.626 29.151 85.993 1.00 18.85 194 VAL D CA 1
ATOM 11962 C C . VAL D 1 185 ? 31.347 27.645 86.064 1.00 19.08 194 VAL D C 1
ATOM 11963 O O . VAL D 1 185 ? 30.455 27.180 86.769 1.00 20.15 194 VAL D O 1
ATOM 11967 N N . PHE D 1 186 ? 32.130 26.884 85.326 1.00 18.89 195 PHE D N 1
ATOM 11968 C CA . PHE D 1 186 ? 32.073 25.446 85.297 1.00 19.26 195 PHE D CA 1
ATOM 11969 C C . PHE D 1 186 ? 33.211 24.860 86.100 1.00 21.41 195 PHE D C 1
ATOM 11970 O O . PHE D 1 186 ? 34.115 25.594 86.530 1.00 23.54 195 PHE D O 1
ATOM 11978 N N . ARG D 1 187 ? 33.166 23.535 86.270 1.00 22.20 196 ARG D N 1
ATOM 11979 C CA . ARG D 1 187 ? 34.131 22.821 87.068 1.00 23.99 196 ARG D CA 1
ATOM 11980 C C . ARG D 1 187 ? 34.591 21.550 86.356 1.00 23.32 196 ARG D C 1
ATOM 11981 O O . ARG D 1 187 ? 33.775 20.810 85.834 1.00 22.11 196 ARG D O 1
ATOM 11989 N N . GLY D 1 188 ? 35.899 21.296 86.358 1.00 22.82 197 GLY D N 1
ATOM 11990 C CA . GLY D 1 188 ? 36.448 20.087 85.738 1.00 23.08 197 GLY D CA 1
ATOM 11991 C C . GLY D 1 188 ? 36.151 20.018 84.238 1.00 21.61 197 GLY D C 1
ATOM 11992 O O . GLY D 1 188 ? 36.012 21.042 83.570 1.00 20.43 197 GLY D O 1
ATOM 11993 N N . THR D 1 189 ? 36.017 18.800 83.735 1.00 21.09 198 THR D N 1
ATOM 11994 C CA . THR D 1 189 ? 35.628 18.556 82.363 1.00 21.46 198 THR D CA 1
ATOM 11995 C C . THR D 1 189 ? 34.098 18.579 82.163 1.00 21.75 198 THR D C 1
ATOM 11996 O O . THR D 1 189 ? 33.620 18.288 81.063 1.00 22.88 198 THR D O 1
ATOM 12000 N N . ALA D 1 190 ? 33.331 18.945 83.194 1.00 21.64 199 ALA D N 1
ATOM 12001 C CA . ALA D 1 190 ? 31.877 19.224 83.044 1.00 22.00 199 ALA D CA 1
ATOM 12002 C C . ALA D 1 190 ? 31.558 20.486 82.235 1.00 21.96 199 ALA D C 1
ATOM 12003 O O . ALA D 1 190 ? 30.383 20.756 81.974 1.00 20.83 199 ALA D O 1
ATOM 12005 N N . ARG D 1 191 ? 32.583 21.265 81.855 1.00 22.45 200 ARG D N 1
ATOM 12006 C CA . ARG D 1 191 ? 32.410 22.435 80.992 1.00 20.96 200 ARG D CA 1
ATOM 12007 C C . ARG D 1 191 ? 32.005 22.001 79.583 1.00 21.24 200 ARG D C 1
ATOM 12008 O O . ARG D 1 191 ? 30.886 22.248 79.173 1.00 23.58 200 ARG D O 1
ATOM 12016 N N . ASN D 1 192 ? 32.933 21.378 78.857 1.00 20.45 201 ASN D N 1
ATOM 12017 C CA . ASN D 1 192 ? 32.701 20.745 77.551 1.00 20.20 201 ASN D CA 1
ATOM 12018 C C . ASN D 1 192 ? 31.792 21.570 76.643 1.00 19.15 201 ASN D C 1
ATOM 12019 O O . ASN D 1 192 ? 32.167 22.692 76.302 1.00 18.79 201 ASN D O 1
ATOM 12024 N N . PHE D 1 193 ? 30.638 21.048 76.236 1.00 18.62 202 PHE D N 1
ATOM 12025 C CA . PHE D 1 193 ? 29.766 21.739 75.274 1.00 18.53 202 PHE D CA 1
ATOM 12026 C C . PHE D 1 193 ? 28.939 22.859 75.873 1.00 18.17 202 PHE D C 1
ATOM 12027 O O . PHE D 1 193 ? 28.298 23.612 75.132 1.00 16.62 202 PHE D O 1
ATOM 12035 N N . ASN D 1 194 ? 28.952 22.993 77.199 1.00 17.63 203 ASN D N 1
ATOM 12036 C CA . ASN D 1 194 ? 28.120 23.989 77.835 1.00 18.16 203 ASN D CA 1
ATOM 12037 C C . ASN D 1 194 ? 28.402 25.427 77.379 1.00 18.60 203 ASN D C 1
ATOM 12038 O O . ASN D 1 194 ? 27.472 26.214 77.287 1.00 18.51 203 ASN D O 1
ATOM 12043 N N . VAL D 1 195 ? 29.653 25.739 77.032 1.00 18.75 204 VAL D N 1
ATOM 12044 C CA . VAL D 1 195 ? 29.984 27.073 76.510 1.00 18.66 204 VAL D CA 1
ATOM 12045 C C . VAL D 1 195 ? 29.414 27.268 75.094 1.00 18.73 204 VAL D C 1
ATOM 12046 O O . VAL D 1 195 ? 28.578 28.151 74.916 1.00 18.78 204 VAL D O 1
ATOM 12050 N N . PRO D 1 196 ? 29.834 26.449 74.097 1.00 18.11 205 PRO D N 1
ATOM 12051 C CA . PRO D 1 196 ? 29.227 26.711 72.780 1.00 18.34 205 PRO D CA 1
ATOM 12052 C C . PRO D 1 196 ? 27.675 26.589 72.754 1.00 18.50 205 PRO D C 1
ATOM 12053 O O . PRO D 1 196 ? 27.015 27.447 72.146 1.00 19.05 205 PRO D O 1
ATOM 12057 N N . VAL D 1 197 ? 27.112 25.568 73.418 1.00 18.68 206 VAL D N 1
ATOM 12058 C CA . VAL D 1 197 ? 25.646 25.402 73.557 1.00 18.68 206 VAL D CA 1
ATOM 12059 C C . VAL D 1 197 ? 25.007 26.660 74.094 1.00 19.04 206 VAL D C 1
ATOM 12060 O O . VAL D 1 197 ? 23.990 27.144 73.559 1.00 18.14 206 VAL D O 1
ATOM 12064 N N . GLY D 1 198 ? 25.629 27.189 75.137 1.00 20.25 207 GLY D N 1
ATOM 12065 C CA . GLY D 1 198 ? 25.242 28.464 75.752 1.00 21.30 207 GLY D CA 1
ATOM 12066 C C . GLY D 1 198 ? 25.096 29.617 74.794 1.00 21.61 207 GLY D C 1
ATOM 12067 O O . GLY D 1 198 ? 24.244 30.477 74.979 1.00 23.25 207 GLY D O 1
ATOM 12068 N N . GLN D 1 199 ? 25.923 29.635 73.758 1.00 21.89 208 GLN D N 1
ATOM 12069 C CA . GLN D 1 199 ? 25.993 30.764 72.845 1.00 21.25 208 GLN D CA 1
ATOM 12070 C C . GLN D 1 199 ? 25.011 30.695 71.671 1.00 21.43 208 GLN D C 1
ATOM 12071 O O . GLN D 1 199 ? 24.748 31.714 71.072 1.00 19.29 208 GLN D O 1
ATOM 12077 N N . CYS D 1 200 ? 24.443 29.517 71.391 1.00 20.90 209 CYS D N 1
ATOM 12078 C CA . CYS D 1 200 ? 23.691 29.266 70.150 1.00 22.62 209 CYS D CA 1
ATOM 12079 C C . CYS D 1 200 ? 22.153 29.241 70.253 1.00 22.29 209 CYS D C 1
ATOM 12080 O O . CYS D 1 200 ? 21.497 29.113 69.226 1.00 22.66 209 CYS D O 1
ATOM 12083 N N . GLY D 1 201 ? 21.588 29.334 71.467 1.00 22.25 210 GLY D N 1
ATOM 12084 C CA . GLY D 1 201 ? 20.133 29.294 71.656 1.00 21.42 210 GLY D CA 1
ATOM 12085 C C . GLY D 1 201 ? 19.491 30.669 71.685 1.00 23.20 210 GLY D C 1
ATOM 12086 O O . GLY D 1 201 ? 20.064 31.600 72.213 1.00 23.44 210 GLY D O 1
ATOM 12087 N N . GLN D 1 202 ? 18.293 30.782 71.119 1.00 23.42 211 GLN D N 1
ATOM 12088 C CA . GLN D 1 202 ? 17.478 31.992 71.227 1.00 24.70 211 GLN D CA 1
ATOM 12089 C C . GLN D 1 202 ? 17.172 32.216 72.706 1.00 23.49 211 GLN D C 1
ATOM 12090 O O . GLN D 1 202 ? 17.412 33.307 73.239 1.00 22.32 211 GLN D O 1
ATOM 12096 N N . THR D 1 203 ? 16.658 31.180 73.369 1.00 21.48 212 THR D N 1
ATOM 12097 C CA . THR D 1 203 ? 16.397 31.236 74.797 1.00 21.04 212 THR D CA 1
ATOM 12098 C C . THR D 1 203 ? 17.312 30.288 75.535 1.00 20.79 212 THR D C 1
ATOM 12099 O O . THR D 1 203 ? 17.226 29.079 75.358 1.00 22.05 212 THR D O 1
ATOM 12103 N N . VAL D 1 204 ? 18.176 30.833 76.384 1.00 19.50 213 VAL D N 1
ATOM 12104 C CA . VAL D 1 204 ? 19.199 30.030 77.035 1.00 18.97 213 VAL D CA 1
ATOM 12105 C C . VAL D 1 204 ? 18.875 29.852 78.525 1.00 19.07 213 VAL D C 1
ATOM 12106 O O . VAL D 1 204 ? 18.719 30.835 79.268 1.00 18.62 213 VAL D O 1
ATOM 12110 N N . ILE D 1 205 ? 18.808 28.586 78.933 1.00 18.25 214 ILE D N 1
ATOM 12111 C CA . ILE D 1 205 ? 18.470 28.181 80.312 1.00 18.72 214 ILE D CA 1
ATOM 12112 C C . ILE D 1 205 ? 19.655 27.459 80.958 1.00 17.61 214 ILE D C 1
ATOM 12113 O O . ILE D 1 205 ? 20.192 26.499 80.413 1.00 16.21 214 ILE D O 1
ATOM 12118 N N . ALA D 1 206 ? 20.015 27.928 82.148 1.00 18.42 215 ALA D N 1
ATOM 12119 C CA . ALA D 1 206 ? 21.174 27.464 82.884 1.00 18.24 215 ALA D CA 1
ATOM 12120 C C . ALA D 1 206 ? 20.725 26.982 84.259 1.00 18.89 215 ALA D C 1
ATOM 12121 O O . ALA D 1 206 ? 20.125 27.725 85.011 1.00 17.72 215 ALA D O 1
ATOM 12123 N N . GLU D 1 207 ? 21.035 25.721 84.530 1.00 19.08 216 GLU D N 1
ATOM 12124 C CA . GLU D 1 207 ? 20.813 25.044 85.772 1.00 21.39 216 GLU D CA 1
ATOM 12125 C C . GLU D 1 207 ? 22.106 25.193 86.560 1.00 21.00 216 GLU D C 1
ATOM 12126 O O . GLU D 1 207 ? 23.181 24.797 86.090 1.00 20.62 216 GLU D O 1
ATOM 12132 N N . VAL D 1 208 ? 22.045 25.749 87.756 1.00 20.76 217 VAL D N 1
ATOM 12133 C CA . VAL D 1 208 ? 23.279 25.930 88.517 1.00 20.78 217 VAL D CA 1
ATOM 12134 C C . VAL D 1 208 ? 23.294 25.104 89.777 1.00 20.78 217 VAL D C 1
ATOM 12135 O O . VAL D 1 208 ? 22.267 24.953 90.407 1.00 21.26 217 VAL D O 1
ATOM 12139 N N . GLU D 1 209 ? 24.461 24.569 90.129 1.00 21.46 218 GLU D N 1
ATOM 12140 C CA . GLU D 1 209 ? 24.626 23.878 91.394 1.00 23.67 218 GLU D CA 1
ATOM 12141 C C . GLU D 1 209 ? 24.727 24.864 92.541 1.00 23.99 218 GLU D C 1
ATOM 12142 O O . GLU D 1 209 ? 24.386 24.516 93.644 1.00 22.77 218 GLU D O 1
ATOM 12148 N N . ASN D 1 210 ? 25.234 26.074 92.290 1.00 24.04 219 ASN D N 1
ATOM 12149 C CA . ASN D 1 210 ? 25.339 27.106 93.319 1.00 24.43 219 ASN D CA 1
ATOM 12150 C C . ASN D 1 210 ? 24.995 28.439 92.729 1.00 26.06 219 ASN D C 1
ATOM 12151 O O . ASN D 1 210 ? 25.568 28.817 91.708 1.00 27.35 219 ASN D O 1
ATOM 12156 N N . LEU D 1 211 ? 24.066 29.147 93.366 1.00 25.98 220 LEU D N 1
ATOM 12157 C CA . LEU D 1 211 ? 23.683 30.490 92.935 1.00 26.21 220 LEU D CA 1
ATOM 12158 C C . LEU D 1 211 ? 24.470 31.454 93.802 1.00 25.93 220 LEU D C 1
ATOM 12159 O O . LEU D 1 211 ? 24.601 31.244 95.003 1.00 24.89 220 LEU D O 1
ATOM 12164 N N . VAL D 1 212 ? 25.008 32.505 93.206 1.00 26.18 221 VAL D N 1
ATOM 12165 C CA . VAL D 1 212 ? 25.633 33.563 93.997 1.00 25.43 221 VAL D CA 1
ATOM 12166 C C . VAL D 1 212 ? 25.136 34.889 93.509 1.00 26.28 221 VAL D C 1
ATOM 12167 O O . VAL D 1 212 ? 24.494 34.982 92.463 1.00 26.76 221 VAL D O 1
ATOM 12171 N N . GLU D 1 213 ? 25.404 35.916 94.302 1.00 26.18 222 GLU D N 1
ATOM 12172 C CA . GLU D 1 213 ? 24.964 37.254 94.000 1.00 27.02 222 GLU D CA 1
ATOM 12173 C C . GLU D 1 213 ? 25.896 37.878 92.972 1.00 27.08 222 GLU D C 1
ATOM 12174 O O . GLU D 1 213 ? 27.046 37.457 92.814 1.00 23.64 222 GLU D O 1
ATOM 12180 N N . ASN D 1 214 ? 25.387 38.885 92.259 1.00 27.61 223 ASN D N 1
ATOM 12181 C CA . ASN D 1 214 ? 26.211 39.592 91.283 1.00 27.99 223 ASN D CA 1
ATOM 12182 C C . ASN D 1 214 ? 27.350 40.268 92.030 1.00 27.67 223 ASN D C 1
ATOM 12183 O O . ASN D 1 214 ? 27.130 40.896 93.050 1.00 29.99 223 ASN D O 1
ATOM 12188 N N . GLY D 1 215 ? 28.572 40.092 91.541 1.00 27.32 224 GLY D N 1
ATOM 12189 C CA . GLY D 1 215 ? 29.764 40.547 92.232 1.00 26.60 224 GLY D CA 1
ATOM 12190 C C . GLY D 1 215 ? 30.459 39.523 93.117 1.00 25.75 224 GLY D C 1
ATOM 12191 O O . GLY D 1 215 ? 31.520 39.829 93.656 1.00 25.29 224 GLY D O 1
ATOM 12192 N N . ASP D 1 216 ? 29.879 38.335 93.301 1.00 26.63 225 ASP D N 1
ATOM 12193 C CA . ASP D 1 216 ? 30.575 37.221 93.996 1.00 26.82 225 ASP D CA 1
ATOM 12194 C C . ASP D 1 216 ? 31.536 36.471 93.086 1.00 25.23 225 ASP D C 1
ATOM 12195 O O . ASP D 1 216 ? 32.428 35.805 93.575 1.00 25.42 225 ASP D O 1
ATOM 12200 N N . ILE D 1 217 ? 31.334 36.537 91.771 1.00 23.81 226 ILE D N 1
ATOM 12201 C CA . ILE D 1 217 ? 32.218 35.872 90.817 1.00 23.74 226 ILE D CA 1
ATOM 12202 C C . ILE D 1 217 ? 33.258 36.865 90.346 1.00 23.48 226 ILE D C 1
ATOM 12203 O O . ILE D 1 217 ? 32.925 38.007 90.027 1.00 22.83 226 ILE D O 1
ATOM 12208 N N . ASP D 1 218 ? 34.525 36.437 90.322 1.00 23.98 227 ASP D N 1
ATOM 12209 C CA . ASP D 1 218 ? 35.597 37.287 89.820 1.00 24.58 227 ASP D CA 1
ATOM 12210 C C . ASP D 1 218 ? 35.305 37.391 88.323 1.00 24.08 227 ASP D C 1
ATOM 12211 O O . ASP D 1 218 ? 35.041 36.368 87.696 1.00 23.00 227 ASP D O 1
ATOM 12216 N N . PRO D 1 219 ? 35.286 38.617 87.765 1.00 23.76 228 PRO D N 1
ATOM 12217 C CA . PRO D 1 219 ? 35.088 38.831 86.309 1.00 23.28 228 PRO D CA 1
ATOM 12218 C C . PRO D 1 219 ? 36.067 38.031 85.442 1.00 23.72 228 PRO D C 1
ATOM 12219 O O . PRO D 1 219 ? 35.713 37.597 84.329 1.00 25.46 228 PRO D O 1
ATOM 12223 N N . ASP D 1 220 ? 37.279 37.817 85.954 1.00 22.09 229 ASP D N 1
ATOM 12224 C CA . ASP D 1 220 ? 38.270 37.008 85.229 1.00 23.80 229 ASP D CA 1
ATOM 12225 C C . ASP D 1 220 ? 38.088 35.504 85.287 1.00 21.50 229 ASP D C 1
ATOM 12226 O O . ASP D 1 220 ? 38.801 34.800 84.604 1.00 22.17 229 ASP D O 1
ATOM 12231 N N . GLU D 1 221 ? 37.133 35.028 86.073 1.00 20.90 230 GLU D N 1
ATOM 12232 C CA . GLU D 1 221 ? 36.870 33.609 86.258 1.00 22.61 230 GLU D CA 1
ATOM 12233 C C . GLU D 1 221 ? 35.542 33.174 85.614 1.00 21.60 230 GLU D C 1
ATOM 12234 O O . GLU D 1 221 ? 35.173 32.009 85.686 1.00 22.95 230 GLU D O 1
ATOM 12240 N N . VAL D 1 222 ? 34.817 34.103 85.010 1.00 20.81 231 VAL D N 1
ATOM 12241 C CA . VAL D 1 222 ? 33.575 33.775 84.313 1.00 20.13 231 VAL D CA 1
ATOM 12242 C C . VAL D 1 222 ? 33.913 33.033 83.028 1.00 19.36 231 VAL D C 1
ATOM 12243 O O . VAL D 1 222 ? 34.726 33.503 82.246 1.00 18.20 231 VAL D O 1
ATOM 12247 N N . HIS D 1 223 ? 33.287 31.870 82.831 1.00 20.07 232 HIS D N 1
ATOM 12248 C CA . HIS D 1 223 ? 33.495 31.052 81.644 1.00 18.61 232 HIS D CA 1
ATOM 12249 C C . HIS D 1 223 ? 32.445 31.316 80.567 1.00 18.31 232 HIS D C 1
ATOM 12250 O O . HIS D 1 223 ? 32.773 31.332 79.378 1.00 16.66 232 HIS D O 1
ATOM 12257 N N . LEU D 1 224 ? 31.186 31.488 80.959 1.00 17.35 233 LEU D N 1
ATOM 12258 C CA . LEU D 1 224 ? 30.147 31.906 79.998 1.00 16.51 233 LEU D CA 1
ATOM 12259 C C . LEU D 1 224 ? 29.628 33.270 80.446 1.00 16.48 233 LEU D C 1
ATOM 12260 O O . LEU D 1 224 ? 28.994 33.389 81.504 1.00 15.49 233 LEU D O 1
ATOM 12265 N N . PRO D 1 225 ? 29.947 34.318 79.690 1.00 16.92 234 PRO D N 1
ATOM 12266 C CA . PRO D 1 225 ? 29.418 35.640 80.070 1.00 17.01 234 PRO D CA 1
ATOM 12267 C C . PRO D 1 225 ? 27.870 35.693 80.167 1.00 17.40 234 PRO D C 1
ATOM 12268 O O . PRO D 1 225 ? 27.168 35.050 79.374 1.00 16.98 234 PRO D O 1
ATOM 12272 N N . GLY D 1 226 ? 27.362 36.447 81.145 1.00 18.17 235 GLY D N 1
ATOM 12273 C CA . GLY D 1 226 ? 25.929 36.457 81.453 1.00 18.13 235 GLY D CA 1
ATOM 12274 C C . GLY D 1 226 ? 25.019 36.933 80.316 1.00 18.09 235 GLY D C 1
ATOM 12275 O O . GLY D 1 226 ? 23.858 36.573 80.276 1.00 17.60 235 GLY D O 1
ATOM 12276 N N . VAL D 1 227 ? 25.549 37.756 79.411 1.00 18.34 236 VAL D N 1
ATOM 12277 C CA . VAL D 1 227 ? 24.845 38.158 78.165 1.00 19.29 236 VAL D CA 1
ATOM 12278 C C . VAL D 1 227 ? 24.253 36.949 77.378 1.00 19.93 236 VAL D C 1
ATOM 12279 O O . VAL D 1 227 ? 23.176 37.067 76.799 1.00 21.02 236 VAL D O 1
ATOM 12283 N N . TYR D 1 228 ? 24.891 35.774 77.441 1.00 18.97 237 TYR D N 1
ATOM 12284 C CA . TYR D 1 228 ? 24.400 34.561 76.762 1.00 18.30 237 TYR D CA 1
ATOM 12285 C C . TYR D 1 228 ? 23.257 33.781 77.451 1.00 18.31 237 TYR D C 1
ATOM 12286 O O . TYR D 1 228 ? 22.592 32.964 76.808 1.00 18.17 237 TYR D O 1
ATOM 12295 N N . VAL D 1 229 ? 23.046 34.010 78.743 1.00 17.38 238 VAL D N 1
ATOM 12296 C CA . VAL D 1 229 ? 22.071 33.262 79.535 1.00 17.83 238 VAL D CA 1
ATOM 12297 C C . VAL D 1 229 ? 20.825 34.109 79.703 1.00 18.08 238 VAL D C 1
ATOM 12298 O O . VAL D 1 229 ? 20.927 35.280 80.094 1.00 18.14 238 VAL D O 1
ATOM 12302 N N . ASP D 1 230 ? 19.652 33.534 79.419 1.00 18.62 239 ASP D N 1
ATOM 12303 C CA . ASP D 1 230 ? 18.382 34.229 79.679 1.00 19.73 239 ASP D CA 1
ATOM 12304 C C . ASP D 1 230 ? 17.722 33.870 81.013 1.00 20.39 239 ASP D C 1
ATOM 12305 O O . ASP D 1 230 ? 17.092 34.724 81.634 1.00 19.89 239 ASP D O 1
ATOM 12310 N N . ARG D 1 231 ? 17.873 32.621 81.449 1.00 21.72 240 ARG D N 1
ATOM 12311 C CA . ARG D 1 231 ? 17.130 32.068 82.579 1.00 22.25 240 ARG D CA 1
ATOM 12312 C C . ARG D 1 231 ? 18.059 31.219 83.443 1.00 22.25 240 ARG D C 1
ATOM 12313 O O . ARG D 1 231 ? 18.748 30.340 82.924 1.00 22.00 240 ARG D O 1
ATOM 12321 N N . VAL D 1 232 ? 18.110 31.481 84.751 1.00 22.52 241 VAL D N 1
ATOM 12322 C CA . VAL D 1 232 ? 18.885 30.616 85.633 1.00 22.02 241 VAL D CA 1
ATOM 12323 C C . VAL D 1 232 ? 17.984 29.938 86.653 1.00 22.82 241 VAL D C 1
ATOM 12324 O O . VAL D 1 232 ? 17.048 30.546 87.221 1.00 21.36 241 VAL D O 1
ATOM 12328 N N . VAL D 1 233 ? 18.242 28.644 86.818 1.00 22.25 242 VAL D N 1
ATOM 12329 C CA . VAL D 1 233 ? 17.466 27.815 87.708 1.00 23.81 242 VAL D CA 1
ATOM 12330 C C . VAL D 1 233 ? 18.392 27.128 88.683 1.00 22.77 242 VAL D C 1
ATOM 12331 O O . VAL D 1 233 ? 19.484 26.704 88.321 1.00 22.49 242 VAL D O 1
ATOM 12335 N N . VAL D 1 234 ? 17.922 27.003 89.909 1.00 23.17 243 VAL D N 1
ATOM 12336 C CA . VAL D 1 234 ? 18.689 26.456 91.014 1.00 24.00 243 VAL D CA 1
ATOM 12337 C C . VAL D 1 234 ? 17.929 25.213 91.467 1.00 23.71 243 VAL D C 1
ATOM 12338 O O . VAL D 1 234 ? 17.087 25.311 92.355 1.00 25.26 243 VAL D O 1
ATOM 12342 N N . PRO D 1 235 ? 18.174 24.050 90.829 1.00 24.01 244 PRO D N 1
ATOM 12343 C CA . PRO D 1 235 ? 17.434 22.861 91.255 1.00 25.36 244 PRO D CA 1
ATOM 12344 C C . PRO D 1 235 ? 17.793 22.380 92.641 1.00 27.57 244 PRO D C 1
ATOM 12345 O O . PRO D 1 235 ? 18.867 22.707 93.152 1.00 27.72 244 PRO D O 1
ATOM 12349 N N . GLU D 1 236 ? 16.869 21.623 93.243 1.00 30.91 245 GLU D N 1
ATOM 12350 C CA . GLU D 1 236 ? 17.175 20.718 94.360 1.00 31.36 245 GLU D CA 1
ATOM 12351 C C . GLU D 1 236 ? 18.509 20.045 94.011 1.00 30.06 245 GLU D C 1
ATOM 12352 O O . GLU D 1 236 ? 18.667 19.529 92.897 1.00 28.46 245 GLU D O 1
ATOM 12358 N N A ARG D 1 237 ? 19.482 20.104 94.925 0.50 29.44 246 ARG D N 1
ATOM 12359 N N B ARG D 1 237 ? 19.439 20.053 94.967 0.50 28.16 246 ARG D N 1
ATOM 12360 C CA A ARG D 1 237 ? 20.832 19.611 94.635 0.50 29.49 246 ARG D CA 1
ATOM 12361 C CA B ARG D 1 237 ? 20.809 19.587 94.771 0.50 27.49 246 ARG D CA 1
ATOM 12362 C C A ARG D 1 237 ? 20.822 18.092 94.542 0.50 28.51 246 ARG D C 1
ATOM 12363 C C B ARG D 1 237 ? 20.807 18.068 94.557 0.50 27.36 246 ARG D C 1
ATOM 12364 O O A ARG D 1 237 ? 20.150 17.416 95.316 0.50 28.68 246 ARG D O 1
ATOM 12365 O O B ARG D 1 237 ? 20.104 17.355 95.269 0.50 27.59 246 ARG D O 1
ATOM 12380 N N . TYR D 1 238 ? 21.560 17.583 93.564 1.00 27.74 247 TYR D N 1
ATOM 12381 C CA . TYR D 1 238 ? 21.628 16.154 93.255 1.00 27.57 247 TYR D CA 1
ATOM 12382 C C . TYR D 1 238 ? 23.053 15.788 92.843 1.00 29.17 247 TYR D C 1
ATOM 12383 O O . TYR D 1 238 ? 23.834 16.653 92.479 1.00 29.52 247 TYR D O 1
ATOM 12392 N N . GLN D 1 239 ? 23.409 14.513 92.918 1.00 32.26 248 GLN D N 1
ATOM 12393 C CA . GLN D 1 239 ? 24.752 14.076 92.500 1.00 34.55 248 GLN D CA 1
ATOM 12394 C C . GLN D 1 239 ? 24.743 13.789 91.003 1.00 32.78 248 GLN D C 1
ATOM 12395 O O . GLN D 1 239 ? 23.807 13.158 90.503 1.00 34.31 248 GLN D O 1
ATOM 12401 N N . THR D 1 240 ? 25.773 14.248 90.291 1.00 30.73 249 THR D N 1
ATOM 12402 C CA . THR D 1 240 ? 26.001 13.821 88.901 1.00 29.47 249 THR D CA 1
ATOM 12403 C C . THR D 1 240 ? 26.260 12.313 88.862 1.00 29.67 249 THR D C 1
ATOM 12404 O O . THR D 1 240 ? 27.061 11.795 89.633 1.00 30.02 249 THR D O 1
ATOM 12408 N N . LEU D 1 241 ? 25.560 11.616 87.971 1.00 31.13 250 LEU D N 1
ATOM 12409 C CA . LEU D 1 241 ? 25.729 10.180 87.797 1.00 31.78 250 LEU D CA 1
ATOM 12410 C C . LEU D 1 241 ? 27.144 9.954 87.273 1.00 33.28 250 LEU D C 1
ATOM 12411 O O . LEU D 1 241 ? 27.556 10.614 86.318 1.00 34.37 250 LEU D O 1
ATOM 12416 N N . ILE D 1 242 ? 27.889 9.075 87.943 1.00 33.49 251 ILE D N 1
ATOM 12417 C CA . ILE D 1 242 ? 29.221 8.661 87.522 1.00 34.13 251 ILE D CA 1
ATOM 12418 C C . ILE D 1 242 ? 29.004 7.346 86.783 1.00 33.47 251 ILE D C 1
ATOM 12419 O O . ILE D 1 242 ? 28.504 6.398 87.377 1.00 30.37 251 ILE D O 1
ATOM 12424 N N . GLU D 1 243 ? 29.349 7.287 85.496 1.00 31.10 252 GLU D N 1
ATOM 12425 C CA . GLU D 1 243 ? 29.157 6.058 84.722 1.00 31.59 252 GLU D CA 1
ATOM 12426 C C . GLU D 1 243 ? 30.113 4.968 85.168 1.00 31.16 252 GLU D C 1
ATOM 12427 O O . GLU D 1 243 ? 29.693 3.848 85.408 1.00 30.22 252 GLU D O 1
ATOM 12433 N N . HIS D 1 244 ? 31.389 5.327 85.274 1.00 32.54 253 HIS D N 1
ATOM 12434 C CA . HIS D 1 244 ? 32.467 4.410 85.622 1.00 32.63 253 HIS D CA 1
ATOM 12435 C C . HIS D 1 244 ? 33.277 5.011 86.756 1.00 33.25 253 HIS D C 1
ATOM 12436 O O . HIS D 1 244 ? 34.072 5.945 86.532 1.00 29.98 253 HIS D O 1
ATOM 12443 N N . ARG D 1 245 ? 33.057 4.486 87.964 1.00 32.62 254 ARG D N 1
ATOM 12444 C CA . ARG D 1 245 ? 33.741 4.945 89.171 1.00 35.90 254 ARG D CA 1
ATOM 12445 C C . ARG D 1 245 ? 35.122 4.280 89.302 1.00 36.38 254 ARG D C 1
ATOM 12446 O O . ARG D 1 245 ? 35.341 3.400 90.141 1.00 37.00 254 ARG D O 1
ATOM 12454 N N . THR D 1 246 ? 36.051 4.722 88.465 1.00 35.55 255 THR D N 1
ATOM 12455 C CA . THR D 1 246 ? 37.386 4.136 88.388 1.00 35.73 255 THR D CA 1
ATOM 12456 C C . THR D 1 246 ? 38.309 4.779 89.416 1.00 37.59 255 THR D C 1
ATOM 12457 O O . THR D 1 246 ? 38.382 6.013 89.501 1.00 32.66 255 THR D O 1
ATOM 12461 N N . VAL D 1 247 ? 39.003 3.926 90.184 1.00 40.60 256 VAL D N 1
ATOM 12462 C CA . VAL D 1 247 ? 39.813 4.312 91.353 1.00 43.78 256 VAL D CA 1
ATOM 12463 C C . VAL D 1 247 ? 41.179 3.587 91.303 1.00 46.77 256 VAL D C 1
ATOM 12464 O O . VAL D 1 247 ? 41.314 2.571 90.624 1.00 49.26 256 VAL D O 1
ATOM 12468 N N . THR D 1 248 ? 42.193 4.134 91.977 1.00 51.87 257 THR D N 1
ATOM 12469 C CA . THR D 1 248 ? 43.536 3.514 92.038 1.00 56.27 257 THR D CA 1
ATOM 12470 C C . THR D 1 248 ? 43.679 2.505 93.191 1.00 59.25 257 THR D C 1
ATOM 12471 O O . THR D 1 248 ? 43.262 2.756 94.324 1.00 60.73 257 THR D O 1
ATOM 12475 N N . GLY D 1 264 ? 43.867 -13.723 80.859 1.00 56.04 273 GLY D N 1
ATOM 12476 C CA . GLY D 1 264 ? 44.079 -13.991 79.437 1.00 59.62 273 GLY D CA 1
ATOM 12477 C C . GLY D 1 264 ? 43.979 -12.738 78.586 1.00 60.35 273 GLY D C 1
ATOM 12478 O O . GLY D 1 264 ? 43.199 -12.694 77.635 1.00 59.60 273 GLY D O 1
ATOM 12479 N N . GLU D 1 265 ? 44.793 -11.736 78.931 1.00 65.29 274 GLU D N 1
ATOM 12480 C CA . GLU D 1 265 ? 44.754 -10.380 78.330 1.00 66.74 274 GLU D CA 1
ATOM 12481 C C . GLU D 1 265 ? 45.997 -9.981 77.518 1.00 66.69 274 GLU D C 1
ATOM 12482 O O . GLU D 1 265 ? 45.983 -8.936 76.869 1.00 66.10 274 GLU D O 1
ATOM 12488 N N . GLU D 1 266 ? 47.041 -10.816 77.527 1.00 67.48 275 GLU D N 1
ATOM 12489 C CA . GLU D 1 266 ? 48.403 -10.420 77.107 1.00 67.52 275 GLU D CA 1
ATOM 12490 C C . GLU D 1 266 ? 48.512 -9.668 75.776 1.00 67.72 275 GLU D C 1
ATOM 12491 O O . GLU D 1 266 ? 49.417 -8.845 75.613 1.00 69.43 275 GLU D O 1
ATOM 12497 N N . VAL D 1 267 ? 47.612 -9.952 74.836 1.00 64.82 276 VAL D N 1
ATOM 12498 C CA . VAL D 1 267 ? 47.623 -9.282 73.521 1.00 65.70 276 VAL D CA 1
ATOM 12499 C C . VAL D 1 267 ? 47.562 -7.744 73.619 1.00 64.31 276 VAL D C 1
ATOM 12500 O O . VAL D 1 267 ? 48.341 -7.055 72.958 1.00 62.80 276 VAL D O 1
ATOM 12504 N N . ARG D 1 268 ? 46.674 -7.223 74.469 1.00 67.42 277 ARG D N 1
ATOM 12505 C CA . ARG D 1 268 ? 46.510 -5.768 74.648 1.00 71.36 277 ARG D CA 1
ATOM 12506 C C . ARG D 1 268 ? 47.679 -5.101 75.381 1.00 70.86 277 ARG D C 1
ATOM 12507 O O . ARG D 1 268 ? 47.899 -3.898 75.227 1.00 67.34 277 ARG D O 1
ATOM 12515 N N . GLN D 1 269 ? 48.386 -5.877 76.206 1.00 72.22 278 GLN D N 1
ATOM 12516 C CA . GLN D 1 269 ? 49.564 -5.398 76.936 1.00 68.45 278 GLN D CA 1
ATOM 12517 C C . GLN D 1 269 ? 50.756 -5.172 76.009 1.00 66.53 278 GLN D C 1
ATOM 12518 O O . GLN D 1 269 ? 51.397 -4.125 76.087 1.00 64.79 278 GLN D O 1
ATOM 12524 N N . ARG D 1 270 ? 51.054 -6.151 75.148 1.00 65.14 279 ARG D N 1
ATOM 12525 C CA . ARG D 1 270 ? 52.232 -6.085 74.260 1.00 65.50 279 ARG D CA 1
ATOM 12526 C C . ARG D 1 270 ? 52.129 -4.979 73.205 1.00 62.43 279 ARG D C 1
ATOM 12527 O O . ARG D 1 270 ? 53.134 -4.329 72.882 1.00 59.51 279 ARG D O 1
ATOM 12535 N N . ILE D 1 271 ? 50.924 -4.792 72.666 1.00 57.24 280 ILE D N 1
ATOM 12536 C CA . ILE D 1 271 ? 50.654 -3.727 71.695 1.00 54.62 280 ILE D CA 1
ATOM 12537 C C . ILE D 1 271 ? 50.798 -2.361 72.404 1.00 49.83 280 ILE D C 1
ATOM 12538 O O . ILE D 1 271 ? 51.458 -1.467 71.889 1.00 47.19 280 ILE D O 1
ATOM 12543 N N . ALA D 1 272 ? 50.202 -2.235 73.589 1.00 45.31 281 ALA D N 1
ATOM 12544 C CA . ALA D 1 272 ? 50.355 -1.050 74.443 1.00 45.24 281 ALA D CA 1
ATOM 12545 C C . ALA D 1 272 ? 51.811 -0.818 74.896 1.00 45.94 281 ALA D C 1
ATOM 12546 O O . ALA D 1 272 ? 52.247 0.329 75.023 1.00 47.42 281 ALA D O 1
ATOM 12548 N N . ARG D 1 273 ? 52.558 -1.897 75.124 1.00 44.96 282 ARG D N 1
ATOM 12549 C CA . ARG D 1 273 ? 53.984 -1.797 75.470 1.00 45.16 282 ARG D CA 1
ATOM 12550 C C . ARG D 1 273 ? 54.846 -1.379 74.280 1.00 41.91 282 ARG D C 1
ATOM 12551 O O . ARG D 1 273 ? 55.829 -0.659 74.467 1.00 41.85 282 ARG D O 1
ATOM 12559 N N . ARG D 1 274 ? 54.517 -1.833 73.072 1.00 38.09 283 ARG D N 1
ATOM 12560 C CA . ARG D 1 274 ? 55.219 -1.331 71.896 1.00 36.97 283 ARG D CA 1
ATOM 12561 C C . ARG D 1 274 ? 54.817 0.118 71.621 1.00 36.03 283 ARG D C 1
ATOM 12562 O O . ARG D 1 274 ? 55.648 0.906 71.211 1.00 37.25 283 ARG D O 1
ATOM 12570 N N . ALA D 1 275 ? 53.550 0.455 71.840 1.00 36.88 284 ALA D N 1
ATOM 12571 C CA . ALA D 1 275 ? 53.012 1.794 71.507 1.00 36.66 284 ALA D CA 1
ATOM 12572 C C . ALA D 1 275 ? 53.517 2.907 72.425 1.00 37.51 284 ALA D C 1
ATOM 12573 O O . ALA D 1 275 ? 53.564 4.078 72.020 1.00 34.53 284 ALA D O 1
ATOM 12575 N N . ALA D 1 276 ? 53.907 2.539 73.648 1.00 39.46 285 ALA D N 1
ATOM 12576 C CA . ALA D 1 276 ? 54.516 3.482 74.595 1.00 39.32 285 ALA D CA 1
ATOM 12577 C C . ALA D 1 276 ? 55.892 3.998 74.148 1.00 39.34 285 ALA D C 1
ATOM 12578 O O . ALA D 1 276 ? 56.310 5.058 74.594 1.00 36.10 285 ALA D O 1
ATOM 12580 N N . LEU D 1 277 ? 56.585 3.264 73.267 1.00 41.44 286 LEU D N 1
ATOM 12581 C CA . LEU D 1 277 ? 57.850 3.741 72.677 1.00 43.35 286 LEU D CA 1
ATOM 12582 C C . LEU D 1 277 ? 57.663 4.850 71.623 1.00 42.70 286 LEU D C 1
ATOM 12583 O O . LEU D 1 277 ? 58.638 5.482 71.229 1.00 42.93 286 LEU D O 1
ATOM 12588 N N . GLU D 1 278 ? 56.425 5.081 71.173 1.00 42.45 287 GLU D N 1
ATOM 12589 C CA . GLU D 1 278 ? 56.099 6.206 70.283 1.00 39.37 287 GLU D CA 1
ATOM 12590 C C . GLU D 1 278 ? 56.127 7.573 71.003 1.00 39.78 287 GLU D C 1
ATOM 12591 O O . GLU D 1 278 ? 56.253 8.619 70.347 1.00 35.99 287 GLU D O 1
ATOM 12597 N N . PHE D 1 279 ? 55.982 7.566 72.335 1.00 37.72 288 PHE D N 1
ATOM 12598 C CA . PHE D 1 279 ? 56.037 8.797 73.127 1.00 37.08 288 PHE D CA 1
ATOM 12599 C C . PHE D 1 279 ? 57.459 9.320 73.208 1.00 36.43 288 PHE D C 1
ATOM 12600 O O . PHE D 1 279 ? 58.385 8.599 73.619 1.00 36.36 288 PHE D O 1
ATOM 12608 N N . ALA D 1 280 ? 57.615 10.576 72.818 1.00 33.68 289 ALA D N 1
ATOM 12609 C CA . ALA D 1 280 ? 58.852 11.296 72.976 1.00 33.55 289 ALA D CA 1
ATOM 12610 C C . ALA D 1 280 ? 58.586 12.368 74.008 1.00 33.06 289 ALA D C 1
ATOM 12611 O O . ALA D 1 280 ? 57.425 12.670 74.338 1.00 33.15 289 ALA D O 1
ATOM 12613 N N . ASN D 1 281 ? 59.667 12.935 74.522 1.00 33.02 290 ASN D N 1
ATOM 12614 C CA . ASN D 1 281 ? 59.601 13.865 75.635 1.00 32.23 290 ASN D CA 1
ATOM 12615 C C . ASN D 1 281 ? 58.994 15.194 75.177 1.00 30.97 290 ASN D C 1
ATOM 12616 O O . ASN D 1 281 ? 59.257 15.637 74.062 1.00 29.84 290 ASN D O 1
ATOM 12621 N N . GLY D 1 282 ? 58.179 15.812 76.034 1.00 31.21 291 GLY D N 1
ATOM 12622 C CA . GLY D 1 282 ? 57.550 17.101 75.721 1.00 30.10 291 GLY D CA 1
ATOM 12623 C C . GLY D 1 282 ? 56.328 17.066 74.808 1.00 28.60 291 GLY D C 1
ATOM 12624 O O . GLY D 1 282 ? 55.825 18.125 74.438 1.00 27.63 291 GLY D O 1
ATOM 12625 N N . MET D 1 283 ? 55.841 15.875 74.453 1.00 28.03 292 MET D N 1
ATOM 12626 C CA . MET D 1 283 ? 54.710 15.732 73.526 1.00 27.87 292 MET D CA 1
ATOM 12627 C C . MET D 1 283 ? 53.401 16.033 74.225 1.00 27.40 292 MET D C 1
ATOM 12628 O O . MET D 1 283 ? 53.248 15.735 75.416 1.00 29.50 292 MET D O 1
ATOM 12633 N N . TYR D 1 284 ? 52.454 16.570 73.461 1.00 25.08 293 TYR D N 1
ATOM 12634 C CA . TYR D 1 284 ? 51.048 16.599 73.839 1.00 24.75 293 TYR D CA 1
ATOM 12635 C C . TYR D 1 284 ? 50.336 15.508 73.051 1.00 24.92 293 TYR D C 1
ATOM 12636 O O . TYR D 1 284 ? 50.470 15.445 71.829 1.00 25.49 293 TYR D O 1
ATOM 12645 N N . VAL D 1 285 ? 49.616 14.633 73.751 1.00 24.99 294 VAL D N 1
ATOM 12646 C CA . VAL D 1 285 ? 49.077 13.405 73.142 1.00 26.15 294 VAL D CA 1
ATOM 12647 C C . VAL D 1 285 ? 47.604 13.193 73.500 1.00 25.74 294 VAL D C 1
ATOM 12648 O O . VAL D 1 285 ? 47.186 13.447 74.632 1.00 25.67 294 VAL D O 1
ATOM 12652 N N . ASN D 1 286 ? 46.835 12.723 72.521 1.00 24.63 295 ASN D N 1
ATOM 12653 C CA . ASN D 1 286 ? 45.464 12.308 72.748 1.00 24.63 295 ASN D CA 1
ATOM 12654 C C . ASN D 1 286 ? 45.393 10.816 72.510 1.00 25.21 295 ASN D C 1
ATOM 12655 O O . ASN D 1 286 ? 45.688 10.357 71.411 1.00 25.23 295 ASN D O 1
ATOM 12660 N N . LEU D 1 287 ? 44.988 10.070 73.538 1.00 27.30 296 LEU D N 1
ATOM 12661 C CA . LEU D 1 287 ? 44.862 8.602 73.471 1.00 29.53 296 LEU D CA 1
ATOM 12662 C C . LEU D 1 287 ? 43.405 8.145 73.333 1.00 30.79 296 LEU D C 1
ATOM 12663 O O . LEU D 1 287 ? 42.531 8.700 73.961 1.00 28.80 296 LEU D O 1
ATOM 12668 N N . GLY D 1 288 ? 43.156 7.133 72.504 1.00 34.67 297 GLY D N 1
ATOM 12669 C CA . GLY D 1 288 ? 41.867 6.411 72.513 1.00 35.83 297 GLY D CA 1
ATOM 12670 C C . GLY D 1 288 ? 41.703 5.509 73.737 1.00 36.44 297 GLY D C 1
ATOM 12671 O O . GLY D 1 288 ? 42.686 5.115 74.371 1.00 36.82 297 GLY D O 1
ATOM 12672 N N . ILE D 1 289 ? 40.458 5.196 74.085 1.00 38.22 298 ILE D N 1
ATOM 12673 C CA . ILE D 1 289 ? 40.186 4.138 75.079 1.00 39.23 298 ILE D CA 1
ATOM 12674 C C . ILE D 1 289 ? 40.606 2.758 74.565 1.00 40.53 298 ILE D C 1
ATOM 12675 O O . ILE D 1 289 ? 40.709 2.532 73.365 1.00 41.15 298 ILE D O 1
ATOM 12680 N N . GLY D 1 290 ? 40.799 1.831 75.493 1.00 43.07 299 GLY D N 1
ATOM 12681 C CA . GLY D 1 290 ? 41.311 0.512 75.169 1.00 43.84 299 GLY D CA 1
ATOM 12682 C C . GLY D 1 290 ? 42.819 0.577 75.094 1.00 44.50 299 GLY D C 1
ATOM 12683 O O . GLY D 1 290 ? 43.453 1.224 75.930 1.00 43.92 299 GLY D O 1
ATOM 12684 N N . ILE D 1 291 ? 43.391 -0.058 74.073 1.00 45.60 300 ILE D N 1
ATOM 12685 C CA . ILE D 1 291 ? 44.846 -0.245 73.983 1.00 47.78 300 ILE D CA 1
ATOM 12686 C C . ILE D 1 291 ? 45.632 1.079 74.033 1.00 45.26 300 ILE D C 1
ATOM 12687 O O . ILE D 1 291 ? 46.603 1.171 74.797 1.00 44.27 300 ILE D O 1
ATOM 12692 N N . PRO D 1 292 ? 45.212 2.108 73.254 1.00 44.16 301 PRO D N 1
ATOM 12693 C CA . PRO D 1 292 ? 45.985 3.363 73.290 1.00 43.07 301 PRO D CA 1
ATOM 12694 C C . PRO D 1 292 ? 46.107 3.997 74.683 1.00 41.33 301 PRO D C 1
ATOM 12695 O O . PRO D 1 292 ? 47.177 4.513 75.007 1.00 43.41 301 PRO D O 1
ATOM 12699 N N . THR D 1 293 ? 45.042 3.944 75.489 1.00 41.26 302 THR D N 1
ATOM 12700 C CA . THR D 1 293 ? 45.069 4.454 76.884 1.00 41.52 302 THR D CA 1
ATOM 12701 C C . THR D 1 293 ? 45.942 3.629 77.828 1.00 43.30 302 THR D C 1
ATOM 12702 O O . THR D 1 293 ? 46.650 4.192 78.662 1.00 43.89 302 THR D O 1
ATOM 12706 N N . GLU D 1 294 ? 45.884 2.307 77.718 1.00 44.32 303 GLU D N 1
ATOM 12707 C CA . GLU D 1 294 ? 46.754 1.453 78.531 1.00 46.86 303 GLU D CA 1
ATOM 12708 C C . GLU D 1 294 ? 48.243 1.622 78.181 1.00 46.22 303 GLU D C 1
ATOM 12709 O O . GLU D 1 294 ? 49.095 1.332 79.014 1.00 45.70 303 GLU D O 1
ATOM 12715 N N . SER D 1 295 ? 48.555 2.113 76.974 1.00 45.59 304 SER D N 1
ATOM 12716 C CA . SER D 1 295 ? 49.949 2.410 76.589 1.00 44.84 304 SER D CA 1
ATOM 12717 C C . SER D 1 295 ? 50.611 3.451 77.488 1.00 45.60 304 SER D C 1
ATOM 12718 O O . SER D 1 295 ? 51.836 3.425 77.663 1.00 44.94 304 SER D O 1
ATOM 12721 N N . SER D 1 296 ? 49.805 4.366 78.032 1.00 47.62 305 SER D N 1
ATOM 12722 C CA . SER D 1 296 ? 50.279 5.389 78.979 1.00 50.29 305 SER D CA 1
ATOM 12723 C C . SER D 1 296 ? 50.905 4.806 80.254 1.00 54.44 305 SER D C 1
ATOM 12724 O O . SER D 1 296 ? 51.852 5.375 80.799 1.00 54.77 305 SER D O 1
ATOM 12727 N N . ASN D 1 297 ? 50.382 3.673 80.722 1.00 55.72 306 ASN D N 1
ATOM 12728 C CA . ASN D 1 297 ? 50.863 3.056 81.970 1.00 56.55 306 ASN D CA 1
ATOM 12729 C C . ASN D 1 297 ? 52.286 2.498 81.874 1.00 58.01 306 ASN D C 1
ATOM 12730 O O . ASN D 1 297 ? 52.917 2.255 82.906 1.00 60.75 306 ASN D O 1
ATOM 12735 N N . TYR D 1 298 ? 52.776 2.302 80.645 1.00 58.16 307 TYR D N 1
ATOM 12736 C CA . TYR D 1 298 ? 54.175 1.936 80.377 1.00 60.09 307 TYR D CA 1
ATOM 12737 C C . TYR D 1 298 ? 54.993 3.096 79.768 1.00 61.37 307 TYR D C 1
ATOM 12738 O O . TYR D 1 298 ? 55.929 2.857 78.986 1.00 62.11 307 TYR D O 1
ATOM 12747 N N . ILE D 1 299 ? 54.634 4.341 80.116 1.00 61.57 308 ILE D N 1
ATOM 12748 C CA . ILE D 1 299 ? 55.451 5.525 79.784 1.00 59.46 308 ILE D CA 1
ATOM 12749 C C . ILE D 1 299 ? 56.858 5.375 80.388 1.00 57.63 308 ILE D C 1
ATOM 12750 O O . ILE D 1 299 ? 56.990 5.314 81.619 1.00 48.62 308 ILE D O 1
ATOM 12755 N N . PRO D 1 300 ? 57.908 5.312 79.525 1.00 57.35 309 PRO D N 1
ATOM 12756 C CA . PRO D 1 300 ? 59.229 4.906 80.006 1.00 55.19 309 PRO D CA 1
ATOM 12757 C C . PRO D 1 300 ? 59.881 5.905 80.959 1.00 54.44 309 PRO D C 1
ATOM 12758 O O . PRO D 1 300 ? 59.348 6.996 81.179 1.00 48.63 309 PRO D O 1
ATOM 12762 N N . ALA D 1 301 ? 61.038 5.501 81.486 1.00 54.68 310 ALA D N 1
ATOM 12763 C CA . ALA D 1 301 ? 61.777 6.214 82.539 1.00 56.99 310 ALA D CA 1
ATOM 12764 C C . ALA D 1 301 ? 61.728 7.750 82.477 1.00 56.82 310 ALA D C 1
ATOM 12765 O O . ALA D 1 301 ? 61.118 8.386 83.351 1.00 56.64 310 ALA D O 1
ATOM 12767 N N . GLY D 1 302 ? 62.350 8.329 81.447 1.00 55.04 311 GLY D N 1
ATOM 12768 C CA . GLY D 1 302 ? 62.567 9.791 81.360 1.00 53.39 311 GLY D CA 1
ATOM 12769 C C . GLY D 1 302 ? 61.819 10.483 80.228 1.00 51.38 311 GLY D C 1
ATOM 12770 O O . GLY D 1 302 ? 62.413 11.257 79.463 1.00 48.06 311 GLY D O 1
ATOM 12771 N N . VAL D 1 303 ? 60.515 10.214 80.139 1.00 49.35 312 VAL D N 1
ATOM 12772 C CA . VAL D 1 303 ? 59.658 10.749 79.075 1.00 48.48 312 VAL D CA 1
ATOM 12773 C C . VAL D 1 303 ? 58.464 11.476 79.697 1.00 44.88 312 VAL D C 1
ATOM 12774 O O . VAL D 1 303 ? 57.595 10.853 80.306 1.00 42.52 312 VAL D O 1
ATOM 12778 N N . ASN D 1 304 ? 58.451 12.800 79.535 1.00 44.31 313 ASN D N 1
ATOM 12779 C CA . ASN D 1 304 ? 57.353 13.663 79.975 1.00 43.11 313 ASN D CA 1
ATOM 12780 C C . ASN D 1 304 ? 56.353 13.926 78.863 1.00 38.91 313 ASN D C 1
ATOM 12781 O O . ASN D 1 304 ? 56.640 14.683 77.930 1.00 41.99 313 ASN D O 1
ATOM 12786 N N . VAL D 1 305 ? 55.185 13.303 78.984 1.00 35.15 314 VAL D N 1
ATOM 12787 C CA . VAL D 1 305 ? 54.067 13.542 78.074 1.00 34.13 314 VAL D CA 1
ATOM 12788 C C . VAL D 1 305 ? 52.994 14.311 78.824 1.00 29.65 314 VAL D C 1
ATOM 12789 O O . VAL D 1 305 ? 52.912 14.234 80.043 1.00 30.63 314 VAL D O 1
ATOM 12793 N N . VAL D 1 306 ? 52.179 15.050 78.089 1.00 26.73 315 VAL D N 1
ATOM 12794 C CA . VAL D 1 306 ? 51.006 15.710 78.647 1.00 25.11 315 VAL D CA 1
ATOM 12795 C C . VAL D 1 306 ? 49.817 15.114 77.889 1.00 24.37 315 VAL D C 1
ATOM 12796 O O . VAL D 1 306 ? 49.793 15.117 76.661 1.00 26.87 315 VAL D O 1
ATOM 12800 N N . LEU D 1 307 ? 48.857 14.573 78.626 1.00 23.61 316 LEU D N 1
ATOM 12801 C CA . LEU D 1 307 ? 47.725 13.877 78.039 1.00 24.32 316 LEU D CA 1
ATOM 12802 C C . LEU D 1 307 ? 46.555 14.818 77.847 1.00 23.74 316 LEU D C 1
ATOM 12803 O O . LEU D 1 307 ? 46.128 15.438 78.794 1.00 23.50 316 LEU D O 1
ATOM 12808 N N . GLN D 1 308 ? 46.022 14.876 76.626 1.00 23.24 317 GLN D N 1
ATOM 12809 C CA . GLN D 1 308 ? 44.825 15.653 76.320 1.00 22.26 317 GLN D CA 1
ATOM 12810 C C . GLN D 1 308 ? 43.611 14.709 76.334 1.00 22.31 317 GLN D C 1
ATOM 12811 O O . GLN D 1 308 ? 43.699 13.543 75.937 1.00 22.70 317 GLN D O 1
ATOM 12817 N N . SER D 1 309 ? 42.496 15.226 76.834 1.00 21.69 318 SER D N 1
ATOM 12818 C CA . SER D 1 309 ? 41.216 14.565 76.820 1.00 20.99 318 SER D CA 1
ATOM 12819 C C . SER D 1 309 ? 40.269 15.493 76.066 1.00 20.92 318 SER D C 1
ATOM 12820 O O . SER D 1 309 ? 40.234 16.699 76.332 1.00 19.35 318 SER D O 1
ATOM 12823 N N . GLU D 1 310 ? 39.526 14.944 75.108 1.00 22.28 319 GLU D N 1
ATOM 12824 C CA . GLU D 1 310 ? 38.773 15.768 74.173 1.00 23.15 319 GLU D CA 1
ATOM 12825 C C . GLU D 1 310 ? 37.636 16.533 74.846 1.00 22.45 319 GLU D C 1
ATOM 12826 O O . GLU D 1 310 ? 37.184 17.556 74.339 1.00 21.34 319 GLU D O 1
ATOM 12832 N N . ASN D 1 311 ? 37.159 16.018 75.976 1.00 22.25 320 ASN D N 1
ATOM 12833 C CA . ASN D 1 311 ? 36.089 16.700 76.732 1.00 20.91 320 ASN D CA 1
ATOM 12834 C C . ASN D 1 311 ? 36.563 17.951 77.477 1.00 20.29 320 ASN D C 1
ATOM 12835 O O . ASN D 1 311 ? 35.754 18.614 78.099 1.00 19.99 320 ASN D O 1
ATOM 12840 N N . GLY D 1 312 ? 37.865 18.265 77.398 1.00 19.96 321 GLY D N 1
ATOM 12841 C CA . GLY D 1 312 ? 38.369 19.604 77.700 1.00 19.46 321 GLY D CA 1
ATOM 12842 C C . GLY D 1 312 ? 39.470 19.766 78.740 1.00 19.80 321 GLY D C 1
ATOM 12843 O O . GLY D 1 312 ? 39.467 20.750 79.464 1.00 19.51 321 GLY D O 1
ATOM 12844 N N . LEU D 1 313 ? 40.441 18.852 78.749 1.00 20.25 322 LEU D N 1
ATOM 12845 C CA . LEU D 1 313 ? 41.535 18.824 79.711 1.00 20.90 322 LEU D CA 1
ATOM 12846 C C . LEU D 1 313 ? 42.894 18.558 79.056 1.00 20.70 322 LEU D C 1
ATOM 12847 O O . LEU D 1 313 ? 42.987 17.642 78.250 1.00 22.51 322 LEU D O 1
ATOM 12852 N N . ILE D 1 314 ? 43.922 19.335 79.404 1.00 21.20 323 ILE D N 1
ATOM 12853 C CA . ILE D 1 314 ? 45.329 18.864 79.317 1.00 23.06 323 ILE D CA 1
ATOM 12854 C C . ILE D 1 314 ? 45.930 18.699 80.715 1.00 23.22 323 ILE D C 1
ATOM 12855 O O . ILE D 1 314 ? 45.625 19.477 81.627 1.00 24.02 323 ILE D O 1
ATOM 12860 N N . GLY D 1 315 ? 46.811 17.703 80.862 1.00 24.08 324 GLY D N 1
ATOM 12861 C CA . GLY D 1 315 ? 47.343 17.305 82.168 1.00 25.81 324 GLY D CA 1
ATOM 12862 C C . GLY D 1 315 ? 46.488 16.279 82.898 1.00 27.55 324 GLY D C 1
ATOM 12863 O O . GLY D 1 315 ? 46.430 16.279 84.140 1.00 28.41 324 GLY D O 1
ATOM 12864 N N . MET D 1 316 ? 45.833 15.408 82.131 1.00 28.57 325 MET D N 1
ATOM 12865 C CA . MET D 1 316 ? 45.095 14.254 82.664 1.00 32.23 325 MET D CA 1
ATOM 12866 C C . MET D 1 316 ? 46.011 13.228 83.342 1.00 33.98 325 MET D C 1
ATOM 12867 O O . MET D 1 316 ? 47.068 12.872 82.801 1.00 32.22 325 MET D O 1
ATOM 12872 N N . GLY D 1 317 ? 45.581 12.732 84.502 1.00 35.84 326 GLY D N 1
ATOM 12873 C CA . GLY D 1 317 ? 46.372 11.773 85.289 1.00 38.54 326 GLY D CA 1
ATOM 12874 C C . GLY D 1 317 ? 45.733 10.396 85.361 1.00 40.39 326 GLY D C 1
ATOM 12875 O O . GLY D 1 317 ? 44.765 10.118 84.649 1.00 41.69 326 GLY D O 1
ATOM 12876 N N . PRO D 1 318 ? 46.259 9.517 86.237 1.00 42.96 327 PRO D N 1
ATOM 12877 C CA . PRO D 1 318 ? 45.622 8.209 86.431 1.00 43.53 327 PRO D CA 1
ATOM 12878 C C . PRO D 1 318 ? 44.293 8.331 87.212 1.00 42.70 327 PRO D C 1
ATOM 12879 O O . PRO D 1 318 ? 43.947 9.426 87.691 1.00 42.38 327 PRO D O 1
ATOM 12883 N N . PHE D 1 319 ? 43.571 7.213 87.339 1.00 42.08 328 PHE D N 1
ATOM 12884 C CA . PHE D 1 319 ? 42.295 7.163 88.079 1.00 40.19 328 PHE D CA 1
ATOM 12885 C C . PHE D 1 319 ? 42.500 7.775 89.467 1.00 37.57 328 PHE D C 1
ATOM 12886 O O . PHE D 1 319 ? 43.565 7.625 90.043 1.00 38.50 328 PHE D O 1
ATOM 12894 N N . PRO D 1 320 ? 41.496 8.474 90.010 1.00 39.08 329 PRO D N 1
ATOM 12895 C CA . PRO D 1 320 ? 41.729 9.105 91.303 1.00 38.62 329 PRO D CA 1
ATOM 12896 C C . PRO D 1 320 ? 41.822 8.091 92.439 1.00 41.25 329 PRO D C 1
ATOM 12897 O O . PRO D 1 320 ? 41.413 6.940 92.292 1.00 39.65 329 PRO D O 1
ATOM 12901 N N . THR D 1 321 ? 42.356 8.532 93.568 1.00 43.04 330 THR D N 1
ATOM 12902 C CA . THR D 1 321 ? 42.290 7.757 94.792 0.50 44.83 330 THR D CA 1
ATOM 12903 C C . THR D 1 321 ? 40.841 7.824 95.306 1.00 46.80 330 THR D C 1
ATOM 12904 O O . THR D 1 321 ? 40.132 8.794 95.031 1.00 48.04 330 THR D O 1
ATOM 12908 N N . GLU D 1 322 ? 40.409 6.790 96.024 1.00 49.88 331 GLU D N 1
ATOM 12909 C CA . GLU D 1 322 ? 38.993 6.616 96.419 1.00 52.98 331 GLU D CA 1
ATOM 12910 C C . GLU D 1 322 ? 38.320 7.901 96.934 1.00 56.02 331 GLU D C 1
ATOM 12911 O O . GLU D 1 322 ? 37.240 8.264 96.463 1.00 58.62 331 GLU D O 1
ATOM 12917 N N . ASP D 1 323 ? 38.967 8.606 97.857 1.00 59.57 332 ASP D N 1
ATOM 12918 C CA . ASP D 1 323 ? 38.361 9.799 98.472 1.00 61.81 332 ASP D CA 1
ATOM 12919 C C . ASP D 1 323 ? 38.439 11.086 97.619 1.00 63.97 332 ASP D C 1
ATOM 12920 O O . ASP D 1 323 ? 37.686 12.030 97.877 1.00 65.18 332 ASP D O 1
ATOM 12925 N N . LYS D 1 324 ? 39.341 11.133 96.629 1.00 63.35 333 LYS D N 1
ATOM 12926 C CA . LYS D 1 324 ? 39.450 12.290 95.716 1.00 58.22 333 LYS D CA 1
ATOM 12927 C C . LYS D 1 324 ? 38.631 12.120 94.409 1.00 52.36 333 LYS D C 1
ATOM 12928 O O . LYS D 1 324 ? 38.765 12.923 93.480 1.00 47.91 333 LYS D O 1
ATOM 12934 N N . VAL D 1 325 ? 37.773 11.097 94.351 1.00 47.80 334 VAL D N 1
ATOM 12935 C CA . VAL D 1 325 ? 36.867 10.890 93.206 1.00 43.03 334 VAL D CA 1
ATOM 12936 C C . VAL D 1 325 ? 35.884 12.057 93.031 1.00 40.63 334 VAL D C 1
ATOM 12937 O O . VAL D 1 325 ? 35.274 12.526 93.998 1.00 38.43 334 VAL D O 1
ATOM 12941 N N . ASP D 1 326 ? 35.730 12.505 91.786 1.00 36.42 335 ASP D N 1
ATOM 12942 C CA . ASP D 1 326 ? 34.968 13.706 91.478 1.00 32.49 335 ASP D CA 1
ATOM 12943 C C . ASP D 1 326 ? 34.211 13.496 90.155 1.00 31.77 335 ASP D C 1
ATOM 12944 O O . ASP D 1 326 ? 34.823 13.220 89.108 1.00 28.56 335 ASP D O 1
ATOM 12949 N N . ALA D 1 327 ? 32.882 13.629 90.212 1.00 30.96 336 ALA D N 1
ATOM 12950 C CA . ALA D 1 327 ? 32.008 13.401 89.049 1.00 32.53 336 ALA D CA 1
ATOM 12951 C C . ALA D 1 327 ? 32.240 14.373 87.884 1.00 32.10 336 ALA D C 1
ATOM 12952 O O . ALA D 1 327 ? 31.932 14.040 86.733 1.00 34.35 336 ALA D O 1
ATOM 12954 N N . ASP D 1 328 ? 32.791 15.555 88.169 1.00 31.38 337 ASP D N 1
ATOM 12955 C CA . ASP D 1 328 ? 33.138 16.522 87.098 1.00 30.22 337 ASP D CA 1
ATOM 12956 C C . ASP D 1 328 ? 34.528 16.294 86.489 1.00 28.95 337 ASP D C 1
ATOM 12957 O O . ASP D 1 328 ? 34.945 17.069 85.650 1.00 29.78 337 ASP D O 1
ATOM 12962 N N . TRP D 1 329 ? 35.264 15.286 86.938 1.00 30.03 338 TRP D N 1
ATOM 12963 C CA . TRP D 1 329 ? 36.616 15.058 86.435 1.00 30.46 338 TRP D CA 1
ATOM 12964 C C . TRP D 1 329 ? 36.683 13.691 85.803 1.00 31.68 338 TRP D C 1
ATOM 12965 O O . TRP D 1 329 ? 37.070 12.703 86.452 1.00 32.06 338 TRP D O 1
ATOM 12976 N N . ILE D 1 330 ? 36.305 13.654 84.527 1.00 29.35 339 ILE D N 1
ATOM 12977 C CA . ILE D 1 330 ? 36.204 12.414 83.779 1.00 29.86 339 ILE D CA 1
ATOM 12978 C C . ILE D 1 330 ? 36.902 12.488 82.411 1.00 29.16 339 ILE D C 1
ATOM 12979 O O . ILE D 1 330 ? 36.957 13.545 81.791 1.00 26.96 339 ILE D O 1
ATOM 12984 N N . ASN D 1 331 ? 37.408 11.342 81.965 1.00 29.57 340 ASN D N 1
ATOM 12985 C CA . ASN D 1 331 ? 38.070 11.192 80.650 1.00 29.25 340 ASN D CA 1
ATOM 12986 C C . ASN D 1 331 ? 37.035 10.888 79.551 1.00 28.59 340 ASN D C 1
ATOM 12987 O O . ASN D 1 331 ? 35.833 10.847 79.839 1.00 28.40 340 ASN D O 1
ATOM 12992 N N . ALA D 1 332 ? 37.502 10.677 78.318 1.00 27.89 341 ALA D N 1
ATOM 12993 C CA . ALA D 1 332 ? 36.628 10.476 77.163 1.00 27.90 341 ALA D CA 1
ATOM 12994 C C . ALA D 1 332 ? 35.750 9.242 77.281 1.00 27.94 341 ALA D C 1
ATOM 12995 O O . ALA D 1 332 ? 34.605 9.258 76.836 1.00 26.56 341 ALA D O 1
ATOM 12997 N N . GLY D 1 333 ? 36.292 8.188 77.887 1.00 27.10 342 GLY D N 1
ATOM 12998 C CA . GLY D 1 333 ? 35.541 6.969 78.165 1.00 26.94 342 GLY D CA 1
ATOM 12999 C C . GLY D 1 333 ? 34.641 7.024 79.390 1.00 26.75 342 GLY D C 1
ATOM 13000 O O . GLY D 1 333 ? 34.114 5.993 79.788 1.00 26.27 342 GLY D O 1
ATOM 13001 N N . LYS D 1 334 ? 34.469 8.216 79.979 1.00 26.33 343 LYS D N 1
ATOM 13002 C CA . LYS D 1 334 ? 33.520 8.482 81.074 1.00 26.85 343 LYS D CA 1
ATOM 13003 C C . LYS D 1 334 ? 33.994 7.928 82.425 1.00 27.15 343 LYS D C 1
ATOM 13004 O O . LYS D 1 334 ? 33.197 7.588 83.303 1.00 27.85 343 LYS D O 1
ATOM 13010 N N . GLN D 1 335 ? 35.305 7.852 82.588 1.00 28.09 344 GLN D N 1
ATOM 13011 C CA . GLN D 1 335 ? 35.900 7.301 83.792 1.00 29.09 344 GLN D CA 1
ATOM 13012 C C . GLN D 1 335 ? 36.327 8.464 84.647 1.00 29.82 344 GLN D C 1
ATOM 13013 O O . GLN D 1 335 ? 36.745 9.484 84.122 1.00 29.65 344 GLN D O 1
ATOM 13019 N N . THR D 1 336 ? 36.226 8.317 85.964 1.00 31.07 345 THR D N 1
ATOM 13020 C CA . THR D 1 336 ? 36.782 9.311 86.882 1.00 31.32 345 THR D CA 1
ATOM 13021 C C . THR D 1 336 ? 38.298 9.348 86.713 1.00 32.77 345 THR D C 1
ATOM 13022 O O . THR D 1 336 ? 38.946 8.310 86.491 1.00 37.35 345 THR D O 1
ATOM 13026 N N . ILE D 1 337 ? 38.858 10.543 86.843 1.00 32.16 346 ILE D N 1
ATOM 13027 C CA . ILE D 1 337 ? 40.251 10.796 86.488 1.00 31.08 346 ILE D CA 1
ATOM 13028 C C . ILE D 1 337 ? 40.822 11.822 87.468 1.00 32.67 346 ILE D C 1
ATOM 13029 O O . ILE D 1 337 ? 40.084 12.369 88.295 1.00 31.15 346 ILE D O 1
ATOM 13034 N N . SER D 1 338 ? 42.137 12.033 87.428 1.00 35.47 347 SER D N 1
ATOM 13035 C CA . SER D 1 338 ? 42.787 13.052 88.253 1.00 35.86 347 SER D CA 1
ATOM 13036 C C . SER D 1 338 ? 43.396 14.076 87.332 1.00 35.61 347 SER D C 1
ATOM 13037 O O . SER D 1 338 ? 43.367 13.917 86.116 1.00 35.81 347 SER D O 1
ATOM 13040 N N . HIS D 1 339 ? 43.940 15.133 87.918 1.00 36.31 348 HIS D N 1
ATOM 13041 C CA . HIS D 1 339 ? 44.739 16.104 87.172 1.00 35.05 348 HIS D CA 1
ATOM 13042 C C . HIS D 1 339 ? 46.146 16.176 87.755 1.00 35.01 348 HIS D C 1
ATOM 13043 O O . HIS D 1 339 ? 46.343 16.042 88.962 1.00 35.50 348 HIS D O 1
ATOM 13050 N N . LEU D 1 340 ? 47.117 16.378 86.875 1.00 33.31 349 LEU D N 1
ATOM 13051 C CA . LEU D 1 340 ? 48.509 16.498 87.265 1.00 32.71 349 LEU D CA 1
ATOM 13052 C C . LEU D 1 340 ? 48.822 17.975 87.337 1.00 31.67 349 LEU D C 1
ATOM 13053 O O . LEU D 1 340 ? 48.049 18.805 86.851 1.00 33.68 349 LEU D O 1
ATOM 13058 N N . ALA D 1 341 ? 49.937 18.306 87.973 1.00 29.17 350 ALA D N 1
ATOM 13059 C CA . ALA D 1 341 ? 50.371 19.696 88.084 1.00 27.36 350 ALA D CA 1
ATOM 13060 C C . ALA D 1 341 ? 50.556 20.333 86.691 1.00 27.29 350 ALA D C 1
ATOM 13061 O O . ALA D 1 341 ? 51.121 19.711 85.769 1.00 24.26 350 ALA D O 1
ATOM 13063 N N . GLY D 1 342 ? 50.079 21.565 86.558 1.00 25.93 351 GLY D N 1
ATOM 13064 C CA . GLY D 1 342 ? 50.122 22.290 85.303 1.00 26.14 351 GLY D CA 1
ATOM 13065 C C . GLY D 1 342 ? 48.969 21.998 84.359 1.00 27.35 351 GLY D C 1
ATOM 13066 O O . GLY D 1 342 ? 49.050 22.322 83.165 1.00 26.15 351 GLY D O 1
ATOM 13067 N N . SER D 1 343 ? 47.890 21.408 84.875 1.00 26.51 352 SER D N 1
ATOM 13068 C CA . SER D 1 343 ? 46.755 21.059 84.040 1.00 26.77 352 SER D CA 1
ATOM 13069 C C . SER D 1 343 ? 45.970 22.296 83.629 1.00 24.38 352 SER D C 1
ATOM 13070 O O . SER D 1 343 ? 46.040 23.344 84.286 1.00 23.43 352 SER D O 1
ATOM 13073 N N . ALA D 1 344 ? 45.260 22.200 82.505 1.00 22.76 353 ALA D N 1
ATOM 13074 C CA . ALA D 1 344 ? 44.393 23.291 82.063 1.00 21.45 353 ALA D CA 1
ATOM 13075 C C . ALA D 1 344 ? 43.070 22.755 81.486 1.00 21.14 353 ALA D C 1
ATOM 13076 O O . ALA D 1 344 ? 43.041 21.748 80.770 1.00 20.18 353 ALA D O 1
ATOM 13078 N N . LEU D 1 345 ? 41.999 23.443 81.850 1.00 19.54 354 LEU D N 1
ATOM 13079 C CA . LEU D 1 345 ? 40.640 23.124 81.460 1.00 20.30 354 LEU D CA 1
ATOM 13080 C C . LEU D 1 345 ? 40.186 24.091 80.384 1.00 19.24 354 LEU D C 1
ATOM 13081 O O . LEU D 1 345 ? 40.582 25.244 80.372 1.00 18.88 354 LEU D O 1
ATOM 13086 N N . PHE D 1 346 ? 39.318 23.622 79.497 1.00 19.65 355 PHE D N 1
ATOM 13087 C CA . PHE D 1 346 ? 38.849 24.431 78.369 1.00 18.90 355 PHE D CA 1
ATOM 13088 C C . PHE D 1 346 ? 37.583 23.780 77.810 1.00 20.17 355 PHE D C 1
ATOM 13089 O O . PHE D 1 346 ? 37.297 22.622 78.130 1.00 19.85 355 PHE D O 1
ATOM 13097 N N . ASP D 1 347 ? 36.810 24.542 77.031 1.00 19.99 356 ASP D N 1
ATOM 13098 C CA . ASP D 1 347 ? 35.506 24.057 76.524 1.00 21.75 356 ASP D CA 1
ATOM 13099 C C . ASP D 1 347 ? 35.687 23.276 75.226 1.00 20.93 356 ASP D C 1
ATOM 13100 O O . ASP D 1 347 ? 36.776 23.258 74.654 1.00 21.98 356 ASP D O 1
ATOM 13105 N N . SER D 1 348 ? 34.618 22.650 74.746 1.00 19.92 357 SER D N 1
ATOM 13106 C CA . SER D 1 348 ? 34.727 21.734 73.607 1.00 18.64 357 SER D CA 1
ATOM 13107 C C . SER D 1 348 ? 35.057 22.415 72.269 1.00 18.60 357 SER D C 1
ATOM 13108 O O . SER D 1 348 ? 35.729 21.827 71.430 1.00 18.69 357 SER D O 1
ATOM 13111 N N . ALA D 1 349 ? 34.619 23.654 72.075 1.00 18.57 358 ALA D N 1
ATOM 13112 C CA . ALA D 1 349 ? 35.008 24.404 70.880 1.00 18.81 358 ALA D CA 1
ATOM 13113 C C . ALA D 1 349 ? 36.532 24.590 70.874 1.00 18.40 358 ALA D C 1
ATOM 13114 O O . ALA D 1 349 ? 37.200 24.381 69.837 1.00 16.89 358 ALA D O 1
ATOM 13116 N N . THR D 1 350 ? 37.061 24.940 72.049 1.00 18.08 359 THR D N 1
ATOM 13117 C CA . THR D 1 350 ? 38.496 25.153 72.255 1.00 18.34 359 THR D CA 1
ATOM 13118 C C . THR D 1 350 ? 39.213 23.801 72.174 1.00 18.85 359 THR D C 1
ATOM 13119 O O . THR D 1 350 ? 40.317 23.711 71.609 1.00 19.64 359 THR D O 1
ATOM 13123 N N . SER D 1 351 ? 38.602 22.745 72.716 1.00 18.91 360 SER D N 1
ATOM 13124 C CA . SER D 1 351 ? 39.221 21.427 72.632 1.00 19.09 360 SER D CA 1
ATOM 13125 C C . SER D 1 351 ? 39.499 21.018 71.183 1.00 19.19 360 SER D C 1
ATOM 13126 O O . SER D 1 351 ? 40.596 20.553 70.875 1.00 18.47 360 SER D O 1
ATOM 13129 N N . PHE D 1 352 ? 38.516 21.230 70.305 1.00 18.91 361 PHE D N 1
ATOM 13130 C CA . PHE D 1 352 ? 38.631 20.807 68.915 1.00 18.91 361 PHE D CA 1
ATOM 13131 C C . PHE D 1 352 ? 39.328 21.824 68.032 1.00 19.24 361 PHE D C 1
ATOM 13132 O O . PHE D 1 352 ? 39.889 21.453 67.016 1.00 18.87 361 PHE D O 1
ATOM 13140 N N . ALA D 1 353 ? 39.389 23.080 68.467 1.00 19.54 362 ALA D N 1
ATOM 13141 C CA . ALA D 1 353 ? 40.281 24.043 67.833 1.00 20.27 362 ALA D CA 1
ATOM 13142 C C . ALA D 1 353 ? 41.731 23.595 68.066 1.00 20.13 362 ALA D C 1
ATOM 13143 O O . ALA D 1 353 ? 42.575 23.678 67.166 1.00 19.02 362 ALA D O 1
ATOM 13145 N N . MET D 1 354 ? 42.003 23.103 69.277 1.00 19.80 363 MET D N 1
ATOM 13146 C CA . MET D 1 354 ? 43.315 22.535 69.632 1.00 19.40 363 MET D CA 1
ATOM 13147 C C . MET D 1 354 ? 43.665 21.325 68.759 1.00 19.92 363 MET D C 1
ATOM 13148 O O . MET D 1 354 ? 44.778 21.220 68.198 1.00 20.35 363 MET D O 1
ATOM 13153 N N . ILE D 1 355 ? 42.708 20.406 68.658 1.00 18.99 364 ILE D N 1
ATOM 13154 C CA . ILE D 1 355 ? 42.903 19.185 67.899 1.00 19.00 364 ILE D CA 1
ATOM 13155 C C . ILE D 1 355 ? 42.941 19.443 66.392 1.00 19.19 364 ILE D C 1
ATOM 13156 O O . ILE D 1 355 ? 43.906 19.066 65.746 1.00 17.92 364 ILE D O 1
ATOM 13161 N N . ARG D 1 356 ? 41.920 20.117 65.860 1.00 19.53 365 ARG D N 1
ATOM 13162 C CA . ARG D 1 356 ? 41.816 20.384 64.429 1.00 20.42 365 ARG D CA 1
ATOM 13163 C C . ARG D 1 356 ? 42.952 21.282 63.929 1.00 20.06 365 ARG D C 1
ATOM 13164 O O . ARG D 1 356 ? 43.330 21.219 62.755 1.00 20.58 365 ARG D O 1
ATOM 13172 N N . GLY D 1 357 ? 43.499 22.101 64.826 1.00 18.89 366 GLY D N 1
ATOM 13173 C CA . GLY D 1 357 ? 44.636 22.960 64.528 1.00 18.19 366 GLY D CA 1
ATOM 13174 C C . GLY D 1 357 ? 45.999 22.301 64.606 1.00 17.92 366 GLY D C 1
ATOM 13175 O O . GLY D 1 357 ? 47.002 22.979 64.495 1.00 16.85 366 GLY D O 1
ATOM 13176 N N . GLY D 1 358 ? 46.043 20.989 64.849 1.00 17.94 367 GLY D N 1
ATOM 13177 C CA . GLY D 1 358 ? 47.277 20.259 64.845 1.00 17.60 367 GLY D CA 1
ATOM 13178 C C . GLY D 1 358 ? 48.135 20.563 66.048 1.00 18.54 367 GLY D C 1
ATOM 13179 O O . GLY D 1 358 ? 49.337 20.535 65.933 1.00 19.28 367 GLY D O 1
ATOM 13180 N N . HIS D 1 359 ? 47.536 20.861 67.205 1.00 19.35 368 HIS D N 1
ATOM 13181 C CA . HIS D 1 359 ? 48.317 21.166 68.410 1.00 19.79 368 HIS D CA 1
ATOM 13182 C C . HIS D 1 359 ? 48.672 19.904 69.222 1.00 20.60 368 HIS D C 1
ATOM 13183 O O . HIS D 1 359 ? 49.465 19.976 70.172 1.00 21.54 368 HIS D O 1
ATOM 13190 N N . MET D 1 360 ? 48.098 18.756 68.859 1.00 19.85 369 MET D N 1
ATOM 13191 C CA . MET D 1 360 ? 48.550 17.473 69.390 1.00 21.87 369 MET D CA 1
ATOM 13192 C C . MET D 1 360 ? 49.787 17.051 68.610 1.00 22.27 369 MET D C 1
ATOM 13193 O O . MET D 1 360 ? 49.825 17.227 67.402 1.00 22.10 369 MET D O 1
ATOM 13198 N N . ASP D 1 361 ? 50.782 16.485 69.294 1.00 22.29 370 ASP D N 1
ATOM 13199 C CA . ASP D 1 361 ? 51.931 15.875 68.598 1.00 23.84 370 ASP D CA 1
ATOM 13200 C C . ASP D 1 361 ? 51.707 14.399 68.226 1.00 23.97 370 ASP D C 1
ATOM 13201 O O . ASP D 1 361 ? 52.256 13.917 67.224 1.00 26.91 370 ASP D O 1
ATOM 13206 N N . LEU D 1 362 ? 50.905 13.698 69.006 1.00 23.93 371 LEU D N 1
ATOM 13207 C CA . LEU D 1 362 ? 50.531 12.311 68.704 1.00 24.87 371 LEU D CA 1
ATOM 13208 C C . LEU D 1 362 ? 49.071 12.100 69.048 1.00 26.10 371 LEU D C 1
ATOM 13209 O O . LEU D 1 362 ? 48.585 12.599 70.055 1.00 25.33 371 LEU D O 1
ATOM 13214 N N . THR D 1 363 ? 48.351 11.388 68.194 1.00 28.91 372 THR D N 1
ATOM 13215 C CA . THR D 1 363 ? 47.096 10.796 68.621 1.00 30.93 372 THR D CA 1
ATOM 13216 C C . THR D 1 363 ? 47.220 9.302 68.362 1.00 32.82 372 THR D C 1
ATOM 13217 O O . THR D 1 363 ? 47.776 8.863 67.332 1.00 33.01 372 THR D O 1
ATOM 13221 N N . MET D 1 364 ? 46.717 8.529 69.305 1.00 32.52 373 MET D N 1
ATOM 13222 C CA . MET D 1 364 ? 46.806 7.096 69.237 1.00 37.63 373 MET D CA 1
ATOM 13223 C C . MET D 1 364 ? 45.396 6.560 69.416 1.00 36.24 373 MET D C 1
ATOM 13224 O O . MET D 1 364 ? 44.721 6.921 70.377 1.00 34.71 373 MET D O 1
ATOM 13229 N N . LEU D 1 365 ? 44.936 5.755 68.458 1.00 36.95 374 LEU D N 1
ATOM 13230 C CA . LEU D 1 365 ? 43.565 5.207 68.473 1.00 38.56 374 LEU D CA 1
ATOM 13231 C C . LEU D 1 365 ? 43.557 3.726 68.071 1.00 36.63 374 LEU D C 1
ATOM 13232 O O . LEU D 1 365 ? 44.568 3.190 67.631 1.00 34.95 374 LEU D O 1
ATOM 13237 N N . GLY D 1 366 ? 42.402 3.085 68.236 1.00 38.37 375 GLY D N 1
ATOM 13238 C CA . GLY D 1 366 ? 42.162 1.724 67.735 1.00 37.24 375 GLY D CA 1
ATOM 13239 C C . GLY D 1 366 ? 41.427 1.715 66.407 1.00 38.86 375 GLY D C 1
ATOM 13240 O O . GLY D 1 366 ? 41.168 2.778 65.836 1.00 34.89 375 GLY D O 1
ATOM 13241 N N . ALA D 1 367 ? 41.070 0.514 65.932 1.00 38.87 376 ALA D N 1
ATOM 13242 C CA . ALA D 1 367 ? 40.516 0.325 64.584 1.00 39.11 376 ALA D CA 1
ATOM 13243 C C . ALA D 1 367 ? 39.673 -0.930 64.455 1.00 42.71 376 ALA D C 1
ATOM 13244 O O . ALA D 1 367 ? 39.911 -1.931 65.135 1.00 43.55 376 ALA D O 1
ATOM 13246 N N . LEU D 1 368 ? 38.696 -0.859 63.558 1.00 43.16 377 LEU D N 1
ATOM 13247 C CA . LEU D 1 368 ? 38.019 -2.033 63.032 1.00 41.01 377 LEU D CA 1
ATOM 13248 C C . LEU D 1 368 ? 38.737 -2.470 61.758 1.00 42.67 377 LEU D C 1
ATOM 13249 O O . LEU D 1 368 ? 38.906 -3.670 61.531 1.00 46.47 377 LEU D O 1
ATOM 13254 N N . GLU D 1 369 ? 39.149 -1.502 60.934 1.00 40.79 378 GLU D N 1
ATOM 13255 C CA . GLU D 1 369 ? 39.966 -1.758 59.739 1.00 43.65 378 GLU D CA 1
ATOM 13256 C C . GLU D 1 369 ? 40.981 -0.636 59.522 1.00 43.15 378 GLU D C 1
ATOM 13257 O O . GLU D 1 369 ? 40.669 0.539 59.739 1.00 44.15 378 GLU D O 1
ATOM 13263 N N . VAL D 1 370 ? 42.186 -0.993 59.078 1.00 42.53 379 VAL D N 1
ATOM 13264 C CA . VAL D 1 370 ? 43.175 0.004 58.648 1.00 42.96 379 VAL D CA 1
ATOM 13265 C C . VAL D 1 370 ? 43.794 -0.428 57.319 1.00 42.71 379 VAL D C 1
ATOM 13266 O O . VAL D 1 370 ? 44.179 -1.586 57.157 1.00 43.64 379 VAL D O 1
ATOM 13270 N N . ALA D 1 371 ? 43.866 0.504 56.369 1.00 43.51 380 ALA D N 1
ATOM 13271 C CA . ALA D 1 371 ? 44.325 0.210 55.014 1.00 45.69 380 ALA D CA 1
ATOM 13272 C C . ALA D 1 371 ? 45.811 0.501 54.824 1.00 49.77 380 ALA D C 1
ATOM 13273 O O . ALA D 1 371 ? 46.451 1.139 55.671 1.00 51.71 380 ALA D O 1
ATOM 13275 N N . ALA D 1 372 ? 46.337 0.026 53.692 1.00 51.69 381 ALA D N 1
ATOM 13276 C CA . ALA D 1 372 ? 47.681 0.369 53.222 1.00 51.98 381 ALA D CA 1
ATOM 13277 C C . ALA D 1 372 ? 47.701 1.790 52.654 1.00 54.64 381 ALA D C 1
ATOM 13278 O O . ALA D 1 372 ? 48.744 2.447 52.618 1.00 57.55 381 ALA D O 1
ATOM 13280 N N . ASN D 1 373 ? 46.530 2.248 52.217 1.00 56.12 382 ASN D N 1
ATOM 13281 C CA . ASN D 1 373 ? 46.307 3.627 51.803 1.00 58.11 382 ASN D CA 1
ATOM 13282 C C . ASN D 1 373 ? 46.460 4.638 52.946 1.00 53.41 382 ASN D C 1
ATOM 13283 O O . ASN D 1 373 ? 46.694 5.816 52.694 1.00 53.57 382 ASN D O 1
ATOM 13288 N N . GLY D 1 374 ? 46.316 4.177 54.193 1.00 48.70 383 GLY D N 1
ATOM 13289 C CA . GLY D 1 374 ? 46.250 5.053 55.363 1.00 46.46 383 GLY D CA 1
ATOM 13290 C C . GLY D 1 374 ? 44.822 5.259 55.857 1.00 42.24 383 GLY D C 1
ATOM 13291 O O . GLY D 1 374 ? 44.626 5.855 56.914 1.00 42.37 383 GLY D O 1
ATOM 13292 N N . ASP D 1 375 ? 43.834 4.776 55.092 1.00 39.11 384 ASP D N 1
ATOM 13293 C CA . ASP D 1 375 ? 42.416 4.830 55.466 1.00 37.79 384 ASP D CA 1
ATOM 13294 C C . ASP D 1 375 ? 42.192 4.099 56.782 1.00 37.19 384 ASP D C 1
ATOM 13295 O O . ASP D 1 375 ? 42.855 3.095 57.047 1.00 40.23 384 ASP D O 1
ATOM 13300 N N . LEU D 1 376 ? 41.264 4.596 57.596 1.00 35.65 385 LEU D N 1
ATOM 13301 C CA . LEU D 1 376 ? 40.913 3.965 58.875 1.00 34.58 385 LEU D CA 1
ATOM 13302 C C . LEU D 1 376 ? 39.393 3.964 59.055 1.00 35.75 385 LEU D C 1
ATOM 13303 O O . LEU D 1 376 ? 38.764 5.011 58.920 1.00 33.12 385 LEU D O 1
ATOM 13308 N N . ALA D 1 377 ? 38.820 2.793 59.351 1.00 36.96 386 ALA D N 1
ATOM 13309 C CA . ALA D 1 377 ? 37.406 2.649 59.745 1.00 36.74 386 ALA D CA 1
ATOM 13310 C C . ALA D 1 377 ? 37.312 2.302 61.220 1.00 36.52 386 ALA D C 1
ATOM 13311 O O . ALA D 1 377 ? 37.756 1.226 61.629 1.00 36.80 386 ALA D O 1
ATOM 13313 N N . ASN D 1 378 ? 36.754 3.201 62.032 1.00 37.49 387 ASN D N 1
ATOM 13314 C CA . ASN D 1 378 ? 36.626 2.920 63.469 1.00 36.88 387 ASN D CA 1
ATOM 13315 C C . ASN D 1 378 ? 35.437 3.519 64.218 1.00 35.80 387 ASN D C 1
ATOM 13316 O O . ASN D 1 378 ? 35.479 3.598 65.445 1.00 38.88 387 ASN D O 1
ATOM 13321 N N . PHE D 1 379 ? 34.366 3.883 63.506 1.00 36.32 388 PHE D N 1
ATOM 13322 C CA . PHE D 1 379 ? 33.206 4.555 64.134 1.00 36.24 388 PHE D CA 1
ATOM 13323 C C . PHE D 1 379 ? 31.837 3.876 63.992 1.00 37.91 388 PHE D C 1
ATOM 13324 O O . PHE D 1 379 ? 30.938 4.174 64.789 1.00 40.64 388 PHE D O 1
ATOM 13332 N N . MET D 1 380 ? 31.647 3.030 62.978 1.00 40.52 389 MET D N 1
ATOM 13333 C CA . MET D 1 380 ? 30.509 2.083 62.974 1.00 44.58 389 MET D CA 1
ATOM 13334 C C . MET D 1 380 ? 30.646 0.922 61.977 1.00 44.59 389 MET D C 1
ATOM 13335 O O . MET D 1 380 ? 31.464 0.954 61.051 1.00 42.15 389 MET D O 1
ATOM 13340 N N . ILE D 1 381 ? 29.819 -0.102 62.208 1.00 47.55 390 ILE D N 1
ATOM 13341 C CA . ILE D 1 381 ? 29.571 -1.181 61.240 1.00 45.92 390 ILE D CA 1
ATOM 13342 C C . ILE D 1 381 ? 28.036 -1.117 61.023 1.00 46.48 390 ILE D C 1
ATOM 13343 O O . ILE D 1 381 ? 27.271 -1.239 61.989 1.00 44.12 390 ILE D O 1
ATOM 13348 N N . PRO D 1 382 ? 27.586 -0.878 59.762 1.00 48.08 391 PRO D N 1
ATOM 13349 C CA . PRO D 1 382 ? 26.194 -0.459 59.495 1.00 49.37 391 PRO D CA 1
ATOM 13350 C C . PRO D 1 382 ? 25.129 -1.447 59.979 1.00 48.23 391 PRO D C 1
ATOM 13351 O O . PRO D 1 382 ? 25.221 -2.645 59.705 1.00 49.43 391 PRO D O 1
ATOM 13355 N N . GLY D 1 383 ? 24.151 -0.938 60.719 1.00 48.63 392 GLY D N 1
ATOM 13356 C CA . GLY D 1 383 ? 23.051 -1.749 61.235 1.00 48.41 392 GLY D CA 1
ATOM 13357 C C . GLY D 1 383 ? 23.320 -2.573 62.482 1.00 49.35 392 GLY D C 1
ATOM 13358 O O . GLY D 1 383 ? 22.368 -3.070 63.089 1.00 46.61 392 GLY D O 1
ATOM 13359 N N . LYS D 1 384 ? 24.587 -2.713 62.884 1.00 50.91 393 LYS D N 1
ATOM 13360 C CA . LYS D 1 384 ? 24.956 -3.622 63.975 1.00 55.13 393 LYS D CA 1
ATOM 13361 C C . LYS D 1 384 ? 25.519 -2.844 65.172 1.00 56.94 393 LYS D C 1
ATOM 13362 O O . LYS D 1 384 ? 24.790 -2.632 66.143 1.00 57.42 393 LYS D O 1
ATOM 13368 N N . LEU D 1 385 ? 26.776 -2.397 65.098 1.00 59.00 394 LEU D N 1
ATOM 13369 C CA . LEU D 1 385 ? 27.385 -1.572 66.153 1.00 60.70 394 LEU D CA 1
ATOM 13370 C C . LEU D 1 385 ? 27.513 -0.138 65.650 1.00 59.59 394 LEU D C 1
ATOM 13371 O O . LEU D 1 385 ? 28.420 0.175 64.872 1.00 58.62 394 LEU D O 1
ATOM 13376 N N . VAL D 1 386 ? 26.577 0.711 66.078 1.00 59.94 395 VAL D N 1
ATOM 13377 C CA . VAL D 1 386 ? 26.540 2.119 65.671 1.00 57.97 395 VAL D CA 1
ATOM 13378 C C . VAL D 1 386 ? 26.655 3.023 66.900 1.00 53.15 395 VAL D C 1
ATOM 13379 O O . VAL D 1 386 ? 25.723 3.136 67.703 1.00 51.17 395 VAL D O 1
ATOM 13383 N N . LYS D 1 387 ? 27.836 3.627 67.029 1.00 49.04 396 LYS D N 1
ATOM 13384 C CA . LYS D 1 387 ? 28.193 4.525 68.130 1.00 46.80 396 LYS D CA 1
ATOM 13385 C C . LYS D 1 387 ? 28.322 5.991 67.669 1.00 40.29 396 LYS D C 1
ATOM 13386 O O . LYS D 1 387 ? 27.984 6.898 68.429 1.00 35.47 396 LYS D O 1
ATOM 13392 N N . GLY D 1 388 ? 28.797 6.218 66.440 1.00 35.61 397 GLY D N 1
ATOM 13393 C CA . GLY D 1 388 ? 29.044 7.570 65.915 1.00 31.53 397 GLY D CA 1
ATOM 13394 C C . GLY D 1 388 ? 30.529 7.909 65.908 1.00 29.91 397 GLY D C 1
ATOM 13395 O O . GLY D 1 388 ? 31.321 7.224 66.557 1.00 28.56 397 GLY D O 1
ATOM 13396 N N . PRO D 1 389 ? 30.918 8.993 65.194 1.00 27.80 398 PRO D N 1
ATOM 13397 C CA . PRO D 1 389 ? 32.328 9.338 64.993 1.00 27.91 398 PRO D CA 1
ATOM 13398 C C . PRO D 1 389 ? 33.056 9.837 66.233 1.00 27.09 398 PRO D C 1
ATOM 13399 O O . PRO D 1 389 ? 34.281 9.787 66.262 1.00 28.43 398 PRO D O 1
ATOM 13403 N N . GLY D 1 390 ? 32.328 10.304 67.243 1.00 26.48 399 GLY D N 1
ATOM 13404 C CA . GLY D 1 390 ? 32.947 10.887 68.431 1.00 26.06 399 GLY D CA 1
ATOM 13405 C C . GLY D 1 390 ? 33.829 12.040 68.014 1.00 25.03 399 GLY D C 1
ATOM 13406 O O . GLY D 1 390 ? 33.481 12.780 67.095 1.00 27.08 399 GLY D O 1
ATOM 13407 N N . GLY D 1 391 ? 34.989 12.148 68.648 1.00 23.04 400 GLY D N 1
ATOM 13408 C CA . GLY D 1 391 ? 36.037 13.058 68.219 1.00 23.95 400 GLY D CA 1
ATOM 13409 C C . GLY D 1 391 ? 37.032 12.442 67.250 1.00 23.32 400 GLY D C 1
ATOM 13410 O O . GLY D 1 391 ? 37.938 13.135 66.788 1.00 23.42 400 GLY D O 1
ATOM 13411 N N . ALA D 1 392 ? 36.850 11.166 66.923 1.00 23.39 401 ALA D N 1
ATOM 13412 C CA . ALA D 1 392 ? 37.795 10.396 66.095 1.00 23.15 401 ALA D CA 1
ATOM 13413 C C . ALA D 1 392 ? 38.024 10.989 64.715 1.00 22.58 401 ALA D C 1
ATOM 13414 O O . ALA D 1 392 ? 39.176 11.057 64.277 1.00 21.79 401 ALA D O 1
ATOM 13416 N N . MET D 1 393 ? 36.946 11.460 64.068 1.00 22.07 402 MET D N 1
ATOM 13417 C CA . MET D 1 393 ? 37.040 12.087 62.736 1.00 21.86 402 MET D CA 1
ATOM 13418 C C . MET D 1 393 ? 37.936 13.333 62.748 1.00 22.01 402 MET D C 1
ATOM 13419 O O . MET D 1 393 ? 38.795 13.476 61.878 1.00 23.63 402 MET D O 1
ATOM 13424 N N . ASP D 1 394 ? 37.785 14.186 63.762 1.00 21.06 403 ASP D N 1
ATOM 13425 C CA . ASP D 1 394 ? 38.699 15.313 63.967 1.00 21.64 403 ASP D CA 1
ATOM 13426 C C . ASP D 1 394 ? 40.146 14.897 64.223 1.00 22.81 403 ASP D C 1
ATOM 13427 O O . ASP D 1 394 ? 41.078 15.496 63.641 1.00 21.91 403 ASP D O 1
ATOM 13432 N N . LEU D 1 395 ? 40.330 13.919 65.113 1.00 23.11 404 LEU D N 1
ATOM 13433 C CA . LEU D 1 395 ? 41.668 13.472 65.527 1.00 25.41 404 LEU D CA 1
ATOM 13434 C C . LEU D 1 395 ? 42.486 12.966 64.328 1.00 26.11 404 LEU D C 1
ATOM 13435 O O . LEU D 1 395 ? 43.681 13.277 64.207 1.00 27.90 404 LEU D O 1
ATOM 13440 N N . VAL D 1 396 ? 41.837 12.228 63.428 1.00 25.77 405 VAL D N 1
ATOM 13441 C CA . VAL D 1 396 ? 42.542 11.642 62.285 1.00 24.29 405 VAL D CA 1
ATOM 13442 C C . VAL D 1 396 ? 42.870 12.648 61.190 1.00 24.51 405 VAL D C 1
ATOM 13443 O O . VAL D 1 396 ? 43.822 12.445 60.473 1.00 22.72 405 VAL D O 1
ATOM 13447 N N . SER D 1 397 ? 42.101 13.722 61.053 1.00 25.08 406 SER D N 1
ATOM 13448 C CA . SER D 1 397 ? 42.169 14.535 59.830 1.00 27.89 406 SER D CA 1
ATOM 13449 C C . SER D 1 397 ? 42.887 15.892 59.997 1.00 27.64 406 SER D C 1
ATOM 13450 O O . SER D 1 397 ? 42.756 16.769 59.135 1.00 26.06 406 SER D O 1
ATOM 13453 N N . CYS D 1 398 ? 43.666 16.049 61.070 1.00 27.48 407 CYS D N 1
ATOM 13454 C CA . CYS D 1 398 ? 44.250 17.358 61.430 1.00 28.47 407 CYS D CA 1
ATOM 13455 C C . CYS D 1 398 ? 45.755 17.481 61.180 1.00 29.49 407 CYS D C 1
ATOM 13456 O O . CYS D 1 398 ? 46.382 18.460 61.597 1.00 32.24 407 CYS D O 1
ATOM 13459 N N . GLY D 1 399 ? 46.351 16.484 60.530 1.00 30.16 408 GLY D N 1
ATOM 13460 C CA . GLY D 1 399 ? 47.779 16.500 60.216 1.00 29.36 408 GLY D CA 1
ATOM 13461 C C . GLY D 1 399 ? 48.665 16.058 61.367 1.00 29.97 408 GLY D C 1
ATOM 13462 O O . GLY D 1 399 ? 49.890 16.103 61.258 1.00 31.36 408 GLY D O 1
ATOM 13463 N N . THR D 1 400 ? 48.058 15.634 62.477 1.00 30.54 409 THR D N 1
ATOM 13464 C CA . THR D 1 400 ? 48.802 15.102 63.593 1.00 29.80 409 THR D CA 1
ATOM 13465 C C . THR D 1 400 ? 49.144 13.648 63.249 1.00 31.97 409 THR D C 1
ATOM 13466 O O . THR D 1 400 ? 48.338 12.917 62.637 1.00 31.51 409 THR D O 1
ATOM 13470 N N . ARG D 1 401 ? 50.356 13.249 63.626 1.00 31.05 410 ARG D N 1
ATOM 13471 C CA . ARG D 1 401 ? 50.783 11.873 63.514 1.00 31.68 410 ARG D CA 1
ATOM 13472 C C . ARG D 1 401 ? 49.790 10.950 64.214 1.00 30.94 410 ARG D C 1
ATOM 13473 O O . ARG D 1 401 ? 49.553 11.093 65.421 1.00 32.67 410 ARG D O 1
ATOM 13481 N N . VAL D 1 402 ? 49.212 10.029 63.442 1.00 30.91 411 VAL D N 1
ATOM 13482 C CA . VAL D 1 402 ? 48.267 9.035 63.944 1.00 30.88 411 VAL D CA 1
ATOM 13483 C C . VAL D 1 402 ? 48.911 7.657 63.892 1.00 30.96 411 VAL D C 1
ATOM 13484 O O . VAL D 1 402 ? 49.432 7.216 62.849 1.00 28.65 411 VAL D O 1
ATOM 13488 N N . VAL D 1 403 ? 48.877 7.013 65.049 1.00 32.15 412 VAL D N 1
ATOM 13489 C CA . VAL D 1 403 ? 49.345 5.665 65.248 1.00 34.52 412 VAL D CA 1
ATOM 13490 C C . VAL D 1 403 ? 48.126 4.895 65.692 1.00 35.32 412 VAL D C 1
ATOM 13491 O O . VAL D 1 403 ? 47.476 5.292 66.652 1.00 33.22 412 VAL D O 1
ATOM 13495 N N . VAL D 1 404 ? 47.805 3.820 64.970 1.00 36.08 413 VAL D N 1
ATOM 13496 C CA . VAL D 1 404 ? 46.719 2.924 65.357 1.00 36.44 413 VAL D CA 1
ATOM 13497 C C . VAL D 1 404 ? 47.305 1.742 66.128 1.00 37.63 413 VAL D C 1
ATOM 13498 O O . VAL D 1 404 ? 48.321 1.151 65.718 1.00 37.35 413 VAL D O 1
ATOM 13502 N N . THR D 1 405 ? 46.664 1.413 67.242 1.00 36.94 414 THR D N 1
ATOM 13503 C CA . THR D 1 405 ? 46.994 0.230 68.019 1.00 39.60 414 THR D CA 1
ATOM 13504 C C . THR D 1 405 ? 45.822 -0.743 67.929 1.00 41.81 414 THR D C 1
ATOM 13505 O O . THR D 1 405 ? 44.706 -0.395 68.296 1.00 40.24 414 THR D O 1
ATOM 13509 N N . THR D 1 406 ? 46.082 -1.956 67.448 1.00 47.23 415 THR D N 1
ATOM 13510 C CA . THR D 1 406 ? 45.038 -2.978 67.303 1.00 48.33 415 THR D CA 1
ATOM 13511 C C . THR D 1 406 ? 45.639 -4.390 67.185 1.00 47.47 415 THR D C 1
ATOM 13512 O O . THR D 1 406 ? 46.781 -4.549 66.747 1.00 44.32 415 THR D O 1
ATOM 13516 N N . THR D 1 407 ? 44.871 -5.403 67.593 1.00 48.39 416 THR D N 1
ATOM 13517 C CA . THR D 1 407 ? 45.272 -6.807 67.404 1.00 48.19 416 THR D CA 1
ATOM 13518 C C . THR D 1 407 ? 45.264 -7.094 65.907 1.00 48.57 416 THR D C 1
ATOM 13519 O O . THR D 1 407 ? 44.428 -6.558 65.183 1.00 52.21 416 THR D O 1
ATOM 13523 N N . HIS D 1 408 ? 46.199 -7.917 65.449 1.00 46.98 417 HIS D N 1
ATOM 13524 C CA . HIS D 1 408 ? 46.451 -8.068 64.021 1.00 48.33 417 HIS D CA 1
ATOM 13525 C C . HIS D 1 408 ? 45.220 -8.532 63.229 1.00 50.84 417 HIS D C 1
ATOM 13526 O O . HIS D 1 408 ? 44.929 -8.009 62.142 1.00 50.64 417 HIS D O 1
ATOM 13533 N N . CYS D 1 409 ? 44.527 -9.523 63.786 1.00 53.49 418 CYS D N 1
ATOM 13534 C CA . CYS D 1 409 ? 43.301 -10.080 63.215 1.00 54.19 418 CYS D CA 1
ATOM 13535 C C . CYS D 1 409 ? 42.122 -9.775 64.148 1.00 51.75 418 CYS D C 1
ATOM 13536 O O . CYS D 1 409 ? 42.306 -9.639 65.356 1.00 46.39 418 CYS D O 1
ATOM 13539 N N . ASN D 1 410 ? 40.931 -9.604 63.571 1.00 55.96 419 ASN D N 1
ATOM 13540 C CA . ASN D 1 410 ? 39.666 -9.470 64.350 1.00 60.36 419 ASN D CA 1
ATOM 13541 C C . ASN D 1 410 ? 39.238 -10.740 65.135 1.00 63.28 419 ASN D C 1
ATOM 13542 O O . ASN D 1 410 ? 40.098 -11.568 65.447 1.00 67.64 419 ASN D O 1
ATOM 13547 N N . LYS D 1 411 ? 37.955 -10.882 65.498 1.00 64.51 420 LYS D N 1
ATOM 13548 C CA . LYS D 1 411 ? 37.478 -12.072 66.244 1.00 63.97 420 LYS D CA 1
ATOM 13549 C C . LYS D 1 411 ? 37.032 -13.246 65.358 1.00 62.43 420 LYS D C 1
ATOM 13550 O O . LYS D 1 411 ? 36.605 -14.287 65.864 1.00 62.45 420 LYS D O 1
ATOM 13556 N N . ASN D 1 412 ? 37.109 -13.059 64.044 1.00 60.24 421 ASN D N 1
ATOM 13557 C CA . ASN D 1 412 ? 37.382 -14.155 63.110 1.00 57.24 421 ASN D CA 1
ATOM 13558 C C . ASN D 1 412 ? 38.913 -14.220 62.918 1.00 57.27 421 ASN D C 1
ATOM 13559 O O . ASN D 1 412 ? 39.649 -13.636 63.714 1.00 55.26 421 ASN D O 1
ATOM 13564 N N . GLY D 1 413 ? 39.401 -14.949 61.911 1.00 57.58 422 GLY D N 1
ATOM 13565 C CA . GLY D 1 413 ? 40.819 -14.875 61.494 1.00 58.66 422 GLY D CA 1
ATOM 13566 C C . GLY D 1 413 ? 41.134 -13.814 60.437 1.00 59.14 422 GLY D C 1
ATOM 13567 O O . GLY D 1 413 ? 42.255 -13.759 59.918 1.00 58.37 422 GLY D O 1
ATOM 13568 N N . ASP D 1 414 ? 40.144 -12.975 60.123 1.00 59.56 423 ASP D N 1
ATOM 13569 C CA . ASP D 1 414 ? 40.241 -11.988 59.048 1.00 56.63 423 ASP D CA 1
ATOM 13570 C C . ASP D 1 414 ? 41.147 -10.815 59.437 1.00 53.92 423 ASP D C 1
ATOM 13571 O O . ASP D 1 414 ? 41.025 -10.267 60.543 1.00 47.69 423 ASP D O 1
ATOM 13576 N N . PRO D 1 415 ? 42.054 -10.421 58.517 1.00 53.39 424 PRO D N 1
ATOM 13577 C CA . PRO D 1 415 ? 43.021 -9.397 58.866 1.00 52.55 424 PRO D CA 1
ATOM 13578 C C . PRO D 1 415 ? 42.332 -8.045 59.023 1.00 51.25 424 PRO D C 1
ATOM 13579 O O . PRO D 1 415 ? 41.650 -7.586 58.099 1.00 52.63 424 PRO D O 1
ATOM 13583 N N . LYS D 1 416 ? 42.499 -7.435 60.197 1.00 48.88 425 LYS D N 1
ATOM 13584 C CA . LYS D 1 416 ? 42.103 -6.045 60.416 1.00 46.17 425 LYS D CA 1
ATOM 13585 C C . LYS D 1 416 ? 42.972 -5.083 59.576 1.00 45.54 425 LYS D C 1
ATOM 13586 O O . LYS D 1 416 ? 42.712 -3.877 59.563 1.00 41.52 425 LYS D O 1
ATOM 13592 N N . ILE D 1 417 ? 44.022 -5.609 58.931 1.00 43.89 426 ILE D N 1
ATOM 13593 C CA . ILE D 1 417 ? 44.852 -4.856 57.999 1.00 45.86 426 ILE D CA 1
ATOM 13594 C C . ILE D 1 417 ? 44.512 -5.286 56.560 1.00 48.55 426 ILE D C 1
ATOM 13595 O O . ILE D 1 417 ? 44.990 -6.331 56.084 1.00 49.42 426 ILE D O 1
ATOM 13600 N N . VAL D 1 418 ? 43.696 -4.472 55.882 1.00 45.88 427 VAL D N 1
ATOM 13601 C CA . VAL D 1 418 ? 43.210 -4.763 54.517 1.00 45.97 427 VAL D CA 1
ATOM 13602 C C . VAL D 1 418 ? 43.804 -3.774 53.509 1.00 43.04 427 VAL D C 1
ATOM 13603 O O . VAL D 1 418 ? 44.471 -2.829 53.901 1.00 42.59 427 VAL D O 1
ATOM 13607 N N . GLU D 1 419 ? 43.622 -4.031 52.214 1.00 44.64 428 GLU D N 1
ATOM 13608 C CA . GLU D 1 419 ? 44.196 -3.175 51.166 1.00 44.44 428 GLU D CA 1
ATOM 13609 C C . GLU D 1 419 ? 43.425 -1.862 51.063 1.00 43.86 428 GLU D C 1
ATOM 13610 O O . GLU D 1 419 ? 44.021 -0.785 50.905 1.00 41.35 428 GLU D O 1
ATOM 13616 N N . ARG D 1 420 ? 42.101 -1.986 51.088 1.00 42.07 429 ARG D N 1
ATOM 13617 C CA . ARG D 1 420 ? 41.200 -0.853 51.144 1.00 42.86 429 ARG D CA 1
ATOM 13618 C C . ARG D 1 420 ? 40.059 -1.242 52.081 1.00 45.45 429 ARG D C 1
ATOM 13619 O O . ARG D 1 420 ? 39.673 -2.423 52.128 1.00 49.52 429 ARG D O 1
ATOM 13627 N N . CYS D 1 421 ? 39.553 -0.273 52.852 1.00 43.27 430 CYS D N 1
ATOM 13628 C CA . CYS D 1 421 ? 38.491 -0.531 53.832 1.00 43.40 430 CYS D CA 1
ATOM 13629 C C . CYS D 1 421 ? 37.175 -0.867 53.164 1.00 43.12 430 CYS D C 1
ATOM 13630 O O . CYS D 1 421 ? 36.886 -0.371 52.080 1.00 41.73 430 CYS D O 1
ATOM 13633 N N . ARG D 1 422 ? 36.393 -1.698 53.848 1.00 46.10 431 ARG D N 1
ATOM 13634 C CA . ARG D 1 422 ? 35.048 -2.099 53.447 1.00 50.35 431 ARG D CA 1
ATOM 13635 C C . ARG D 1 422 ? 33.957 -1.545 54.408 1.00 48.73 431 ARG D C 1
ATOM 13636 O O . ARG D 1 422 ? 32.844 -1.233 53.962 1.00 47.36 431 ARG D O 1
ATOM 13644 N N . LEU D 1 423 ? 34.262 -1.441 55.707 1.00 45.09 432 LEU D N 1
ATOM 13645 C CA . LEU D 1 423 ? 33.418 -0.693 56.659 1.00 44.31 432 LEU D CA 1
ATOM 13646 C C . LEU D 1 423 ? 33.580 0.837 56.448 1.00 41.55 432 LEU D C 1
ATOM 13647 O O . LEU D 1 423 ? 34.584 1.273 55.876 1.00 41.03 432 LEU D O 1
ATOM 13652 N N . PRO D 1 424 ? 32.587 1.651 56.884 1.00 40.57 433 PRO D N 1
ATOM 13653 C CA . PRO D 1 424 ? 32.649 3.110 56.669 1.00 38.23 433 PRO D CA 1
ATOM 13654 C C . PRO D 1 424 ? 33.897 3.797 57.252 1.00 36.21 433 PRO D C 1
ATOM 13655 O O . PRO D 1 424 ? 34.242 3.600 58.416 1.00 35.19 433 PRO D O 1
ATOM 13659 N N . VAL D 1 425 ? 34.560 4.597 56.432 1.00 35.42 434 VAL D N 1
ATOM 13660 C CA . VAL D 1 425 ? 35.842 5.196 56.791 1.00 36.44 434 VAL D CA 1
ATOM 13661 C C . VAL D 1 425 ? 35.658 6.346 57.810 1.00 35.10 434 VAL D C 1
ATOM 13662 O O . VAL D 1 425 ? 34.856 7.259 57.592 1.00 33.72 434 VAL D O 1
ATOM 13666 N N . THR D 1 426 ? 36.403 6.272 58.919 1.00 34.17 435 THR D N 1
ATOM 13667 C CA . THR D 1 426 ? 36.567 7.374 59.875 1.00 33.16 435 THR D CA 1
ATOM 13668 C C . THR D 1 426 ? 37.426 8.470 59.266 1.00 34.85 435 THR D C 1
ATOM 13669 O O . THR D 1 426 ? 37.191 9.653 59.517 1.00 32.95 435 THR D O 1
ATOM 13673 N N . GLY D 1 427 ? 38.465 8.068 58.529 1.00 33.32 436 GLY D N 1
ATOM 13674 C CA . GLY D 1 427 ? 39.283 8.999 57.773 1.00 33.78 436 GLY D CA 1
ATOM 13675 C C . GLY D 1 427 ? 40.224 8.372 56.752 1.00 35.10 436 GLY D C 1
ATOM 13676 O O . GLY D 1 427 ? 40.623 7.207 56.872 1.00 34.93 436 GLY D O 1
ATOM 13677 N N . LYS D 1 428 ? 40.600 9.180 55.770 1.00 35.06 437 LYS D N 1
ATOM 13678 C CA . LYS D 1 428 ? 41.311 8.729 54.587 1.00 38.65 437 LYS D CA 1
ATOM 13679 C C . LYS D 1 428 ? 42.769 9.227 54.643 1.00 38.45 437 LYS D C 1
ATOM 13680 O O . LYS D 1 428 ? 43.013 10.366 55.045 1.00 31.94 437 LYS D O 1
ATOM 13686 N N . HIS D 1 429 ? 43.721 8.371 54.249 1.00 39.20 438 HIS D N 1
ATOM 13687 C CA . HIS D 1 429 ? 45.151 8.748 54.106 1.00 43.67 438 HIS D CA 1
ATOM 13688 C C . HIS D 1 429 ? 45.756 9.359 55.384 1.00 42.59 438 HIS D C 1
ATOM 13689 O O . HIS D 1 429 ? 46.537 10.310 55.307 1.00 42.62 438 HIS D O 1
ATOM 13696 N N . CYS D 1 430 ? 45.384 8.825 56.546 1.00 40.86 439 CYS D N 1
ATOM 13697 C CA . CYS D 1 430 ? 45.652 9.492 57.833 1.00 39.81 439 CYS D CA 1
ATOM 13698 C C . CYS D 1 430 ? 46.527 8.714 58.821 1.00 40.00 439 CYS D C 1
ATOM 13699 O O . CYS D 1 430 ? 47.179 9.320 59.667 1.00 42.55 439 CYS D O 1
ATOM 13702 N N . VAL D 1 431 ? 46.533 7.388 58.735 1.00 42.07 440 VAL D N 1
ATOM 13703 C CA . VAL D 1 431 ? 47.319 6.576 59.652 1.00 41.91 440 VAL D CA 1
ATOM 13704 C C . VAL D 1 431 ? 48.776 6.596 59.186 1.00 42.34 440 VAL D C 1
ATOM 13705 O O . VAL D 1 431 ? 49.068 6.313 58.027 1.00 45.60 440 VAL D O 1
ATOM 13709 N N . CYS D 1 432 ? 49.677 6.951 60.093 1.00 41.71 441 CYS D N 1
ATOM 13710 C CA . CYS D 1 432 ? 51.106 7.025 59.794 1.00 40.92 441 CYS D CA 1
ATOM 13711 C C . CYS D 1 432 ? 51.808 5.716 60.141 1.00 39.73 441 CYS D C 1
ATOM 13712 O O . CYS D 1 432 ? 52.602 5.197 59.345 1.00 37.36 441 CYS D O 1
ATOM 13715 N N . ARG D 1 433 ? 51.522 5.197 61.335 1.00 41.41 442 ARG D N 1
ATOM 13716 C CA . ARG D 1 433 ? 52.047 3.894 61.776 1.00 41.45 442 ARG D CA 1
ATOM 13717 C C . ARG D 1 433 ? 50.910 3.000 62.248 1.00 42.18 442 ARG D C 1
ATOM 13718 O O . ARG D 1 433 ? 49.882 3.488 62.728 1.00 42.62 442 ARG D O 1
ATOM 13726 N N . ILE D 1 434 ? 51.097 1.692 62.080 1.00 42.36 443 ILE D N 1
ATOM 13727 C CA . ILE D 1 434 ? 50.177 0.669 62.597 1.00 44.39 443 ILE D CA 1
ATOM 13728 C C . ILE D 1 434 ? 51.012 -0.255 63.474 1.00 43.29 443 ILE D C 1
ATOM 13729 O O . ILE D 1 434 ? 52.083 -0.696 63.051 1.00 41.20 443 ILE D O 1
ATOM 13734 N N . ILE D 1 435 ? 50.531 -0.509 64.690 1.00 42.73 444 ILE D N 1
ATOM 13735 C CA . ILE D 1 435 ? 51.241 -1.325 65.675 1.00 45.24 444 ILE D CA 1
ATOM 13736 C C . ILE D 1 435 ? 50.333 -2.480 66.106 1.00 46.81 444 ILE D C 1
ATOM 13737 O O . ILE D 1 435 ? 49.236 -2.238 66.613 1.00 44.88 444 ILE D O 1
ATOM 13742 N N . THR D 1 436 ? 50.793 -3.720 65.896 1.00 49.13 445 THR D N 1
ATOM 13743 C CA . THR D 1 436 ? 50.079 -4.933 66.355 1.00 51.79 445 THR D CA 1
ATOM 13744 C C . THR D 1 436 ? 50.968 -5.811 67.244 1.00 53.23 445 THR D C 1
ATOM 13745 O O . THR D 1 436 ? 52.153 -5.522 67.447 1.00 51.59 445 THR D O 1
ATOM 13749 N N . GLU D 1 437 ? 50.373 -6.879 67.775 1.00 56.10 446 GLU D N 1
ATOM 13750 C CA . GLU D 1 437 ? 51.079 -7.833 68.636 1.00 56.60 446 GLU D CA 1
ATOM 13751 C C . GLU D 1 437 ? 52.195 -8.583 67.901 1.00 57.29 446 GLU D C 1
ATOM 13752 O O . GLU D 1 437 ? 53.127 -9.068 68.540 1.00 55.05 446 GLU D O 1
ATOM 13758 N N . TYR D 1 438 ? 52.083 -8.683 66.571 1.00 59.60 447 TYR D N 1
ATOM 13759 C CA . TYR D 1 438 ? 53.074 -9.365 65.739 1.00 60.46 447 TYR D CA 1
ATOM 13760 C C . TYR D 1 438 ? 53.957 -8.454 64.878 1.00 62.46 447 TYR D C 1
ATOM 13761 O O . TYR D 1 438 ? 55.127 -8.786 64.649 1.00 64.51 447 TYR D O 1
ATOM 13770 N N . ALA D 1 439 ? 53.422 -7.324 64.408 1.00 61.96 448 ALA D N 1
ATOM 13771 C CA . ALA D 1 439 ? 54.135 -6.476 63.442 1.00 61.89 448 ALA D CA 1
ATOM 13772 C C . ALA D 1 439 ? 53.893 -4.992 63.647 1.00 59.89 448 ALA D C 1
ATOM 13773 O O . ALA D 1 439 ? 52.976 -4.587 64.362 1.00 64.24 448 ALA D O 1
ATOM 13775 N N . VAL D 1 440 ? 54.737 -4.194 63.001 1.00 56.99 449 VAL D N 1
ATOM 13776 C CA . VAL D 1 440 ? 54.577 -2.749 62.953 1.00 56.38 449 VAL D CA 1
ATOM 13777 C C . VAL D 1 440 ? 54.762 -2.279 61.509 1.00 52.41 449 VAL D C 1
ATOM 13778 O O . VAL D 1 440 ? 55.744 -2.642 60.854 1.00 51.39 449 VAL D O 1
ATOM 13782 N N . PHE D 1 441 ? 53.814 -1.472 61.029 1.00 50.63 450 PHE D N 1
ATOM 13783 C CA . PHE D 1 441 ? 53.815 -0.959 59.656 1.00 47.89 450 PHE D CA 1
ATOM 13784 C C . PHE D 1 441 ? 53.890 0.554 59.616 1.00 46.66 450 PHE D C 1
ATOM 13785 O O . PHE D 1 441 ? 53.382 1.234 60.503 1.00 43.30 450 PHE D O 1
ATOM 13793 N N . ASP D 1 442 ? 54.535 1.060 58.570 1.00 48.24 451 ASP D N 1
ATOM 13794 C CA . ASP D 1 442 ? 54.507 2.468 58.209 1.00 49.13 451 ASP D CA 1
ATOM 13795 C C . ASP D 1 442 ? 53.814 2.632 56.861 1.00 50.22 451 ASP D C 1
ATOM 13796 O O . ASP D 1 442 ? 53.877 1.746 55.999 1.00 47.82 451 ASP D O 1
ATOM 13801 N N . VAL D 1 443 ? 53.145 3.771 56.708 1.00 51.60 452 VAL D N 1
ATOM 13802 C CA . VAL D 1 443 ? 52.484 4.159 55.470 1.00 52.80 452 VAL D CA 1
ATOM 13803 C C . VAL D 1 443 ? 53.429 5.110 54.754 1.00 53.46 452 VAL D C 1
ATOM 13804 O O . VAL D 1 443 ? 53.734 6.182 55.268 1.00 53.10 452 VAL D O 1
ATOM 13808 N N . VAL D 1 444 ? 53.920 4.684 53.591 1.00 57.69 453 VAL D N 1
ATOM 13809 C CA . VAL D 1 444 ? 54.813 5.493 52.756 1.00 58.86 453 VAL D CA 1
ATOM 13810 C C . VAL D 1 444 ? 54.238 5.462 51.351 1.00 57.13 453 VAL D C 1
ATOM 13811 O O . VAL D 1 444 ? 53.890 4.389 50.856 1.00 60.05 453 VAL D O 1
ATOM 13815 N N . ASP D 1 445 ? 54.124 6.634 50.728 1.00 57.79 454 ASP D N 1
ATOM 13816 C CA . ASP D 1 445 ? 53.626 6.777 49.345 1.00 57.88 454 ASP D CA 1
ATOM 13817 C C . ASP D 1 445 ? 52.271 6.079 49.123 1.00 57.13 454 ASP D C 1
ATOM 13818 O O . ASP D 1 445 ? 52.020 5.518 48.053 1.00 56.21 454 ASP D O 1
ATOM 13823 N N . GLY D 1 446 ? 51.408 6.115 50.139 1.00 57.48 455 GLY D N 1
ATOM 13824 C CA . GLY D 1 446 ? 50.107 5.439 50.099 1.00 57.17 455 GLY D CA 1
ATOM 13825 C C . GLY D 1 446 ? 50.163 3.917 50.009 1.00 57.55 455 GLY D C 1
ATOM 13826 O O . GLY D 1 446 ? 49.379 3.310 49.281 1.00 56.14 455 GLY D O 1
ATOM 13827 N N . ARG D 1 447 ? 51.085 3.302 50.749 1.00 58.01 456 ARG D N 1
ATOM 13828 C CA . ARG D 1 447 ? 51.244 1.838 50.751 1.00 59.30 456 ARG D CA 1
ATOM 13829 C C . ARG D 1 447 ? 51.989 1.357 52.014 1.00 58.42 456 ARG D C 1
ATOM 13830 O O . ARG D 1 447 ? 52.676 2.147 52.674 1.00 55.33 456 ARG D O 1
ATOM 13838 N N . LEU D 1 448 ? 51.851 0.066 52.325 1.00 56.79 457 LEU D N 1
ATOM 13839 C CA . LEU D 1 448 ? 52.383 -0.537 53.568 1.00 59.05 457 LEU D CA 1
ATOM 13840 C C . LEU D 1 448 ? 53.824 -1.079 53.434 1.00 59.70 457 LEU D C 1
ATOM 13841 O O . LEU D 1 448 ? 54.155 -1.748 52.450 1.00 57.76 457 LEU D O 1
ATOM 13846 N N . VAL D 1 449 ? 54.660 -0.786 54.441 1.00 59.78 458 VAL D N 1
ATOM 13847 C CA . VAL D 1 449 ? 56.060 -1.250 54.503 1.00 60.10 458 VAL D CA 1
ATOM 13848 C C . VAL D 1 449 ? 56.406 -1.703 55.937 1.00 60.02 458 VAL D C 1
ATOM 13849 O O . VAL D 1 449 ? 56.281 -0.938 56.886 1.00 57.61 458 VAL D O 1
ATOM 13853 N N . LEU D 1 450 ? 56.831 -2.958 56.074 1.00 62.30 459 LEU D N 1
ATOM 13854 C CA . LEU D 1 450 ? 57.110 -3.566 57.379 1.00 63.14 459 LEU D CA 1
ATOM 13855 C C . LEU D 1 450 ? 58.414 -3.033 57.955 1.00 63.91 459 LEU D C 1
ATOM 13856 O O . LEU D 1 450 ? 59.488 -3.252 57.377 1.00 67.70 459 LEU D O 1
ATOM 13861 N N . LYS D 1 451 ? 58.317 -2.344 59.090 1.00 62.03 460 LYS D N 1
ATOM 13862 C CA . LYS D 1 451 ? 59.490 -1.806 59.789 1.00 60.80 460 LYS D CA 1
ATOM 13863 C C . LYS D 1 451 ? 59.924 -2.626 61.020 1.00 60.17 460 LYS D C 1
ATOM 13864 O O . LYS D 1 451 ? 61.114 -2.610 61.367 1.00 55.94 460 LYS D O 1
ATOM 13870 N N . GLU D 1 452 ? 58.986 -3.318 61.679 1.00 58.10 461 GLU D N 1
ATOM 13871 C CA . GLU D 1 452 ? 59.312 -4.162 62.846 1.00 60.50 461 GLU D CA 1
ATOM 13872 C C . GLU D 1 452 ? 58.466 -5.444 62.950 1.00 61.44 461 GLU D C 1
ATOM 13873 O O . GLU D 1 452 ? 57.361 -5.512 62.404 1.00 58.25 461 GLU D O 1
ATOM 13879 N N . ILE D 1 453 ? 59.013 -6.442 63.661 1.00 64.22 462 ILE D N 1
ATOM 13880 C CA . ILE D 1 453 ? 58.324 -7.719 64.001 1.00 66.57 462 ILE D CA 1
ATOM 13881 C C . ILE D 1 453 ? 58.816 -8.299 65.349 1.00 67.91 462 ILE D C 1
ATOM 13882 O O . ILE D 1 453 ? 60.006 -8.229 65.650 1.00 64.46 462 ILE D O 1
ATOM 13887 N N . ALA D 1 454 ? 57.902 -8.847 66.159 1.00 71.88 463 ALA D N 1
ATOM 13888 C CA . ALA D 1 454 ? 58.262 -9.493 67.447 1.00 77.02 463 ALA D CA 1
ATOM 13889 C C . ALA D 1 454 ? 57.170 -10.433 67.967 1.00 79.81 463 ALA D C 1
ATOM 13890 O O . ALA D 1 454 ? 56.026 -10.398 67.496 1.00 72.60 463 ALA D O 1
ATOM 13892 N N . GLU D 1 455 ? 57.560 -11.230 68.973 1.00 83.40 464 GLU D N 1
ATOM 13893 C CA . GLU D 1 455 ? 57.061 -12.595 69.236 1.00 84.98 464 GLU D CA 1
ATOM 13894 C C . GLU D 1 455 ? 57.829 -13.593 68.325 1.00 88.01 464 GLU D C 1
ATOM 13895 O O . GLU D 1 455 ? 57.837 -14.799 68.588 1.00 84.75 464 GLU D O 1
ATOM 13901 N N . ASP D 1 456 ? 58.447 -13.062 67.258 1.00 87.47 465 ASP D N 1
ATOM 13902 C CA . ASP D 1 456 ? 59.450 -13.715 66.401 1.00 85.70 465 ASP D CA 1
ATOM 13903 C C . ASP D 1 456 ? 58.821 -14.636 65.350 1.00 86.87 465 ASP D C 1
ATOM 13904 O O . ASP D 1 456 ? 59.422 -15.636 64.945 1.00 88.79 465 ASP D O 1
ATOM 13909 N N . THR D 1 457 ? 57.607 -14.283 64.914 1.00 82.44 466 THR D N 1
ATOM 13910 C CA . THR D 1 457 ? 57.063 -14.795 63.648 1.00 80.39 466 THR D CA 1
ATOM 13911 C C . THR D 1 457 ? 57.828 -14.118 62.501 1.00 78.44 466 THR D C 1
ATOM 13912 O O . THR D 1 457 ? 58.099 -12.913 62.550 1.00 74.81 466 THR D O 1
ATOM 13916 N N . THR D 1 458 ? 58.196 -14.908 61.492 1.00 78.08 467 THR D N 1
ATOM 13917 C CA . THR D 1 458 ? 58.924 -14.395 60.325 1.00 77.92 467 THR D CA 1
ATOM 13918 C C . THR D 1 458 ? 57.989 -13.617 59.389 1.00 74.50 467 THR D C 1
ATOM 13919 O O . THR D 1 458 ? 56.768 -13.617 59.580 1.00 71.60 467 THR D O 1
ATOM 13923 N N . VAL D 1 459 ? 58.582 -12.969 58.384 1.00 70.32 468 VAL D N 1
ATOM 13924 C CA . VAL D 1 459 ? 57.845 -12.169 57.394 1.00 69.12 468 VAL D CA 1
ATOM 13925 C C . VAL D 1 459 ? 56.710 -12.983 56.742 1.00 71.13 468 VAL D C 1
ATOM 13926 O O . VAL D 1 459 ? 55.585 -12.497 56.653 1.00 70.47 468 VAL D O 1
ATOM 13930 N N . ASP D 1 460 ? 56.999 -14.220 56.333 1.00 71.95 469 ASP D N 1
ATOM 13931 C CA . ASP D 1 460 ? 56.034 -15.056 55.575 1.00 73.39 469 ASP D CA 1
ATOM 13932 C C . ASP D 1 460 ? 54.721 -15.363 56.313 1.00 71.08 469 ASP D C 1
ATOM 13933 O O . ASP D 1 460 ? 53.653 -15.362 55.692 1.00 71.45 469 ASP D O 1
ATOM 13938 N N . GLN D 1 461 ? 54.806 -15.632 57.618 1.00 66.50 470 GLN D N 1
ATOM 13939 C CA . GLN D 1 461 ? 53.626 -15.978 58.418 1.00 67.20 470 GLN D CA 1
ATOM 13940 C C . GLN D 1 461 ? 52.758 -14.756 58.735 1.00 69.36 470 GLN D C 1
ATOM 13941 O O . GLN D 1 461 ? 51.526 -14.864 58.693 1.00 69.09 470 GLN D O 1
ATOM 13947 N N . VAL D 1 462 ? 53.383 -13.616 59.066 1.00 67.83 471 VAL D N 1
ATOM 13948 C CA . VAL D 1 462 ? 52.635 -12.350 59.188 1.00 68.87 471 VAL D CA 1
ATOM 13949 C C . VAL D 1 462 ? 52.036 -11.952 57.830 1.00 70.46 471 VAL D C 1
ATOM 13950 O O . VAL D 1 462 ? 50.850 -11.619 57.771 1.00 71.69 471 VAL D O 1
ATOM 13954 N N . LYS D 1 463 ? 52.835 -12.055 56.759 1.00 68.46 472 LYS D N 1
ATOM 13955 C CA . LYS D 1 463 ? 52.404 -11.735 55.374 1.00 68.83 472 LYS D CA 1
ATOM 13956 C C . LYS D 1 463 ? 51.103 -12.432 54.963 1.00 68.71 472 LYS D C 1
ATOM 13957 O O . LYS D 1 463 ? 50.306 -11.868 54.209 1.00 70.30 472 LYS D O 1
ATOM 13963 N N . LYS D 1 464 ? 50.907 -13.653 55.458 1.00 70.63 473 LYS D N 1
ATOM 13964 C CA . LYS D 1 464 ? 49.645 -14.382 55.290 1.00 71.00 473 LYS D CA 1
ATOM 13965 C C . LYS D 1 464 ? 48.574 -13.903 56.278 1.00 73.07 473 LYS D C 1
ATOM 13966 O O . LYS D 1 464 ? 47.394 -13.826 55.919 1.00 71.09 473 LYS D O 1
ATOM 13972 N N . LEU D 1 465 ? 48.982 -13.582 57.509 1.00 72.73 474 LEU D N 1
ATOM 13973 C CA . LEU D 1 465 ? 48.063 -13.023 58.513 1.00 71.70 474 LEU D CA 1
ATOM 13974 C C . LEU D 1 465 ? 47.515 -11.614 58.199 1.00 73.12 474 LEU D C 1
ATOM 13975 O O . LEU D 1 465 ? 46.507 -11.226 58.795 1.00 70.75 474 LEU D O 1
ATOM 13980 N N . THR D 1 466 ? 48.160 -10.853 57.304 1.00 70.41 475 THR D N 1
ATOM 13981 C CA . THR D 1 466 ? 47.610 -9.551 56.855 1.00 69.95 475 THR D CA 1
ATOM 13982 C C . THR D 1 466 ? 46.823 -9.751 55.561 1.00 67.53 475 THR D C 1
ATOM 13983 O O . THR D 1 466 ? 46.994 -10.755 54.867 1.00 70.42 475 THR D O 1
ATOM 13987 N N . GLY D 1 467 ? 45.986 -8.768 55.237 1.00 62.50 476 GLY D N 1
ATOM 13988 C CA . GLY D 1 467 ? 45.184 -8.777 54.012 1.00 59.22 476 GLY D CA 1
ATOM 13989 C C . GLY D 1 467 ? 45.811 -8.064 52.826 1.00 56.07 476 GLY D C 1
ATOM 13990 O O . GLY D 1 467 ? 45.170 -7.954 51.784 1.00 54.45 476 GLY D O 1
ATOM 13991 N N . VAL D 1 468 ? 47.045 -7.572 52.980 1.00 56.63 477 VAL D N 1
ATOM 13992 C CA . VAL D 1 468 ? 47.754 -6.840 51.917 1.00 55.98 477 VAL D CA 1
ATOM 13993 C C . VAL D 1 468 ? 49.186 -7.326 51.768 1.00 55.07 477 VAL D C 1
ATOM 13994 O O . VAL D 1 468 ? 49.748 -7.938 52.675 1.00 53.71 477 VAL D O 1
ATOM 13998 N N . GLY D 1 469 ? 49.766 -7.026 50.610 1.00 55.13 478 GLY D N 1
ATOM 13999 C CA . GLY D 1 469 ? 51.199 -7.143 50.401 1.00 55.45 478 GLY D CA 1
ATOM 14000 C C . GLY D 1 469 ? 51.900 -5.927 50.968 1.00 55.96 478 GLY D C 1
ATOM 14001 O O . GLY D 1 469 ? 51.264 -4.912 51.284 1.00 55.85 478 GLY D O 1
ATOM 14002 N N . PHE D 1 470 ? 53.217 -6.031 51.095 1.00 55.68 479 PHE D N 1
ATOM 14003 C CA . PHE D 1 470 ? 54.022 -4.946 51.630 1.00 54.21 479 PHE D CA 1
ATOM 14004 C C . PHE D 1 470 ? 55.502 -5.100 51.320 1.00 55.30 479 PHE D C 1
ATOM 14005 O O . PHE D 1 470 ? 56.016 -6.213 51.221 1.00 56.66 479 PHE D O 1
ATOM 14013 N N . ASP D 1 471 ? 56.160 -3.955 51.161 1.00 55.36 480 ASP D N 1
ATOM 14014 C CA . ASP D 1 471 ? 57.624 -3.831 51.172 1.00 57.82 480 ASP D CA 1
ATOM 14015 C C . ASP D 1 471 ? 58.158 -4.295 52.553 1.00 58.31 480 ASP D C 1
ATOM 14016 O O . ASP D 1 471 ? 57.471 -4.143 53.566 1.00 56.66 480 ASP D O 1
ATOM 14021 N N . ALA D 1 472 ? 59.356 -4.888 52.591 1.00 62.00 481 ALA D N 1
ATOM 14022 C CA . ALA D 1 472 ? 59.878 -5.501 53.833 1.00 64.66 481 ALA D CA 1
ATOM 14023 C C . ALA D 1 472 ? 61.405 -5.709 53.839 1.00 66.78 481 ALA D C 1
ATOM 14024 O O . ALA D 1 472 ? 61.890 -6.802 54.159 1.00 66.45 481 ALA D O 1
ATOM 14026 N N . ASP D 1 473 ? 62.153 -4.649 53.528 1.00 70.05 482 ASP D N 1
ATOM 14027 C CA . ASP D 1 473 ? 63.609 -4.746 53.296 1.00 73.15 482 ASP D CA 1
ATOM 14028 C C . ASP D 1 473 ? 64.515 -4.249 54.429 1.00 75.93 482 ASP D C 1
ATOM 14029 O O . ASP D 1 473 ? 65.581 -4.831 54.650 1.00 79.29 482 ASP D O 1
ATOM 14034 N N . ASN D 1 474 ? 64.111 -3.186 55.127 1.00 76.14 483 ASN D N 1
ATOM 14035 C CA . ASN D 1 474 ? 64.815 -2.726 56.337 1.00 75.94 483 ASN D CA 1
ATOM 14036 C C . ASN D 1 474 ? 64.051 -3.130 57.609 1.00 77.00 483 ASN D C 1
ATOM 14037 O O . ASN D 1 474 ? 63.742 -2.288 58.460 1.00 83.47 483 ASN D O 1
ATOM 14042 N N . VAL D 1 475 ? 63.766 -4.428 57.735 1.00 73.87 484 VAL D N 1
ATOM 14043 C CA . VAL D 1 475 ? 63.034 -4.968 58.886 1.00 69.69 484 VAL D CA 1
ATOM 14044 C C . VAL D 1 475 ? 64.005 -5.246 60.024 1.00 68.78 484 VAL D C 1
ATOM 14045 O O . VAL D 1 475 ? 64.885 -6.103 59.902 1.00 70.64 484 VAL D O 1
ATOM 14049 N N . ILE D 1 476 ? 63.834 -4.514 61.123 1.00 66.16 485 ILE D N 1
ATOM 14050 C CA . ILE D 1 476 ? 64.502 -4.817 62.391 1.00 64.15 485 ILE D CA 1
ATOM 14051 C C . ILE D 1 476 ? 63.553 -5.687 63.223 1.00 62.62 485 ILE D C 1
ATOM 14052 O O . ILE D 1 476 ? 62.504 -6.113 62.736 1.00 62.54 485 ILE D O 1
ATOM 14057 N N . THR D 1 477 ? 63.933 -5.959 64.465 1.00 63.33 486 THR D N 1
ATOM 14058 C CA . THR D 1 477 ? 63.058 -6.658 65.413 1.00 65.97 486 THR D CA 1
ATOM 14059 C C . THR D 1 477 ? 62.391 -5.632 66.322 1.00 65.61 486 THR D C 1
ATOM 14060 O O . THR D 1 477 ? 63.011 -4.640 66.699 1.00 64.33 486 THR D O 1
ATOM 14064 N N . MET D 1 478 ? 61.135 -5.897 66.678 1.00 65.84 487 MET D N 1
ATOM 14065 C CA . MET D 1 478 ? 60.301 -4.952 67.420 1.00 67.13 487 MET D CA 1
ATOM 14066 C C . MET D 1 478 ? 60.707 -4.989 68.896 1.00 65.33 487 MET D C 1
ATOM 14067 O O . MET D 1 478 ? 60.789 -6.080 69.469 1.00 68.04 487 MET D O 1
ATOM 14072 N N . PRO D 1 479 ? 60.998 -3.809 69.502 1.00 62.09 488 PRO D N 1
ATOM 14073 C CA . PRO D 1 479 ? 61.128 -3.715 70.971 1.00 58.92 488 PRO D CA 1
ATOM 14074 C C . PRO D 1 479 ? 59.804 -3.538 71.718 1.00 53.64 488 PRO D C 1
ATOM 14075 O O . PRO D 1 479 ? 58.770 -3.271 71.112 1.00 50.09 488 PRO D O 1
ATOM 14079 N N . LEU D 1 480 ? 59.873 -3.688 73.036 1.00 49.15 489 LEU D N 1
ATOM 14080 C CA . LEU D 1 480 ? 58.750 -3.482 73.944 1.00 47.26 489 LEU D CA 1
ATOM 14081 C C . LEU D 1 480 ? 59.168 -2.506 75.041 1.00 46.44 489 LEU D C 1
ATOM 14082 O O . LEU D 1 480 ? 60.346 -2.413 75.364 1.00 41.22 489 LEU D O 1
ATOM 14087 N N . ALA D 1 481 ? 58.197 -1.783 75.602 1.00 49.53 490 ALA D N 1
ATOM 14088 C CA . ALA D 1 481 ? 58.416 -0.966 76.804 1.00 53.39 490 ALA D CA 1
ATOM 14089 C C . ALA D 1 481 ? 58.232 -1.838 78.064 1.00 55.80 490 ALA D C 1
ATOM 14090 O O . ALA D 1 481 ? 57.304 -2.647 78.115 1.00 56.27 490 ALA D O 1
ATOM 14092 N N . PRO D 1 482 ? 59.101 -1.667 79.086 1.00 57.61 491 PRO D N 1
ATOM 14093 C CA . PRO D 1 482 ? 59.018 -2.514 80.284 1.00 57.65 491 PRO D CA 1
ATOM 14094 C C . PRO D 1 482 ? 57.874 -2.126 81.220 1.00 55.53 491 PRO D C 1
ATOM 14095 O O . PRO D 1 482 ? 57.408 -2.964 81.994 1.00 57.31 491 PRO D O 1
#

Radius of gyration: 36.9 Å; Cα contacts (8 Å, |Δi|>4): 5477; chains: 4; bounding box: 73×94×102 Å

Nearest PDB structures (foldseek):
  6lp1-assembly1_B  TM=1.002E+00  e=1.721E-98  Trypanosoma brucei
  6lp1-assembly1_D  TM=9.946E-01  e=2.962E-89  Trypanosoma brucei
  3oxo-assembly2_D  TM=9.789E-01  e=6.422E-63  Sus scrofa
  3dlx-assembly2_C  TM=9.799E-01  e=6.093E-63  Homo sapiens
  1o9l-assembly1_A  TM=9.785E-01  e=4.390E-60  Sus scrofa

Foldseek 3Di:
DAFQEDALQVLLVPQAAQFEEEFAFAQLQFQPFVSCVNVVVNPHAAYHYEYQECHACPTRNNSCLVNLRYAEYEHFWHARHDSVVVCQQQFSYFYHFDQLLLSLVLLQCLLVVNFKDWFLFQVPFCNAVKAQQRGAYRVRHGDDIGDHFDWDDDPRDIITIHGHDATQEFETEAQEAERLGFGAHDALSQASRQSSLRRHPAYEYEYCDYDHPVPDDPVRGAHDSVSHNHYYHDDHDDRDQPAADADCPVVLLVQLLQLVLVVAAAPFEEEEEPGSRVSNVVLNDDPHDYWYDALSFKTQWAAAYHPVPFDQNHAGSNRYTTDGDPPMDGDYNNVSLCCQSQQVGAEYEEEAQAAAQQRWGHDAAARSPGDTRLYNVSSNQRHPYAYEYRYAQADVVQHGRYAHDDPGTTSYGSGHQWYTGSAFIWGRDPRGTATAEGEDPDDPVVSCVSHRDDHHYDHYYYRDGRD/DDAFFEDALLVLQQPQAALFEEEFAFAQLQFGPFSNQVSNVVNQHAAYEYEYQECHECVTHNNSCLPVLRYAEYEHFFPAHHPSVVVCQQQFSYFYHHDALLLSLVLLLCLLPVNFKDWFLFQPPFCQACKPDAGGDYRVRDRPDIDHHFDWDDDPNGIITMHGHDATQEYETEAQEAERLGFGAHDALSQASRQSSLRRHPAYEYEYCYYDYPPPDDPVRTAHGSVSHNHYYYDDDDARDQPAADADDPDQLQLLLQLLLVVAAAPFEEEEDPDSRVSNVVQNDDPRDYWYDALSFKTQWAAAYHNVPFGQNHAGSSSYTTDGDPPMDGDYNNVSLCCQLQQVGQEYEEEAQAAAQLRWTHDADDPPPGHGRLHNVSSNQRNPHAYEYRYEQADPVLAGRHAHDDPHTTSYGSRYAWYTGQAFIWGNDPRGIATAEGPPPDDDVVVCVSHRHDHHDPDHDYGDGRD/DDAFFADALLVLQVPQAAAFEEEFADQQLQFQPFVSQVNNVVNPHAAYAYEYQECHACPGRNNSCPPSLRHAEYEHFWHAHHPSVVVCQQQFSYFYHHDALLLSLVLLLCLLVVNFKDWFQFQVPFCQAVKAAQGGAHRPRHRDDIGDHFDWDDDPRDIITIGGHDATQEYETEAAEAERLGFGAHDALSQASRQSSLRRHPAYEYEYCYYDYVPPDDPVRTDHPSVSHNHYHYDDHDARDQPAADAPVPDVLLVLLLQLLLVVAAAPFEEEADPGSRVSSVVQNDPPHDYWYDALSWKTQWAAAHHPVQFGQNHAGSSSHTTDGDPPMDGDYNNVSLCCQSCLVGQEYEEEAQAAALLGWTDDQAAPPDPHIRLHNLSSNQNSLHAYEYRYAQADPVLHGRYAHDDPGTTSYGNRYQWYGHSAFIWGNDPRGTATAEGADPDDPVVSVVSHHDDHHDPHYYHRDGRDD/DAFQEDALLVLCVPDAAQFEEEFEFAQLQFAPFVSCVNCVVNPHAAYAYEYQECHACPTHNNVCLPVLRYAEYEHFWPAHHDSVVVCQQQFSHFYHHDALLLSLVLLLCLLVVNFKDWFLFPPPFCNAVKAAQGGDYRPRHGDDIHDHFDWDDDPRGITTIRGHDATQEYETEAAEAERLAFGAHDALSQASRQSSLRRHPAYEYEYCYYHYPPPDDPVRGDHDSVSHNHYYHDDHDARDQPAADADVPVFLQFLLQLVLVVAAAPFEEEEEPGSRVSNVVLNDDPHDYWYDALSFKTQWAAAHHNVPFDQNHAGNSRYTTDGDPPMDGDYNNVSLCCQLQQVGQEYEEEAQAAALLRWTHDADAGSPRHTRLHNVSSNQRRPHAYEYGDAQADPPLAGSYAHDDDGTTSDGSGHAWYTGSAFIWGRDPRGTATAEGPVDDDPVVVCVSHHDDHHYDNYDYRDGRD

Sequence (1869 aa):
GLDKVMSLSSAVQDIKNGATLAVGGFGTGGMPHAIMQEIKKMGVRDLIIYSDGAGVDGYGIGVLFENKQINKMIVSYVGNNKIFARQYLEGDVELEFCPQGSLAERMRAGGAGIPAFYTPTAVGTVLQTGGQITKYDKNGGVLKESTPRETRFFGGRLYCLENAIKTDFSIVKAWKGDRCGNLVFRGTARNFNVPVGQCGQTVIAEVENLVENGDIDPDEVHLPGVYVDRVVVPERYQTLIEHRTVTRGEEVRQRIARRAALEFANGMYVNLGIGIPTESSNYIPAGVNVVLQSENGLIGMGPFPTEDKVDADWINAGKQTISHLAGSALFDSATSFAMIRGGHMDLTMLGALEVAANGDLANFMIPGKLVKGPGGAMDLVSCGTRVVVTTTHCNKNGDPKIVERCRLPVTGKHCVCRIITEYAVFDVVDGRLVLKEIAEDTTVDQVKKLTGVGFDADNVITMPLAPIGLDKVMSLSSAVQDIKNGATLAVGGFGTGGMPHAIMQEIKKMGVRDLIIYSDGAGVDGYGIGVLFENKQINKMIVSYVGNNKIFARQYLEGDVELEFCPQGSLAERMRAGGAGIPAFYTPTAVGTVLQTGGQITKYDKNGGVLKESTPRETRFFGGRLYCLENAIKTDFSIVKAWKGDRCGNLVFRGTARNFNVPVGQCGQTVIAEVENLVENGDIDPDEVHLPGVYVDRVVVPERYQTLIEHRTVTRHEVRQRIARRAALEFANGMYVNLGIGIPTESSNYIPAGVNVVLQSENGLIGMGPFPTEDKVDADWINAGKQTISHLAGSALFDSATSFAMIRGGHMDLTMLGALEVAANGDLANFMIPGKLVKGPGGAMDLVSCGTRVVVTTTHCNKNGDPKIVERCRLPVTGKHCVCRIITEYAVFDVVDGRLVLKEIAEDTTVDQVKKLTGVGFDADNVITMPLAPIGLDKVMSLSSAVQDIKNGATLAVGGFGTGGMPHAIMQEIKKMGVRDLIIYSDGAGVDGYGIGVLFENKQINKMIVSYVGNNKIFARQYLEGDVELEFCPQGSLAERMRAGGAGIPAFYTPTAVGTVLQTGGQITKYDKNNGGVLKESTPRETRFFGGRLYCLENAIKTDFSIVKAWKGDRCGNLVFRGTARNFNVPVGQCGQTVIAEVENLVENGDIDPDEVHLPGVYVDRVVVPERYQTLIEHRTVTRGEEVRQRIARRAALEFANGMYVNLGIGIPTESSNYIPAGVNVVLQSENGLIGMGPFPTEDKVDADWINAGKQTISHLAGSALFDSATSFAMIRGGHMDLTMLGALEVAANGDLANFMIPGKLVKGPGGAMDLVSCGTRVVVTTTHCNKNGDPKIVERCRLPVTGKHCVCRIITEYAVFDVVDGRLVLKEIAEDTTVDQVKKLTGVGFDADNVITMPLAPLGLDKVMSLSSAVQDIKNGATLAVGGFGTGGMPHAIMQEIKKMGVRDLIIYSDGAGVDGYGIGVLFENKQINKMIVSYVGNNKIFARQYLEGDVELEFCPQGSLAERMRAGGAGIPAFYTPTAVGTVLQTGGQITKYDKNGGVLKESTPRETRFFGGRLYCLENAIKKTDFSIVKAWKGDRCGNLVFRGTARNFNVPVGQCGQTVIAEVENLVENGDIDPDEVHLPGVYVDRVVVPERRYQTLIEHRTVTGEEVRQRIARRAALEFANGMYVNLGIGIPTESSNYIPAGVNVVLQSENGLIGMGPFPTEDKVDADWINAGKQTISHLAGSALFDSATSFAMIRGGHMDLTMLGALEVAANGDLANFMIPGKLVKGPGGAMDLVSCGTRVVVTTTHCNKNGDPKIVERCRLPVTGKHCVCRIITEYAVFDVVDGRLVLKEIAEDTTVDQVKKLTGVGFDADNVITMPLAP

GO terms:
  GO:0005739 mitochondrion (C, HTP)
  GO:0005737 cytoplasm (C, IDA)
  GO:0005739 mitochondrion (C, IDA)